Protein AF-0000000084592791 (afdb_homodimer)

Foldseek 3Di:
DDPPDDDDDDDDDDPPDDDDDDDDDDDDDDDDDDDDDPADQDQPFDFDPPFDDPPDDDPDDDDDDDCPVPPPDPVPVVPPVPDDDPDDDDDPPPPPPDPPPPPPDPPPPPPPDQPDDDDDPQADEQFEGLVVLVLCVVLVQALLLLLVLSLCCQVPVPDHPVLVDSVCNNVRHDQQVPNVVCSLVSRQVVDPVRVLVSVVSVLLDFPPFWDCRVLSSVLQVCLLVLVLQLDQQNSGLQKAWEKEWDWDQDPVGIDTHIHTDNITGFFHFSVCSRQPNSFKYKYFYDLVCCVPCVVVVLVSQLRHWYDRSFWTWHWFFFAARMTMTGTALDTDSDDDDSSRNSVVGHHPLVVCCQQFNCVQAQFAALLQSLVLVVNRVARFHWQDFDDLVQEAEDEFQFAVPDDPVGGDPQRGAFQFEWAKEQLSQVSRCVSLVAPDRFQKFWWDAQQFTFMYGYALPRHDNPDDIHIYHYPNGRSGDDDPDSVPHDSSRRTITTQETWAKDFQDWDFVLVVQLLVQLFQDLVVLLVLLLVVLVVLLVLLDQDPFVCSLVLNLQSLCVSVVLLLLLVPQVDHPSSCRHRVVDPPVCVVVPPPPPSSSQSHAALPQQRQGRDLSVNLNLCSQLPHGCLALSNLVSSLVVSLVVLVCCLAGVTGGANQKMKTAEGEDSVQPAEAQEKWAFAPAWGADPVPGTGRTDFAWKKKAFPPNQASQLIDIGTYDDDPSCVVSPVHSYMYWHSYHRGHPLLSNLHGHRRGTMMMMGDPCSRRVRGDHDDSPLSDDDPCLLVVWWDFDPHGSNSLVVSCVVVVHDSSSSSSSSSNSNNHDDLLLVLVQLLQLCCQAENNPDPVNSSSSVVNSCSVCCSNGSIHTDSVNVVVSCVQRVADHDPLHPPPVPRRVDPDHGHHRDHHPDPDHRSSVVSSVSSVVSSVVSSVVSVVSSVVSVVVDDDDCLLLVLQVVLVVVCVVPVVSVVVLVVLLVLLVVLVVQLVQQLVQHDCLHLCNSVVDPDPDDDDPVRSLSSLSVSLVCSSVVQDAPDDPDHPLSSLSNSLSSNCVVCCVPPVDNCNSCSNNVPSSSNSSSVVVDDPGDDDDGPPVSVDDDDPVVSVVSVVSRVVPVVVVVD/DDDDDDDDDDDDDDDDDDDDDDDDDDDDDDDDDDDPPDADQDQPFFFDPPFDDPPDDDDDDDDDDDDDPPPPDDVVVVPDDDDDDPPDDDDPPPPDPPPPPPPPPPPPPPPPDQPDDDDDPQADEQFEGLVVLVLCVVLVQALLLLLVLSLCCQVPVPDHPVLVDSVCNNVRHDQQVPNVVCSLVSRQVVDPVRVLVSVVSVLLDFPPFWDCRVLSSVLQVCLLVLVLQLDQQNSGLQKAWEKEWDWDQDPVGIDTHIHTDNITGFFHFSVCSRQPNSFKYKYFYDLVCCVPCVVVVLVSQLRHWYARSFWTWHWFFFAARMTMTGTALDTDSDDDDSSRNSVVGHHPLVVCCQQFNCVQAQFAALLQSLVLVVNRVAGFHWQDFDDLVQEAEDEFQFAPPDDPVGGDPQRGQFQFEWAKEQLSQVSRCVSLVAPDRFQKFWWDAQQFTFMYGYALPRHDNPDDIHIYHYPNGRSGDDDPDSVPHDSSRRTITTQETWAKDFQDWDFVLVVQLLVQLFQPLVVLLVLLLVVLVVLLVLLDQDPFVCSLVLNLQSLCVSVVLLLLLVPQVHHPSSCRHRVVDDPVCVVVPPPPPSSSQSHAALPQQRQGRDLSVNLNLCSQLPHGCLALSNLVSSLVVSLVVLVCCLAGVTGGANQKMKTAEGEDSVLPDEAQEKWAFAPAWGADPVPGTGRTDFAWKKKAFPPNQASQLIDIGTYDDDPSCVVSPVHSYMYWHSYHRGHPLLSNLHGHRRGTMMMMGDPCSRRVRGDHDDSPLSDDDPCLLVVWWDFDPHGSNSSVVNCVVVVHDSSSSSSSSSNSNNHDDLLLVLVQLLQLCCQAENNPDPVSSSSSVVNSCSVCCSNGSIHTDSVNVVVSCVQRVADHDPLHPPPVPRRVDPDHGHHRDHHPDPDHRSSVVSSVSSVVSSVVSSVVSVVSSVVSVVVDDDDCLLQVLQVVLVVVCVVPVVSVVVLVVLLVLLVVLVVQLVQCLVQHDCLHLCNSVVDPDPDDDDPVRSLSSLSVSLVCSSVVQDAPDDPDHPLSSLSNSLSSNCVVCCVPSVDNCNSCSNNVPSSSNSSSVVVDDPGDDDDGPPVSVDDDDPVVSVVSVVSRVVPVVVVVD

Structure (mmCIF, N/CA/C/O backbone):
data_AF-0000000084592791-model_v1
#
loop_
_entity.id
_entity.type
_entity.pdbx_description
1 polymer 'RNA-dependent RNA polymerase'
#
loop_
_atom_site.group_PDB
_atom_site.id
_atom_site.type_symbol
_atom_site.label_atom_id
_atom_site.label_alt_id
_atom_site.label_comp_id
_atom_site.label_asym_id
_atom_site.label_entity_id
_atom_site.label_seq_id
_atom_site.pdbx_PDB_ins_code
_atom_site.Cartn_x
_atom_site.Cartn_y
_atom_site.Cartn_z
_atom_site.occupancy
_atom_site.B_iso_or_equiv
_atom_site.auth_seq_id
_atom_site.auth_comp_id
_atom_site.auth_asym_id
_atom_site.auth_atom_id
_atom_site.pdbx_PDB_model_num
ATOM 1 N N . MET A 1 1 ? -4.812 -27.562 28.453 1 16.58 1 MET A N 1
ATOM 2 C CA . MET A 1 1 ? -5.852 -28.359 29.094 1 16.58 1 MET A CA 1
ATOM 3 C C . MET A 1 1 ? -7.207 -28.109 28.438 1 16.58 1 MET A C 1
ATOM 5 O O . MET A 1 1 ? -7.621 -26.969 28.281 1 16.58 1 MET A O 1
ATOM 9 N N . LEU A 1 2 ? -8.242 -29.438 27.75 1 17.14 2 LEU A N 1
ATOM 10 C CA . LEU A 1 2 ? -8.539 -30.203 26.547 1 17.14 2 LEU A CA 1
ATOM 11 C C . LEU A 1 2 ? -10.039 -30.234 26.266 1 17.14 2 LEU A C 1
ATOM 13 O O . LEU A 1 2 ? -10.844 -30.203 27.203 1 17.14 2 LEU A O 1
ATOM 17 N N . LEU A 1 3 ? -10.711 -30.094 25.359 1 15.15 3 LEU A N 1
ATOM 18 C CA . LEU A 1 3 ? -11.75 -31.016 24.922 1 15.15 3 LEU A CA 1
ATOM 19 C C . LEU A 1 3 ? -11.297 -32.469 25.078 1 15.15 3 LEU A C 1
ATOM 21 O O . LEU A 1 3 ? -10.781 -33.062 24.141 1 15.15 3 LEU A O 1
ATOM 25 N N . ARG A 1 4 ? -11.008 -32.969 26.141 1 14.85 4 ARG A N 1
ATOM 26 C CA . ARG A 1 4 ? -11.469 -34.344 26.391 1 14.85 4 ARG A CA 1
ATOM 27 C C . ARG A 1 4 ? -12.969 -34.375 26.641 1 14.85 4 ARG A C 1
ATOM 29 O O . ARG A 1 4 ? -13.68 -35.188 26.078 1 14.85 4 ARG A O 1
ATOM 36 N N . THR A 1 5 ? -13.508 -33.969 27.781 1 16.53 5 THR A N 1
ATOM 37 C CA . THR A 1 5 ? -14.305 -34.594 28.828 1 16.53 5 THR A CA 1
ATOM 38 C C . THR A 1 5 ? -15.773 -34.688 28.422 1 16.53 5 THR A C 1
ATOM 40 O O . THR A 1 5 ? -16.391 -33.688 28.078 1 16.53 5 THR A O 1
ATOM 43 N N . LEU A 1 6 ? -16.469 -36.281 28.312 1 15.11 6 LEU A N 1
ATOM 44 C CA . LEU A 1 6 ? -16.484 -37.719 28.25 1 15.11 6 LEU A CA 1
ATOM 45 C C . LEU A 1 6 ? -17.656 -38.281 29.078 1 15.11 6 LEU A C 1
ATOM 47 O O . LEU A 1 6 ? -18.156 -39.375 28.797 1 15.11 6 LEU A O 1
ATOM 51 N N . LYS A 1 7 ? -18 -38.719 30.125 1 15.41 7 LYS A N 1
ATOM 52 C CA . LYS A 1 7 ? -18.953 -39.812 30.125 1 15.41 7 LYS A CA 1
ATOM 53 C C . LYS A 1 7 ? -20.391 -39.312 30 1 15.41 7 LYS A C 1
ATOM 55 O O . LYS A 1 7 ? -21.156 -39.844 29.188 1 15.41 7 LYS A O 1
ATOM 60 N N . ILE A 1 8 ? -21.234 -38.969 30.969 1 14.84 8 ILE A N 1
ATOM 61 C CA . ILE A 1 8 ? -22.344 -39.656 31.641 1 14.84 8 ILE A CA 1
ATOM 62 C C . ILE A 1 8 ? -23.672 -39.25 31 1 14.84 8 ILE A C 1
ATOM 64 O O . ILE A 1 8 ? -24.562 -40.094 30.828 1 14.84 8 ILE A O 1
ATOM 68 N N . MET A 1 9 ? -24.141 -38.156 30.828 1 15.58 9 MET A N 1
ATOM 69 C CA . MET A 1 9 ? -25.438 -38.031 31.469 1 15.58 9 MET A CA 1
ATOM 70 C C . MET A 1 9 ? -26.547 -38.531 30.562 1 15.58 9 MET A C 1
ATOM 72 O O . MET A 1 9 ? -26.422 -38.469 29.328 1 15.58 9 MET A O 1
ATOM 76 N N . TYR A 1 10 ? -27.859 -38.469 30.625 1 15.41 10 TYR A N 1
ATOM 77 C CA . TYR A 1 10 ? -29.062 -39.25 30.938 1 15.41 10 TYR A CA 1
ATOM 78 C C . TYR A 1 10 ? -29.641 -39.875 29.672 1 15.41 10 TYR A C 1
ATOM 80 O O . TYR A 1 10 ? -29.344 -39.438 28.562 1 15.41 10 TYR A O 1
ATOM 88 N N . GLU A 1 11 ? -30.875 -40.688 29.688 1 15.07 11 GLU A N 1
ATOM 89 C CA . GLU A 1 11 ? -31.703 -41.906 29.766 1 15.07 11 GLU A CA 1
ATOM 90 C C . GLU A 1 11 ? -32.656 -41.969 28.594 1 15.07 11 GLU A C 1
ATOM 92 O O . GLU A 1 11 ? -32.781 -43.031 27.953 1 15.07 11 GLU A O 1
ATOM 97 N N . THR A 1 12 ? -33.75 -41.219 28.516 1 15.49 12 THR A N 1
ATOM 98 C CA . THR A 1 12 ? -35.094 -41.844 28.469 1 15.49 12 THR A CA 1
ATOM 99 C C . THR A 1 12 ? -35.406 -42.312 27.062 1 15.49 12 THR A C 1
ATOM 101 O O . THR A 1 12 ? -34.969 -41.719 26.078 1 15.49 12 THR A O 1
ATOM 104 N N . PHE A 1 13 ? -36.312 -43.656 26.75 1 14.67 13 PHE A N 1
ATOM 105 C CA . PHE A 1 13 ? -36.625 -44.938 26.125 1 14.67 13 PHE A CA 1
ATOM 106 C C . PHE A 1 13 ? -37.688 -44.75 25.031 1 14.67 13 PHE A C 1
ATOM 108 O O . PHE A 1 13 ? -38.062 -45.719 24.375 1 14.67 13 PHE A O 1
ATOM 115 N N . ASP A 1 14 ? -38.125 -43.688 24.406 1 14.53 14 ASP A N 1
ATOM 116 C CA . ASP A 1 14 ? -39.5 -43.938 24 1 14.53 14 ASP A CA 1
ATOM 117 C C . ASP A 1 14 ? -39.594 -45.094 23.031 1 14.53 14 ASP A C 1
ATOM 119 O O . ASP A 1 14 ? -38.75 -45.281 22.156 1 14.53 14 ASP A O 1
ATOM 123 N N . GLN A 1 15 ? -40.594 -46.188 23.281 1 13.95 15 GLN A N 1
ATOM 124 C CA . GLN A 1 15 ? -41.219 -47.438 22.875 1 13.95 15 GLN A CA 1
ATOM 125 C C . GLN A 1 15 ? -41.969 -47.281 21.562 1 13.95 15 GLN A C 1
ATOM 127 O O . GLN A 1 15 ? -42.625 -48.219 21.109 1 13.95 15 GLN A O 1
ATOM 132 N N . ARG A 1 16 ? -42.25 -46.125 21.078 1 14.93 16 ARG A N 1
ATOM 133 C CA . ARG A 1 16 ? -43.469 -46.125 20.297 1 14.93 16 ARG A CA 1
ATOM 134 C C . ARG A 1 16 ? -43.438 -47.219 19.234 1 14.93 16 ARG A C 1
ATOM 136 O O . ARG A 1 16 ? -42.5 -47.281 18.438 1 14.93 16 ARG A O 1
ATOM 143 N N . THR A 1 17 ? -44.5 -48.25 19.172 1 13.9 17 THR A N 1
ATOM 144 C CA . THR A 1 17 ? -45.031 -49.625 18.984 1 13.9 17 THR A CA 1
ATOM 145 C C . THR A 1 17 ? -45.094 -49.969 17.5 1 13.9 17 THR A C 1
ATOM 147 O O . THR A 1 17 ? -44.906 -49.094 16.641 1 13.9 17 THR A O 1
ATOM 150 N N . GLN A 1 18 ? -46.406 -50.469 16.938 1 13.49 18 GLN A N 1
ATOM 151 C CA . GLN A 1 18 ? -46.906 -51.781 16.578 1 13.49 18 GLN A CA 1
ATOM 152 C C . GLN A 1 18 ? -47.062 -51.938 15.062 1 13.49 18 GLN A C 1
ATOM 154 O O . GLN A 1 18 ? -46.906 -53 14.5 1 13.49 18 GLN A O 1
ATOM 159 N N . ALA A 1 19 ? -47.906 -51.031 14.383 1 13.91 19 ALA A N 1
ATOM 160 C CA . ALA A 1 19 ? -49.031 -51.656 13.75 1 13.91 19 ALA A CA 1
ATOM 161 C C . ALA A 1 19 ? -48.594 -52.562 12.602 1 13.91 19 ALA A C 1
ATOM 163 O O . ALA A 1 19 ? -47.469 -52.469 12.117 1 13.91 19 ALA A O 1
ATOM 164 N N . TYR A 1 20 ? -49.5 -52.562 11.359 1 14.28 20 TYR A N 1
ATOM 165 C CA . TYR A 1 20 ? -50.375 -53.562 10.766 1 14.28 20 TYR A CA 1
ATOM 166 C C . TYR A 1 20 ? -49.594 -54.406 9.742 1 14.28 20 TYR A C 1
ATOM 168 O O . TYR A 1 20 ? -48.562 -53.969 9.234 1 14.28 20 TYR A O 1
ATOM 176 N N . ARG A 1 21 ? -50.375 -55.375 9 1 14.91 21 ARG A N 1
ATOM 177 C CA . ARG A 1 21 ? -50.469 -56.812 8.695 1 14.91 21 ARG A CA 1
ATOM 178 C C . ARG A 1 21 ? -49.75 -57.125 7.387 1 14.91 21 ARG A C 1
ATOM 180 O O . ARG A 1 21 ? -49.438 -56.219 6.609 1 14.91 21 ARG A O 1
ATOM 187 N N . ARG A 1 22 ? -50.312 -58.188 6.625 1 14.8 22 ARG A N 1
ATOM 188 C CA . ARG A 1 22 ? -50 -59.562 6.199 1 14.8 22 ARG A CA 1
ATOM 189 C C . ARG A 1 22 ? -49.719 -59.625 4.707 1 14.8 22 ARG A C 1
ATOM 191 O O . ARG A 1 22 ? -49.031 -60.531 4.234 1 14.8 22 ARG A O 1
ATOM 198 N N . ARG A 1 23 ? -50.438 -58.844 3.834 1 14.51 23 ARG A N 1
ATOM 199 C CA . ARG A 1 23 ? -51.125 -59.75 2.902 1 14.51 23 ARG A CA 1
ATOM 200 C C . ARG A 1 23 ? -50.125 -60.531 2.051 1 14.51 23 ARG A C 1
ATOM 202 O O . ARG A 1 23 ? -48.969 -60.094 1.894 1 14.51 23 ARG A O 1
ATOM 209 N N . SER A 1 24 ? -50.656 -61.188 0.896 1 14.28 24 SER A N 1
ATOM 210 C CA . SER A 1 24 ? -50.719 -62.562 0.384 1 14.28 24 SER A CA 1
ATOM 211 C C . SER A 1 24 ? -49.5 -62.875 -0.509 1 14.28 24 SER A C 1
ATOM 213 O O . SER A 1 24 ? -48.781 -61.938 -0.919 1 14.28 24 SER A O 1
ATOM 215 N N . PRO A 1 25 ? -49.812 -63.562 -1.728 1 15.12 25 PRO A N 1
ATOM 216 C CA . PRO A 1 25 ? -49.469 -64.938 -2.072 1 15.12 25 PRO A CA 1
ATOM 217 C C . PRO A 1 25 ? -48.188 -65.062 -2.879 1 15.12 25 PRO A C 1
ATOM 219 O O . PRO A 1 25 ? -47.625 -64.062 -3.293 1 15.12 25 PRO A O 1
ATOM 222 N N . SER A 1 26 ? -48.25 -65.875 -4.027 1 14.74 26 SER A N 1
ATOM 223 C CA . SER A 1 26 ? -47.688 -67.125 -4.379 1 14.74 26 SER A CA 1
ATOM 224 C C . SER A 1 26 ? -46.594 -67 -5.445 1 14.74 26 SER A C 1
ATOM 226 O O . SER A 1 26 ? -45.562 -67.625 -5.371 1 14.74 26 SER A O 1
ATOM 228 N N . PRO A 1 27 ? -46.812 -66.438 -6.758 1 16.41 27 PRO A N 1
ATOM 229 C CA . PRO A 1 27 ? -46.688 -67.5 -7.77 1 16.41 27 PRO A CA 1
ATOM 230 C C . PRO A 1 27 ? -45.25 -67.875 -8.078 1 16.41 27 PRO A C 1
ATOM 232 O O . PRO A 1 27 ? -44.344 -67.125 -7.805 1 16.41 27 PRO A O 1
ATOM 235 N N . VAL A 1 28 ? -45.031 -69 -8.945 1 16.69 28 VAL A N 1
ATOM 236 C CA . VAL A 1 28 ? -44.156 -70.125 -9.188 1 16.69 28 VAL A CA 1
ATOM 237 C C . VAL A 1 28 ? -42.938 -69.75 -9.969 1 16.69 28 VAL A C 1
ATOM 239 O O . VAL A 1 28 ? -42.875 -68.625 -10.523 1 16.69 28 VAL A O 1
ATOM 242 N N . PRO A 1 29 ? -42.469 -70.562 -10.984 1 16.42 29 PRO A N 1
ATOM 243 C CA . PRO A 1 29 ? -41.25 -71.375 -11.156 1 16.42 29 PRO A CA 1
ATOM 244 C C . PRO A 1 29 ? -40.312 -70.812 -12.195 1 16.42 29 PRO A C 1
ATOM 246 O O . PRO A 1 29 ? -39.094 -71.062 -12.125 1 16.42 29 PRO A O 1
ATOM 249 N N . ASP A 1 30 ? -40.594 -70 -13.336 1 16.16 30 ASP A N 1
ATOM 250 C CA . ASP A 1 30 ? -40.344 -70.625 -14.617 1 16.16 30 ASP A CA 1
ATOM 251 C C . ASP A 1 30 ? -38.844 -70.688 -14.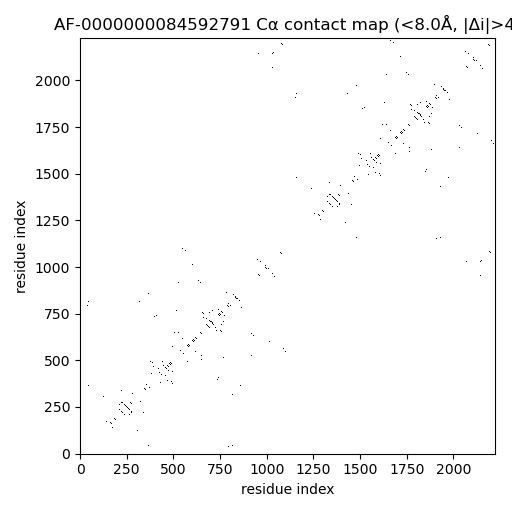938 1 16.16 30 ASP A C 1
ATOM 253 O O . ASP A 1 30 ? -38.094 -69.75 -14.516 1 16.16 30 ASP A O 1
ATOM 257 N N . THR A 1 31 ? -38.125 -71.562 -15.859 1 16.64 31 THR A N 1
ATOM 258 C CA . THR A 1 31 ? -37.031 -72.5 -16.125 1 16.64 31 THR A CA 1
ATOM 259 C C . THR A 1 31 ? -35.906 -71.812 -16.844 1 16.64 31 THR A C 1
ATOM 261 O O . THR A 1 31 ? -34.719 -72.062 -16.531 1 16.64 31 THR A O 1
ATOM 264 N N . ASN A 1 32 ? -35.906 -71.25 -18.219 1 16.39 32 ASN A N 1
ATOM 265 C CA . ASN A 1 32 ? -35.219 -71.938 -19.312 1 16.39 32 ASN A CA 1
ATOM 266 C C . ASN A 1 32 ? -33.75 -71.438 -19.422 1 16.39 32 ASN A C 1
ATOM 268 O O . ASN A 1 32 ? -33.375 -70.438 -18.875 1 16.39 32 ASN A O 1
ATOM 272 N N . SER A 1 33 ? -33 -71.188 -20.891 1 17.86 33 SER A N 1
ATOM 273 C CA . SER A 1 33 ? -31.969 -71.812 -21.703 1 17.86 33 SER A CA 1
ATOM 274 C C . SER A 1 33 ? -30.672 -71 -21.656 1 17.86 33 SER A C 1
ATOM 276 O O . SER A 1 33 ? -30.672 -69.812 -21.391 1 17.86 33 SER A O 1
ATOM 278 N N . ASP A 1 34 ? -29.266 -71.5 -22.109 1 16.81 34 ASP A N 1
ATOM 279 C CA . ASP A 1 34 ? -27.828 -71.688 -21.984 1 16.81 34 ASP A CA 1
ATOM 280 C C . ASP A 1 34 ? -27.062 -70.562 -22.688 1 16.81 34 ASP A C 1
ATOM 282 O O . ASP A 1 34 ? -25.906 -70.312 -22.328 1 16.81 34 ASP A O 1
ATOM 286 N N . LYS A 1 35 ? -27.109 -69.875 -23.953 1 19.8 35 LYS A N 1
ATOM 287 C CA . LYS A 1 35 ? -25.953 -70.125 -24.797 1 19.8 35 LYS A CA 1
ATOM 288 C C . LYS A 1 35 ? -24.891 -69.062 -24.594 1 19.8 35 LYS A C 1
ATOM 290 O O . LYS A 1 35 ? -23.859 -69.062 -25.25 1 19.8 35 LYS A O 1
ATOM 295 N N . ASP A 1 36 ? -25.078 -67.938 -23.734 1 17.84 36 ASP A N 1
ATOM 296 C CA . ASP A 1 36 ? -24.688 -66.688 -24.344 1 17.84 36 ASP A CA 1
ATOM 297 C C . ASP A 1 36 ? -23.203 -66.375 -24.094 1 17.84 36 ASP A C 1
ATOM 299 O O . ASP A 1 36 ? -22.734 -66.438 -22.953 1 17.84 36 ASP A O 1
ATOM 303 N N . GLU A 1 37 ? -22.281 -66.312 -25.125 1 21.3 37 GLU A N 1
ATOM 304 C CA . GLU A 1 37 ? -20.828 -66.125 -25.266 1 21.3 37 GLU A CA 1
ATOM 305 C C . GLU A 1 37 ? -20.359 -64.812 -24.734 1 21.3 37 GLU A C 1
ATOM 307 O O . GLU A 1 37 ? -20.766 -63.75 -25.25 1 21.3 37 GLU A O 1
ATOM 312 N N . LEU A 1 38 ? -19.969 -64.75 -23.5 1 22.34 38 LEU A N 1
ATOM 313 C CA . LEU A 1 38 ? -19.641 -63.469 -22.859 1 22.34 38 LEU A CA 1
ATOM 314 C C . LEU A 1 38 ? -18.234 -63 -23.234 1 22.34 38 LEU A C 1
ATOM 316 O O . LEU A 1 38 ? -17.812 -61.906 -22.891 1 22.34 38 LEU A O 1
ATOM 320 N N . PRO A 1 39 ? -17.359 -63.75 -24.156 1 24.14 39 PRO A N 1
ATOM 321 C CA . PRO A 1 39 ? -16.031 -63.531 -23.578 1 24.14 39 PRO A CA 1
ATOM 322 C C . PRO A 1 39 ? -15.5 -62.125 -23.812 1 24.14 39 PRO A C 1
ATOM 324 O O . PRO A 1 39 ? -14.539 -61.719 -23.156 1 24.14 39 PRO A O 1
ATOM 327 N N . GLN A 1 40 ? -15.945 -61.219 -24.562 1 28.41 40 GLN A N 1
ATOM 328 C CA . GLN A 1 40 ? -14.898 -60.406 -25.188 1 28.41 40 GLN A CA 1
ATOM 329 C C . GLN A 1 40 ? -14.312 -59.406 -24.203 1 28.41 40 GLN A C 1
ATOM 331 O O . GLN A 1 40 ? -15.031 -58.562 -23.656 1 28.41 40 GLN A O 1
ATOM 336 N N . LEU A 1 41 ? -13.211 -59.719 -23.547 1 30.41 41 LEU A N 1
ATOM 337 C CA . LEU A 1 41 ? -12.508 -58.906 -22.562 1 30.41 41 LEU A CA 1
ATOM 338 C C . LEU A 1 41 ? -11.766 -57.75 -23.234 1 30.41 41 LEU A C 1
ATOM 340 O O . LEU A 1 41 ? -10.656 -57.938 -23.75 1 30.41 41 LEU A O 1
ATOM 344 N N . SER A 1 42 ? -12.188 -56.844 -24.094 1 34 42 SER A N 1
ATOM 345 C CA . SER A 1 42 ? -11.32 -55.906 -24.797 1 34 42 SER A CA 1
ATOM 346 C C . SER A 1 42 ? -10.977 -54.719 -23.906 1 34 42 SER A C 1
ATOM 348 O O . SER A 1 42 ? -11.867 -54.125 -23.297 1 34 42 SER A O 1
ATOM 350 N N . ILE A 1 43 ? -9.82 -54.625 -23.172 1 35.47 43 ILE A N 1
ATOM 351 C CA . ILE A 1 43 ? -9.664 -53.438 -22.328 1 35.47 43 ILE A CA 1
ATOM 352 C C . ILE A 1 43 ? -8.875 -52.375 -23.078 1 35.47 43 ILE A C 1
ATOM 354 O O . ILE A 1 43 ? -8.758 -51.25 -22.625 1 35.47 43 ILE A O 1
ATOM 358 N N . ASN A 1 44 ? -8.781 -51.875 -24.328 1 38.31 44 ASN A N 1
ATOM 359 C CA . ASN A 1 44 ? -7.867 -50.781 -24.609 1 38.31 44 ASN A CA 1
ATOM 360 C C . ASN A 1 44 ? -8.484 -49.438 -24.25 1 38.31 44 ASN A C 1
ATOM 362 O O . ASN A 1 44 ? -7.816 -48.406 -24.328 1 38.31 44 ASN A O 1
ATOM 366 N N . MET A 1 45 ? -8.695 -48.969 -23.25 1 37.66 45 MET A N 1
ATOM 367 C CA . MET A 1 45 ? -9.531 -47.75 -23.203 1 37.66 45 MET A CA 1
ATOM 368 C C . MET A 1 45 ? -8.742 -46.562 -22.688 1 37.66 45 MET A C 1
ATOM 370 O O . MET A 1 45 ? -9.195 -45.406 -22.812 1 37.66 45 MET A O 1
ATOM 374 N N . PRO A 1 46 ? -7.824 -45.875 -22.5 1 36.31 46 PRO A N 1
ATOM 375 C CA . PRO A 1 46 ? -8.023 -44.406 -22.438 1 36.31 46 PRO A CA 1
ATOM 376 C C . PRO A 1 46 ? -7.57 -43.688 -23.703 1 36.31 46 PRO A C 1
ATOM 378 O O . PRO A 1 46 ? -6.539 -44.062 -24.281 1 36.31 46 PRO A O 1
ATOM 381 N N . GLY A 1 47 ? -8.273 -42.719 -24.766 1 36.28 47 GLY A N 1
ATOM 382 C CA . GLY A 1 47 ? -8.398 -42.031 -26.047 1 36.28 47 GLY A CA 1
ATOM 383 C C . GLY A 1 47 ? -7.633 -42.719 -27.172 1 36.28 47 GLY A C 1
ATOM 384 O O . GLY A 1 47 ? -6.402 -42.688 -27.188 1 36.28 47 GLY A O 1
ATOM 385 N N . GLN A 1 48 ? -8.031 -43.5 -28.078 1 37.12 48 GLN A N 1
ATOM 386 C CA . GLN A 1 48 ? -7.566 -44.469 -29.078 1 37.12 48 GLN A CA 1
ATOM 387 C C . GLN A 1 48 ? -6.84 -43.75 -30.219 1 37.12 48 GLN A C 1
ATOM 389 O O . GLN A 1 48 ? -7.438 -42.938 -30.938 1 37.12 48 GLN A O 1
ATOM 394 N N . TYR A 1 49 ? -5.691 -43.594 -30.328 1 35.62 49 TYR A N 1
ATOM 395 C CA . TYR A 1 49 ? -4.914 -42.875 -31.328 1 35.62 49 TYR A CA 1
ATOM 396 C C . TYR A 1 49 ? -4.512 -43.812 -32.469 1 35.62 49 TYR A C 1
ATOM 398 O O . TYR A 1 49 ? -3.602 -44.625 -32.312 1 35.62 49 TYR A O 1
ATOM 406 N N . PRO A 1 50 ? -5.523 -44.562 -33.406 1 30.55 50 PRO A N 1
ATOM 407 C CA . PRO A 1 50 ? -4.883 -45.312 -34.5 1 30.55 50 PRO A CA 1
ATOM 408 C C . PRO A 1 50 ? -4.367 -44.406 -35.625 1 30.55 50 PRO A C 1
ATOM 410 O O . PRO A 1 50 ? -3.871 -44.906 -36.625 1 30.55 50 PRO A O 1
ATOM 413 N N . MET A 1 51 ? -4.008 -43.344 -35.812 1 26.58 51 MET A N 1
ATOM 414 C CA . MET A 1 51 ? -4.059 -42.812 -37.156 1 26.58 51 MET A CA 1
ATOM 415 C C . MET A 1 51 ? -3.273 -43.688 -38.125 1 26.58 51 MET A C 1
ATOM 417 O O . MET A 1 51 ? -2.199 -44.188 -37.812 1 26.58 51 MET A O 1
ATOM 421 N N . THR A 1 52 ? -3.844 -44.125 -39.438 1 25.06 52 THR A N 1
ATOM 422 C CA . THR A 1 52 ? -3.516 -44.781 -40.688 1 25.06 52 THR A CA 1
ATOM 423 C C . THR A 1 52 ? -2.201 -44.25 -41.25 1 25.06 52 THR A C 1
ATOM 425 O O . THR A 1 52 ? -1.721 -43.219 -40.812 1 25.06 52 THR A O 1
ATOM 428 N N . SER A 1 53 ? -2.033 -44.594 -42.781 1 24.2 53 SER A N 1
ATOM 429 C CA . SER A 1 53 ? -1.108 -44.688 -43.906 1 24.2 53 SER A CA 1
ATOM 430 C C . SER A 1 53 ? -0.856 -43.312 -44.531 1 24.2 53 SER A C 1
ATOM 432 O O . SER A 1 53 ? -1.783 -42.688 -45.031 1 24.2 53 SER A O 1
ATOM 434 N N . TYR A 1 54 ? -0.04 -42.5 -44.344 1 23.56 54 TYR A N 1
ATOM 435 C CA . TYR A 1 54 ? 0.407 -41.312 -45.062 1 23.56 54 TYR A CA 1
ATOM 436 C C . TYR A 1 54 ? 0.991 -41.688 -46.406 1 23.56 54 TYR A C 1
ATOM 438 O O . TYR A 1 54 ? 2.072 -42.281 -46.5 1 23.56 54 TYR A O 1
ATOM 446 N N . GLU A 1 55 ? 0.055 -42.094 -47.5 1 23.02 55 GLU A N 1
ATOM 447 C CA . GLU A 1 55 ? 0.625 -42.219 -48.844 1 23.02 55 GLU A CA 1
ATOM 448 C C . GLU A 1 55 ? 1.117 -40.844 -49.344 1 23.02 55 GLU A C 1
ATOM 450 O O . GLU A 1 55 ? 0.315 -39.969 -49.625 1 23.02 55 GLU A O 1
ATOM 455 N N . PRO A 1 56 ? 2.041 -40.188 -49.031 1 20.73 56 PRO A N 1
ATOM 456 C CA . PRO A 1 56 ? 2.42 -38.969 -49.75 1 20.73 56 PRO A CA 1
ATOM 457 C C . PRO A 1 56 ? 2.713 -39.219 -51.219 1 20.73 56 PRO A C 1
ATOM 459 O O . PRO A 1 56 ? 3.264 -40.25 -51.594 1 20.73 56 PRO A O 1
ATOM 462 N N . GLU A 1 57 ? 1.804 -38.844 -52.125 1 21.44 57 GLU A N 1
ATOM 463 C CA . GLU A 1 57 ? 2.094 -38.719 -53.562 1 21.44 57 GLU A CA 1
ATOM 464 C C . GLU A 1 57 ? 3.479 -38.125 -53.781 1 21.44 57 GLU A C 1
ATOM 466 O O . GLU A 1 57 ? 4.062 -37.531 -52.875 1 21.44 57 GLU A O 1
ATOM 471 N N . PRO A 1 58 ? 3.541 -37.562 -55.188 1 21.31 58 PRO A N 1
ATOM 472 C CA . PRO A 1 58 ? 4.652 -37.281 -56.125 1 21.31 58 PRO A CA 1
ATOM 473 C C . PRO A 1 58 ? 5.484 -36.094 -55.688 1 21.31 58 PRO A C 1
ATOM 475 O O . PRO A 1 58 ? 4.93 -35.062 -55.281 1 21.31 58 PRO A O 1
ATOM 478 N N . MET A 1 59 ? 6.602 -36.219 -55.312 1 19.59 59 MET A N 1
ATOM 479 C CA . MET A 1 59 ? 7.621 -35.219 -54.938 1 19.59 59 MET A CA 1
ATOM 480 C C . MET A 1 59 ? 8.031 -34.406 -56.188 1 19.59 59 MET A C 1
ATOM 482 O O . MET A 1 59 ? 9.031 -34.719 -56.812 1 19.59 59 MET A O 1
ATOM 486 N N . TYR A 1 60 ? 6.926 -33.969 -57 1 17.2 60 TYR A N 1
ATOM 487 C CA . TYR A 1 60 ? 7.688 -33.312 -58.062 1 17.2 60 TYR A CA 1
ATOM 488 C C . TYR A 1 60 ? 8.727 -32.375 -57.5 1 17.2 60 TYR A C 1
ATOM 490 O O . TYR A 1 60 ? 8.719 -32.062 -56.312 1 17.2 60 TYR A O 1
ATOM 498 N N . ALA A 1 61 ? 8.906 -31 -58.219 1 18.67 61 ALA A N 1
ATOM 499 C CA . ALA A 1 61 ? 9.914 -30.172 -58.875 1 18.67 61 ALA A CA 1
ATOM 500 C C . ALA A 1 61 ? 10.602 -29.234 -57.906 1 18.67 61 ALA A C 1
ATOM 502 O O . ALA A 1 61 ? 10.078 -28.969 -56.812 1 18.67 61 ALA A O 1
ATOM 503 N N . GLY A 1 62 ? 11.695 -28.281 -58.406 1 16.55 62 GLY A N 1
ATOM 504 C CA . GLY A 1 62 ? 12.977 -27.672 -58.062 1 16.55 62 GLY A CA 1
ATOM 505 C C . GLY A 1 62 ? 12.836 -26.422 -57.219 1 16.55 62 GLY A C 1
ATOM 506 O O . GLY A 1 62 ? 13.727 -26.078 -56.438 1 16.55 62 GLY A O 1
ATOM 507 N N . GLU A 1 63 ? 11.766 -25.516 -57.25 1 17.78 63 GLU A N 1
ATOM 508 C CA . GLU A 1 63 ? 12.312 -24.172 -57.438 1 17.78 63 GLU A CA 1
ATOM 509 C C . GLU A 1 63 ? 12.766 -23.594 -56.094 1 17.78 63 GLU A C 1
ATOM 511 O O . GLU A 1 63 ? 12.062 -23.703 -55.094 1 17.78 63 GLU A O 1
ATOM 516 N N . ALA A 1 64 ? 14.086 -23.125 -55.781 1 17.47 64 ALA A N 1
ATOM 517 C CA . ALA A 1 64 ? 15.07 -22.625 -54.812 1 17.47 64 ALA A CA 1
ATOM 518 C C . ALA A 1 64 ? 14.648 -21.266 -54.281 1 17.47 64 ALA A C 1
ATOM 520 O O . ALA A 1 64 ? 15.273 -20.75 -53.344 1 17.47 64 ALA A O 1
ATOM 521 N N . GLU A 1 65 ? 13.562 -20.516 -54.469 1 16.3 65 GLU A N 1
ATOM 522 C CA . GLU A 1 65 ? 13.992 -19.125 -54.5 1 16.3 65 GLU A CA 1
ATOM 523 C C . GLU A 1 65 ? 14.391 -18.641 -53.094 1 16.3 65 GLU A C 1
ATOM 525 O O . GLU A 1 65 ? 14.25 -19.391 -52.125 1 16.3 65 GLU A O 1
ATOM 530 N N . TYR A 1 66 ? 13.758 -17.406 -52.594 1 17.34 66 TYR A N 1
ATOM 531 C CA . TYR A 1 66 ? 14.133 -16.047 -52.25 1 17.34 66 TYR A CA 1
ATOM 532 C C . TYR A 1 66 ? 14.164 -15.867 -50.75 1 17.34 66 TYR A C 1
ATOM 534 O O . TYR A 1 66 ? 13.289 -16.359 -50.031 1 17.34 66 TYR A O 1
ATOM 542 N N . SER A 1 67 ? 15.352 -15.531 -50.062 1 17.02 67 SER A N 1
ATOM 543 C CA . SER A 1 67 ? 16.078 -15.273 -48.812 1 17.02 67 SER A CA 1
ATOM 544 C C . SER A 1 67 ? 15.469 -14.109 -48.062 1 17.02 67 SER A C 1
ATOM 546 O O . SER A 1 67 ? 16.047 -13.625 -47.094 1 17.02 67 SER A O 1
ATOM 548 N N . ASP A 1 68 ? 14.203 -13.773 -48.094 1 17.78 68 ASP A N 1
ATOM 549 C CA . ASP A 1 68 ? 14.055 -12.391 -47.656 1 17.78 68 ASP A CA 1
ATOM 550 C C . ASP A 1 68 ? 14.312 -12.258 -46.156 1 17.78 68 ASP A C 1
ATOM 552 O O . ASP A 1 68 ? 13.438 -12.562 -45.344 1 17.78 68 ASP A O 1
ATOM 556 N N . GLY A 1 69 ? 15.57 -12.641 -45.656 1 18.56 69 GLY A N 1
ATOM 557 C CA . GLY A 1 69 ? 16.078 -12.539 -44.281 1 18.56 69 GLY A CA 1
ATOM 558 C C . GLY A 1 69 ? 16.016 -11.133 -43.719 1 18.56 69 GLY A C 1
ATOM 559 O O . GLY A 1 69 ? 16.703 -10.234 -44.219 1 18.56 69 GLY A O 1
ATOM 560 N N . MET A 1 70 ? 14.844 -10.469 -43.625 1 19.58 70 MET A N 1
ATOM 561 C CA . MET A 1 70 ? 14.945 -9.086 -43.156 1 19.58 70 MET A CA 1
ATOM 562 C C . MET A 1 70 ? 15.852 -8.992 -41.938 1 19.58 70 MET A C 1
ATOM 564 O O . MET A 1 70 ? 15.555 -9.586 -40.906 1 19.58 70 MET A O 1
ATOM 568 N N . GLU A 1 71 ? 17.203 -8.859 -42.156 1 20.72 71 GLU A N 1
ATOM 569 C CA . GLU A 1 71 ? 18.375 -8.492 -41.375 1 20.72 71 GLU A CA 1
ATOM 570 C C . GLU A 1 71 ? 18.141 -7.188 -40.594 1 20.72 71 GLU A C 1
ATOM 572 O O . GLU A 1 71 ? 18.094 -6.109 -41.219 1 20.72 71 GLU A O 1
ATOM 577 N N . THR A 1 72 ? 16.984 -6.957 -39.969 1 19.38 72 THR A N 1
ATOM 578 C CA . THR A 1 72 ? 17.062 -5.594 -39.438 1 19.38 72 THR A CA 1
ATOM 579 C C . THR A 1 72 ? 18.391 -5.355 -38.75 1 19.38 72 THR A C 1
ATOM 581 O O . THR A 1 72 ? 18.969 -6.281 -38.156 1 19.38 72 THR A O 1
ATOM 584 N N . ASP A 1 73 ? 19.141 -4.219 -39 1 19.25 73 ASP A N 1
ATOM 585 C CA . ASP A 1 73 ? 20.469 -3.619 -39.031 1 19.25 73 ASP A CA 1
ATOM 586 C C . ASP A 1 73 ? 21 -3.355 -37.625 1 19.25 73 ASP A C 1
ATOM 588 O O . ASP A 1 73 ? 22.203 -3.195 -37.438 1 19.25 73 ASP A O 1
ATOM 592 N N . THR A 1 74 ? 20.156 -3.068 -36.688 1 20.42 74 THR A N 1
ATOM 593 C CA . THR A 1 74 ? 20.953 -2.191 -35.844 1 20.42 74 THR A CA 1
ATOM 594 C C . THR A 1 74 ? 22.141 -2.943 -35.25 1 20.42 74 THR A C 1
ATOM 596 O O . THR A 1 74 ? 23.078 -2.33 -34.719 1 20.42 74 THR A O 1
ATOM 599 N N . ASP A 1 75 ? 21.938 -4.223 -35.031 1 19.28 75 ASP A N 1
ATOM 600 C CA . ASP A 1 75 ? 23.109 -4.879 -34.469 1 19.28 75 ASP A CA 1
ATOM 601 C C . ASP A 1 75 ? 24.312 -4.781 -35.375 1 19.28 75 ASP A C 1
ATOM 603 O O . ASP A 1 75 ? 25.359 -5.379 -35.125 1 19.28 75 ASP A O 1
ATOM 607 N N . ARG A 1 76 ? 23.953 -4.254 -36.562 1 22.12 76 ARG A N 1
ATOM 608 C CA . ARG A 1 76 ? 24.953 -4.375 -37.625 1 22.12 76 ARG A CA 1
ATOM 609 C C . ARG A 1 76 ? 26.141 -3.445 -37.344 1 22.12 76 ARG A C 1
ATOM 611 O O . ARG A 1 76 ? 27.047 -3.32 -38.188 1 22.12 76 ARG A O 1
ATOM 618 N N . LEU A 1 77 ? 25.828 -2.443 -36.562 1 20.02 77 LEU A N 1
ATOM 619 C CA . LEU A 1 77 ? 26.844 -1.409 -36.688 1 20.02 77 LEU A CA 1
ATOM 620 C C . LEU A 1 77 ? 28.234 -1.974 -36.406 1 20.02 77 LEU A C 1
ATOM 622 O O . LEU A 1 77 ? 29.234 -1.432 -36.875 1 20.02 77 LEU A O 1
ATOM 626 N N . THR A 1 78 ? 28.234 -2.924 -35.5 1 19.34 78 THR A N 1
ATOM 627 C CA . THR A 1 78 ? 29.609 -3.307 -35.188 1 19.34 78 THR A CA 1
ATOM 628 C C . THR A 1 78 ? 30.297 -3.938 -36.375 1 19.34 78 THR A C 1
ATOM 630 O O . THR A 1 78 ? 31.438 -4.398 -36.281 1 19.34 78 THR A O 1
ATOM 633 N N . GLU A 1 79 ? 29.438 -4.078 -37.469 1 20.05 79 GLU A N 1
ATOM 634 C CA . GLU A 1 79 ? 30.062 -4.941 -38.469 1 20.05 79 GLU A CA 1
ATOM 635 C C . GLU A 1 79 ? 31.328 -4.32 -39.031 1 20.05 79 GLU A C 1
ATOM 637 O O . GLU A 1 79 ? 32.25 -5.031 -39.438 1 20.05 79 GLU A O 1
ATOM 642 N N . GLN A 1 80 ? 31.172 -2.984 -39.281 1 19.23 80 GLN A N 1
ATOM 643 C CA . GLN A 1 80 ? 32.031 -2.582 -40.375 1 19.23 80 GLN A CA 1
ATOM 644 C C . GLN A 1 80 ? 33.5 -2.725 -40 1 19.23 80 GLN A C 1
ATOM 646 O O . GLN A 1 80 ? 34.406 -2.594 -40.844 1 19.23 80 GLN A O 1
ATOM 651 N N . LEU A 1 81 ? 33.844 -2.539 -38.781 1 18.34 81 LEU A N 1
ATOM 652 C CA . LEU A 1 81 ? 35.25 -2.18 -38.719 1 18.34 81 LEU A CA 1
ATOM 653 C C . LEU A 1 81 ? 36.125 -3.336 -39.188 1 18.34 81 LEU A C 1
ATOM 655 O O . LEU A 1 81 ? 37.25 -3.469 -38.75 1 18.34 81 LEU A O 1
ATOM 659 N N . GLY A 1 82 ? 35.594 -4.18 -40.031 1 18.44 82 GLY A N 1
ATOM 660 C CA . GLY A 1 82 ? 36.281 -5.434 -40.281 1 18.44 82 GLY A CA 1
ATOM 661 C C . GLY A 1 82 ? 37.625 -5.246 -40.938 1 18.44 82 GLY A C 1
ATOM 662 O O . GLY A 1 82 ? 38.281 -6.219 -41.312 1 18.44 82 GLY A O 1
ATOM 663 N N . GLY A 1 83 ? 37.938 -4.098 -41.562 1 17.34 83 GLY A N 1
ATOM 664 C CA . GLY A 1 83 ? 38.781 -4.434 -42.719 1 17.34 83 GLY A CA 1
ATOM 665 C C . GLY A 1 83 ? 40.094 -5.043 -42.312 1 17.34 83 GLY A C 1
ATOM 666 O O . GLY A 1 83 ? 40.719 -5.762 -43.125 1 17.34 83 GLY A O 1
ATOM 667 N N . THR A 1 84 ? 40.812 -4.5 -41.344 1 17.8 84 THR A N 1
ATOM 668 C CA . THR A 1 84 ? 42.219 -4.395 -41.688 1 17.8 84 THR A CA 1
ATOM 669 C C . THR A 1 84 ? 42.875 -5.777 -41.75 1 17.8 84 THR A C 1
ATOM 671 O O . THR A 1 84 ? 42.5 -6.668 -40.969 1 17.8 84 THR A O 1
ATOM 674 N N . GLN A 1 85 ? 43.719 -6.094 -42.812 1 17.08 85 GLN A N 1
ATOM 675 C CA . GLN A 1 85 ? 44.438 -7.207 -43.406 1 17.08 85 GLN A CA 1
ATOM 676 C C . GLN A 1 85 ? 45.531 -7.723 -42.469 1 17.08 85 GLN A C 1
ATOM 678 O O . GLN A 1 85 ? 46.719 -7.434 -42.656 1 17.08 85 GLN A O 1
ATOM 683 N N . LEU A 1 86 ? 45.406 -7.773 -41.125 1 17.22 86 LEU A N 1
ATOM 684 C CA . LEU A 1 86 ? 46.719 -8.078 -40.625 1 17.22 86 LEU A CA 1
ATOM 685 C C . LEU A 1 86 ? 47.281 -9.367 -41.25 1 17.22 86 LEU A C 1
ATOM 687 O O . LEU A 1 86 ? 46.5 -10.305 -41.469 1 17.22 86 LEU A O 1
ATOM 691 N N . GLY A 1 87 ? 48.531 -9.336 -41.719 1 16.94 87 GLY A N 1
ATOM 692 C CA . GLY A 1 87 ? 49.5 -10.117 -42.469 1 16.94 87 GLY A CA 1
ATOM 693 C C . GLY A 1 87 ? 49.781 -11.477 -41.844 1 16.94 87 GLY A C 1
ATOM 694 O O . GLY A 1 87 ? 49.531 -11.688 -40.656 1 16.94 87 GLY A O 1
ATOM 695 N N . SER A 1 88 ? 49.781 -12.578 -42.656 1 17.25 88 SER A N 1
ATOM 696 C CA . SER A 1 88 ? 49.781 -14.039 -42.75 1 17.25 88 SER A CA 1
ATOM 697 C C . SER A 1 88 ? 51.031 -14.617 -42.094 1 17.25 88 SER A C 1
ATOM 699 O O . SER A 1 88 ? 51.219 -15.836 -42.062 1 17.25 88 SER A O 1
ATOM 701 N N . ASP A 1 89 ? 51.969 -13.945 -41.438 1 16.92 89 ASP A N 1
ATOM 702 C CA . ASP A 1 89 ? 53.281 -14.57 -41.688 1 16.92 89 ASP A CA 1
ATOM 703 C C . ASP A 1 89 ? 53.312 -15.992 -41.125 1 16.92 89 ASP A C 1
ATOM 705 O O . ASP A 1 89 ? 52.531 -16.344 -40.25 1 16.92 89 ASP A O 1
ATOM 709 N N . GLU A 1 90 ? 54.344 -16.906 -41.625 1 16.84 90 GLU A N 1
ATOM 710 C CA . GLU A 1 90 ? 54.781 -18.266 -41.969 1 16.84 90 GLU A CA 1
ATOM 711 C C . GLU A 1 90 ? 55.156 -19.047 -40.719 1 16.84 90 GLU A C 1
ATOM 713 O O . GLU A 1 90 ? 55.062 -20.281 -40.688 1 16.84 90 GLU A O 1
ATOM 718 N N . TYR A 1 91 ? 55.5 -18.5 -39.531 1 17.88 91 TYR A N 1
ATOM 719 C CA . TYR A 1 91 ? 56.688 -19.203 -39.031 1 17.88 91 TYR A CA 1
ATOM 720 C C . TYR A 1 91 ? 56.344 -20.609 -38.562 1 17.88 91 TYR A C 1
ATOM 722 O O . TYR A 1 91 ? 55.281 -20.828 -38 1 17.88 91 TYR A O 1
ATOM 730 N N . GLU A 1 92 ? 56.969 -21.734 -39.062 1 16.92 92 GLU A N 1
ATOM 731 C CA . GLU A 1 92 ? 57.094 -23.188 -39.188 1 16.92 92 GLU A CA 1
ATOM 732 C C . GLU A 1 92 ? 57.344 -23.828 -37.812 1 16.92 92 GLU A C 1
ATOM 734 O O . GLU A 1 92 ? 57.312 -25.062 -37.688 1 16.92 92 GLU A O 1
ATOM 739 N N . ASP A 1 93 ? 57.344 -23.125 -36.625 1 17.81 93 ASP A N 1
ATOM 740 C CA . ASP A 1 93 ? 58.281 -23.797 -35.75 1 17.81 93 ASP A CA 1
ATOM 741 C C . ASP A 1 93 ? 57.781 -25.203 -35.406 1 17.81 93 ASP A C 1
ATOM 743 O O . ASP A 1 93 ? 56.594 -25.406 -35.156 1 17.81 93 ASP A O 1
ATOM 747 N N . HIS A 1 94 ? 58.562 -26.281 -35.656 1 18.02 94 HIS A N 1
ATOM 748 C CA . HIS A 1 94 ? 58.688 -27.734 -35.688 1 18.02 94 HIS A CA 1
ATOM 749 C C . HIS A 1 94 ? 58.531 -28.328 -34.281 1 18.02 94 HIS A C 1
ATOM 751 O O . HIS A 1 94 ? 58.75 -29.531 -34.094 1 18.02 94 HIS A O 1
ATOM 757 N N . MET A 1 95 ? 57.938 -27.641 -33.25 1 17.78 95 MET A N 1
ATOM 758 C CA . MET A 1 95 ? 58.406 -28.312 -32.031 1 17.78 95 MET A CA 1
ATOM 759 C C . MET A 1 95 ? 57.906 -29.75 -31.953 1 17.78 95 MET A C 1
ATOM 761 O O . MET A 1 95 ? 56.719 -30 -32.156 1 17.78 95 MET A O 1
ATOM 765 N N . GLU A 1 96 ? 58.781 -30.766 -32.062 1 17.84 96 GLU A N 1
ATOM 766 C CA . GLU A 1 96 ? 58.844 -32.219 -32.062 1 17.84 96 GLU A CA 1
ATOM 767 C C . GLU A 1 96 ? 58.25 -32.812 -30.781 1 17.84 96 GLU A C 1
ATOM 769 O O . GLU A 1 96 ? 58.844 -32.719 -29.703 1 17.84 96 GLU A O 1
ATOM 774 N N . TYR A 1 97 ? 57.031 -32.438 -30.375 1 17.39 97 TYR A N 1
ATOM 775 C CA . TYR A 1 97 ? 56.656 -32.969 -29.062 1 17.39 97 TYR A CA 1
ATOM 776 C C . TYR A 1 97 ? 56.781 -34.5 -29.062 1 17.39 97 TYR A C 1
ATOM 778 O O . TYR A 1 97 ? 56.312 -35.156 -30 1 17.39 97 TYR A O 1
ATOM 786 N N . VAL A 1 98 ? 57.75 -35.094 -28.328 1 19.02 98 VAL A N 1
ATOM 787 C CA . VAL A 1 98 ? 58.188 -36.469 -28.078 1 19.02 98 VAL A CA 1
ATOM 788 C C . VAL A 1 98 ? 57.031 -37.281 -27.484 1 19.02 98 VAL A C 1
ATOM 790 O O . VAL A 1 98 ? 56.281 -36.781 -26.641 1 19.02 98 VAL A O 1
ATOM 793 N N . GLU A 1 99 ? 56.625 -38.344 -28.125 1 18.89 99 GLU A N 1
ATOM 794 C CA . GLU A 1 99 ? 55.656 -39.438 -28.016 1 18.89 99 GLU A CA 1
ATOM 795 C C . GLU A 1 99 ? 55.781 -40.156 -26.688 1 18.89 99 GLU A C 1
ATOM 797 O O . GLU A 1 99 ? 56.688 -41 -26.516 1 18.89 99 GLU A O 1
ATOM 802 N N . ILE A 1 100 ? 55.969 -39.469 -25.469 1 19.45 100 ILE A N 1
ATOM 803 C CA . ILE A 1 100 ? 56.344 -40.375 -24.375 1 19.45 100 ILE A CA 1
ATOM 804 C C . ILE A 1 100 ? 55.25 -41.438 -24.188 1 19.45 100 ILE A C 1
ATOM 806 O O . ILE A 1 100 ? 54.062 -41.094 -24.016 1 19.45 100 ILE A O 1
ATOM 810 N N . GLN A 1 101 ? 55.438 -42.688 -24.594 1 18.77 101 GLN A N 1
ATOM 811 C CA . GLN A 1 101 ? 54.812 -44 -24.562 1 18.77 101 GLN A CA 1
ATOM 812 C C . GLN A 1 101 ? 54.5 -44.438 -23.141 1 18.77 101 GLN A C 1
ATOM 814 O O . GLN A 1 101 ? 55.281 -45.188 -22.531 1 18.77 101 GLN A O 1
ATOM 819 N N . GLU A 1 102 ? 54.219 -43.531 -22.141 1 19.08 102 GLU A N 1
ATOM 820 C CA . GLU A 1 102 ? 54.281 -44.188 -20.844 1 19.08 102 GLU A CA 1
ATOM 821 C C . GLU A 1 102 ? 53.281 -45.344 -20.75 1 19.08 102 GLU A C 1
ATOM 823 O O . GLU A 1 102 ? 52.094 -45.188 -21.078 1 19.08 102 GLU A O 1
ATOM 828 N N . ALA A 1 103 ? 53.688 -46.688 -20.656 1 20.25 103 ALA A N 1
ATOM 829 C CA . ALA A 1 103 ? 53.25 -48.062 -20.469 1 20.25 103 ALA A CA 1
ATOM 830 C C . ALA A 1 103 ? 52.531 -48.219 -19.141 1 20.25 103 ALA A C 1
ATOM 832 O O . ALA A 1 103 ? 52.375 -49.344 -18.641 1 20.25 103 ALA A O 1
ATOM 833 N N . THR A 1 104 ? 52.094 -47.156 -18.469 1 21.3 104 THR A N 1
ATOM 834 C CA . THR A 1 104 ? 51.781 -47.562 -17.094 1 21.3 104 THR A CA 1
ATOM 835 C C . THR A 1 104 ? 50.75 -48.688 -17.047 1 21.3 104 THR A C 1
ATOM 837 O O . THR A 1 104 ? 49.812 -48.688 -17.828 1 21.3 104 THR A O 1
ATOM 840 N N . GLU A 1 105 ? 51.156 -49.875 -16.562 1 20.56 105 GLU A N 1
ATOM 841 C CA . GLU A 1 105 ? 50.531 -51.156 -16.219 1 20.56 105 GLU A CA 1
ATOM 842 C C . GLU A 1 105 ? 49.312 -50.938 -15.328 1 20.56 105 GLU A C 1
ATOM 844 O O . GLU A 1 105 ? 49.406 -50.281 -14.281 1 20.56 105 GLU A O 1
ATOM 849 N N . ASP A 1 106 ? 48.219 -50.844 -15.859 1 21.17 106 ASP A N 1
ATOM 850 C CA . ASP A 1 106 ? 46.844 -50.688 -15.367 1 21.17 106 ASP A CA 1
ATOM 851 C C . ASP A 1 106 ? 46.5 -51.75 -14.312 1 21.17 106 ASP A C 1
ATOM 853 O O . ASP A 1 106 ? 46.344 -52.906 -14.633 1 21.17 106 ASP A O 1
ATOM 857 N N . GLN A 1 107 ? 47.344 -51.844 -13.195 1 23.83 107 GLN A N 1
ATOM 858 C CA . GLN A 1 107 ? 47 -52.875 -12.188 1 23.83 107 GLN A CA 1
ATOM 859 C C . GLN A 1 107 ? 45.531 -52.75 -11.789 1 23.83 107 GLN A C 1
ATOM 861 O O . GLN A 1 107 ? 45.031 -51.688 -11.469 1 23.83 107 GLN A O 1
ATOM 866 N N . GLY A 1 108 ? 44.719 -53.625 -12.312 1 22.58 108 GLY A N 1
ATOM 867 C CA . GLY A 1 108 ? 43.312 -53.969 -12.219 1 22.58 108 GLY A CA 1
ATOM 868 C C . GLY A 1 108 ? 42.812 -54.094 -10.789 1 22.58 108 GLY A C 1
ATOM 869 O O . GLY A 1 108 ? 43.281 -54.969 -10.039 1 22.58 108 GLY A O 1
ATOM 870 N N . PHE A 1 109 ? 42.875 -53.031 -9.977 1 25.66 109 PHE A N 1
ATOM 871 C CA . PHE A 1 109 ? 42.312 -53.125 -8.633 1 25.66 109 PHE A CA 1
ATOM 872 C C . PHE A 1 109 ? 41 -53.875 -8.648 1 25.66 109 PHE A C 1
ATOM 874 O O . PHE A 1 109 ? 40 -53.438 -9.234 1 25.66 109 PHE A O 1
ATOM 881 N N . GLY A 1 110 ? 41.062 -55.25 -8.602 1 25.86 110 GLY A N 1
ATOM 882 C CA . GLY A 1 110 ? 40.031 -56.281 -8.508 1 25.86 110 GLY A CA 1
ATOM 883 C C . GLY A 1 110 ? 39.062 -56.062 -7.363 1 25.86 110 GLY A C 1
ATOM 884 O O . GLY A 1 110 ? 39.344 -56.469 -6.234 1 25.86 110 GLY A O 1
ATOM 885 N N . GLY A 1 111 ? 38.625 -54.875 -7.113 1 28.25 111 GLY A N 1
ATOM 886 C CA . GLY A 1 111 ? 37.656 -54.75 -6.055 1 28.25 111 GLY A CA 1
ATOM 887 C C . GLY A 1 111 ? 36.594 -55.844 -6.062 1 28.25 111 GLY A C 1
ATOM 888 O O . GLY A 1 111 ? 36.312 -56.438 -7.113 1 28.25 111 GLY A O 1
ATOM 889 N N . ALA A 1 112 ? 36.594 -56.656 -4.953 1 31.61 112 ALA A N 1
ATOM 890 C CA . ALA A 1 112 ? 35.625 -57.75 -4.73 1 31.61 112 ALA A CA 1
ATOM 891 C C . ALA A 1 112 ? 34.25 -57.375 -5.242 1 31.61 112 ALA A C 1
ATOM 893 O O . ALA A 1 112 ? 33.75 -56.281 -4.949 1 31.61 112 ALA A O 1
ATOM 894 N N . ARG A 1 113 ? 33.875 -57.875 -6.281 1 35.44 113 ARG A N 1
ATOM 895 C CA . ARG A 1 113 ? 32.594 -57.875 -6.977 1 35.44 113 ARG A CA 1
ATOM 896 C C . ARG A 1 113 ? 31.453 -58 -5.988 1 35.44 113 ARG A C 1
ATOM 898 O O . ARG A 1 113 ? 31.469 -58.812 -5.078 1 35.44 113 ARG A O 1
ATOM 905 N N . ASP A 1 114 ? 30.75 -56.938 -5.715 1 40.16 114 ASP A N 1
ATOM 906 C CA . ASP A 1 114 ? 29.469 -56.906 -5.008 1 40.16 114 ASP A CA 1
ATOM 907 C C . ASP A 1 114 ? 28.688 -58.188 -5.289 1 40.16 114 ASP A C 1
ATOM 909 O O . ASP A 1 114 ? 28.812 -58.781 -6.371 1 40.16 114 ASP A O 1
ATOM 913 N N . SER A 1 115 ? 28.484 -59.094 -4.379 1 44.12 115 SER A N 1
ATOM 914 C CA . SER A 1 115 ? 27.688 -60.312 -4.57 1 44.12 115 SER A CA 1
ATOM 915 C C . SER A 1 115 ? 26.578 -60.094 -5.594 1 44.12 115 SER A C 1
ATOM 917 O O . SER A 1 115 ? 25.859 -59.094 -5.52 1 44.12 115 SER A O 1
ATOM 919 N N . ALA A 1 116 ? 26.672 -60.625 -6.785 1 57.25 116 ALA A N 1
ATOM 920 C CA . ALA A 1 116 ? 25.828 -60.594 -7.98 1 57.25 116 ALA A CA 1
ATOM 921 C C . ALA A 1 116 ? 24.359 -60.812 -7.621 1 57.25 116 ALA A C 1
ATOM 923 O O . ALA A 1 116 ? 24.016 -61.812 -6.98 1 57.25 116 ALA A O 1
ATOM 924 N N . TYR A 1 117 ? 23.703 -59.781 -7.156 1 78.75 117 TYR A N 1
ATOM 925 C CA . TYR A 1 117 ? 22.281 -60 -6.988 1 78.75 117 TYR A CA 1
ATOM 926 C C . TYR A 1 117 ? 21.562 -59.969 -8.328 1 78.75 117 TYR A C 1
ATOM 928 O O . TYR A 1 117 ? 22.078 -59.438 -9.312 1 78.75 117 TYR A O 1
ATOM 936 N N . THR A 1 118 ? 20.641 -60.875 -8.43 1 84 118 THR A N 1
ATOM 937 C CA . THR A 1 118 ? 19.844 -60.938 -9.648 1 84 118 THR A CA 1
ATOM 938 C C . THR A 1 118 ? 18.594 -60.062 -9.523 1 84 118 THR A C 1
ATOM 940 O O . THR A 1 118 ? 17.859 -60.156 -8.547 1 84 118 THR A O 1
ATOM 943 N N . ILE A 1 119 ? 18.453 -59.094 -10.328 1 88.88 119 ILE A N 1
ATOM 944 C CA . ILE A 1 119 ? 17.281 -58.219 -10.367 1 88.88 119 ILE A CA 1
ATOM 945 C C . ILE A 1 119 ? 16.125 -58.969 -11.023 1 88.88 119 ILE A C 1
ATOM 947 O O . ILE A 1 119 ? 16.25 -59.5 -12.133 1 88.88 119 ILE A O 1
ATOM 951 N N . PRO A 1 120 ? 15.141 -59.062 -10.312 1 90 120 PRO A N 1
ATOM 952 C CA . PRO A 1 120 ? 13.969 -59.688 -10.938 1 90 120 PRO A CA 1
ATOM 953 C C . PRO A 1 120 ? 13.531 -58.969 -12.219 1 90 120 PRO A C 1
ATOM 955 O O . PRO A 1 120 ? 13.828 -57.781 -12.406 1 90 120 PRO A O 1
ATOM 958 N N . PRO A 1 121 ? 12.914 -59.688 -13.086 1 89.06 121 PRO A N 1
ATOM 959 C CA . PRO A 1 121 ? 12.516 -59.094 -14.367 1 89.06 121 PRO A CA 1
ATOM 960 C C . PRO A 1 121 ? 11.508 -57.969 -14.219 1 89.06 121 PRO A C 1
ATOM 962 O O . PRO A 1 121 ? 11.398 -57.094 -15.102 1 89.06 121 PRO A O 1
ATOM 965 N N . ASP A 1 122 ? 10.781 -57.906 -13.195 1 92.38 122 ASP A N 1
ATOM 966 C CA . ASP A 1 122 ? 9.758 -56.875 -13.008 1 92.38 122 ASP A CA 1
ATOM 967 C C . ASP A 1 122 ? 10.32 -55.688 -12.273 1 92.38 122 ASP A C 1
ATOM 969 O O . ASP A 1 122 ? 9.57 -54.812 -11.797 1 92.38 122 ASP A O 1
ATOM 973 N N . VAL A 1 123 ? 11.586 -55.656 -12.133 1 94.62 123 VAL A N 1
ATOM 974 C CA . VAL A 1 123 ? 12.234 -54.531 -11.445 1 94.62 123 VAL A CA 1
ATOM 975 C C . VAL A 1 123 ? 13.312 -53.938 -12.352 1 94.62 123 VAL A C 1
ATOM 977 O O . VAL A 1 123 ? 14 -54.656 -13.07 1 94.62 123 VAL A O 1
ATOM 980 N N . HIS A 1 124 ? 13.352 -52.625 -12.414 1 95.25 124 HIS A N 1
ATOM 981 C CA . HIS A 1 124 ? 14.406 -51.906 -13.133 1 95.25 124 HIS A CA 1
ATOM 982 C C . HIS A 1 124 ? 15.289 -51.125 -12.172 1 95.25 124 HIS A C 1
ATOM 984 O O . HIS A 1 124 ? 14.805 -50.312 -11.406 1 95.25 124 HIS A O 1
ATOM 990 N N . GLU A 1 125 ? 16.531 -51.375 -12.258 1 94.62 125 GLU A N 1
ATOM 991 C CA . GLU A 1 125 ? 17.484 -50.719 -11.367 1 94.62 125 GLU A CA 1
ATOM 992 C C . GLU A 1 125 ? 17.828 -49.312 -11.867 1 94.62 125 GLU A C 1
ATOM 994 O O . GLU A 1 125 ? 18.328 -49.156 -12.984 1 94.62 125 GLU A O 1
ATOM 999 N N . VAL A 1 126 ? 17.531 -48.312 -11.07 1 95.56 126 VAL A N 1
ATOM 1000 C CA . VAL A 1 126 ? 17.922 -46.938 -11.383 1 95.56 126 VAL A CA 1
ATOM 1001 C C . VAL A 1 126 ? 19.219 -46.594 -10.664 1 95.56 126 VAL A C 1
ATOM 1003 O O . VAL A 1 126 ? 20.188 -46.156 -11.297 1 95.56 126 VAL A O 1
ATOM 1006 N N . ALA A 1 127 ? 19.266 -46.812 -9.359 1 95.06 127 ALA A N 1
ATOM 1007 C CA . ALA A 1 127 ? 20.438 -46.594 -8.516 1 95.06 127 ALA A CA 1
ATOM 1008 C C . ALA A 1 127 ? 20.375 -47.469 -7.262 1 95.06 127 ALA A C 1
ATOM 1010 O O . ALA A 1 127 ? 19.562 -47.219 -6.371 1 95.06 127 ALA A O 1
ATOM 1011 N N . PHE A 1 128 ? 21.25 -48.438 -7.219 1 94.06 128 PHE A N 1
ATOM 1012 C CA . PHE A 1 128 ? 21.172 -49.375 -6.09 1 94.06 128 PHE A CA 1
ATOM 1013 C C . PHE A 1 128 ? 22.516 -50.062 -5.875 1 94.06 128 PHE A C 1
ATOM 1015 O O . PHE A 1 128 ? 23.203 -50.406 -6.836 1 94.06 128 PHE A O 1
ATOM 1022 N N . SER A 1 129 ? 22.969 -50.094 -4.699 1 93.69 129 SER A N 1
ATOM 1023 C CA . SER A 1 129 ? 24.109 -50.875 -4.211 1 93.69 129 SER A CA 1
ATOM 1024 C C . SER A 1 129 ? 23.781 -51.562 -2.887 1 93.69 129 SER A C 1
ATOM 1026 O O . SER A 1 129 ? 23.5 -50.875 -1.889 1 93.69 129 SER A O 1
ATOM 1028 N N . PRO A 1 130 ? 23.766 -52.844 -2.922 1 91.31 130 PRO A N 1
ATOM 1029 C CA . PRO A 1 130 ? 23.406 -53.562 -1.693 1 91.31 130 PRO A CA 1
ATOM 1030 C C . PRO A 1 130 ? 24.297 -53.188 -0.514 1 91.31 130 PRO A C 1
ATOM 1032 O O . PRO A 1 130 ? 23.812 -53.062 0.611 1 91.31 130 PRO A O 1
ATOM 1035 N N . LYS A 1 131 ? 25.578 -53.062 -0.764 1 91.88 131 LYS A N 1
ATOM 1036 C CA . LYS A 1 131 ? 26.516 -52.75 0.303 1 91.88 131 LYS A CA 1
ATOM 1037 C C . LYS A 1 131 ? 26.234 -51.344 0.868 1 91.88 131 LYS A C 1
ATOM 1039 O O . LYS A 1 131 ? 26.25 -51.156 2.086 1 91.88 131 LYS A O 1
ATOM 1044 N N . HIS A 1 132 ? 26.031 -50.469 0.019 1 94.19 132 HIS A N 1
ATOM 1045 C CA . HIS A 1 132 ? 25.781 -49.125 0.453 1 94.19 132 HIS A CA 1
ATOM 1046 C C . HIS A 1 132 ? 24.422 -48.969 1.139 1 94.19 132 HIS A C 1
ATOM 1048 O O . HIS A 1 132 ? 24.297 -48.25 2.133 1 94.19 132 HIS A O 1
ATOM 1054 N N . THR A 1 133 ? 23.406 -49.625 0.565 1 93.25 133 THR A N 1
ATOM 1055 C CA . THR A 1 133 ? 22.078 -49.594 1.172 1 93.25 133 THR A CA 1
ATOM 1056 C C . THR A 1 133 ? 22.141 -50.125 2.605 1 93.25 133 THR A C 1
ATOM 1058 O O . THR A 1 133 ? 21.5 -49.531 3.5 1 93.25 133 THR A O 1
ATOM 1061 N N . ARG A 1 134 ? 22.859 -51.156 2.793 1 91.75 134 ARG A N 1
ATOM 1062 C CA . ARG A 1 134 ? 23.031 -51.719 4.133 1 91.75 134 ARG A CA 1
ATOM 1063 C C . ARG A 1 134 ? 23.75 -50.719 5.043 1 91.75 134 ARG A C 1
ATOM 1065 O O . ARG A 1 134 ? 23.359 -50.531 6.195 1 91.75 134 ARG A O 1
ATOM 1072 N N . ALA A 1 135 ? 24.781 -50.156 4.504 1 93.62 135 ALA A N 1
ATOM 1073 C CA . ALA A 1 135 ? 25.562 -49.188 5.281 1 93.62 135 ALA A CA 1
ATOM 1074 C C . ALA A 1 135 ? 24.703 -48 5.648 1 93.62 135 ALA A C 1
ATOM 1076 O O . ALA A 1 135 ? 24.828 -47.438 6.75 1 93.62 135 ALA A O 1
ATOM 1077 N N . PHE A 1 136 ? 23.922 -47.562 4.723 1 94.44 136 PHE A N 1
ATOM 1078 C CA . PHE A 1 136 ? 23.031 -46.438 4.969 1 94.44 136 PHE A CA 1
ATOM 1079 C C . PHE A 1 136 ? 22.062 -46.719 6.094 1 94.44 136 PHE A C 1
ATOM 1081 O O . PHE A 1 136 ? 21.844 -45.906 6.984 1 94.44 136 PHE A O 1
ATOM 1088 N N . ASP A 1 137 ? 21.469 -47.875 6.062 1 91.94 137 ASP A N 1
ATOM 1089 C CA . ASP A 1 137 ? 20.484 -48.281 7.055 1 91.94 1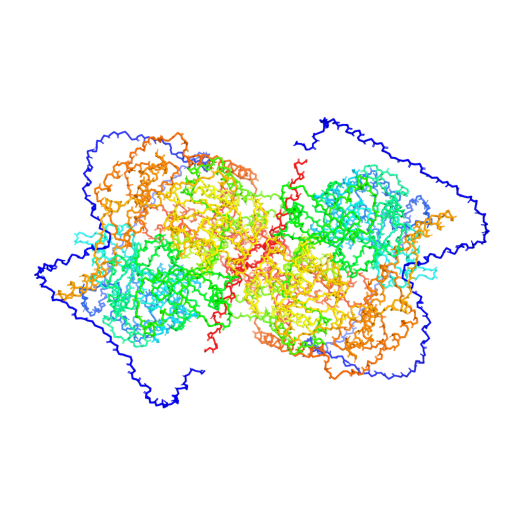37 ASP A CA 1
ATOM 1090 C C . ASP A 1 137 ? 21.125 -48.469 8.43 1 91.94 137 ASP A C 1
ATOM 1092 O O . ASP A 1 137 ? 20.547 -48.062 9.445 1 91.94 137 ASP A O 1
ATOM 1096 N N . GLU A 1 138 ? 22.281 -49.031 8.406 1 90.56 138 GLU A N 1
ATOM 1097 C CA . GLU A 1 138 ? 22.969 -49.312 9.656 1 90.56 138 GLU A CA 1
ATOM 1098 C C . GLU A 1 138 ? 23.406 -48 10.352 1 90.56 138 GLU A C 1
ATOM 1100 O O . GLU A 1 138 ? 23.375 -47.938 11.578 1 90.56 138 GLU A O 1
ATOM 1105 N N . ASN A 1 139 ? 23.781 -47.094 9.555 1 92.25 139 ASN A N 1
ATOM 1106 C CA . ASN A 1 139 ? 24.281 -45.844 10.117 1 92.25 139 ASN A CA 1
ATOM 1107 C C . ASN A 1 139 ? 23.172 -44.812 10.266 1 92.25 139 ASN A C 1
ATOM 1109 O O . ASN A 1 139 ? 23.359 -43.75 10.906 1 92.25 139 ASN A O 1
ATOM 1113 N N . GLY A 1 140 ? 22.078 -45.031 9.719 1 89.62 140 GLY A N 1
ATOM 1114 C CA . GLY A 1 140 ? 20.953 -44.125 9.828 1 89.62 140 GLY A CA 1
ATOM 1115 C C . GLY A 1 140 ? 21.094 -42.906 8.938 1 89.62 140 GLY A C 1
ATOM 1116 O O . GLY A 1 140 ? 20.844 -41.781 9.383 1 89.62 140 GLY A O 1
ATOM 1117 N N . VAL A 1 141 ? 21.547 -43 7.719 1 93.31 141 VAL A N 1
ATOM 1118 C CA . VAL A 1 141 ? 21.641 -41.906 6.758 1 93.31 141 VAL A CA 1
ATOM 1119 C C . VAL A 1 141 ? 20.25 -41.531 6.273 1 93.31 141 VAL A C 1
ATOM 1121 O O . VAL A 1 141 ? 19.438 -42.375 5.934 1 93.31 141 VAL A O 1
ATOM 1124 N N . SER A 1 142 ? 19.984 -40.25 6.336 1 93 142 SER A N 1
ATOM 1125 C CA . SER A 1 142 ? 18.672 -39.781 5.953 1 93 142 SER A CA 1
ATOM 1126 C C . SER A 1 142 ? 18.375 -40.062 4.48 1 93 142 SER A C 1
ATOM 1128 O O . SER A 1 142 ? 19.297 -40.188 3.674 1 93 142 SER A O 1
ATOM 1130 N N . TRP A 1 143 ? 17.141 -40.156 4.098 1 93.38 143 TRP A N 1
ATOM 1131 C CA . TRP A 1 143 ? 16.719 -40.406 2.723 1 93.38 143 TRP A CA 1
ATOM 1132 C C . TRP A 1 143 ? 17.219 -39.312 1.791 1 93.38 143 TRP A C 1
ATOM 1134 O O . TRP A 1 143 ? 17.641 -39.594 0.662 1 93.38 143 TRP A O 1
ATOM 1144 N N . ALA A 1 144 ? 17.172 -38.125 2.256 1 93.38 144 ALA A N 1
ATOM 1145 C CA . ALA A 1 144 ? 17.594 -37 1.437 1 93.38 144 ALA A CA 1
ATOM 1146 C C . ALA A 1 144 ? 19.047 -37.156 0.995 1 93.38 144 ALA A C 1
ATOM 1148 O O . ALA A 1 144 ? 19.375 -36.906 -0.166 1 93.38 144 ALA A O 1
ATOM 1149 N N . ILE A 1 145 ? 19.875 -37.562 1.905 1 94.25 145 ILE A N 1
ATOM 1150 C CA . ILE A 1 145 ? 21.281 -37.719 1.604 1 94.25 145 ILE A CA 1
ATOM 1151 C C . ILE A 1 145 ? 21.484 -38.938 0.702 1 94.25 145 ILE A C 1
ATOM 1153 O O . ILE A 1 145 ? 22.312 -38.938 -0.213 1 94.25 145 ILE A O 1
ATOM 1157 N N . GLN A 1 146 ? 20.766 -40 0.981 1 95.25 146 GLN A N 1
ATOM 1158 C CA . GLN A 1 146 ? 20.812 -41.188 0.111 1 95.25 146 GLN A CA 1
ATOM 1159 C C . GLN A 1 146 ? 20.422 -40.812 -1.321 1 95.25 146 GLN A C 1
ATOM 1161 O O . GLN A 1 146 ? 21.078 -41.25 -2.271 1 95.25 146 GLN A O 1
ATOM 1166 N N . TRP A 1 147 ? 19.344 -40.062 -1.411 1 95.69 147 TRP A N 1
ATOM 1167 C CA . TRP A 1 147 ? 18.891 -39.594 -2.717 1 95.69 147 TRP A CA 1
ATOM 1168 C C . TRP A 1 147 ? 19.969 -38.781 -3.428 1 95.69 147 TRP A C 1
ATOM 1170 O O . TRP A 1 147 ? 20.203 -38.969 -4.625 1 95.69 147 TRP A O 1
ATOM 1180 N N . GLU A 1 148 ? 20.656 -37.938 -2.715 1 93.94 148 GLU A N 1
ATOM 1181 C CA . GLU A 1 148 ? 21.703 -37.094 -3.311 1 93.94 148 GLU A CA 1
ATOM 1182 C C . GLU A 1 148 ? 22.891 -37.938 -3.781 1 93.94 148 GLU A C 1
ATOM 1184 O O . GLU A 1 148 ? 23.469 -37.688 -4.832 1 93.94 148 GLU A O 1
ATOM 1189 N N . VAL A 1 149 ? 23.219 -38.938 -3.002 1 94.62 149 VAL A N 1
ATOM 1190 C CA . VAL A 1 149 ? 24.297 -39.812 -3.418 1 94.62 149 VAL A CA 1
ATOM 1191 C C . VAL A 1 149 ? 23.891 -40.562 -4.695 1 94.62 149 VAL A C 1
ATOM 1193 O O . VAL A 1 149 ? 24.688 -40.656 -5.629 1 94.62 149 VAL A O 1
ATOM 1196 N N . ALA A 1 150 ? 22.688 -41.062 -4.66 1 95.88 150 ALA A N 1
ATOM 1197 C CA . ALA A 1 150 ? 22.172 -41.719 -5.852 1 95.88 150 ALA A CA 1
ATOM 1198 C C . ALA A 1 150 ? 22.141 -40.781 -7.047 1 95.88 150 ALA A C 1
ATOM 1200 O O . ALA A 1 150 ? 22.359 -41.188 -8.188 1 95.88 150 ALA A O 1
ATOM 1201 N N . ARG A 1 151 ? 21.781 -39.562 -6.773 1 94.75 151 ARG A N 1
ATOM 1202 C CA . ARG A 1 151 ? 21.766 -38.562 -7.836 1 94.75 151 ARG A CA 1
ATOM 1203 C C . ARG A 1 151 ? 23.156 -38.375 -8.445 1 94.75 151 ARG A C 1
ATOM 1205 O O . ARG A 1 151 ? 23.297 -38.281 -9.664 1 94.75 151 ARG A O 1
ATOM 1212 N N . TYR A 1 152 ? 24.203 -38.375 -7.602 1 93.19 152 TYR A N 1
ATOM 1213 C CA . TYR A 1 152 ? 25.578 -38.281 -8.109 1 93.19 152 TYR A CA 1
ATOM 1214 C C . TYR A 1 152 ? 25.906 -39.469 -9.008 1 93.19 152 TYR A C 1
ATOM 1216 O O . TYR A 1 152 ? 26.516 -39.312 -10.062 1 93.19 152 TYR A O 1
ATOM 1224 N N . VAL A 1 153 ? 25.453 -40.625 -8.648 1 94.25 153 VAL A N 1
ATOM 1225 C CA . VAL A 1 153 ? 25.75 -41.875 -9.359 1 94.25 153 VAL A CA 1
ATOM 1226 C C . VAL A 1 153 ? 25.062 -41.875 -10.727 1 94.25 153 VAL A C 1
ATOM 1228 O O . VAL A 1 153 ? 25.641 -42.344 -11.711 1 94.25 153 VAL A O 1
ATOM 1231 N N . THR A 1 154 ? 23.906 -41.344 -10.758 1 93.44 154 THR A N 1
ATOM 1232 C CA . THR A 1 154 ? 23.125 -41.406 -11.992 1 93.44 154 THR A CA 1
ATOM 1233 C C . THR A 1 154 ? 23.406 -40.188 -12.875 1 93.44 154 THR A C 1
ATOM 1235 O O . THR A 1 154 ? 23.281 -40.281 -14.102 1 93.44 154 THR A O 1
ATOM 1238 N N . SER A 1 155 ? 23.75 -39.062 -12.32 1 88.44 155 SER A N 1
ATOM 1239 C CA . SER A 1 155 ? 23.875 -37.844 -13.086 1 88.44 155 SER A CA 1
ATOM 1240 C C . SER A 1 155 ? 25.297 -37.594 -13.562 1 88.44 155 SER A C 1
ATOM 1242 O O . SER A 1 155 ? 25.531 -36.938 -14.578 1 88.44 155 SER A O 1
ATOM 1244 N N . TYR A 1 156 ? 26.266 -38.125 -12.734 1 88.06 156 TYR A N 1
ATOM 1245 C CA . TYR A 1 156 ? 27.656 -37.906 -13.078 1 88.06 156 TYR A CA 1
ATOM 1246 C C . TYR A 1 156 ? 28.281 -39.156 -13.672 1 88.06 156 TYR A C 1
ATOM 1248 O O . TYR A 1 156 ? 28.469 -40.156 -12.969 1 88.06 156 TYR A O 1
ATOM 1256 N N . PRO A 1 157 ? 28.641 -39.188 -14.961 1 83.56 157 PRO A N 1
ATOM 1257 C CA . PRO A 1 157 ? 29.109 -40.375 -15.656 1 83.56 157 PRO A CA 1
ATOM 1258 C C . PRO A 1 157 ? 30.359 -40.969 -15 1 83.56 157 PRO A C 1
ATOM 1260 O O . PRO A 1 157 ? 30.531 -42.188 -15 1 83.56 157 PRO A O 1
ATOM 1263 N N . ASN A 1 158 ? 31.234 -40.125 -14.367 1 85.12 158 ASN A N 1
ATOM 1264 C CA . ASN A 1 158 ? 32.5 -40.656 -13.828 1 85.12 158 ASN A CA 1
ATOM 1265 C C . ASN A 1 158 ? 32.375 -40.969 -12.336 1 85.12 158 ASN A C 1
ATOM 1267 O O . ASN A 1 158 ? 33.344 -41.344 -11.695 1 85.12 158 ASN A O 1
ATOM 1271 N N . PHE A 1 159 ? 31.203 -40.812 -11.844 1 91.69 159 PHE A N 1
ATOM 1272 C CA . PHE A 1 159 ? 30.984 -41.062 -10.43 1 91.69 159 PHE A CA 1
ATOM 1273 C C . PHE A 1 159 ? 30.188 -42.344 -10.227 1 91.69 159 PHE A C 1
ATOM 1275 O O . PHE A 1 159 ? 29.094 -42.5 -10.766 1 91.69 159 PHE A O 1
ATOM 1282 N N . SER A 1 160 ? 30.75 -43.344 -9.531 1 91.19 160 SER A N 1
ATOM 1283 C CA . SER A 1 160 ? 30.078 -44.594 -9.242 1 91.19 160 SER A CA 1
ATOM 1284 C C . SER A 1 160 ? 29.969 -44.844 -7.738 1 91.19 160 SER A C 1
ATOM 1286 O O . SER A 1 160 ? 30.484 -44.062 -6.945 1 91.19 160 SER A O 1
ATOM 1288 N N . TRP A 1 161 ? 29.281 -45.844 -7.34 1 93.06 161 TRP A N 1
ATOM 1289 C CA . TRP A 1 161 ? 29.062 -46.156 -5.934 1 93.06 161 TRP A CA 1
ATOM 1290 C C . TRP A 1 161 ? 30.391 -46.375 -5.211 1 93.06 161 TRP A C 1
ATOM 1292 O O . TRP A 1 161 ? 30.5 -46.125 -4.012 1 93.06 161 TRP A O 1
ATOM 1302 N N . GLU A 1 162 ? 31.328 -46.75 -5.953 1 88.31 162 GLU A N 1
ATOM 1303 C CA . GLU A 1 162 ? 32.625 -47.031 -5.383 1 88.31 162 GLU A CA 1
ATOM 1304 C C . GLU A 1 162 ? 33.312 -45.75 -4.906 1 88.31 162 GLU A C 1
ATOM 1306 O O . GLU A 1 162 ? 34.188 -45.781 -4.047 1 88.31 162 GLU A O 1
ATOM 1311 N N . HIS A 1 163 ? 32.844 -44.719 -5.457 1 90.94 163 HIS A N 1
ATOM 1312 C CA . HIS A 1 163 ? 33.438 -43.438 -5.082 1 90.94 163 HIS A CA 1
ATOM 1313 C C . HIS A 1 163 ? 32.812 -42.938 -3.787 1 90.94 163 HIS A C 1
ATOM 1315 O O . HIS A 1 163 ? 33.125 -41.812 -3.367 1 90.94 163 HIS A O 1
ATOM 1321 N N . THR A 1 164 ? 31.969 -43.656 -3.188 1 91.38 164 THR A N 1
ATOM 1322 C CA . THR A 1 164 ? 31.453 -43.438 -1.836 1 91.38 164 THR A CA 1
ATOM 1323 C C . THR A 1 164 ? 31.938 -44.531 -0.901 1 91.38 164 THR A C 1
ATOM 1325 O O . THR A 1 164 ? 31.188 -45.469 -0.601 1 91.38 164 THR A O 1
ATOM 1328 N N . PRO A 1 165 ? 33.125 -44.344 -0.452 1 89.19 165 PRO A N 1
ATOM 1329 C CA . PRO A 1 165 ? 33.656 -45.406 0.404 1 89.19 165 PRO A CA 1
ATOM 1330 C C . PRO A 1 165 ? 32.781 -45.656 1.645 1 89.19 165 PRO A C 1
ATOM 1332 O O . PRO A 1 165 ? 32.25 -44.688 2.219 1 89.19 165 PRO A O 1
ATOM 1335 N N . LEU A 1 166 ? 32.719 -46.875 2.037 1 90.88 166 LEU A N 1
ATOM 1336 C CA . LEU A 1 166 ? 31.844 -47.281 3.141 1 90.88 166 LEU A CA 1
ATOM 1337 C C . LEU A 1 166 ? 32.312 -46.625 4.445 1 90.88 166 LEU A C 1
ATOM 1339 O O . LEU A 1 166 ? 31.484 -46.375 5.328 1 90.88 166 LEU A O 1
ATOM 1343 N N . HIS A 1 167 ? 33.562 -46.344 4.574 1 87.12 167 HIS A N 1
ATOM 1344 C CA . HIS A 1 167 ? 34.062 -45.75 5.812 1 87.12 167 HIS A CA 1
ATOM 1345 C C . HIS A 1 167 ? 33.656 -44.312 5.953 1 87.12 167 HIS A C 1
ATOM 1347 O O . HIS A 1 167 ? 33.656 -43.75 7.051 1 87.12 167 HIS A O 1
ATOM 1353 N N . VAL A 1 168 ? 33.219 -43.656 4.859 1 91.88 168 VAL A N 1
ATOM 1354 C CA . VAL A 1 168 ? 32.781 -42.25 4.871 1 91.88 168 VAL A CA 1
ATOM 1355 C C . VAL A 1 168 ? 31.312 -42.156 5.215 1 91.88 168 VAL A C 1
ATOM 1357 O O . VAL A 1 168 ? 30.828 -41.094 5.609 1 91.88 168 VAL A O 1
ATOM 1360 N N . VAL A 1 169 ? 30.562 -43.219 5.203 1 92.75 169 VAL A N 1
ATOM 1361 C CA . VAL A 1 169 ? 29.109 -43.25 5.336 1 92.75 169 VAL A CA 1
ATOM 1362 C C . VAL A 1 169 ? 28.719 -42.719 6.711 1 92.75 169 VAL A C 1
ATOM 1364 O O . VAL A 1 169 ? 27.734 -41.969 6.828 1 92.75 169 VAL A O 1
ATOM 1367 N N . PRO A 1 170 ? 29.453 -43.031 7.742 1 90.81 170 PRO A N 1
ATOM 1368 C CA . PRO A 1 170 ? 29.062 -42.5 9.055 1 90.81 170 PRO A CA 1
ATOM 1369 C C . PRO A 1 170 ? 29.141 -40.969 9.109 1 90.81 170 PRO A C 1
ATOM 1371 O O . PRO A 1 170 ? 28.422 -40.344 9.898 1 90.81 170 PRO A O 1
ATOM 1374 N N . GLN A 1 171 ? 29.875 -40.375 8.242 1 90.12 171 GLN A N 1
ATOM 1375 C CA . GLN A 1 171 ? 29.984 -38.938 8.203 1 90.12 171 GLN A CA 1
ATOM 1376 C C . GLN A 1 171 ? 28.75 -38.312 7.586 1 90.12 171 GLN A C 1
ATOM 1378 O O . GLN A 1 171 ? 28.5 -37.094 7.762 1 90.12 171 GLN A O 1
ATOM 1383 N N . LEU A 1 172 ? 28.031 -39.062 6.91 1 92.5 172 LEU A N 1
ATOM 1384 C CA . LEU A 1 172 ? 26.844 -38.562 6.223 1 92.5 172 LEU A CA 1
ATOM 1385 C C . LEU A 1 172 ? 25.609 -38.688 7.105 1 92.5 172 LEU A C 1
ATOM 1387 O O . LEU A 1 172 ? 24.516 -38.25 6.723 1 92.5 172 LEU A O 1
ATOM 1391 N N . CYS A 1 173 ? 25.828 -39.188 8.242 1 90.62 173 CYS A N 1
ATOM 1392 C CA . CYS A 1 173 ? 24.703 -39.438 9.148 1 90.62 173 CYS A CA 1
ATOM 1393 C C . CYS A 1 173 ? 24.312 -38.156 9.867 1 90.62 173 CYS A C 1
ATOM 1395 O O . CYS A 1 173 ? 25.172 -37.344 10.242 1 90.62 173 CYS A O 1
ATOM 1397 N N . GLY A 1 174 ? 22.953 -37.938 10 1 86.69 174 GLY A N 1
ATOM 1398 C CA . GLY A 1 174 ? 22.422 -36.75 10.641 1 86.69 174 GLY A CA 1
ATOM 1399 C C . GLY A 1 174 ? 21.281 -36.094 9.859 1 86.69 174 GLY A C 1
ATOM 1400 O O . GLY A 1 174 ? 20.875 -36.625 8.82 1 86.69 174 GLY A O 1
ATOM 1401 N N . PRO A 1 175 ? 20.812 -34.938 10.391 1 89.56 175 PRO A N 1
ATOM 1402 C CA . PRO A 1 175 ? 19.734 -34.219 9.688 1 89.56 175 PRO A CA 1
ATOM 1403 C C . PRO A 1 175 ? 20.188 -33.688 8.328 1 89.56 175 PRO A C 1
ATOM 1405 O O . PRO A 1 175 ? 21.328 -33.219 8.18 1 89.56 175 PRO A O 1
ATOM 1408 N N . SER A 1 176 ? 19.312 -33.844 7.344 1 90.31 176 SER A N 1
ATOM 1409 C CA . SER A 1 176 ? 19.625 -33.438 5.977 1 90.31 176 SER A CA 1
ATOM 1410 C C . SER A 1 176 ? 19.906 -31.938 5.898 1 90.31 176 SER A C 1
ATOM 1412 O O . SER A 1 176 ? 20.688 -31.5 5.055 1 90.31 176 SER A O 1
ATOM 1414 N N . ALA A 1 177 ? 19.266 -31.141 6.766 1 86.31 177 ALA A N 1
ATOM 1415 C CA . ALA A 1 177 ? 19.453 -29.688 6.762 1 86.31 177 ALA A CA 1
ATOM 1416 C C . ALA A 1 177 ? 20.938 -29.344 6.957 1 86.31 177 ALA A C 1
ATOM 1418 O O . ALA A 1 177 ? 21.422 -28.375 6.383 1 86.31 177 ALA A O 1
ATOM 1419 N N . ASP A 1 178 ? 21.656 -30.172 7.672 1 83.06 178 ASP A N 1
ATOM 1420 C CA . ASP A 1 178 ? 23.062 -29.906 7.984 1 83.06 178 ASP A CA 1
ATOM 1421 C C . ASP A 1 178 ? 23.984 -30.625 7 1 83.06 178 ASP A C 1
ATOM 1423 O O . ASP A 1 178 ? 24.984 -30.062 6.559 1 83.06 178 ASP A O 1
ATOM 1427 N N . LYS A 1 179 ? 23.609 -31.812 6.652 1 88.06 179 LYS A N 1
ATOM 1428 C CA . LYS A 1 179 ? 24.531 -32.688 5.93 1 88.06 179 LYS A CA 1
ATOM 1429 C C . LYS A 1 179 ? 24.453 -32.438 4.426 1 88.06 179 LYS A C 1
ATOM 1431 O O . LYS A 1 179 ? 25.406 -32.75 3.697 1 88.06 179 LYS A O 1
ATOM 1436 N N . ALA A 1 180 ? 23.328 -31.922 3.967 1 86.62 180 ALA A N 1
ATOM 1437 C CA . ALA A 1 180 ? 23.156 -31.734 2.527 1 86.62 180 ALA A CA 1
ATOM 1438 C C . ALA A 1 180 ? 24.188 -30.75 1.976 1 86.62 180 ALA A C 1
ATOM 1440 O O . ALA A 1 180 ? 24.719 -30.953 0.881 1 86.62 180 ALA A O 1
ATOM 1441 N N . ALA A 1 181 ? 24.469 -29.75 2.746 1 78.75 181 ALA A N 1
ATOM 1442 C CA . ALA A 1 181 ? 25.406 -28.734 2.299 1 78.75 181 ALA A CA 1
ATOM 1443 C C . ALA A 1 181 ? 26.844 -29.25 2.285 1 78.75 181 ALA A C 1
ATOM 1445 O O . ALA A 1 181 ? 27.672 -28.797 1.501 1 78.75 181 ALA A O 1
ATOM 1446 N N . THR A 1 182 ? 27.156 -30.281 3.104 1 86.06 182 THR A N 1
ATOM 1447 C CA . THR A 1 182 ? 28.531 -30.766 3.252 1 86.06 182 THR A CA 1
ATOM 1448 C C . THR A 1 182 ? 28.766 -31.984 2.367 1 86.06 182 THR A C 1
ATOM 1450 O O . THR A 1 182 ? 29.906 -32.438 2.244 1 86.06 182 THR A O 1
ATOM 1453 N N . LEU A 1 183 ? 27.781 -32.531 1.746 1 90.62 183 LEU A N 1
ATOM 1454 C CA . LEU A 1 183 ? 27.891 -33.75 0.978 1 90.62 183 LEU A CA 1
ATOM 1455 C C . LEU A 1 183 ? 28.906 -33.594 -0.147 1 90.62 183 LEU A C 1
ATOM 1457 O O . LEU A 1 183 ? 29.766 -34.469 -0.345 1 90.62 183 LEU A O 1
ATOM 1461 N N . ALA A 1 184 ? 28.812 -32.5 -0.857 1 88.75 184 ALA A N 1
ATOM 1462 C CA . ALA A 1 184 ? 29.734 -32.281 -1.968 1 88.75 184 ALA A CA 1
ATOM 1463 C C . ALA A 1 184 ? 31.172 -32.156 -1.473 1 88.75 184 ALA A C 1
ATOM 1465 O O . ALA A 1 184 ? 32.094 -32.594 -2.146 1 88.75 184 ALA A O 1
ATOM 1466 N N . ASP A 1 185 ? 31.328 -31.594 -0.287 1 87.69 185 ASP A N 1
ATOM 1467 C CA . ASP A 1 185 ? 32.656 -31.438 0.302 1 87.69 185 ASP A CA 1
ATOM 1468 C C . ASP A 1 185 ? 33.25 -32.781 0.679 1 87.69 185 ASP A C 1
ATOM 1470 O O . ASP A 1 185 ? 34.438 -33.031 0.532 1 87.69 185 ASP A O 1
ATOM 1474 N N . VAL A 1 186 ? 32.406 -33.656 1.125 1 89.88 186 VAL A N 1
ATOM 1475 C CA . VAL A 1 186 ? 32.875 -34.938 1.633 1 89.88 186 VAL A CA 1
ATOM 1476 C C . VAL A 1 186 ? 33.188 -35.875 0.465 1 89.88 186 VAL A C 1
ATOM 1478 O O . VAL A 1 186 ? 34.188 -36.594 0.484 1 89.88 186 VAL A O 1
ATOM 1481 N N . LEU A 1 187 ? 32.406 -35.875 -0.635 1 91.88 187 LEU A N 1
ATOM 1482 C CA . LEU A 1 187 ? 32.531 -36.906 -1.662 1 91.88 187 LEU A CA 1
ATOM 1483 C C . LEU A 1 187 ? 33.281 -36.375 -2.881 1 91.88 187 LEU A C 1
ATOM 1485 O O . LEU A 1 187 ? 33.875 -37.156 -3.623 1 91.88 187 LEU A O 1
ATOM 1489 N N . LEU A 1 188 ? 33.219 -35.062 -3.148 1 89.31 188 LEU A N 1
ATOM 1490 C CA . LEU A 1 188 ? 33.719 -34.594 -4.438 1 89.31 188 LEU A CA 1
ATOM 1491 C C . LEU A 1 188 ? 34.969 -33.75 -4.258 1 89.31 188 LEU A C 1
ATOM 1493 O O . LEU A 1 188 ? 35.875 -33.781 -5.102 1 89.31 188 LEU A O 1
ATOM 1497 N N . LYS A 1 189 ? 35.094 -32.906 -3.256 1 81.94 189 LYS A N 1
ATOM 1498 C CA . LYS A 1 189 ? 36.125 -31.906 -3.092 1 81.94 189 LYS A CA 1
ATOM 1499 C C . LYS A 1 189 ? 37.5 -32.531 -3.127 1 81.94 189 LYS A C 1
ATOM 1501 O O . LYS A 1 189 ? 38.438 -31.969 -3.713 1 81.94 189 LYS A O 1
ATOM 1506 N N . GLY A 1 190 ? 37.844 -33.719 -2.572 1 76.44 190 GLY A N 1
ATOM 1507 C CA . GLY A 1 190 ? 39.188 -34.281 -2.4 1 76.44 190 GLY A CA 1
ATOM 1508 C C . GLY A 1 190 ? 39.688 -35 -3.639 1 76.44 190 GLY A C 1
ATOM 1509 O O . GLY A 1 190 ? 40.875 -35.281 -3.74 1 76.44 190 GLY A O 1
ATOM 1510 N N . GLU A 1 191 ? 38.844 -35.156 -4.703 1 81.38 191 GLU A N 1
ATOM 1511 C CA . GLU A 1 191 ? 39.219 -35.906 -5.887 1 81.38 191 GLU A CA 1
ATOM 1512 C C . GLU A 1 191 ? 39.281 -35 -7.117 1 81.38 191 GLU A C 1
ATOM 1514 O O . GLU A 1 191 ? 38.281 -34.406 -7.508 1 81.38 191 GLU A O 1
ATOM 1519 N N . PRO A 1 192 ? 40.469 -34.844 -7.645 1 77.75 192 PRO A N 1
ATOM 1520 C CA . PRO A 1 192 ? 40.656 -33.969 -8.812 1 77.75 192 PRO A CA 1
ATOM 1521 C C . PRO A 1 192 ? 39.688 -34.312 -9.953 1 77.75 192 PRO A C 1
ATOM 1523 O O . PRO A 1 192 ? 39.312 -33.438 -10.727 1 77.75 192 PRO A O 1
ATOM 1526 N N . LEU A 1 193 ? 39.25 -35.594 -10.023 1 81.25 193 LEU A N 1
ATOM 1527 C CA . LEU A 1 193 ? 38.375 -36.031 -11.102 1 81.25 193 LEU A CA 1
ATOM 1528 C C . LEU A 1 193 ? 37 -35.438 -10.961 1 81.25 193 LEU A C 1
ATOM 1530 O O . LEU A 1 193 ? 36.25 -35.344 -11.945 1 81.25 193 LEU A O 1
ATOM 1534 N N . PHE A 1 194 ? 36.75 -35.062 -9.758 1 88.12 194 PHE A N 1
ATOM 1535 C CA . PHE A 1 194 ? 35.375 -34.656 -9.492 1 88.12 194 PHE A CA 1
ATOM 1536 C C . PHE A 1 194 ? 35.312 -33.156 -9.227 1 88.12 194 PHE A C 1
ATOM 1538 O O . PHE A 1 194 ? 34.312 -32.656 -8.68 1 88.12 194 PHE A O 1
ATOM 1545 N N . LEU A 1 195 ? 36.312 -32.469 -9.555 1 80.62 195 LEU A N 1
ATOM 1546 C CA . LEU A 1 195 ? 36.375 -31.031 -9.289 1 80.62 195 LEU A CA 1
ATOM 1547 C C . LEU A 1 195 ? 35.25 -30.312 -10.047 1 80.62 195 LEU A C 1
ATOM 1549 O O . LEU A 1 195 ? 34.656 -29.359 -9.516 1 80.62 195 LEU A O 1
ATOM 1553 N N . ASP A 1 196 ? 35.031 -30.797 -11.227 1 73.75 196 ASP A N 1
ATOM 1554 C CA . ASP A 1 196 ? 33.969 -30.172 -12.016 1 73.75 196 ASP A CA 1
ATOM 1555 C C . ASP A 1 196 ? 32.594 -30.453 -11.391 1 73.75 196 ASP A C 1
ATOM 1557 O O . ASP A 1 196 ? 31.719 -29.578 -11.422 1 73.75 196 ASP A O 1
ATOM 1561 N N . TYR A 1 197 ? 32.5 -31.656 -10.914 1 84.75 197 TYR A N 1
ATOM 1562 C CA . TYR A 1 197 ? 31.25 -32 -10.242 1 84.75 197 TYR A CA 1
ATOM 1563 C C . TYR A 1 197 ? 31.047 -31.156 -8.992 1 84.75 197 TYR A C 1
ATOM 1565 O O . TYR A 1 197 ? 29.938 -30.719 -8.703 1 84.75 197 TYR A O 1
ATOM 1573 N N . TYR A 1 198 ? 32.094 -30.906 -8.289 1 83.75 198 TYR A N 1
ATOM 1574 C CA . TYR A 1 198 ? 32.031 -30.125 -7.059 1 83.75 198 TYR A CA 1
ATOM 1575 C C . TYR A 1 198 ? 31.609 -28.688 -7.34 1 83.75 198 TYR A C 1
ATOM 1577 O O . TYR A 1 198 ? 30.766 -28.141 -6.625 1 83.75 198 TYR A O 1
ATOM 1585 N N . LYS A 1 199 ? 32.125 -28.203 -8.359 1 66.19 199 LYS A N 1
ATOM 1586 C CA . LYS A 1 199 ? 31.781 -26.844 -8.75 1 66.19 199 LYS A CA 1
ATOM 1587 C C . LYS A 1 199 ? 30.297 -26.75 -9.141 1 66.19 199 LYS A C 1
ATOM 1589 O O . LYS A 1 199 ? 29.641 -25.766 -8.82 1 66.19 199 LYS A O 1
ATOM 1594 N N . ARG A 1 200 ? 29.875 -27.734 -9.711 1 71.5 200 ARG A N 1
ATOM 1595 C CA . ARG A 1 200 ? 28.469 -27.781 -10.148 1 71.5 200 ARG A CA 1
ATOM 1596 C C . ARG A 1 200 ? 27.531 -27.844 -8.953 1 71.5 200 ARG A C 1
ATOM 1598 O O . ARG A 1 200 ? 26.516 -27.156 -8.922 1 71.5 200 ARG A O 1
ATOM 1605 N N . GLU A 1 201 ? 27.891 -28.625 -8.055 1 80.38 201 GLU A N 1
ATOM 1606 C CA . GLU A 1 201 ? 27.047 -28.812 -6.879 1 80.38 201 GLU A CA 1
ATOM 1607 C C . GLU A 1 201 ? 27 -27.547 -6.016 1 80.38 201 GLU A C 1
ATOM 1609 O O . GLU A 1 201 ? 25.984 -27.25 -5.395 1 80.38 201 GLU A O 1
ATOM 1614 N N . ARG A 1 202 ? 27.984 -26.844 -6.023 1 68.88 202 ARG A N 1
ATOM 1615 C CA . ARG A 1 202 ? 28.016 -25.594 -5.262 1 68.88 202 ARG A CA 1
ATOM 1616 C C . ARG A 1 202 ? 27.172 -24.516 -5.926 1 68.88 202 ARG A C 1
ATOM 1618 O O . ARG A 1 202 ? 26.594 -23.672 -5.242 1 68.88 202 ARG A O 1
ATOM 1625 N N . ALA A 1 203 ? 27.172 -24.75 -7.156 1 59.31 203 ALA A N 1
ATOM 1626 C CA . ALA A 1 203 ? 26.391 -23.781 -7.918 1 59.31 203 ALA A CA 1
ATOM 1627 C C . ALA A 1 203 ? 24.891 -24.078 -7.816 1 59.31 203 ALA A C 1
ATOM 1629 O O . ALA A 1 203 ? 24.062 -23.188 -7.98 1 59.31 203 ALA A O 1
ATOM 1630 N N . MET A 1 204 ? 24.578 -25.297 -7.605 1 64.62 204 MET A N 1
ATOM 1631 C CA . MET A 1 204 ? 23.188 -25.75 -7.598 1 64.62 204 MET A CA 1
ATOM 1632 C C . MET A 1 204 ? 22.578 -25.578 -6.215 1 64.62 204 MET A C 1
ATOM 1634 O O . MET A 1 204 ? 21.422 -25.938 -5.996 1 64.62 204 MET A O 1
ATOM 1638 N N . ARG A 1 205 ? 23.266 -24.891 -5.367 1 65.81 205 ARG A N 1
ATOM 1639 C CA . ARG A 1 205 ? 22.719 -24.703 -4.027 1 65.81 205 ARG A CA 1
ATOM 1640 C C . ARG A 1 205 ? 21.453 -23.859 -4.059 1 65.81 205 ARG A C 1
ATOM 1642 O O . ARG A 1 205 ? 21.438 -22.781 -4.664 1 65.81 205 ARG A O 1
ATOM 1649 N N . GLN A 1 206 ? 20.391 -24.469 -3.545 1 65.38 206 GLN A N 1
ATOM 1650 C CA . GLN A 1 206 ? 19.078 -23.844 -3.555 1 65.38 206 GLN A CA 1
ATOM 1651 C C . GLN A 1 206 ? 18.969 -22.766 -2.477 1 65.38 206 GLN A C 1
ATOM 1653 O O . GLN A 1 206 ? 19.578 -22.891 -1.41 1 65.38 206 GLN A O 1
ATOM 1658 N N . PRO A 1 207 ? 18.219 -21.672 -2.85 1 58.09 207 PRO A N 1
ATOM 1659 C CA . PRO A 1 207 ? 17.953 -20.688 -1.805 1 58.09 207 PRO A CA 1
ATOM 1660 C C . PRO A 1 207 ? 17.172 -21.266 -0.63 1 58.09 207 PRO A C 1
ATOM 1662 O O . PRO A 1 207 ? 16.594 -22.359 -0.742 1 58.09 207 PRO A O 1
ATOM 1665 N N . THR A 1 208 ? 17.297 -20.578 0.434 1 59.41 208 THR A N 1
ATOM 1666 C CA . THR A 1 208 ? 16.703 -21.062 1.677 1 59.41 208 THR A CA 1
ATOM 1667 C C . THR A 1 208 ? 15.211 -21.328 1.489 1 59.41 208 THR A C 1
ATOM 1669 O O . THR A 1 208 ? 14.672 -22.297 2.041 1 59.41 208 THR A O 1
ATOM 1672 N N . LEU A 1 209 ? 14.602 -20.641 0.663 1 59.09 209 LEU A N 1
ATOM 1673 C CA . LEU A 1 209 ? 13.156 -20.766 0.494 1 59.09 209 LEU A CA 1
ATOM 1674 C C . LEU A 1 209 ? 12.805 -22.031 -0.279 1 59.09 209 LEU A C 1
ATOM 1676 O O . LEU A 1 209 ? 11.758 -22.641 -0.036 1 59.09 209 LEU A O 1
ATOM 1680 N N . THR A 1 210 ? 13.648 -22.469 -1.134 1 65.75 210 THR A N 1
ATOM 1681 C CA . THR A 1 210 ? 13.367 -23.641 -1.961 1 65.75 210 THR A CA 1
ATOM 1682 C C . THR A 1 210 ? 14.188 -24.844 -1.499 1 65.75 210 THR A C 1
ATOM 1684 O O . THR A 1 210 ? 14.156 -25.891 -2.131 1 65.75 210 THR A O 1
ATOM 1687 N N . SER A 1 211 ? 14.805 -24.625 -0.385 1 76.62 211 SER A N 1
ATOM 1688 C CA . SER A 1 211 ? 15.609 -25.719 0.144 1 76.62 211 SER A CA 1
ATOM 1689 C C . SER A 1 211 ? 14.719 -26.828 0.701 1 76.62 211 SER A C 1
ATOM 1691 O O . SER A 1 211 ? 13.891 -26.594 1.584 1 76.62 211 SER A O 1
ATOM 1693 N N . PRO A 1 212 ? 14.828 -28.016 0.141 1 87.75 212 PRO A N 1
ATOM 1694 C CA . PRO A 1 212 ? 13.953 -29.125 0.548 1 87.75 212 PRO A CA 1
ATOM 1695 C C . PRO A 1 212 ? 14.422 -29.812 1.826 1 87.75 212 PRO A C 1
ATOM 1697 O O . PRO A 1 212 ? 13.68 -30.594 2.416 1 87.75 212 PRO A O 1
ATOM 1700 N N . TRP A 1 213 ? 15.609 -29.469 2.365 1 88.94 213 TRP A N 1
ATOM 1701 C CA . TRP A 1 213 ? 16.297 -30.312 3.334 1 88.94 213 TRP A CA 1
ATOM 1702 C C . TRP A 1 213 ? 15.594 -30.281 4.684 1 88.94 213 TRP A C 1
ATOM 1704 O O . TRP A 1 213 ? 15.273 -31.328 5.254 1 88.94 213 TRP A O 1
ATOM 1714 N N . GLU A 1 214 ? 15.273 -29.094 5.109 1 85.56 214 GLU A N 1
ATOM 1715 C CA . GLU A 1 214 ? 14.586 -29 6.395 1 85.56 214 GLU A CA 1
ATOM 1716 C C . GLU A 1 214 ? 13.188 -29.609 6.328 1 85.56 214 GLU A C 1
ATOM 1718 O O . GLU A 1 214 ? 12.719 -30.219 7.297 1 85.56 214 GLU A O 1
ATOM 1723 N N . GLU A 1 215 ? 12.57 -29.391 5.223 1 86.56 215 GLU A N 1
ATOM 1724 C CA . GLU A 1 215 ? 11.227 -29.938 5.039 1 86.56 215 GLU A CA 1
ATOM 1725 C C . GLU A 1 215 ? 11.242 -31.469 5.027 1 86.56 215 GLU A C 1
ATOM 1727 O O . GLU A 1 215 ? 10.359 -32.094 5.605 1 86.56 215 GLU A O 1
ATOM 1732 N N . LEU A 1 216 ? 12.195 -32.062 4.398 1 91.25 216 LEU A N 1
ATOM 1733 C CA . LEU A 1 216 ? 12.305 -33.531 4.348 1 91.25 216 LEU A CA 1
ATOM 1734 C C . LEU A 1 216 ? 12.555 -34.094 5.734 1 91.25 216 LEU A C 1
ATOM 1736 O O . LEU A 1 216 ? 12.039 -35.156 6.074 1 91.25 216 LEU A O 1
ATOM 1740 N N . ASP A 1 217 ? 13.328 -33.406 6.492 1 89.62 217 ASP A N 1
ATOM 1741 C CA . ASP A 1 217 ? 13.578 -33.812 7.863 1 89.62 217 ASP A CA 1
ATOM 1742 C C . ASP A 1 217 ? 12.289 -33.812 8.688 1 89.62 217 ASP A C 1
ATOM 1744 O O . ASP A 1 217 ? 12.023 -34.719 9.453 1 89.62 217 ASP A O 1
ATOM 1748 N N . SER A 1 218 ? 11.555 -32.781 8.461 1 86.69 218 SER A N 1
ATOM 1749 C CA . SER A 1 218 ? 10.297 -32.656 9.195 1 86.69 218 SER A CA 1
ATOM 1750 C C . SER A 1 218 ? 9.305 -33.719 8.781 1 86.69 218 SER A C 1
ATOM 1752 O O . SER A 1 218 ? 8.602 -34.281 9.625 1 86.69 218 SER A O 1
ATOM 1754 N N . GLU A 1 219 ? 9.258 -34.031 7.512 1 90.19 219 GLU A N 1
ATOM 1755 C CA . GLU A 1 219 ? 8.297 -35.031 7 1 90.19 219 GLU A CA 1
ATOM 1756 C C . GLU A 1 219 ? 8.648 -36.438 7.465 1 90.19 219 GLU A C 1
ATOM 1758 O O . GLU A 1 219 ? 7.785 -37.312 7.512 1 90.19 219 GLU A O 1
ATOM 1763 N N . GLU A 1 220 ? 9.93 -36.625 7.785 1 88.25 220 GLU A N 1
ATOM 1764 C CA . GLU A 1 220 ? 10.336 -37.969 8.25 1 88.25 220 GLU A CA 1
ATOM 1765 C C . GLU A 1 220 ? 9.656 -38.312 9.57 1 88.25 220 GLU A C 1
ATOM 1767 O O . GLU A 1 220 ? 9.344 -39.469 9.812 1 88.25 220 GLU A O 1
ATOM 1772 N N . THR A 1 221 ? 9.414 -37.281 10.305 1 82.44 221 THR A N 1
ATOM 1773 C CA . THR A 1 221 ? 8.734 -37.531 11.57 1 82.44 221 THR A CA 1
ATOM 1774 C C . THR A 1 221 ? 7.285 -37.938 11.336 1 82.44 221 THR A C 1
ATOM 1776 O O . THR A 1 221 ? 6.773 -38.844 11.992 1 82.44 221 THR A O 1
ATOM 1779 N N . TYR A 1 222 ? 6.68 -37.375 10.422 1 83.5 222 TYR A N 1
ATOM 1780 C CA . TYR A 1 222 ? 5.293 -37.688 10.102 1 83.5 222 TYR A CA 1
ATOM 1781 C C . TYR A 1 222 ? 5.168 -39.062 9.484 1 83.5 222 TYR A C 1
ATOM 1783 O O . TYR A 1 222 ? 4.203 -39.781 9.758 1 83.5 222 TYR A O 1
ATOM 1791 N N . ILE A 1 223 ? 6.117 -39.438 8.672 1 87.25 223 ILE A N 1
ATOM 1792 C CA . ILE A 1 223 ? 6.113 -40.75 8.008 1 87.25 223 ILE A CA 1
ATOM 1793 C C . ILE A 1 223 ? 6.293 -41.844 9.047 1 87.25 223 ILE A C 1
ATOM 1795 O O . ILE A 1 223 ? 5.637 -42.875 8.977 1 87.25 223 ILE A O 1
ATOM 1799 N N . ARG A 1 224 ? 7.074 -41.531 10.031 1 85.25 224 ARG A N 1
ATOM 1800 C CA . ARG A 1 224 ? 7.355 -42.5 11.086 1 85.25 224 ARG A CA 1
ATOM 1801 C C . ARG A 1 224 ? 6.137 -42.719 11.977 1 85.25 224 ARG A C 1
ATOM 1803 O O . ARG A 1 224 ? 5.801 -43.875 12.312 1 85.25 224 ARG A O 1
ATOM 1810 N N . ASP A 1 225 ? 5.453 -41.625 12.281 1 81.94 225 ASP A N 1
ATOM 1811 C CA . ASP A 1 225 ? 4.328 -41.656 13.219 1 81.94 225 ASP A CA 1
ATOM 1812 C C . ASP A 1 225 ? 3.035 -42.031 12.492 1 81.94 225 ASP A C 1
ATOM 1814 O O . ASP A 1 225 ? 2.006 -42.281 13.133 1 81.94 225 ASP A O 1
ATOM 1818 N N . ASN A 1 226 ? 3.092 -42.25 11.219 1 77.88 226 ASN A N 1
ATOM 1819 C CA . ASN A 1 226 ? 1.941 -42.562 10.375 1 77.88 226 ASN A CA 1
ATOM 1820 C C . ASN A 1 226 ? 0.831 -41.531 10.531 1 77.88 226 ASN A C 1
ATOM 1822 O O . ASN A 1 226 ? -0.347 -41.875 10.609 1 77.88 226 ASN A O 1
ATOM 1826 N N . ASN A 1 227 ? 1.292 -40.281 10.828 1 68.62 227 ASN A N 1
ATOM 1827 C CA . ASN A 1 227 ? 0.361 -39.156 10.852 1 68.62 227 ASN A CA 1
ATOM 1828 C C . ASN A 1 227 ? 0.227 -38.5 9.469 1 68.62 227 ASN A C 1
ATOM 1830 O O . ASN A 1 227 ? 0.879 -37.5 9.188 1 68.62 227 ASN A O 1
ATOM 1834 N N . ARG A 1 228 ? -0.462 -39.125 8.586 1 64.56 228 ARG A N 1
ATOM 1835 C CA . ARG A 1 228 ? -0.584 -38.875 7.152 1 64.56 228 ARG A CA 1
ATOM 1836 C C . ARG A 1 228 ? -0.945 -37.438 6.875 1 64.56 228 ARG A C 1
ATOM 1838 O O . ARG A 1 228 ? -1.905 -37.156 6.152 1 64.56 228 ARG A O 1
ATOM 1845 N N . GLY A 1 229 ? -0.158 -36.375 7.398 1 64.12 229 GLY A N 1
ATOM 1846 C CA . GLY A 1 229 ? -0.28 -34.969 7 1 64.12 229 GLY A CA 1
ATOM 1847 C C . GLY A 1 229 ? -1.515 -34.312 7.566 1 64.12 229 GLY A C 1
ATOM 1848 O O . GLY A 1 229 ? -2.135 -33.469 6.898 1 64.12 229 GLY A O 1
ATOM 1849 N N . VAL A 1 230 ? -1.878 -34.656 8.609 1 70.88 230 VAL A N 1
ATOM 1850 C CA . VAL A 1 230 ? -3.139 -34.156 9.148 1 70.88 230 VAL A CA 1
ATOM 1851 C C . VAL A 1 230 ? -2.896 -32.844 9.883 1 70.88 230 VAL A C 1
ATOM 1853 O O . VAL A 1 230 ? -3.844 -32.156 10.25 1 70.88 230 VAL A O 1
ATOM 1856 N N . SER A 1 231 ? -1.718 -32.438 9.812 1 74.19 231 SER A N 1
ATOM 1857 C CA . SER A 1 231 ? -1.468 -31.172 10.484 1 74.19 231 SER A CA 1
ATOM 1858 C C . SER A 1 231 ? -1.777 -30 9.57 1 74.19 231 SER A C 1
ATOM 1860 O O . SER A 1 231 ? -1.346 -29.969 8.414 1 74.19 231 SER A O 1
ATOM 1862 N N . ILE A 1 232 ? -2.576 -29.156 10.031 1 73 232 ILE A N 1
ATOM 1863 C CA . ILE A 1 232 ? -2.936 -27.953 9.281 1 73 232 ILE A CA 1
ATOM 1864 C C . ILE A 1 232 ? -1.775 -26.969 9.312 1 73 232 ILE A C 1
ATOM 1866 O O . ILE A 1 232 ? -1.552 -26.234 8.344 1 73 232 ILE A O 1
ATOM 1870 N N . GLU A 1 233 ? -1.066 -26.953 10.32 1 70.88 233 GLU A N 1
ATOM 1871 C CA . GLU A 1 233 ? 0.003 -25.969 10.492 1 70.88 233 GLU A CA 1
ATOM 1872 C C . GLU A 1 233 ? 1.244 -26.359 9.695 1 70.88 233 GLU A C 1
ATOM 1874 O O . GLU A 1 233 ? 1.898 -25.516 9.094 1 70.88 233 GLU A O 1
ATOM 1879 N N . ASN A 1 234 ? 1.539 -27.688 9.758 1 77.12 234 ASN A N 1
ATOM 1880 C CA . ASN A 1 234 ? 2.654 -28.234 8.984 1 77.12 234 ASN A CA 1
ATOM 1881 C C . ASN A 1 234 ? 2.217 -29.406 8.109 1 77.12 234 ASN A C 1
ATOM 1883 O O . ASN A 1 234 ? 2.527 -30.562 8.414 1 77.12 234 ASN A O 1
ATOM 1887 N N . PRO A 1 235 ? 1.558 -29.125 7.094 1 80.5 235 PRO A N 1
ATOM 1888 C CA . PRO A 1 235 ? 0.941 -30.188 6.301 1 80.5 235 PRO A CA 1
ATOM 1889 C C . PRO A 1 235 ? 1.97 -31.078 5.609 1 80.5 235 PRO A C 1
ATOM 1891 O O . PRO A 1 235 ? 1.661 -32.219 5.246 1 80.5 235 PRO A O 1
ATOM 1894 N N . GLY A 1 236 ? 3.178 -30.641 5.41 1 83.75 236 GLY A N 1
ATOM 1895 C CA . GLY A 1 236 ? 4.168 -31.453 4.715 1 83.75 236 GLY A CA 1
ATOM 1896 C C . GLY A 1 236 ? 3.869 -31.625 3.238 1 83.75 236 GLY A C 1
ATOM 1897 O O . GLY A 1 236 ? 3.043 -30.906 2.68 1 83.75 236 GLY A O 1
ATOM 1898 N N . GLY A 1 237 ? 4.57 -32.594 2.537 1 88.38 237 GLY A N 1
ATOM 1899 C CA . GLY A 1 237 ? 4.383 -32.875 1.126 1 88.38 237 GLY A CA 1
ATOM 1900 C C . GLY A 1 237 ? 4.828 -31.75 0.218 1 88.38 237 GLY A C 1
ATOM 1901 O O . GLY A 1 237 ? 4.27 -31.547 -0.862 1 88.38 237 GLY A O 1
ATOM 1902 N N . LYS A 1 238 ? 5.77 -31.047 0.655 1 87.56 238 LYS A N 1
ATOM 1903 C CA . LYS A 1 238 ? 6.133 -29.828 -0.073 1 87.56 238 LYS A CA 1
ATOM 1904 C C . LYS A 1 238 ? 7.391 -30.047 -0.908 1 87.56 238 LYS A C 1
ATOM 1906 O O . LYS A 1 238 ? 7.922 -29.109 -1.495 1 87.56 238 LYS A O 1
ATOM 1911 N N . VAL A 1 239 ? 7.895 -31.297 -0.969 1 90.56 239 VAL A N 1
ATOM 1912 C CA . VAL A 1 239 ? 9.141 -31.531 -1.688 1 90.56 239 VAL A CA 1
ATOM 1913 C C . VAL A 1 239 ? 8.875 -32.375 -2.936 1 90.56 239 VAL A C 1
ATOM 1915 O O . VAL A 1 239 ? 8.195 -33.406 -2.865 1 90.56 239 VAL A O 1
ATOM 1918 N N . GLN A 1 240 ? 9.289 -31.891 -3.994 1 89.38 240 GLN A N 1
ATOM 1919 C CA . GLN A 1 240 ? 9.18 -32.625 -5.254 1 89.38 240 GLN A CA 1
ATOM 1920 C C . GLN A 1 240 ? 10.469 -33.375 -5.578 1 89.38 240 GLN A C 1
ATOM 1922 O O . GLN A 1 240 ? 11.547 -32.781 -5.594 1 89.38 240 GLN A O 1
ATOM 1927 N N . GLN A 1 241 ? 10.359 -34.656 -5.707 1 93.12 241 GLN A N 1
ATOM 1928 C CA . GLN A 1 241 ? 11.445 -35.5 -6.16 1 93.12 241 GLN A CA 1
ATOM 1929 C C . GLN A 1 241 ? 11.258 -35.906 -7.617 1 93.12 241 GLN A C 1
ATOM 1931 O O . GLN A 1 241 ? 10.25 -36.531 -7.973 1 93.12 241 GLN A O 1
ATOM 1936 N N . ARG A 1 242 ? 12.242 -35.625 -8.398 1 91.56 242 ARG A N 1
ATOM 1937 C CA . ARG A 1 242 ? 12.055 -35.812 -9.828 1 91.56 242 ARG A CA 1
ATOM 1938 C C . ARG A 1 242 ? 13.117 -36.75 -10.406 1 91.56 242 ARG A C 1
ATOM 1940 O O . ARG A 1 242 ? 14.25 -36.781 -9.914 1 91.56 242 ARG A O 1
ATOM 1947 N N . LEU A 1 243 ? 12.68 -37.594 -11.391 1 94.06 243 LEU A N 1
ATOM 1948 C CA . LEU A 1 243 ? 13.516 -38.406 -12.273 1 94.06 243 LEU A CA 1
ATOM 1949 C C . LEU A 1 243 ? 13.359 -37.969 -13.727 1 94.06 243 LEU A C 1
ATOM 1951 O O . LEU A 1 243 ? 12.266 -37.594 -14.148 1 94.06 243 LEU A O 1
ATOM 1955 N N . HIS A 1 244 ? 14.469 -38 -14.336 1 92.19 244 HIS A N 1
ATOM 1956 C CA . HIS A 1 244 ? 14.422 -37.75 -15.766 1 92.19 244 HIS A CA 1
ATOM 1957 C C . HIS A 1 244 ? 14.656 -39 -16.578 1 92.19 244 HIS A C 1
ATOM 1959 O O . HIS A 1 244 ? 15.625 -39.75 -16.328 1 92.19 244 HIS A O 1
ATOM 1965 N N . LEU A 1 245 ? 13.742 -39.344 -17.469 1 93.94 245 LEU A N 1
ATOM 1966 C CA . LEU A 1 245 ? 13.844 -40.531 -18.328 1 93.94 245 LEU A CA 1
ATOM 1967 C C . LEU A 1 245 ? 14.289 -40.125 -19.734 1 93.94 245 LEU A C 1
ATOM 1969 O O . LEU A 1 245 ? 13.664 -39.312 -20.375 1 93.94 245 LEU A O 1
ATOM 1973 N N . ASP A 1 246 ? 15.398 -40.688 -20.125 1 90.31 246 ASP A N 1
ATOM 1974 C CA . ASP A 1 246 ? 15.867 -40.562 -21.5 1 90.31 246 ASP A CA 1
ATOM 1975 C C . ASP A 1 246 ? 15.789 -41.906 -22.219 1 90.31 246 ASP A C 1
ATOM 1977 O O . ASP A 1 246 ? 16.094 -42.938 -21.641 1 90.31 246 ASP A O 1
ATOM 1981 N N . ILE A 1 247 ? 15.273 -41.906 -23.422 1 91.38 247 ILE A N 1
ATOM 1982 C CA . ILE A 1 247 ? 15.109 -43.125 -24.203 1 91.38 247 ILE A CA 1
ATOM 1983 C C . ILE A 1 247 ? 16.016 -43.094 -25.438 1 91.38 247 ILE A C 1
ATOM 1985 O O . ILE A 1 247 ? 15.969 -42.125 -26.203 1 91.38 247 ILE A O 1
ATOM 1989 N N . SER A 1 248 ? 16.922 -44.031 -25.531 1 86.62 248 SER A N 1
ATOM 1990 C CA . SER A 1 248 ? 17.797 -44.125 -26.688 1 86.62 248 SER A CA 1
ATOM 1991 C C . SER A 1 248 ? 17.531 -45.406 -27.469 1 86.62 248 SER A C 1
ATOM 1993 O O . SER A 1 248 ? 17.219 -46.438 -26.875 1 86.62 248 SER A O 1
ATOM 1995 N N . GLU A 1 249 ? 17.453 -45.312 -28.859 1 83.88 249 GLU A N 1
ATOM 1996 C CA . GLU A 1 249 ? 17.266 -46.469 -29.734 1 83.88 249 GLU A CA 1
ATOM 1997 C C . GLU A 1 249 ? 18.594 -47.156 -30.031 1 83.88 249 GLU A C 1
ATOM 1999 O O . GLU A 1 249 ? 19.531 -46.531 -30.547 1 83.88 249 GLU A O 1
ATOM 2004 N N . THR A 1 250 ? 18.953 -48.188 -29.391 1 74.75 250 THR A N 1
ATOM 2005 C CA . THR A 1 250 ? 20.141 -49 -29.688 1 74.75 250 THR A CA 1
ATOM 2006 C C . THR A 1 250 ? 19.781 -50.188 -30.578 1 74.75 250 THR A C 1
ATOM 2008 O O . THR A 1 250 ? 18.625 -50.531 -30.703 1 74.75 250 THR A O 1
ATOM 2011 N N . GLY A 1 251 ? 20.641 -50.781 -31.688 1 64.25 251 GLY A N 1
ATOM 2012 C CA . GLY A 1 251 ? 20.453 -51.875 -32.625 1 64.25 251 GLY A CA 1
ATOM 2013 C C . GLY A 1 251 ? 19.578 -52.969 -32.094 1 64.25 251 GLY A C 1
ATOM 2014 O O . GLY A 1 251 ? 18.891 -53.656 -32.875 1 64.25 251 GLY A O 1
ATOM 2015 N N . GLY A 1 252 ? 19.516 -53.312 -30.844 1 67.69 252 GLY A N 1
ATOM 2016 C CA . GLY A 1 252 ? 18.797 -54.469 -30.312 1 67.69 252 GLY A CA 1
ATOM 2017 C C . GLY A 1 252 ? 17.516 -54.094 -29.594 1 67.69 252 GLY A C 1
ATOM 2018 O O . GLY A 1 252 ? 16.797 -54.938 -29.109 1 67.69 252 GLY A O 1
ATOM 2019 N N . GLY A 1 253 ? 16.984 -52.688 -29.453 1 80.94 253 GLY A N 1
ATOM 2020 C CA . GLY A 1 253 ? 15.75 -52.312 -28.797 1 80.94 253 GLY A CA 1
ATOM 2021 C C . GLY A 1 253 ? 15.82 -50.938 -28.141 1 80.94 253 GLY A C 1
ATOM 2022 O O . GLY A 1 253 ? 16.688 -50.125 -28.469 1 80.94 253 GLY A O 1
ATOM 2023 N N . LEU A 1 254 ? 14.781 -50.469 -27.328 1 89 254 LEU A N 1
ATOM 2024 C CA . LEU A 1 254 ? 14.719 -49.188 -26.625 1 89 254 LEU A CA 1
ATOM 2025 C C . LEU A 1 254 ? 15.422 -49.281 -25.281 1 89 254 LEU A C 1
ATOM 2027 O O . LEU A 1 254 ? 15.266 -50.25 -24.547 1 89 254 LEU A O 1
ATOM 2031 N N . ASP A 1 255 ? 16.422 -48.406 -25.078 1 89.69 255 ASP A N 1
ATOM 2032 C CA . ASP A 1 255 ? 17.109 -48.312 -23.797 1 89.69 255 ASP A CA 1
ATOM 2033 C C . ASP A 1 255 ? 16.531 -47.188 -22.938 1 89.69 255 ASP A C 1
ATOM 2035 O O . ASP A 1 255 ? 16.469 -46.031 -23.406 1 89.69 255 ASP A O 1
ATOM 2039 N N . PHE A 1 256 ? 16 -47.594 -21.703 1 93.5 256 PHE A N 1
ATOM 2040 C CA . PHE A 1 256 ? 15.438 -46.625 -20.781 1 93.5 256 PHE A CA 1
ATOM 2041 C C . PHE A 1 256 ? 16.469 -46.188 -19.734 1 93.5 256 PHE A C 1
ATOM 2043 O O . PHE A 1 256 ? 16.875 -47 -18.891 1 93.5 256 PHE A O 1
ATOM 2050 N N . LYS A 1 257 ? 16.922 -44.938 -19.781 1 91.69 257 LYS A N 1
ATOM 2051 C CA . LYS A 1 257 ? 17.906 -44.406 -18.828 1 91.69 257 LYS A CA 1
ATOM 2052 C C . LYS A 1 257 ? 17.25 -43.375 -17.906 1 91.69 257 LYS A C 1
ATOM 2054 O O . LYS A 1 257 ? 16.656 -42.406 -18.359 1 91.69 257 LYS A O 1
ATOM 2059 N N . PHE A 1 258 ? 17.406 -43.656 -16.609 1 95.44 258 PHE A N 1
ATOM 2060 C CA . PHE A 1 258 ? 16.828 -42.75 -15.609 1 95.44 258 PHE A CA 1
ATOM 2061 C C . PHE A 1 258 ? 17.922 -41.969 -14.898 1 95.44 258 PHE A C 1
ATOM 2063 O O . PHE A 1 258 ? 18.969 -42.5 -14.555 1 95.44 258 PHE A O 1
ATOM 2070 N N . THR A 1 259 ? 17.703 -40.625 -14.719 1 93.88 259 THR A N 1
ATOM 2071 C CA . THR A 1 259 ? 18.594 -39.781 -13.953 1 93.88 259 THR A CA 1
ATOM 2072 C C . THR A 1 259 ? 17.844 -39.062 -12.852 1 93.88 259 THR A C 1
ATOM 2074 O O . THR A 1 259 ? 16.75 -38.5 -13.086 1 93.88 259 THR A O 1
ATOM 2077 N N . LEU A 1 260 ? 18.391 -39.094 -11.664 1 94.5 260 LEU A N 1
ATOM 2078 C CA . LEU A 1 260 ? 17.781 -38.406 -10.539 1 94.5 260 LEU A CA 1
ATOM 2079 C C . LEU A 1 260 ? 18.094 -36.906 -10.578 1 94.5 260 LEU A C 1
ATOM 2081 O O . LEU A 1 260 ? 19.172 -36.531 -11.039 1 94.5 260 LEU A O 1
ATOM 2085 N N . GLU A 1 261 ? 17.125 -36.125 -10.109 1 89.88 261 GLU A N 1
ATOM 2086 C CA . GLU A 1 261 ? 17.328 -34.688 -9.977 1 89.88 261 GLU A CA 1
ATOM 2087 C C . GLU A 1 261 ? 17.312 -34.25 -8.508 1 89.88 261 GLU A C 1
ATOM 2089 O O . GLU A 1 261 ? 16.875 -35 -7.641 1 89.88 261 GLU A O 1
ATOM 2094 N N . GLN A 1 262 ? 17.922 -33.062 -8.289 1 87.31 262 GLN A N 1
ATOM 2095 C CA . GLN A 1 262 ? 17.906 -32.562 -6.922 1 87.31 262 GLN A CA 1
ATOM 2096 C C . GLN A 1 262 ? 16.469 -32.25 -6.48 1 87.31 262 GLN A C 1
ATOM 2098 O O . GLN A 1 262 ? 15.719 -31.609 -7.223 1 87.31 262 GLN A O 1
ATOM 2103 N N . PRO A 1 263 ? 16.109 -32.75 -5.352 1 89.31 263 PRO A N 1
ATOM 2104 C CA . PRO A 1 263 ? 14.766 -32.438 -4.867 1 89.31 263 PRO A CA 1
ATOM 2105 C C . PRO A 1 263 ? 14.57 -30.938 -4.633 1 89.31 263 PRO A C 1
ATOM 2107 O O . PRO A 1 263 ? 15.531 -30.234 -4.328 1 89.31 263 PRO A O 1
ATOM 2110 N N . THR A 1 264 ? 13.367 -30.469 -4.793 1 82.94 264 THR A N 1
ATOM 2111 C CA . THR A 1 264 ? 13.055 -29.047 -4.625 1 82.94 264 THR A CA 1
ATOM 2112 C C . THR A 1 264 ? 11.766 -28.875 -3.824 1 82.94 264 THR A C 1
ATOM 2114 O O . THR A 1 264 ? 10.82 -29.656 -3.975 1 82.94 264 THR A O 1
ATOM 2117 N N . LYS A 1 265 ? 11.867 -27.891 -2.93 1 81.69 265 LYS A N 1
ATOM 2118 C CA . LYS A 1 265 ? 10.641 -27.547 -2.225 1 81.69 265 LYS A CA 1
ATOM 2119 C C . LYS A 1 265 ? 9.648 -26.859 -3.156 1 81.69 265 LYS A C 1
ATOM 2121 O O . LYS A 1 265 ? 10.016 -25.953 -3.904 1 81.69 265 LYS A O 1
ATOM 2126 N N . SER A 1 266 ? 8.516 -27.375 -3.316 1 74.75 266 SER A N 1
ATOM 2127 C CA . SER A 1 266 ? 7.535 -26.875 -4.273 1 74.75 266 SER A CA 1
ATOM 2128 C C . SER A 1 266 ? 6.121 -26.938 -3.705 1 74.75 266 SER A C 1
ATOM 2130 O O . SER A 1 266 ? 5.93 -26.828 -2.492 1 74.75 266 SER A O 1
ATOM 2132 N N . LYS A 1 267 ? 5.148 -27.297 -4.633 1 76.31 267 LYS A N 1
ATOM 2133 C CA . LYS A 1 267 ? 3.719 -27.312 -4.332 1 76.31 267 LYS A CA 1
ATOM 2134 C C . LYS A 1 267 ? 3.344 -28.562 -3.535 1 76.31 267 LYS A C 1
ATOM 2136 O O . LYS A 1 267 ? 3.988 -29.594 -3.664 1 76.31 267 LYS A O 1
ATOM 2141 N N . SER A 1 268 ? 2.438 -28.312 -2.621 1 85.94 268 SER A N 1
ATOM 2142 C CA . SER A 1 268 ? 1.895 -29.438 -1.859 1 85.94 268 SER A CA 1
ATOM 2143 C C . SER A 1 268 ? 0.521 -29.844 -2.381 1 85.94 268 SER A C 1
ATOM 2145 O O . SER A 1 268 ? -0.234 -29 -2.877 1 85.94 268 SER A O 1
ATOM 2147 N N . CYS A 1 269 ? 0.273 -31.109 -2.41 1 91.38 269 CYS A N 1
ATOM 2148 C CA . CYS A 1 269 ? -1.023 -31.656 -2.791 1 91.38 269 CYS A CA 1
ATOM 2149 C C . CYS A 1 269 ? -1.454 -32.75 -1.825 1 91.38 269 CYS A C 1
ATOM 2151 O O . CYS A 1 269 ? -0.665 -33.188 -0.99 1 91.38 269 CYS A O 1
ATOM 2153 N N . ARG A 1 270 ? -2.633 -33.156 -1.951 1 92.81 270 ARG A N 1
ATOM 2154 C CA . ARG A 1 270 ? -3.182 -34.125 -1.018 1 92.81 270 ARG A CA 1
ATOM 2155 C C . ARG A 1 270 ? -2.379 -35.438 -1.046 1 92.81 270 ARG A C 1
ATOM 2157 O O . ARG A 1 270 ? -2.105 -36 0.001 1 92.81 270 ARG A O 1
ATOM 2164 N N . PHE A 1 271 ? -1.992 -35.906 -2.186 1 94.81 271 PHE A N 1
ATOM 2165 C CA . PHE A 1 271 ? -1.258 -37.188 -2.314 1 94.81 271 PHE A CA 1
ATOM 2166 C C . PHE A 1 271 ? 0.116 -37.062 -1.664 1 94.81 271 PHE A C 1
ATOM 2168 O O . PHE A 1 271 ? 0.552 -37.969 -0.964 1 94.81 271 PHE A O 1
ATOM 2175 N N . SER A 1 272 ? 0.767 -35.938 -1.883 1 92.94 272 SER A N 1
ATOM 2176 C CA . SER A 1 272 ? 2.09 -35.781 -1.29 1 92.94 272 SER A CA 1
ATOM 2177 C C . SER A 1 272 ? 2.004 -35.656 0.228 1 92.94 272 SER A C 1
ATOM 2179 O O . SER A 1 272 ? 2.91 -36.094 0.941 1 92.94 272 SER A O 1
ATOM 2181 N N . ARG A 1 273 ? 0.954 -35.125 0.692 1 92.25 273 ARG A N 1
ATOM 2182 C CA . ARG A 1 273 ? 0.776 -35 2.137 1 92.25 273 ARG A CA 1
ATOM 2183 C C . ARG A 1 273 ? 0.428 -36.375 2.754 1 92.25 273 ARG A C 1
ATOM 2185 O O . ARG A 1 273 ? 0.849 -36.656 3.871 1 92.25 273 ARG A O 1
ATOM 2192 N N . PHE A 1 274 ? -0.387 -37.125 2.01 1 92.69 274 PHE A N 1
ATOM 2193 C CA . PHE A 1 274 ? -0.81 -38.438 2.504 1 92.69 274 PHE A CA 1
ATOM 2194 C C . PHE A 1 274 ? 0.361 -39.406 2.523 1 92.69 274 PHE A C 1
ATOM 2196 O O . PHE A 1 274 ? 0.58 -40.094 3.52 1 92.69 274 PHE A O 1
ATOM 2203 N N . LEU A 1 275 ? 1.12 -39.406 1.451 1 92.38 275 LEU A N 1
ATOM 2204 C CA . LEU A 1 275 ? 2.201 -40.375 1.312 1 92.38 275 LEU A CA 1
ATOM 2205 C C . LEU A 1 275 ? 3.486 -39.875 1.944 1 92.38 275 LEU A C 1
ATOM 2207 O O . LEU A 1 275 ? 4.309 -40.656 2.43 1 92.38 275 LEU A O 1
ATOM 2211 N N . GLY A 1 276 ? 3.65 -38.562 1.954 1 91.31 276 GLY A N 1
ATOM 2212 C CA . GLY A 1 276 ? 4.941 -37.969 2.217 1 91.31 276 GLY A CA 1
ATOM 2213 C C . GLY A 1 276 ? 5.762 -37.75 0.962 1 91.31 276 GLY A C 1
ATOM 2214 O O . GLY A 1 276 ? 5.738 -38.562 0.044 1 91.31 276 GLY A O 1
ATOM 2215 N N . SER A 1 277 ? 6.5 -36.75 0.961 1 92.56 277 SER A N 1
ATOM 2216 C CA . SER A 1 277 ? 7.258 -36.406 -0.236 1 92.56 277 SER A CA 1
ATOM 2217 C C . SER A 1 277 ? 8.234 -37.5 -0.613 1 92.56 277 SER A C 1
ATOM 2219 O O . SER A 1 277 ? 8.469 -37.75 -1.797 1 92.56 277 SER A O 1
ATOM 2221 N N . ARG A 1 278 ? 8.805 -38.188 0.345 1 93.44 278 ARG A N 1
ATOM 2222 C CA . ARG A 1 278 ? 9.773 -39.25 0.1 1 93.44 278 ARG A CA 1
ATOM 2223 C C . ARG A 1 278 ? 9.172 -40.375 -0.741 1 93.44 278 ARG A C 1
ATOM 2225 O O . ARG A 1 278 ? 9.867 -41 -1.549 1 93.44 278 ARG A O 1
ATOM 2232 N N . ARG A 1 279 ? 7.949 -40.531 -0.617 1 95.31 279 ARG A N 1
ATOM 2233 C CA . ARG A 1 279 ? 7.324 -41.719 -1.207 1 95.31 279 ARG A CA 1
ATOM 2234 C C . ARG A 1 279 ? 6.695 -41.375 -2.557 1 95.31 279 ARG A C 1
ATOM 2236 O O . ARG A 1 279 ? 6.094 -42.25 -3.199 1 95.31 279 ARG A O 1
ATOM 2243 N N . LEU A 1 280 ? 6.707 -40.219 -2.961 1 95.19 280 LEU A N 1
ATOM 2244 C CA . LEU A 1 280 ? 6.168 -39.781 -4.25 1 95.19 280 LEU A CA 1
ATOM 2245 C C . LEU A 1 280 ? 7.273 -39.25 -5.145 1 95.19 280 LEU A C 1
ATOM 2247 O O . LEU A 1 280 ? 7.961 -38.281 -4.777 1 95.19 280 LEU A O 1
ATOM 2251 N N . VAL A 1 281 ? 7.434 -39.844 -6.273 1 96.25 281 VAL A N 1
ATOM 2252 C CA . VAL A 1 281 ? 8.469 -39.438 -7.223 1 96.25 281 VAL A CA 1
ATOM 2253 C C . VAL A 1 281 ? 7.84 -39.156 -8.586 1 96.25 281 VAL A C 1
ATOM 2255 O O . VAL A 1 281 ? 6.918 -39.875 -9.008 1 96.25 281 VAL A O 1
ATOM 2258 N N . GLU A 1 282 ? 8.289 -38.188 -9.211 1 94.56 282 GLU A N 1
ATOM 2259 C CA . GLU A 1 282 ? 7.797 -37.812 -10.539 1 94.56 282 GLU A CA 1
ATOM 2260 C C . GLU A 1 282 ? 8.852 -38.094 -11.609 1 94.56 282 GLU A C 1
ATOM 2262 O O . GLU A 1 282 ? 10 -37.656 -11.484 1 94.56 282 GLU A O 1
ATOM 2267 N N . CYS A 1 283 ? 8.5 -38.844 -12.578 1 95.56 283 CYS A N 1
ATOM 2268 C CA . CYS A 1 283 ? 9.391 -39.125 -13.703 1 95.56 283 CYS A CA 1
ATOM 2269 C C . CYS A 1 283 ? 9.016 -38.281 -14.906 1 95.56 283 CYS A C 1
ATOM 2271 O O . CYS A 1 283 ? 7.91 -38.375 -15.438 1 95.56 283 CYS A O 1
ATOM 2273 N N . HIS A 1 284 ? 9.93 -37.5 -15.297 1 91.75 284 HIS A N 1
ATOM 2274 C CA . HIS A 1 284 ? 9.68 -36.594 -16.406 1 91.75 284 HIS A CA 1
ATOM 2275 C C . HIS A 1 284 ? 10.391 -37.062 -17.672 1 91.75 284 HIS A C 1
ATOM 2277 O O . HIS A 1 284 ? 11.461 -37.656 -17.609 1 91.75 284 HIS A O 1
ATOM 2283 N N . PHE A 1 285 ? 9.836 -36.875 -18.797 1 89.75 285 PHE A N 1
ATOM 2284 C CA . PHE A 1 285 ? 10.453 -37.156 -20.094 1 89.75 285 PHE A CA 1
ATOM 2285 C C . PHE A 1 285 ? 9.977 -36.156 -21.141 1 89.75 285 PHE A C 1
ATOM 2287 O O . PHE A 1 285 ? 8.977 -35.469 -20.938 1 89.75 285 PHE A O 1
ATOM 2294 N N . SER A 1 286 ? 10.68 -35.969 -22.203 1 82.94 286 SER A N 1
ATOM 2295 C CA . SER A 1 286 ? 10.375 -35 -23.219 1 82.94 286 SER A CA 1
ATOM 2296 C C . SER A 1 286 ? 9.062 -35.312 -23.938 1 82.94 286 SER A C 1
ATOM 2298 O O . SER A 1 286 ? 8.68 -36.469 -24.047 1 82.94 286 SER A O 1
ATOM 2300 N N . MET A 1 287 ? 8.484 -34.344 -24.375 1 80.56 287 MET A N 1
ATOM 2301 C CA . MET A 1 287 ? 7.234 -34.5 -25.109 1 80.56 287 MET A CA 1
ATOM 2302 C C . MET A 1 287 ? 7.461 -35.281 -26.406 1 80.56 287 MET A C 1
ATOM 2304 O O . MET A 1 287 ? 6.586 -36.031 -26.844 1 80.56 287 MET A O 1
ATOM 2308 N N . LYS A 1 288 ? 8.625 -35.188 -26.922 1 78.31 288 LYS A N 1
ATOM 2309 C CA . LYS A 1 288 ? 8.984 -35.938 -28.094 1 78.31 288 LYS A CA 1
ATOM 2310 C C . LYS A 1 288 ? 8.945 -37.438 -27.797 1 78.31 288 LYS A C 1
ATOM 2312 O O . LYS A 1 288 ? 8.367 -38.219 -28.562 1 78.31 288 LYS A O 1
ATOM 2317 N N . ASN A 1 289 ? 9.516 -37.75 -26.703 1 85.19 289 ASN A N 1
ATOM 2318 C CA . ASN A 1 289 ? 9.523 -39.156 -26.312 1 85.19 289 ASN A CA 1
ATOM 2319 C C . ASN A 1 289 ? 8.125 -39.656 -25.938 1 85.19 289 ASN A C 1
ATOM 2321 O O . ASN A 1 289 ? 7.762 -40.781 -26.234 1 85.19 289 ASN A O 1
ATOM 2325 N N . ALA A 1 290 ? 7.398 -38.781 -25.297 1 86.19 290 ALA A N 1
ATOM 2326 C CA . ALA A 1 290 ? 6.047 -39.125 -24.891 1 86.19 290 ALA A CA 1
ATOM 2327 C C . ALA A 1 290 ? 5.18 -39.469 -26.094 1 86.19 290 ALA A C 1
ATOM 2329 O O . ALA A 1 290 ? 4.34 -40.375 -26.031 1 86.19 290 ALA A O 1
ATOM 2330 N N . LYS A 1 291 ? 5.391 -38.812 -27.156 1 80.38 291 LYS A N 1
ATOM 2331 C CA . LYS A 1 291 ? 4.602 -39.031 -28.375 1 80.38 291 LYS A CA 1
ATOM 2332 C C . LYS A 1 291 ? 5.125 -40.219 -29.172 1 80.38 291 LYS A C 1
ATOM 2334 O O . LYS A 1 291 ? 4.348 -41.094 -29.594 1 80.38 291 LYS A O 1
ATOM 2339 N N . LYS A 1 292 ? 6.402 -40.281 -29.312 1 83.38 292 LYS A N 1
ATOM 2340 C CA . LYS A 1 292 ? 7.031 -41.281 -30.172 1 83.38 292 LYS A CA 1
ATOM 2341 C C . LYS A 1 292 ? 6.996 -42.688 -29.516 1 83.38 292 LYS A C 1
ATOM 2343 O O . LYS A 1 292 ? 6.789 -43.688 -30.188 1 83.38 292 LYS A O 1
ATOM 2348 N N . HIS A 1 293 ? 7.234 -42.75 -28.25 1 89.88 293 HIS A N 1
ATOM 2349 C CA . HIS A 1 293 ? 7.387 -44 -27.562 1 89.88 293 HIS A CA 1
ATOM 2350 C C . HIS A 1 293 ? 6.297 -44.188 -26.5 1 89.88 293 HIS A C 1
ATOM 2352 O O . HIS A 1 293 ? 6.555 -44.75 -25.422 1 89.88 293 HIS A O 1
ATOM 2358 N N . LYS A 1 294 ? 5.121 -43.719 -26.734 1 89.12 294 LYS A N 1
ATOM 2359 C CA . LYS A 1 294 ? 4.047 -43.781 -25.734 1 89.12 294 LYS A CA 1
ATOM 2360 C C . LYS A 1 294 ? 3.791 -45.219 -25.281 1 89.12 294 LYS A C 1
ATOM 2362 O O . LYS A 1 294 ? 3.811 -45.5 -24.078 1 89.12 294 LYS A O 1
ATOM 2367 N N . ALA A 1 295 ? 3.594 -46.125 -26.234 1 89.31 295 ALA A N 1
ATOM 2368 C CA . ALA A 1 295 ? 3.262 -47.5 -25.922 1 89.31 295 ALA A CA 1
ATOM 2369 C C . ALA A 1 295 ? 4.395 -48.188 -25.156 1 89.31 295 ALA A C 1
ATOM 2371 O O . ALA A 1 295 ? 4.148 -48.938 -24.219 1 89.31 295 ALA A O 1
ATOM 2372 N N . ALA A 1 296 ? 5.578 -47.844 -25.547 1 92.56 296 ALA A N 1
ATOM 2373 C CA . ALA A 1 296 ? 6.734 -48.438 -24.891 1 92.56 296 ALA A CA 1
ATOM 2374 C C . ALA A 1 296 ? 6.879 -47.938 -23.469 1 92.56 296 ALA A C 1
ATOM 2376 O O . ALA A 1 296 ? 7.242 -48.688 -22.562 1 92.56 296 ALA A O 1
ATOM 2377 N N . ILE A 1 297 ? 6.699 -46.688 -23.297 1 94.31 297 ILE A N 1
ATOM 2378 C CA . ILE A 1 297 ? 6.809 -46.094 -21.969 1 94.31 297 ILE A CA 1
ATOM 2379 C C . ILE A 1 297 ? 5.75 -46.719 -21.047 1 94.31 297 ILE A C 1
ATOM 2381 O O . ILE A 1 297 ? 6.047 -47.062 -19.906 1 94.31 297 ILE A O 1
ATOM 2385 N N . ILE A 1 298 ? 4.484 -46.812 -21.547 1 94.31 298 ILE A N 1
ATOM 2386 C CA . ILE A 1 298 ? 3.393 -47.344 -20.75 1 94.31 298 ILE A CA 1
ATOM 2387 C C . ILE A 1 298 ? 3.684 -48.812 -20.406 1 94.31 298 ILE A C 1
ATOM 2389 O O . ILE A 1 298 ? 3.537 -49.219 -19.266 1 94.31 298 ILE A O 1
ATOM 2393 N N . ASP A 1 299 ? 4.109 -49.531 -21.406 1 93.94 299 ASP A N 1
ATOM 2394 C CA . ASP A 1 299 ? 4.426 -50.938 -21.203 1 93.94 299 ASP A CA 1
ATOM 2395 C C . ASP A 1 299 ? 5.539 -51.094 -20.172 1 93.94 299 ASP A C 1
ATOM 2397 O O . ASP A 1 299 ? 5.48 -52 -19.328 1 93.94 299 ASP A O 1
ATOM 2401 N N . PHE A 1 300 ? 6.484 -50.312 -20.25 1 94.69 300 PHE A N 1
ATOM 2402 C CA . PHE A 1 300 ? 7.598 -50.344 -19.312 1 94.69 300 PHE A CA 1
ATOM 2403 C C . PHE A 1 300 ? 7.102 -50.156 -17.875 1 94.69 300 PHE A C 1
ATOM 2405 O O . PHE A 1 300 ? 7.426 -50.938 -16.984 1 94.69 300 PHE A O 1
ATOM 2412 N N . PHE A 1 301 ? 6.328 -49.156 -17.656 1 95.81 301 PHE A N 1
ATOM 2413 C CA . PHE A 1 301 ? 5.93 -48.781 -16.312 1 95.81 301 PHE A CA 1
ATOM 2414 C C . PHE A 1 301 ? 4.859 -49.719 -15.781 1 95.81 301 PHE A C 1
ATOM 2416 O O . PHE A 1 301 ? 4.656 -49.812 -14.57 1 95.81 301 PHE A O 1
ATOM 2423 N N . VAL A 1 302 ? 4.105 -50.375 -16.625 1 94.56 302 VAL A N 1
ATOM 2424 C CA . VAL A 1 302 ? 3.137 -51.375 -16.188 1 94.56 302 VAL A CA 1
ATOM 2425 C C . VAL A 1 302 ? 3.865 -52.625 -15.711 1 94.56 302 VAL A C 1
ATOM 2427 O O . VAL A 1 302 ? 3.463 -53.25 -14.727 1 94.56 302 VAL A O 1
ATOM 2430 N N . LYS A 1 303 ? 4.973 -52.906 -16.328 1 93.25 303 LYS A N 1
ATOM 2431 C CA . LYS A 1 303 ? 5.645 -54.188 -16.094 1 93.25 303 LYS A CA 1
ATOM 2432 C C . LYS A 1 303 ? 6.766 -54.031 -15.078 1 93.25 303 LYS A C 1
ATOM 2434 O O . LYS A 1 303 ? 7.164 -55 -14.438 1 93.25 303 LYS A O 1
ATOM 2439 N N . LYS A 1 304 ? 7.254 -52.844 -15.031 1 94.62 304 LYS A N 1
ATOM 2440 C CA . LYS A 1 304 ? 8.461 -52.719 -14.219 1 94.62 304 LYS A CA 1
ATOM 2441 C C . LYS A 1 304 ? 8.258 -51.719 -13.086 1 94.62 304 LYS A C 1
ATOM 2443 O O . LYS A 1 304 ? 7.566 -50.719 -13.258 1 94.62 304 LYS A O 1
ATOM 2448 N N . ARG A 1 305 ? 8.898 -52 -11.992 1 95.81 305 ARG A N 1
ATOM 2449 C CA . ARG A 1 305 ? 9.047 -51.094 -10.859 1 95.81 305 ARG A CA 1
ATOM 2450 C C . ARG A 1 305 ? 10.461 -50.531 -10.805 1 95.81 305 ARG A C 1
ATOM 2452 O O . ARG A 1 305 ? 11.422 -51.219 -11.18 1 95.81 305 ARG A O 1
ATOM 2459 N N . LEU A 1 306 ? 10.586 -49.344 -10.336 1 96.75 306 LEU A N 1
ATOM 2460 C CA . LEU A 1 306 ? 11.906 -48.719 -10.258 1 96.75 306 LEU A CA 1
ATOM 2461 C C . LEU A 1 306 ? 12.547 -48.969 -8.898 1 96.75 306 LEU A C 1
ATOM 2463 O O . LEU A 1 306 ? 11.883 -48.875 -7.863 1 96.75 306 LEU A O 1
ATOM 2467 N N . LEU A 1 307 ? 13.773 -49.375 -8.945 1 96.56 307 LEU A N 1
ATOM 2468 C CA . LEU A 1 307 ? 14.539 -49.625 -7.727 1 96.56 307 LEU A CA 1
ATOM 2469 C C . LEU A 1 307 ? 15.492 -48.469 -7.441 1 96.56 307 LEU A C 1
ATOM 2471 O O . LEU A 1 307 ? 16.406 -48.188 -8.227 1 96.56 307 LEU A O 1
ATOM 2475 N N . ILE A 1 308 ? 15.273 -47.781 -6.344 1 96 308 ILE A N 1
ATOM 2476 C CA . ILE A 1 308 ? 16.125 -46.688 -5.91 1 96 308 ILE A CA 1
ATOM 2477 C C . ILE A 1 308 ? 16.531 -46.875 -4.449 1 96 308 ILE A C 1
ATOM 2479 O O . ILE A 1 308 ? 15.672 -46.844 -3.557 1 96 308 ILE A O 1
ATOM 2483 N N . ASN A 1 309 ? 17.781 -47.094 -4.188 1 94.56 309 ASN A N 1
ATOM 2484 C CA . ASN A 1 309 ? 18.328 -47.25 -2.848 1 94.56 309 ASN A CA 1
ATOM 2485 C C . ASN A 1 309 ? 17.594 -48.344 -2.059 1 94.56 309 ASN A C 1
ATOM 2487 O O . ASN A 1 309 ? 17.219 -48.125 -0.905 1 94.56 309 ASN A O 1
ATOM 2491 N N . GLY A 1 310 ? 17.25 -49.375 -2.686 1 93.19 310 GLY A N 1
ATOM 2492 C CA . GLY A 1 310 ? 16.641 -50.5 -2.031 1 93.19 310 GLY A CA 1
ATOM 2493 C C . GLY A 1 310 ? 15.141 -50.406 -1.908 1 93.19 310 GLY A C 1
ATOM 2494 O O . GLY A 1 310 ? 14.492 -51.312 -1.368 1 93.19 310 GLY A O 1
ATOM 2495 N N . ARG A 1 311 ? 14.586 -49.375 -2.309 1 95.12 311 ARG A N 1
ATOM 2496 C CA . ARG A 1 311 ? 13.141 -49.156 -2.264 1 95.12 311 ARG A CA 1
ATOM 2497 C C . ARG A 1 311 ? 12.523 -49.25 -3.656 1 95.12 311 ARG A C 1
ATOM 2499 O O . ARG A 1 311 ? 13.164 -48.906 -4.648 1 95.12 311 ARG A O 1
ATOM 2506 N N . LEU A 1 312 ? 11.297 -49.75 -3.721 1 96.38 312 LEU A N 1
ATOM 2507 C CA . LEU A 1 312 ? 10.633 -49.969 -5.004 1 96.38 312 LEU A CA 1
ATOM 2508 C C . LEU A 1 312 ? 9.531 -48.938 -5.223 1 96.38 312 LEU A C 1
ATOM 2510 O O . LEU A 1 312 ? 8.734 -48.656 -4.324 1 96.38 312 LEU A O 1
ATOM 2514 N N . PHE A 1 313 ? 9.516 -48.344 -6.383 1 97.44 313 PHE A N 1
ATOM 2515 C CA . PHE A 1 313 ? 8.531 -47.312 -6.766 1 97.44 313 PHE A CA 1
ATOM 2516 C C . PHE A 1 313 ? 7.695 -47.812 -7.945 1 97.44 313 PHE A C 1
ATOM 2518 O O . PHE A 1 313 ? 8.234 -48.25 -8.961 1 97.44 313 PHE A O 1
ATOM 2525 N N . GLN A 1 314 ? 6.41 -47.75 -7.82 1 96.75 314 GLN A N 1
ATOM 2526 C CA . GLN A 1 314 ? 5.473 -48.156 -8.852 1 96.75 314 GLN A CA 1
ATOM 2527 C C . GLN A 1 314 ? 4.75 -46.969 -9.469 1 96.75 314 GLN A C 1
ATOM 2529 O O . GLN A 1 314 ? 4.328 -46.062 -8.758 1 96.75 314 GLN A O 1
ATOM 2534 N N . ALA A 1 315 ? 4.602 -47.031 -10.805 1 96.44 315 ALA A N 1
ATOM 2535 C CA . ALA A 1 315 ? 3.939 -45.938 -11.523 1 96.44 315 ALA A CA 1
ATOM 2536 C C . ALA A 1 315 ? 2.424 -46.031 -11.367 1 96.44 315 ALA A C 1
ATOM 2538 O O . ALA A 1 315 ? 1.857 -47.125 -11.312 1 96.44 315 ALA A O 1
ATOM 2539 N N . PHE A 1 316 ? 1.643 -44.906 -11.352 1 92.62 316 PHE A N 1
ATOM 2540 C CA . PHE A 1 316 ? 0.193 -45.031 -11.266 1 92.62 316 PHE A CA 1
ATOM 2541 C C . PHE A 1 316 ? -0.494 -43.875 -11.961 1 92.62 316 PHE A C 1
ATOM 2543 O O . PHE A 1 316 ? -1.695 -43.906 -12.234 1 92.62 316 PHE A O 1
ATOM 2550 N N . TYR A 1 317 ? 0.119 -42.781 -12.266 1 94.06 317 TYR A N 1
ATOM 2551 C CA . TYR A 1 317 ? -0.561 -41.656 -12.906 1 94.06 317 TYR A CA 1
ATOM 2552 C C . TYR A 1 317 ? 0.384 -40.906 -13.836 1 94.06 317 TYR A C 1
ATOM 2554 O O . TYR A 1 317 ? 1.47 -40.469 -13.422 1 94.06 317 TYR A O 1
ATOM 2562 N N . GLY A 1 318 ? -0.123 -40.812 -15.062 1 91.94 318 GLY A N 1
ATOM 2563 C CA . GLY A 1 318 ? 0.655 -40.062 -16.047 1 91.94 318 GLY A CA 1
ATOM 2564 C C . GLY A 1 318 ? -0.084 -38.875 -16.609 1 91.94 318 GLY A C 1
ATOM 2565 O O . GLY A 1 318 ? -1.299 -38.906 -16.812 1 91.94 318 GLY A O 1
ATOM 2566 N N . HIS A 1 319 ? 0.682 -37.812 -16.719 1 87.5 319 HIS A N 1
ATOM 2567 C CA . HIS A 1 319 ? 0.093 -36.625 -17.297 1 87.5 319 HIS A CA 1
ATOM 2568 C C . HIS A 1 319 ? 1.146 -35.781 -18 1 87.5 319 HIS A C 1
ATOM 2570 O O . HIS A 1 319 ? 2.121 -35.344 -17.391 1 87.5 319 HIS A O 1
ATOM 2576 N N . GLN A 1 320 ? 0.934 -35.5 -19.203 1 80.31 320 GLN A N 1
ATOM 2577 C CA . GLN A 1 320 ? 1.684 -34.562 -20.031 1 80.31 320 GLN A CA 1
ATOM 2578 C C . GLN A 1 320 ? 3.186 -34.719 -19.797 1 80.31 320 GLN A C 1
ATOM 2580 O O . GLN A 1 320 ? 3.844 -33.75 -19.391 1 80.31 320 GLN A O 1
ATOM 2585 N N . GLY A 1 321 ? 3.725 -35.844 -20.125 1 83.94 321 GLY A N 1
ATOM 2586 C CA . GLY A 1 321 ? 5.164 -36.062 -20.109 1 83.94 321 GLY A CA 1
ATOM 2587 C C . GLY A 1 321 ? 5.711 -36.375 -18.734 1 83.94 321 GLY A C 1
ATOM 2588 O O . GLY A 1 321 ? 6.91 -36.25 -18.5 1 83.94 321 GLY A O 1
ATOM 2589 N N . LYS A 1 322 ? 4.855 -36.719 -17.875 1 91.62 322 LYS A N 1
ATOM 2590 C CA . LYS A 1 322 ? 5.297 -37.094 -16.547 1 91.62 322 LYS A CA 1
ATOM 2591 C C . LYS A 1 322 ? 4.523 -38.312 -16.031 1 91.62 322 LYS A C 1
ATOM 2593 O O . LYS A 1 322 ? 3.357 -38.5 -16.391 1 91.62 322 LYS A O 1
ATOM 2598 N N . VAL A 1 323 ? 5.191 -39.094 -15.328 1 95.19 323 VAL A N 1
ATOM 2599 C CA . VAL A 1 323 ? 4.586 -40.219 -14.664 1 95.19 323 VAL A CA 1
ATOM 2600 C C . VAL A 1 323 ? 4.871 -40.156 -13.164 1 95.19 323 VAL A C 1
ATOM 2602 O O . VAL A 1 323 ? 6.012 -39.969 -12.75 1 95.19 323 VAL A O 1
ATOM 2605 N N . ASN A 1 324 ? 3.861 -40.25 -12.398 1 96.5 324 ASN A N 1
ATOM 2606 C CA . ASN A 1 324 ? 4.023 -40.281 -10.945 1 96.5 324 ASN A CA 1
ATOM 2607 C C . ASN A 1 324 ? 4.223 -41.719 -10.43 1 96.5 324 ASN A C 1
ATOM 2609 O O . ASN A 1 324 ? 3.572 -42.625 -10.906 1 96.5 324 ASN A O 1
ATOM 2613 N N . LEU A 1 325 ? 5.176 -41.812 -9.523 1 97.56 325 LEU A N 1
ATOM 2614 C CA . LEU A 1 325 ? 5.48 -43.125 -8.914 1 97.56 325 LEU A CA 1
ATOM 2615 C C . LEU A 1 325 ? 5.332 -43.031 -7.395 1 97.56 325 LEU A C 1
ATOM 2617 O O . LEU A 1 325 ? 5.613 -42 -6.789 1 97.56 325 LEU A O 1
ATOM 2621 N N . MET A 1 326 ? 4.879 -44.125 -6.805 1 96.81 326 MET A N 1
ATOM 2622 C CA . MET A 1 326 ? 4.773 -44.188 -5.348 1 96.81 326 MET A CA 1
ATOM 2623 C C . MET A 1 326 ? 5.582 -45.344 -4.797 1 96.81 326 MET A C 1
ATOM 2625 O O . MET A 1 326 ? 5.707 -46.375 -5.449 1 96.81 326 MET A O 1
ATOM 2629 N N . GLU A 1 327 ? 6.156 -45.156 -3.633 1 96.56 327 GLU A N 1
ATOM 2630 C CA . GLU A 1 327 ? 6.84 -46.25 -2.941 1 96.56 327 GLU A CA 1
ATOM 2631 C C . GLU A 1 327 ? 5.852 -47.312 -2.48 1 96.56 327 GLU A C 1
ATOM 2633 O O . GLU A 1 327 ? 4.812 -47 -1.895 1 96.56 327 GLU A O 1
ATOM 2638 N N . ILE A 1 328 ? 6.105 -48.531 -2.76 1 95.44 328 ILE A N 1
ATOM 2639 C CA . ILE A 1 328 ? 5.203 -49.594 -2.365 1 95.44 328 ILE A CA 1
ATOM 2640 C C . ILE A 1 328 ? 5.797 -50.375 -1.185 1 95.44 328 ILE A C 1
ATOM 2642 O O . ILE A 1 328 ? 6.938 -50.125 -0.788 1 95.44 328 ILE A O 1
ATOM 2646 N N . ASN A 1 329 ? 5.008 -51.25 -0.602 1 93.38 329 ASN A N 1
ATOM 2647 C CA . ASN A 1 329 ? 5.406 -51.969 0.617 1 93.38 329 ASN A CA 1
ATOM 2648 C C . ASN A 1 329 ? 6.191 -53.219 0.306 1 93.38 329 ASN A C 1
ATOM 2650 O O . ASN A 1 329 ? 5.891 -54.281 0.84 1 93.38 329 ASN A O 1
ATOM 2654 N N . GLN A 1 330 ? 7.141 -53.094 -0.592 1 91.38 330 GLN A N 1
ATOM 2655 C CA . GLN A 1 330 ? 8.078 -54.156 -0.957 1 91.38 330 GLN A CA 1
ATOM 2656 C C . GLN A 1 330 ? 9.516 -53.656 -0.9 1 91.38 330 GLN A C 1
ATOM 2658 O O . GLN A 1 330 ? 9.773 -52.438 -1.047 1 91.38 330 GLN A O 1
ATOM 2663 N N . ASP A 1 331 ? 10.391 -54.531 -0.563 1 87.5 331 ASP A N 1
ATOM 2664 C CA . ASP A 1 331 ? 11.805 -54.188 -0.471 1 87.5 331 ASP A CA 1
ATOM 2665 C C . ASP A 1 331 ? 12.648 -55.094 -1.36 1 87.5 331 ASP A C 1
ATOM 2667 O O . ASP A 1 331 ? 12.195 -56.156 -1.773 1 87.5 331 ASP A O 1
ATOM 2671 N N . PHE A 1 332 ? 13.75 -54.594 -1.741 1 91 332 PHE A N 1
ATOM 2672 C CA . PHE A 1 332 ? 14.75 -55.375 -2.479 1 91 332 PHE A CA 1
ATOM 2673 C C . PHE A 1 332 ? 16.094 -55.312 -1.771 1 91 332 PHE A C 1
ATOM 2675 O O . PHE A 1 332 ? 16.766 -54.281 -1.777 1 91 332 PHE A O 1
ATOM 2682 N N . HIS A 1 333 ? 16.578 -56.406 -1.188 1 87.94 333 HIS A N 1
ATOM 2683 C CA . HIS A 1 333 ? 17.828 -56.531 -0.463 1 87.94 333 HIS A CA 1
ATOM 2684 C C . HIS A 1 333 ? 17.891 -55.562 0.708 1 87.94 333 HIS A C 1
ATOM 2686 O O . HIS A 1 333 ? 18.922 -54.906 0.933 1 87.94 333 HIS A O 1
ATOM 2692 N N . ARG A 1 334 ? 16.766 -55.25 1.278 1 89.31 334 ARG A N 1
ATOM 2693 C CA . ARG A 1 334 ? 16.625 -54.344 2.422 1 89.31 334 ARG A CA 1
ATOM 2694 C C . ARG A 1 334 ? 15.555 -54.812 3.385 1 89.31 334 ARG A C 1
ATOM 2696 O O . ARG A 1 334 ? 14.57 -55.438 2.967 1 89.31 334 ARG A O 1
ATOM 2703 N N . SER A 1 335 ? 15.844 -54.688 4.617 1 87.69 335 SER A N 1
ATOM 2704 C CA . SER A 1 335 ? 14.844 -55.031 5.629 1 87.69 335 SER A CA 1
ATOM 2705 C C . SER A 1 335 ? 14.109 -53.781 6.105 1 87.69 335 SER A C 1
ATOM 2707 O O . SER A 1 335 ? 14.719 -52.719 6.27 1 87.69 335 SER A O 1
ATOM 2709 N N . PRO A 1 336 ? 12.867 -53.938 6.164 1 91.06 336 PRO A N 1
ATOM 2710 C CA . PRO A 1 336 ? 12.102 -52.781 6.633 1 91.06 336 PRO A CA 1
ATOM 2711 C C . PRO A 1 336 ? 12.531 -52.312 8.016 1 91.06 336 PRO A C 1
ATOM 2713 O O . PRO A 1 336 ? 12.844 -53.125 8.883 1 91.06 336 PRO A O 1
ATOM 2716 N N . LEU A 1 337 ? 12.648 -51.031 8.156 1 91.19 337 LEU A N 1
ATOM 2717 C CA . LEU A 1 337 ? 12.992 -50.406 9.43 1 91.19 337 LEU A CA 1
ATOM 2718 C C . LEU A 1 337 ? 11.812 -49.594 9.969 1 91.19 337 LEU A C 1
ATOM 2720 O O . LEU A 1 337 ? 11.367 -48.625 9.344 1 91.19 337 LEU A O 1
ATOM 2724 N N . SER A 1 338 ? 11.414 -49.906 11.117 1 87.06 338 SER A N 1
ATOM 2725 C CA . SER A 1 338 ? 10.273 -49.25 11.734 1 87.06 338 SER A CA 1
ATOM 2726 C C . SER A 1 338 ? 10.602 -47.781 12.039 1 87.06 338 SER A C 1
ATOM 2728 O O . SER A 1 338 ? 9.719 -46.906 11.992 1 87.06 338 SER A O 1
ATOM 2730 N N . GLU A 1 339 ? 11.867 -47.531 12.312 1 86.19 339 GLU A N 1
ATOM 2731 C CA . GLU A 1 339 ? 12.305 -46.188 12.656 1 86.19 339 GLU A CA 1
ATOM 2732 C C . GLU A 1 339 ? 12.164 -45.25 11.461 1 86.19 339 GLU A C 1
ATOM 2734 O O . GLU A 1 339 ? 12.117 -44.031 11.633 1 86.19 339 GLU A O 1
ATOM 2739 N N . LEU A 1 340 ? 12.062 -45.844 10.32 1 89.25 340 LEU A N 1
ATOM 2740 C CA . LEU A 1 340 ? 11.938 -45.031 9.117 1 89.25 340 LEU A CA 1
ATOM 2741 C C . LEU A 1 340 ? 10.508 -45.062 8.586 1 89.25 340 LEU A C 1
ATOM 2743 O O . LEU A 1 340 ? 10.234 -44.531 7.496 1 89.25 340 LEU A O 1
ATOM 2747 N N . GLY A 1 341 ? 9.602 -45.688 9.305 1 90 341 GLY A N 1
ATOM 2748 C CA . GLY A 1 341 ? 8.211 -45.75 8.891 1 90 341 GLY A CA 1
ATOM 2749 C C . GLY A 1 341 ? 7.965 -46.75 7.777 1 90 341 GLY A C 1
ATOM 2750 O O . GLY A 1 341 ? 6.965 -46.656 7.059 1 90 341 GLY A O 1
ATOM 2751 N N . ASP A 1 342 ? 8.82 -47.688 7.52 1 91.25 342 ASP A N 1
ATOM 2752 C CA . ASP A 1 342 ? 8.695 -48.656 6.434 1 91.25 342 ASP A CA 1
ATOM 2753 C C . ASP A 1 342 ? 7.469 -49.562 6.633 1 91.25 342 ASP A C 1
ATOM 2755 O O . ASP A 1 342 ? 6.922 -50.094 5.664 1 91.25 342 ASP A O 1
ATOM 2759 N N . ASP A 1 343 ? 6.996 -49.656 7.84 1 89.62 343 ASP A N 1
ATOM 2760 C CA . ASP A 1 343 ? 5.824 -50.469 8.133 1 89.62 343 ASP A CA 1
ATOM 2761 C C . ASP A 1 343 ? 4.535 -49.75 7.754 1 89.62 343 ASP A C 1
ATOM 2763 O O . ASP A 1 343 ? 3.473 -50.344 7.664 1 89.62 343 ASP A O 1
ATOM 2767 N N . ASN A 1 344 ? 4.684 -48.5 7.551 1 90.56 344 ASN A N 1
ATOM 2768 C CA . ASN A 1 344 ? 3.514 -47.688 7.223 1 90.56 344 ASN A CA 1
ATOM 2769 C C . ASN A 1 344 ? 3.332 -47.531 5.715 1 90.56 344 ASN A C 1
ATOM 2771 O O . ASN A 1 344 ? 2.441 -46.844 5.258 1 90.56 344 ASN A O 1
ATOM 2775 N N . ARG A 1 345 ? 4.125 -48.25 4.961 1 92.56 345 ARG A N 1
ATOM 2776 C CA . ARG A 1 345 ? 3.973 -48.25 3.512 1 92.56 345 ARG A CA 1
ATOM 2777 C C . ARG A 1 345 ? 2.707 -49 3.096 1 92.56 345 ARG A C 1
ATOM 2779 O O . ARG A 1 345 ? 2.209 -49.844 3.834 1 92.56 345 ARG A O 1
ATOM 2786 N N . ILE A 1 346 ? 2.186 -48.625 1.918 1 92.75 346 ILE A N 1
ATOM 2787 C CA . ILE A 1 346 ? 0.971 -49.25 1.424 1 92.75 346 ILE A CA 1
ATOM 2788 C C . ILE A 1 346 ? 1.182 -49.719 -0.016 1 92.75 346 ILE A C 1
ATOM 2790 O O . ILE A 1 346 ? 2.072 -49.219 -0.71 1 92.75 346 ILE A O 1
ATOM 2794 N N . SER A 1 347 ? 0.376 -50.688 -0.426 1 94.12 347 SER A N 1
ATOM 2795 C CA . SER A 1 347 ? 0.408 -51.125 -1.812 1 94.12 347 SER A CA 1
ATOM 2796 C C . SER A 1 347 ? -0.326 -50.156 -2.73 1 94.12 347 SER A C 1
ATOM 2798 O O . SER A 1 347 ? -1.084 -49.312 -2.264 1 94.12 347 SER A O 1
ATOM 2800 N N . LEU A 1 348 ? -0.052 -50.25 -3.973 1 94.75 348 LEU A N 1
ATOM 2801 C CA . LEU A 1 348 ? -0.76 -49.406 -4.934 1 94.75 348 LEU A CA 1
ATOM 2802 C C . LEU A 1 348 ? -2.262 -49.656 -4.883 1 94.75 348 LEU A C 1
ATOM 2804 O O . LEU A 1 348 ? -3.062 -48.719 -4.992 1 94.75 348 LEU A O 1
ATOM 2808 N N . THR A 1 349 ? -2.668 -50.906 -4.73 1 92.88 349 THR A N 1
ATOM 2809 C CA . THR A 1 349 ? -4.078 -51.25 -4.66 1 92.88 349 THR A CA 1
ATOM 2810 C C . THR A 1 349 ? -4.746 -50.594 -3.457 1 92.88 349 THR A C 1
ATOM 2812 O O . THR A 1 349 ? -5.883 -50.125 -3.553 1 92.88 349 THR A O 1
ATOM 2815 N N . ASP A 1 350 ? -3.975 -50.594 -2.391 1 93.69 350 ASP A N 1
ATOM 2816 C CA . ASP A 1 350 ? -4.512 -49.938 -1.196 1 93.69 350 ASP A CA 1
ATOM 2817 C C . ASP A 1 350 ? -4.637 -48.438 -1.392 1 93.69 350 ASP A C 1
ATOM 2819 O O . ASP A 1 350 ? -5.566 -47.812 -0.875 1 93.69 350 ASP A O 1
ATOM 2823 N N . PHE A 1 351 ? -3.66 -47.906 -1.975 1 94.94 351 PHE A N 1
ATOM 2824 C CA . PHE A 1 351 ? -3.705 -46.469 -2.273 1 94.94 351 PHE A CA 1
ATOM 2825 C C . PHE A 1 351 ? -4.914 -46.125 -3.139 1 94.94 351 PHE A C 1
ATOM 2827 O O . PHE A 1 351 ? -5.605 -45.156 -2.889 1 94.94 351 PHE A O 1
ATOM 2834 N N . ILE A 1 352 ? -5.141 -46.938 -4.184 1 94.81 352 ILE A N 1
ATOM 2835 C CA . ILE A 1 352 ? -6.273 -46.781 -5.082 1 94.81 352 ILE A CA 1
ATOM 2836 C C . ILE A 1 352 ? -7.578 -46.906 -4.301 1 94.81 352 ILE A C 1
ATOM 2838 O O . ILE A 1 352 ? -8.508 -46.125 -4.48 1 94.81 352 ILE A O 1
ATOM 2842 N N . ALA A 1 353 ? -7.633 -47.844 -3.422 1 93.31 353 ALA A N 1
ATOM 2843 C CA . ALA A 1 353 ? -8.82 -48.062 -2.604 1 93.31 353 ALA A CA 1
ATOM 2844 C C . ALA A 1 353 ? -9.062 -46.875 -1.673 1 93.31 353 ALA A C 1
ATOM 2846 O O . ALA A 1 353 ? -10.211 -46.5 -1.4 1 93.31 353 ALA A O 1
ATOM 2847 N N . TRP A 1 354 ? -8.008 -46.344 -1.229 1 93.88 354 TRP A N 1
ATOM 2848 C CA . TRP A 1 354 ? -8.086 -45.188 -0.334 1 93.88 354 TRP A CA 1
ATOM 2849 C C . TRP A 1 354 ? -8.656 -43.969 -1.057 1 93.88 354 TRP A C 1
ATOM 2851 O O . TRP A 1 354 ? -9.508 -43.281 -0.513 1 93.88 354 TRP A O 1
ATOM 2861 N N . HIS A 1 355 ? -8.211 -43.688 -2.215 1 94.75 355 HIS A N 1
ATOM 2862 C CA . HIS A 1 355 ? -8.586 -42.5 -2.941 1 94.75 355 HIS A CA 1
ATOM 2863 C C . HIS A 1 355 ? -9.875 -42.688 -3.721 1 94.75 355 HIS A C 1
ATOM 2865 O O . HIS A 1 355 ? -10.797 -41.875 -3.633 1 94.75 355 HIS A O 1
ATOM 2871 N N . ASN A 1 356 ? -9.898 -43.719 -4.531 1 94.62 356 ASN A N 1
ATOM 2872 C CA . ASN A 1 356 ? -11 -44 -5.449 1 94.62 356 ASN A CA 1
ATOM 2873 C C . ASN A 1 356 ? -11.305 -45.5 -5.504 1 94.62 356 ASN A C 1
ATOM 2875 O O . ASN A 1 356 ? -11.016 -46.156 -6.5 1 94.62 356 ASN A O 1
ATOM 2879 N N . ASN A 1 357 ? -12.055 -45.969 -4.57 1 93.31 357 ASN A N 1
ATOM 2880 C CA . ASN A 1 357 ? -12.344 -47.375 -4.387 1 93.31 357 ASN A CA 1
ATOM 2881 C C . ASN A 1 357 ? -13.102 -47.938 -5.578 1 93.31 357 ASN A C 1
ATOM 2883 O O . ASN A 1 357 ? -14.133 -47.406 -5.98 1 93.31 357 ASN A O 1
ATOM 2887 N N . LEU A 1 358 ? -12.672 -49.062 -6.102 1 91.31 358 LEU A N 1
ATOM 2888 C CA . LEU A 1 358 ? -13.211 -49.656 -7.312 1 91.31 358 LEU A CA 1
ATOM 2889 C C . LEU A 1 358 ? -14.625 -50.188 -7.07 1 91.31 358 LEU A C 1
ATOM 2891 O O . LEU A 1 358 ? -15.461 -50.156 -7.977 1 91.31 358 LEU A O 1
ATOM 2895 N N . HIS A 1 359 ? -14.883 -50.594 -5.867 1 88.94 359 HIS A N 1
ATOM 2896 C CA . HIS A 1 359 ? -16.188 -51.156 -5.555 1 88.94 359 HIS A CA 1
ATOM 2897 C C . HIS A 1 359 ? -17.25 -50.062 -5.375 1 88.94 359 HIS A C 1
ATOM 2899 O O . HIS A 1 359 ? -18.375 -50.219 -5.859 1 88.94 359 HIS A O 1
ATOM 2905 N N . LEU A 1 360 ? -16.844 -49.062 -4.738 1 92.31 360 LEU A N 1
ATOM 2906 C CA . LEU A 1 360 ? -17.781 -48 -4.434 1 92.31 360 LEU A CA 1
ATOM 2907 C C . LEU A 1 360 ? -18.031 -47.125 -5.656 1 92.31 360 LEU A C 1
ATOM 2909 O O . LEU A 1 360 ? -19.047 -46.438 -5.742 1 92.31 360 LEU A O 1
ATOM 2913 N N . ASN A 1 361 ? -17.141 -47.094 -6.609 1 93.69 361 ASN A N 1
ATOM 2914 C CA . ASN A 1 361 ? -17.234 -46.25 -7.793 1 93.69 361 ASN A CA 1
ATOM 2915 C C . ASN A 1 361 ? -17.297 -47.062 -9.07 1 93.69 361 ASN A C 1
ATOM 2917 O O . ASN A 1 361 ? -16.797 -46.656 -10.117 1 93.69 361 ASN A O 1
ATOM 2921 N N . SER A 1 362 ? -17.859 -48.156 -9.094 1 89.5 362 SER A N 1
ATOM 2922 C CA . SER A 1 362 ? -17.859 -49.125 -10.18 1 89.5 362 SER A CA 1
ATOM 2923 C C . SER A 1 362 ? -18.703 -48.656 -11.352 1 89.5 362 SER A C 1
ATOM 2925 O O . SER A 1 362 ? -18.516 -49.094 -12.484 1 89.5 362 SER A O 1
ATOM 2927 N N . ASN A 1 363 ? -19.578 -47.75 -11.07 1 86.38 363 ASN A N 1
ATOM 2928 C CA . ASN A 1 363 ? -20.484 -47.281 -12.109 1 86.38 363 ASN A CA 1
ATOM 2929 C C . ASN A 1 363 ? -19.828 -46.219 -12.992 1 86.38 363 ASN A C 1
ATOM 2931 O O . ASN A 1 363 ? -20.375 -45.812 -14.016 1 86.38 363 ASN A O 1
ATOM 2935 N N . GLN A 1 364 ? -18.688 -45.812 -12.695 1 87.44 364 GLN A N 1
ATOM 2936 C CA . GLN A 1 364 ? -17.984 -44.812 -13.484 1 87.44 364 GLN A CA 1
ATOM 2937 C C . GLN A 1 364 ? -17.328 -45.406 -14.719 1 87.44 364 GLN A C 1
ATOM 2939 O O . GLN A 1 364 ? -16.922 -46.562 -14.695 1 87.44 364 GLN A O 1
ATOM 2944 N N . THR A 1 365 ? -17.281 -44.594 -15.688 1 87.81 365 THR A N 1
ATOM 2945 C CA . THR A 1 365 ? -16.469 -45 -16.828 1 87.81 365 THR A CA 1
ATOM 2946 C C . THR A 1 365 ? -14.984 -44.938 -16.453 1 87.81 365 THR A C 1
ATOM 2948 O O . THR A 1 365 ? -14.586 -44.219 -15.547 1 87.81 365 THR A O 1
ATOM 2951 N N . ILE A 1 366 ? -14.234 -45.719 -17.109 1 86.94 366 ILE A N 1
ATOM 2952 C CA . ILE A 1 366 ? -12.805 -45.75 -16.828 1 86.94 366 ILE A CA 1
ATOM 2953 C C . ILE A 1 366 ? -12.188 -44.375 -17 1 86.94 366 ILE A C 1
ATOM 2955 O O . ILE A 1 366 ? -11.297 -44 -16.234 1 86.94 366 ILE A O 1
ATOM 2959 N N . ASN A 1 367 ? -12.625 -43.656 -18.031 1 87.25 367 ASN A N 1
ATOM 2960 C CA . ASN A 1 367 ? -12.102 -42.312 -18.266 1 87.25 367 ASN A CA 1
ATOM 2961 C C . ASN A 1 367 ? -12.414 -41.375 -17.109 1 87.25 367 ASN A C 1
ATOM 2963 O O . ASN A 1 367 ? -11.562 -40.625 -16.672 1 87.25 367 ASN A O 1
ATOM 2967 N N . LYS A 1 368 ? -13.547 -41.438 -16.641 1 89.06 368 LYS A N 1
ATOM 2968 C CA . LYS A 1 368 ? -13.93 -40.656 -15.484 1 89.06 368 LYS A CA 1
ATOM 2969 C C . LYS A 1 368 ? -13.18 -41.062 -14.234 1 89.06 368 LYS A C 1
ATOM 2971 O O . LYS A 1 368 ? -12.758 -40.25 -13.43 1 89.06 368 LYS A O 1
ATOM 2976 N N . TRP A 1 369 ? -13.117 -42.344 -14.117 1 91.31 369 TRP A N 1
ATOM 2977 C CA . TRP A 1 369 ? -12.406 -42.906 -12.969 1 91.31 369 TRP A CA 1
ATOM 2978 C C . TRP A 1 369 ? -10.961 -42.406 -12.945 1 91.31 369 TRP A C 1
ATOM 2980 O O . TRP A 1 369 ? -10.453 -42 -11.898 1 91.31 369 TRP A O 1
ATOM 2990 N N . VAL A 1 370 ? -10.289 -42.438 -14.016 1 89.88 370 VAL A N 1
ATOM 2991 C CA . VAL A 1 370 ? -8.898 -42 -14.133 1 89.88 370 VAL A CA 1
ATOM 2992 C C . VAL A 1 370 ? -8.789 -40.5 -13.859 1 89.88 370 VAL A C 1
ATOM 2994 O O . VAL A 1 370 ? -7.852 -40.062 -13.188 1 89.88 370 VAL A O 1
ATOM 2997 N N . SER A 1 371 ? -9.695 -39.75 -14.367 1 89.69 371 SER A N 1
ATOM 2998 C CA . SER A 1 371 ? -9.664 -38.312 -14.211 1 89.69 371 SER A CA 1
ATOM 2999 C C . SER A 1 371 ? -9.758 -37.906 -12.742 1 89.69 371 SER A C 1
ATOM 3001 O O . SER A 1 371 ? -9.312 -36.812 -12.352 1 89.69 371 SER A O 1
ATOM 3003 N N . ARG A 1 372 ? -10.281 -38.75 -11.938 1 93.88 372 ARG A N 1
ATOM 3004 C CA . ARG A 1 372 ? -10.477 -38.469 -10.523 1 93.88 372 ARG A CA 1
ATOM 3005 C C . ARG A 1 372 ? -9.148 -38.469 -9.773 1 93.88 372 ARG A C 1
ATOM 3007 O O . ARG A 1 372 ? -9.039 -37.906 -8.68 1 93.88 372 ARG A O 1
ATOM 3014 N N . PHE A 1 373 ? -8.148 -39 -10.312 1 93.19 373 PHE A N 1
ATOM 3015 C CA . PHE A 1 373 ? -6.84 -39 -9.672 1 93.19 373 PHE A CA 1
ATOM 3016 C C . PHE A 1 373 ? -6.176 -37.656 -9.805 1 93.19 373 PHE A C 1
ATOM 3018 O O . PHE A 1 373 ? -5.34 -37.281 -8.984 1 93.19 373 PHE A O 1
ATOM 3025 N N . ALA A 1 374 ? -6.543 -36.938 -10.797 1 90.94 374 ALA A N 1
ATOM 3026 C CA . ALA A 1 374 ? -6.023 -35.594 -10.961 1 90.94 374 ALA A CA 1
ATOM 3027 C C . ALA A 1 374 ? -6.41 -34.719 -9.773 1 90.94 374 ALA A C 1
ATOM 3029 O O . ALA A 1 374 ? -5.68 -33.781 -9.422 1 90.94 374 ALA A O 1
ATOM 3030 N N . LEU A 1 375 ? -7.453 -35.031 -9.125 1 92.5 375 LEU A N 1
ATOM 3031 C CA . LEU A 1 375 ? -7.945 -34.25 -7.996 1 92.5 375 LEU A CA 1
ATOM 3032 C C . LEU A 1 375 ? -6.973 -34.312 -6.824 1 92.5 375 LEU A C 1
ATOM 3034 O O . LEU A 1 375 ? -6.844 -33.375 -6.062 1 92.5 375 LEU A O 1
ATOM 3038 N N . GLY A 1 376 ? -6.332 -35.375 -6.734 1 93.44 376 GLY A N 1
ATOM 3039 C CA . GLY A 1 376 ? -5.367 -35.531 -5.656 1 93.44 376 GLY A CA 1
ATOM 3040 C C . GLY A 1 376 ? -4.066 -34.812 -5.902 1 93.44 376 GLY A C 1
ATOM 3041 O O . GLY A 1 376 ? -3.322 -34.531 -4.961 1 93.44 376 GLY A O 1
ATOM 3042 N N . PHE A 1 377 ? -3.828 -34.438 -7.109 1 91.81 377 PHE A N 1
ATOM 3043 C CA . PHE A 1 377 ? -2.58 -33.781 -7.477 1 91.81 377 PHE A CA 1
ATOM 3044 C C . PHE A 1 377 ? -2.771 -32.281 -7.57 1 91.81 377 PHE A C 1
ATOM 3046 O O . PHE A 1 377 ? -1.827 -31.547 -7.875 1 91.81 377 PHE A O 1
ATOM 3053 N N . SER A 1 378 ? -3.939 -31.797 -7.285 1 88.94 378 SER A N 1
ATOM 3054 C CA . SER A 1 378 ? -4.176 -30.359 -7.309 1 88.94 378 SER A CA 1
ATOM 3055 C C . SER A 1 378 ? -3.34 -29.641 -6.25 1 88.94 378 SER A C 1
ATOM 3057 O O . SER A 1 378 ? -3.26 -30.094 -5.105 1 88.94 378 SER A O 1
ATOM 3059 N N . THR A 1 379 ? -2.674 -28.578 -6.656 1 86.12 379 THR A N 1
ATOM 3060 C CA . THR A 1 379 ? -1.948 -27.766 -5.688 1 86.12 379 THR A CA 1
ATOM 3061 C C . THR A 1 379 ? -2.912 -27.109 -4.707 1 86.12 379 THR A C 1
ATOM 3063 O O . THR A 1 379 ? -3.828 -26.391 -5.113 1 86.12 379 THR A O 1
ATOM 3066 N N . SER A 1 380 ? -2.775 -27.422 -3.445 1 88.44 380 SER A N 1
ATOM 3067 C CA . SER A 1 380 ? -3.727 -26.938 -2.451 1 88.44 380 SER A CA 1
ATOM 3068 C C . SER A 1 380 ? -3.051 -26.703 -1.104 1 88.44 380 SER A C 1
ATOM 3070 O O . SER A 1 380 ? -1.915 -27.141 -0.893 1 88.44 380 SER A O 1
ATOM 3072 N N . GLN A 1 381 ? -3.686 -26 -0.216 1 86.62 381 GLN A N 1
ATOM 3073 C CA . GLN A 1 381 ? -3.293 -25.797 1.175 1 86.62 381 GLN A CA 1
ATOM 3074 C C . GLN A 1 381 ? -4.402 -26.234 2.127 1 86.62 381 GLN A C 1
ATOM 3076 O O . GLN A 1 381 ? -5.574 -25.922 1.912 1 86.62 381 GLN A O 1
ATOM 3081 N N . PRO A 1 382 ? -3.961 -27.016 3.107 1 89.69 382 PRO A N 1
ATOM 3082 C CA . PRO A 1 382 ? -4.988 -27.391 4.086 1 89.69 382 PRO A CA 1
ATOM 3083 C C . PRO A 1 382 ? -5.57 -26.188 4.816 1 89.69 382 PRO A C 1
ATOM 3085 O O . PRO A 1 382 ? -4.824 -25.375 5.367 1 89.69 382 PRO A O 1
ATOM 3088 N N . GLY A 1 383 ? -6.863 -26.047 4.84 1 89.38 383 GLY A N 1
ATOM 3089 C CA . GLY A 1 383 ? -7.52 -24.906 5.457 1 89.38 383 GLY A CA 1
ATOM 3090 C C . GLY A 1 383 ? -8.102 -25.219 6.824 1 89.38 383 GLY A C 1
ATOM 3091 O O . GLY A 1 383 ? -7.836 -24.516 7.797 1 89.38 383 GLY A O 1
ATOM 3092 N N . ILE A 1 384 ? -8.969 -26.266 6.922 1 93.25 384 ILE A N 1
ATOM 3093 C CA . ILE A 1 384 ? -9.695 -26.609 8.141 1 93.25 384 ILE A CA 1
ATOM 3094 C C . ILE A 1 384 ? -10.039 -28.094 8.141 1 93.25 384 ILE A C 1
ATOM 3096 O O . ILE A 1 384 ? -10.188 -28.703 7.074 1 93.25 384 ILE A O 1
ATOM 3100 N N . ILE A 1 385 ? -10.047 -28.672 9.336 1 94 385 ILE A N 1
ATOM 3101 C CA . ILE A 1 385 ? -10.508 -30.047 9.523 1 94 385 ILE A CA 1
ATOM 3102 C C . ILE A 1 385 ? -11.93 -30.047 10.062 1 94 385 ILE A C 1
ATOM 3104 O O . ILE A 1 385 ? -12.211 -29.438 11.094 1 94 385 ILE A O 1
ATOM 3108 N N . PHE A 1 386 ? -12.812 -30.688 9.375 1 96.19 386 PHE A N 1
ATOM 3109 C CA . PHE A 1 386 ? -14.211 -30.734 9.797 1 96.19 386 PHE A CA 1
ATOM 3110 C C . PHE A 1 386 ? -14.484 -32 10.594 1 96.19 386 PHE A C 1
ATOM 3112 O O . PHE A 1 386 ? -13.914 -33.062 10.32 1 96.19 386 PHE A O 1
ATOM 3119 N N . ARG A 1 387 ? -15.43 -31.922 11.547 1 94.19 387 ARG A N 1
ATOM 3120 C CA . ARG A 1 387 ? -15.992 -33.125 12.18 1 94.19 387 ARG A CA 1
ATOM 3121 C C . ARG A 1 387 ? -16.984 -33.812 11.258 1 94.19 387 ARG A C 1
ATOM 3123 O O . ARG A 1 387 ? -17.703 -33.156 10.492 1 94.19 387 ARG A O 1
ATOM 3130 N N . PRO A 1 388 ? -16.984 -35.062 11.234 1 95.38 388 PRO A N 1
ATOM 3131 C CA . PRO A 1 388 ? -17.891 -35.812 10.359 1 95.38 388 PRO A CA 1
ATOM 3132 C C . PRO A 1 388 ? -19.344 -35.344 10.461 1 95.38 388 PRO A C 1
ATOM 3134 O O . PRO A 1 388 ? -20.047 -35.281 9.453 1 95.38 388 PRO A O 1
ATOM 3137 N N . GLU A 1 389 ? -19.75 -34.844 11.641 1 94.81 389 GLU A N 1
ATOM 3138 C CA . GLU A 1 389 ? -21.125 -34.438 11.859 1 94.81 389 GLU A CA 1
ATOM 3139 C C . GLU A 1 389 ? -21.391 -33.094 11.188 1 94.81 389 GLU A C 1
ATOM 3141 O O . GLU A 1 389 ? -22.547 -32.75 10.914 1 94.81 389 GLU A O 1
ATOM 3146 N N . ASN A 1 390 ? -20.359 -32.344 11.016 1 96.94 390 ASN A N 1
ATOM 3147 C CA . ASN A 1 390 ? -20.484 -31.016 10.461 1 96.94 390 ASN A CA 1
ATOM 3148 C C . ASN A 1 390 ? -20.375 -31.016 8.938 1 96.94 390 ASN A C 1
ATOM 3150 O O . ASN A 1 390 ? -20.281 -29.953 8.312 1 96.94 390 ASN A O 1
ATOM 3154 N N . ILE A 1 391 ? -20.297 -32.219 8.328 1 97.56 391 ILE A N 1
ATOM 3155 C CA . ILE A 1 391 ? -20.328 -32.375 6.879 1 97.56 391 ILE A CA 1
ATOM 3156 C C . ILE A 1 391 ? -21.734 -32.75 6.43 1 97.56 391 ILE A C 1
ATOM 3158 O O . ILE A 1 391 ? -22.203 -33.844 6.766 1 97.56 391 ILE A O 1
ATOM 3162 N N . HIS A 1 392 ? -22.359 -31.828 5.715 1 97.38 392 HIS A N 1
ATOM 3163 C CA . HIS A 1 392 ? -23.75 -32.031 5.297 1 97.38 392 HIS A CA 1
ATOM 3164 C C . HIS A 1 392 ? -23.844 -32.219 3.787 1 97.38 392 HIS A C 1
ATOM 3166 O O . HIS A 1 392 ? -23.078 -31.609 3.035 1 97.38 392 HIS A O 1
ATOM 3172 N N . PHE A 1 393 ? -24.734 -33.094 3.322 1 96.5 393 PHE A N 1
ATOM 3173 C CA . PHE A 1 393 ? -25.016 -33.312 1.904 1 96.5 393 PHE A CA 1
ATOM 3174 C C . PHE A 1 393 ? -26.375 -32.75 1.534 1 96.5 393 PHE A C 1
ATOM 3176 O O . PHE A 1 393 ? -27.359 -32.969 2.232 1 96.5 393 PHE A O 1
ATOM 3183 N N . ILE A 1 394 ? -26.359 -31.891 0.486 1 96.06 394 ILE A N 1
ATOM 3184 C CA . ILE A 1 394 ? -27.625 -31.281 0.039 1 96.06 394 ILE A CA 1
ATOM 3185 C C . ILE A 1 394 ? -27.797 -31.5 -1.461 1 96.06 394 ILE A C 1
ATOM 3187 O O . ILE A 1 394 ? -26.828 -31.781 -2.17 1 96.06 394 ILE A O 1
ATOM 3191 N N . ASP A 1 395 ? -28.984 -31.406 -1.969 1 94.94 395 ASP A N 1
ATOM 3192 C CA . ASP A 1 395 ? -29.266 -31.578 -3.391 1 94.94 395 ASP A CA 1
ATOM 3193 C C . ASP A 1 395 ? -29 -30.297 -4.168 1 94.94 395 ASP A C 1
ATOM 3195 O O . ASP A 1 395 ? -29 -29.203 -3.588 1 94.94 395 ASP A O 1
ATOM 3199 N N . ASP A 1 396 ? -28.891 -30.422 -5.43 1 96.69 396 ASP A N 1
ATOM 3200 C CA . ASP A 1 396 ? -28.766 -29.25 -6.305 1 96.69 396 ASP A CA 1
ATOM 3201 C C . ASP A 1 396 ? -30.125 -28.625 -6.57 1 96.69 396 ASP A C 1
ATOM 3203 O O . ASP A 1 396 ? -31.156 -29.219 -6.277 1 96.69 396 ASP A O 1
ATOM 3207 N N . ILE A 1 397 ? -30.078 -27.344 -6.973 1 95.88 397 ILE A N 1
ATOM 3208 C CA . ILE A 1 397 ? -31.266 -26.688 -7.5 1 95.88 397 ILE A CA 1
ATOM 3209 C C . ILE A 1 397 ? -31.359 -26.906 -9.008 1 95.88 397 ILE A C 1
ATOM 3211 O O . ILE A 1 397 ? -30.359 -26.75 -9.727 1 95.88 397 ILE A O 1
ATOM 3215 N N . TYR A 1 398 ? -32.531 -27.344 -9.453 1 95.75 398 TYR A N 1
ATOM 3216 C CA . TYR A 1 398 ? -32.688 -27.688 -10.867 1 95.75 398 TYR A CA 1
ATOM 3217 C C . TYR A 1 398 ? -33.625 -26.672 -11.555 1 95.75 398 TYR A C 1
ATOM 3219 O O . TYR A 1 398 ? -34.344 -25.938 -10.891 1 95.75 398 TYR A O 1
ATOM 3227 N N . ALA A 1 399 ? -33.469 -26.656 -12.859 1 94.38 399 ALA A N 1
ATOM 3228 C CA . ALA A 1 399 ? -34.281 -25.75 -13.664 1 94.38 399 ALA A CA 1
ATOM 3229 C C . ALA A 1 399 ? -35.781 -26 -13.43 1 94.38 399 ALA A C 1
ATOM 3231 O O . ALA A 1 399 ? -36.156 -27.047 -12.93 1 94.38 399 ALA A O 1
ATOM 3232 N N . THR A 1 400 ? -36.562 -24.953 -13.859 1 90.56 400 THR A N 1
ATOM 3233 C CA . THR A 1 400 ? -38.031 -25.031 -13.648 1 90.56 400 THR A CA 1
ATOM 3234 C C . THR A 1 400 ? -38.594 -26.281 -14.312 1 90.56 400 THR A C 1
ATOM 3236 O O . THR A 1 400 ? -38.375 -26.516 -15.508 1 90.56 400 THR A O 1
ATOM 3239 N N . GLY A 1 401 ? -39.219 -27.094 -13.562 1 87.12 401 GLY A N 1
ATOM 3240 C CA . GLY A 1 401 ? -39.906 -28.266 -14.094 1 87.12 401 GLY A CA 1
ATOM 3241 C C . GLY A 1 401 ? -39.031 -29.484 -14.172 1 87.12 401 GLY A C 1
ATOM 3242 O O . GLY A 1 401 ? -39.469 -30.547 -14.609 1 87.12 401 GLY A O 1
ATOM 3243 N N . LYS A 1 402 ? -37.781 -29.344 -13.781 1 90.69 402 LYS A N 1
ATOM 3244 C CA . LYS A 1 402 ? -36.844 -30.469 -13.859 1 90.69 402 LYS A CA 1
ATOM 3245 C C . LYS A 1 402 ? -36.531 -31.016 -12.477 1 90.69 402 LYS A C 1
ATOM 3247 O O . LYS A 1 402 ? -36.656 -30.297 -11.477 1 90.69 402 LYS A O 1
ATOM 3252 N N . THR A 1 403 ? -36.188 -32.375 -12.492 1 88.06 403 THR A N 1
ATOM 3253 C CA . THR A 1 403 ? -35.781 -33.031 -11.258 1 88.06 403 THR A CA 1
ATOM 3254 C C . THR A 1 403 ? -34.375 -33.594 -11.383 1 88.06 403 THR A C 1
ATOM 3256 O O . THR A 1 403 ? -33.781 -33.562 -12.461 1 88.06 403 THR A O 1
ATOM 3259 N N . LYS A 1 404 ? -33.875 -34.125 -10.289 1 86.94 404 LYS A N 1
ATOM 3260 C CA . LYS A 1 404 ? -32.531 -34.688 -10.234 1 86.94 404 LYS A CA 1
ATOM 3261 C C . LYS A 1 404 ? -32.375 -35.812 -11.266 1 86.94 404 LYS A C 1
ATOM 3263 O O . LYS A 1 404 ? -31.328 -35.906 -11.906 1 86.94 404 LYS A O 1
ATOM 3268 N N . ALA A 1 405 ? -33.344 -36.531 -11.492 1 86.25 405 ALA A N 1
ATOM 3269 C CA . ALA A 1 405 ? -33.281 -37.688 -12.375 1 86.25 405 ALA A CA 1
ATOM 3270 C C . ALA A 1 405 ? -33.375 -37.281 -13.844 1 86.25 405 ALA A C 1
ATOM 3272 O O . ALA A 1 405 ? -32.812 -37.938 -14.719 1 86.25 405 ALA A O 1
ATOM 3273 N N . SER A 1 406 ? -33.938 -36.125 -14.078 1 87 406 SER A N 1
ATOM 3274 C CA . SER A 1 406 ? -34.25 -35.781 -15.469 1 87 406 SER A CA 1
ATOM 3275 C C . SER A 1 406 ? -33.375 -34.594 -15.93 1 87 406 SER A C 1
ATOM 3277 O O . SER A 1 406 ? -33.281 -34.344 -17.125 1 87 406 SER A O 1
ATOM 3279 N N . ALA A 1 407 ? -32.719 -34 -15.109 1 89.19 407 ALA A N 1
ATOM 3280 C CA . ALA A 1 407 ? -32.031 -32.75 -15.445 1 89.19 407 ALA A CA 1
ATOM 3281 C C . ALA A 1 407 ? -30.734 -33.031 -16.188 1 89.19 407 ALA A C 1
ATOM 3283 O O . ALA A 1 407 ? -29.984 -33.906 -15.805 1 89.19 407 ALA A O 1
ATOM 3284 N N . ALA A 1 408 ? -30.578 -32.312 -17.297 1 88.69 408 ALA A N 1
ATOM 3285 C CA . ALA A 1 408 ? -29.281 -32.312 -17.969 1 88.69 408 ALA A CA 1
ATOM 3286 C C . ALA A 1 408 ? -28.297 -31.422 -17.219 1 88.69 408 ALA A C 1
ATOM 3288 O O . ALA A 1 408 ? -28.656 -30.703 -16.297 1 88.69 408 ALA A O 1
ATOM 3289 N N . SER A 1 409 ? -27.078 -31.562 -17.609 1 87.5 409 SER A N 1
ATOM 3290 C CA . SER A 1 409 ? -26.031 -30.828 -16.906 1 87.5 409 SER A CA 1
ATOM 3291 C C . SER A 1 409 ? -26.312 -29.328 -16.906 1 87.5 409 SER A C 1
ATOM 3293 O O . SER A 1 409 ? -26.094 -28.656 -15.906 1 87.5 409 SER A O 1
ATOM 3295 N N . HIS A 1 410 ? -26.844 -28.797 -18.062 1 91.5 410 HIS A N 1
ATOM 3296 C CA . HIS A 1 410 ? -27.062 -27.359 -18.188 1 91.5 410 HIS A CA 1
ATOM 3297 C C . HIS A 1 410 ? -28.312 -26.938 -17.422 1 91.5 410 HIS A C 1
ATOM 3299 O O . HIS A 1 410 ? -28.562 -25.734 -17.25 1 91.5 410 HIS A O 1
ATOM 3305 N N . GLU A 1 411 ? -29.078 -27.969 -16.906 1 93.88 411 GLU A N 1
ATOM 3306 C CA . GLU A 1 411 ? -30.328 -27.688 -16.188 1 93.88 411 GLU A CA 1
ATOM 3307 C C . GLU A 1 411 ? -30.109 -27.75 -14.672 1 93.88 411 GLU A C 1
ATOM 3309 O O . GLU A 1 411 ? -31.062 -27.594 -13.898 1 93.88 411 GLU A O 1
ATOM 3314 N N . ILE A 1 412 ? -28.891 -27.984 -14.289 1 96.12 412 ILE A N 1
ATOM 3315 C CA . ILE A 1 412 ? -28.531 -27.891 -12.883 1 96.12 412 ILE A CA 1
ATOM 3316 C C . ILE A 1 412 ? -28.078 -26.469 -12.562 1 96.12 412 ILE A C 1
ATOM 3318 O O . ILE A 1 412 ? -26.953 -26.078 -12.867 1 96.12 412 ILE A O 1
ATOM 3322 N N . MET A 1 413 ? -28.766 -25.766 -11.805 1 96.31 413 MET A N 1
ATOM 3323 C CA . MET A 1 413 ? -28.594 -24.328 -11.617 1 96.31 413 MET A CA 1
ATOM 3324 C C . MET A 1 413 ? -27.484 -24.031 -10.617 1 96.31 413 MET A C 1
ATOM 3326 O O . MET A 1 413 ? -26.984 -22.906 -10.555 1 96.31 413 MET A O 1
ATOM 3330 N N . THR A 1 414 ? -27.078 -25.031 -9.812 1 96.62 414 THR A N 1
ATOM 3331 C CA . THR A 1 414 ? -26.078 -24.812 -8.773 1 96.62 414 THR A CA 1
ATOM 3332 C C . THR A 1 414 ? -24.906 -25.766 -8.945 1 96.62 414 THR A C 1
ATOM 3334 O O . THR A 1 414 ? -24.234 -26.109 -7.969 1 96.62 414 THR A O 1
ATOM 3337 N N . ASP A 1 415 ? -24.641 -26.172 -10.086 1 94.56 415 ASP A N 1
ATOM 3338 C CA . ASP A 1 415 ? -23.641 -27.188 -10.383 1 94.56 415 ASP A CA 1
ATOM 3339 C C . ASP A 1 415 ? -22.25 -26.734 -9.898 1 94.56 415 ASP A C 1
ATOM 3341 O O . ASP A 1 415 ? -21.672 -25.797 -10.445 1 94.56 415 ASP A O 1
ATOM 3345 N N . GLY A 1 416 ? -21.797 -27.453 -8.859 1 96 416 GLY A N 1
ATOM 3346 C CA . GLY A 1 416 ? -20.422 -27.25 -8.445 1 96 416 GLY A CA 1
ATOM 3347 C C . GLY A 1 416 ? -20.281 -26.25 -7.305 1 96 416 GLY A C 1
ATOM 3348 O O . GLY A 1 416 ? -19.156 -25.875 -6.93 1 96 416 GLY A O 1
ATOM 3349 N N . CYS A 1 417 ? -21.344 -25.781 -6.723 1 97.69 417 CYS A N 1
ATOM 3350 C CA . CYS A 1 417 ? -21.219 -24.766 -5.688 1 97.69 417 CYS A CA 1
ATOM 3351 C C . CYS A 1 417 ? -22 -25.172 -4.438 1 97.69 417 CYS A C 1
ATOM 3353 O O . CYS A 1 417 ? -23.203 -25.359 -4.488 1 97.69 417 CYS A O 1
ATOM 3355 N N . GLY A 1 418 ? -21.266 -25.359 -3.354 1 97.88 418 GLY A N 1
ATOM 3356 C CA . GLY A 1 418 ? -21.844 -25.641 -2.055 1 97.88 418 GLY A CA 1
ATOM 3357 C C . GLY A 1 418 ? -21.703 -24.5 -1.069 1 97.88 418 GLY A C 1
ATOM 3358 O O . GLY A 1 418 ? -21.688 -23.328 -1.463 1 97.88 418 GLY A O 1
ATOM 3359 N N . PHE A 1 419 ? -21.766 -24.859 0.301 1 97.94 419 PHE A N 1
ATOM 3360 C CA . PHE A 1 419 ? -21.766 -23.781 1.283 1 97.94 419 PHE A CA 1
ATOM 3361 C C . PHE A 1 419 ? -20.766 -24.062 2.396 1 97.94 419 PHE A C 1
ATOM 3363 O O . PHE A 1 419 ? -20.438 -25.219 2.662 1 97.94 419 PHE A O 1
ATOM 3370 N N . LEU A 1 420 ? -20.203 -23.062 2.93 1 97.38 420 LEU A N 1
ATOM 3371 C CA . LEU A 1 420 ? -19.516 -23 4.219 1 97.38 420 LEU A CA 1
ATOM 3372 C C . LEU A 1 420 ? -20.172 -21.984 5.145 1 97.38 420 LEU A C 1
ATOM 3374 O O . LEU A 1 420 ? -20.719 -20.984 4.684 1 97.38 420 LEU A O 1
ATOM 3378 N N . ASN A 1 421 ? -20.188 -22.281 6.391 1 95.06 421 ASN A N 1
ATOM 3379 C CA . ASN A 1 421 ? -20.703 -21.25 7.289 1 95.06 421 ASN A CA 1
ATOM 3380 C C . ASN A 1 421 ? -19.641 -20.188 7.59 1 95.06 421 ASN A C 1
ATOM 3382 O O . ASN A 1 421 ? -18.5 -20.312 7.145 1 95.06 421 ASN A O 1
ATOM 3386 N N . TYR A 1 422 ? -20.047 -19.188 8.195 1 88.25 422 TYR A N 1
ATOM 3387 C CA . TYR A 1 422 ? -19.188 -18.047 8.461 1 88.25 422 TYR A CA 1
ATOM 3388 C C . TYR A 1 422 ? -17.984 -18.453 9.305 1 88.25 422 TYR A C 1
ATOM 3390 O O . TYR A 1 422 ? -16.859 -18.031 9.039 1 88.25 422 TYR A O 1
ATOM 3398 N N . ALA A 1 423 ? -18.172 -19.266 10.289 1 89.69 423 ALA A N 1
ATOM 3399 C CA . ALA A 1 423 ? -17.094 -19.719 11.18 1 89.69 423 ALA A CA 1
ATOM 3400 C C . ALA A 1 423 ? -15.984 -20.391 10.398 1 89.69 423 ALA A C 1
ATOM 3402 O O . ALA A 1 423 ? -14.805 -20.172 10.656 1 89.69 423 ALA A O 1
ATOM 3403 N N . ALA A 1 424 ? -16.375 -21.219 9.469 1 95.38 424 ALA A N 1
ATOM 3404 C CA . ALA A 1 424 ? -15.398 -21.938 8.656 1 95.38 424 ALA A CA 1
ATOM 3405 C C . ALA A 1 424 ? -14.594 -20.984 7.789 1 95.38 424 ALA A C 1
ATOM 3407 O O . ALA A 1 424 ? -13.367 -21.094 7.711 1 95.38 424 ALA A O 1
ATOM 3408 N N . LEU A 1 425 ? -15.266 -20.094 7.094 1 92 425 LEU A N 1
ATOM 3409 C CA . LEU A 1 425 ? -14.602 -19.156 6.199 1 92 425 LEU A CA 1
ATOM 3410 C C . LEU A 1 425 ? -13.664 -18.234 6.98 1 92 425 LEU A C 1
ATOM 3412 O O . LEU A 1 425 ? -12.617 -17.828 6.469 1 92 425 LEU A O 1
ATOM 3416 N N . LYS A 1 426 ? -14.031 -17.938 8.172 1 85.31 426 LYS A N 1
ATOM 3417 C CA . LYS A 1 426 ? -13.188 -17.094 9.008 1 85.31 426 LYS A CA 1
ATOM 3418 C C . LYS A 1 426 ? -11.891 -17.812 9.383 1 85.31 426 LYS A C 1
ATOM 3420 O O . LYS A 1 426 ? -10.82 -17.203 9.391 1 85.31 426 LYS A O 1
ATOM 3425 N N . VAL A 1 427 ? -12.047 -19.047 9.727 1 88.31 427 VAL A N 1
ATOM 3426 C CA . VAL A 1 427 ? -10.875 -19.859 10.055 1 88.31 427 VAL A CA 1
ATOM 3427 C C . VAL A 1 427 ? -9.945 -19.938 8.844 1 88.31 427 VAL A C 1
ATOM 3429 O O . VAL A 1 427 ? -8.727 -19.828 8.984 1 88.31 427 VAL A O 1
ATOM 3432 N N . ILE A 1 428 ? -10.516 -20.125 7.707 1 90.25 428 ILE A N 1
ATOM 3433 C CA . ILE A 1 428 ? -9.742 -20.234 6.48 1 90.25 428 ILE A CA 1
ATOM 3434 C C . ILE A 1 428 ? -9.031 -18.906 6.195 1 90.25 428 ILE A C 1
ATOM 3436 O O . ILE A 1 428 ? -7.863 -18.906 5.801 1 90.25 428 ILE A O 1
ATOM 3440 N N . GLN A 1 429 ? -9.734 -17.797 6.336 1 82.69 429 GLN A N 1
ATOM 3441 C CA . GLN A 1 429 ? -9.141 -16.469 6.121 1 82.69 429 GLN A CA 1
ATOM 3442 C C . GLN A 1 429 ? -7.906 -16.281 6.996 1 82.69 429 GLN A C 1
ATOM 3444 O O . GLN A 1 429 ? -6.887 -15.766 6.535 1 82.69 429 GLN A O 1
ATOM 3449 N N . GLU A 1 430 ? -8.07 -16.625 8.219 1 74.06 430 GLU A N 1
ATOM 3450 C CA . GLU A 1 430 ? -6.98 -16.469 9.172 1 74.06 430 GLU A CA 1
ATOM 3451 C C . GLU A 1 430 ? -5.801 -17.375 8.82 1 74.06 430 GLU A C 1
ATOM 3453 O O . GLU A 1 430 ? -4.648 -16.953 8.859 1 74.06 430 GLU A O 1
ATOM 3458 N N . LYS A 1 431 ? -6.176 -18.625 8.453 1 77.06 431 LYS A N 1
ATOM 3459 C CA . LYS A 1 431 ? -5.137 -19.609 8.133 1 77.06 431 LYS A CA 1
ATOM 3460 C C . LYS A 1 431 ? -4.395 -19.219 6.863 1 77.06 431 LYS A C 1
ATOM 3462 O O . LYS A 1 431 ? -3.195 -19.469 6.734 1 77.06 431 LYS A O 1
ATOM 3467 N N . MET A 1 432 ? -5.133 -18.703 5.883 1 78.75 432 MET A N 1
ATOM 3468 C CA . MET A 1 432 ? -4.531 -18.312 4.609 1 78.75 432 MET A CA 1
ATOM 3469 C C . MET A 1 432 ? -3.947 -16.906 4.691 1 78.75 432 MET A C 1
ATOM 3471 O O . MET A 1 432 ? -3.256 -16.469 3.771 1 78.75 432 MET A O 1
ATOM 3475 N N . ALA A 1 433 ? -4.176 -16.109 5.754 1 69.94 433 ALA A N 1
ATOM 3476 C CA . ALA A 1 433 ? -3.705 -14.742 5.965 1 69.94 433 ALA A CA 1
ATOM 3477 C C . ALA A 1 433 ? -4.203 -13.82 4.855 1 69.94 433 ALA A C 1
ATOM 3479 O O . ALA A 1 433 ? -3.422 -13.062 4.273 1 69.94 433 ALA A O 1
ATOM 3480 N N . TRP A 1 434 ? -5.473 -14.047 4.52 1 73 434 TRP A N 1
ATOM 3481 C CA . TRP A 1 434 ? -6.086 -13.172 3.531 1 73 434 TRP A CA 1
ATOM 3482 C C . TRP A 1 434 ? -6.43 -11.82 4.141 1 73 434 TRP A C 1
ATOM 3484 O O . TRP A 1 434 ? -6.891 -11.742 5.281 1 73 434 TRP A O 1
ATOM 3494 N N . GLU A 1 435 ? -6.109 -10.711 3.373 1 60.19 435 GLU A N 1
ATOM 3495 C CA . GLU A 1 435 ? -6.375 -9.352 3.855 1 60.19 435 GLU A CA 1
ATOM 3496 C C . GLU A 1 435 ? -7.871 -9.094 3.969 1 60.19 435 GLU A C 1
ATOM 3498 O O . GLU A 1 435 ? -8.32 -8.375 4.871 1 60.19 435 GLU A O 1
ATOM 3503 N N . SER A 1 436 ? -8.594 -9.656 3.023 1 67.31 436 SER A N 1
ATOM 3504 C CA . SER A 1 436 ? -10.039 -9.438 2.984 1 67.31 436 SER A CA 1
ATOM 3505 C C . SER A 1 436 ? -10.797 -10.75 3.143 1 67.31 436 SER A C 1
ATOM 3507 O O . SER A 1 436 ? -10.273 -11.82 2.828 1 67.31 436 SER A O 1
ATOM 3509 N N . PHE A 1 437 ? -11.969 -10.672 3.746 1 78.25 437 PHE A N 1
ATOM 3510 C CA . PHE A 1 437 ? -12.852 -11.82 3.885 1 78.25 437 PHE A CA 1
ATOM 3511 C C . PHE A 1 437 ? -13.336 -12.305 2.521 1 78.25 437 PHE A C 1
ATOM 3513 O O . PHE A 1 437 ? -13.836 -11.508 1.72 1 78.25 437 PHE A O 1
ATOM 3520 N N . CYS A 1 438 ? -13.086 -13.586 2.264 1 85.25 438 CYS A N 1
ATOM 3521 C CA . CYS A 1 438 ? -13.555 -14.188 1.021 1 85.25 438 CYS A CA 1
ATOM 3522 C C . CYS A 1 438 ? -14.914 -14.844 1.211 1 85.25 438 CYS A C 1
ATOM 3524 O O . CYS A 1 438 ? -15.07 -15.727 2.053 1 85.25 438 CYS A O 1
ATOM 3526 N N . THR A 1 439 ? -15.852 -14.398 0.438 1 87.94 439 THR A N 1
ATOM 3527 C CA . THR A 1 439 ? -17.203 -14.93 0.528 1 87.94 439 THR A CA 1
ATOM 3528 C C . THR A 1 439 ? -17.281 -16.328 -0.075 1 87.94 439 THR A C 1
ATOM 3530 O O . THR A 1 439 ? -18.234 -17.062 0.171 1 87.94 439 THR A O 1
ATOM 3533 N N . CYS A 1 440 ? -16.328 -16.688 -0.846 1 92.56 440 CYS A N 1
ATOM 3534 C CA . CYS A 1 440 ? -16.312 -17.969 -1.54 1 92.56 440 CYS A CA 1
ATOM 3535 C C . CYS A 1 440 ? -14.883 -18.484 -1.671 1 92.56 440 CYS A C 1
ATOM 3537 O O . CYS A 1 440 ? -13.945 -17.703 -1.806 1 92.56 440 CYS A O 1
ATOM 3539 N N . VAL A 1 441 ? -14.773 -19.891 -1.569 1 94 441 VAL A N 1
ATOM 3540 C CA . VAL A 1 441 ? -13.461 -20.5 -1.73 1 94 441 VAL A CA 1
ATOM 3541 C C . VAL A 1 441 ? -13.562 -21.719 -2.646 1 94 441 VAL A C 1
ATOM 3543 O O . VAL A 1 441 ? -14.555 -22.453 -2.598 1 94 441 VAL A O 1
ATOM 3546 N N . GLN A 1 442 ? -12.633 -21.859 -3.533 1 94.25 442 GLN A N 1
ATOM 3547 C CA . GLN A 1 442 ? -12.492 -23.109 -4.281 1 94.25 442 GLN A CA 1
ATOM 3548 C C . GLN A 1 442 ? -11.688 -24.125 -3.494 1 94.25 442 GLN A C 1
ATOM 3550 O O . GLN A 1 442 ? -10.586 -23.844 -3.02 1 94.25 442 GLN A O 1
ATOM 3555 N N . ALA A 1 443 ? -12.25 -25.266 -3.33 1 95.75 443 ALA A N 1
ATOM 3556 C CA . ALA A 1 443 ? -11.578 -26.234 -2.471 1 95.75 443 ALA A CA 1
ATOM 3557 C C . ALA A 1 443 ? -11.969 -27.656 -2.84 1 95.75 443 ALA A C 1
ATOM 3559 O O . ALA A 1 443 ? -12.766 -27.875 -3.762 1 95.75 443 ALA A O 1
ATOM 3560 N N . ARG A 1 444 ? -11.273 -28.562 -2.244 1 96.44 444 ARG A N 1
ATOM 3561 C CA . ARG A 1 444 ? -11.539 -30 -2.328 1 96.44 444 ARG A CA 1
ATOM 3562 C C . ARG A 1 444 ? -11.688 -30.609 -0.938 1 96.44 444 ARG A C 1
ATOM 3564 O O . ARG A 1 444 ? -11 -30.203 0.003 1 96.44 444 ARG A O 1
ATOM 3571 N N . ILE A 1 445 ? -12.594 -31.516 -0.829 1 96.88 445 ILE A N 1
ATOM 3572 C CA . ILE A 1 445 ? -12.789 -32.219 0.436 1 96.88 445 ILE A CA 1
ATOM 3573 C C . ILE A 1 445 ? -13.312 -33.625 0.169 1 96.88 445 ILE A C 1
ATOM 3575 O O . ILE A 1 445 ? -14.242 -33.812 -0.624 1 96.88 445 ILE A O 1
ATOM 3579 N N . GLY A 1 446 ? -12.703 -34.594 0.826 1 95.44 446 GLY A N 1
ATOM 3580 C CA . GLY A 1 446 ? -13.078 -35.969 0.525 1 95.44 446 GLY A CA 1
ATOM 3581 C C . GLY A 1 446 ? -12.992 -36.312 -0.953 1 95.44 446 GLY A C 1
ATOM 3582 O O . GLY A 1 446 ? -11.938 -36.156 -1.571 1 95.44 446 GLY A O 1
ATOM 3583 N N . GLY A 1 447 ? -14.039 -36.656 -1.514 1 95.69 447 GLY A N 1
ATOM 3584 C CA . GLY A 1 447 ? -14.125 -36.906 -2.941 1 95.69 447 GLY A CA 1
ATOM 3585 C C . GLY A 1 447 ? -14.859 -35.844 -3.709 1 95.69 447 GLY A C 1
ATOM 3586 O O . GLY A 1 447 ? -15.273 -36.062 -4.848 1 95.69 447 GLY A O 1
ATOM 3587 N N . SER A 1 448 ? -15.008 -34.688 -3.086 1 96.88 448 SER A N 1
ATOM 3588 C CA . SER A 1 448 ? -15.789 -33.625 -3.68 1 96.88 448 SER A CA 1
ATOM 3589 C C . SER A 1 448 ? -14.906 -32.469 -4.098 1 96.88 448 SER A C 1
ATOM 3591 O O . SER A 1 448 ? -13.797 -32.281 -3.576 1 96.88 448 SER A O 1
ATOM 3593 N N . LYS A 1 449 ? -15.375 -31.688 -5.102 1 96.62 449 LYS A N 1
ATOM 3594 C CA . LYS A 1 449 ? -14.672 -30.5 -5.57 1 96.62 449 LYS A CA 1
ATOM 3595 C C . LYS A 1 449 ? -15.641 -29.375 -5.902 1 96.62 449 LYS A C 1
ATOM 3597 O O . LYS A 1 449 ? -16.828 -29.625 -6.125 1 96.62 449 LYS A O 1
ATOM 3602 N N . GLY A 1 450 ? -15.141 -28.172 -5.832 1 96.75 450 GLY A N 1
ATOM 3603 C CA . GLY A 1 450 ? -15.93 -27.047 -6.312 1 96.75 450 GLY A CA 1
ATOM 3604 C C . GLY A 1 450 ? -15.734 -25.797 -5.492 1 96.75 450 GLY A C 1
ATOM 3605 O O . GLY A 1 450 ? -14.648 -25.547 -4.961 1 96.75 450 GLY A O 1
ATOM 3606 N N . LEU A 1 451 ? -16.797 -24.938 -5.574 1 97.31 451 LEU A N 1
ATOM 3607 C CA . LEU A 1 451 ? -16.812 -23.703 -4.812 1 97.31 451 LEU A CA 1
ATOM 3608 C C . LEU A 1 451 ? -17.672 -23.828 -3.566 1 97.31 451 LEU A C 1
ATOM 3610 O O . LEU A 1 451 ? -18.719 -24.5 -3.596 1 97.31 451 LEU A O 1
ATOM 3614 N N . PHE A 1 452 ? -17.234 -23.234 -2.566 1 97.75 452 PHE A N 1
ATOM 3615 C CA . PHE A 1 452 ? -18 -23.172 -1.33 1 97.75 452 PHE A CA 1
ATOM 3616 C C . PHE A 1 452 ? -18.234 -21.719 -0.907 1 97.75 452 PHE A C 1
ATOM 3618 O O . PHE A 1 452 ? -17.297 -21.031 -0.522 1 97.75 452 PHE A O 1
ATOM 3625 N N . MET A 1 453 ? -19.469 -21.344 -1.032 1 96.5 453 MET A N 1
ATOM 3626 C CA . MET A 1 453 ? -19.828 -19.953 -0.748 1 96.5 453 MET A CA 1
ATOM 3627 C C . MET A 1 453 ? -20.391 -19.828 0.657 1 96.5 453 MET A C 1
ATOM 3629 O O . MET A 1 453 ? -20.812 -20.812 1.267 1 96.5 453 MET A O 1
ATOM 3633 N N . LEU A 1 454 ? -20.422 -18.594 1.216 1 94.25 454 LEU A N 1
ATOM 3634 C CA . LEU A 1 454 ? -20.969 -18.312 2.537 1 94.25 454 LEU A CA 1
ATOM 3635 C C . LEU A 1 454 ? -22.453 -18.688 2.604 1 94.25 454 LEU A C 1
ATOM 3637 O O . LEU A 1 454 ? -23.234 -18.25 1.766 1 94.25 454 LEU A O 1
ATOM 3641 N N . HIS A 1 455 ? -22.781 -19.469 3.572 1 95.19 455 HIS A N 1
ATOM 3642 C CA . HIS A 1 455 ? -24.156 -19.891 3.77 1 95.19 455 HIS A CA 1
ATOM 3643 C C . HIS A 1 455 ? -25.062 -18.703 4.07 1 95.19 455 HIS A C 1
ATOM 3645 O O . HIS A 1 455 ? -24.672 -17.781 4.805 1 95.19 455 HIS A O 1
ATOM 3651 N N . PRO A 1 456 ? -26.234 -18.656 3.494 1 91.25 456 PRO A N 1
ATOM 3652 C CA . PRO A 1 456 ? -27.109 -17.5 3.688 1 91.25 456 PRO A CA 1
ATOM 3653 C C . PRO A 1 456 ? -27.625 -17.391 5.121 1 91.25 456 PRO A C 1
ATOM 3655 O O . PRO A 1 456 ? -27.875 -16.281 5.605 1 91.25 456 PRO A O 1
ATOM 3658 N N . GLU A 1 457 ? -27.734 -18.469 5.848 1 89.06 457 GLU A N 1
ATOM 3659 C CA . GLU A 1 457 ? -28.375 -18.438 7.156 1 89.06 457 GLU A CA 1
ATOM 3660 C C . GLU A 1 457 ? -27.359 -18.625 8.273 1 89.06 457 GLU A C 1
ATOM 3662 O O . GLU A 1 457 ? -27.5 -18.062 9.359 1 89.06 457 GLU A O 1
ATOM 3667 N N . HIS A 1 458 ? -26.375 -19.469 8.07 1 90.06 458 HIS A N 1
ATOM 3668 C CA . HIS A 1 458 ? -25.406 -19.812 9.109 1 90.06 458 HIS A CA 1
ATOM 3669 C C . HIS A 1 458 ? -24.25 -18.812 9.133 1 90.06 458 HIS A C 1
ATOM 3671 O O . HIS A 1 458 ? -23.125 -19.125 8.727 1 90.06 458 HIS A O 1
ATOM 3677 N N . ARG A 1 459 ? -24.484 -17.719 9.797 1 84 459 ARG A N 1
ATOM 3678 C CA . ARG A 1 459 ? -23.547 -16.625 9.719 1 84 459 ARG A CA 1
ATOM 3679 C C . ARG A 1 459 ? -23.031 -16.234 11.102 1 84 459 ARG A C 1
ATOM 3681 O O . ARG A 1 459 ? -22.281 -15.258 11.242 1 84 459 ARG A O 1
ATOM 3688 N N . ASP A 1 460 ? -23.359 -17.016 12.102 1 77.12 460 ASP A N 1
ATOM 3689 C CA . ASP A 1 460 ? -22.875 -16.766 13.461 1 77.12 460 ASP A CA 1
ATOM 3690 C C . ASP A 1 460 ? -21.438 -17.234 13.625 1 77.12 460 ASP A C 1
ATOM 3692 O O . ASP A 1 460 ? -21.125 -18.406 13.43 1 77.12 460 ASP A O 1
ATOM 3696 N N . PRO A 1 461 ? -20.547 -16.344 13.945 1 76 461 PRO A N 1
ATOM 3697 C CA . PRO A 1 461 ? -19.141 -16.703 14.109 1 76 461 PRO A CA 1
ATOM 3698 C C . PRO A 1 461 ? -18.922 -17.719 15.234 1 76 461 PRO A C 1
ATOM 3700 O O . PRO A 1 461 ? -17.875 -18.391 15.273 1 76 461 PRO A O 1
ATOM 3703 N N . SER A 1 462 ? -19.906 -17.812 16.188 1 78.88 462 SER A N 1
ATOM 3704 C CA . SER A 1 462 ? -19.75 -18.688 17.344 1 78.88 462 SER A CA 1
ATOM 3705 C C . SER A 1 462 ? -20.109 -20.125 16.984 1 78.88 462 SER A C 1
ATOM 3707 O O . SER A 1 462 ? -19.812 -21.047 17.75 1 78.88 462 SER A O 1
ATOM 3709 N N . GLU A 1 463 ? -20.609 -20.312 15.773 1 88.81 463 GLU A N 1
ATOM 3710 C CA . GLU A 1 463 ? -20.922 -21.672 15.336 1 88.81 463 GLU A CA 1
ATOM 3711 C C . GLU A 1 463 ? -19.656 -22.469 15.07 1 88.81 463 GLU A C 1
ATOM 3713 O O . GLU A 1 463 ? -18.562 -21.906 14.93 1 88.81 463 GLU A O 1
ATOM 3718 N N . GLU A 1 464 ? -19.875 -23.766 15.086 1 94.38 464 GLU A N 1
ATOM 3719 C CA . GLU A 1 464 ? -18.781 -24.625 14.641 1 94.38 464 GLU A CA 1
ATOM 3720 C C . GLU A 1 464 ? -18.641 -24.594 13.117 1 94.38 464 GLU A C 1
ATOM 3722 O O . GLU A 1 464 ? -19.641 -24.453 12.406 1 94.38 464 GLU A O 1
ATOM 3727 N N . PRO A 1 465 ? -17.469 -24.766 12.672 1 96 465 PRO A N 1
ATOM 3728 C CA . PRO A 1 465 ? -17.297 -24.812 11.219 1 96 465 PRO A CA 1
ATOM 3729 C C . PRO A 1 465 ? -18.094 -25.953 10.57 1 96 465 PRO A C 1
ATOM 3731 O O . PRO A 1 465 ? -18.047 -27.094 11.023 1 96 465 PRO A O 1
ATOM 3734 N N . GLN A 1 466 ? -18.875 -25.625 9.633 1 97.81 466 GLN A N 1
ATOM 3735 C CA . GLN A 1 466 ? -19.703 -26.578 8.922 1 97.81 466 GLN A CA 1
ATOM 3736 C C . GLN A 1 466 ? -19.562 -26.406 7.41 1 97.81 466 GLN A C 1
ATOM 3738 O O . GLN A 1 466 ? -19.25 -25.312 6.926 1 97.81 466 GLN A O 1
ATOM 3743 N N . ILE A 1 467 ? -19.828 -27.516 6.707 1 98.06 467 ILE A N 1
ATOM 3744 C CA . ILE A 1 467 ? -19.75 -27.5 5.25 1 98.06 467 ILE A CA 1
ATOM 3745 C C . ILE A 1 467 ? -20.938 -28.234 4.652 1 98.06 467 ILE A C 1
ATOM 3747 O O . ILE A 1 467 ? -21.406 -29.234 5.223 1 98.06 467 ILE A O 1
ATOM 3751 N N . TRP A 1 468 ? -21.578 -27.734 3.621 1 98.25 468 TRP A N 1
ATOM 3752 C CA . TRP A 1 468 ? -22.656 -28.359 2.871 1 98.25 468 TRP A CA 1
ATOM 3753 C C . TRP A 1 468 ? -22.219 -28.703 1.452 1 98.25 468 TRP A C 1
ATOM 3755 O O . TRP A 1 468 ? -21.844 -27.812 0.681 1 98.25 468 TRP A O 1
ATOM 3765 N N . LEU A 1 469 ? -22.25 -29.969 1.035 1 97.94 469 LEU A N 1
ATOM 3766 C CA . LEU A 1 469 ? -21.859 -30.453 -0.279 1 97.94 469 LEU A CA 1
ATOM 3767 C C . LEU A 1 469 ? -23.078 -30.781 -1.131 1 97.94 469 LEU A C 1
ATOM 3769 O O . LEU A 1 469 ? -23.953 -31.531 -0.697 1 97.94 469 LEU A O 1
ATOM 3773 N N . ARG A 1 470 ? -23.078 -30.219 -2.295 1 97.06 470 ARG A N 1
ATOM 3774 C CA . ARG A 1 470 ? -24.141 -30.547 -3.236 1 97.06 470 ARG A CA 1
ATOM 3775 C C . ARG A 1 470 ? -23.844 -31.859 -3.957 1 97.06 470 ARG A C 1
ATOM 3777 O O . ARG A 1 470 ? -22.688 -32.281 -4.055 1 97.06 470 ARG A O 1
ATOM 3784 N N . SER A 1 471 ? -24.875 -32.438 -4.504 1 94.69 471 SER A N 1
ATOM 3785 C CA . SER A 1 471 ? -24.734 -33.719 -5.188 1 94.69 471 SER A CA 1
ATOM 3786 C C . SER A 1 471 ? -23.797 -33.625 -6.383 1 94.69 471 SER A C 1
ATOM 3788 O O . SER A 1 471 ? -23.031 -34.531 -6.664 1 94.69 471 SER A O 1
ATOM 3790 N N . SER A 1 472 ? -23.828 -32.531 -7.074 1 94.81 472 SER A N 1
ATOM 3791 C CA . SER A 1 472 ? -23.016 -32.344 -8.273 1 94.81 472 SER A CA 1
ATOM 3792 C C . SER A 1 472 ? -21.547 -32.188 -7.91 1 94.81 472 SER A C 1
ATOM 3794 O O . SER A 1 472 ? -20.672 -32.344 -8.773 1 94.81 472 SER A O 1
ATOM 3796 N N . GLN A 1 473 ? -21.203 -31.938 -6.668 1 96.5 473 GLN A N 1
ATOM 3797 C CA . GLN A 1 473 ? -19.828 -31.719 -6.242 1 96.5 473 GLN A CA 1
ATOM 3798 C C . GLN A 1 473 ? -19.141 -33.031 -5.898 1 96.5 473 GLN A C 1
ATOM 3800 O O . GLN A 1 473 ? -17.906 -33.125 -5.859 1 96.5 473 GLN A O 1
ATOM 3805 N N . VAL A 1 474 ? -19.891 -34.094 -5.637 1 96.06 474 VAL A N 1
ATOM 3806 C CA . VAL A 1 474 ? -19.328 -35.375 -5.219 1 96.06 474 VAL A CA 1
ATOM 3807 C C . VAL A 1 474 ? -18.875 -36.156 -6.445 1 96.06 474 VAL A C 1
ATOM 3809 O O . VAL A 1 474 ? -19.703 -36.625 -7.238 1 96.06 474 VAL A O 1
ATOM 3812 N N . LYS A 1 475 ? -17.688 -36.344 -6.598 1 94.56 475 LYS A N 1
ATOM 3813 C CA . LYS A 1 475 ? -17.125 -37 -7.77 1 94.56 475 LYS A CA 1
ATOM 3814 C C . LYS A 1 475 ? -16.672 -38.406 -7.426 1 94.56 475 LYS A C 1
ATOM 3816 O O . LYS A 1 475 ? -16.688 -39.312 -8.273 1 94.56 475 LYS A O 1
ATOM 3821 N N . ILE A 1 476 ? -16.094 -38.562 -6.215 1 96.25 476 ILE A N 1
ATOM 3822 C CA . ILE A 1 476 ? -15.641 -39.844 -5.723 1 96.25 476 ILE A CA 1
ATOM 3823 C C . ILE A 1 476 ? -16.516 -40.281 -4.543 1 96.25 476 ILE A C 1
ATOM 3825 O O . ILE A 1 476 ? -16.625 -39.562 -3.551 1 96.25 476 ILE A O 1
ATOM 3829 N N . GLN A 1 477 ? -17.062 -41.438 -4.73 1 94.69 477 GLN A N 1
ATOM 3830 C CA . GLN A 1 477 ? -17.859 -41.969 -3.635 1 94.69 477 GLN A CA 1
ATOM 3831 C C . GLN A 1 477 ? -16.984 -42.656 -2.586 1 94.69 477 GLN A C 1
ATOM 3833 O O . GLN A 1 477 ? -16.25 -43.594 -2.893 1 94.69 477 GLN A O 1
ATOM 3838 N N . LEU A 1 478 ? -17 -42.062 -1.438 1 95.19 478 LEU A N 1
ATOM 3839 C CA . LEU A 1 478 ? -16.312 -42.656 -0.299 1 95.19 478 LEU A CA 1
ATOM 3840 C C . LEU A 1 478 ? -17.281 -43.5 0.54 1 95.19 478 LEU A C 1
ATOM 3842 O O . LEU A 1 478 ? -18.469 -43.625 0.185 1 95.19 478 LEU A O 1
ATOM 3846 N N . ASN A 1 479 ? -16.766 -44.062 1.609 1 93.31 479 ASN A N 1
ATOM 3847 C CA . ASN A 1 479 ? -17.625 -44.875 2.48 1 93.31 479 ASN A CA 1
ATOM 3848 C C . ASN A 1 479 ? -18.859 -44.094 2.922 1 93.31 479 ASN A C 1
ATOM 3850 O O . ASN A 1 479 ? -18.766 -42.938 3.305 1 93.31 479 ASN A O 1
ATOM 3854 N N . PRO A 1 480 ? -20 -44.688 2.754 1 91.5 480 PRO A N 1
ATOM 3855 C CA . PRO A 1 480 ? -21.234 -44 3.137 1 91.5 480 PRO A CA 1
ATOM 3856 C C . PRO A 1 480 ? -21.219 -43.531 4.598 1 91.5 480 PRO A C 1
ATOM 3858 O O . PRO A 1 480 ? -21.891 -42.562 4.949 1 91.5 480 PRO A O 1
ATOM 3861 N N . GLU A 1 481 ? -20.453 -44.25 5.391 1 93.12 481 GLU A N 1
ATOM 3862 C CA . GLU A 1 481 ? -20.266 -43.844 6.777 1 93.12 481 GLU A CA 1
ATOM 3863 C C . GLU A 1 481 ? -19.094 -42.875 6.914 1 93.12 481 GLU A C 1
ATOM 3865 O O . GLU A 1 481 ? -17.938 -43.312 6.953 1 93.12 481 GLU A O 1
ATOM 3870 N N . LYS A 1 482 ? -19.375 -41.719 7.152 1 93.12 482 LYS A N 1
ATOM 3871 C CA . LYS A 1 482 ? -18.375 -40.656 7.172 1 93.12 482 LYS A CA 1
ATOM 3872 C C . LYS A 1 482 ? -17.312 -40.938 8.227 1 93.12 482 LYS A C 1
ATOM 3874 O O . LYS A 1 482 ? -16.156 -40.531 8.07 1 93.12 482 LYS A O 1
ATOM 3879 N N . GLU A 1 483 ? -17.688 -41.562 9.32 1 92.12 483 GLU A N 1
ATOM 3880 C CA . GLU A 1 483 ? -16.766 -41.781 10.43 1 92.12 483 GLU A CA 1
ATOM 3881 C C . GLU A 1 483 ? -15.633 -42.719 10.016 1 92.12 483 GLU A C 1
ATOM 3883 O O . GLU A 1 483 ? -14.586 -42.781 10.664 1 92.12 483 GLU A O 1
ATOM 3888 N N . LYS A 1 484 ? -15.867 -43.375 8.93 1 92.56 484 LYS A N 1
ATOM 3889 C CA . LYS A 1 484 ? -14.875 -44.375 8.492 1 92.56 484 LYS A CA 1
ATOM 3890 C C . LYS A 1 484 ? -13.906 -43.75 7.477 1 92.56 484 LYS A C 1
ATOM 3892 O O . LYS A 1 484 ? -13.008 -44.438 6.984 1 92.56 484 LYS A O 1
ATOM 3897 N N . TRP A 1 485 ? -14.078 -42.531 7.184 1 93.44 485 TRP A N 1
ATOM 3898 C CA . TRP A 1 485 ? -13.156 -41.875 6.262 1 93.44 485 TRP A CA 1
ATOM 3899 C C . TRP A 1 485 ? -11.766 -41.781 6.863 1 93.44 485 TRP A C 1
ATOM 3901 O O . TRP A 1 485 ? -11.602 -41.812 8.086 1 93.44 485 TRP A O 1
ATOM 3911 N N . SER A 1 486 ? -10.773 -41.656 5.953 1 91.31 486 SER A N 1
ATOM 3912 C CA . SER A 1 486 ? -9.43 -41.312 6.41 1 91.31 486 SER A CA 1
ATOM 3913 C C . SER A 1 486 ? -9.367 -39.906 6.961 1 91.31 486 SER A C 1
ATOM 3915 O O . SER A 1 486 ? -10.086 -39.031 6.492 1 91.31 486 SER A O 1
ATOM 3917 N N . PRO A 1 487 ? -8.594 -39.594 7.949 1 89.44 487 PRO A N 1
ATOM 3918 C CA . PRO A 1 487 ? -8.492 -38.281 8.547 1 89.44 487 PRO A CA 1
ATOM 3919 C C . PRO A 1 487 ? -8.211 -37.188 7.516 1 89.44 487 PRO A C 1
ATOM 3921 O O . PRO A 1 487 ? -8.672 -36.062 7.676 1 89.44 487 PRO A O 1
ATOM 3924 N N . ILE A 1 488 ? -7.504 -37.469 6.488 1 92.19 488 ILE A N 1
ATOM 3925 C CA . ILE A 1 488 ? -7.137 -36.5 5.48 1 92.19 488 ILE A CA 1
ATOM 3926 C C . ILE A 1 488 ? -8.375 -36.094 4.684 1 92.19 488 ILE A C 1
ATOM 3928 O O . ILE A 1 488 ? -8.43 -35 4.129 1 92.19 488 ILE A O 1
ATOM 3932 N N . HIS A 1 489 ? -9.367 -37.031 4.676 1 94.44 489 HIS A N 1
ATOM 3933 C CA . HIS A 1 489 ? -10.57 -36.781 3.895 1 94.44 489 HIS A CA 1
ATOM 3934 C C . HIS A 1 489 ? -11.438 -35.688 4.547 1 94.44 489 HIS A C 1
ATOM 3936 O O . HIS A 1 489 ? -12.312 -35.125 3.9 1 94.44 489 HIS A O 1
ATOM 3942 N N . TYR A 1 490 ? -11.141 -35.406 5.863 1 95.25 490 TYR A N 1
ATOM 3943 C CA . TYR A 1 490 ? -11.914 -34.375 6.586 1 95.25 490 TYR A CA 1
ATOM 3944 C C . TYR A 1 490 ? -11.312 -33 6.402 1 95.25 490 TYR A C 1
ATOM 3946 O O . TYR A 1 490 ? -11.898 -32 6.832 1 95.25 490 TYR A O 1
ATOM 3954 N N . ILE A 1 491 ? -10.172 -32.938 5.754 1 94.75 491 ILE A N 1
ATOM 3955 C CA . ILE A 1 491 ? -9.469 -31.688 5.594 1 94.75 491 ILE A CA 1
ATOM 3956 C C . ILE A 1 491 ? -9.969 -30.969 4.344 1 94.75 491 ILE A C 1
ATOM 3958 O O . ILE A 1 491 ? -10.094 -31.578 3.277 1 94.75 491 ILE A O 1
ATOM 3962 N N . LEU A 1 492 ? -10.352 -29.719 4.449 1 96.19 492 LEU A N 1
ATOM 3963 C CA . LEU A 1 492 ? -10.648 -28.875 3.297 1 96.19 492 LEU A CA 1
ATOM 3964 C C . LEU A 1 492 ? -9.375 -28.344 2.652 1 96.19 492 LEU A C 1
ATOM 3966 O O . LEU A 1 492 ? -8.664 -27.531 3.242 1 96.19 492 LEU A O 1
ATOM 3970 N N . ASP A 1 493 ? -9.086 -28.797 1.468 1 93.62 493 ASP A N 1
ATOM 3971 C CA . ASP A 1 493 ? -7.93 -28.344 0.706 1 93.62 493 ASP A CA 1
ATOM 3972 C C . ASP A 1 493 ? -8.273 -27.109 -0.123 1 93.62 493 ASP A C 1
ATOM 3974 O O . ASP A 1 493 ? -8.922 -27.219 -1.167 1 93.62 493 ASP A O 1
ATOM 3978 N N . VAL A 1 494 ? -7.789 -26 0.292 1 92.38 494 VAL A N 1
ATOM 3979 C CA . VAL A 1 494 ? -8.148 -24.719 -0.327 1 92.38 494 VAL A CA 1
ATOM 3980 C C . VAL A 1 494 ? -7.262 -24.469 -1.545 1 92.38 494 VAL A C 1
ATOM 3982 O O . VAL A 1 494 ? -6.035 -24.578 -1.457 1 92.38 494 VAL A O 1
ATOM 3985 N N . LEU A 1 495 ? -7.887 -24.203 -2.654 1 89.88 495 LEU A N 1
ATOM 3986 C CA . LEU A 1 495 ? -7.16 -23.906 -3.881 1 89.88 495 LEU A CA 1
ATOM 3987 C C . LEU A 1 495 ? -7.051 -22.391 -4.086 1 89.88 495 LEU A C 1
ATOM 3989 O O . LEU A 1 495 ? -5.973 -21.875 -4.402 1 89.88 495 LEU A O 1
ATOM 3993 N N . SER A 1 496 ? -8.141 -21.641 -3.93 1 87.5 496 SER A N 1
ATOM 3994 C CA . SER A 1 496 ? -8.156 -20.203 -4.16 1 87.5 496 SER A CA 1
ATOM 3995 C C . SER A 1 496 ? -9.328 -19.547 -3.447 1 87.5 496 SER A C 1
ATOM 3997 O O . SER A 1 496 ? -10.305 -20.203 -3.105 1 87.5 496 SER A O 1
ATOM 3999 N N . GLY A 1 497 ? -9.156 -18.25 -3.225 1 87.88 497 GLY A N 1
ATOM 4000 C CA . GLY A 1 497 ? -10.234 -17.453 -2.678 1 87.88 497 GLY A CA 1
ATOM 4001 C C . GLY A 1 497 ? -10.945 -16.609 -3.723 1 87.88 497 GLY A C 1
ATOM 4002 O O . GLY A 1 497 ? -10.688 -16.766 -4.922 1 87.88 497 GLY A O 1
ATOM 4003 N N . SER A 1 498 ? -11.938 -15.859 -3.256 1 87.25 498 SER A N 1
ATOM 4004 C CA . SER A 1 498 ? -12.711 -15.008 -4.152 1 87.25 498 SER A CA 1
ATOM 4005 C C . SER A 1 498 ? -12.039 -13.664 -4.363 1 87.25 498 SER A C 1
ATOM 4007 O O . SER A 1 498 ? -12.461 -12.656 -3.793 1 87.25 498 SER A O 1
ATOM 4009 N N . PHE A 1 499 ? -11.062 -13.539 -5.277 1 82.38 499 PHE A N 1
ATOM 4010 C CA . PHE A 1 499 ? -10.375 -12.297 -5.605 1 82.38 499 PHE A CA 1
ATOM 4011 C C . PHE A 1 499 ? -10.836 -11.766 -6.957 1 82.38 499 PHE A C 1
ATOM 4013 O O . PHE A 1 499 ? -11.211 -12.539 -7.84 1 82.38 499 PHE A O 1
ATOM 4020 N N . ILE A 1 500 ? -10.945 -10.484 -7.035 1 86.19 500 ILE A N 1
ATOM 4021 C CA . ILE A 1 500 ? -11.398 -9.891 -8.289 1 86.19 500 ILE A CA 1
ATOM 4022 C C . ILE A 1 500 ? -10.242 -9.172 -8.969 1 86.19 500 ILE A C 1
ATOM 4024 O O . ILE A 1 500 ? -9.281 -8.766 -8.32 1 86.19 500 ILE A O 1
ATOM 4028 N N . GLN A 1 501 ? -10.312 -9.094 -10.258 1 81.25 501 GLN A N 1
ATOM 4029 C CA . GLN A 1 501 ? -9.398 -8.305 -11.086 1 81.25 501 GLN A CA 1
ATOM 4030 C C . GLN A 1 501 ? -10.148 -7.234 -11.867 1 81.25 501 GLN A C 1
ATOM 4032 O O . GLN A 1 501 ? -10.938 -7.547 -12.758 1 81.25 501 GLN A O 1
ATOM 4037 N N . GLU A 1 502 ? -9.789 -6.043 -11.461 1 82.94 502 GLU A N 1
ATOM 4038 C CA . GLU A 1 502 ? -10.414 -4.945 -12.188 1 82.94 502 GLU A CA 1
ATOM 4039 C C . GLU A 1 502 ? -9.695 -4.672 -13.508 1 82.94 502 GLU A C 1
ATOM 4041 O O . GLU A 1 502 ? -8.5 -4.941 -13.633 1 82.94 502 GLU A O 1
ATOM 4046 N N . SER A 1 503 ? -10.406 -4.074 -14.477 1 79.69 503 SER A N 1
ATOM 4047 C CA . SER A 1 503 ? -9.844 -3.779 -15.797 1 79.69 503 SER A CA 1
ATOM 4048 C C . SER A 1 503 ? -9.258 -5.031 -16.438 1 79.69 503 SER A C 1
ATOM 4050 O O . SER A 1 503 ? -8.055 -5.082 -16.719 1 79.69 503 SER A O 1
ATOM 4052 N N . SER A 1 504 ? -10.117 -5.902 -16.719 1 79.19 504 SER A N 1
ATOM 4053 C CA . SER A 1 504 ? -9.719 -7.219 -17.219 1 79.19 504 SER A CA 1
ATOM 4054 C C . SER A 1 504 ? -9.312 -7.152 -18.688 1 79.19 504 SER A C 1
ATOM 4056 O O . SER A 1 504 ? -9.891 -6.387 -19.453 1 79.19 504 SER A O 1
ATOM 4058 N N . SER A 1 505 ? -8.312 -7.867 -19.016 1 81.81 505 SER A N 1
ATOM 4059 C CA . SER A 1 505 ? -7.926 -8.055 -20.406 1 81.81 505 SER A CA 1
ATOM 4060 C C . SER A 1 505 ? -8.758 -9.141 -21.078 1 81.81 505 SER A C 1
ATOM 4062 O O . SER A 1 505 ? -9.102 -10.141 -20.438 1 81.81 505 SER A O 1
ATOM 4064 N N . ILE A 1 506 ? -9.148 -8.891 -22.25 1 86.56 506 ILE A N 1
ATOM 4065 C CA . ILE A 1 506 ? -9.969 -9.875 -22.953 1 86.56 506 ILE A CA 1
ATOM 4066 C C . ILE A 1 506 ? -9.125 -10.617 -23.984 1 86.56 506 ILE A C 1
ATOM 4068 O O . ILE A 1 506 ? -8.141 -10.078 -24.5 1 86.56 506 ILE A O 1
ATOM 4072 N N . THR A 1 507 ? -9.469 -11.852 -24.266 1 86.31 507 THR A N 1
ATOM 4073 C CA . THR A 1 507 ? -8.766 -12.711 -25.219 1 86.31 507 THR A CA 1
ATOM 4074 C C . THR A 1 507 ? -9.234 -12.438 -26.641 1 86.31 507 THR A C 1
ATOM 4076 O O . THR A 1 507 ? -10.242 -11.766 -26.859 1 86.31 507 THR A O 1
ATOM 4079 N N . TYR A 1 508 ? -8.539 -12.914 -27.672 1 89.19 508 TYR A N 1
ATOM 4080 C CA . TYR A 1 508 ? -8.914 -12.695 -29.062 1 89.19 508 TYR A CA 1
ATOM 4081 C C . TYR A 1 508 ? -10.25 -13.352 -29.375 1 89.19 508 TYR A C 1
ATOM 4083 O O . TYR A 1 508 ? -11.008 -12.852 -30.219 1 89.19 508 TYR A O 1
ATOM 4091 N N . GLU A 1 509 ? -10.555 -14.469 -28.625 1 91.88 509 GLU A N 1
ATOM 4092 C CA . GLU A 1 509 ? -11.844 -15.125 -28.828 1 91.88 509 GLU A CA 1
ATOM 4093 C C . GLU A 1 509 ? -13 -14.203 -28.438 1 91.88 509 GLU A C 1
ATOM 4095 O O . GLU A 1 509 ? -14 -14.125 -29.156 1 91.88 509 GLU A O 1
ATOM 4100 N N . MET A 1 510 ? -12.82 -13.578 -27.391 1 93.12 510 MET A N 1
ATOM 4101 C CA . MET A 1 510 ? -13.859 -12.664 -26.922 1 93.12 510 MET A CA 1
ATOM 4102 C C . MET A 1 510 ? -13.969 -11.453 -27.844 1 93.12 510 MET A C 1
ATOM 4104 O O . MET A 1 510 ? -15.062 -10.93 -28.062 1 93.12 510 MET A O 1
ATOM 4108 N N . ILE A 1 511 ? -12.828 -11 -28.359 1 93.56 511 ILE A N 1
ATOM 4109 C CA . ILE A 1 511 ? -12.82 -9.883 -29.312 1 93.56 511 ILE A CA 1
ATOM 4110 C C . ILE A 1 511 ? -13.664 -10.242 -30.531 1 93.56 511 ILE A C 1
ATOM 4112 O O . ILE A 1 511 ? -14.492 -9.445 -30.984 1 93.56 511 ILE A O 1
ATOM 4116 N N . MET A 1 512 ? -13.477 -11.43 -31.047 1 94.44 512 MET A N 1
ATOM 4117 C CA . MET A 1 512 ? -14.25 -11.906 -32.188 1 94.44 512 MET A CA 1
ATOM 4118 C C . MET A 1 512 ? -15.734 -11.961 -31.859 1 94.44 512 MET A C 1
ATOM 4120 O O . MET A 1 512 ? -16.578 -11.547 -32.656 1 94.44 512 MET A O 1
ATOM 4124 N N . SER A 1 513 ? -15.953 -12.484 -30.672 1 95.5 513 SER A N 1
ATOM 4125 C CA . SER A 1 513 ? -17.344 -12.602 -30.234 1 95.5 513 SER A CA 1
ATOM 4126 C C . SER A 1 513 ? -18.016 -11.234 -30.141 1 95.5 513 SER A C 1
ATOM 4128 O O . SER A 1 513 ? -19.156 -11.062 -30.578 1 95.5 513 SER A O 1
ATOM 4130 N N . LEU A 1 514 ? -17.359 -10.25 -29.625 1 96.12 514 LEU A N 1
ATOM 4131 C CA . LEU A 1 514 ? -17.922 -8.906 -29.469 1 96.12 514 LEU A CA 1
ATOM 4132 C C . LEU A 1 514 ? -18.172 -8.258 -30.828 1 96.12 514 LEU A C 1
ATOM 4134 O O . LEU A 1 514 ? -19.234 -7.691 -31.062 1 96.12 514 LEU A O 1
ATOM 4138 N N . SER A 1 515 ? -17.203 -8.359 -31.719 1 95.31 515 SER A N 1
ATOM 4139 C CA . SER A 1 515 ? -17.312 -7.758 -33.031 1 95.31 515 SER A CA 1
ATOM 4140 C C . SER A 1 515 ? -18.469 -8.383 -33.844 1 95.31 515 SER A C 1
ATOM 4142 O O . SER A 1 515 ? -19.25 -7.672 -34.469 1 95.31 515 SER A O 1
ATOM 4144 N N . GLU A 1 516 ? -18.531 -9.68 -33.812 1 95.31 516 GLU A N 1
ATOM 4145 C CA . GLU A 1 516 ? -19.547 -10.375 -34.594 1 95.31 516 GLU A CA 1
ATOM 4146 C C . GLU A 1 516 ? -20.938 -10.219 -34 1 95.31 516 GLU A C 1
ATOM 4148 O O . GLU A 1 516 ? -21.938 -10.422 -34.688 1 95.31 516 GLU A O 1
ATOM 4153 N N . ASN A 1 517 ? -21 -9.938 -32.719 1 96.56 517 ASN A N 1
ATOM 4154 C CA . ASN A 1 517 ? -22.266 -9.609 -32.062 1 96.56 517 ASN A CA 1
ATOM 4155 C C . ASN A 1 517 ? -22.547 -8.109 -32.125 1 96.56 517 ASN A C 1
ATOM 4157 O O . ASN A 1 517 ? -23.094 -7.543 -31.188 1 96.56 517 ASN A O 1
ATOM 4161 N N . LYS A 1 518 ? -21.953 -7.414 -33 1 95.06 518 LYS A N 1
ATOM 4162 C CA . LYS A 1 518 ? -22.359 -6.098 -33.469 1 95.06 518 LYS A CA 1
ATOM 4163 C C . LYS A 1 518 ? -21.625 -4.984 -32.75 1 95.06 518 LYS A C 1
ATOM 4165 O O . LYS A 1 518 ? -21.906 -3.803 -32.938 1 95.06 518 LYS A O 1
ATOM 4170 N N . VAL A 1 519 ? -20.703 -5.211 -31.875 1 96.31 519 VAL A N 1
ATOM 4171 C CA . VAL A 1 519 ? -19.859 -4.16 -31.297 1 96.31 519 VAL A CA 1
ATOM 4172 C C . VAL A 1 519 ? -18.984 -3.559 -32.406 1 96.31 519 VAL A C 1
ATOM 4174 O O . VAL A 1 519 ? -18.281 -4.285 -33.094 1 96.31 519 VAL A O 1
ATOM 4177 N N . PRO A 1 520 ? -19 -2.281 -32.531 1 95.25 520 PRO A N 1
ATOM 4178 C CA . PRO A 1 520 ? -18.203 -1.67 -33.594 1 95.25 520 PRO A CA 1
ATOM 4179 C C . PRO A 1 520 ? -16.703 -1.896 -33.406 1 95.25 520 PRO A C 1
ATOM 4181 O O . PRO A 1 520 ? -16.188 -1.794 -32.312 1 95.25 520 PRO A O 1
ATOM 4184 N N . ASP A 1 521 ? -16.016 -2.217 -34.5 1 94.19 521 ASP A N 1
ATOM 4185 C CA . ASP A 1 521 ? -14.57 -2.441 -34.5 1 94.19 521 ASP A CA 1
ATOM 4186 C C . ASP A 1 521 ? -13.828 -1.206 -34 1 94.19 521 ASP A C 1
ATOM 4188 O O . ASP A 1 521 ? -12.766 -1.322 -33.375 1 94.19 521 ASP A O 1
ATOM 4192 N N . ARG A 1 522 ? -14.359 -0.053 -34.25 1 93.12 522 ARG A N 1
ATOM 4193 C CA . ARG A 1 522 ? -13.734 1.202 -33.844 1 93.12 522 ARG A CA 1
ATOM 4194 C C . ARG A 1 522 ? -13.641 1.312 -32.344 1 93.12 522 ARG A C 1
ATOM 4196 O O . ARG A 1 522 ? -12.695 1.905 -31.812 1 93.12 522 ARG A O 1
ATOM 4203 N N . ALA A 1 523 ? -14.656 0.799 -31.688 1 93.5 523 ALA A N 1
ATOM 4204 C CA . ALA A 1 523 ? -14.656 0.844 -30.219 1 93.5 523 ALA A CA 1
ATOM 4205 C C . ALA A 1 523 ? -13.523 -0.01 -29.656 1 93.5 523 ALA A C 1
ATOM 4207 O O . ALA A 1 523 ? -12.844 0.399 -28.703 1 93.5 523 ALA A O 1
ATOM 4208 N N . LEU A 1 524 ? -13.352 -1.17 -30.219 1 93.12 524 LEU A N 1
ATOM 4209 C CA . LEU A 1 524 ? -12.297 -2.072 -29.766 1 93.12 524 LEU A CA 1
ATOM 4210 C C . LEU A 1 524 ? -10.922 -1.537 -30.156 1 93.12 524 LEU A C 1
ATOM 4212 O O . LEU A 1 524 ? -9.969 -1.66 -29.375 1 93.12 524 LEU A O 1
ATOM 4216 N N . ALA A 1 525 ? -10.867 -0.921 -31.328 1 92.88 525 ALA A N 1
ATOM 4217 C CA . ALA A 1 525 ? -9.617 -0.307 -31.766 1 92.88 525 ALA A CA 1
ATOM 4218 C C . ALA A 1 525 ? -9.211 0.842 -30.859 1 92.88 525 ALA A C 1
ATOM 4220 O O . ALA A 1 525 ? -8.031 1.023 -30.562 1 92.88 525 ALA A O 1
ATOM 4221 N N . LYS A 1 526 ? -10.156 1.587 -30.469 1 93.06 526 LYS A N 1
ATOM 4222 C CA . LYS A 1 526 ? -9.883 2.701 -29.562 1 93.06 526 LYS A CA 1
ATOM 4223 C C . LYS A 1 526 ? -9.352 2.203 -28.219 1 93.06 526 LYS A C 1
ATOM 4225 O O . LYS A 1 526 ? -8.406 2.775 -27.672 1 93.06 526 LYS A O 1
ATOM 4230 N N . LEU A 1 527 ? -9.977 1.223 -27.688 1 89.81 527 LEU A N 1
ATOM 4231 C CA . LEU A 1 527 ? -9.539 0.65 -26.422 1 89.81 527 LEU A CA 1
ATOM 4232 C C . LEU A 1 527 ? -8.109 0.127 -26.531 1 89.81 527 LEU A C 1
ATOM 4234 O O . LEU A 1 527 ? -7.324 0.26 -25.594 1 89.81 527 LEU A O 1
ATOM 4238 N N . LEU A 1 528 ? -7.797 -0.502 -27.656 1 90.12 528 LEU A N 1
ATOM 4239 C CA . LEU A 1 528 ? -6.445 -1 -27.891 1 90.12 528 LEU A CA 1
ATOM 4240 C C . LEU A 1 528 ? -5.445 0.151 -27.953 1 90.12 528 LEU A C 1
ATOM 4242 O O . LEU A 1 528 ? -4.363 0.072 -27.359 1 90.12 528 LEU A O 1
ATOM 4246 N N . ARG A 1 529 ? -5.77 1.225 -28.688 1 90.5 529 ARG A N 1
ATOM 4247 C CA . ARG A 1 529 ? -4.918 2.404 -28.781 1 90.5 529 ARG A CA 1
ATOM 4248 C C . ARG A 1 529 ? -4.648 3.002 -27.406 1 90.5 529 ARG A C 1
ATOM 4250 O O . ARG A 1 529 ? -3.52 3.381 -27.094 1 90.5 529 ARG A O 1
ATOM 4257 N N . ASP A 1 530 ? -5.68 3.113 -26.625 1 87.44 530 ASP A N 1
ATOM 4258 C CA . ASP A 1 530 ? -5.551 3.674 -25.297 1 87.44 530 ASP A CA 1
ATOM 4259 C C . ASP A 1 530 ? -4.633 2.816 -24.422 1 87.44 530 ASP A C 1
ATOM 4261 O O . ASP A 1 530 ? -3.857 3.344 -23.625 1 87.44 530 ASP A O 1
ATOM 4265 N N . THR A 1 531 ? -4.773 1.524 -24.516 1 85.81 531 THR A N 1
ATOM 4266 C CA . THR A 1 531 ? -3.953 0.604 -23.734 1 85.81 531 THR A CA 1
ATOM 4267 C C . THR A 1 531 ? -2.48 0.742 -24.109 1 85.81 531 THR A C 1
ATOM 4269 O O . THR A 1 531 ? -1.614 0.796 -23.234 1 85.81 531 THR A O 1
ATOM 4272 N N . ILE A 1 532 ? -2.193 0.826 -25.438 1 88.44 532 ILE A N 1
ATOM 4273 C CA . ILE A 1 532 ? -0.828 0.928 -25.938 1 88.44 532 ILE A CA 1
ATOM 4274 C C . ILE A 1 532 ? -0.221 2.264 -25.516 1 88.44 532 ILE A C 1
ATOM 4276 O O . ILE A 1 532 ? 0.947 2.324 -25.125 1 88.44 532 ILE A O 1
ATOM 4280 N N . GLU A 1 533 ? -0.971 3.277 -25.578 1 88.56 533 GLU A N 1
ATOM 4281 C CA . GLU A 1 533 ? -0.504 4.602 -25.188 1 88.56 533 GLU A CA 1
ATOM 4282 C C . GLU A 1 533 ? -0.134 4.637 -23.703 1 88.56 533 GLU A C 1
ATOM 4284 O O . GLU A 1 533 ? 0.904 5.188 -23.328 1 88.56 533 GLU A O 1
ATOM 4289 N N . ARG A 1 534 ? -0.961 4.129 -22.906 1 83.81 534 ARG A N 1
ATOM 4290 C CA . ARG A 1 534 ? -0.699 4.09 -21.484 1 83.81 534 ARG A CA 1
ATOM 4291 C C . ARG A 1 534 ? 0.588 3.328 -21.172 1 83.81 534 ARG A C 1
ATOM 4293 O O . ARG A 1 534 ? 1.397 3.764 -20.359 1 83.81 534 ARG A O 1
ATOM 4300 N N . ASP A 1 535 ? 0.802 2.193 -21.812 1 84.75 535 ASP A N 1
ATOM 4301 C CA . ASP A 1 535 ? 1.995 1.38 -21.594 1 84.75 535 ASP A CA 1
ATOM 4302 C C . ASP A 1 535 ? 3.248 2.105 -22.078 1 84.75 535 ASP A C 1
ATOM 4304 O O . ASP A 1 535 ? 4.301 2.033 -21.438 1 84.75 535 ASP A O 1
ATOM 4308 N N . ALA A 1 536 ? 3.127 2.779 -23.219 1 87.75 536 ALA A N 1
ATOM 4309 C CA . ALA A 1 536 ? 4.262 3.502 -23.781 1 87.75 536 ALA A CA 1
ATOM 4310 C C . ALA A 1 536 ? 4.672 4.668 -22.891 1 87.75 536 ALA A C 1
ATOM 4312 O O . ALA A 1 536 ? 5.863 4.898 -22.672 1 87.75 536 ALA A O 1
ATOM 4313 N N . GLN A 1 537 ? 3.744 5.359 -22.328 1 85.12 537 GLN A N 1
ATOM 4314 C CA . GLN A 1 537 ? 4 6.523 -21.484 1 85.12 537 GLN A CA 1
ATOM 4315 C C . GLN A 1 537 ? 4.645 6.121 -20.156 1 85.12 537 GLN A C 1
ATOM 4317 O O . GLN A 1 537 ? 5.395 6.898 -19.562 1 85.12 537 GLN A O 1
ATOM 4322 N N . SER A 1 538 ? 4.34 5 -19.75 1 85.69 538 SER A N 1
ATOM 4323 C CA . SER A 1 538 ? 4.875 4.527 -18.484 1 85.69 538 SER A CA 1
ATOM 4324 C C . SER A 1 538 ? 6.383 4.305 -18.562 1 85.69 538 SER A C 1
ATOM 4326 O O . SER A 1 538 ? 7.066 4.273 -17.531 1 85.69 538 SER A O 1
ATOM 4328 N N . MET A 1 539 ? 7.016 4.215 -19.797 1 88.69 539 MET A N 1
ATOM 4329 C CA . MET A 1 539 ? 8.438 3.924 -19.984 1 88.69 539 MET A CA 1
ATOM 4330 C C . MET A 1 539 ? 9.203 5.18 -20.359 1 88.69 539 MET A C 1
ATOM 4332 O O . MET A 1 539 ? 10.43 5.145 -20.516 1 88.69 539 MET A O 1
ATOM 4336 N N . GLU A 1 540 ? 8.57 6.238 -20.5 1 87.62 540 GLU A N 1
ATOM 4337 C CA . GLU A 1 540 ? 9.211 7.461 -20.969 1 87.62 540 GLU A CA 1
ATOM 4338 C C . GLU A 1 540 ? 9.828 8.242 -19.812 1 87.62 540 GLU A C 1
ATOM 4340 O O . GLU A 1 540 ? 9.148 8.555 -18.828 1 87.62 540 GLU A O 1
ATOM 4345 N N . PRO A 1 541 ? 11.156 8.531 -19.953 1 88.38 541 PRO A N 1
ATOM 4346 C CA . PRO A 1 541 ? 11.789 9.359 -18.922 1 88.38 541 PRO A CA 1
ATOM 4347 C C . PRO A 1 541 ? 11.234 10.789 -18.891 1 88.38 541 PRO A C 1
ATOM 4349 O O . PRO A 1 541 ? 10.898 11.344 -19.938 1 88.38 541 PRO A O 1
ATOM 4352 N N . SER A 1 542 ? 11.039 11.367 -17.703 1 82 542 SER A N 1
ATOM 4353 C CA . SER A 1 542 ? 10.57 12.734 -17.516 1 82 542 SER A CA 1
ATOM 4354 C C . SER A 1 542 ? 11.648 13.609 -16.891 1 82 542 SER A C 1
ATOM 4356 O O . SER A 1 542 ? 12.406 13.156 -16.031 1 82 542 SER A O 1
ATOM 4358 N N . SER A 1 543 ? 11.844 14.742 -17.391 1 75.38 543 SER A N 1
ATOM 4359 C CA . SER A 1 543 ? 12.797 15.703 -16.844 1 75.38 543 SER A CA 1
ATOM 4360 C C . SER A 1 543 ? 12.219 16.438 -15.648 1 75.38 543 SER A C 1
ATOM 4362 O O . SER A 1 543 ? 12.906 17.234 -15.008 1 75.38 543 SER A O 1
ATOM 4364 N N . LYS A 1 544 ? 11.07 16.047 -15.219 1 71.81 544 LYS A N 1
ATOM 4365 C CA . LYS A 1 544 ? 10.398 16.688 -14.094 1 71.81 544 LYS A CA 1
ATOM 4366 C C . LYS A 1 544 ? 11.039 16.281 -12.773 1 71.81 544 LYS A C 1
ATOM 4368 O O . LYS A 1 544 ? 11.789 15.312 -12.711 1 71.81 544 LYS A O 1
ATOM 4373 N N . PRO A 1 545 ? 10.734 17.219 -11.758 1 72.19 545 PRO A N 1
ATOM 4374 C CA . PRO A 1 545 ? 11.227 16.812 -10.438 1 72.19 545 PRO A CA 1
ATOM 4375 C C . PRO A 1 545 ? 10.703 15.445 -10.008 1 72.19 545 PRO A C 1
ATOM 4377 O O . PRO A 1 545 ? 9.547 15.117 -10.266 1 72.19 545 PRO A O 1
ATOM 4380 N N . HIS A 1 546 ? 11.422 14.633 -9.57 1 80 546 HIS A N 1
ATOM 4381 C CA . HIS A 1 546 ? 11.117 13.289 -9.086 1 80 546 HIS A CA 1
ATOM 4382 C C . HIS A 1 546 ? 10.828 12.336 -10.242 1 80 546 HIS A C 1
ATOM 4384 O O . HIS A 1 546 ? 10.211 11.289 -10.047 1 80 546 HIS A O 1
ATOM 4390 N N . GLY A 1 547 ? 11.211 12.797 -11.461 1 86.25 547 GLY A N 1
ATOM 4391 C CA . GLY A 1 547 ? 10.992 11.977 -12.648 1 86.25 547 GLY A CA 1
ATOM 4392 C C . GLY A 1 547 ? 11.547 10.57 -12.516 1 86.25 547 GLY A C 1
ATOM 4393 O O . GLY A 1 547 ? 10.906 9.609 -12.938 1 86.25 547 GLY A O 1
ATOM 4394 N N . SER A 1 548 ? 12.734 10.477 -11.898 1 91 548 SER A N 1
ATOM 4395 C CA . SER A 1 548 ? 13.359 9.164 -11.734 1 91 548 SER A CA 1
ATOM 4396 C C . SER A 1 548 ? 12.531 8.266 -10.82 1 91 548 SER A C 1
ATOM 4398 O O . SER A 1 548 ? 12.43 7.062 -11.055 1 91 548 SER A O 1
ATOM 4400 N N . LYS A 1 549 ? 11.945 8.852 -9.836 1 91.06 549 LYS A N 1
ATOM 4401 C CA . LYS A 1 549 ? 11.125 8.078 -8.906 1 91.06 549 LYS A CA 1
ATOM 4402 C C . LYS A 1 549 ? 9.82 7.637 -9.555 1 91.06 549 LYS A C 1
ATOM 4404 O O . LYS A 1 549 ? 9.352 6.52 -9.32 1 91.06 549 LYS A O 1
ATOM 4409 N N . VAL A 1 550 ? 9.266 8.539 -10.406 1 90.81 550 VAL A N 1
ATOM 4410 C CA . VAL A 1 550 ? 8.039 8.203 -11.117 1 90.81 550 VAL A CA 1
ATOM 4411 C C . VAL A 1 550 ? 8.305 7.082 -12.117 1 90.81 550 VAL A C 1
ATOM 4413 O O . VAL A 1 550 ? 7.508 6.152 -12.25 1 90.81 550 VAL A O 1
ATOM 4416 N N . LEU A 1 551 ? 9.43 7.215 -12.812 1 93.56 551 LEU A N 1
ATOM 4417 C CA . LEU A 1 551 ? 9.812 6.172 -13.758 1 93.56 551 LEU A CA 1
ATOM 4418 C C . LEU A 1 551 ? 10.039 4.844 -13.039 1 93.56 551 LEU A C 1
ATOM 4420 O O . LEU A 1 551 ? 9.641 3.787 -13.539 1 93.56 551 LEU A O 1
ATOM 4424 N N . TYR A 1 552 ? 10.695 4.918 -11.867 1 94.31 552 TYR A N 1
ATOM 4425 C CA . TYR A 1 552 ? 10.906 3.732 -11.039 1 94.31 552 TYR A CA 1
ATOM 4426 C C . TYR A 1 552 ? 9.578 3.043 -10.727 1 94.31 552 TYR A C 1
ATOM 4428 O O . TYR A 1 552 ? 9.445 1.831 -10.906 1 94.31 552 TYR A O 1
ATOM 4436 N N . ASP A 1 553 ? 8.609 3.789 -10.25 1 92.38 553 ASP A N 1
ATOM 4437 C CA . ASP A 1 553 ? 7.309 3.256 -9.852 1 92.38 553 ASP A CA 1
ATOM 4438 C C . ASP A 1 553 ? 6.57 2.664 -11.055 1 92.38 553 ASP A C 1
ATOM 4440 O O . ASP A 1 553 ? 5.898 1.639 -10.93 1 92.38 553 ASP A O 1
ATOM 4444 N N . SER A 1 554 ? 6.699 3.291 -12.211 1 91.31 554 SER A N 1
ATOM 4445 C CA . SER A 1 554 ? 6.039 2.834 -13.43 1 91.31 554 SER A CA 1
ATOM 4446 C C . SER A 1 554 ? 6.617 1.506 -13.906 1 91.31 554 SER A C 1
ATOM 4448 O O . SER A 1 554 ? 5.871 0.586 -14.25 1 91.31 554 SER A O 1
ATOM 4450 N N . VAL A 1 555 ? 7.906 1.405 -13.953 1 92.88 555 VAL A N 1
ATOM 4451 C CA . VAL A 1 555 ? 8.562 0.174 -14.383 1 92.88 555 VAL A CA 1
ATOM 4452 C C . VAL A 1 555 ? 8.25 -0.949 -13.391 1 92.88 555 VAL A C 1
ATOM 4454 O O . VAL A 1 555 ? 7.984 -2.082 -13.797 1 92.88 555 VAL A O 1
ATOM 4457 N N . TYR A 1 556 ? 8.25 -0.625 -12.086 1 92 556 TYR A N 1
ATOM 4458 C CA . TYR A 1 556 ? 7.957 -1.585 -11.031 1 92 556 TYR A CA 1
ATOM 4459 C C . TYR A 1 556 ? 6.57 -2.191 -11.219 1 92 556 TYR A C 1
ATOM 4461 O O . TYR A 1 556 ? 6.398 -3.406 -11.102 1 92 556 TYR A O 1
ATOM 4469 N N . ALA A 1 557 ? 5.629 -1.352 -11.531 1 86.06 557 ALA A N 1
ATOM 4470 C CA . ALA A 1 557 ? 4.238 -1.776 -11.641 1 86.06 557 ALA A CA 1
ATOM 4471 C C . ALA A 1 557 ? 3.984 -2.479 -12.977 1 86.06 557 ALA A C 1
ATOM 4473 O O . ALA A 1 557 ? 3.369 -3.545 -13.016 1 86.06 557 ALA A O 1
ATOM 4474 N N . THR A 1 558 ? 4.492 -1.928 -14.125 1 85.5 558 THR A N 1
ATOM 4475 C CA . THR A 1 558 ? 4.184 -2.396 -15.477 1 85.5 558 THR A CA 1
ATOM 4476 C C . THR A 1 558 ? 4.828 -3.756 -15.734 1 85.5 558 THR A C 1
ATOM 4478 O O . THR A 1 558 ? 4.242 -4.605 -16.406 1 85.5 558 THR A O 1
ATOM 4481 N N . HIS A 1 559 ? 5.98 -3.957 -15.156 1 85.31 559 HIS A N 1
ATOM 4482 C CA . HIS A 1 559 ? 6.68 -5.211 -15.414 1 85.31 559 HIS A CA 1
ATOM 4483 C C . HIS A 1 559 ? 6.547 -6.168 -14.234 1 85.31 559 HIS A C 1
ATOM 4485 O O . HIS A 1 559 ? 7.324 -7.117 -14.109 1 85.31 559 HIS A O 1
ATOM 4491 N N . ARG A 1 560 ? 5.637 -5.93 -13.273 1 81.06 560 ARG A N 1
ATOM 4492 C CA . ARG A 1 560 ? 5.211 -6.82 -12.195 1 81.06 560 ARG A CA 1
ATOM 4493 C C . ARG A 1 560 ? 6.406 -7.289 -11.375 1 81.06 560 ARG A C 1
ATOM 4495 O O . ARG A 1 560 ? 6.594 -8.492 -11.172 1 81.06 560 ARG A O 1
ATOM 4502 N N . VAL A 1 561 ? 7.23 -6.371 -10.953 1 86.81 561 VAL A N 1
ATOM 4503 C CA . VAL A 1 561 ? 8.438 -6.668 -10.195 1 86.81 561 VAL A CA 1
ATOM 4504 C C . VAL A 1 561 ? 8.062 -7.301 -8.852 1 86.81 561 VAL A C 1
ATOM 4506 O O . VAL A 1 561 ? 8.734 -8.227 -8.383 1 86.81 561 VAL A O 1
ATOM 4509 N N . LEU A 1 562 ? 6.961 -6.855 -8.211 1 82.88 562 LEU A N 1
ATOM 4510 C CA . LEU A 1 562 ? 6.523 -7.406 -6.934 1 82.88 562 LEU A CA 1
ATOM 4511 C C . LEU A 1 562 ? 6.25 -8.898 -7.051 1 82.88 562 LEU A C 1
ATOM 4513 O O . LEU A 1 562 ? 6.66 -9.68 -6.188 1 82.88 562 LEU A O 1
ATOM 4517 N N . GLN A 1 563 ? 5.547 -9.328 -8.094 1 73.81 563 GLN A N 1
ATOM 4518 C CA . GLN A 1 563 ? 5.188 -10.727 -8.289 1 73.81 563 GLN A CA 1
ATOM 4519 C C . GLN A 1 563 ? 6.43 -11.594 -8.469 1 73.81 563 GLN A C 1
ATOM 4521 O O . GLN A 1 563 ? 6.5 -12.703 -7.926 1 73.81 563 GLN A O 1
ATOM 4526 N N . SER A 1 564 ? 7.328 -11 -9.203 1 75.62 564 SER A N 1
ATOM 4527 C CA . SER A 1 564 ? 8.578 -11.719 -9.414 1 75.62 564 SER A CA 1
ATOM 4528 C C . SER A 1 564 ? 9.344 -11.898 -8.109 1 75.62 564 SER A C 1
ATOM 4530 O O . SER A 1 564 ? 9.891 -12.977 -7.844 1 75.62 564 SER A O 1
ATOM 4532 N N . ARG A 1 565 ? 9.352 -10.883 -7.277 1 78.19 565 ARG A N 1
ATOM 4533 C CA . ARG A 1 565 ? 10.062 -10.922 -6.004 1 78.19 565 ARG A CA 1
ATOM 4534 C C . ARG A 1 565 ? 9.367 -11.852 -5.02 1 78.19 565 ARG A C 1
ATOM 4536 O O . ARG A 1 565 ? 10.023 -12.578 -4.266 1 78.19 565 ARG A O 1
ATOM 4543 N N . LEU A 1 566 ? 8.07 -11.852 -5.012 1 72.38 566 LEU A N 1
ATOM 4544 C CA . LEU A 1 566 ? 7.305 -12.711 -4.109 1 72.38 566 LEU A CA 1
ATOM 4545 C C . LEU A 1 566 ? 7.484 -14.18 -4.469 1 72.38 566 LEU A C 1
ATOM 4547 O O . LEU A 1 566 ? 7.473 -15.047 -3.59 1 72.38 566 LEU A O 1
ATOM 4551 N N . ARG A 1 567 ? 7.672 -14.484 -5.777 1 65.5 567 ARG A N 1
ATOM 4552 C CA . ARG A 1 567 ? 7.898 -15.852 -6.23 1 65.5 567 ARG A CA 1
ATOM 4553 C C . ARG A 1 567 ? 9.188 -16.422 -5.648 1 65.5 567 ARG A C 1
ATOM 4555 O O . ARG A 1 567 ? 9.32 -17.625 -5.461 1 65.5 567 ARG A O 1
ATOM 4562 N N . GLN A 1 568 ? 10.023 -15.391 -5.289 1 63.28 568 GLN A N 1
ATOM 4563 C CA . GLN A 1 568 ? 11.312 -15.805 -4.738 1 63.28 568 GLN A CA 1
ATOM 4564 C C . GLN A 1 568 ? 11.227 -16.016 -3.229 1 63.28 568 GLN A C 1
ATOM 4566 O O . GLN A 1 568 ? 12.07 -16.688 -2.639 1 63.28 568 GLN A O 1
ATOM 4571 N N . ILE A 1 569 ? 10.07 -15.477 -2.66 1 64 569 ILE A N 1
ATOM 4572 C CA . ILE A 1 569 ? 9.977 -15.484 -1.205 1 64 569 ILE A CA 1
ATOM 4573 C C . ILE A 1 569 ? 8.984 -16.562 -0.76 1 64 569 ILE A C 1
ATOM 4575 O O . ILE A 1 569 ? 9.203 -17.219 0.256 1 64 569 ILE A O 1
ATOM 4579 N N . ILE A 1 570 ? 7.77 -16.781 -1.51 1 62.03 570 ILE A N 1
ATOM 4580 C CA . ILE A 1 570 ? 6.699 -17.656 -1.047 1 62.03 570 ILE A CA 1
ATOM 4581 C C . ILE A 1 570 ? 6.605 -18.875 -1.959 1 62.03 570 ILE A C 1
ATOM 4583 O O . ILE A 1 570 ? 6.953 -18.797 -3.141 1 62.03 570 ILE A O 1
ATOM 4587 N N . SER A 1 571 ? 6.141 -19.984 -1.336 1 59.66 571 SER A N 1
ATOM 4588 C CA . SER A 1 571 ? 5.914 -21.219 -2.082 1 59.66 571 SER A CA 1
ATOM 4589 C C . SER A 1 571 ? 4.781 -21.047 -3.088 1 59.66 571 SER A C 1
ATOM 4591 O O . SER A 1 571 ? 3.92 -20.188 -2.93 1 59.66 571 SER A O 1
ATOM 4593 N N . LEU A 1 572 ? 4.844 -21.688 -4.168 1 54.16 572 LEU A N 1
ATOM 4594 C CA . LEU A 1 572 ? 3.881 -21.594 -5.258 1 54.16 572 LEU A CA 1
ATOM 4595 C C . LEU A 1 572 ? 2.459 -21.812 -4.754 1 54.16 572 LEU A C 1
ATOM 4597 O O . LEU A 1 572 ? 1.519 -21.172 -5.23 1 54.16 572 LEU A O 1
ATOM 4601 N N . ASP A 1 573 ? 2.332 -22.766 -3.844 1 55.31 573 ASP A N 1
ATOM 4602 C CA . ASP A 1 573 ? 1.001 -23.016 -3.303 1 55.31 573 ASP A CA 1
ATOM 4603 C C . ASP A 1 573 ? 0.45 -21.781 -2.594 1 55.31 573 ASP A C 1
ATOM 4605 O O . ASP A 1 573 ? -0.739 -21.484 -2.703 1 55.31 573 ASP A O 1
ATOM 4609 N N . ALA A 1 574 ? 1.312 -21.062 -1.959 1 60.62 574 ALA A N 1
ATOM 4610 C CA . ALA A 1 574 ? 0.905 -19.844 -1.258 1 60.62 574 ALA A CA 1
ATOM 4611 C C . ALA A 1 574 ? 0.556 -18.734 -2.244 1 60.62 574 ALA A C 1
ATOM 4613 O O . ALA A 1 574 ? -0.336 -17.922 -1.984 1 60.62 574 ALA A O 1
ATOM 4614 N N . HIS A 1 575 ? 1.158 -18.828 -3.432 1 62.28 575 HIS A N 1
ATOM 4615 C CA . HIS A 1 575 ? 0.885 -17.828 -4.465 1 62.28 575 HIS A CA 1
ATOM 4616 C C . HIS A 1 575 ? -0.551 -17.938 -4.969 1 62.28 575 HIS A C 1
ATOM 4618 O O . HIS A 1 575 ? -1.224 -16.922 -5.164 1 62.28 575 HIS A O 1
ATOM 4624 N N . ARG A 1 576 ? -0.893 -19.172 -5.129 1 59.09 576 ARG A N 1
ATOM 4625 C CA . ARG A 1 576 ? -2.248 -19.406 -5.617 1 59.09 576 ARG A CA 1
ATOM 4626 C C . ARG A 1 576 ? -3.283 -19.031 -4.566 1 59.09 576 ARG A C 1
ATOM 4628 O O . ARG A 1 576 ? -4.273 -18.359 -4.879 1 59.09 576 ARG A O 1
ATOM 4635 N N . ALA A 1 577 ? -2.898 -19.375 -3.398 1 59.75 577 ALA A N 1
ATOM 4636 C CA . ALA A 1 577 ? -3.832 -19.125 -2.305 1 59.75 577 ALA A CA 1
ATOM 4637 C C . ALA A 1 577 ? -4.008 -17.625 -2.068 1 59.75 577 ALA A C 1
ATOM 4639 O O . ALA A 1 577 ? -5.086 -17.172 -1.67 1 59.75 577 ALA A O 1
ATOM 4640 N N . GLN A 1 578 ? -2.912 -16.922 -2.381 1 59.62 578 GLN A N 1
ATOM 4641 C CA . GLN A 1 578 ? -2.936 -15.484 -2.096 1 59.62 578 GLN A CA 1
ATOM 4642 C C . GLN A 1 578 ? -3.271 -14.68 -3.348 1 59.62 578 GLN A C 1
ATOM 4644 O O . GLN A 1 578 ? -3.264 -13.445 -3.32 1 59.62 578 GLN A O 1
ATOM 4649 N N . ALA A 1 579 ? -3.742 -15.383 -4.348 1 54.78 579 ALA A N 1
ATOM 4650 C CA . ALA A 1 579 ? -4.121 -14.773 -5.617 1 54.78 579 ALA A CA 1
ATOM 4651 C C . ALA A 1 579 ? -3.004 -13.883 -6.152 1 54.78 579 ALA A C 1
ATOM 4653 O O . ALA A 1 579 ? -3.264 -12.781 -6.652 1 54.78 579 ALA A O 1
ATOM 4654 N N . LEU A 1 580 ? -1.844 -14.219 -5.703 1 55.78 580 LEU A N 1
ATOM 4655 C CA . LEU A 1 580 ? -0.729 -13.406 -6.188 1 55.78 580 LEU A CA 1
ATOM 4656 C C . LEU A 1 580 ? -0.413 -13.734 -7.645 1 55.78 580 LEU A C 1
ATOM 4658 O O . LEU A 1 580 ? 0.199 -12.922 -8.344 1 55.78 580 LEU A O 1
ATOM 4662 N N . ILE A 1 581 ? -0.713 -14.961 -8.195 1 47.28 581 ILE A N 1
ATOM 4663 C CA . ILE A 1 581 ? -0.485 -15.375 -9.57 1 47.28 581 ILE A CA 1
ATOM 4664 C C . ILE A 1 581 ? -1.824 -15.562 -10.281 1 47.28 581 ILE A C 1
ATOM 4666 O O . ILE A 1 581 ? -2.764 -16.125 -9.711 1 47.28 581 ILE A O 1
ATOM 4670 N N . GLU A 1 582 ? -2.025 -14.672 -11.289 1 45.75 582 GLU A N 1
ATOM 4671 C CA . GLU A 1 582 ? -3.197 -14.969 -12.102 1 45.75 582 GLU A CA 1
ATOM 4672 C C . GLU A 1 582 ? -3.188 -16.406 -12.594 1 45.75 582 GLU A C 1
ATOM 4674 O O . GLU A 1 582 ? -2.125 -16.969 -12.875 1 45.75 582 GLU A O 1
ATOM 4679 N N . LEU A 1 583 ? -4.184 -17.203 -12.352 1 41.94 583 LEU A N 1
ATOM 4680 C CA . LEU A 1 583 ? -4.391 -18.594 -12.742 1 41.94 583 LEU A CA 1
ATOM 4681 C C . LEU A 1 583 ? -3.793 -18.859 -14.117 1 41.94 583 LEU A C 1
ATOM 4683 O O . LEU A 1 583 ? -3.281 -19.953 -14.375 1 41.94 583 LEU A O 1
ATOM 4687 N N . GLU A 1 584 ? -3.969 -17.953 -14.969 1 40.47 584 GLU A N 1
ATOM 4688 C CA . GLU A 1 584 ? -3.611 -18.234 -16.359 1 40.47 584 GLU A CA 1
ATOM 4689 C C . GLU A 1 584 ? -2.104 -18.406 -16.516 1 40.47 584 GLU A C 1
ATOM 4691 O O . GLU A 1 584 ? -1.644 -19.062 -17.453 1 40.47 584 GLU A O 1
ATOM 4696 N N . ASP A 1 585 ? -1.375 -17.844 -15.602 1 39.25 585 ASP A N 1
ATOM 4697 C CA . ASP A 1 585 ? 0.076 -17.844 -15.766 1 39.25 585 ASP A CA 1
ATOM 4698 C C . ASP A 1 585 ? 0.695 -19.109 -15.195 1 39.25 585 ASP A C 1
ATOM 4700 O O . ASP A 1 585 ? 1.913 -19.297 -15.25 1 39.25 585 ASP A O 1
ATOM 4704 N N . GLU A 1 586 ? -0.048 -19.906 -14.602 1 38.12 586 GLU A N 1
ATOM 4705 C CA . GLU A 1 586 ? 0.464 -21.109 -13.945 1 38.12 586 GLU A CA 1
ATOM 4706 C C . GLU A 1 586 ? 1.168 -22.016 -14.945 1 38.12 586 GLU A C 1
ATOM 4708 O O . GLU A 1 586 ? 2.158 -22.672 -14.609 1 38.12 586 GLU A O 1
ATOM 4713 N N . ASP A 1 587 ? 0.515 -22.281 -16.125 1 37.88 587 ASP A N 1
ATOM 4714 C CA . ASP A 1 587 ? 1.073 -23.266 -17.047 1 37.88 587 ASP A CA 1
ATOM 4715 C C . ASP A 1 587 ? 2.467 -22.859 -17.5 1 37.88 587 ASP A C 1
ATOM 4717 O O . ASP A 1 587 ? 3.303 -23.703 -17.812 1 37.88 587 ASP A O 1
ATOM 4721 N N . GLU A 1 588 ? 2.602 -21.656 -17.719 1 36.41 588 GLU A N 1
ATOM 4722 C CA . GLU A 1 588 ? 3.902 -21.25 -18.25 1 36.41 588 GLU A CA 1
ATOM 4723 C C . GLU A 1 588 ? 5.012 -21.5 -17.234 1 36.41 588 GLU A C 1
ATOM 4725 O O . GLU A 1 588 ? 6.176 -21.672 -17.609 1 36.41 588 GLU A O 1
ATOM 4730 N N . TYR A 1 589 ? 4.684 -21.625 -16.047 1 36.41 589 TYR A N 1
ATOM 4731 C CA . TYR A 1 589 ? 5.711 -21.609 -15.016 1 36.41 589 TYR A CA 1
ATOM 4732 C C . TYR A 1 589 ? 6.121 -23.031 -14.633 1 36.41 589 TYR A C 1
ATOM 4734 O O . TYR A 1 589 ? 6.82 -23.234 -13.641 1 36.41 589 TYR A O 1
ATOM 4742 N N . GLU A 1 590 ? 5.453 -24.016 -15.125 1 36.5 590 GLU A N 1
ATOM 4743 C CA . GLU A 1 590 ? 5.879 -25.359 -14.75 1 36.5 590 GLU A CA 1
ATOM 4744 C C . GLU A 1 590 ? 7.359 -25.578 -15.062 1 36.5 590 GLU A C 1
ATOM 4746 O O . GLU A 1 590 ? 7.938 -26.594 -14.68 1 36.5 590 GLU A O 1
ATOM 4751 N N . GLY A 1 591 ? 7.844 -24.984 -16.141 1 35.84 591 GLY A N 1
ATOM 4752 C CA . GLY A 1 591 ? 9.258 -25.312 -16.266 1 35.84 591 GLY A CA 1
ATOM 4753 C C . GLY A 1 591 ? 10.086 -24.844 -15.078 1 35.84 591 GLY A C 1
ATOM 4754 O O . GLY A 1 591 ? 9.734 -23.859 -14.414 1 35.84 591 GLY A O 1
ATOM 4755 N N . LEU A 1 592 ? 10.57 -25.844 -14.344 1 33.94 592 LEU A N 1
ATOM 4756 C CA . LEU A 1 592 ? 11.609 -25.531 -13.375 1 33.94 592 LEU A CA 1
ATOM 4757 C C . LEU A 1 592 ? 12.352 -24.25 -13.773 1 33.94 592 LEU A C 1
ATOM 4759 O O . LEU A 1 592 ? 12.992 -24.203 -14.82 1 33.94 592 LEU A O 1
ATOM 4763 N N . THR A 1 593 ? 11.734 -23.203 -13.805 1 37.06 593 THR A N 1
ATOM 4764 C CA . THR A 1 593 ? 12.68 -22.094 -13.938 1 37.06 593 THR A CA 1
ATOM 4765 C C . THR A 1 593 ? 14.047 -22.484 -13.383 1 37.06 593 THR A C 1
ATOM 4767 O O . THR A 1 593 ? 14.141 -23.062 -12.297 1 37.06 593 THR A O 1
ATOM 4770 N N . SER A 1 594 ? 14.961 -22.953 -14.164 1 36.75 594 SER A N 1
ATOM 4771 C CA . SER A 1 594 ? 16.297 -23.172 -13.609 1 36.75 594 SER A CA 1
ATOM 4772 C C . SER A 1 594 ? 16.5 -22.359 -12.336 1 36.75 594 SER A C 1
ATOM 4774 O O . SER A 1 594 ? 16.312 -21.141 -12.328 1 36.75 594 SER A O 1
ATOM 4776 N N . ALA A 1 595 ? 16.172 -22.859 -11.266 1 36.66 595 ALA A N 1
ATOM 4777 C CA . ALA A 1 595 ? 16.281 -22.391 -9.883 1 36.66 595 ALA A CA 1
ATOM 4778 C C . ALA A 1 595 ? 17.281 -21.234 -9.789 1 36.66 595 ALA A C 1
ATOM 4780 O O . ALA A 1 595 ? 17.188 -20.391 -8.898 1 36.66 595 ALA A O 1
ATOM 4781 N N . LYS A 1 596 ? 18.484 -21.531 -10.414 1 36.56 596 LYS A N 1
ATOM 4782 C CA . LYS A 1 596 ? 19.594 -20.625 -10.18 1 36.56 596 LYS A CA 1
ATOM 4783 C C . LYS A 1 596 ? 19.234 -19.203 -10.602 1 36.56 596 LYS A C 1
ATOM 4785 O O . LYS A 1 596 ? 19.594 -18.234 -9.914 1 36.56 596 LYS A O 1
ATOM 4790 N N . TRP A 1 597 ? 18.734 -19.031 -11.914 1 40.38 597 TRP A N 1
ATOM 4791 C CA . TRP A 1 597 ? 18.75 -17.766 -12.656 1 40.38 597 TRP A CA 1
ATOM 4792 C C . TRP A 1 597 ? 17.594 -16.875 -12.227 1 40.38 597 TRP A C 1
ATOM 4794 O O . TRP A 1 597 ? 17.703 -15.648 -12.258 1 40.38 597 TRP A O 1
ATOM 4804 N N . GLU A 1 598 ? 16.469 -17.438 -12.102 1 48.78 598 GLU A N 1
ATOM 4805 C CA . GLU A 1 598 ? 15.344 -16.609 -11.703 1 48.78 598 GLU A CA 1
ATOM 4806 C C . GLU A 1 598 ? 15.43 -16.234 -10.219 1 48.78 598 GLU A C 1
ATOM 4808 O O . GLU A 1 598 ? 14.539 -15.555 -9.695 1 48.78 598 GLU A O 1
ATOM 4813 N N . ALA A 1 599 ? 16.672 -16.703 -9.891 1 56.09 599 ALA A N 1
ATOM 4814 C CA . ALA A 1 599 ? 17 -16.516 -8.477 1 56.09 599 ALA A CA 1
ATOM 4815 C C . ALA A 1 599 ? 17.766 -15.203 -8.266 1 56.09 599 ALA A C 1
ATOM 4817 O O . ALA A 1 599 ? 18.719 -14.914 -8.977 1 56.09 599 ALA A O 1
ATOM 4818 N N . GLY A 1 600 ? 17.516 -14.328 -7.672 1 70.44 600 GLY A N 1
ATOM 4819 C CA . GLY A 1 600 ? 18 -13.156 -6.969 1 70.44 600 GLY A CA 1
ATOM 4820 C C . GLY A 1 600 ? 19.188 -12.508 -7.645 1 70.44 600 GLY A C 1
ATOM 4821 O O . GLY A 1 600 ? 19.609 -12.938 -8.727 1 70.44 600 GLY A O 1
ATOM 4822 N N . PRO A 1 601 ? 19.812 -11.562 -7.418 1 83.69 601 PRO A N 1
ATOM 4823 C CA .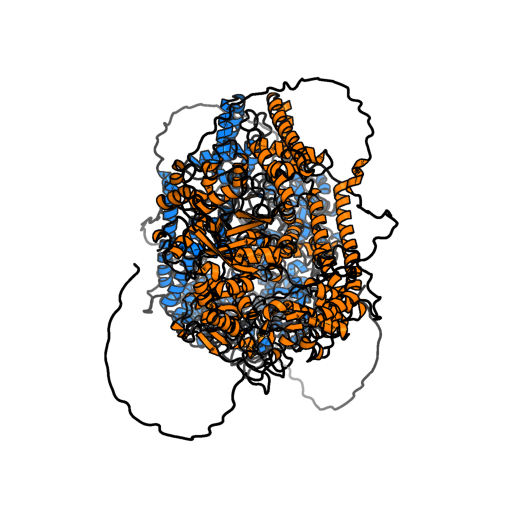 PRO A 1 601 ? 20.984 -10.875 -7.957 1 83.69 601 PRO A CA 1
ATOM 4824 C C . PRO A 1 601 ? 22.25 -11.719 -7.891 1 83.69 601 PRO A C 1
ATOM 4826 O O . PRO A 1 601 ? 22.344 -12.648 -7.082 1 83.69 601 PRO A O 1
ATOM 4829 N N . ASP A 1 602 ? 23.172 -11.523 -8.922 1 87.5 602 ASP A N 1
ATOM 4830 C CA . ASP A 1 602 ? 24.484 -12.156 -8.859 1 87.5 602 ASP A CA 1
ATOM 4831 C C . ASP A 1 602 ? 25.141 -11.938 -7.496 1 87.5 602 ASP A C 1
ATOM 4833 O O . ASP A 1 602 ? 25.328 -10.797 -7.07 1 87.5 602 ASP A O 1
ATOM 4837 N N . PRO A 1 603 ? 25.422 -12.945 -6.785 1 83.94 603 PRO A N 1
ATOM 4838 C CA . PRO A 1 603 ? 25.953 -12.797 -5.426 1 83.94 603 PRO A CA 1
ATOM 4839 C C . PRO A 1 603 ? 27.344 -12.148 -5.402 1 83.94 603 PRO A C 1
ATOM 4841 O O . PRO A 1 603 ? 27.797 -11.672 -4.355 1 83.94 603 PRO A O 1
ATOM 4844 N N . PHE A 1 604 ? 28.016 -12.055 -6.574 1 88.69 604 PHE A N 1
ATOM 4845 C CA . PHE A 1 604 ? 29.375 -11.547 -6.598 1 88.69 604 PHE A CA 1
ATOM 4846 C C . PHE A 1 604 ? 29.406 -10.109 -7.109 1 88.69 604 PHE A C 1
ATOM 4848 O O . PHE A 1 604 ? 29.922 -9.219 -6.438 1 88.69 604 PHE A O 1
ATOM 4855 N N . SER A 1 605 ? 28.75 -9.859 -8.273 1 92.88 605 SER A N 1
ATOM 4856 C CA . SER A 1 605 ? 28.766 -8.516 -8.828 1 92.88 605 SER A CA 1
ATOM 4857 C C . SER A 1 605 ? 27.609 -7.68 -8.281 1 92.88 605 SER A C 1
ATOM 4859 O O . SER A 1 605 ? 27.672 -6.449 -8.281 1 92.88 605 SER A O 1
ATOM 4861 N N . GLY A 1 606 ? 26.484 -8.422 -7.898 1 92 606 GLY A N 1
ATOM 4862 C CA . GLY A 1 606 ? 25.297 -7.727 -7.418 1 92 606 GLY A CA 1
ATOM 4863 C C . GLY A 1 606 ? 24.312 -7.371 -8.523 1 92 606 GLY A C 1
ATOM 4864 O O . GLY A 1 606 ? 23.281 -6.762 -8.273 1 92 606 GLY A O 1
ATOM 4865 N N . GLN A 1 607 ? 24.578 -7.73 -9.734 1 92.81 607 GLN A N 1
ATOM 4866 C CA . GLN A 1 607 ? 23.703 -7.359 -10.852 1 92.81 607 GLN A CA 1
ATOM 4867 C C . GLN A 1 607 ? 22.359 -8.078 -10.773 1 92.81 607 GLN A C 1
ATOM 4869 O O . GLN A 1 607 ? 22.312 -9.305 -10.633 1 92.81 607 GLN A O 1
ATOM 4874 N N . PRO A 1 608 ? 21.328 -7.359 -10.867 1 90 608 PRO A N 1
ATOM 4875 C CA . PRO A 1 608 ? 20.031 -8.016 -10.891 1 90 608 PRO A CA 1
ATOM 4876 C C . PRO A 1 608 ? 19.844 -8.93 -12.102 1 90 608 PRO A C 1
ATOM 4878 O O . PRO A 1 608 ? 20.422 -8.672 -13.164 1 90 608 PRO A O 1
ATOM 4881 N N . ALA A 1 609 ? 19.047 -9.883 -11.992 1 81.69 609 ALA A N 1
ATOM 4882 C CA . ALA A 1 609 ? 18.859 -10.898 -13.031 1 81.69 609 ALA A CA 1
ATOM 4883 C C . ALA A 1 609 ? 17.984 -10.367 -14.164 1 81.69 609 ALA A C 1
ATOM 4885 O O . ALA A 1 609 ? 18.219 -10.688 -15.336 1 81.69 609 ALA A O 1
ATOM 4886 N N . SER A 1 610 ? 17.016 -9.516 -13.844 1 87.12 610 SER A N 1
ATOM 4887 C CA . SER A 1 610 ? 16.062 -9.062 -14.852 1 87.12 610 SER A CA 1
ATOM 4888 C C . SER A 1 610 ? 16.375 -7.629 -15.289 1 87.12 610 SER A C 1
ATOM 4890 O O . SER A 1 610 ? 16.938 -6.848 -14.516 1 87.12 610 SER A O 1
ATOM 4892 N N . SER A 1 611 ? 16 -7.289 -16.547 1 90.62 611 SER A N 1
ATOM 4893 C CA . SER A 1 611 ? 16.25 -5.969 -17.109 1 90.62 611 SER A CA 1
ATOM 4894 C C . SER A 1 611 ? 15.492 -4.887 -16.344 1 90.62 611 SER A C 1
ATOM 4896 O O . SER A 1 611 ? 16 -3.779 -16.156 1 90.62 611 SER A O 1
ATOM 4898 N N . GLN A 1 612 ? 14.305 -5.223 -15.953 1 92.69 612 GLN A N 1
ATOM 4899 C CA . GLN A 1 612 ? 13.516 -4.23 -15.227 1 92.69 612 GLN A CA 1
ATOM 4900 C C . GLN A 1 612 ? 14.156 -3.881 -13.891 1 92.69 612 GLN A C 1
ATOM 4902 O O . GLN A 1 612 ? 14.203 -2.711 -13.5 1 92.69 612 GLN A O 1
ATOM 4907 N N . GLU A 1 613 ? 14.703 -4.859 -13.203 1 92.31 613 GLU A N 1
ATOM 4908 C CA . GLU A 1 613 ? 15.344 -4.605 -11.922 1 92.31 613 GLU A CA 1
ATOM 4909 C C . GLU A 1 613 ? 16.672 -3.869 -12.102 1 92.31 613 GLU A C 1
ATOM 4911 O O . GLU A 1 613 ? 17.109 -3.148 -11.211 1 92.31 613 GLU A O 1
ATOM 4916 N N . GLN A 1 614 ? 17.328 -4.117 -13.227 1 94.94 614 GLN A N 1
ATOM 4917 C CA . GLN A 1 614 ? 18.531 -3.352 -13.516 1 94.94 614 GLN A CA 1
ATOM 4918 C C . GLN A 1 614 ? 18.219 -1.864 -13.664 1 94.94 614 GLN A C 1
ATOM 4920 O O . GLN A 1 614 ? 18.938 -1.02 -13.125 1 94.94 614 GLN A O 1
ATOM 4925 N N . VAL A 1 615 ? 17.141 -1.588 -14.375 1 96.06 615 VAL A N 1
ATOM 4926 C CA . VAL A 1 615 ? 16.734 -0.195 -14.531 1 96.06 615 VAL A CA 1
ATOM 4927 C C . VAL A 1 615 ? 16.438 0.417 -13.164 1 96.06 615 VAL A C 1
ATOM 4929 O O . VAL A 1 615 ? 16.875 1.534 -12.867 1 96.06 615 VAL A O 1
ATOM 4932 N N . LEU A 1 616 ? 15.734 -0.313 -12.297 1 95.69 616 LEU A N 1
ATOM 4933 C CA . LEU A 1 616 ? 15.438 0.173 -10.953 1 95.69 616 LEU A CA 1
ATOM 4934 C C . LEU A 1 616 ? 16.719 0.435 -10.18 1 95.69 616 LEU A C 1
ATOM 4936 O O . LEU A 1 616 ? 16.844 1.46 -9.508 1 95.69 616 LEU A O 1
ATOM 4940 N N . GLY A 1 617 ? 17.656 -0.543 -10.32 1 95.81 617 GLY A N 1
ATOM 4941 C CA . GLY A 1 617 ? 18.922 -0.42 -9.617 1 95.81 617 GLY A CA 1
ATOM 4942 C C . GLY A 1 617 ? 19.719 0.809 -10.023 1 95.81 617 GLY A C 1
ATOM 4943 O O . GLY A 1 617 ? 20.297 1.485 -9.18 1 95.81 617 GLY A O 1
ATOM 4944 N N . TRP A 1 618 ? 19.703 1.108 -11.297 1 96.81 618 TRP A N 1
ATOM 4945 C CA . TRP A 1 618 ? 20.422 2.279 -11.797 1 96.81 618 TRP A CA 1
ATOM 4946 C C . TRP A 1 618 ? 19.781 3.566 -11.281 1 96.81 618 TRP A C 1
ATOM 4948 O O . TRP A 1 618 ? 20.469 4.469 -10.812 1 96.81 618 TRP A O 1
ATOM 4958 N N . LEU A 1 619 ? 18.484 3.615 -11.359 1 95.38 619 LEU A N 1
ATOM 4959 C CA . LEU A 1 619 ? 17.781 4.828 -10.953 1 95.38 619 LEU A CA 1
ATOM 4960 C C . LEU A 1 619 ? 18 5.113 -9.477 1 95.38 619 LEU A C 1
ATOM 4962 O O . LEU A 1 619 ? 18.25 6.258 -9.086 1 95.38 619 LEU A O 1
ATOM 4966 N N . GLN A 1 620 ? 17.953 4.125 -8.688 1 94.69 620 GLN A N 1
ATOM 4967 C CA . GLN A 1 620 ? 18.109 4.312 -7.25 1 94.69 620 GLN A CA 1
ATOM 4968 C C . GLN A 1 620 ? 19.531 4.711 -6.887 1 94.69 620 GLN A C 1
ATOM 4970 O O . GLN A 1 620 ? 19.75 5.398 -5.887 1 94.69 620 GLN A O 1
ATOM 4975 N N . ALA A 1 621 ? 20.5 4.203 -7.672 1 95.75 621 ALA A N 1
ATOM 4976 C CA . ALA A 1 621 ? 21.906 4.504 -7.418 1 95.75 621 ALA A CA 1
ATOM 4977 C C . ALA A 1 621 ? 22.25 5.926 -7.844 1 95.75 621 ALA A C 1
ATOM 4979 O O . ALA A 1 621 ? 23.312 6.441 -7.512 1 95.75 621 ALA A O 1
ATOM 4980 N N . GLY A 1 622 ? 21.359 6.586 -8.625 1 93.31 622 GLY A N 1
ATOM 4981 C CA . GLY A 1 622 ? 21.578 7.98 -8.977 1 93.31 622 GLY A CA 1
ATOM 4982 C C . GLY A 1 622 ? 21.891 8.18 -10.453 1 93.31 622 GLY A C 1
ATOM 4983 O O . GLY A 1 622 ? 22.172 9.305 -10.883 1 93.31 622 GLY A O 1
ATOM 4984 N N . PHE A 1 623 ? 21.797 7.098 -11.258 1 94.94 623 PHE A N 1
ATOM 4985 C CA . PHE A 1 623 ? 21.984 7.246 -12.695 1 94.94 623 PHE A CA 1
ATOM 4986 C C . PHE A 1 623 ? 20.781 7.945 -13.328 1 94.94 623 PHE A C 1
ATOM 4988 O O . PHE A 1 623 ? 19.656 7.848 -12.82 1 94.94 623 PHE A O 1
ATOM 4995 N N . SER A 1 624 ? 21 8.602 -14.398 1 91.94 624 SER A N 1
ATOM 4996 C CA . SER A 1 624 ? 19.938 9.289 -15.125 1 91.94 624 SER A CA 1
ATOM 4997 C C . SER A 1 624 ? 19.172 8.336 -16.047 1 91.94 624 SER A C 1
ATOM 4999 O O . SER A 1 624 ? 19.781 7.441 -16.641 1 91.94 624 SER A O 1
ATOM 5001 N N . PRO A 1 625 ? 17.891 8.555 -16.172 1 92.06 625 PRO A N 1
ATOM 5002 C CA . PRO A 1 625 ? 17.125 7.746 -17.125 1 92.06 625 PRO A CA 1
ATOM 5003 C C . PRO A 1 625 ? 17.641 7.887 -18.562 1 92.06 625 PRO A C 1
ATOM 5005 O O . PRO A 1 625 ? 17.359 7.031 -19.406 1 92.06 625 PRO A O 1
ATOM 5008 N N . THR A 1 626 ? 18.453 8.969 -18.781 1 90.5 626 THR A N 1
ATOM 5009 C CA . THR A 1 626 ? 18.906 9.227 -20.156 1 90.5 626 THR A CA 1
ATOM 5010 C C . THR A 1 626 ? 20.312 8.672 -20.359 1 90.5 626 THR A C 1
ATOM 5012 O O . THR A 1 626 ? 20.891 8.82 -21.438 1 90.5 626 THR A O 1
ATOM 5015 N N . ASP A 1 627 ? 20.875 8.086 -19.25 1 92.06 627 ASP A N 1
ATOM 5016 C CA . ASP A 1 627 ? 22.156 7.414 -19.453 1 92.06 627 ASP A CA 1
ATOM 5017 C C . ASP A 1 627 ? 22.031 6.285 -20.469 1 92.06 627 ASP A C 1
ATOM 5019 O O . ASP A 1 627 ? 21 5.602 -20.516 1 92.06 627 ASP A O 1
ATOM 5023 N N . ARG A 1 628 ? 22.984 6.078 -21.203 1 90.56 628 ARG A N 1
ATOM 5024 C CA . ARG A 1 628 ? 22.969 5.188 -22.359 1 90.56 628 ARG A CA 1
ATOM 5025 C C . ARG A 1 628 ? 22.469 3.797 -21.969 1 90.56 628 ARG A C 1
ATOM 5027 O O . ARG A 1 628 ? 21.578 3.242 -22.609 1 90.56 628 ARG A O 1
ATOM 5034 N N . PHE A 1 629 ? 23.109 3.215 -20.953 1 92.62 629 PHE A N 1
ATOM 5035 C CA . PHE A 1 629 ? 22.75 1.849 -20.578 1 92.62 629 PHE A CA 1
ATOM 5036 C C . PHE A 1 629 ? 21.328 1.782 -20.031 1 92.62 629 PHE A C 1
ATOM 5038 O O . PHE A 1 629 ? 20.641 0.775 -20.188 1 92.62 629 PHE A O 1
ATOM 5045 N N . VAL A 1 630 ? 20.844 2.84 -19.328 1 94.25 630 VAL A N 1
ATOM 5046 C CA . VAL A 1 630 ? 19.469 2.875 -18.828 1 94.25 630 VAL A CA 1
ATOM 5047 C C . VAL A 1 630 ? 18.484 2.98 -19.984 1 94.25 630 VAL A C 1
ATOM 5049 O O . VAL A 1 630 ? 17.5 2.242 -20.047 1 94.25 630 VAL A O 1
ATOM 5052 N N . MET A 1 631 ? 18.844 3.838 -20.953 1 91.88 631 MET A N 1
ATOM 5053 C CA . MET A 1 631 ? 17.984 4.066 -22.125 1 91.88 631 MET A CA 1
ATOM 5054 C C . MET A 1 631 ? 17.875 2.809 -22.969 1 91.88 631 MET A C 1
ATOM 5056 O O . MET A 1 631 ? 16.812 2.512 -23.516 1 91.88 631 MET A O 1
ATOM 5060 N N . GLU A 1 632 ? 18.938 2.119 -23.094 1 91.81 632 GLU A N 1
ATOM 5061 C CA . GLU A 1 632 ? 18.938 0.885 -23.875 1 91.81 632 GLU A CA 1
ATOM 5062 C C . GLU A 1 632 ? 17.969 -0.136 -23.281 1 91.81 632 GLU A C 1
ATOM 5064 O O . GLU A 1 632 ? 17.219 -0.79 -24.016 1 91.81 632 GLU A O 1
ATOM 5069 N N . LYS A 1 633 ? 18.062 -0.293 -21.984 1 92.81 633 LYS A N 1
ATOM 5070 C CA . LYS A 1 633 ? 17.188 -1.265 -21.328 1 92.81 633 LYS A CA 1
ATOM 5071 C C . LYS A 1 633 ? 15.742 -0.797 -21.359 1 92.81 633 LYS A C 1
ATOM 5073 O O . LYS A 1 633 ? 14.82 -1.613 -21.438 1 92.81 633 LYS A O 1
ATOM 5078 N N . LEU A 1 634 ? 15.5 0.554 -21.266 1 93.5 634 LEU A N 1
ATOM 5079 C CA . LEU A 1 634 ? 14.148 1.095 -21.328 1 93.5 634 LEU A CA 1
ATOM 5080 C C . LEU A 1 634 ? 13.523 0.83 -22.688 1 93.5 634 LEU A C 1
ATOM 5082 O O . LEU A 1 634 ? 12.352 0.48 -22.781 1 93.5 634 LEU A O 1
ATOM 5086 N N . VAL A 1 635 ? 14.305 1.007 -23.766 1 91.88 635 VAL A N 1
ATOM 5087 C CA . VAL A 1 635 ? 13.836 0.74 -25.109 1 91.88 635 VAL A CA 1
ATOM 5088 C C . VAL A 1 635 ? 13.508 -0.743 -25.266 1 91.88 635 VAL A C 1
ATOM 5090 O O . VAL A 1 635 ? 12.492 -1.101 -25.875 1 91.88 635 VAL A O 1
ATOM 5093 N N . TYR A 1 636 ? 14.328 -1.546 -24.672 1 90.56 636 TYR A N 1
ATOM 5094 C CA . TYR A 1 636 ? 14.094 -2.984 -24.703 1 90.56 636 TYR A CA 1
ATOM 5095 C C . TYR A 1 636 ? 12.805 -3.35 -23.984 1 90.56 636 TYR A C 1
ATOM 5097 O O . TYR A 1 636 ? 12 -4.137 -24.5 1 90.56 636 TYR A O 1
ATOM 5105 N N . LEU A 1 637 ? 12.586 -2.838 -22.766 1 91.12 637 LEU A N 1
ATOM 5106 C CA . LEU A 1 637 ? 11.406 -3.123 -21.969 1 91.12 637 LEU A CA 1
ATOM 5107 C C . LEU A 1 637 ? 10.141 -2.631 -22.672 1 91.12 637 LEU A C 1
ATOM 5109 O O . LEU A 1 637 ? 9.094 -3.281 -22.609 1 91.12 637 LEU A O 1
ATOM 5113 N N . GLN A 1 638 ? 10.234 -1.502 -23.281 1 90.62 638 GLN A N 1
ATOM 5114 C CA . GLN A 1 638 ? 9.086 -0.989 -24.031 1 90.62 638 GLN A CA 1
ATOM 5115 C C . GLN A 1 638 ? 8.766 -1.883 -25.219 1 90.62 638 GLN A C 1
ATOM 5117 O O . GLN A 1 638 ? 7.594 -2.141 -25.516 1 90.62 638 GLN A O 1
ATOM 5122 N N . LYS A 1 639 ? 9.805 -2.314 -25.953 1 87.19 639 LYS A N 1
ATOM 5123 C CA . LYS A 1 639 ? 9.609 -3.209 -27.094 1 87.19 639 LYS A CA 1
ATOM 5124 C C . LYS A 1 639 ? 8.922 -4.504 -26.672 1 87.19 639 LYS A C 1
ATOM 5126 O O . LYS A 1 639 ? 8.062 -5.016 -27.375 1 87.19 639 LYS A O 1
ATOM 5131 N N . LYS A 1 640 ? 9.344 -4.992 -25.578 1 84.75 640 LYS A N 1
ATOM 5132 C CA . LYS A 1 640 ? 8.727 -6.207 -25.047 1 84.75 640 LYS A CA 1
ATOM 5133 C C . LYS A 1 640 ? 7.238 -5.996 -24.781 1 84.75 640 LYS A C 1
ATOM 5135 O O . LYS A 1 640 ? 6.41 -6.844 -25.125 1 84.75 640 LYS A O 1
ATOM 5140 N N . LEU A 1 641 ? 6.852 -4.906 -24.188 1 83.81 641 LEU A N 1
ATOM 5141 C CA . LEU A 1 641 ? 5.465 -4.578 -23.891 1 83.81 641 LEU A CA 1
ATOM 5142 C C . LEU A 1 641 ? 4.656 -4.41 -25.172 1 83.81 641 LEU A C 1
ATOM 5144 O O . LEU A 1 641 ? 3.52 -4.883 -25.25 1 83.81 641 LEU A O 1
ATOM 5148 N N . MET A 1 642 ? 5.285 -3.785 -26.172 1 84.94 642 MET A N 1
ATOM 5149 C CA . MET A 1 642 ? 4.613 -3.504 -27.438 1 84.94 642 MET A CA 1
ATOM 5150 C C . MET A 1 642 ? 4.398 -4.785 -28.234 1 84.94 642 MET A C 1
ATOM 5152 O O . MET A 1 642 ? 3.348 -4.965 -28.844 1 84.94 642 MET A O 1
ATOM 5156 N N . THR A 1 643 ? 5.348 -5.633 -28.141 1 80.56 643 THR A N 1
ATOM 5157 C CA . THR A 1 643 ? 5.23 -6.91 -28.828 1 80.56 643 THR A CA 1
ATOM 5158 C C . THR A 1 643 ? 4.109 -7.754 -28.234 1 80.56 643 THR A C 1
ATOM 5160 O O . THR A 1 643 ? 3.357 -8.398 -28.969 1 80.56 643 THR A O 1
ATOM 5163 N N . GLU A 1 644 ? 4.027 -7.691 -26.969 1 75 644 GLU A N 1
ATOM 5164 C CA . GLU A 1 644 ? 2.955 -8.422 -26.297 1 75 644 GLU A CA 1
ATOM 5165 C C . GLU A 1 644 ? 1.59 -7.836 -26.641 1 75 644 GLU A C 1
ATOM 5167 O O . GLU A 1 644 ? 0.606 -8.57 -26.766 1 75 644 GLU A O 1
ATOM 5172 N N . ALA A 1 645 ? 1.525 -6.582 -26.781 1 74.5 645 ALA A N 1
ATOM 5173 C CA . ALA A 1 645 ? 0.281 -5.906 -27.141 1 74.5 645 ALA A CA 1
ATOM 5174 C C . ALA A 1 645 ? -0.164 -6.285 -28.547 1 74.5 645 ALA A C 1
ATOM 5176 O O . ALA A 1 645 ? -1.361 -6.426 -28.812 1 74.5 645 ALA A O 1
ATOM 5177 N N . VAL A 1 646 ? 0.8 -6.465 -29.469 1 76.75 646 VAL A N 1
ATOM 5178 C CA . VAL A 1 646 ? 0.498 -6.785 -30.859 1 76.75 646 VAL A CA 1
ATOM 5179 C C . VAL A 1 646 ? 0.141 -8.266 -30.984 1 76.75 646 VAL A C 1
ATOM 5181 O O . VAL A 1 646 ? -0.833 -8.617 -31.656 1 76.75 646 VAL A O 1
ATOM 5184 N N . ASN A 1 647 ? 0.896 -9.062 -30.266 1 76.19 647 ASN A N 1
ATOM 5185 C CA . ASN A 1 647 ? 0.739 -10.508 -30.438 1 76.19 647 ASN A CA 1
ATOM 5186 C C . ASN A 1 647 ? -0.477 -11.039 -29.688 1 76.19 647 ASN A C 1
ATOM 5188 O O . ASN A 1 647 ? -1.137 -11.969 -30.141 1 76.19 647 ASN A O 1
ATOM 5192 N N . ARG A 1 648 ? -0.817 -10.477 -28.625 1 75.88 648 ARG A N 1
ATOM 5193 C CA . ARG A 1 648 ? -1.871 -11.039 -27.781 1 75.88 648 ARG A CA 1
ATOM 5194 C C . ARG A 1 648 ? -3.096 -10.133 -27.766 1 75.88 648 ARG A C 1
ATOM 5196 O O . ARG A 1 648 ? -4.148 -10.508 -27.25 1 75.88 648 ARG A O 1
ATOM 5203 N N . TYR A 1 649 ? -3.051 -9.062 -28.609 1 79.38 649 TYR A N 1
ATOM 5204 C CA . TYR A 1 649 ? -4.145 -8.094 -28.625 1 79.38 649 TYR A CA 1
ATOM 5205 C C . TYR A 1 649 ? -4.645 -7.789 -27.219 1 79.38 649 TYR A C 1
ATOM 5207 O O . TYR A 1 649 ? -5.848 -7.82 -26.969 1 79.38 649 TYR A O 1
ATOM 5215 N N . ARG A 1 650 ? -3.783 -7.691 -26.375 1 75.62 650 ARG A N 1
ATOM 5216 C CA . ARG A 1 650 ? -4.203 -7.473 -24.984 1 75.62 650 ARG A CA 1
ATOM 5217 C C . ARG A 1 650 ? -4.949 -6.148 -24.844 1 75.62 650 ARG A C 1
ATOM 5219 O O . ARG A 1 650 ? -4.34 -5.078 -24.891 1 75.62 650 ARG A O 1
ATOM 5226 N N . ILE A 1 651 ? -6.258 -6.18 -24.828 1 83.31 651 ILE A N 1
ATOM 5227 C CA . ILE A 1 651 ? -7.109 -5.016 -24.594 1 83.31 651 ILE A CA 1
ATOM 5228 C C . ILE A 1 651 ? -7.598 -4.996 -23.156 1 83.31 651 ILE A C 1
ATOM 5230 O O . ILE A 1 651 ? -8.258 -5.934 -22.703 1 83.31 651 ILE A O 1
ATOM 5234 N N . ALA A 1 652 ? -7.234 -4.039 -22.438 1 84.38 652 ALA A N 1
ATOM 5235 C CA . ALA A 1 652 ? -7.785 -3.85 -21.094 1 84.38 652 ALA A CA 1
ATOM 5236 C C . ALA A 1 652 ? -9.039 -2.988 -21.125 1 84.38 652 ALA A C 1
ATOM 5238 O O . ALA A 1 652 ? -9.031 -1.893 -21.703 1 84.38 652 ALA A O 1
ATOM 5239 N N . ILE A 1 653 ? -10.125 -3.562 -20.719 1 89.69 653 ILE A N 1
ATOM 5240 C CA . ILE A 1 653 ? -11.359 -2.797 -20.609 1 89.69 653 ILE A CA 1
ATOM 5241 C C . ILE A 1 653 ? -11.477 -2.209 -19.203 1 89.69 653 ILE A C 1
ATOM 5243 O O . ILE A 1 653 ? -11.734 -2.936 -18.234 1 89.69 653 ILE A O 1
ATOM 5247 N N . PRO A 1 654 ? -11.289 -0.934 -19.047 1 85.06 654 PRO A N 1
ATOM 5248 C CA . PRO A 1 654 ? -11.289 -0.325 -17.719 1 85.06 654 PRO A CA 1
ATOM 5249 C C . PRO A 1 654 ? -12.578 -0.605 -16.938 1 85.06 654 PRO A C 1
ATOM 5251 O O . PRO A 1 654 ? -12.531 -0.892 -15.742 1 85.06 654 PRO A O 1
ATOM 5254 N N . GLU A 1 655 ? -13.75 -0.597 -17.625 1 91.19 655 GLU A N 1
ATOM 5255 C CA . GLU A 1 655 ? -15.023 -0.832 -16.969 1 91.19 655 GLU A CA 1
ATOM 5256 C C . GLU A 1 655 ? -15.43 -2.299 -17.062 1 91.19 655 GLU A C 1
ATOM 5258 O O . GLU A 1 655 ? -16.469 -2.625 -17.641 1 91.19 655 GLU A O 1
ATOM 5263 N N . SER A 1 656 ? -14.664 -3.121 -16.453 1 92.88 656 SER A N 1
ATOM 5264 C CA . SER A 1 656 ? -14.891 -4.562 -16.422 1 92.88 656 SER A CA 1
ATOM 5265 C C . SER A 1 656 ? -14.281 -5.191 -15.172 1 92.88 656 SER A C 1
ATOM 5267 O O . SER A 1 656 ? -13.477 -4.559 -14.484 1 92.88 656 SER A O 1
ATOM 5269 N N . VAL A 1 657 ? -14.75 -6.367 -14.82 1 92.62 657 VAL A N 1
ATOM 5270 C CA . VAL A 1 657 ? -14.203 -7.109 -13.688 1 92.62 657 VAL A CA 1
ATOM 5271 C C . VAL A 1 657 ? -14.188 -8.602 -14.008 1 92.62 657 VAL A C 1
ATOM 5273 O O . VAL A 1 657 ? -15.039 -9.094 -14.758 1 92.62 657 VAL A O 1
ATOM 5276 N N . ARG A 1 658 ? -13.203 -9.25 -13.617 1 93 658 ARG A N 1
ATOM 5277 C CA . ARG A 1 658 ? -13.164 -10.711 -13.633 1 93 658 ARG A CA 1
ATOM 5278 C C . ARG A 1 658 ? -13.32 -11.273 -12.227 1 93 658 ARG A C 1
ATOM 5280 O O . ARG A 1 658 ? -12.602 -10.875 -11.305 1 93 658 ARG A O 1
ATOM 5287 N N . ALA A 1 659 ? -14.242 -12.109 -12.039 1 93.5 659 ALA A N 1
ATOM 5288 C CA . ALA A 1 659 ? -14.539 -12.656 -10.719 1 93.5 659 ALA A CA 1
ATOM 5289 C C . ALA A 1 659 ? -15.109 -14.07 -10.836 1 93.5 659 ALA A C 1
ATOM 5291 O O . ALA A 1 659 ? -15.523 -14.492 -11.914 1 93.5 659 ALA A O 1
ATOM 5292 N N . LEU A 1 660 ? -15.117 -14.797 -9.766 1 94.94 660 LEU A N 1
ATOM 5293 C CA . LEU A 1 660 ? -15.766 -16.109 -9.695 1 94.94 660 LEU A CA 1
ATOM 5294 C C . LEU A 1 660 ? -17.281 -15.969 -9.891 1 94.94 660 LEU A C 1
ATOM 5296 O O . LEU A 1 660 ? -17.891 -15.016 -9.414 1 94.94 660 LEU A O 1
ATOM 5300 N N . ILE A 1 661 ? -17.828 -16.891 -10.617 1 97.19 661 ILE A N 1
ATOM 5301 C CA . ILE A 1 661 ? -19.281 -16.906 -10.789 1 97.19 661 ILE A CA 1
ATOM 5302 C C . ILE A 1 661 ? -19.906 -17.891 -9.797 1 97.19 661 ILE A C 1
ATOM 5304 O O . ILE A 1 661 ? -19.391 -18.984 -9.602 1 97.19 661 ILE A O 1
ATOM 5308 N N . VAL A 1 662 ? -20.969 -17.469 -9.148 1 97.62 662 VAL A N 1
ATOM 5309 C CA . VAL A 1 662 ? -21.656 -18.297 -8.164 1 97.62 662 VAL A CA 1
ATOM 5310 C C . VAL A 1 662 ? -23.172 -18.188 -8.375 1 97.62 662 VAL A C 1
ATOM 5312 O O . VAL A 1 662 ? -23.656 -17.219 -8.945 1 97.62 662 VAL A O 1
ATOM 5315 N N . PRO A 1 663 ? -23.938 -19.25 -7.996 1 97.75 663 PRO A N 1
ATOM 5316 C CA . PRO A 1 663 ? -25.391 -19.188 -8.094 1 97.75 663 PRO A CA 1
ATOM 5317 C C . PRO A 1 663 ? -26.016 -18.375 -6.965 1 97.75 663 PRO A C 1
ATOM 5319 O O . PRO A 1 663 ? -25.469 -18.312 -5.859 1 97.75 663 PRO A O 1
ATOM 5322 N N . ASP A 1 664 ? -27.141 -17.766 -7.254 1 97.31 664 ASP A N 1
ATOM 5323 C CA . ASP A 1 664 ? -27.891 -17 -6.266 1 97.31 664 ASP A CA 1
ATOM 5324 C C . ASP A 1 664 ? -28.266 -17.859 -5.066 1 97.31 664 ASP A C 1
ATOM 5326 O O . ASP A 1 664 ? -29.109 -18.75 -5.184 1 97.31 664 ASP A O 1
ATOM 5330 N N . PRO A 1 665 ? -27.672 -17.578 -3.918 1 95.94 665 PRO A N 1
ATOM 5331 C CA . PRO A 1 665 ? -27.953 -18.406 -2.742 1 95.94 665 PRO A CA 1
ATOM 5332 C C . PRO A 1 665 ? -29.344 -18.141 -2.152 1 95.94 665 PRO A C 1
ATOM 5334 O O . PRO A 1 665 ? -29.844 -18.938 -1.354 1 95.94 665 PRO A O 1
ATOM 5337 N N . LEU A 1 666 ? -29.953 -17.031 -2.539 1 95 666 LEU A N 1
ATOM 5338 C CA . LEU A 1 666 ? -31.203 -16.594 -1.915 1 95 666 LEU A CA 1
ATOM 5339 C C . LEU A 1 666 ? -32.375 -16.766 -2.871 1 95 666 LEU A C 1
ATOM 5341 O O . LEU A 1 666 ? -33.531 -16.734 -2.449 1 95 666 LEU A O 1
ATOM 5345 N N . GLY A 1 667 ? -32.094 -16.938 -4.141 1 94.25 667 GLY A N 1
ATOM 5346 C CA . GLY A 1 667 ? -33.156 -17.062 -5.133 1 94.25 667 GLY A CA 1
ATOM 5347 C C . GLY A 1 667 ? -33.906 -15.766 -5.383 1 94.25 667 GLY A C 1
ATOM 5348 O O . GLY A 1 667 ? -35.125 -15.781 -5.625 1 94.25 667 GLY A O 1
ATOM 5349 N N . VAL A 1 668 ? -33.188 -14.625 -5.281 1 95.06 668 VAL A N 1
ATOM 5350 C CA . VAL A 1 668 ? -33.844 -13.328 -5.383 1 95.06 668 VAL A CA 1
ATOM 5351 C C . VAL A 1 668 ? -33.688 -12.773 -6.797 1 95.06 668 VAL A C 1
ATOM 5353 O O . VAL A 1 668 ? -34.406 -11.875 -7.203 1 95.06 668 VAL A O 1
ATOM 5356 N N . LEU A 1 669 ? -32.781 -13.281 -7.594 1 96.38 669 LEU A N 1
ATOM 5357 C CA . LEU A 1 669 ? -32.5 -12.781 -8.938 1 96.38 669 LEU A CA 1
ATOM 5358 C C . LEU A 1 669 ? -33.406 -13.469 -9.953 1 96.38 669 LEU A C 1
ATOM 5360 O O . LEU A 1 669 ? -33.625 -14.688 -9.883 1 96.38 669 LEU A O 1
ATOM 5364 N N . GLU A 1 670 ? -33.969 -12.688 -10.805 1 95.5 670 GLU A N 1
ATOM 5365 C CA . GLU A 1 670 ? -34.781 -13.234 -11.898 1 95.5 670 GLU A CA 1
ATOM 5366 C C . GLU A 1 670 ? -33.906 -13.727 -13.039 1 95.5 670 GLU A C 1
ATOM 5368 O O . GLU A 1 670 ? -32.688 -13.438 -13.078 1 95.5 670 GLU A O 1
ATOM 5373 N N . GLU A 1 671 ? -34.531 -14.555 -13.906 1 94.69 671 GLU A N 1
ATOM 5374 C CA . GLU A 1 671 ? -33.781 -15.016 -15.078 1 94.69 671 GLU A CA 1
ATOM 5375 C C . GLU A 1 671 ? -33.25 -13.852 -15.883 1 94.69 671 GLU A C 1
ATOM 5377 O O . GLU A 1 671 ? -33.969 -12.883 -16.156 1 94.69 671 GLU A O 1
ATOM 5382 N N . GLY A 1 672 ? -31.984 -13.898 -16.188 1 94.44 672 GLY A N 1
ATOM 5383 C CA . GLY A 1 672 ? -31.359 -12.844 -16.969 1 94.44 672 GLY A CA 1
ATOM 5384 C C . GLY A 1 672 ? -30.734 -11.75 -16.109 1 94.44 672 GLY A C 1
ATOM 5385 O O . GLY A 1 672 ? -30.109 -10.836 -16.641 1 94.44 672 GLY A O 1
ATOM 5386 N N . GLN A 1 673 ? -30.891 -11.938 -14.812 1 96.62 673 GLN A N 1
ATOM 5387 C CA . GLN A 1 673 ? -30.312 -10.938 -13.914 1 96.62 673 GLN A CA 1
ATOM 5388 C C . GLN A 1 673 ? -29.047 -11.461 -13.25 1 96.62 673 GLN A C 1
ATOM 5390 O O . GLN A 1 673 ? -28.891 -12.672 -13.047 1 96.62 673 GLN A O 1
ATOM 5395 N N . VAL A 1 674 ? -28.156 -10.555 -12.992 1 97.81 674 VAL A N 1
ATOM 5396 C CA . VAL A 1 674 ? -26.938 -10.867 -12.25 1 97.81 674 VAL A CA 1
ATOM 5397 C C . VAL A 1 674 ? -26.703 -9.82 -11.164 1 97.81 674 VAL A C 1
ATOM 5399 O O . VAL A 1 674 ? -27.297 -8.742 -11.203 1 97.81 674 VAL A O 1
ATOM 5402 N N . PHE A 1 675 ? -25.953 -10.195 -10.156 1 95.5 675 PHE A N 1
ATOM 5403 C CA . PHE A 1 675 ? -25.578 -9.281 -9.094 1 95.5 675 PHE A CA 1
ATOM 5404 C C . PHE A 1 675 ? -24.062 -9.258 -8.906 1 95.5 675 PHE A C 1
ATOM 5406 O O . PHE A 1 675 ? -23.422 -10.305 -8.898 1 95.5 675 PHE A O 1
ATOM 5413 N N . PHE A 1 676 ? -23.516 -8.023 -8.812 1 94.25 676 PHE A N 1
ATOM 5414 C CA . PHE A 1 676 ? -22.109 -7.855 -8.484 1 94.25 676 PHE A CA 1
ATOM 5415 C C . PHE A 1 676 ? -21.906 -6.609 -7.625 1 94.25 676 PHE A C 1
ATOM 5417 O O . PHE A 1 676 ? -22.297 -5.512 -8.016 1 94.25 676 PHE A O 1
ATOM 5424 N N . ALA A 1 677 ? -21.328 -6.902 -6.543 1 87.75 677 ALA A N 1
ATOM 5425 C CA . ALA A 1 677 ? -20.906 -5.812 -5.668 1 87.75 677 ALA A CA 1
ATOM 5426 C C . ALA A 1 677 ? -19.453 -5.984 -5.238 1 87.75 677 ALA A C 1
ATOM 5428 O O . ALA A 1 677 ? -19.016 -7.102 -4.961 1 87.75 677 ALA A O 1
ATOM 5429 N N . SER A 1 678 ? -18.719 -4.906 -5.391 1 84.31 678 SER A N 1
ATOM 5430 C CA . SER A 1 678 ? -17.312 -4.938 -5 1 84.31 678 SER A CA 1
ATOM 5431 C C . SER A 1 678 ? -17.125 -4.477 -3.557 1 84.31 678 SER A C 1
ATOM 5433 O O . SER A 1 678 ? -17.812 -3.553 -3.104 1 84.31 678 SER A O 1
ATOM 5435 N N . SER A 1 679 ? -16.203 -5.172 -2.896 1 74.88 679 SER A N 1
ATOM 5436 C CA . SER A 1 679 ? -15.875 -4.766 -1.533 1 74.88 679 SER A CA 1
ATOM 5437 C C . SER A 1 679 ? -15.211 -3.396 -1.512 1 74.88 679 SER A C 1
ATOM 5439 O O . SER A 1 679 ? -15.305 -2.668 -0.521 1 74.88 679 SER A O 1
ATOM 5441 N N . GLN A 1 680 ? -14.578 -3.018 -2.605 1 68.5 680 GLN A N 1
ATOM 5442 C CA . GLN A 1 680 ? -13.969 -1.701 -2.787 1 68.5 680 GLN A CA 1
ATOM 5443 C C . GLN A 1 680 ? -14.719 -0.895 -3.846 1 68.5 680 GLN A C 1
ATOM 5445 O O . GLN A 1 680 ? -15.242 -1.458 -4.812 1 68.5 680 GLN A O 1
ATOM 5450 N N . PRO A 1 681 ? -14.789 0.354 -3.625 1 67.56 681 PRO A N 1
ATOM 5451 C CA . PRO A 1 681 ? -15.5 1.166 -4.617 1 67.56 681 PRO A CA 1
ATOM 5452 C C . PRO A 1 681 ? -14.859 1.088 -6.004 1 67.56 681 PRO A C 1
ATOM 5454 O O . PRO A 1 681 ? -13.633 1.057 -6.125 1 67.56 681 PRO A O 1
ATOM 5457 N N . ILE A 1 682 ? -15.688 0.93 -7.027 1 73.69 682 ILE A N 1
ATOM 5458 C CA . ILE A 1 682 ? -15.258 0.864 -8.422 1 73.69 682 ILE A CA 1
ATOM 5459 C C . ILE A 1 682 ? -15.703 2.125 -9.156 1 73.69 682 ILE A C 1
ATOM 5461 O O . ILE A 1 682 ? -16.812 2.617 -8.938 1 73.69 682 ILE A O 1
ATOM 5465 N N . GLN A 1 683 ? -14.789 2.775 -9.883 1 65.31 683 GLN A N 1
ATOM 5466 C CA . GLN A 1 683 ? -15.125 3.938 -10.695 1 65.31 683 GLN A CA 1
ATOM 5467 C C . GLN A 1 683 ? -15.844 3.525 -11.977 1 65.31 683 GLN A C 1
ATOM 5469 O O . GLN A 1 683 ? -15.375 2.65 -12.711 1 65.31 683 GLN A O 1
ATOM 5474 N N . THR A 1 684 ? -17.062 3.982 -12.211 1 74.12 684 THR A N 1
ATOM 5475 C CA . THR A 1 684 ? -17.812 3.746 -13.438 1 74.12 684 THR A CA 1
ATOM 5476 C C . THR A 1 684 ? -18.109 5.062 -14.156 1 74.12 684 THR A C 1
ATOM 5478 O O . THR A 1 684 ? -18.188 6.113 -13.523 1 74.12 684 THR A O 1
ATOM 5481 N N . ASN A 1 685 ? -18.031 5.059 -15.453 1 65.19 685 ASN A N 1
ATOM 5482 C CA . ASN A 1 685 ? -18.438 6.227 -16.234 1 65.19 685 ASN A CA 1
ATOM 5483 C C . ASN A 1 685 ? -19.906 6.539 -16.062 1 65.19 685 ASN A C 1
ATOM 5485 O O . ASN A 1 685 ? -20.328 7.695 -16.172 1 65.19 685 ASN A O 1
ATOM 5489 N N . ARG A 1 686 ? -20.703 5.496 -15.797 1 60.16 686 ARG A N 1
ATOM 5490 C CA . ARG A 1 686 ? -22.156 5.613 -15.68 1 60.16 686 ARG A CA 1
ATOM 5491 C C . ARG A 1 686 ? -22.547 6.246 -14.352 1 60.16 686 ARG A C 1
ATOM 5493 O O . ARG A 1 686 ? -23.438 7.102 -14.297 1 60.16 686 ARG A O 1
ATOM 5500 N N . SER A 1 687 ? -22 5.734 -13.273 1 60.12 687 SER A N 1
ATOM 5501 C CA . SER A 1 687 ? -22.5 6.09 -11.953 1 60.12 687 SER A CA 1
ATOM 5502 C C . SER A 1 687 ? -21.391 6.641 -11.062 1 60.12 687 SER A C 1
ATOM 5504 O O . SER A 1 687 ? -21.625 6.969 -9.898 1 60.12 687 SER A O 1
ATOM 5506 N N . GLY A 1 688 ? -20.25 6.867 -11.656 1 62.06 688 GLY A N 1
ATOM 5507 C CA . GLY A 1 688 ? -19.156 7.301 -10.797 1 62.06 688 GLY A CA 1
ATOM 5508 C C . GLY A 1 688 ? -18.625 6.195 -9.906 1 62.06 688 GLY A C 1
ATOM 5509 O O . GLY A 1 688 ? -18.531 5.043 -10.328 1 62.06 688 GLY A O 1
ATOM 5510 N N . LEU A 1 689 ? -18.203 6.562 -8.688 1 59.44 689 LEU A N 1
ATOM 5511 C CA . LEU A 1 689 ? -17.703 5.578 -7.734 1 59.44 689 LEU A CA 1
ATOM 5512 C C . LEU A 1 689 ? -18.844 4.82 -7.082 1 59.44 689 LEU A C 1
ATOM 5514 O O . LEU A 1 689 ? -19.766 5.43 -6.52 1 59.44 689 LEU A O 1
ATOM 5518 N N . THR A 1 690 ? -18.922 3.541 -7.352 1 70.62 690 THR A N 1
ATOM 5519 C CA . THR A 1 690 ? -20 2.707 -6.824 1 70.62 690 THR A CA 1
ATOM 5520 C C . THR A 1 690 ? -19.453 1.365 -6.344 1 70.62 690 THR A C 1
ATOM 5522 O O . THR A 1 690 ? -18.344 0.975 -6.707 1 70.62 690 THR A O 1
ATOM 5525 N N . HIS A 1 691 ? -20.266 0.728 -5.461 1 73.81 691 HIS A N 1
ATOM 5526 C CA . HIS A 1 691 ? -19.922 -0.624 -5.031 1 73.81 691 HIS A CA 1
ATOM 5527 C C . HIS A 1 691 ? -20.703 -1.666 -5.82 1 73.81 691 HIS A C 1
ATOM 5529 O O . HIS A 1 691 ? -20.328 -2.84 -5.855 1 73.81 691 HIS A O 1
ATOM 5535 N N . CYS A 1 692 ? -21.844 -1.208 -6.336 1 82.94 692 CYS A N 1
ATOM 5536 C CA . CYS A 1 692 ? -22.719 -2.143 -7.031 1 82.94 692 CYS A CA 1
ATOM 5537 C C . CYS A 1 692 ? -22.922 -1.721 -8.484 1 82.94 692 CYS A C 1
ATOM 5539 O O . CYS A 1 692 ? -23.266 -0.568 -8.758 1 82.94 692 CYS A O 1
ATOM 5541 N N . ILE A 1 693 ? -22.688 -2.598 -9.375 1 88.81 693 ILE A N 1
ATOM 5542 C CA . ILE A 1 693 ? -22.891 -2.328 -10.797 1 88.81 693 ILE A CA 1
ATOM 5543 C C . ILE A 1 693 ? -24.344 -2.551 -11.164 1 88.81 693 ILE A C 1
ATOM 5545 O O . ILE A 1 693 ? -24.953 -3.537 -10.742 1 88.81 693 ILE A O 1
ATOM 5549 N N . THR A 1 694 ? -24.969 -1.653 -11.859 1 88.81 694 THR A N 1
ATOM 5550 C CA . THR A 1 694 ? -26.359 -1.783 -12.289 1 88.81 694 THR A CA 1
ATOM 5551 C C . THR A 1 694 ? -26.484 -1.52 -13.789 1 88.81 694 THR A C 1
ATOM 5553 O O . THR A 1 694 ? -25.609 -0.888 -14.391 1 88.81 694 THR A O 1
ATOM 5556 N N . GLY A 1 695 ? -27.547 -2.1 -14.406 1 91 695 GLY A N 1
ATOM 5557 C CA . GLY A 1 695 ? -27.797 -1.879 -15.82 1 91 695 GLY A CA 1
ATOM 5558 C C . GLY A 1 695 ? -27.328 -3.021 -16.703 1 91 695 GLY A C 1
ATOM 5559 O O . GLY A 1 695 ? -27.031 -4.109 -16.203 1 91 695 GLY A O 1
ATOM 5560 N N . PRO A 1 696 ? -27.344 -2.809 -17.969 1 94.81 696 PRO A N 1
ATOM 5561 C CA . PRO A 1 696 ? -26.906 -3.857 -18.891 1 94.81 696 PRO A CA 1
ATOM 5562 C C . PRO A 1 696 ? -25.406 -4.152 -18.766 1 94.81 696 PRO A C 1
ATOM 5564 O O . PRO A 1 696 ? -24.594 -3.225 -18.703 1 94.81 696 PRO A O 1
ATOM 5567 N N . VAL A 1 697 ? -25.125 -5.367 -18.688 1 96.88 697 VAL A N 1
ATOM 5568 C CA . VAL A 1 697 ? -23.734 -5.797 -18.625 1 96.88 697 VAL A CA 1
ATOM 5569 C C . VAL A 1 697 ? -23.516 -7.016 -19.516 1 96.88 697 VAL A C 1
ATOM 5571 O O . VAL A 1 697 ? -24.484 -7.703 -19.875 1 96.88 697 VAL A O 1
ATOM 5574 N N . LEU A 1 698 ? -22.359 -7.234 -19.969 1 97.75 698 LEU A N 1
ATOM 5575 C CA . LEU A 1 698 ? -21.969 -8.453 -20.672 1 97.75 698 LEU A CA 1
ATOM 5576 C C . LEU A 1 698 ? -21.219 -9.406 -19.75 1 97.75 698 LEU A C 1
ATOM 5578 O O . LEU A 1 698 ? -20.406 -8.969 -18.938 1 97.75 698 LEU A O 1
ATOM 5582 N N . VAL A 1 699 ? -21.531 -10.641 -19.797 1 97.38 699 VAL A N 1
ATOM 5583 C CA . VAL A 1 699 ? -20.797 -11.664 -19.062 1 97.38 699 VAL A CA 1
ATOM 5584 C C . VAL A 1 699 ? -20.25 -12.703 -20.031 1 97.38 699 VAL A C 1
ATOM 5586 O O . VAL A 1 699 ? -20.938 -13.094 -20.984 1 97.38 699 VAL A O 1
ATOM 5589 N N . SER A 1 700 ? -19.016 -13.07 -19.828 1 96.06 700 SER A N 1
ATOM 5590 C CA . SER A 1 700 ? -18.359 -14.055 -20.688 1 96.06 700 SER A CA 1
ATOM 5591 C C . SER A 1 700 ? -17.312 -14.852 -19.938 1 96.06 700 SER A C 1
ATOM 5593 O O . SER A 1 700 ? -16.766 -14.375 -18.938 1 96.06 700 SER A O 1
ATOM 5595 N N . ARG A 1 701 ? -17.125 -16.031 -20.359 1 94 701 ARG A N 1
ATOM 5596 C CA . ARG A 1 701 ? -16.125 -16.922 -19.781 1 94 701 ARG A CA 1
ATOM 5597 C C . ARG A 1 701 ? -15.102 -17.359 -20.828 1 94 701 ARG A C 1
ATOM 5599 O O . ARG A 1 701 ? -15.43 -17.469 -22.016 1 94 701 ARG A O 1
ATOM 5606 N N . ASN A 1 702 ? -13.875 -17.578 -20.438 1 87.88 702 ASN A N 1
ATOM 5607 C CA . ASN A 1 702 ? -12.859 -18.109 -21.328 1 87.88 702 ASN A CA 1
ATOM 5608 C C . ASN A 1 702 ? -12.82 -19.641 -21.281 1 87.88 702 ASN A C 1
ATOM 5610 O O . ASN A 1 702 ? -12.93 -20.234 -20.203 1 87.88 702 ASN A O 1
ATOM 5614 N N . PRO A 1 703 ? -12.695 -20.266 -22.281 1 88.31 703 PRO A N 1
ATOM 5615 C CA . PRO A 1 703 ? -12.562 -19.766 -23.656 1 88.31 703 PRO A CA 1
ATOM 5616 C C . PRO A 1 703 ? -13.898 -19.359 -24.281 1 88.31 703 PRO A C 1
ATOM 5618 O O . PRO A 1 703 ? -14.922 -20 -24.016 1 88.31 703 PRO A O 1
ATOM 5621 N N . CYS A 1 704 ? -13.938 -18.391 -24.984 1 93.44 704 CYS A N 1
ATOM 5622 C CA . CYS A 1 704 ? -15.109 -17.891 -25.703 1 93.44 704 CYS A CA 1
ATOM 5623 C C . CYS A 1 704 ? -15.094 -18.375 -27.156 1 93.44 704 CYS A C 1
ATOM 5625 O O . CYS A 1 704 ? -14.461 -17.75 -28 1 93.44 704 CYS A O 1
ATOM 5627 N N . ILE A 1 705 ? -15.891 -19.406 -27.469 1 94.38 705 ILE A N 1
ATOM 5628 C CA . ILE A 1 705 ? -15.758 -20.109 -28.75 1 94.38 705 ILE A CA 1
ATOM 5629 C C . ILE A 1 705 ? -17 -19.875 -29.594 1 94.38 705 ILE A C 1
ATOM 5631 O O . ILE A 1 705 ? -16.906 -19.391 -30.734 1 94.38 705 ILE A O 1
ATOM 5635 N N . GLN A 1 706 ? -18.125 -20.094 -29.031 1 95.56 706 GLN A N 1
ATOM 5636 C CA . GLN A 1 706 ? -19.375 -19.938 -29.766 1 95.56 706 GLN A CA 1
ATOM 5637 C C . GLN A 1 706 ? -19.828 -18.469 -29.766 1 95.56 706 GLN A C 1
ATOM 5639 O O . GLN A 1 706 ? -19.469 -17.703 -28.875 1 95.56 706 GLN A O 1
ATOM 5644 N N . ILE A 1 707 ? -20.578 -18.094 -30.734 1 95.5 707 ILE A N 1
ATOM 5645 C CA . ILE A 1 707 ? -21.078 -16.719 -30.844 1 95.5 707 ILE A CA 1
ATOM 5646 C C . ILE A 1 707 ? -21.984 -16.406 -29.656 1 95.5 707 ILE A C 1
ATOM 5648 O O . ILE A 1 707 ? -22.141 -15.25 -29.266 1 95.5 707 ILE A O 1
ATOM 5652 N N . SER A 1 708 ? -22.5 -17.453 -29.062 1 95 708 SER A N 1
ATOM 5653 C CA . SER A 1 708 ? -23.438 -17.297 -27.953 1 95 708 SER A CA 1
ATOM 5654 C C . SER A 1 708 ? -22.703 -17.25 -26.609 1 95 708 SER A C 1
ATOM 5656 O O . SER A 1 708 ? -23.312 -17.047 -25.562 1 95 708 SER A O 1
ATOM 5658 N N . ASP A 1 709 ? -21.438 -17.375 -26.578 1 96 709 ASP A N 1
ATOM 5659 C CA . ASP A 1 709 ? -20.672 -17.547 -25.344 1 96 709 ASP A CA 1
ATOM 5660 C C . ASP A 1 709 ? -20.609 -16.234 -24.562 1 96 709 ASP A C 1
ATOM 5662 O O . ASP A 1 709 ? -20.188 -16.234 -23.406 1 96 709 ASP A O 1
ATOM 5666 N N . THR A 1 710 ? -20.953 -15.141 -25.172 1 96.69 710 THR A N 1
ATOM 5667 C CA . THR A 1 710 ? -21.109 -13.859 -24.484 1 96.69 710 THR A CA 1
ATOM 5668 C C . THR A 1 710 ? -22.578 -13.461 -24.422 1 96.69 710 THR A C 1
ATOM 5670 O O . THR A 1 710 ? -23.281 -13.5 -25.438 1 96.69 710 THR A O 1
ATOM 5673 N N . ARG A 1 711 ? -22.969 -13.078 -23.219 1 97.19 711 ARG A N 1
ATOM 5674 C CA . ARG A 1 711 ? -24.391 -12.773 -23.047 1 97.19 711 ARG A CA 1
ATOM 5675 C C . ARG A 1 711 ? -24.578 -11.391 -22.438 1 97.19 711 ARG A C 1
ATOM 5677 O O . ARG A 1 711 ? -23.844 -11 -21.531 1 97.19 711 ARG A O 1
ATOM 5684 N N . LYS A 1 712 ? -25.5 -10.719 -23.031 1 97.69 712 LYS A N 1
ATOM 5685 C CA . LYS A 1 712 ? -25.953 -9.461 -22.422 1 97.69 712 LYS A CA 1
ATOM 5686 C C . LYS A 1 712 ? -27.062 -9.711 -21.406 1 97.69 712 LYS A C 1
ATOM 5688 O O . LYS A 1 712 ? -28.094 -10.32 -21.734 1 97.69 712 LYS A O 1
ATOM 5693 N N . VAL A 1 713 ? -26.828 -9.328 -20.188 1 97.62 713 VAL A N 1
ATOM 5694 C CA . VAL A 1 713 ? -27.781 -9.5 -19.078 1 97.62 713 VAL A CA 1
ATOM 5695 C C . VAL A 1 713 ? -27.938 -8.18 -18.328 1 97.62 713 VAL A C 1
ATOM 5697 O O . VAL A 1 713 ? -27.359 -7.164 -18.719 1 97.62 713 VAL A O 1
ATOM 5700 N N . ILE A 1 714 ? -28.797 -8.234 -17.266 1 96.88 714 ILE A N 1
ATOM 5701 C CA . ILE A 1 714 ? -29.062 -7.016 -16.516 1 96.88 714 ILE A CA 1
ATOM 5702 C C . ILE A 1 714 ? -28.516 -7.156 -15.086 1 96.88 714 ILE A C 1
ATOM 5704 O O . ILE A 1 714 ? -28.922 -8.055 -14.352 1 96.88 714 ILE A O 1
ATOM 5708 N N . ALA A 1 715 ? -27.562 -6.34 -14.742 1 95.69 715 ALA A N 1
ATOM 5709 C CA . ALA A 1 715 ? -27.078 -6.277 -13.359 1 95.69 715 ALA A CA 1
ATOM 5710 C C . ALA A 1 715 ? -28.031 -5.457 -12.492 1 95.69 715 ALA A C 1
ATOM 5712 O O . ALA A 1 715 ? -28.469 -4.379 -12.891 1 95.69 715 ALA A O 1
ATOM 5713 N N . VAL A 1 716 ? -28.359 -5.98 -11.336 1 93.25 716 VAL A N 1
ATOM 5714 C CA . VAL A 1 716 ? -29.328 -5.32 -10.461 1 93.25 716 VAL A CA 1
ATOM 5715 C C . VAL A 1 716 ? -28.703 -5.082 -9.086 1 93.25 716 VAL A C 1
ATOM 5717 O O . VAL A 1 716 ? -27.734 -5.75 -8.719 1 93.25 716 VAL A O 1
ATOM 5720 N N . ASN A 1 717 ? -29.156 -4.07 -8.445 1 86.12 717 ASN A N 1
ATOM 5721 C CA . ASN A 1 717 ? -28.781 -3.828 -7.051 1 86.12 717 ASN A CA 1
ATOM 5722 C C . ASN A 1 717 ? -29.75 -4.504 -6.086 1 86.12 717 ASN A C 1
ATOM 5724 O O . ASN A 1 717 ? -30.875 -4.035 -5.898 1 86.12 717 ASN A O 1
ATOM 5728 N N . SER A 1 718 ? -29.359 -5.633 -5.547 1 87 718 SER A N 1
ATOM 5729 C CA . SER A 1 718 ? -30.188 -6.379 -4.602 1 87 718 SER A CA 1
ATOM 5730 C C . SER A 1 718 ? -29.766 -6.098 -3.16 1 87 718 SER A C 1
ATOM 5732 O O . SER A 1 718 ? -28.656 -6.445 -2.754 1 87 718 SER A O 1
ATOM 5734 N N . HIS A 1 719 ? -30.688 -5.594 -2.385 1 77.06 719 HIS A N 1
ATOM 5735 C CA . HIS A 1 719 ? -30.406 -5.297 -0.982 1 77.06 719 HIS A CA 1
ATOM 5736 C C . HIS A 1 719 ? -30.125 -6.57 -0.192 1 77.06 719 HIS A C 1
ATOM 5738 O O . HIS A 1 719 ? -29.281 -6.57 0.707 1 77.06 719 HIS A O 1
ATOM 5744 N N . GLU A 1 720 ? -30.828 -7.543 -0.522 1 82.88 720 GLU A N 1
ATOM 5745 C CA . GLU A 1 720 ? -30.688 -8.797 0.214 1 82.88 720 GLU A CA 1
ATOM 5746 C C . GLU A 1 720 ? -29.297 -9.383 0.051 1 82.88 720 GLU A C 1
ATOM 5748 O O . GLU A 1 720 ? -28.672 -9.805 1.028 1 82.88 720 GLU A O 1
ATOM 5753 N N . LEU A 1 721 ? -28.828 -9.383 -1.185 1 88.31 721 LEU A N 1
ATOM 5754 C CA . LEU A 1 721 ? -27.5 -9.922 -1.452 1 88.31 721 LEU A CA 1
ATOM 5755 C C . LEU A 1 721 ? -26.406 -9.008 -0.896 1 88.31 721 LEU A C 1
ATOM 5757 O O . LEU A 1 721 ? -25.406 -9.484 -0.348 1 88.31 721 LEU A O 1
ATOM 5761 N N . TRP A 1 722 ? -26.703 -7.777 -0.992 1 77.94 722 TRP A N 1
ATOM 5762 C CA . TRP A 1 722 ? -25.766 -6.781 -0.504 1 77.94 722 TRP A CA 1
ATOM 5763 C C . TRP A 1 722 ? -25.656 -6.828 1.017 1 77.94 722 TRP A C 1
ATOM 5765 O O . TRP A 1 722 ? -24.547 -6.773 1.57 1 77.94 722 TRP A O 1
ATOM 5775 N N . SER A 1 723 ? -26.781 -6.867 1.67 1 72.56 723 SER A N 1
ATOM 5776 C CA . SER A 1 723 ? -26.828 -6.832 3.129 1 72.56 723 SER A CA 1
ATOM 5777 C C . SER A 1 723 ? -26.172 -8.07 3.73 1 72.56 723 SER A C 1
ATOM 5779 O O . SER A 1 723 ? -25.734 -8.047 4.887 1 72.56 723 SER A O 1
ATOM 5781 N N . ARG A 1 724 ? -26.062 -9.07 2.904 1 77.81 724 ARG A N 1
ATOM 5782 C CA . ARG A 1 724 ? -25.453 -10.312 3.391 1 77.81 724 ARG A CA 1
ATOM 5783 C C . ARG A 1 724 ? -24 -10.414 2.955 1 77.81 724 ARG A C 1
ATOM 5785 O O . ARG A 1 724 ? -23.391 -11.484 3.061 1 77.81 724 ARG A O 1
ATOM 5792 N N . SER A 1 725 ? -23.375 -9.43 2.406 1 77.75 725 SER A N 1
ATOM 5793 C CA . SER A 1 725 ? -21.953 -9.242 2.143 1 77.75 725 SER A CA 1
ATOM 5794 C C . SER A 1 725 ? -21.469 -10.172 1.042 1 77.75 725 SER A C 1
ATOM 5796 O O . SER A 1 725 ? -20.375 -10.742 1.143 1 77.75 725 SER A O 1
ATOM 5798 N N . TYR A 1 726 ? -22.375 -10.5 0.135 1 88.88 726 TYR A N 1
ATOM 5799 C CA . TYR A 1 726 ? -21.906 -11.25 -1.023 1 88.88 726 TYR A CA 1
ATOM 5800 C C . TYR A 1 726 ? -21.156 -10.352 -1.994 1 88.88 726 TYR A C 1
ATOM 5802 O O . TYR A 1 726 ? -21.703 -9.953 -3.029 1 88.88 726 TYR A O 1
ATOM 5810 N N . PHE A 1 727 ? -19.859 -10.18 -1.633 1 84.5 727 PHE A N 1
ATOM 5811 C CA . PHE A 1 727 ? -19.031 -9.242 -2.385 1 84.5 727 PHE A CA 1
ATOM 5812 C C . PHE A 1 727 ? -18 -9.992 -3.223 1 84.5 727 PHE A C 1
ATOM 5814 O O . PHE A 1 727 ? -17.641 -11.125 -2.906 1 84.5 727 PHE A O 1
ATOM 5821 N N . ASP A 1 728 ? -17.531 -9.414 -4.312 1 89.5 728 ASP A N 1
ATOM 5822 C CA . ASP A 1 728 ? -16.391 -9.797 -5.121 1 89.5 728 ASP A CA 1
ATOM 5823 C C . ASP A 1 728 ? -16.641 -11.125 -5.832 1 89.5 728 ASP A C 1
ATOM 5825 O O . ASP A 1 728 ? -15.703 -11.906 -6.035 1 89.5 728 ASP A O 1
ATOM 5829 N N . VAL A 1 729 ? -17.859 -11.453 -6.043 1 94.75 729 VAL A N 1
ATOM 5830 C CA . VAL A 1 729 ? -18.297 -12.57 -6.867 1 94.75 729 VAL A CA 1
ATOM 5831 C C . VAL A 1 729 ? -19.438 -12.133 -7.785 1 94.75 729 VAL A C 1
ATOM 5833 O O . VAL A 1 729 ? -20.188 -11.211 -7.457 1 94.75 729 VAL A O 1
ATOM 5836 N N . ILE A 1 730 ? -19.547 -12.719 -8.914 1 96.88 730 ILE A N 1
ATOM 5837 C CA . ILE A 1 730 ? -20.688 -12.484 -9.797 1 96.88 730 ILE A CA 1
ATOM 5838 C C . ILE A 1 730 ? -21.781 -13.531 -9.523 1 96.88 730 ILE A C 1
ATOM 5840 O O . ILE A 1 730 ? -21.562 -14.727 -9.742 1 96.88 730 ILE A O 1
ATOM 5844 N N . ILE A 1 731 ? -22.922 -13.078 -9.117 1 97.88 731 ILE A N 1
ATOM 5845 C CA . ILE A 1 731 ? -24 -13.992 -8.734 1 97.88 731 ILE A CA 1
ATOM 5846 C C . ILE A 1 731 ? -25 -14.117 -9.883 1 97.88 731 ILE A C 1
ATOM 5848 O O . ILE A 1 731 ? -25.531 -13.117 -10.367 1 97.88 731 ILE A O 1
ATOM 5852 N N . PHE A 1 732 ? -25.219 -15.328 -10.344 1 97.94 732 PHE A N 1
ATOM 5853 C CA . PHE A 1 732 ? -26.172 -15.648 -11.414 1 97.94 732 PHE A CA 1
ATOM 5854 C C . PHE A 1 732 ? -27.484 -16.141 -10.836 1 97.94 732 PHE A C 1
ATOM 5856 O O . PHE A 1 732 ? -27.516 -16.75 -9.758 1 97.94 732 PHE A O 1
ATOM 5863 N N . SER A 1 733 ? -28.531 -15.93 -11.539 1 97.12 733 SER A N 1
ATOM 5864 C CA . SER A 1 733 ? -29.859 -16.359 -11.125 1 97.12 733 SER A CA 1
ATOM 5865 C C . SER A 1 733 ? -29.984 -17.875 -11.125 1 97.12 733 SER A C 1
ATOM 5867 O O . SER A 1 733 ? -29.328 -18.562 -11.922 1 97.12 733 SER A O 1
ATOM 5869 N N . THR A 1 734 ? -30.75 -18.422 -10.203 1 96.56 734 THR A N 1
ATOM 5870 C CA . THR A 1 734 ? -31.031 -19.844 -10.172 1 96.56 734 THR A CA 1
ATOM 5871 C C . THR A 1 734 ? -32.438 -20.125 -10.734 1 96.56 734 THR A C 1
ATOM 5873 O O . THR A 1 734 ? -32.969 -21.203 -10.531 1 96.56 734 THR A O 1
ATOM 5876 N N . GLU A 1 735 ? -32.938 -19.016 -11.375 1 94.44 735 GLU A N 1
ATOM 5877 C CA . GLU A 1 735 ? -34.25 -19.156 -11.992 1 94.44 735 GLU A CA 1
ATOM 5878 C C . GLU A 1 735 ? -34.125 -19.281 -13.508 1 94.44 735 GLU A C 1
ATOM 5880 O O . GLU A 1 735 ? -33.125 -18.859 -14.102 1 94.44 735 GLU A O 1
ATOM 5885 N N . GLY A 1 736 ? -35.156 -19.969 -14.109 1 92.38 736 GLY A N 1
ATOM 5886 C CA . GLY A 1 736 ? -35.188 -20.078 -15.555 1 92.38 736 GLY A CA 1
ATOM 5887 C C . GLY A 1 736 ? -35.062 -21.5 -16.062 1 92.38 736 GLY A C 1
ATOM 5888 O O . GLY A 1 736 ? -35.219 -22.453 -15.289 1 92.38 736 GLY A O 1
ATOM 5889 N N . SER A 1 737 ? -34.781 -21.625 -17.359 1 91.62 737 SER A N 1
ATOM 5890 C CA . SER A 1 737 ? -34.781 -22.922 -18.016 1 91.62 737 SER A CA 1
ATOM 5891 C C . SER A 1 737 ? -33.406 -23.547 -18.016 1 91.62 737 SER A C 1
ATOM 5893 O O . SER A 1 737 ? -33.25 -24.766 -18.203 1 91.62 737 SER A O 1
ATOM 5895 N N . ARG A 1 738 ? -32.375 -22.781 -17.797 1 93.81 738 ARG A N 1
ATOM 5896 C CA . ARG A 1 738 ? -31 -23.281 -17.719 1 93.81 738 ARG A CA 1
ATOM 5897 C C . ARG A 1 738 ? -30.109 -22.312 -16.969 1 93.81 738 ARG A C 1
ATOM 5899 O O . ARG A 1 738 ? -30.453 -21.141 -16.781 1 93.81 738 ARG A O 1
ATOM 5906 N N . SER A 1 739 ? -29.047 -22.797 -16.562 1 95 739 SER A N 1
ATOM 5907 C CA . SER A 1 739 ? -28.109 -21.922 -15.852 1 95 739 SER A CA 1
ATOM 5908 C C . SER A 1 739 ? -27.422 -20.953 -16.812 1 95 739 SER A C 1
ATOM 5910 O O . SER A 1 739 ? -27.094 -21.328 -17.938 1 95 739 SER A O 1
ATOM 5912 N N . LEU A 1 740 ? -27.25 -19.766 -16.453 1 95.94 740 LEU A N 1
ATOM 5913 C CA . LEU A 1 740 ? -26.562 -18.781 -17.266 1 95.94 740 LEU A CA 1
ATOM 5914 C C . LEU A 1 740 ? -25.125 -19.203 -17.516 1 95.94 740 LEU A C 1
ATOM 5916 O O . LEU A 1 740 ? -24.578 -18.938 -18.594 1 95.94 740 LEU A O 1
ATOM 5920 N N . ALA A 1 741 ? -24.453 -19.875 -16.547 1 95.62 741 ALA A N 1
ATOM 5921 C CA . ALA A 1 741 ? -23.078 -20.359 -16.688 1 95.62 741 ALA A CA 1
ATOM 5922 C C . ALA A 1 741 ? -22.953 -21.312 -17.875 1 95.62 741 ALA A C 1
ATOM 5924 O O . ALA A 1 741 ? -21.938 -21.297 -18.578 1 95.62 741 ALA A O 1
ATOM 5925 N N . SER A 1 742 ? -23.969 -22.109 -18.141 1 94.31 742 SER A N 1
ATOM 5926 C CA . SER A 1 742 ? -23.938 -23.078 -19.234 1 94.31 742 SER A CA 1
ATOM 5927 C C . SER A 1 742 ? -23.938 -22.406 -20.594 1 94.31 742 SER A C 1
ATOM 5929 O O . SER A 1 742 ? -23.484 -22.984 -21.578 1 94.31 742 SER A O 1
ATOM 5931 N N . LEU A 1 743 ? -24.469 -21.203 -20.594 1 94.69 743 LEU A N 1
ATOM 5932 C CA . LEU A 1 743 ? -24.5 -20.453 -21.859 1 94.69 743 LEU A CA 1
ATOM 5933 C C . LEU A 1 743 ? -23.141 -19.859 -22.172 1 94.69 743 LEU A C 1
ATOM 5935 O O . LEU A 1 743 ? -22.891 -19.422 -23.297 1 94.69 743 LEU A O 1
ATOM 5939 N N . LEU A 1 744 ? -22.344 -19.781 -21.156 1 95.25 744 LEU A N 1
ATOM 5940 C CA . LEU A 1 744 ? -21 -19.234 -21.312 1 95.25 744 LEU A CA 1
ATOM 5941 C C . LEU A 1 744 ? -19.984 -20.344 -21.578 1 95.25 744 LEU A C 1
ATOM 5943 O O . LEU A 1 744 ? -19.156 -20.656 -20.734 1 95.25 744 LEU A O 1
ATOM 5947 N N . SER A 1 745 ? -19.984 -20.844 -22.734 1 91.56 745 SER A N 1
ATOM 5948 C CA . SER A 1 745 ? -19.062 -21.891 -23.203 1 91.56 745 SER A CA 1
ATOM 5949 C C . SER A 1 745 ? -19.172 -23.141 -22.328 1 91.56 745 SER A C 1
ATOM 5951 O O . SER A 1 745 ? -18.156 -23.734 -21.969 1 91.56 745 SER A O 1
ATOM 5953 N N . GLY A 1 746 ? -20.359 -23.422 -21.812 1 89.69 746 GLY A N 1
ATOM 5954 C CA . GLY A 1 746 ? -20.594 -24.625 -21.047 1 89.69 746 GLY A CA 1
ATOM 5955 C C . GLY A 1 746 ? -20.047 -24.547 -19.625 1 89.69 746 GLY A C 1
ATOM 5956 O O . GLY A 1 746 ? -19.734 -25.578 -19.016 1 89.69 746 GLY A O 1
ATOM 5957 N N . GLY A 1 747 ? -19.938 -23.422 -19.094 1 91.69 747 GLY A N 1
ATOM 5958 C CA . GLY A 1 747 ? -19.375 -23.234 -17.781 1 91.69 747 GLY A CA 1
ATOM 5959 C C . GLY A 1 747 ? -20.266 -23.719 -16.656 1 91.69 747 GLY A C 1
ATOM 5960 O O . GLY A 1 747 ? -21.391 -24.156 -16.906 1 91.69 747 GLY A O 1
ATOM 5961 N N . ASP A 1 748 ? -19.703 -23.828 -15.469 1 93.56 748 ASP A N 1
ATOM 5962 C CA . ASP A 1 748 ? -20.406 -24.172 -14.234 1 93.56 748 ASP A CA 1
ATOM 5963 C C . ASP A 1 748 ? -19.859 -23.375 -13.055 1 93.56 748 ASP A C 1
ATOM 5965 O O . ASP A 1 748 ? -19.234 -22.328 -13.234 1 93.56 748 ASP A O 1
ATOM 5969 N N . TYR A 1 749 ? -20.266 -23.781 -11.852 1 96.06 749 TYR A N 1
ATOM 5970 C CA . TYR A 1 749 ? -19.891 -23 -10.672 1 96.06 749 TYR A CA 1
ATOM 5971 C C . TYR A 1 749 ? -18.828 -23.734 -9.859 1 96.06 749 TYR A C 1
ATOM 5973 O O . TYR A 1 749 ? -18.891 -23.75 -8.625 1 96.06 749 TYR A O 1
ATOM 5981 N N . ASP A 1 750 ? -17.891 -24.375 -10.484 1 93.56 750 ASP A N 1
ATOM 5982 C CA . ASP A 1 750 ? -16.875 -25.141 -9.766 1 93.56 750 ASP A CA 1
ATOM 5983 C C . ASP A 1 750 ? -15.547 -24.375 -9.711 1 93.56 750 ASP A C 1
ATOM 5985 O O . ASP A 1 750 ? -14.484 -24.969 -9.531 1 93.56 750 ASP A O 1
ATOM 5989 N N . GLY A 1 751 ? -15.562 -23.156 -10.008 1 92.69 751 GLY A N 1
ATOM 5990 C CA . GLY A 1 751 ? -14.359 -22.344 -9.953 1 92.69 751 GLY A CA 1
ATOM 5991 C C . GLY A 1 751 ? -14.148 -21.516 -11.195 1 92.69 751 GLY A C 1
ATOM 5992 O O . GLY A 1 751 ? -13.109 -20.859 -11.344 1 92.69 751 GLY A O 1
ATOM 5993 N N . ASP A 1 752 ? -15.07 -21.422 -12.016 1 93 752 ASP A N 1
ATOM 5994 C CA . ASP A 1 752 ? -14.977 -20.641 -13.234 1 93 752 ASP A CA 1
ATOM 5995 C C . ASP A 1 752 ? -15.031 -19.141 -12.93 1 93 752 ASP A C 1
ATOM 5997 O O . ASP A 1 752 ? -15.758 -18.703 -12.039 1 93 752 ASP A O 1
ATOM 6001 N N . THR A 1 753 ? -14.258 -18.438 -13.648 1 93.25 753 THR A N 1
ATOM 6002 C CA . THR A 1 753 ? -14.312 -16.984 -13.578 1 93.25 753 THR A CA 1
ATOM 6003 C C . THR A 1 753 ? -14.922 -16.406 -14.852 1 93.25 753 THR A C 1
ATOM 6005 O O . THR A 1 753 ? -14.812 -17 -15.922 1 93.25 753 THR A O 1
ATOM 6008 N N . ALA A 1 754 ? -15.625 -15.383 -14.703 1 95.44 754 ALA A N 1
ATOM 6009 C CA . ALA A 1 754 ? -16.203 -14.68 -15.852 1 95.44 754 ALA A CA 1
ATOM 6010 C C . ALA A 1 754 ? -15.773 -13.219 -15.867 1 95.44 754 ALA A C 1
ATOM 6012 O O . ALA A 1 754 ? -15.445 -12.641 -14.828 1 95.44 754 ALA A O 1
ATOM 6013 N N . VAL A 1 755 ? -15.773 -12.695 -17.078 1 95.12 755 VAL A N 1
ATOM 6014 C CA . VAL A 1 755 ? -15.547 -11.266 -17.266 1 95.12 755 VAL A CA 1
ATOM 6015 C C . VAL A 1 755 ? -16.891 -10.547 -17.375 1 95.12 755 VAL A C 1
ATOM 6017 O O . VAL A 1 755 ? -17.75 -10.953 -18.172 1 95.12 755 VAL A O 1
ATOM 6020 N N . MET A 1 756 ? -17.078 -9.602 -16.578 1 96.19 756 MET A N 1
ATOM 6021 C CA . MET A 1 756 ? -18.266 -8.75 -16.641 1 96.19 756 MET A CA 1
ATOM 6022 C C . MET A 1 756 ? -17.906 -7.352 -17.125 1 96.19 756 MET A C 1
ATOM 6024 O O . MET A 1 756 ? -17.062 -6.68 -16.547 1 96.19 756 MET A O 1
ATOM 6028 N N . ILE A 1 757 ? -18.547 -6.914 -18.219 1 95.56 757 ILE A N 1
ATOM 6029 C CA . ILE A 1 757 ? -18.25 -5.637 -18.859 1 95.56 757 ILE A CA 1
ATOM 6030 C C . ILE A 1 757 ? -19.469 -4.719 -18.766 1 95.56 757 ILE A C 1
ATOM 6032 O O . ILE A 1 757 ? -20.578 -5.117 -19.125 1 95.56 757 ILE A O 1
ATOM 6036 N N . TRP A 1 758 ? -19.312 -3.469 -18.312 1 94.31 758 TRP A N 1
ATOM 6037 C CA . TRP A 1 758 ? -20.422 -2.531 -18.266 1 94.31 758 TRP A CA 1
ATOM 6038 C C . TRP A 1 758 ? -20.094 -1.25 -19.031 1 94.31 758 TRP A C 1
ATOM 6040 O O . TRP A 1 758 ? -20.781 -0.243 -18.906 1 94.31 758 TRP A O 1
ATOM 6050 N N . ASP A 1 759 ? -19.016 -1.271 -19.859 1 92.06 759 ASP A N 1
ATOM 6051 C CA . ASP A 1 759 ? -18.688 -0.162 -20.75 1 92.06 759 ASP A CA 1
ATOM 6052 C C . ASP A 1 759 ? -19.781 0.07 -21.781 1 92.06 759 ASP A C 1
ATOM 6054 O O . ASP A 1 759 ? -20.031 -0.782 -22.641 1 92.06 759 ASP A O 1
ATOM 6058 N N . GLU A 1 760 ? -20.312 1.218 -21.797 1 90.25 760 GLU A N 1
ATOM 6059 C CA . GLU A 1 760 ? -21.469 1.518 -22.625 1 90.25 760 GLU A CA 1
ATOM 6060 C C . GLU A 1 760 ? -21.109 1.447 -24.109 1 90.25 760 GLU A C 1
ATOM 6062 O O . GLU A 1 760 ? -21.969 1.126 -24.953 1 90.25 760 GLU A O 1
ATOM 6067 N N . SER A 1 761 ? -19.891 1.727 -24.484 1 91.19 761 SER A N 1
ATOM 6068 C CA . SER A 1 761 ? -19.453 1.666 -25.875 1 91.19 761 SER A CA 1
ATOM 6069 C C . SER A 1 761 ? -19.5 0.237 -26.406 1 91.19 761 SER A C 1
ATOM 6071 O O . SER A 1 761 ? -19.562 0.021 -27.609 1 91.19 761 SER A O 1
ATOM 6073 N N . ILE A 1 762 ? -19.516 -0.759 -25.5 1 94.94 762 ILE A N 1
ATOM 6074 C CA . ILE A 1 762 ? -19.547 -2.17 -25.875 1 94.94 762 ILE A CA 1
ATOM 6075 C C . ILE A 1 762 ? -20.938 -2.738 -25.609 1 94.94 762 ILE A C 1
ATOM 6077 O O . ILE A 1 762 ? -21.516 -3.396 -26.484 1 94.94 762 ILE A O 1
ATOM 6081 N N . THR A 1 763 ? -21.547 -2.432 -24.484 1 94.94 763 THR A N 1
ATOM 6082 C CA . THR A 1 763 ? -22.781 -3.049 -24.031 1 94.94 763 THR A CA 1
ATOM 6083 C C . THR A 1 763 ? -23.969 -2.541 -24.859 1 94.94 763 THR A C 1
ATOM 6085 O O . THR A 1 763 ? -24.891 -3.299 -25.141 1 94.94 763 THR A O 1
ATOM 6088 N N . SER A 1 764 ? -23.969 -1.299 -25.219 1 94.06 764 SER A N 1
ATOM 6089 C CA . SER A 1 764 ? -25.109 -0.705 -25.891 1 94.06 764 SER A CA 1
ATOM 6090 C C . SER A 1 764 ? -25.297 -1.307 -27.281 1 94.06 764 SER A C 1
ATOM 6092 O O . SER A 1 764 ? -26.406 -1.721 -27.641 1 94.06 764 SER A O 1
ATOM 6094 N N . PRO A 1 765 ? -24.281 -1.415 -28.062 1 96.31 765 PRO A N 1
ATOM 6095 C CA . PRO A 1 765 ? -24.453 -1.956 -29.422 1 96.31 765 PRO A CA 1
ATOM 6096 C C . PRO A 1 765 ? -24.562 -3.48 -29.438 1 96.31 765 PRO A C 1
ATOM 6098 O O . PRO A 1 765 ? -25.094 -4.059 -30.375 1 96.31 765 PRO A O 1
ATOM 6101 N N . PHE A 1 766 ? -24.094 -4.164 -28.5 1 97.62 766 PHE A N 1
ATOM 6102 C CA . PHE A 1 766 ? -24.031 -5.621 -28.453 1 97.62 766 PHE A CA 1
ATOM 6103 C C . PHE A 1 766 ? -25.438 -6.223 -28.578 1 97.62 766 PHE A C 1
ATOM 6105 O O . PHE A 1 766 ? -26.375 -5.727 -27.953 1 97.62 766 PHE A O 1
ATOM 6112 N N . GLN A 1 767 ? -25.516 -7.285 -29.328 1 96.56 767 GLN A N 1
ATOM 6113 C CA . GLN A 1 767 ? -26.781 -8.008 -29.484 1 96.56 767 GLN A CA 1
ATOM 6114 C C . GLN A 1 767 ? -26.594 -9.5 -29.203 1 96.56 767 GLN A C 1
ATOM 6116 O O . GLN A 1 767 ? -25.719 -10.141 -29.797 1 96.56 767 GLN A O 1
ATOM 6121 N N . ASN A 1 768 ? -27.422 -10.039 -28.359 1 96.12 768 ASN A N 1
ATOM 6122 C CA . ASN A 1 768 ? -27.344 -11.461 -28.031 1 96.12 768 ASN A CA 1
ATOM 6123 C C . ASN A 1 768 ? -27.641 -12.336 -29.25 1 96.12 768 ASN A C 1
ATOM 6125 O O . ASN A 1 768 ? -28.625 -12.117 -29.953 1 96.12 768 ASN A O 1
ATOM 6129 N N . SER A 1 769 ? -26.781 -13.242 -29.516 1 94.56 769 SER A N 1
ATOM 6130 C CA . SER A 1 769 ? -27.062 -14.25 -30.531 1 94.56 769 SER A CA 1
ATOM 6131 C C . SER A 1 769 ? -28.062 -15.289 -30.016 1 94.56 769 SER A C 1
ATOM 6133 O O . SER A 1 769 ? -28.422 -15.289 -28.844 1 94.56 769 SER A O 1
ATOM 6135 N N . HIS A 1 770 ? -28.438 -16.156 -30.969 1 92.12 770 HIS A N 1
ATOM 6136 C CA . HIS A 1 770 ? -29.391 -17.188 -30.609 1 92.12 770 HIS A CA 1
ATOM 6137 C C . HIS A 1 770 ? -28.75 -18.203 -29.656 1 92.12 770 HIS A C 1
ATOM 6139 O O . HIS A 1 770 ? -27.594 -18.578 -29.844 1 92.12 770 HIS A O 1
ATOM 6145 N N . LYS A 1 771 ? -29.469 -18.734 -28.719 1 90.88 771 LYS A N 1
ATOM 6146 C CA . LYS A 1 771 ? -28.984 -19.625 -27.688 1 90.88 771 LYS A CA 1
ATOM 6147 C C . LYS A 1 771 ? -28.688 -21.016 -28.234 1 90.88 771 LYS A C 1
ATOM 6149 O O . LYS A 1 771 ? -28 -21.812 -27.594 1 90.88 771 LYS A O 1
ATOM 6154 N N . GLU A 1 772 ? -29.141 -21.25 -29.406 1 88.44 772 GLU A N 1
ATOM 6155 C CA . GLU A 1 772 ? -28.984 -22.562 -30 1 88.44 772 GLU A CA 1
ATOM 6156 C C . GLU A 1 772 ? -27.516 -22.891 -30.25 1 88.44 772 GLU A C 1
ATOM 6158 O O . GLU A 1 772 ? -27.125 -24.062 -30.312 1 88.44 772 GLU A O 1
ATOM 6163 N N . PHE A 1 773 ? -26.75 -21.891 -30.391 1 92.06 773 PHE A N 1
ATOM 6164 C CA . PHE A 1 773 ? -25.328 -22.078 -30.656 1 92.06 773 PHE A CA 1
ATOM 6165 C C . PHE A 1 773 ? -24.625 -22.641 -29.422 1 92.06 773 PHE A C 1
ATOM 6167 O O . PHE A 1 773 ? -23.516 -23.188 -29.531 1 92.06 773 PHE A O 1
ATOM 6174 N N . ALA A 1 774 ? -25.219 -22.562 -28.25 1 91 774 ALA A N 1
ATOM 6175 C CA . ALA A 1 774 ? -24.594 -23.016 -27 1 91 774 ALA A CA 1
ATOM 6176 C C . ALA A 1 774 ? -24.562 -24.531 -26.922 1 91 774 ALA A C 1
ATOM 6178 O O . ALA A 1 774 ? -23.672 -25.109 -26.281 1 91 774 ALA A O 1
ATOM 6179 N N . ASP A 1 775 ? -25.516 -25.172 -27.609 1 91.12 775 ASP A N 1
ATOM 6180 C CA . ASP A 1 775 ? -25.609 -26.625 -27.562 1 91.12 775 ASP A CA 1
ATOM 6181 C C . ASP A 1 775 ? -25.375 -27.25 -28.938 1 91.12 775 ASP A C 1
ATOM 6183 O O . ASP A 1 775 ? -25.859 -26.734 -29.938 1 91.12 775 ASP A O 1
ATOM 6187 N N . PRO A 1 776 ? -24.594 -28.297 -28.922 1 89.44 776 PRO A N 1
ATOM 6188 C CA . PRO A 1 776 ? -24.438 -29 -30.203 1 89.44 776 PRO A CA 1
ATOM 6189 C C . PRO A 1 776 ? -25.719 -29.688 -30.641 1 89.44 776 PRO A C 1
ATOM 6191 O O . PRO A 1 776 ? -26.641 -29.875 -29.844 1 89.44 776 PRO A O 1
ATOM 6194 N N . SER A 1 777 ? -25.734 -30.047 -31.875 1 87.25 777 SER A N 1
ATOM 6195 C CA . SER A 1 777 ? -26.891 -30.781 -32.375 1 87.25 777 SER A CA 1
ATOM 6196 C C . SER A 1 777 ? -27.047 -32.125 -31.672 1 87.25 777 SER A C 1
ATOM 6198 O O . SER A 1 777 ? -26.094 -32.656 -31.109 1 87.25 777 SER A O 1
ATOM 6200 N N . ILE A 1 778 ? -28.172 -32.688 -31.656 1 85.88 778 ILE A N 1
ATOM 6201 C CA . ILE A 1 778 ? -28.531 -33.906 -30.922 1 85.88 778 ILE A CA 1
ATOM 6202 C C . ILE A 1 778 ? -27.672 -35.062 -31.391 1 85.88 778 ILE A C 1
ATOM 6204 O O . ILE A 1 778 ? -27.266 -35.906 -30.594 1 85.88 778 ILE A O 1
ATOM 6208 N N . ASP A 1 779 ? -27.344 -35.062 -32.625 1 89.5 779 ASP A N 1
ATOM 6209 C CA . ASP A 1 779 ? -26.594 -36.188 -33.188 1 89.5 779 ASP A CA 1
ATOM 6210 C C . ASP A 1 779 ? -25.109 -35.875 -33.25 1 89.5 779 ASP A C 1
ATOM 6212 O O . ASP A 1 779 ? -24.328 -36.625 -33.875 1 89.5 779 ASP A O 1
ATOM 6216 N N . PHE A 1 780 ? -24.734 -34.844 -32.688 1 92.62 780 PHE A N 1
ATOM 6217 C CA . PHE A 1 780 ? -23.375 -34.344 -32.844 1 92.62 780 PHE A CA 1
ATOM 6218 C C . PHE A 1 780 ? -22.375 -35.375 -32.312 1 92.62 780 PHE A C 1
ATOM 6220 O O . PHE A 1 780 ? -21.422 -35.719 -33.031 1 92.62 780 PHE A O 1
ATOM 6227 N N . GLU A 1 781 ? -22.531 -35.875 -31.156 1 89.12 781 GLU A N 1
ATOM 6228 C CA . GLU A 1 781 ? -21.594 -36.812 -30.547 1 89.12 781 GLU A CA 1
ATOM 6229 C C . GLU A 1 781 ? -21.531 -38.125 -31.328 1 89.12 781 GLU A C 1
ATOM 6231 O O . GLU A 1 781 ? -20.453 -38.688 -31.547 1 89.12 781 GLU A O 1
ATOM 6236 N N . ARG A 1 782 ? -22.734 -38.562 -31.75 1 88.62 782 ARG A N 1
ATOM 6237 C CA . ARG A 1 782 ? -22.828 -39.844 -32.469 1 88.62 782 ARG A CA 1
ATOM 6238 C C . ARG A 1 782 ? -22.141 -39.75 -33.844 1 88.62 782 ARG A C 1
ATOM 6240 O O . ARG A 1 782 ? -21.484 -40.688 -34.281 1 88.62 782 ARG A O 1
ATOM 6247 N N . VAL A 1 783 ? -22.25 -38.625 -34.344 1 92.38 783 VAL A N 1
ATOM 6248 C CA . VAL A 1 783 ? -21.75 -38.438 -35.719 1 92.38 783 VAL A CA 1
ATOM 6249 C C . VAL A 1 783 ? -20.234 -38.219 -35.688 1 92.38 783 VAL A C 1
ATOM 6251 O O . VAL A 1 783 ? -19.516 -38.656 -36.562 1 92.38 783 VAL A O 1
ATOM 6254 N N . ASN A 1 784 ? -19.766 -37.594 -34.688 1 92.44 784 ASN A N 1
ATOM 6255 C CA . ASN A 1 784 ? -18.391 -37.094 -34.75 1 92.44 784 ASN A CA 1
ATOM 6256 C C . ASN A 1 784 ? -17.453 -37.906 -33.844 1 92.44 784 ASN A C 1
ATOM 6258 O O . ASN A 1 784 ? -16.234 -37.875 -34.031 1 92.44 784 ASN A O 1
ATOM 6262 N N . PHE A 1 785 ? -17.953 -38.594 -32.844 1 90.62 785 PHE A N 1
ATOM 6263 C CA . PHE A 1 785 ? -17.078 -39.188 -31.859 1 90.62 785 PHE A CA 1
ATOM 6264 C C . PHE A 1 785 ? -17.406 -40.656 -31.672 1 90.62 785 PHE A C 1
ATOM 6266 O O . PHE A 1 785 ? -18.531 -41.094 -31.938 1 90.62 785 PHE A O 1
ATOM 6273 N N . ASN A 1 786 ? -16.359 -41.375 -31.312 1 85.88 786 ASN A N 1
ATOM 6274 C CA . ASN A 1 786 ? -16.516 -42.719 -30.719 1 85.88 786 ASN A CA 1
ATOM 6275 C C . ASN A 1 786 ? -16.438 -42.656 -29.203 1 85.88 786 ASN A C 1
ATOM 6277 O O . ASN A 1 786 ? -15.586 -41.969 -28.641 1 85.88 786 ASN A O 1
ATOM 6281 N N . LYS A 1 787 ? -17.438 -43.031 -28.547 1 81.25 787 LYS A N 1
ATOM 6282 C CA . LYS A 1 787 ? -17.469 -43 -27.094 1 81.25 787 LYS A CA 1
ATOM 6283 C C . LYS A 1 787 ? -17.125 -44.344 -26.5 1 81.25 787 LYS A C 1
ATOM 6285 O O . LYS A 1 787 ? -17.688 -45.375 -26.906 1 81.25 787 LYS A O 1
ATOM 6290 N N . SER A 1 788 ? -16.047 -44.312 -25.703 1 75.69 788 SER A N 1
ATOM 6291 C CA . SER A 1 788 ? -15.734 -45.531 -24.969 1 75.69 788 SER A CA 1
ATOM 6292 C C . SER A 1 788 ? -16.781 -45.844 -23.906 1 75.69 788 SER A C 1
ATOM 6294 O O . SER A 1 788 ? -17.156 -44.938 -23.141 1 75.69 788 SER A O 1
ATOM 6296 N N . LYS A 1 789 ? -17.469 -47 -23.875 1 71.5 789 LYS A N 1
ATOM 6297 C CA . LYS A 1 789 ? -18.531 -47.375 -22.953 1 71.5 789 LYS A CA 1
ATOM 6298 C C . LYS A 1 789 ? -18.031 -48.375 -21.891 1 71.5 789 LYS A C 1
ATOM 6300 O O . LYS A 1 789 ? -18.828 -48.969 -21.188 1 71.5 789 LYS A O 1
ATOM 6305 N N . VAL A 1 790 ? -16.672 -48.281 -21.812 1 79.56 790 VAL A N 1
ATOM 6306 C CA . VAL A 1 790 ? -16.156 -49.281 -20.875 1 79.56 790 VAL A CA 1
ATOM 6307 C C . VAL A 1 790 ? -16.328 -48.75 -19.438 1 79.56 790 VAL A C 1
ATOM 6309 O O . VAL A 1 790 ? -15.875 -47.656 -19.125 1 79.56 790 VAL A O 1
ATOM 6312 N N . VAL A 1 791 ? -17.031 -49.469 -18.688 1 83.81 791 VAL A N 1
ATOM 6313 C CA . VAL A 1 791 ? -17.266 -49.094 -17.297 1 83.81 791 VAL A CA 1
ATOM 6314 C C . VAL A 1 791 ? -16.375 -49.938 -16.391 1 83.81 791 VAL A C 1
ATOM 6316 O O . VAL A 1 791 ? -15.984 -51.062 -16.75 1 83.81 791 VAL A O 1
ATOM 6319 N N . LEU A 1 792 ? -16.016 -49.469 -15.32 1 86.38 792 LEU A N 1
ATOM 6320 C CA . LEU A 1 792 ? -15.094 -50.094 -14.383 1 86.38 792 LEU A CA 1
ATOM 6321 C C . LEU A 1 792 ? -15.617 -51.469 -13.922 1 86.38 792 LEU A C 1
ATOM 6323 O O . LEU A 1 792 ? -14.836 -52.406 -13.719 1 86.38 792 LEU A O 1
ATOM 6327 N N . ARG A 1 793 ? -16.922 -51.562 -13.773 1 84.62 793 ARG A N 1
ATOM 6328 C CA . ARG A 1 793 ? -17.531 -52.812 -13.328 1 84.62 793 ARG A CA 1
ATOM 6329 C C . ARG A 1 793 ? -17.203 -53.938 -14.289 1 84.62 793 ARG A C 1
ATOM 6331 O O . ARG A 1 793 ? -16.953 -55.094 -13.859 1 84.62 793 ARG A O 1
ATOM 6338 N N . ASP A 1 794 ? -17.203 -53.625 -15.461 1 83 794 ASP A N 1
ATOM 6339 C CA . ASP A 1 794 ? -16.953 -54.625 -16.484 1 83 794 ASP A CA 1
ATOM 6340 C C . ASP A 1 794 ? -15.492 -55.094 -16.453 1 83 794 ASP A C 1
ATOM 6342 O O . ASP A 1 794 ? -15.203 -56.281 -16.594 1 83 794 ASP A O 1
ATOM 6346 N N . ILE A 1 795 ? -14.633 -54.156 -16.234 1 82.19 795 ILE A N 1
ATOM 6347 C CA . ILE A 1 795 ? -13.211 -54.469 -16.156 1 82.19 795 ILE A CA 1
ATOM 6348 C C . ILE A 1 795 ? -12.945 -55.312 -14.906 1 82.19 795 ILE A C 1
ATOM 6350 O O . ILE A 1 795 ? -12.18 -56.281 -14.953 1 82.19 795 ILE A O 1
ATOM 6354 N N . LYS A 1 796 ? -13.523 -54.906 -13.891 1 83.56 796 LYS A N 1
ATOM 6355 C CA . LYS A 1 796 ? -13.375 -55.656 -12.641 1 83.56 796 LYS A CA 1
ATOM 6356 C C . LYS A 1 796 ? -13.914 -57.062 -12.758 1 83.56 796 LYS A C 1
ATOM 6358 O O . LYS A 1 796 ? -13.281 -58.031 -12.312 1 83.56 796 LYS A O 1
ATOM 6363 N N . ALA A 1 797 ? -15.086 -57.188 -13.359 1 80.94 797 ALA A N 1
ATOM 6364 C CA . ALA A 1 797 ? -15.711 -58.5 -13.531 1 80.94 797 ALA A CA 1
ATOM 6365 C C . ALA A 1 797 ? -14.852 -59.406 -14.414 1 80.94 797 ALA A C 1
ATOM 6367 O O . ALA A 1 797 ? -14.719 -60.594 -14.133 1 80.94 797 ALA A O 1
ATOM 6368 N N . GLN A 1 798 ? -14.32 -58.781 -15.375 1 79.31 798 GLN A N 1
ATOM 6369 C CA . GLN A 1 798 ? -13.461 -59.562 -16.266 1 79.31 798 GLN A CA 1
ATOM 6370 C C . GLN A 1 798 ? -12.203 -60.031 -15.539 1 79.31 798 GLN A C 1
ATOM 6372 O O . GLN A 1 798 ? -11.758 -61.156 -15.758 1 79.31 798 GLN A O 1
ATOM 6377 N N . ALA A 1 799 ? -11.633 -59.188 -14.836 1 82 799 ALA A N 1
ATOM 6378 C CA . ALA A 1 799 ? -10.438 -59.562 -14.078 1 82 799 ALA A CA 1
ATOM 6379 C C . ALA A 1 799 ? -10.75 -60.656 -13.062 1 82 799 ALA A C 1
ATOM 6381 O O . ALA A 1 799 ? -9.945 -61.562 -12.859 1 82 799 ALA A O 1
ATOM 6382 N N . GLU A 1 800 ? -11.859 -60.562 -12.445 1 78.94 800 GLU A N 1
ATOM 6383 C CA . GLU A 1 800 ? -12.266 -61.562 -11.453 1 78.94 800 GLU A CA 1
ATOM 6384 C C . GLU A 1 800 ? -12.539 -62.906 -12.109 1 78.94 800 GLU A C 1
ATOM 6386 O O . GLU A 1 800 ? -12.156 -63.938 -11.57 1 78.94 800 GLU A O 1
ATOM 6391 N N . LEU A 1 801 ? -13.195 -62.844 -13.219 1 77.69 801 LEU A N 1
ATOM 6392 C CA . LEU A 1 801 ? -13.5 -64.062 -13.953 1 77.69 801 LEU A CA 1
ATOM 6393 C C . LEU A 1 801 ? -12.219 -64.75 -14.406 1 77.69 801 LEU A C 1
ATOM 6395 O O . LEU A 1 801 ? -12.125 -66 -14.375 1 77.69 801 LEU A O 1
ATOM 6399 N N . GLY A 1 802 ? -11.352 -64 -14.836 1 75.75 802 GLY A N 1
ATOM 6400 C CA . GLY A 1 802 ? -10.094 -64.562 -15.312 1 75.75 802 GLY A CA 1
ATOM 6401 C C . GLY A 1 802 ? -9.102 -64.812 -14.195 1 75.75 802 GLY A C 1
ATOM 6402 O O . GLY A 1 802 ? -8.031 -65.375 -14.43 1 75.75 802 GLY A O 1
ATOM 6403 N N . LYS A 1 803 ? -9.391 -64.562 -12.977 1 80.81 803 LYS A N 1
ATOM 6404 C CA . LYS A 1 803 ? -8.523 -64.688 -11.812 1 80.81 803 LYS A CA 1
ATOM 6405 C C . LYS A 1 803 ? -7.172 -64 -12.047 1 80.81 803 LYS A C 1
ATOM 6407 O O . LYS A 1 803 ? -6.121 -64.625 -11.812 1 80.81 803 LYS A O 1
ATOM 6412 N N . VAL A 1 804 ? -7.215 -62.875 -12.695 1 81 804 VAL A N 1
ATOM 6413 C CA . VAL A 1 804 ? -6.004 -62.125 -12.992 1 81 804 VAL A CA 1
ATOM 6414 C C . VAL A 1 804 ? -5.988 -60.844 -12.164 1 81 804 VAL A C 1
ATOM 6416 O O . VAL A 1 804 ? -7.039 -60.344 -11.75 1 81 804 VAL A O 1
ATOM 6419 N N . ASP A 1 805 ? -4.801 -60.438 -11.914 1 85.56 805 ASP A N 1
ATOM 6420 C CA . ASP A 1 805 ? -4.609 -59.156 -11.203 1 85.56 805 ASP A CA 1
ATOM 6421 C C . ASP A 1 805 ? -5.031 -57.969 -12.062 1 85.56 805 ASP A C 1
ATOM 6423 O O . ASP A 1 805 ? -4.594 -57.844 -13.203 1 85.56 805 ASP A O 1
ATOM 6427 N N . ILE A 1 806 ? -5.938 -57.125 -11.555 1 88.5 806 ILE A N 1
ATOM 6428 C CA . ILE A 1 806 ? -6.52 -56 -12.297 1 88.5 806 ILE A CA 1
ATOM 6429 C C . ILE A 1 806 ? -5.547 -54.812 -12.305 1 88.5 806 ILE A C 1
ATOM 6431 O O . ILE A 1 806 ? -5.672 -53.906 -13.125 1 88.5 806 ILE A O 1
ATOM 6435 N N . THR A 1 807 ? -4.57 -54.844 -11.492 1 88.5 807 THR A N 1
ATOM 6436 C CA . THR A 1 807 ? -3.73 -53.688 -11.219 1 88.5 807 THR A CA 1
ATOM 6437 C C . THR A 1 807 ? -3 -53.219 -12.477 1 88.5 807 THR A C 1
ATOM 6439 O O . THR A 1 807 ? -2.967 -52.031 -12.797 1 88.5 807 THR A O 1
ATOM 6442 N N . PRO A 1 808 ? -2.416 -54.094 -13.242 1 89.12 808 PRO A N 1
ATOM 6443 C CA . PRO A 1 808 ? -1.715 -53.656 -14.453 1 89.12 808 PRO A CA 1
ATOM 6444 C C . PRO A 1 808 ? -2.635 -52.969 -15.445 1 89.12 808 PRO A C 1
ATOM 6446 O O . PRO A 1 808 ? -2.211 -52.031 -16.125 1 89.12 808 PRO A O 1
ATOM 6449 N N . ARG A 1 809 ? -3.82 -53.375 -15.461 1 88.56 809 ARG A N 1
ATOM 6450 C CA . ARG A 1 809 ? -4.781 -52.781 -16.375 1 88.56 809 ARG A CA 1
ATOM 6451 C C . ARG A 1 809 ? -5.145 -51.375 -15.906 1 88.56 809 ARG A C 1
ATOM 6453 O O . ARG A 1 809 ? -5.332 -50.469 -16.719 1 88.56 809 ARG A O 1
ATOM 6460 N N . LEU A 1 810 ? -5.289 -51.312 -14.648 1 91.5 810 LEU A N 1
ATOM 6461 C CA . LEU A 1 810 ? -5.59 -50 -14.102 1 91.5 810 LEU A CA 1
ATOM 6462 C C . LEU A 1 810 ? -4.438 -49.031 -14.344 1 91.5 810 LEU A C 1
ATOM 6464 O O . LEU A 1 810 ? -4.66 -47.875 -14.703 1 91.5 810 LEU A O 1
ATOM 6468 N N . VAL A 1 811 ? -3.24 -49.438 -14.156 1 93.5 811 VAL A N 1
ATOM 6469 C CA . VAL A 1 811 ? -2.059 -48.594 -14.359 1 93.5 811 VAL A CA 1
ATOM 6470 C C . VAL A 1 811 ? -1.968 -48.188 -15.82 1 93.5 811 VAL A C 1
ATOM 6472 O O . VAL A 1 811 ? -1.639 -47.031 -16.125 1 93.5 811 VAL A O 1
ATOM 6475 N N . GLU A 1 812 ? -2.205 -49.062 -16.656 1 91.12 812 GLU A N 1
ATOM 6476 C CA . GLU A 1 812 ? -2.189 -48.75 -18.078 1 91.12 812 GLU A CA 1
ATOM 6477 C C . GLU A 1 812 ? -3.186 -47.656 -18.406 1 91.12 812 GLU A C 1
ATOM 6479 O O . GLU A 1 812 ? -2.861 -46.719 -19.141 1 91.12 812 GLU A O 1
ATOM 6484 N N . ALA A 1 813 ? -4.355 -47.812 -17.859 1 87.56 813 ALA A N 1
ATOM 6485 C CA . ALA A 1 813 ? -5.383 -46.781 -18.094 1 87.56 813 ALA A CA 1
ATOM 6486 C C . ALA A 1 813 ? -4.953 -45.438 -17.547 1 87.56 813 ALA A C 1
ATOM 6488 O O . ALA A 1 813 ? -5.176 -44.406 -18.172 1 87.56 813 ALA A O 1
ATOM 6489 N N . MET A 1 814 ? -4.371 -45.438 -16.438 1 92.62 814 MET A N 1
ATOM 6490 C CA . MET A 1 814 ? -3.998 -44.188 -15.758 1 92.62 814 MET A CA 1
ATOM 6491 C C . MET A 1 814 ? -2.814 -43.531 -16.453 1 92.62 814 MET A C 1
ATOM 6493 O O . MET A 1 814 ? -2.578 -42.344 -16.266 1 92.62 814 MET A O 1
ATOM 6497 N N . LEU A 1 815 ? -2.061 -44.188 -17.234 1 93.56 815 LEU A N 1
ATOM 6498 C CA . LEU A 1 815 ? -0.863 -43.656 -17.875 1 93.56 815 LEU A CA 1
ATOM 6499 C C . LEU A 1 815 ? -1.161 -43.188 -19.281 1 93.56 815 LEU A C 1
ATOM 6501 O O . LEU A 1 815 ? -0.306 -42.562 -19.938 1 93.56 815 LEU A O 1
ATOM 6505 N N . GLN A 1 816 ? -2.352 -43.281 -19.703 1 84.38 816 GLN A N 1
ATOM 6506 C CA . GLN A 1 816 ? -2.703 -43 -21.078 1 84.38 816 GLN A CA 1
ATOM 6507 C C . GLN A 1 816 ? -2.547 -41.531 -21.391 1 84.38 816 GLN A C 1
ATOM 6509 O O . GLN A 1 816 ? -2.316 -41.125 -22.547 1 84.38 816 GLN A O 1
ATOM 6514 N N . GLN A 1 817 ? -2.576 -40.75 -20.406 1 83.12 817 GLN A N 1
ATOM 6515 C CA . GLN A 1 817 ? -2.611 -39.312 -20.625 1 83.12 817 GLN A CA 1
ATOM 6516 C C . GLN A 1 817 ? -1.201 -38.719 -20.656 1 83.12 817 GLN A C 1
ATOM 6518 O O . GLN A 1 817 ? -1.029 -37.5 -20.625 1 83.12 817 GLN A O 1
ATOM 6523 N N . ILE A 1 818 ? -0.147 -39.469 -20.828 1 87.25 818 ILE A N 1
ATOM 6524 C CA . ILE A 1 818 ? 1.224 -38.969 -20.828 1 87.25 818 ILE A CA 1
ATOM 6525 C C . ILE A 1 818 ? 1.471 -38.156 -22.109 1 87.25 818 ILE A C 1
ATOM 6527 O O . ILE A 1 818 ? 2.348 -37.312 -22.156 1 87.25 818 ILE A O 1
ATOM 6531 N N . SER A 1 819 ? 0.841 -38.406 -23.203 1 78.81 819 SER A N 1
ATOM 6532 C CA . SER A 1 819 ? 0.96 -37.656 -24.469 1 78.81 819 SER A CA 1
ATOM 6533 C C . SER A 1 819 ? -0.241 -36.75 -24.688 1 78.81 819 SER A C 1
ATOM 6535 O O . SER A 1 819 ? -1.359 -37.094 -24.297 1 78.81 819 SER A O 1
ATOM 6537 N N . PRO A 1 820 ? 0.146 -35.438 -25.266 1 65 820 PRO A N 1
ATOM 6538 C CA . PRO A 1 820 ? -0.958 -34.5 -25.484 1 65 820 PRO A CA 1
ATOM 6539 C C . PRO A 1 820 ? -1.936 -34.969 -26.547 1 65 820 PRO A C 1
ATOM 6541 O O . PRO A 1 820 ? -1.558 -35.719 -27.438 1 65 820 PRO A O 1
ATOM 6544 N N . ASN A 1 821 ? -3.242 -34.656 -26.281 1 63.06 821 ASN A N 1
ATOM 6545 C CA . ASN A 1 821 ? -4.301 -34.969 -27.234 1 63.06 821 ASN A CA 1
ATOM 6546 C C . ASN A 1 821 ? -4.273 -34.031 -28.438 1 63.06 821 ASN A C 1
ATOM 6548 O O . ASN A 1 821 ? -3.443 -33.125 -28.516 1 63.06 821 ASN A O 1
ATOM 6552 N N . GLN A 1 822 ? -5.035 -34.312 -29.453 1 60.59 822 GLN A N 1
ATOM 6553 C CA . GLN A 1 822 ? -5.219 -33.594 -30.719 1 60.59 822 GLN A CA 1
ATOM 6554 C C . GLN A 1 822 ? -5.836 -32.219 -30.469 1 60.59 822 GLN A C 1
ATOM 6556 O O . GLN A 1 822 ? -6.441 -31.625 -31.375 1 60.59 822 GLN A O 1
ATOM 6561 N N . LEU A 1 823 ? -5.766 -31.625 -29.266 1 65.81 823 LEU A N 1
ATOM 6562 C CA . LEU A 1 823 ? -6.418 -30.375 -28.875 1 65.81 823 LEU A CA 1
ATOM 6563 C C . LEU A 1 823 ? -5.918 -29.203 -29.734 1 65.81 823 LEU A C 1
ATOM 6565 O O . LEU A 1 823 ? -6.715 -28.438 -30.25 1 65.81 823 LEU A O 1
ATOM 6569 N N . GLY A 1 824 ? -4.785 -29.125 -30.094 1 75.06 824 GLY A N 1
ATOM 6570 C CA . GLY A 1 824 ? -4.215 -28 -30.797 1 75.06 824 GLY A CA 1
ATOM 6571 C C . GLY A 1 824 ? -4.641 -27.922 -32.25 1 75.06 824 GLY A C 1
ATOM 6572 O O . GLY A 1 824 ? -4.91 -26.844 -32.781 1 75.06 824 GLY A O 1
ATOM 6573 N N . VAL A 1 825 ? -5.016 -29.031 -32.844 1 81.38 825 VAL A N 1
ATOM 6574 C CA . VAL A 1 825 ? -5.336 -29.078 -34.281 1 81.38 825 VAL A CA 1
ATOM 6575 C C . VAL A 1 825 ? -6.762 -28.562 -34.5 1 81.38 825 VAL A C 1
ATOM 6577 O O . VAL A 1 825 ? -7.012 -27.797 -35.438 1 81.38 825 VAL A O 1
ATOM 6580 N N . TYR A 1 826 ? -7.672 -28.969 -33.656 1 88.75 826 TYR A N 1
ATOM 6581 C CA . TYR A 1 826 ? -9.055 -28.547 -33.844 1 88.75 826 TYR A CA 1
ATOM 6582 C C . TYR A 1 826 ? -9.227 -27.062 -33.531 1 88.75 826 TYR A C 1
ATOM 6584 O O . TYR A 1 826 ? -10.141 -26.406 -34.031 1 88.75 826 TYR A O 1
ATOM 6592 N N . ASN A 1 827 ? -8.398 -26.578 -32.656 1 89.19 827 ASN A N 1
ATOM 6593 C CA . ASN A 1 827 ? -8.422 -25.141 -32.469 1 89.19 827 ASN A CA 1
ATOM 6594 C C . ASN A 1 827 ? -8.031 -24.375 -33.719 1 89.19 827 ASN A C 1
ATOM 6596 O O . ASN A 1 827 ? -8.617 -23.344 -34.031 1 89.19 827 ASN A O 1
ATOM 6600 N N . MET A 1 828 ? -7.098 -24.875 -34.438 1 88.81 828 MET A N 1
ATOM 6601 C CA . MET A 1 828 ? -6.664 -24.266 -35.688 1 88.81 828 MET A CA 1
ATOM 6602 C C . MET A 1 828 ? -7.762 -24.359 -36.75 1 88.81 828 MET A C 1
ATOM 6604 O O . MET A 1 828 ? -8.016 -23.391 -37.469 1 88.81 828 MET A O 1
ATOM 6608 N N . PHE A 1 829 ? -8.398 -25.578 -36.812 1 92.31 829 PHE A N 1
ATOM 6609 C CA . PHE A 1 829 ? -9.5 -25.75 -37.781 1 92.31 829 PHE A CA 1
ATOM 6610 C C . PHE A 1 829 ? -10.602 -24.734 -37.5 1 92.31 829 PHE A C 1
ATOM 6612 O O . PHE A 1 829 ? -11.133 -24.109 -38.438 1 92.31 829 PHE A O 1
ATOM 6619 N N . TYR A 1 830 ? -10.898 -24.609 -36.25 1 93.88 830 TYR A N 1
ATOM 6620 C CA . TYR A 1 830 ? -11.93 -23.672 -35.812 1 93.88 830 TYR A CA 1
ATOM 6621 C C . TYR A 1 830 ? -11.562 -22.25 -36.188 1 93.88 830 TYR A C 1
ATOM 6623 O O . TYR A 1 830 ? -12.383 -21.516 -36.781 1 93.88 830 TYR A O 1
ATOM 6631 N N . ARG A 1 831 ? -10.391 -21.812 -35.969 1 93.06 831 ARG A N 1
ATOM 6632 C CA . ARG A 1 831 ? -9.938 -20.453 -36.25 1 93.06 831 ARG A CA 1
ATOM 6633 C C . ARG A 1 831 ? -9.953 -20.156 -37.719 1 93.06 831 ARG A C 1
ATOM 6635 O O . ARG A 1 831 ? -10.367 -19.078 -38.156 1 93.06 831 ARG A O 1
ATOM 6642 N N . ASN A 1 832 ? -9.477 -21.109 -38.469 1 93.38 832 ASN A N 1
ATOM 6643 C CA . ASN A 1 832 ? -9.461 -20.953 -39.938 1 93.38 832 ASN A CA 1
ATOM 6644 C C . ASN A 1 832 ? -10.867 -20.812 -40.5 1 93.38 832 ASN A C 1
ATOM 6646 O O . ASN A 1 832 ? -11.109 -19.984 -41.375 1 93.38 832 ASN A O 1
ATOM 6650 N N . CYS A 1 833 ? -11.688 -21.641 -39.969 1 95.5 833 CYS A N 1
ATOM 6651 C CA . CYS A 1 833 ? -13.062 -21.578 -40.438 1 95.5 833 CYS A CA 1
ATOM 6652 C C . CYS A 1 833 ? -13.727 -20.266 -40 1 95.5 833 CYS A C 1
ATOM 6654 O O . CYS A 1 833 ? -14.484 -19.672 -40.781 1 95.5 833 CYS A O 1
ATOM 6656 N N . ALA A 1 834 ? -13.5 -19.844 -38.781 1 95.25 834 ALA A N 1
ATOM 6657 C CA . ALA A 1 834 ? -14.055 -18.594 -38.281 1 95.25 834 ALA A CA 1
ATOM 6658 C C . ALA A 1 834 ? -13.586 -17.406 -39.125 1 95.25 834 ALA A C 1
ATOM 6660 O O . ALA A 1 834 ? -14.336 -16.453 -39.312 1 95.25 834 ALA A O 1
ATOM 6661 N N . TYR A 1 835 ? -12.352 -17.422 -39.531 1 94.69 835 TYR A N 1
ATOM 6662 C CA . TYR A 1 835 ? -11.797 -16.375 -40.375 1 94.69 835 TYR A CA 1
ATOM 6663 C C . TYR A 1 835 ? -12.508 -16.328 -41.719 1 94.69 835 TYR A C 1
ATOM 6665 O O . TYR A 1 835 ? -12.836 -15.242 -42.188 1 94.69 835 TYR A O 1
ATOM 6673 N N . VAL A 1 836 ? -12.82 -17.484 -42.281 1 95.19 836 VAL A N 1
ATOM 6674 C CA . VAL A 1 836 ? -13.367 -17.578 -43.625 1 95.19 836 VAL A CA 1
ATOM 6675 C C . VAL A 1 836 ? -14.875 -17.328 -43.594 1 95.19 836 VAL A C 1
ATOM 6677 O O . VAL A 1 836 ? -15.398 -16.578 -44.438 1 95.19 836 VAL A O 1
ATOM 6680 N N . HIS A 1 837 ? -15.586 -17.953 -42.594 1 95.25 837 HIS A N 1
ATOM 6681 C CA . HIS A 1 837 ? -17.047 -18 -42.656 1 95.25 837 HIS A CA 1
ATOM 6682 C C . HIS A 1 837 ? -17.672 -17.172 -41.562 1 95.25 837 HIS A C 1
ATOM 6684 O O . HIS A 1 837 ? -18.859 -16.844 -41.625 1 95.25 837 HIS A O 1
ATOM 6690 N N . GLY A 1 838 ? -16.906 -16.797 -40.531 1 93.88 838 GLY A N 1
ATOM 6691 C CA . GLY A 1 838 ? -17.469 -16.094 -39.406 1 93.88 838 GLY A CA 1
ATOM 6692 C C . GLY A 1 838 ? -17.938 -17.031 -38.312 1 93.88 838 GLY A C 1
ATOM 6693 O O . GLY A 1 838 ? -17.938 -18.25 -38.469 1 93.88 838 GLY A O 1
ATOM 6694 N N . LEU A 1 839 ? -18.438 -16.516 -37.188 1 94.81 839 LEU A N 1
ATOM 6695 C CA . LEU A 1 839 ? -18.781 -17.297 -36 1 94.81 839 LEU A CA 1
ATOM 6696 C C . LEU A 1 839 ? -20.188 -17.875 -36.125 1 94.81 839 LEU A C 1
ATOM 6698 O O . LEU A 1 839 ? -20.516 -18.891 -35.5 1 94.81 839 LEU A O 1
ATOM 6702 N N . ASP A 1 840 ? -21.031 -17.234 -36.906 1 91.81 840 ASP A N 1
ATOM 6703 C CA . ASP A 1 840 ? -22.438 -17.641 -37 1 91.81 840 ASP A CA 1
ATOM 6704 C C . ASP A 1 840 ? -22.641 -18.719 -38.062 1 91.81 840 ASP A C 1
ATOM 6706 O O . ASP A 1 840 ? -23.766 -19.156 -38.312 1 91.81 840 ASP A O 1
ATOM 6710 N N . HIS A 1 841 ? -21.641 -19.125 -38.688 1 94.38 841 HIS A N 1
ATOM 6711 C CA . HIS A 1 841 ? -21.734 -20.172 -39.719 1 94.38 841 HIS A CA 1
ATOM 6712 C C . HIS A 1 841 ? -21.828 -21.547 -39.062 1 94.38 841 HIS A C 1
ATOM 6714 O O . HIS A 1 841 ? -21.141 -21.828 -38.094 1 94.38 841 HIS A O 1
ATOM 6720 N N . PRO A 1 842 ? -22.625 -22.422 -39.562 1 93.44 842 PRO A N 1
ATOM 6721 C CA . PRO A 1 842 ? -22.828 -23.75 -38.969 1 93.44 842 PRO A CA 1
ATOM 6722 C C . PRO A 1 842 ? -21.547 -24.562 -38.875 1 93.44 842 PRO A C 1
ATOM 6724 O O . PRO A 1 842 ? -21.344 -25.312 -37.906 1 93.44 842 PRO A O 1
ATOM 6727 N N . GLN A 1 843 ? -20.734 -24.438 -39.844 1 94.19 843 GLN A N 1
ATOM 6728 C CA . GLN A 1 843 ? -19.469 -25.188 -39.844 1 94.19 843 GLN A CA 1
ATOM 6729 C C . GLN A 1 843 ? -18.562 -24.703 -38.719 1 94.19 843 GLN A C 1
ATOM 6731 O O . GLN A 1 843 ? -17.859 -25.5 -38.094 1 94.19 843 GLN A O 1
ATOM 6736 N N . THR A 1 844 ? -18.516 -23.406 -38.594 1 95.94 844 THR A N 1
ATOM 6737 C CA . THR A 1 844 ? -17.719 -22.844 -37.531 1 95.94 844 THR A CA 1
ATOM 6738 C C . THR A 1 844 ? -18.234 -23.297 -36.156 1 95.94 844 THR A C 1
ATOM 6740 O O . THR A 1 844 ? -17.453 -23.656 -35.281 1 95.94 844 THR A O 1
ATOM 6743 N N . ALA A 1 845 ? -19.5 -23.219 -36.031 1 95.5 845 ALA A N 1
ATOM 6744 C CA . ALA A 1 845 ? -20.125 -23.672 -34.781 1 95.5 845 ALA A CA 1
ATOM 6745 C C . ALA A 1 845 ? -19.797 -25.141 -34.5 1 95.5 845 ALA A C 1
ATOM 6747 O O . ALA A 1 845 ? -19.5 -25.516 -33.375 1 95.5 845 ALA A O 1
ATOM 6748 N N . ARG A 1 846 ? -19.906 -25.938 -35.531 1 95.19 846 ARG A N 1
ATOM 6749 C CA . ARG A 1 846 ? -19.609 -27.359 -35.406 1 95.19 846 ARG A CA 1
ATOM 6750 C C . ARG A 1 846 ? -18.156 -27.562 -34.969 1 95.19 846 ARG A C 1
ATOM 6752 O O . ARG A 1 846 ? -17.891 -28.344 -34.031 1 95.19 846 ARG A O 1
ATOM 6759 N N . LEU A 1 847 ? -17.25 -26.922 -35.625 1 95.12 847 LEU A N 1
ATOM 6760 C CA . LEU A 1 847 ? -15.836 -27.047 -35.312 1 95.12 847 LEU A CA 1
ATOM 6761 C C . LEU A 1 847 ? -15.562 -26.531 -33.906 1 95.12 847 LEU A C 1
ATOM 6763 O O . LEU A 1 847 ? -14.68 -27.047 -33.188 1 95.12 847 LEU A O 1
ATOM 6767 N N . GLY A 1 848 ? -16.312 -25.484 -33.531 1 94.38 848 GLY A N 1
ATOM 6768 C CA . GLY A 1 848 ? -16.219 -25.016 -32.156 1 94.38 848 GLY A CA 1
ATOM 6769 C C . GLY A 1 848 ? -16.609 -26.047 -31.125 1 94.38 848 GLY A C 1
ATOM 6770 O O . GLY A 1 848 ? -15.922 -26.219 -30.109 1 94.38 848 GLY A O 1
ATOM 6771 N N . HIS A 1 849 ? -17.641 -26.719 -31.406 1 93.81 849 HIS A N 1
ATOM 6772 C CA . HIS A 1 849 ? -18.062 -27.812 -30.531 1 93.81 849 HIS A CA 1
ATOM 6773 C C . HIS A 1 849 ? -17.047 -28.953 -30.531 1 93.81 849 HIS A C 1
ATOM 6775 O O . HIS A 1 849 ? -16.812 -29.578 -29.484 1 93.81 849 HIS A O 1
ATOM 6781 N N . MET A 1 850 ? -16.5 -29.188 -31.672 1 92.44 850 MET A N 1
ATOM 6782 C CA . MET A 1 850 ? -15.469 -30.203 -31.766 1 92.44 850 MET A CA 1
ATOM 6783 C C . MET A 1 850 ? -14.289 -29.875 -30.859 1 92.44 850 MET A C 1
ATOM 6785 O O . MET A 1 850 ? -13.812 -30.719 -30.109 1 92.44 850 MET A O 1
ATOM 6789 N N . PHE A 1 851 ? -13.852 -28.688 -30.906 1 90.19 851 PHE A N 1
ATOM 6790 C CA . PHE A 1 851 ? -12.734 -28.203 -30.109 1 90.19 851 PHE A CA 1
ATOM 6791 C C . PHE A 1 851 ? -13.039 -28.344 -28.625 1 90.19 851 PHE A C 1
ATOM 6793 O O . PHE A 1 851 ? -12.211 -28.859 -27.859 1 90.19 851 PHE A O 1
ATOM 6800 N N . THR A 1 852 ? -14.219 -27.844 -28.219 1 88.81 852 THR A N 1
ATOM 6801 C CA . THR A 1 852 ? -14.57 -27.844 -26.812 1 88.81 852 THR A CA 1
ATOM 6802 C C . THR A 1 852 ? -14.703 -29.281 -26.297 1 88.81 852 THR A C 1
ATOM 6804 O O . THR A 1 852 ? -14.352 -29.562 -25.141 1 88.81 852 THR A O 1
ATOM 6807 N N . GLN A 1 853 ? -15.234 -30.156 -27.078 1 86.12 853 GLN A N 1
ATOM 6808 C CA . GLN A 1 853 ? -15.359 -31.562 -26.688 1 86.12 853 GLN A CA 1
ATOM 6809 C C . GLN A 1 853 ? -13.992 -32.219 -26.578 1 86.12 853 GLN A C 1
ATOM 6811 O O . GLN A 1 853 ? -13.789 -33.094 -25.734 1 86.12 853 GLN A O 1
ATOM 6816 N N . CYS A 1 854 ? -13.109 -31.828 -27.406 1 83.06 854 CYS A N 1
ATOM 6817 C CA . CYS A 1 854 ? -11.75 -32.375 -27.344 1 83.06 854 CYS A CA 1
ATOM 6818 C C . CYS A 1 854 ? -11.039 -31.922 -26.078 1 83.06 854 CYS A C 1
ATOM 6820 O O . CYS A 1 854 ? -10.203 -32.656 -25.547 1 83.06 854 CYS A O 1
ATOM 6822 N N . LEU A 1 855 ? -11.344 -30.781 -25.656 1 79.69 855 LEU A N 1
ATOM 6823 C CA . LEU A 1 855 ? -10.797 -30.281 -24.406 1 79.69 855 LEU A CA 1
ATOM 6824 C C . LEU A 1 855 ? -11.219 -31.156 -23.234 1 79.69 855 LEU A C 1
ATOM 6826 O O . LEU A 1 855 ? -10.445 -31.375 -22.297 1 79.69 855 LEU A O 1
ATOM 6830 N N . ASP A 1 856 ? -12.352 -31.719 -23.344 1 76.38 856 ASP A N 1
ATOM 6831 C CA . ASP A 1 856 ? -12.898 -32.531 -22.25 1 76.38 856 ASP A CA 1
ATOM 6832 C C . ASP A 1 856 ? -12.789 -34.031 -22.578 1 76.38 856 ASP A C 1
ATOM 6834 O O . ASP A 1 856 ? -13.398 -34.875 -21.906 1 76.38 856 ASP A O 1
ATOM 6838 N N . ALA A 1 857 ? -12.164 -34.344 -23.578 1 73.69 857 ALA A N 1
ATOM 6839 C CA . ALA A 1 857 ? -12.133 -35.719 -24.109 1 73.69 857 ALA A CA 1
ATOM 6840 C C . ALA A 1 857 ? -11.57 -36.688 -23.094 1 73.69 857 ALA A C 1
ATOM 6842 O O . ALA A 1 857 ? -12.031 -37.844 -23 1 73.69 857 ALA A O 1
ATOM 6843 N N . VAL A 1 858 ? -10.602 -36.188 -22.328 1 71.25 858 VAL A N 1
ATOM 6844 C CA . VAL A 1 858 ? -9.977 -37.062 -21.344 1 71.25 858 VAL A CA 1
ATOM 6845 C C . VAL A 1 858 ? -11.023 -37.531 -20.328 1 71.25 858 VAL A C 1
ATOM 6847 O O . VAL A 1 858 ? -11.047 -38.688 -19.953 1 71.25 858 VAL A O 1
ATOM 6850 N N . LYS A 1 859 ? -11.875 -36.781 -20.031 1 77.19 859 LYS A N 1
ATOM 6851 C CA . LYS A 1 859 ? -12.891 -37.094 -19.016 1 77.19 859 LYS A CA 1
ATOM 6852 C C . LYS A 1 859 ? -14.07 -37.844 -19.625 1 77.19 859 LYS A C 1
ATOM 6854 O O . LYS A 1 859 ? -14.617 -38.75 -19.016 1 77.19 859 LYS A O 1
ATOM 6859 N N . SER A 1 860 ? -14.422 -37.531 -20.797 1 78.5 860 SER A N 1
ATOM 6860 C CA . SER A 1 860 ? -15.641 -38.062 -21.391 1 78.5 860 SER A CA 1
ATOM 6861 C C . SER A 1 860 ? -15.359 -39.344 -22.172 1 78.5 860 SER A C 1
ATOM 6863 O O . SER A 1 860 ? -16.281 -40.094 -22.469 1 78.5 860 SER A O 1
ATOM 6865 N N . GLY A 1 861 ? -14.156 -39.562 -22.484 1 76.44 861 GLY A N 1
ATOM 6866 C CA . GLY A 1 861 ? -13.805 -40.75 -23.25 1 76.44 861 GLY A CA 1
ATOM 6867 C C . GLY A 1 861 ? -14.148 -40.625 -24.719 1 76.44 861 GLY A C 1
ATOM 6868 O O . GLY A 1 861 ? -14.289 -41.656 -25.406 1 76.44 861 GLY A O 1
ATOM 6869 N N . LEU A 1 862 ? -14.328 -39.406 -25.141 1 81.81 862 LEU A N 1
ATOM 6870 C CA . LEU A 1 862 ? -14.688 -39.188 -26.531 1 81.81 862 LEU A CA 1
ATOM 6871 C C . LEU A 1 862 ? -13.438 -39.125 -27.422 1 81.81 862 LEU A C 1
ATOM 6873 O O . LEU A 1 862 ? -12.43 -38.531 -27.031 1 81.81 862 LEU A O 1
ATOM 6877 N N . GLU A 1 863 ? -13.516 -39.875 -28.469 1 82.81 863 GLU A N 1
ATOM 6878 C CA . GLU A 1 863 ? -12.461 -39.812 -29.484 1 82.81 863 GLU A CA 1
ATOM 6879 C C . GLU A 1 863 ? -13.031 -39.438 -30.859 1 82.81 863 GLU A C 1
ATOM 6881 O O . GLU A 1 863 ? -14.031 -40.031 -31.297 1 82.81 863 GLU A O 1
ATOM 6886 N N . VAL A 1 864 ? -12.406 -38.625 -31.5 1 88.69 864 VAL A N 1
ATOM 6887 C CA . VAL A 1 864 ? -12.883 -38.188 -32.812 1 88.69 864 VAL A CA 1
ATOM 6888 C C . VAL A 1 864 ? -12.805 -39.344 -33.781 1 88.69 864 VAL A C 1
ATOM 6890 O O . VAL A 1 864 ? -11.797 -40.062 -33.844 1 88.69 864 VAL A O 1
ATOM 6893 N N . LYS A 1 865 ? -13.867 -39.562 -34.531 1 90 865 LYS A N 1
ATOM 6894 C CA . LYS A 1 865 ? -13.859 -40.594 -35.562 1 90 865 LYS A CA 1
ATOM 6895 C C . LYS A 1 865 ? -12.789 -40.312 -36.625 1 90 865 LYS A C 1
ATOM 6897 O O . LYS A 1 865 ? -12.625 -39.156 -37.062 1 90 865 LYS A O 1
ATOM 6902 N N . PRO A 1 866 ? -12.047 -41.312 -37 1 88.19 866 PRO A N 1
ATOM 6903 C CA . PRO A 1 866 ? -10.969 -41.094 -37.969 1 88.19 866 PRO A CA 1
ATOM 6904 C C . PRO A 1 866 ? -11.477 -40.5 -39.312 1 88.19 866 PRO A C 1
ATOM 6906 O O . PRO A 1 866 ? -10.781 -39.719 -39.938 1 88.19 866 PRO A O 1
ATOM 6909 N N . GLU A 1 867 ? -12.625 -40.969 -39.688 1 92.06 867 GLU A N 1
ATOM 6910 C CA . GLU A 1 867 ? -13.18 -40.438 -40.938 1 92.06 867 GLU A CA 1
ATOM 6911 C C . GLU A 1 867 ? -13.492 -38.969 -40.812 1 92.06 867 GLU A C 1
ATOM 6913 O O . GLU A 1 867 ? -13.266 -38.219 -41.781 1 92.06 867 GLU A O 1
ATOM 6918 N N . VAL A 1 868 ? -14.016 -38.625 -39.719 1 93.38 868 VAL A N 1
ATOM 6919 C CA . VAL A 1 868 ? -14.359 -37.219 -39.469 1 93.38 868 VAL A CA 1
ATOM 6920 C C . VAL A 1 868 ? -13.078 -36.375 -39.438 1 93.38 868 VAL A C 1
ATOM 6922 O O . VAL A 1 868 ? -13.023 -35.281 -40 1 93.38 868 VAL A O 1
ATOM 6925 N N . PHE A 1 869 ? -12.109 -36.812 -38.812 1 90.69 869 PHE A N 1
ATOM 6926 C CA . PHE A 1 869 ? -10.836 -36.125 -38.688 1 90.69 869 PHE A CA 1
ATOM 6927 C C . PHE A 1 869 ? -10.203 -35.906 -40.062 1 90.69 869 PHE A C 1
ATOM 6929 O O . PHE A 1 869 ? -9.664 -34.844 -40.344 1 90.69 869 PHE A O 1
ATOM 6936 N N . ARG A 1 870 ? -10.273 -37 -40.844 1 90.62 870 ARG A N 1
ATOM 6937 C CA . ARG A 1 870 ? -9.711 -36.906 -42.188 1 90.62 870 ARG A CA 1
ATOM 6938 C C . ARG A 1 870 ? -10.422 -35.844 -43.031 1 90.62 870 ARG A C 1
ATOM 6940 O O . ARG A 1 870 ? -9.781 -35.094 -43.75 1 90.62 870 ARG A O 1
ATOM 6947 N N . LEU A 1 871 ? -11.664 -35.875 -42.938 1 93.31 871 LEU A N 1
ATOM 6948 C CA . LEU A 1 871 ? -12.453 -34.906 -43.688 1 93.31 871 LEU A CA 1
ATOM 6949 C C . LEU A 1 871 ? -12.172 -33.469 -43.219 1 93.31 871 LEU A C 1
ATOM 6951 O O . LEU A 1 871 ? -12.008 -32.562 -44.031 1 93.31 871 LEU A O 1
ATOM 6955 N N . ASP A 1 872 ? -12.141 -33.25 -41.938 1 93.44 872 ASP A N 1
ATOM 6956 C CA . ASP A 1 872 ? -11.875 -31.922 -41.375 1 93.44 872 ASP A CA 1
ATOM 6957 C C . ASP A 1 872 ? -10.453 -31.469 -41.719 1 93.44 872 ASP A C 1
ATOM 6959 O O . ASP A 1 872 ? -10.227 -30.281 -41.969 1 93.44 872 ASP A O 1
ATOM 6963 N N . ARG A 1 873 ? -9.602 -32.344 -41.625 1 89.5 873 ARG A N 1
ATOM 6964 C CA . ARG A 1 873 ? -8.211 -32.031 -41.938 1 89.5 873 ARG A CA 1
ATOM 6965 C C . ARG A 1 873 ? -8.055 -31.625 -43.406 1 89.5 873 ARG A C 1
ATOM 6967 O O . ARG A 1 873 ? -7.328 -30.672 -43.719 1 89.5 873 ARG A O 1
ATOM 6974 N N . LYS A 1 874 ? -8.641 -32.344 -44.25 1 89.69 874 LYS A N 1
ATOM 6975 C CA . LYS A 1 874 ? -8.578 -32.031 -45.688 1 89.69 874 LYS A CA 1
ATOM 6976 C C . LYS A 1 874 ? -9.109 -30.641 -45.969 1 89.69 874 LYS A C 1
ATOM 6978 O O . LYS A 1 874 ? -8.57 -29.922 -46.812 1 89.69 874 LYS A O 1
ATOM 6983 N N . THR A 1 875 ? -10.016 -30.25 -45.25 1 91.75 875 THR A N 1
ATOM 6984 C CA . THR A 1 875 ? -10.688 -28.984 -45.531 1 91.75 875 THR A CA 1
ATOM 6985 C C . THR A 1 875 ? -9.977 -27.828 -44.812 1 91.75 875 THR A C 1
ATOM 6987 O O . THR A 1 875 ? -9.836 -26.734 -45.375 1 91.75 875 THR A O 1
ATOM 6990 N N . TRP A 1 876 ? -9.477 -28.047 -43.594 1 91.88 876 TRP A N 1
ATOM 6991 C CA . TRP A 1 876 ? -9.156 -26.859 -42.781 1 91.88 876 TRP A CA 1
ATOM 6992 C C . TRP A 1 876 ? -7.699 -26.875 -42.344 1 91.88 876 TRP A C 1
ATOM 6994 O O . TRP A 1 876 ? -7.215 -25.922 -41.75 1 91.88 876 TRP A O 1
ATOM 7004 N N . ASP A 1 877 ? -6.996 -27.969 -42.594 1 88.62 877 ASP A N 1
ATOM 7005 C CA . ASP A 1 877 ? -5.566 -27.984 -42.312 1 88.62 877 ASP A CA 1
ATOM 7006 C C . ASP A 1 877 ? -4.801 -27.094 -43.281 1 88.62 877 ASP A C 1
ATOM 7008 O O . ASP A 1 877 ? -4.109 -27.594 -44.156 1 88.62 877 ASP A O 1
ATOM 7012 N N . ARG A 1 878 ? -4.98 -25.844 -43.094 1 88.69 878 ARG A N 1
ATOM 7013 C CA . ARG A 1 878 ? -4.414 -24.797 -43.938 1 88.69 878 ARG A CA 1
ATOM 7014 C C . ARG A 1 878 ? -3.598 -23.797 -43.125 1 88.69 878 ARG A C 1
ATOM 7016 O O . ARG A 1 878 ? -3.635 -23.812 -41.906 1 88.69 878 ARG A O 1
ATOM 7023 N N . GLU A 1 879 ? -2.857 -23.016 -43.844 1 86.06 879 GLU A N 1
ATOM 7024 C CA . GLU A 1 879 ? -2.035 -22.016 -43.156 1 86.06 879 GLU A CA 1
ATOM 7025 C C . GLU A 1 879 ? -2.902 -20.969 -42.5 1 86.06 879 GLU A C 1
ATOM 7027 O O . GLU A 1 879 ? -3.744 -20.328 -43.125 1 86.06 879 GLU A O 1
ATOM 7032 N N . PRO A 1 880 ? -2.664 -20.812 -41.188 1 87.5 880 PRO A N 1
ATOM 7033 C CA . PRO A 1 880 ? -3.459 -19.812 -40.5 1 87.5 880 PRO A CA 1
ATOM 7034 C C . PRO A 1 880 ? -3.137 -18.391 -40.938 1 87.5 880 PRO A C 1
ATOM 7036 O O . PRO A 1 880 ? -2.01 -18.109 -41.344 1 87.5 880 PRO A O 1
ATOM 7039 N N . PRO A 1 881 ? -4.102 -17.5 -40.812 1 87.56 881 PRO A N 1
ATOM 7040 C CA . PRO A 1 881 ? -3.834 -16.094 -41.125 1 87.56 881 PRO A CA 1
ATOM 7041 C C . PRO A 1 881 ? -2.824 -15.461 -40.188 1 87.56 881 PRO A C 1
ATOM 7043 O O . PRO A 1 881 ? -2.605 -15.977 -39.062 1 87.56 881 PRO A O 1
ATOM 7046 N N . SER A 1 882 ? -2.234 -14.375 -40.531 1 82.88 882 SER A N 1
ATOM 7047 C CA . SER A 1 882 ? -1.152 -13.719 -39.781 1 82.88 882 SER A CA 1
ATOM 7048 C C . SER A 1 882 ? -1.645 -13.148 -38.469 1 82.88 882 SER A C 1
ATOM 7050 O O . SER A 1 882 ? -0.85 -12.906 -37.562 1 82.88 882 SER A O 1
ATOM 7052 N N . CYS A 1 883 ? -2.932 -12.93 -38.406 1 86.94 883 CYS A N 1
ATOM 7053 C CA . CYS A 1 883 ? -3.471 -12.32 -37.188 1 86.94 883 CYS A CA 1
ATOM 7054 C C . CYS A 1 883 ? -3.461 -13.32 -36.031 1 86.94 883 CYS A C 1
ATOM 7056 O O . CYS A 1 883 ? -3.594 -12.93 -34.875 1 86.94 883 CYS A O 1
ATOM 7058 N N . PHE A 1 884 ? -3.334 -14.531 -36.312 1 84.38 884 PHE A N 1
ATOM 7059 C CA . PHE A 1 884 ? -3.244 -15.539 -35.25 1 84.38 884 PHE A CA 1
ATOM 7060 C C . PHE A 1 884 ? -1.793 -15.922 -35 1 84.38 884 PHE A C 1
ATOM 7062 O O . PHE A 1 884 ? -0.955 -15.836 -35.906 1 84.38 884 PHE A O 1
ATOM 7069 N N . PRO A 1 885 ? -1.349 -16.016 -33.656 1 65.56 885 PRO A N 1
ATOM 7070 C CA . PRO A 1 885 ? 0.032 -16.406 -33.375 1 65.56 885 PRO A CA 1
ATOM 7071 C C . PRO A 1 885 ? 0.426 -17.719 -34.062 1 65.56 885 PRO A C 1
ATOM 7073 O O . PRO A 1 885 ? -0.415 -18.594 -34.219 1 65.56 885 PRO A O 1
ATOM 7076 N N . SER A 1 886 ? 1.484 -17.734 -34.906 1 56.53 886 SER A N 1
ATOM 7077 C CA . SER A 1 886 ? 1.966 -18.922 -35.625 1 56.53 886 SER A CA 1
ATOM 7078 C C . SER A 1 886 ? 2.539 -19.938 -34.625 1 56.53 886 SER A C 1
ATOM 7080 O O . SER A 1 886 ? 3.172 -20.906 -35.062 1 56.53 886 SER A O 1
ATOM 7082 N N . LYS A 1 887 ? 2.332 -19.891 -33.469 1 50.97 887 LYS A N 1
ATOM 7083 C CA . LYS A 1 887 ? 3.27 -20.781 -32.812 1 50.97 887 LYS A CA 1
ATOM 7084 C C . LYS A 1 887 ? 3.328 -22.141 -33.5 1 50.97 887 LYS A C 1
ATOM 7086 O O . LYS A 1 887 ? 2.295 -22.766 -33.75 1 50.97 887 LYS A O 1
ATOM 7091 N N . ALA A 1 888 ? 4.289 -22.391 -34.375 1 45.25 888 ALA A N 1
ATOM 7092 C CA . ALA A 1 888 ? 4.738 -23.688 -34.875 1 45.25 888 ALA A CA 1
ATOM 7093 C C . ALA A 1 888 ? 4.262 -24.828 -33.969 1 45.25 888 ALA A C 1
ATOM 7095 O O . ALA A 1 888 ? 4.152 -25.969 -34.438 1 45.25 888 ALA A O 1
ATOM 7096 N N . GLU A 1 889 ? 4.453 -24.625 -32.688 1 45.5 889 GLU A N 1
ATOM 7097 C CA . GLU A 1 889 ? 4.391 -25.703 -31.703 1 45.5 889 GLU A CA 1
ATOM 7098 C C . GLU A 1 889 ? 3.006 -26.344 -31.656 1 45.5 889 GLU A C 1
ATOM 7100 O O . GLU A 1 889 ? 2.826 -27.406 -31.078 1 45.5 889 GLU A O 1
ATOM 7105 N N . GLU A 1 890 ? 1.924 -25.594 -32.062 1 45.47 890 GLU A N 1
ATOM 7106 C CA . GLU A 1 890 ? 0.631 -26.219 -31.781 1 45.47 890 GLU A CA 1
ATOM 7107 C C . GLU A 1 890 ? 0.406 -27.453 -32.656 1 45.47 890 GLU A C 1
ATOM 7109 O O . GLU A 1 890 ? -0.205 -28.422 -32.219 1 45.47 890 GLU A O 1
ATOM 7114 N N . ASP A 1 891 ? 0.646 -27.453 -34.062 1 47.5 891 ASP A N 1
ATOM 7115 C CA . ASP A 1 891 ? 0.145 -28.578 -34.844 1 47.5 891 ASP A CA 1
ATOM 7116 C C . ASP A 1 891 ? 1.265 -29.562 -35.188 1 47.5 891 ASP A C 1
ATOM 7118 O O . ASP A 1 891 ? 1.063 -30.5 -35.969 1 47.5 891 ASP A O 1
ATOM 7122 N N . ASN A 1 892 ? 2.344 -29.625 -34.469 1 48.41 892 ASN A N 1
ATOM 7123 C CA . ASN A 1 892 ? 3.35 -30.641 -34.75 1 48.41 892 ASN A CA 1
ATOM 7124 C C . ASN A 1 892 ? 3.549 -30.828 -36.25 1 48.41 892 ASN A C 1
ATOM 7126 O O . ASN A 1 892 ? 4 -31.891 -36.688 1 48.41 892 ASN A O 1
ATOM 7130 N N . SER A 1 893 ? 2.906 -30 -37.188 1 53.78 893 SER A N 1
ATOM 7131 C CA . SER A 1 893 ? 2.996 -30.359 -38.594 1 53.78 893 SER A CA 1
ATOM 7132 C C . SER A 1 893 ? 4.184 -29.672 -39.25 1 53.78 893 SER A C 1
ATOM 7134 O O . SER A 1 893 ? 4.41 -28.469 -39.062 1 53.78 893 SER A O 1
ATOM 7136 N N . ARG A 1 894 ? 5.312 -30.234 -39.562 1 50.47 894 ARG A N 1
ATOM 7137 C CA . ARG A 1 894 ? 6.57 -29.797 -40.156 1 50.47 894 ARG A CA 1
ATOM 7138 C C . ARG A 1 894 ? 6.375 -29.391 -41.625 1 50.47 894 ARG A C 1
ATOM 7140 O O . ARG A 1 894 ? 7.277 -28.828 -42.25 1 50.47 894 ARG A O 1
ATOM 7147 N N . GLY A 1 895 ? 5.156 -29.641 -42.344 1 56.91 895 GLY A N 1
ATOM 7148 C CA . GLY A 1 895 ? 5.188 -29.453 -43.781 1 56.91 895 GLY A CA 1
ATOM 7149 C C . GLY A 1 895 ? 4.457 -28.203 -44.219 1 56.91 895 GLY A C 1
ATOM 7150 O O . GLY A 1 895 ? 3.844 -27.516 -43.406 1 56.91 895 GLY A O 1
ATOM 7151 N N . ARG A 1 896 ? 4.789 -27.625 -45.531 1 64.31 896 ARG A N 1
ATOM 7152 C CA . ARG A 1 896 ? 4.141 -26.484 -46.188 1 64.31 896 ARG A CA 1
ATOM 7153 C C . ARG A 1 896 ? 2.631 -26.688 -46.25 1 64.31 896 ARG A C 1
ATOM 7155 O O . ARG A 1 896 ? 2.166 -27.719 -46.75 1 64.31 896 ARG A O 1
ATOM 7162 N N . LYS A 1 897 ? 1.774 -25.891 -45.656 1 77.56 897 LYS A N 1
ATOM 7163 C CA . LYS A 1 897 ? 0.317 -25.984 -45.656 1 77.56 897 LYS A CA 1
ATOM 7164 C C . LYS A 1 897 ? -0.277 -25.141 -46.781 1 77.56 897 LYS A C 1
ATOM 7166 O O . LYS A 1 897 ? 0.327 -24.156 -47.219 1 77.56 897 LYS A O 1
ATOM 7171 N N . LEU A 1 898 ? -1.405 -25.594 -47.438 1 82.94 898 LEU A N 1
ATOM 7172 C CA . LEU A 1 898 ? -2.133 -24.859 -48.469 1 82.94 898 LEU A CA 1
ATOM 7173 C C . LEU A 1 898 ? -2.689 -23.562 -47.906 1 82.94 898 LEU A C 1
ATOM 7175 O O . LEU A 1 898 ? -2.902 -23.438 -46.688 1 82.94 898 LEU A O 1
ATOM 7179 N N . SER A 1 899 ? -2.871 -22.609 -48.781 1 86.5 899 SER A N 1
ATOM 7180 C CA . SER A 1 899 ? -3.41 -21.312 -48.375 1 86.5 899 SER A CA 1
ATOM 7181 C C . SER A 1 899 ? -4.895 -21.406 -48.031 1 86.5 899 SER A C 1
ATOM 7183 O O . SER A 1 899 ? -5.613 -22.234 -48.594 1 86.5 899 SER A O 1
ATOM 7185 N N . LEU A 1 900 ? -5.367 -20.656 -47.188 1 90 900 LEU A N 1
ATOM 7186 C CA . LEU A 1 900 ? -6.766 -20.609 -46.75 1 90 900 LEU A CA 1
ATOM 7187 C C . LEU A 1 900 ? -7.629 -19.953 -47.844 1 90 900 LEU A C 1
ATOM 7189 O O . LEU A 1 900 ? -7.195 -19.016 -48.5 1 90 900 LEU A O 1
ATOM 7193 N N . PRO A 1 901 ? -8.836 -20.422 -48.094 1 89.25 901 PRO A N 1
ATOM 7194 C CA . PRO A 1 901 ? -9.75 -19.734 -49.031 1 89.25 901 PRO A CA 1
ATOM 7195 C C . PRO A 1 901 ? -10.062 -18.312 -48.594 1 89.25 901 PRO A C 1
ATOM 7197 O O . PRO A 1 901 ? -9.93 -17.969 -47.406 1 89.25 901 PRO A O 1
ATOM 7200 N N . PRO A 1 902 ? -10.43 -17.469 -49.531 1 89.69 902 PRO A N 1
ATOM 7201 C CA . PRO A 1 902 ? -10.75 -16.094 -49.188 1 89.69 902 PRO A CA 1
ATOM 7202 C C . PRO A 1 902 ? -11.984 -15.984 -48.281 1 89.69 902 PRO A C 1
ATOM 7204 O O . PRO A 1 902 ? -12.875 -16.828 -48.344 1 89.69 902 PRO A O 1
ATOM 7207 N N . ARG A 1 903 ? -11.984 -15.07 -47.469 1 92.12 903 ARG A N 1
ATOM 7208 C CA . ARG A 1 903 ? -13.086 -14.805 -46.531 1 92.12 903 ARG A CA 1
ATOM 7209 C C . ARG A 1 903 ? -14.391 -14.602 -47.281 1 92.12 903 ARG A C 1
ATOM 7211 O O . ARG A 1 903 ? -14.43 -13.898 -48.312 1 92.12 903 ARG A O 1
ATOM 7218 N N . LYS A 1 904 ? -15.422 -15.125 -46.844 1 92.06 904 LYS A N 1
ATOM 7219 C CA . LYS A 1 904 ? -16.703 -15.117 -47.531 1 92.06 904 LYS A CA 1
ATOM 7220 C C . LYS A 1 904 ? -17.625 -14.023 -46.969 1 92.06 904 LYS A C 1
ATOM 7222 O O . LYS A 1 904 ? -18.672 -13.742 -47.531 1 92.06 904 LYS A O 1
ATOM 7227 N N . ILE A 1 905 ? -17.188 -13.383 -45.938 1 89.56 905 ILE A N 1
ATOM 7228 C CA . ILE A 1 905 ? -17.938 -12.297 -45.344 1 89.56 905 ILE A CA 1
ATOM 7229 C C . ILE A 1 905 ? -17.359 -10.953 -45.75 1 89.56 905 ILE A C 1
ATOM 7231 O O . ILE A 1 905 ? -16.141 -10.805 -45.875 1 89.56 905 ILE A O 1
ATOM 7235 N N . SER A 1 906 ? -18.156 -9.984 -46 1 84.38 906 SER A N 1
ATOM 7236 C CA . SER A 1 906 ? -17.75 -8.688 -46.531 1 84.38 906 SER A CA 1
ATOM 7237 C C . SER A 1 906 ? -17.016 -7.863 -45.469 1 84.38 906 SER A C 1
ATOM 7239 O O . SER A 1 906 ? -16.125 -7.07 -45.812 1 84.38 906 SER A O 1
ATOM 7241 N N . GLU A 1 907 ? -17.391 -8.078 -44.25 1 88.12 907 GLU A N 1
ATOM 7242 C CA . GLU A 1 907 ? -16.766 -7.297 -43.188 1 88.12 907 GLU A CA 1
ATOM 7243 C C . GLU A 1 907 ? -15.328 -7.762 -42.938 1 88.12 907 GLU A C 1
ATOM 7245 O O . GLU A 1 907 ? -15.039 -8.953 -43.031 1 88.12 907 GLU A O 1
ATOM 7250 N N . ARG A 1 908 ? -14.477 -6.871 -42.719 1 89.44 908 ARG A N 1
ATOM 7251 C CA . ARG A 1 908 ? -13.094 -7.203 -42.375 1 89.44 908 ARG A CA 1
ATOM 7252 C C . ARG A 1 908 ? -13.016 -7.965 -41.062 1 89.44 908 ARG A C 1
ATOM 7254 O O . ARG A 1 908 ? -13.805 -7.711 -40.156 1 89.44 908 ARG A O 1
ATOM 7261 N N . PHE A 1 909 ? -12.125 -8.812 -41.031 1 93.75 909 PHE A N 1
ATOM 7262 C CA . PHE A 1 909 ? -11.922 -9.57 -39.812 1 93.75 909 PHE A CA 1
ATOM 7263 C C . PHE A 1 909 ? -11.352 -8.68 -38.719 1 93.75 909 PHE A C 1
ATOM 7265 O O . PHE A 1 909 ? -10.352 -7.988 -38.938 1 93.75 909 PHE A O 1
ATOM 7272 N N . ILE A 1 910 ? -11.875 -8.656 -37.562 1 94 910 ILE A N 1
ATOM 7273 C CA . ILE A 1 910 ? -11.578 -7.707 -36.5 1 94 910 ILE A CA 1
ATOM 7274 C C . ILE A 1 910 ? -10.109 -7.824 -36.094 1 94 910 ILE A C 1
ATOM 7276 O O . ILE A 1 910 ? -9.461 -6.82 -35.812 1 94 910 ILE A O 1
ATOM 7280 N N . LEU A 1 911 ? -9.547 -9.031 -36 1 92.69 911 LEU A N 1
ATOM 7281 C CA . LEU A 1 911 ? -8.172 -9.203 -35.562 1 92.69 911 LEU A CA 1
ATOM 7282 C C . LEU A 1 911 ? -7.191 -8.617 -36.562 1 92.69 911 LEU A C 1
ATOM 7284 O O . LEU A 1 911 ? -6.105 -8.164 -36.219 1 92.69 911 LEU A O 1
ATOM 7288 N N . ASP A 1 912 ? -7.566 -8.625 -37.875 1 92 912 ASP A N 1
ATOM 7289 C CA . ASP A 1 912 ? -6.758 -7.961 -38.875 1 92 912 ASP A CA 1
ATOM 7290 C C . ASP A 1 912 ? -6.738 -6.449 -38.656 1 92 912 ASP A C 1
ATOM 7292 O O . ASP A 1 912 ? -5.699 -5.805 -38.812 1 92 912 ASP A O 1
ATOM 7296 N N . VAL A 1 913 ? -7.906 -5.984 -38.344 1 92.25 913 VAL A N 1
ATOM 7297 C CA . VAL A 1 913 ? -8.039 -4.555 -38.094 1 92.25 913 VAL A CA 1
ATOM 7298 C C . VAL A 1 913 ? -7.184 -4.164 -36.875 1 92.25 913 VAL A C 1
ATOM 7300 O O . VAL A 1 913 ? -6.453 -3.17 -36.938 1 92.25 913 VAL A O 1
ATOM 7303 N N . LEU A 1 914 ? -7.316 -4.941 -35.875 1 91.75 914 LEU A N 1
ATOM 7304 C CA . LEU A 1 914 ? -6.605 -4.629 -34.625 1 91.75 914 LEU A CA 1
ATOM 7305 C C . LEU A 1 914 ? -5.102 -4.801 -34.812 1 91.75 914 LEU A C 1
ATOM 7307 O O . LEU A 1 914 ? -4.309 -4.07 -34.219 1 91.75 914 LEU A O 1
ATOM 7311 N N . GLN A 1 915 ? -4.73 -5.781 -35.562 1 89.94 915 GLN A N 1
ATOM 7312 C CA . GLN A 1 915 ? -3.311 -5.988 -35.812 1 89.94 915 GLN A CA 1
ATOM 7313 C C . GLN A 1 915 ? -2.693 -4.773 -36.5 1 89.94 915 GLN A C 1
ATOM 7315 O O . GLN A 1 915 ? -1.574 -4.371 -36.188 1 89.94 915 GLN A O 1
ATOM 7320 N N . VAL A 1 916 ? -3.369 -4.211 -37.469 1 89.62 916 VAL A N 1
ATOM 7321 C CA . VAL A 1 916 ? -2.902 -3.023 -38.156 1 89.62 916 VAL A CA 1
ATOM 7322 C C . VAL A 1 916 ? -2.791 -1.851 -37.188 1 89.62 916 VAL A C 1
ATOM 7324 O O . VAL A 1 916 ? -1.795 -1.124 -37.188 1 89.62 916 VAL A O 1
ATOM 7327 N N . VAL A 1 917 ? -3.801 -1.687 -36.406 1 90 917 VAL A N 1
ATOM 7328 C CA . VAL A 1 917 ? -3.818 -0.601 -35.438 1 90 917 VAL A CA 1
ATOM 7329 C C . VAL A 1 917 ? -2.674 -0.78 -34.438 1 90 917 VAL A C 1
ATOM 7331 O O . VAL A 1 917 ? -1.969 0.179 -34.125 1 90 917 VAL A O 1
ATOM 7334 N N . ALA A 1 918 ? -2.541 -2.004 -33.906 1 89.44 918 ALA A N 1
ATOM 7335 C CA . ALA A 1 918 ? -1.494 -2.289 -32.906 1 89.44 918 ALA A CA 1
ATOM 7336 C C . ALA A 1 918 ? -0.109 -2.031 -33.5 1 89.44 918 ALA A C 1
ATOM 7338 O O . ALA A 1 918 ? 0.754 -1.451 -32.844 1 89.44 918 ALA A O 1
ATOM 7339 N N . THR A 1 919 ? 0.114 -2.48 -34.75 1 88.38 919 THR A N 1
ATOM 7340 C CA . THR A 1 919 ? 1.405 -2.314 -35.406 1 88.38 919 THR A CA 1
ATOM 7341 C C . THR A 1 919 ? 1.709 -0.838 -35.656 1 88.38 919 THR A C 1
ATOM 7343 O O . THR A 1 919 ? 2.828 -0.382 -35.406 1 88.38 919 THR A O 1
ATOM 7346 N N . GLN A 1 920 ? 0.773 -0.126 -36.062 1 89.88 920 GLN A N 1
ATOM 7347 C CA . GLN A 1 920 ? 0.952 1.298 -36.312 1 89.88 920 GLN A CA 1
ATOM 7348 C C . GLN A 1 920 ? 1.261 2.059 -35.031 1 89.88 920 GLN A C 1
ATOM 7350 O O . GLN A 1 920 ? 2.186 2.873 -34.969 1 89.88 920 GLN A O 1
ATOM 7355 N N . GLU A 1 921 ? 0.49 1.811 -34.031 1 88.5 921 GLU A N 1
ATOM 7356 C CA . GLU A 1 921 ? 0.669 2.508 -32.75 1 88.5 921 GLU A CA 1
ATOM 7357 C C . GLU A 1 921 ? 1.993 2.127 -32.094 1 88.5 921 GLU A C 1
ATOM 7359 O O . GLU A 1 921 ? 2.68 2.98 -31.547 1 88.5 921 GLU A O 1
ATOM 7364 N N . THR A 1 922 ? 2.299 0.853 -32.125 1 87.56 922 THR A N 1
ATOM 7365 C CA . THR A 1 922 ? 3.535 0.385 -31.5 1 87.56 922 THR A CA 1
ATOM 7366 C C . THR A 1 922 ? 4.75 0.956 -32.2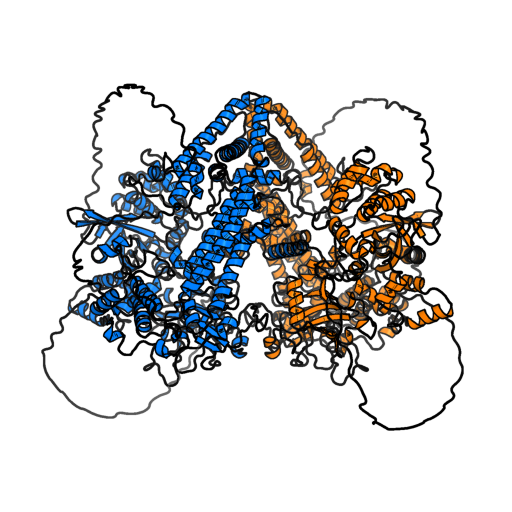19 1 87.56 922 THR A C 1
ATOM 7368 O O . THR A 1 922 ? 5.746 1.317 -31.594 1 87.56 922 THR A O 1
ATOM 7371 N N . ASP A 1 923 ? 4.688 0.995 -33.531 1 88.06 923 ASP A N 1
ATOM 7372 C CA . ASP A 1 923 ? 5.793 1.548 -34.312 1 88.06 923 ASP A CA 1
ATOM 7373 C C . ASP A 1 923 ? 5.992 3.031 -34 1 88.06 923 ASP A C 1
ATOM 7375 O O . ASP A 1 923 ? 7.125 3.512 -33.938 1 88.06 923 ASP A O 1
ATOM 7379 N N . ARG A 1 924 ? 4.977 3.662 -33.812 1 88.81 924 ARG A N 1
ATOM 7380 C CA . ARG A 1 924 ? 5.035 5.086 -33.469 1 88.81 924 ARG A CA 1
ATOM 7381 C C . ARG A 1 924 ? 5.754 5.312 -32.156 1 88.81 924 ARG A C 1
ATOM 7383 O O . ARG A 1 924 ? 6.66 6.145 -32.062 1 88.81 924 ARG A O 1
ATOM 7390 N N . TYR A 1 925 ? 5.383 4.621 -31.188 1 87.5 925 TYR A N 1
ATOM 7391 C CA . TYR A 1 925 ? 5.949 4.824 -29.859 1 87.5 925 TYR A CA 1
ATOM 7392 C C . TYR A 1 925 ? 7.363 4.258 -29.766 1 87.5 925 TYR A C 1
ATOM 7394 O O . TYR A 1 925 ? 8.211 4.801 -29.062 1 87.5 925 TYR A O 1
ATOM 7402 N N . LYS A 1 926 ? 7.605 3.09 -30.469 1 84.75 926 LYS A N 1
ATOM 7403 C CA . LYS A 1 926 ? 8.961 2.559 -30.547 1 84.75 926 LYS A CA 1
ATOM 7404 C C . LYS A 1 926 ? 9.922 3.568 -31.172 1 84.75 926 LYS A C 1
ATOM 7406 O O . LYS A 1 926 ? 11.039 3.752 -30.688 1 84.75 926 LYS A O 1
ATOM 7411 N N . LEU A 1 927 ? 9.461 4.234 -32.156 1 84.62 927 LEU A N 1
ATOM 7412 C CA . LEU A 1 927 ? 10.273 5.23 -32.844 1 84.62 927 LEU A CA 1
ATOM 7413 C C . LEU A 1 927 ? 10.562 6.418 -31.938 1 84.62 927 LEU A C 1
ATOM 7415 O O . LEU A 1 927 ? 11.68 6.93 -31.922 1 84.62 927 LEU A O 1
ATOM 7419 N N . LYS A 1 928 ? 9.633 6.82 -31.234 1 87.25 928 LYS A N 1
ATOM 7420 C CA . LYS A 1 928 ? 9.797 7.965 -30.328 1 87.25 928 LYS A CA 1
ATOM 7421 C C . LYS A 1 928 ? 10.875 7.699 -29.281 1 87.25 928 LYS A C 1
ATOM 7423 O O . LYS A 1 928 ? 11.766 8.531 -29.078 1 87.25 928 LYS A O 1
ATOM 7428 N N . LEU A 1 929 ? 10.836 6.609 -28.656 1 87.62 929 LEU A N 1
ATOM 7429 C CA . LEU A 1 929 ? 11.805 6.301 -27.594 1 87.62 929 LEU A CA 1
ATOM 7430 C C . LEU A 1 929 ? 13.172 5.996 -28.188 1 87.62 929 LEU A C 1
ATOM 7432 O O . LEU A 1 929 ? 14.203 6.336 -27.609 1 87.62 929 LEU A O 1
ATOM 7436 N N . SER A 1 930 ? 13.148 5.34 -29.344 1 87.31 930 SER A N 1
ATOM 7437 C CA . SER A 1 930 ? 14.406 5.055 -30.016 1 87.31 930 SER A CA 1
ATOM 7438 C C . SER A 1 930 ? 15.102 6.336 -30.469 1 87.31 930 SER A C 1
ATOM 7440 O O . SER A 1 930 ? 16.328 6.438 -30.422 1 87.31 930 SER A O 1
ATOM 7442 N N . GLU A 1 931 ? 14.32 7.219 -30.844 1 88.75 931 GLU A N 1
ATOM 7443 C CA . GLU A 1 931 ? 14.883 8.516 -31.219 1 88.75 931 GLU A CA 1
ATOM 7444 C C . GLU A 1 931 ? 15.477 9.227 -30 1 88.75 931 GLU A C 1
ATOM 7446 O O . GLU A 1 931 ? 16.531 9.859 -30.109 1 88.75 931 GLU A O 1
ATOM 7451 N N . MET A 1 932 ? 14.828 9.141 -29 1 87.94 932 MET A N 1
ATOM 7452 C CA . MET A 1 932 ? 15.359 9.711 -27.766 1 87.94 932 MET A CA 1
ATOM 7453 C C . MET A 1 932 ? 16.672 9.047 -27.375 1 87.94 932 MET A C 1
ATOM 7455 O O . MET A 1 932 ? 17.609 9.719 -26.953 1 87.94 932 MET A O 1
ATOM 7459 N N . ARG A 1 933 ? 16.688 7.727 -27.484 1 87.94 933 ARG A N 1
ATOM 7460 C CA . ARG A 1 933 ? 17.891 6.969 -27.203 1 87.94 933 ARG A CA 1
ATOM 7461 C C . ARG A 1 933 ? 19.047 7.422 -28.094 1 87.94 933 ARG A C 1
ATOM 7463 O O . ARG A 1 933 ? 20.172 7.621 -27.609 1 87.94 933 ARG A O 1
ATOM 7470 N N . GLU A 1 934 ? 18.734 7.586 -29.359 1 89.31 934 GLU A N 1
ATOM 7471 C CA . GLU A 1 934 ? 19.766 7.988 -30.297 1 89.31 934 GLU A CA 1
ATOM 7472 C C . GLU A 1 934 ? 20.281 9.398 -30 1 89.31 934 GLU A C 1
ATOM 7474 O O . GLU A 1 934 ? 21.469 9.672 -30.125 1 89.31 934 GLU A O 1
ATOM 7479 N N . ARG A 1 935 ? 19.438 10.195 -29.562 1 87.12 935 ARG A N 1
ATOM 7480 C CA . ARG A 1 935 ? 19.828 11.547 -29.188 1 87.12 935 ARG A CA 1
ATOM 7481 C C . ARG A 1 935 ? 20.734 11.523 -27.953 1 87.12 935 ARG A C 1
ATOM 7483 O O . ARG A 1 935 ? 21.75 12.227 -27.906 1 87.12 935 ARG A O 1
ATOM 7490 N N . CYS A 1 936 ? 20.391 10.703 -27.016 1 85.31 936 CYS A N 1
ATOM 7491 C CA . CYS A 1 936 ? 21.172 10.578 -25.797 1 85.31 936 CYS A CA 1
ATOM 7492 C C . CYS A 1 936 ? 22.531 9.93 -26.062 1 85.31 936 CYS A C 1
ATOM 7494 O O . CYS A 1 936 ? 23.531 10.305 -25.469 1 85.31 936 CYS A O 1
ATOM 7496 N N . ASN A 1 937 ? 22.531 8.93 -26.984 1 84.19 937 ASN A N 1
ATOM 7497 C CA . ASN A 1 937 ? 23.766 8.234 -27.328 1 84.19 937 ASN A CA 1
ATOM 7498 C C . ASN A 1 937 ? 24.734 9.148 -28.078 1 84.19 937 ASN A C 1
ATOM 7500 O O . ASN A 1 937 ? 25.953 9.031 -27.906 1 84.19 937 ASN A O 1
ATOM 7504 N N . SER A 1 938 ? 24.156 10.016 -28.938 1 84.25 938 SER A N 1
ATOM 7505 C CA . SER A 1 938 ? 24.984 10.93 -29.703 1 84.25 938 SER A CA 1
ATOM 7506 C C . SER A 1 938 ? 25.641 11.969 -28.797 1 84.25 938 SER A C 1
ATOM 7508 O O . SER A 1 938 ? 26.766 12.422 -29.078 1 84.25 938 SER A O 1
ATOM 7510 N N . SER A 1 939 ? 25.031 12.273 -27.719 1 81.75 939 SER A N 1
ATOM 7511 C CA . SER A 1 939 ? 25.547 13.281 -26.797 1 81.75 939 SER A CA 1
ATOM 7512 C C . SER A 1 939 ? 26.25 12.641 -25.609 1 81.75 939 SER A C 1
ATOM 7514 O O . SER A 1 939 ? 26.406 13.266 -24.562 1 81.75 939 SER A O 1
ATOM 7516 N N . TYR A 1 940 ? 26.75 11.398 -25.812 1 84.69 940 TYR A N 1
ATOM 7517 C CA . TYR A 1 940 ? 27.312 10.664 -24.688 1 84.69 940 TYR A CA 1
ATOM 7518 C C . TYR A 1 940 ? 28.656 11.25 -24.266 1 84.69 940 TYR A C 1
ATOM 7520 O O . TYR A 1 940 ? 29.484 11.594 -25.125 1 84.69 940 TYR A O 1
ATOM 7528 N N . ASN A 1 941 ? 28.734 11.461 -22.953 1 85.81 941 ASN A N 1
ATOM 7529 C CA . ASN A 1 941 ? 30 11.797 -22.312 1 85.81 941 ASN A CA 1
ATOM 7530 C C . ASN A 1 941 ? 30.328 10.82 -21.188 1 85.81 941 ASN A C 1
ATOM 7532 O O . ASN A 1 941 ? 29.422 10.281 -20.547 1 85.81 941 ASN A O 1
ATOM 7536 N N . ILE A 1 942 ? 31.656 10.523 -21.109 1 91.31 942 ILE A N 1
ATOM 7537 C CA . ILE A 1 942 ? 32.094 9.617 -20.062 1 91.31 942 ILE A CA 1
ATOM 7538 C C . ILE A 1 942 ? 31.641 10.133 -18.703 1 91.31 942 ILE A C 1
ATOM 7540 O O . ILE A 1 942 ? 31.656 11.336 -18.453 1 91.31 942 ILE A O 1
ATOM 7544 N N . ASP A 1 943 ? 31.078 9.289 -17.938 1 93.31 943 ASP A N 1
ATOM 7545 C CA . ASP A 1 943 ? 30.641 9.648 -16.594 1 93.31 943 ASP A CA 1
ATOM 7546 C C . ASP A 1 943 ? 31.844 9.922 -15.68 1 93.31 943 ASP A C 1
ATOM 7548 O O . ASP A 1 943 ? 32.562 8.992 -15.289 1 93.31 943 ASP A O 1
ATOM 7552 N N . GLN A 1 944 ? 32.031 11.055 -15.281 1 93.5 944 GLN A N 1
ATOM 7553 C CA . GLN A 1 944 ? 33.188 11.469 -14.516 1 93.5 944 GLN A CA 1
ATOM 7554 C C . GLN A 1 944 ? 33.188 10.883 -13.109 1 93.5 944 GLN A C 1
ATOM 7556 O O . GLN A 1 944 ? 34.219 10.68 -12.5 1 93.5 944 GLN A O 1
ATOM 7561 N N . ASP A 1 945 ? 32.062 10.594 -12.656 1 94.44 945 ASP A N 1
ATOM 7562 C CA . ASP A 1 945 ? 31.969 10 -11.328 1 94.44 945 ASP A CA 1
ATOM 7563 C C . ASP A 1 945 ? 32.5 8.578 -11.32 1 94.44 945 ASP A C 1
ATOM 7565 O O . ASP A 1 945 ? 33.219 8.18 -10.391 1 94.44 945 ASP A O 1
ATOM 7569 N N . LEU A 1 946 ? 32.25 7.844 -12.336 1 96 946 LEU A N 1
ATOM 7570 C CA . LEU A 1 946 ? 32.625 6.43 -12.383 1 96 946 LEU A CA 1
ATOM 7571 C C . LEU A 1 946 ? 34.125 6.262 -12.617 1 96 946 LEU A C 1
ATOM 7573 O O . LEU A 1 946 ? 34.719 5.258 -12.195 1 96 946 LEU A O 1
ATOM 7577 N N . ILE A 1 947 ? 34.75 7.242 -13.266 1 95.94 947 ILE A N 1
ATOM 7578 C CA . ILE A 1 947 ? 36.156 7.09 -13.602 1 95.94 947 ILE A CA 1
ATOM 7579 C C . ILE A 1 947 ? 37.031 7.715 -12.508 1 95.94 947 ILE A C 1
ATOM 7581 O O . ILE A 1 947 ? 38.219 7.516 -12.477 1 95.94 947 ILE A O 1
ATOM 7585 N N . ARG A 1 948 ? 36.438 8.328 -11.57 1 94.44 948 ARG A N 1
ATOM 7586 C CA . ARG A 1 948 ? 37.156 9.086 -10.547 1 94.44 948 ARG A CA 1
ATOM 7587 C C . ARG A 1 948 ? 38.125 8.195 -9.773 1 94.44 948 ARG A C 1
ATOM 7589 O O . ARG A 1 948 ? 39.281 8.555 -9.57 1 94.44 948 ARG A O 1
ATOM 7596 N N . PRO A 1 949 ? 37.719 6.977 -9.305 1 95.31 949 PRO A N 1
ATOM 7597 C CA . PRO A 1 949 ? 38.656 6.133 -8.57 1 95.31 949 PRO A CA 1
ATOM 7598 C C . PRO A 1 949 ? 39.906 5.77 -9.398 1 95.31 949 PRO A C 1
ATOM 7600 O O . PRO A 1 949 ? 41 5.668 -8.852 1 95.31 949 PRO A O 1
ATOM 7603 N N . LEU A 1 950 ? 39.719 5.598 -10.688 1 96.25 950 LEU A N 1
ATOM 7604 C CA . LEU A 1 950 ? 40.844 5.281 -11.57 1 96.25 950 LEU A CA 1
ATOM 7605 C C . LEU A 1 950 ? 41.75 6.488 -11.758 1 96.25 950 LEU A C 1
ATOM 7607 O O . LEU A 1 950 ? 42.969 6.359 -11.719 1 96.25 950 LEU A O 1
ATOM 7611 N N . ASN A 1 951 ? 41.156 7.652 -11.945 1 95.25 951 ASN A N 1
ATOM 7612 C CA . ASN A 1 951 ? 41.938 8.883 -12.07 1 95.25 951 ASN A CA 1
ATOM 7613 C C . ASN A 1 951 ? 42.781 9.148 -10.82 1 95.25 951 ASN A C 1
ATOM 7615 O O . ASN A 1 951 ? 43.938 9.578 -10.922 1 95.25 951 ASN A O 1
ATOM 7619 N N . GLU A 1 952 ? 42.219 8.867 -9.734 1 94.12 952 GLU A N 1
ATOM 7620 C CA . GLU A 1 952 ? 42.938 9.055 -8.477 1 94.12 952 GLU A CA 1
ATOM 7621 C C . GLU A 1 952 ? 44.094 8.07 -8.352 1 94.12 952 GLU A C 1
ATOM 7623 O O . GLU A 1 952 ? 45.156 8.43 -7.879 1 94.12 952 GLU A O 1
ATOM 7628 N N . ALA A 1 953 ? 43.844 6.867 -8.664 1 95.5 953 ALA A N 1
ATOM 7629 C CA . ALA A 1 953 ? 44.906 5.855 -8.617 1 95.5 953 ALA A CA 1
ATOM 7630 C C . ALA A 1 953 ? 46.062 6.223 -9.555 1 95.5 953 ALA A C 1
ATOM 7632 O O . ALA A 1 953 ? 47.219 6.062 -9.195 1 95.5 953 ALA A O 1
ATOM 7633 N N . GLU A 1 954 ? 45.688 6.707 -10.734 1 95.38 954 GLU A N 1
ATOM 7634 C CA . GLU A 1 954 ? 46.719 7.105 -11.703 1 95.38 954 GLU A CA 1
ATOM 7635 C C . GLU A 1 954 ? 47.469 8.336 -11.227 1 95.38 954 GLU A C 1
ATOM 7637 O O . GLU A 1 954 ? 48.688 8.453 -11.453 1 95.38 954 GLU A O 1
ATOM 7642 N N . ALA A 1 955 ? 46.781 9.227 -10.602 1 94.5 955 ALA A N 1
ATOM 7643 C CA . ALA A 1 955 ? 47.469 10.398 -10.031 1 94.5 955 ALA A CA 1
ATOM 7644 C C . ALA A 1 955 ? 48.438 9.992 -8.938 1 94.5 955 ALA A C 1
ATOM 7646 O O . ALA A 1 955 ? 49.5 10.602 -8.797 1 94.5 955 ALA A O 1
ATOM 7647 N N . ARG A 1 956 ? 48.156 8.961 -8.219 1 93.25 956 ARG A N 1
ATOM 7648 C CA . ARG A 1 956 ? 49 8.5 -7.133 1 93.25 956 ARG A CA 1
ATOM 7649 C C . ARG A 1 956 ? 50.219 7.762 -7.68 1 93.25 956 ARG A C 1
ATOM 7651 O O . ARG A 1 956 ? 51.281 7.777 -7.066 1 93.25 956 ARG A O 1
ATOM 7658 N N . VAL A 1 957 ? 50.094 7.117 -8.812 1 94.44 957 VAL A N 1
ATOM 7659 C CA . VAL A 1 957 ? 51.25 6.5 -9.477 1 94.44 957 VAL A CA 1
ATOM 7660 C C . VAL A 1 957 ? 52.281 7.562 -9.82 1 94.44 957 VAL A C 1
ATOM 7662 O O . VAL A 1 957 ? 53.469 7.32 -9.719 1 94.44 957 VAL A O 1
ATOM 7665 N N . HIS A 1 958 ? 51.781 8.711 -10.203 1 93.19 958 HIS A N 1
ATOM 7666 C CA . HIS A 1 958 ? 52.656 9.805 -10.555 1 93.19 958 HIS A CA 1
ATOM 7667 C C . HIS A 1 958 ? 53.375 10.352 -9.32 1 93.19 958 HIS A C 1
ATOM 7669 O O . HIS A 1 958 ? 54.531 10.789 -9.406 1 93.19 958 HIS A O 1
ATOM 7675 N N . LYS A 1 959 ? 52.75 10.242 -8.188 1 92.12 959 LYS A N 1
ATOM 7676 C CA . LYS A 1 959 ? 53.312 10.742 -6.945 1 92.12 959 LYS A CA 1
ATOM 7677 C C . LYS A 1 959 ? 54.25 9.711 -6.312 1 92.12 959 LYS A C 1
ATOM 7679 O O . LYS A 1 959 ? 55.219 10.062 -5.645 1 92.12 959 LYS A O 1
ATOM 7684 N N . HIS A 1 960 ? 53.875 8.477 -6.484 1 93.56 960 HIS A N 1
ATOM 7685 C CA . HIS A 1 960 ? 54.625 7.371 -5.898 1 93.56 960 HIS A CA 1
ATOM 7686 C C . HIS A 1 960 ? 54.656 6.172 -6.84 1 93.56 960 HIS A C 1
ATOM 7688 O O . HIS A 1 960 ? 53.75 5.32 -6.805 1 93.56 960 HIS A O 1
ATOM 7694 N N . PRO A 1 961 ? 55.688 5.93 -7.551 1 91.88 961 PRO A N 1
ATOM 7695 C CA . PRO A 1 961 ? 55.781 4.973 -8.656 1 91.88 961 PRO A CA 1
ATOM 7696 C C . PRO A 1 961 ? 55.562 3.529 -8.203 1 91.88 961 PRO A C 1
ATOM 7698 O O . PRO A 1 961 ? 55.312 2.65 -9.031 1 91.88 961 PRO A O 1
ATOM 7701 N N . GLN A 1 962 ? 55.625 3.236 -6.934 1 91.56 962 GLN A N 1
ATOM 7702 C CA . GLN A 1 962 ? 55.469 1.865 -6.465 1 91.56 962 GLN A CA 1
ATOM 7703 C C . GLN A 1 962 ? 54.031 1.375 -6.715 1 91.56 962 GLN A C 1
ATOM 7705 O O . GLN A 1 962 ? 53.781 0.169 -6.727 1 91.56 962 GLN A O 1
ATOM 7710 N N . PHE A 1 963 ? 53.125 2.33 -6.949 1 94.5 963 PHE A N 1
ATOM 7711 C CA . PHE A 1 963 ? 51.75 1.992 -7.238 1 94.5 963 PHE A CA 1
ATOM 7712 C C . PHE A 1 963 ? 51.625 1.396 -8.633 1 94.5 963 PHE A C 1
ATOM 7714 O O . PHE A 1 963 ? 50.625 0.731 -8.938 1 94.5 963 PHE A O 1
ATOM 7721 N N . GLN A 1 964 ? 52.562 1.627 -9.5 1 95.38 964 GLN A N 1
ATOM 7722 C CA . GLN A 1 964 ? 52.469 1.328 -10.93 1 95.38 964 GLN A CA 1
ATOM 7723 C C . GLN A 1 964 ? 52.312 -0.172 -11.164 1 95.38 964 GLN A C 1
ATOM 7725 O O . GLN A 1 964 ? 51.469 -0.604 -11.945 1 95.38 964 GLN A O 1
ATOM 7730 N N . GLU A 1 965 ? 53.125 -0.914 -10.492 1 95 965 GLU A N 1
ATOM 7731 C CA . GLU A 1 965 ? 53.094 -2.359 -10.695 1 95 965 GLU A CA 1
ATOM 7732 C C . GLU A 1 965 ? 51.75 -2.951 -10.281 1 95 965 GLU A C 1
ATOM 7734 O O . GLU A 1 965 ? 51.188 -3.785 -10.992 1 95 965 GLU A O 1
ATOM 7739 N N . GLU A 1 966 ? 51.312 -2.58 -9.109 1 96.12 966 GLU A N 1
ATOM 7740 C CA . GLU A 1 966 ? 50.062 -3.111 -8.609 1 96.12 966 GLU A CA 1
ATOM 7741 C C . GLU A 1 966 ? 48.875 -2.627 -9.453 1 96.12 966 GLU A C 1
ATOM 7743 O O . GLU A 1 966 ? 47.938 -3.379 -9.695 1 96.12 966 GLU A O 1
ATOM 7748 N N . LEU A 1 967 ? 48.906 -1.362 -9.898 1 97.31 967 LEU A N 1
ATOM 7749 C CA . LEU A 1 967 ? 47.844 -0.852 -10.773 1 97.31 967 LEU A CA 1
ATOM 7750 C C . LEU A 1 967 ? 47.812 -1.609 -12.094 1 97.31 967 LEU A C 1
ATOM 7752 O O . LEU A 1 967 ? 46.75 -1.884 -12.641 1 97.31 967 LEU A O 1
ATOM 7756 N N . ALA A 1 968 ? 49 -1.927 -12.586 1 96.75 968 ALA A N 1
ATOM 7757 C CA . ALA A 1 968 ? 49.125 -2.695 -13.828 1 96.75 968 ALA A CA 1
ATOM 7758 C C . ALA A 1 968 ? 48.531 -4.094 -13.656 1 96.75 968 ALA A C 1
ATOM 7760 O O . ALA A 1 968 ? 47.906 -4.633 -14.586 1 96.75 968 ALA A O 1
ATOM 7761 N N . SER A 1 969 ? 48.688 -4.621 -12.469 1 96.62 969 SER A N 1
ATOM 7762 C CA . SER A 1 969 ? 48.125 -5.938 -12.18 1 96.62 969 SER A CA 1
ATOM 7763 C C . SER A 1 969 ? 46.625 -5.895 -12.164 1 96.62 969 SER A C 1
ATOM 7765 O O . SER A 1 969 ? 45.969 -6.824 -12.633 1 96.62 969 SER A O 1
ATOM 7767 N N . ILE A 1 970 ? 46.062 -4.852 -11.562 1 97.62 970 ILE A N 1
ATOM 7768 C CA . ILE A 1 970 ? 44.625 -4.676 -11.508 1 97.62 970 ILE A CA 1
ATOM 7769 C C . ILE A 1 970 ? 44.062 -4.52 -12.922 1 97.62 970 ILE A C 1
ATOM 7771 O O . ILE A 1 970 ? 43.062 -5.145 -13.281 1 97.62 970 ILE A O 1
ATOM 7775 N N . LYS A 1 971 ? 44.75 -3.686 -13.75 1 97.56 971 LYS A N 1
ATOM 7776 C CA . LYS A 1 971 ? 44.312 -3.451 -15.125 1 97.56 971 LYS A CA 1
ATOM 7777 C C . LYS A 1 971 ? 44.406 -4.73 -15.953 1 97.56 971 LYS A C 1
ATOM 7779 O O . LYS A 1 971 ? 43.531 -5.004 -16.781 1 97.56 971 LYS A O 1
ATOM 7784 N N . ALA A 1 972 ? 45.438 -5.492 -15.727 1 97.44 972 ALA A N 1
ATOM 7785 C CA . ALA A 1 972 ? 45.625 -6.75 -16.453 1 97.44 972 ALA A CA 1
ATOM 7786 C C . ALA A 1 972 ? 44.531 -7.742 -16.125 1 97.44 972 ALA A C 1
ATOM 7788 O O . ALA A 1 972 ? 44.062 -8.477 -17 1 97.44 972 ALA A O 1
ATOM 7789 N N . HIS A 1 973 ? 44.188 -7.793 -14.859 1 97.56 973 HIS A N 1
ATOM 7790 C CA . HIS A 1 973 ? 43.094 -8.656 -14.43 1 97.56 973 HIS A CA 1
ATOM 7791 C C . HIS A 1 973 ? 41.812 -8.289 -15.148 1 97.56 973 HIS A C 1
ATOM 7793 O O . HIS A 1 973 ? 41.094 -9.172 -15.656 1 97.56 973 HIS A O 1
ATOM 7799 N N . VAL A 1 974 ? 41.438 -6.984 -15.188 1 97.94 974 VAL A N 1
ATOM 7800 C CA . VAL A 1 974 ? 40.219 -6.508 -15.812 1 97.94 974 VAL A CA 1
ATOM 7801 C C . VAL A 1 974 ? 40.219 -6.84 -17.297 1 97.94 974 VAL A C 1
ATOM 7803 O O . VAL A 1 974 ? 39.219 -7.316 -17.844 1 97.94 974 VAL A O 1
ATOM 7806 N N . LYS A 1 975 ? 41.375 -6.66 -17.938 1 96.56 975 LYS A N 1
ATOM 7807 C CA . LYS A 1 975 ? 41.469 -6.914 -19.375 1 96.56 975 LYS A CA 1
ATOM 7808 C C . LYS A 1 975 ? 41.312 -8.398 -19.672 1 96.56 975 LYS A C 1
ATOM 7810 O O . LYS A 1 975 ? 40.656 -8.773 -20.656 1 96.56 975 LYS A O 1
ATOM 7815 N N . THR A 1 976 ? 41.906 -9.203 -18.844 1 96.62 976 THR A N 1
ATOM 7816 C CA . THR A 1 976 ? 41.812 -10.648 -19.031 1 96.62 976 THR A CA 1
ATOM 7817 C C . THR A 1 976 ? 40.375 -11.117 -18.953 1 96.62 976 THR A C 1
ATOM 7819 O O . THR A 1 976 ? 39.938 -11.898 -19.797 1 96.62 976 THR A O 1
ATOM 7822 N N . PHE A 1 977 ? 39.75 -10.688 -17.984 1 96.69 977 PHE A N 1
ATOM 7823 C CA . PHE A 1 977 ? 38.406 -11.188 -17.781 1 96.69 977 PHE A CA 1
ATOM 7824 C C . PHE A 1 977 ? 37.406 -10.531 -18.75 1 96.69 977 PHE A C 1
ATOM 7826 O O . PHE A 1 977 ? 36.344 -11.062 -19 1 96.69 977 PHE A O 1
ATOM 7833 N N . ARG A 1 978 ? 37.719 -9.289 -19.188 1 96.19 978 ARG A N 1
ATOM 7834 C CA . ARG A 1 978 ? 36.906 -8.727 -20.266 1 96.19 978 ARG A CA 1
ATOM 7835 C C . ARG A 1 978 ? 36.969 -9.602 -21.5 1 96.19 978 ARG A C 1
ATOM 7837 O O . ARG A 1 978 ? 35.969 -9.805 -22.172 1 96.19 978 ARG A O 1
ATOM 7844 N N . ASP A 1 979 ? 38.156 -10.102 -21.828 1 94.19 979 ASP A N 1
ATOM 7845 C CA . ASP A 1 979 ? 38.312 -11.008 -22.953 1 94.19 979 ASP A CA 1
ATOM 7846 C C . ASP A 1 979 ? 37.531 -12.305 -22.734 1 94.19 979 ASP A C 1
ATOM 7848 O O . ASP A 1 979 ? 36.875 -12.805 -23.656 1 94.19 979 ASP A O 1
ATOM 7852 N N . HIS A 1 980 ? 37.625 -12.789 -21.531 1 94.25 980 HIS A N 1
ATOM 7853 C CA . HIS A 1 980 ? 36.875 -13.984 -21.203 1 94.25 980 HIS A CA 1
ATOM 7854 C C . HIS A 1 980 ? 35.375 -13.758 -21.391 1 94.25 980 HIS A C 1
ATOM 7856 O O . HIS A 1 980 ? 34.656 -14.648 -21.828 1 94.25 980 HIS A O 1
ATOM 7862 N N . PHE A 1 981 ? 34.969 -12.562 -21 1 94.19 981 PHE A N 1
ATOM 7863 C CA . PHE A 1 981 ? 33.562 -12.203 -21.094 1 94.19 981 PHE A CA 1
ATOM 7864 C C . PHE A 1 981 ? 33.125 -12.18 -22.562 1 94.19 981 PHE A C 1
ATOM 7866 O O . PHE A 1 981 ? 32.062 -12.703 -22.891 1 94.19 981 PHE A O 1
ATOM 7873 N N . ILE A 1 982 ? 33.875 -11.578 -23.375 1 91.44 982 ILE A N 1
ATOM 7874 C CA . ILE A 1 982 ? 33.562 -11.477 -24.797 1 91.44 982 ILE A CA 1
ATOM 7875 C C . ILE A 1 982 ? 33.531 -12.875 -25.422 1 91.44 982 ILE A C 1
ATOM 7877 O O . ILE A 1 982 ? 32.688 -13.195 -26.234 1 91.44 982 ILE A O 1
ATOM 7881 N N . GLN A 1 983 ? 34.438 -13.672 -25.031 1 91.31 983 GLN A N 1
ATOM 7882 C CA . GLN A 1 983 ? 34.5 -15.047 -25.516 1 91.31 983 GLN A CA 1
ATOM 7883 C C . GLN A 1 983 ? 33.281 -15.836 -25.094 1 91.31 983 GLN A C 1
ATOM 7885 O O . GLN A 1 983 ? 32.688 -16.562 -25.891 1 91.31 983 GLN A O 1
ATOM 7890 N N . ALA A 1 984 ? 32.969 -15.711 -23.859 1 88.88 984 ALA A N 1
ATOM 7891 C CA . ALA A 1 984 ? 31.828 -16.422 -23.328 1 88.88 984 ALA A CA 1
ATOM 7892 C C . ALA A 1 984 ? 30.547 -16.031 -24.078 1 88.88 984 ALA A C 1
ATOM 7894 O O . ALA A 1 984 ? 29.703 -16.891 -24.344 1 88.88 984 ALA A O 1
ATOM 7895 N N . ARG A 1 985 ? 30.406 -14.773 -24.328 1 86.81 985 ARG A N 1
ATOM 7896 C CA . ARG A 1 985 ? 29.219 -14.273 -25.031 1 86.81 985 ARG A CA 1
ATOM 7897 C C . ARG A 1 985 ? 29.141 -14.844 -26.438 1 86.81 985 ARG A C 1
ATOM 7899 O O . ARG A 1 985 ? 28.047 -14.992 -26.984 1 86.81 985 ARG A O 1
ATOM 7906 N N . ASN A 1 986 ? 30.281 -15.109 -26.984 1 84.25 986 ASN A N 1
ATOM 7907 C CA . ASN A 1 986 ? 30.344 -15.688 -28.328 1 84.25 986 ASN A CA 1
ATOM 7908 C C . ASN A 1 986 ? 30.438 -17.203 -28.266 1 84.25 986 ASN A C 1
ATOM 7910 O O . ASN A 1 986 ? 30.812 -17.844 -29.266 1 84.25 986 ASN A O 1
ATOM 7914 N N . ASN A 1 987 ? 30.172 -17.75 -27.125 1 82.62 987 ASN A N 1
ATOM 7915 C CA . ASN A 1 987 ? 30.172 -19.188 -26.875 1 82.62 987 ASN A CA 1
ATOM 7916 C C . ASN A 1 987 ? 31.547 -19.797 -27.156 1 82.62 987 ASN A C 1
ATOM 7918 O O . ASN A 1 987 ? 31.641 -20.859 -27.781 1 82.62 987 ASN A O 1
ATOM 7922 N N . MET A 1 988 ? 32.562 -19.016 -26.812 1 83.94 988 MET A N 1
ATOM 7923 C CA . MET A 1 988 ? 33.938 -19.453 -26.938 1 83.94 988 MET A CA 1
ATOM 7924 C C . MET A 1 988 ? 34.688 -19.344 -25.594 1 83.94 988 MET A C 1
ATOM 7926 O O . MET A 1 988 ? 34.219 -18.625 -24.688 1 83.94 988 MET A O 1
ATOM 7930 N N . GLY A 1 989 ? 35.719 -20.125 -25.438 1 84.81 989 GLY A N 1
ATOM 7931 C CA . GLY A 1 989 ? 36.562 -20 -24.25 1 84.81 989 GLY A CA 1
ATOM 7932 C C . GLY A 1 989 ? 36.156 -20.922 -23.125 1 84.81 989 GLY A C 1
ATOM 7933 O O . GLY A 1 989 ? 35.25 -21.734 -23.281 1 84.81 989 GLY A O 1
ATOM 7934 N N . PRO A 1 990 ? 36.781 -20.75 -22 1 84.12 990 PRO A N 1
ATOM 7935 C CA . PRO A 1 990 ? 36.594 -21.688 -20.875 1 84.12 990 PRO A CA 1
ATOM 7936 C C . PRO A 1 990 ? 35.25 -21.484 -20.172 1 84.12 990 PRO A C 1
ATOM 7938 O O . PRO A 1 990 ? 34.75 -22.391 -19.5 1 84.12 990 PRO A O 1
ATOM 7941 N N . TYR A 1 991 ? 34.656 -20.344 -20.375 1 87.5 991 TYR A N 1
ATOM 7942 C CA . TYR A 1 991 ? 33.438 -20.062 -19.641 1 87.5 991 TYR A CA 1
ATOM 7943 C C . TYR A 1 991 ? 32.219 -20.266 -20.516 1 87.5 991 TYR A C 1
ATOM 7945 O O . TYR A 1 991 ? 31.078 -19.969 -20.109 1 87.5 991 TYR A O 1
ATOM 7953 N N . SER A 1 992 ? 32.375 -20.75 -21.672 1 81.44 992 SER A N 1
ATOM 7954 C CA . SER A 1 992 ? 31.281 -20.969 -22.609 1 81.44 992 SER A CA 1
ATOM 7955 C C . SER A 1 992 ? 30.406 -22.125 -22.156 1 81.44 992 SER A C 1
ATOM 7957 O O . SER A 1 992 ? 30.828 -22.969 -21.359 1 81.44 992 SER A O 1
ATOM 7959 N N . THR A 1 993 ? 29.141 -22.047 -22.609 1 75.12 993 THR A N 1
ATOM 7960 C CA . THR A 1 993 ? 28.203 -23.141 -22.312 1 75.12 993 THR A CA 1
ATOM 7961 C C . THR A 1 993 ? 28.766 -24.469 -22.781 1 75.12 993 THR A C 1
ATOM 7963 O O . THR A 1 993 ? 28.625 -25.484 -22.094 1 75.12 993 THR A O 1
ATOM 7966 N N . GLN A 1 994 ? 29.438 -24.453 -23.969 1 70.75 994 GLN A N 1
ATOM 7967 C CA . GLN A 1 994 ? 30 -25.672 -24.547 1 70.75 994 GLN A CA 1
ATOM 7968 C C . GLN A 1 994 ? 31.109 -26.234 -23.656 1 70.75 994 GLN A C 1
ATOM 7970 O O . GLN A 1 994 ? 31.172 -27.453 -23.438 1 70.75 994 GLN A O 1
ATOM 7975 N N . ALA A 1 995 ? 31.922 -25.281 -23.219 1 72.75 995 ALA A N 1
ATOM 7976 C CA . ALA A 1 995 ? 33.062 -25.719 -22.375 1 72.75 995 ALA A CA 1
ATOM 7977 C C . ALA A 1 995 ? 32.562 -26.203 -21.016 1 72.75 995 ALA A C 1
ATOM 7979 O O . ALA A 1 995 ? 33.125 -27.141 -20.453 1 72.75 995 ALA A O 1
ATOM 7980 N N . ARG A 1 996 ? 31.578 -25.516 -20.5 1 67.44 996 ARG A N 1
ATOM 7981 C CA . ARG A 1 996 ? 31.094 -25.828 -19.156 1 67.44 996 ARG A CA 1
ATOM 7982 C C . ARG A 1 996 ? 30.281 -27.109 -19.156 1 67.44 996 ARG A C 1
ATOM 7984 O O . ARG A 1 996 ? 30.375 -27.906 -18.219 1 67.44 996 ARG A O 1
ATOM 7991 N N . TYR A 1 997 ? 29.406 -27.328 -20.25 1 57.12 997 TYR A N 1
ATOM 7992 C CA . TYR A 1 997 ? 28.531 -28.5 -20.281 1 57.12 997 TYR A CA 1
ATOM 7993 C C . TYR A 1 997 ? 29.062 -29.562 -21.219 1 57.12 997 TYR A C 1
ATOM 7995 O O . TYR A 1 997 ? 28.516 -30.656 -21.312 1 57.12 997 TYR A O 1
ATOM 8003 N N . GLY A 1 998 ? 30.297 -29.438 -21.719 1 53.91 998 GLY A N 1
ATOM 8004 C CA . GLY A 1 998 ? 30.953 -30.406 -22.594 1 53.91 998 GLY A CA 1
ATOM 8005 C C . GLY A 1 998 ? 30.125 -30.734 -23.828 1 53.91 998 GLY A C 1
ATOM 8006 O O . GLY A 1 998 ? 30.125 -31.891 -24.281 1 53.91 998 GLY A O 1
ATOM 8007 N N . ARG A 1 999 ? 29.172 -29.875 -24.234 1 54.78 999 ARG A N 1
ATOM 8008 C CA . ARG A 1 999 ? 28.266 -30.203 -25.344 1 54.78 999 ARG A CA 1
ATOM 8009 C C . ARG A 1 999 ? 28.984 -30.047 -26.688 1 54.78 999 ARG A C 1
ATOM 8011 O O . ARG A 1 999 ? 29.781 -29.125 -26.875 1 54.78 999 ARG A O 1
ATOM 8018 N N . ARG A 1 1000 ? 29.062 -31.125 -27.469 1 49.94 1000 ARG A N 1
ATOM 8019 C CA . ARG A 1 1000 ? 29.656 -31.188 -28.797 1 49.94 1000 ARG A CA 1
ATOM 8020 C C . ARG A 1 1000 ? 28.875 -30.328 -29.781 1 49.94 1000 ARG A C 1
ATOM 8022 O O . ARG A 1 1000 ? 29.422 -29.922 -30.828 1 49.94 1000 ARG A O 1
ATOM 8029 N N . THR A 1 1001 ? 27.484 -30.25 -29.703 1 51.88 1001 THR A N 1
ATOM 8030 C CA . THR A 1 1001 ? 26.766 -29.641 -30.812 1 51.88 1001 THR A CA 1
ATOM 8031 C C . THR A 1 1001 ? 26.609 -28.141 -30.625 1 51.88 1001 THR A C 1
ATOM 8033 O O . THR A 1 1001 ? 26.391 -27.672 -29.5 1 51.88 1001 THR A O 1
ATOM 8036 N N . LYS A 1 1002 ? 27.094 -27.453 -31.656 1 54.62 1002 LYS A N 1
ATOM 8037 C CA . LYS A 1 1002 ? 27.109 -26 -31.797 1 54.62 1002 LYS A CA 1
ATOM 8038 C C . LYS A 1 1002 ? 25.703 -25.422 -31.688 1 54.62 1002 LYS A C 1
ATOM 8040 O O . LYS A 1 1002 ? 25.281 -24.609 -32.5 1 54.62 1002 LYS A O 1
ATOM 8045 N N . LYS A 1 1003 ? 24.75 -25.891 -30.781 1 61.25 1003 LYS A N 1
ATOM 8046 C CA . LYS A 1 1003 ? 23.438 -25.266 -30.688 1 61.25 1003 LYS A CA 1
ATOM 8047 C C . LYS A 1 1003 ? 23.516 -23.938 -29.938 1 61.25 1003 LYS A C 1
ATOM 8049 O O . LYS A 1 1003 ? 24.375 -23.75 -29.094 1 61.25 1003 LYS A O 1
ATOM 8054 N N . LYS A 1 1004 ? 22.812 -22.891 -30.453 1 68.56 1004 LYS A N 1
ATOM 8055 C CA . LYS A 1 1004 ? 22.672 -21.594 -29.797 1 68.56 1004 LYS A CA 1
ATOM 8056 C C . LYS A 1 1004 ? 22.25 -21.75 -28.344 1 68.56 1004 LYS A C 1
ATOM 8058 O O . LYS A 1 1004 ? 21.281 -22.469 -28.047 1 68.56 1004 LYS A O 1
ATOM 8063 N N . PRO A 1 1005 ? 23.109 -21.219 -27.422 1 74.69 1005 PRO A N 1
ATOM 8064 C CA . PRO A 1 1005 ? 22.766 -21.359 -26 1 74.69 1005 PRO A CA 1
ATOM 8065 C C . PRO A 1 1005 ? 21.438 -20.688 -25.656 1 74.69 1005 PRO A C 1
ATOM 8067 O O . PRO A 1 1005 ? 21.062 -19.688 -26.281 1 74.69 1005 PRO A O 1
ATOM 8070 N N . SER A 1 1006 ? 20.75 -21.312 -24.797 1 70.25 1006 SER A N 1
ATOM 8071 C CA . SER A 1 1006 ? 19.531 -20.688 -24.266 1 70.25 1006 SER A CA 1
ATOM 8072 C C . SER A 1 1006 ? 19.859 -19.453 -23.453 1 70.25 1006 SER A C 1
ATOM 8074 O O . SER A 1 1006 ? 21.016 -19.234 -23.094 1 70.25 1006 SER A O 1
ATOM 8076 N N . ILE A 1 1007 ? 18.938 -18.594 -23.156 1 72.06 1007 ILE A N 1
ATOM 8077 C CA . ILE A 1 1007 ? 19.094 -17.375 -22.375 1 72.06 1007 ILE A CA 1
ATOM 8078 C C . ILE A 1 1007 ? 19.625 -17.719 -20.984 1 72.06 1007 ILE A C 1
ATOM 8080 O O . ILE A 1 1007 ? 20.469 -17.016 -20.438 1 72.06 1007 ILE A O 1
ATOM 8084 N N . SER A 1 1008 ? 19.172 -18.797 -20.484 1 69.69 1008 SER A N 1
ATOM 8085 C CA . SER A 1 1008 ? 19.594 -19.219 -19.156 1 69.69 1008 SER A CA 1
ATOM 8086 C C . SER A 1 1008 ? 21.062 -19.656 -19.156 1 69.69 1008 SER A C 1
ATOM 8088 O O . SER A 1 1008 ? 21.812 -19.344 -18.219 1 69.69 1008 SER A O 1
ATOM 8090 N N . GLU A 1 1009 ? 21.438 -20.344 -20.266 1 73.06 1009 GLU A N 1
ATOM 8091 C CA . GLU A 1 1009 ? 22.812 -20.797 -20.391 1 73.06 1009 GLU A CA 1
ATOM 8092 C C . GLU A 1 1009 ? 23.766 -19.625 -20.578 1 73.06 1009 GLU A C 1
ATOM 8094 O O . GLU A 1 1009 ? 24.875 -19.625 -20.031 1 73.06 1009 GLU A O 1
ATOM 8099 N N . ASP A 1 1010 ? 23.266 -18.719 -21.297 1 78 1010 ASP A N 1
ATOM 8100 C CA . ASP A 1 1010 ? 24.047 -17.5 -21.516 1 78 1010 ASP A CA 1
ATOM 8101 C C . ASP A 1 1010 ? 24.266 -16.75 -20.203 1 78 1010 ASP A C 1
ATOM 8103 O O . ASP A 1 1010 ? 25.359 -16.266 -19.922 1 78 1010 ASP A O 1
ATOM 8107 N N . GLN A 1 1011 ? 23.297 -16.672 -19.422 1 78.94 1011 GLN A N 1
ATOM 8108 C CA . GLN A 1 1011 ? 23.391 -15.977 -18.125 1 78.94 1011 GLN A CA 1
ATOM 8109 C C . GLN A 1 1011 ? 24.312 -16.719 -17.172 1 78.94 1011 GLN A C 1
ATOM 8111 O O . GLN A 1 1011 ? 25.031 -16.109 -16.391 1 78.94 1011 GLN A O 1
ATOM 8116 N N . GLU A 1 1012 ? 24.297 -17.969 -17.344 1 76.12 1012 GLU A N 1
ATOM 8117 C CA . GLU A 1 1012 ? 25.188 -18.781 -16.5 1 76.12 1012 GLU A CA 1
ATOM 8118 C C . GLU A 1 1012 ? 26.641 -18.562 -16.859 1 76.12 1012 GLU A C 1
ATOM 8120 O O . GLU A 1 1012 ? 27.516 -18.562 -15.992 1 76.12 1012 GLU A O 1
ATOM 8125 N N . SER A 1 1013 ? 26.797 -18.484 -18.156 1 83.06 1013 SER A N 1
ATOM 8126 C CA . SER A 1 1013 ? 28.156 -18.219 -18.625 1 83.06 1013 SER A CA 1
ATOM 8127 C C . SER A 1 1013 ? 28.672 -16.875 -18.109 1 83.06 1013 SER A C 1
ATOM 8129 O O . SER A 1 1013 ? 29.812 -16.781 -17.641 1 83.06 1013 SER A O 1
ATOM 8131 N N . ILE A 1 1014 ? 27.875 -15.906 -18.109 1 87.88 1014 ILE A N 1
ATOM 8132 C CA . ILE A 1 1014 ? 28.234 -14.57 -17.641 1 87.88 1014 ILE A CA 1
ATOM 8133 C C . ILE A 1 1014 ? 28.469 -14.586 -16.141 1 87.88 1014 ILE A C 1
ATOM 8135 O O . ILE A 1 1014 ? 29.406 -13.953 -15.641 1 87.88 1014 ILE A O 1
ATOM 8139 N N . ARG A 1 1015 ? 27.75 -15.305 -15.406 1 86.38 1015 ARG A N 1
ATOM 8140 C CA . ARG A 1 1015 ? 27.875 -15.383 -13.953 1 86.38 1015 ARG A CA 1
ATOM 8141 C C . ARG A 1 1015 ? 29.141 -16.141 -13.562 1 86.38 1015 ARG A C 1
ATOM 8143 O O . ARG A 1 1015 ? 29.766 -15.828 -12.547 1 86.38 1015 ARG A O 1
ATOM 8150 N N . ALA A 1 1016 ? 29.469 -17.062 -14.438 1 85.31 1016 ALA A N 1
ATOM 8151 C CA . ALA A 1 1016 ? 30.703 -17.797 -14.188 1 85.31 1016 ALA A CA 1
ATOM 8152 C C . ALA A 1 1016 ? 31.906 -16.875 -14.328 1 85.31 1016 ALA A C 1
ATOM 8154 O O . ALA A 1 1016 ? 32.844 -16.953 -13.539 1 85.31 1016 ALA A O 1
ATOM 8155 N N . VAL A 1 1017 ? 31.828 -16.047 -15.312 1 92.56 1017 VAL A N 1
ATOM 8156 C CA . VAL A 1 1017 ? 32.875 -15.07 -15.492 1 92.56 1017 VAL A CA 1
ATOM 8157 C C . VAL A 1 1017 ? 32.906 -14.125 -14.297 1 92.56 1017 VAL A C 1
ATOM 8159 O O . VAL A 1 1017 ? 34 -13.805 -13.781 1 92.56 1017 VAL A O 1
ATOM 8162 N N . SER A 1 1018 ? 31.766 -13.672 -13.883 1 93.25 1018 SER A N 1
ATOM 8163 C CA . SER A 1 1018 ? 31.641 -12.766 -12.75 1 93.25 1018 SER A CA 1
ATOM 8164 C C . SER A 1 1018 ? 32.188 -13.391 -11.477 1 93.25 1018 SER A C 1
ATOM 8166 O O . SER A 1 1018 ? 32.875 -12.727 -10.703 1 93.25 1018 SER A O 1
ATOM 8168 N N . GLU A 1 1019 ? 31.938 -14.602 -11.258 1 89.31 1019 GLU A N 1
ATOM 8169 C CA . GLU A 1 1019 ? 32.406 -15.305 -10.078 1 89.31 1019 GLU A CA 1
ATOM 8170 C C . GLU A 1 1019 ? 33.938 -15.391 -10.062 1 89.31 1019 GLU A C 1
ATOM 8172 O O . GLU A 1 1019 ? 34.562 -15.039 -9.07 1 89.31 1019 GLU A O 1
ATOM 8177 N N . ASP A 1 1020 ? 34.469 -15.812 -11.172 1 92.19 1020 ASP A N 1
ATOM 8178 C CA . ASP A 1 1020 ? 35.938 -15.953 -11.25 1 92.19 1020 ASP A CA 1
ATOM 8179 C C . ASP A 1 1020 ? 36.625 -14.586 -11.211 1 92.19 1020 ASP A C 1
ATOM 8181 O O . ASP A 1 1020 ? 37.719 -14.453 -10.672 1 92.19 1020 ASP A O 1
ATOM 8185 N N . TYR A 1 1021 ? 36 -13.656 -11.891 1 96.06 1021 TYR A N 1
ATOM 8186 C CA . TYR A 1 1021 ? 36.531 -12.289 -11.82 1 96.06 1021 TYR A CA 1
ATOM 8187 C C . TYR A 1 1021 ? 36.688 -11.844 -10.375 1 96.06 1021 TYR A C 1
ATOM 8189 O O . TYR A 1 1021 ? 37.719 -11.258 -10.016 1 96.06 1021 TYR A O 1
ATOM 8197 N N . SER A 1 1022 ? 35.719 -12.094 -9.555 1 93.44 1022 SER A N 1
ATOM 8198 C CA . SER A 1 1022 ? 35.719 -11.656 -8.164 1 93.44 1022 SER A CA 1
ATOM 8199 C C . SER A 1 1022 ? 36.656 -12.5 -7.32 1 93.44 1022 SER A C 1
ATOM 8201 O O . SER A 1 1022 ? 37.375 -11.969 -6.473 1 93.44 1022 SER A O 1
ATOM 8203 N N . ARG A 1 1023 ? 36.719 -13.773 -7.578 1 90.31 1023 ARG A N 1
ATOM 8204 C CA . ARG A 1 1023 ? 37.531 -14.688 -6.777 1 90.31 1023 ARG A CA 1
ATOM 8205 C C . ARG A 1 1023 ? 39 -14.5 -7.066 1 90.31 1023 ARG A C 1
ATOM 8207 O O . ARG A 1 1023 ? 39.844 -14.664 -6.176 1 90.31 1023 ARG A O 1
ATOM 8214 N N . LYS A 1 1024 ? 39.312 -14.188 -8.32 1 93.69 1024 LYS A N 1
ATOM 8215 C CA . LYS A 1 1024 ? 40.719 -14.086 -8.727 1 93.69 1024 LYS A CA 1
ATOM 8216 C C . LYS A 1 1024 ? 41.188 -12.641 -8.695 1 93.69 1024 LYS A C 1
ATOM 8218 O O . LYS A 1 1024 ? 42.25 -12.328 -9.211 1 93.69 1024 LYS A O 1
ATOM 8223 N N . MET A 1 1025 ? 40.406 -11.812 -8.18 1 95.25 1025 MET A N 1
ATOM 8224 C CA . MET A 1 1025 ? 40.812 -10.422 -8.023 1 95.25 1025 MET A CA 1
ATOM 8225 C C . MET A 1 1025 ? 42.062 -10.312 -7.18 1 95.25 1025 MET A C 1
ATOM 8227 O O . MET A 1 1025 ? 42.219 -11.008 -6.172 1 95.25 1025 MET A O 1
ATOM 8231 N N . PRO A 1 1026 ? 43 -9.516 -7.688 1 94.25 1026 PRO A N 1
ATOM 8232 C CA . PRO A 1 1026 ? 44.188 -9.328 -6.863 1 94.25 1026 PRO A CA 1
ATOM 8233 C C . PRO A 1 1026 ? 43.844 -8.906 -5.434 1 94.25 1026 PRO A C 1
ATOM 8235 O O . PRO A 1 1026 ? 43.094 -7.969 -5.227 1 94.25 1026 PRO A O 1
ATOM 8238 N N . SER A 1 1027 ? 44.375 -9.625 -4.484 1 91.44 1027 SER A N 1
ATOM 8239 C CA . SER A 1 1027 ? 44.094 -9.336 -3.082 1 91.44 1027 SER A CA 1
ATOM 8240 C C . SER A 1 1027 ? 45.375 -9.305 -2.258 1 91.44 1027 SER A C 1
ATOM 8242 O O . SER A 1 1027 ? 46.438 -9.758 -2.717 1 91.44 1027 SER A O 1
ATOM 8244 N N . ASN A 1 1028 ? 45.312 -8.688 -1.112 1 88.5 1028 ASN A N 1
ATOM 8245 C CA . ASN A 1 1028 ? 46.406 -8.602 -0.153 1 88.5 1028 ASN A CA 1
ATOM 8246 C C . ASN A 1 1028 ? 47.625 -7.918 -0.758 1 88.5 1028 ASN A C 1
ATOM 8248 O O . ASN A 1 1028 ? 48.75 -8.398 -0.604 1 88.5 1028 ASN A O 1
ATOM 8252 N N . LEU A 1 1029 ? 47.312 -6.906 -1.492 1 92.75 1029 LEU A N 1
ATOM 8253 C CA . LEU A 1 1029 ? 48.375 -6.082 -2.051 1 92.75 1029 LEU A CA 1
ATOM 8254 C C . LEU A 1 1029 ? 48.938 -5.145 -0.993 1 92.75 1029 LEU A C 1
ATOM 8256 O O . LEU A 1 1029 ? 48.375 -5 0.09 1 92.75 1029 LEU A O 1
ATOM 8260 N N . VAL A 1 1030 ? 50.062 -4.551 -1.329 1 92.38 1030 VAL A N 1
ATOM 8261 C CA . VAL A 1 1030 ? 50.75 -3.709 -0.348 1 92.38 1030 VAL A CA 1
ATOM 8262 C C . VAL A 1 1030 ? 50.25 -2.268 -0.482 1 92.38 1030 VAL A C 1
ATOM 8264 O O . VAL A 1 1030 ? 49.938 -1.617 0.517 1 92.38 1030 VAL A O 1
ATOM 8267 N N . MET A 1 1031 ? 50.156 -1.816 -1.753 1 93.94 1031 MET A N 1
ATOM 8268 C CA . MET A 1 1031 ? 49.875 -0.4 -1.968 1 93.94 1031 MET A CA 1
ATOM 8269 C C . MET A 1 1031 ? 48.344 -0.141 -1.963 1 93.94 1031 MET A C 1
ATOM 8271 O O . MET A 1 1031 ? 47.906 0.883 -1.449 1 93.94 1031 MET A O 1
ATOM 8275 N N . PHE A 1 1032 ? 47.625 -1.014 -2.596 1 94.81 1032 PHE A N 1
ATOM 8276 C CA . PHE A 1 1032 ? 46.156 -0.841 -2.674 1 94.81 1032 PHE A CA 1
ATOM 8277 C C . PHE A 1 1032 ? 45.469 -1.753 -1.681 1 94.81 1032 PHE A C 1
ATOM 8279 O O . PHE A 1 1032 ? 45.844 -2.912 -1.511 1 94.81 1032 PHE A O 1
ATOM 8286 N N . SER A 1 1033 ? 44.438 -1.226 -0.98 1 93.06 1033 SER A N 1
ATOM 8287 C CA . SER A 1 1033 ? 43.594 -2.07 -0.153 1 93.06 1033 SER A CA 1
ATOM 8288 C C . SER A 1 1033 ? 42.656 -2.902 -1.01 1 93.06 1033 SER A C 1
ATOM 8290 O O . SER A 1 1033 ? 42.438 -2.59 -2.182 1 93.06 1033 SER A O 1
ATOM 8292 N N . ASP A 1 1034 ? 42.031 -3.91 -0.443 1 91.5 1034 ASP A N 1
ATOM 8293 C CA . ASP A 1 1034 ? 41.094 -4.758 -1.173 1 91.5 1034 ASP A CA 1
ATOM 8294 C C . ASP A 1 1034 ? 39.875 -3.959 -1.648 1 91.5 1034 ASP A C 1
ATOM 8296 O O . ASP A 1 1034 ? 39.375 -4.195 -2.744 1 91.5 1034 ASP A O 1
ATOM 8300 N N . TYR A 1 1035 ? 39.5 -3.037 -0.835 1 90.5 1035 TYR A N 1
ATOM 8301 C CA . TYR A 1 1035 ? 38.344 -2.195 -1.191 1 90.5 1035 TYR A CA 1
ATOM 8302 C C . TYR A 1 1035 ? 38.688 -1.302 -2.381 1 90.5 1035 TYR A C 1
ATOM 8304 O O . TYR A 1 1035 ? 37.875 -1.145 -3.295 1 90.5 1035 TYR A O 1
ATOM 8312 N N . GLU A 1 1036 ? 39.812 -0.81 -2.324 1 93.94 1036 GLU A N 1
ATOM 8313 C CA . GLU A 1 1036 ? 40.219 0.082 -3.396 1 93.94 1036 GLU A CA 1
ATOM 8314 C C . GLU A 1 1036 ? 40.438 -0.68 -4.707 1 93.94 1036 GLU A C 1
ATOM 8316 O O . GLU A 1 1036 ? 40.156 -0.15 -5.785 1 93.94 1036 GLU A O 1
ATOM 8321 N N . VAL A 1 1037 ? 40.938 -1.875 -4.547 1 95.69 1037 VAL A N 1
ATOM 8322 C CA . VAL A 1 1037 ? 41.156 -2.697 -5.738 1 95.69 1037 VAL A CA 1
ATOM 8323 C C . VAL A 1 1037 ? 39.812 -2.898 -6.457 1 95.69 1037 VAL A C 1
ATOM 8325 O O . VAL A 1 1037 ? 39.75 -2.748 -7.68 1 95.69 1037 VAL A O 1
ATOM 8328 N N . SER A 1 1038 ? 38.812 -3.23 -5.691 1 94.69 1038 SER A N 1
ATOM 8329 C CA . SER A 1 1038 ? 37.469 -3.465 -6.27 1 94.69 1038 SER A CA 1
ATOM 8330 C C . SER A 1 1038 ? 36.938 -2.209 -6.945 1 94.69 1038 SER A C 1
ATOM 8332 O O . SER A 1 1038 ? 36.344 -2.285 -8.023 1 94.69 1038 SER A O 1
ATOM 8334 N N . MET A 1 1039 ? 37.188 -1.049 -6.398 1 95.56 1039 MET A N 1
ATOM 8335 C CA . MET A 1 1039 ? 36.656 0.213 -6.93 1 95.56 1039 MET A CA 1
ATOM 8336 C C . MET A 1 1039 ? 37.406 0.615 -8.195 1 95.56 1039 MET A C 1
ATOM 8338 O O . MET A 1 1039 ? 36.812 1.029 -9.18 1 95.56 1039 MET A O 1
ATOM 8342 N N . VAL A 1 1040 ? 38.719 0.499 -8.102 1 97.25 1040 VAL A N 1
ATOM 8343 C CA . VAL A 1 1040 ? 39.562 0.87 -9.234 1 97.25 1040 VAL A CA 1
ATOM 8344 C C . VAL A 1 1040 ? 39.312 -0.084 -10.406 1 97.25 1040 VAL A C 1
ATOM 8346 O O . VAL A 1 1040 ? 39.219 0.342 -11.555 1 97.25 1040 VAL A O 1
ATOM 8349 N N . ALA A 1 1041 ? 39.188 -1.359 -10.07 1 98.19 1041 ALA A N 1
ATOM 8350 C CA . ALA A 1 1041 ? 38.875 -2.344 -11.102 1 98.19 1041 ALA A CA 1
ATOM 8351 C C . ALA A 1 1041 ? 37.531 -2.037 -11.766 1 98.19 1041 ALA A C 1
ATOM 8353 O O . ALA A 1 1041 ? 37.406 -2.168 -12.984 1 98.19 1041 ALA A O 1
ATOM 8354 N N . ALA A 1 1042 ? 36.531 -1.685 -10.977 1 97.94 1042 ALA A N 1
ATOM 8355 C CA . ALA A 1 1042 ? 35.188 -1.347 -11.5 1 97.94 1042 ALA A CA 1
ATOM 8356 C C . ALA A 1 1042 ? 35.281 -0.131 -12.422 1 97.94 1042 ALA A C 1
ATOM 8358 O O . ALA A 1 1042 ? 34.656 -0.121 -13.5 1 97.94 1042 ALA A O 1
ATOM 8359 N N . ALA A 1 1043 ? 36 0.897 -11.969 1 97.75 1043 ALA A N 1
ATOM 8360 C CA . ALA A 1 1043 ? 36.156 2.117 -12.758 1 97.75 1043 ALA A CA 1
ATOM 8361 C C . ALA A 1 1043 ? 36.875 1.831 -14.078 1 97.75 1043 ALA A C 1
ATOM 8363 O O . ALA A 1 1043 ? 36.5 2.377 -15.117 1 97.75 1043 ALA A O 1
ATOM 8364 N N . TYR A 1 1044 ? 37.906 0.995 -13.992 1 97.94 1044 TYR A N 1
ATOM 8365 C CA . TYR A 1 1044 ? 38.625 0.654 -15.203 1 97.94 1044 TYR A CA 1
ATOM 8366 C C . TYR A 1 1044 ? 37.781 -0.179 -16.156 1 97.94 1044 TYR A C 1
ATOM 8368 O O . TYR A 1 1044 ? 37.875 -0.02 -17.375 1 97.94 1044 TYR A O 1
ATOM 8376 N N . ALA A 1 1045 ? 37 -1.114 -15.562 1 97.81 1045 ALA A N 1
ATOM 8377 C CA . ALA A 1 1045 ? 36.094 -1.894 -16.391 1 97.81 1045 ALA A CA 1
ATOM 8378 C C . ALA A 1 1045 ? 35.125 -0.984 -17.141 1 97.81 1045 ALA A C 1
ATOM 8380 O O . ALA A 1 1045 ? 34.844 -1.212 -18.328 1 97.81 1045 ALA A O 1
ATOM 8381 N N . TYR A 1 1046 ? 34.625 0.039 -16.5 1 96.94 1046 TYR A N 1
ATOM 8382 C CA . TYR A 1 1046 ? 33.719 1.016 -17.125 1 96.94 1046 TYR A CA 1
ATOM 8383 C C . TYR A 1 1046 ? 34.438 1.769 -18.234 1 96.94 1046 TYR A C 1
ATOM 8385 O O . TYR A 1 1046 ? 33.875 1.965 -19.312 1 96.94 1046 TYR A O 1
ATOM 8393 N N . GLN A 1 1047 ? 35.656 2.191 -17.953 1 95.75 1047 GLN A N 1
ATOM 8394 C CA . GLN A 1 1047 ? 36.438 2.916 -18.953 1 95.75 1047 GLN A CA 1
ATOM 8395 C C . GLN A 1 1047 ? 36.656 2.059 -20.203 1 95.75 1047 GLN A C 1
ATOM 8397 O O . GLN A 1 1047 ? 36.594 2.555 -21.328 1 95.75 1047 GLN A O 1
ATOM 8402 N N . GLU A 1 1048 ? 36.969 0.829 -20 1 95.06 1048 GLU A N 1
ATOM 8403 C CA . GLU A 1 1048 ? 37.219 -0.087 -21.109 1 95.06 1048 GLU A CA 1
ATOM 8404 C C . GLU A 1 1048 ? 35.969 -0.225 -21.969 1 95.06 1048 GLU A C 1
ATOM 8406 O O . GLU A 1 1048 ? 36.062 -0.238 -23.203 1 95.06 1048 GLU A O 1
ATOM 8411 N N . ASP A 1 1049 ? 34.844 -0.393 -21.312 1 93.69 1049 ASP A N 1
ATOM 8412 C CA . ASP A 1 1049 ? 33.594 -0.506 -22.062 1 93.69 1049 ASP A CA 1
ATOM 8413 C C . ASP A 1 1049 ? 33.25 0.802 -22.766 1 93.69 1049 ASP A C 1
ATOM 8415 O O . ASP A 1 1049 ? 32.719 0.791 -23.875 1 93.69 1049 ASP A O 1
ATOM 8419 N N . ALA A 1 1050 ? 33.531 1.919 -22.078 1 91.88 1050 ALA A N 1
ATOM 8420 C CA . ALA A 1 1050 ? 33.25 3.232 -22.656 1 91.88 1050 ALA A CA 1
ATOM 8421 C C . ALA A 1 1050 ? 34.094 3.484 -23.891 1 91.88 1050 ALA A C 1
ATOM 8423 O O . ALA A 1 1050 ? 33.656 4.109 -24.844 1 91.88 1050 ALA A O 1
ATOM 8424 N N . SER A 1 1051 ? 35.312 3.049 -23.859 1 88 1051 SER A N 1
ATOM 8425 C CA . SER A 1 1051 ? 36.25 3.307 -24.922 1 88 1051 SER A CA 1
ATOM 8426 C C . SER A 1 1051 ? 36.031 2.354 -26.094 1 88 1051 SER A C 1
ATOM 8428 O O . SER A 1 1051 ? 36.312 2.709 -27.25 1 88 1051 SER A O 1
ATOM 8430 N N . ARG A 1 1052 ? 35.594 1.178 -25.844 1 81.81 1052 ARG A N 1
ATOM 8431 C CA . ARG A 1 1052 ? 35.5 0.148 -26.875 1 81.81 1052 ARG A CA 1
ATOM 8432 C C . ARG A 1 1052 ? 34.062 -0.042 -27.328 1 81.81 1052 ARG A C 1
ATOM 8434 O O . ARG A 1 1052 ? 33.5 -1.133 -27.188 1 81.81 1052 ARG A O 1
ATOM 8441 N N . GLY A 1 1053 ? 33.312 0.849 -27.875 1 74.19 1053 GLY A N 1
ATOM 8442 C CA . GLY A 1 1053 ? 32.031 0.665 -28.5 1 74.19 1053 GLY A CA 1
ATOM 8443 C C . GLY A 1 1053 ? 30.859 1.142 -27.641 1 74.19 1053 GLY A C 1
ATOM 8444 O O . GLY A 1 1053 ? 29.703 1.115 -28.078 1 74.19 1053 GLY A O 1
ATOM 8445 N N . ARG A 1 1054 ? 31.141 1.58 -26.438 1 77.19 1054 ARG A N 1
ATOM 8446 C CA . ARG A 1 1054 ? 30.141 2.158 -25.547 1 77.19 1054 ARG A CA 1
ATOM 8447 C C . ARG A 1 1054 ? 29.031 1.156 -25.25 1 77.19 1054 ARG A C 1
ATOM 8449 O O . ARG A 1 1054 ? 27.844 1.501 -25.297 1 77.19 1054 ARG A O 1
ATOM 8456 N N . ILE A 1 1055 ? 29.453 -0.204 -25.188 1 83.94 1055 ILE A N 1
ATOM 8457 C CA . ILE A 1 1055 ? 28.578 -1.269 -24.719 1 83.94 1055 ILE A CA 1
ATOM 8458 C C . ILE A 1 1055 ? 28.938 -1.646 -23.281 1 83.94 1055 ILE A C 1
ATOM 8460 O O . ILE A 1 1055 ? 30 -2.234 -23.031 1 83.94 1055 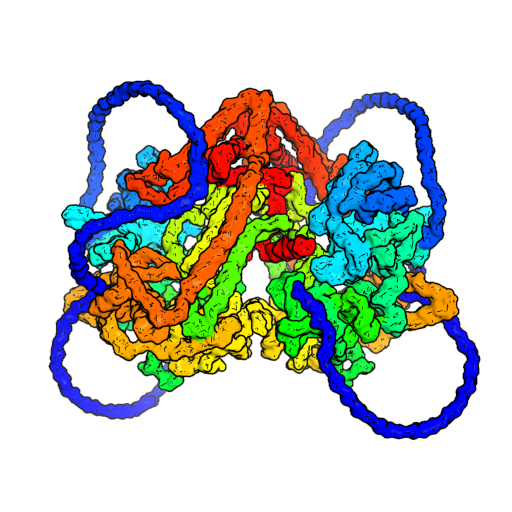ILE A O 1
ATOM 8464 N N . PHE A 1 1056 ? 28.188 -1.402 -22.359 1 89.12 1056 PHE A N 1
ATOM 8465 C CA . PHE A 1 1056 ? 28.531 -1.45 -20.953 1 89.12 1056 PHE A CA 1
ATOM 8466 C C . PHE A 1 1056 ? 28.078 -2.766 -20.328 1 89.12 1056 PHE A C 1
ATOM 8468 O O . PHE A 1 1056 ? 27.719 -2.807 -19.141 1 89.12 1056 PHE A O 1
ATOM 8475 N N . ASN A 1 1057 ? 28.094 -3.838 -20.984 1 91.25 1057 ASN A N 1
ATOM 8476 C CA . ASN A 1 1057 ? 27.609 -5.125 -20.5 1 91.25 1057 ASN A CA 1
ATOM 8477 C C . ASN A 1 1057 ? 28.641 -5.793 -19.578 1 91.25 1057 ASN A C 1
ATOM 8479 O O . ASN A 1 1057 ? 28.281 -6.418 -18.594 1 91.25 1057 ASN A O 1
ATOM 8483 N N . PHE A 1 1058 ? 29.984 -5.621 -19.969 1 94.75 1058 PHE A N 1
ATOM 8484 C CA . PHE A 1 1058 ? 31.016 -6.289 -19.188 1 94.75 1058 PHE A CA 1
ATOM 8485 C C . PHE A 1 1058 ? 31.141 -5.652 -17.812 1 94.75 1058 PHE A C 1
ATOM 8487 O O . PHE A 1 1058 ? 31.109 -6.352 -16.797 1 94.75 1058 PHE A O 1
ATOM 8494 N N . CYS A 1 1059 ? 31.281 -4.328 -17.688 1 96.94 1059 CYS A N 1
ATOM 8495 C CA . CYS A 1 1059 ? 31.531 -3.648 -16.422 1 96.94 1059 CYS A CA 1
ATOM 8496 C C . CYS A 1 1059 ? 30.422 -3.91 -15.43 1 96.94 1059 CYS A C 1
ATOM 8498 O O . CYS A 1 1059 ? 30.672 -4.184 -14.258 1 96.94 1059 CYS A O 1
ATOM 8500 N N . PHE A 1 1060 ? 29.156 -3.865 -15.914 1 96.44 1060 PHE A N 1
ATOM 8501 C CA . PHE A 1 1060 ? 28.047 -4.07 -14.992 1 96.44 1060 PHE A CA 1
ATOM 8502 C C . PHE A 1 1060 ? 27.875 -5.551 -14.664 1 96.44 1060 PHE A C 1
ATOM 8504 O O . PHE A 1 1060 ? 27.438 -5.906 -13.578 1 96.44 1060 PHE A O 1
ATOM 8511 N N . ALA A 1 1061 ? 28.281 -6.457 -15.539 1 94.94 1061 ALA A N 1
ATOM 8512 C CA . ALA A 1 1061 ? 28.188 -7.891 -15.281 1 94.94 1061 ALA A CA 1
ATOM 8513 C C . ALA A 1 1061 ? 29.109 -8.305 -14.148 1 94.94 1061 ALA A C 1
ATOM 8515 O O . ALA A 1 1061 ? 28.797 -9.211 -13.367 1 94.94 1061 ALA A O 1
ATOM 8516 N N . VAL A 1 1062 ? 30.234 -7.609 -14.039 1 96.06 1062 VAL A N 1
ATOM 8517 C CA . VAL A 1 1062 ? 31.234 -8.094 -13.102 1 96.06 1062 VAL A CA 1
ATOM 8518 C C . VAL A 1 1062 ? 31.328 -7.141 -11.914 1 96.06 1062 VAL A C 1
ATOM 8520 O O . VAL A 1 1062 ? 31.828 -7.512 -10.844 1 96.06 1062 VAL A O 1
ATOM 8523 N N . SER A 1 1063 ? 30.844 -5.91 -12.016 1 97.19 1063 SER A N 1
ATOM 8524 C CA . SER A 1 1063 ? 31.062 -4.93 -10.961 1 97.19 1063 SER A CA 1
ATOM 8525 C C . SER A 1 1063 ? 29.828 -4.051 -10.758 1 97.19 1063 SER A C 1
ATOM 8527 O O . SER A 1 1063 ? 29.953 -2.838 -10.57 1 97.19 1063 SER A O 1
ATOM 8529 N N . TRP A 1 1064 ? 28.672 -4.57 -10.781 1 96.81 1064 TRP A N 1
ATOM 8530 C CA . TRP A 1 1064 ? 27.422 -3.822 -10.68 1 96.81 1064 TRP A CA 1
ATOM 8531 C C . TRP A 1 1064 ? 27.344 -3.064 -9.359 1 96.81 1064 TRP A C 1
ATOM 8533 O O . TRP A 1 1064 ? 27.156 -1.846 -9.344 1 96.81 1064 TRP A O 1
ATOM 8543 N N . ALA A 1 1065 ? 27.516 -3.719 -8.227 1 96.44 1065 ALA A N 1
ATOM 8544 C CA . ALA A 1 1065 ? 27.359 -3.127 -6.902 1 96.44 1065 ALA A CA 1
ATOM 8545 C C . ALA A 1 1065 ? 28.375 -2.008 -6.676 1 96.44 1065 ALA A C 1
ATOM 8547 O O . ALA A 1 1065 ? 28.031 -0.966 -6.105 1 96.44 1065 ALA A O 1
ATOM 8548 N N . GLU A 1 1066 ? 29.609 -2.23 -7.152 1 96.56 1066 GLU A N 1
ATOM 8549 C CA . GLU A 1 1066 ? 30.672 -1.246 -6.961 1 96.56 1066 GLU A CA 1
ATOM 8550 C C . GLU A 1 1066 ? 30.406 0.013 -7.781 1 96.56 1066 GLU A C 1
ATOM 8552 O O . GLU A 1 1066 ? 30.625 1.129 -7.305 1 96.56 1066 GLU A O 1
ATOM 8557 N N . LEU A 1 1067 ? 30 -0.181 -9 1 97.44 1067 LEU A N 1
ATOM 8558 C CA . LEU A 1 1067 ? 29.719 0.962 -9.867 1 97.44 1067 LEU A CA 1
ATOM 8559 C C . LEU A 1 1067 ? 28.562 1.786 -9.32 1 97.44 1067 LEU A C 1
ATOM 8561 O O . LEU A 1 1067 ? 28.594 3.018 -9.344 1 97.44 1067 LEU A O 1
ATOM 8565 N N . CYS A 1 1068 ? 27.516 1.101 -8.867 1 96.69 1068 CYS A N 1
ATOM 8566 C CA . CYS A 1 1068 ? 26.391 1.796 -8.281 1 96.69 1068 CYS A CA 1
ATOM 8567 C C . CYS A 1 1068 ? 26.797 2.539 -7.016 1 96.69 1068 CYS A C 1
ATOM 8569 O O . CYS A 1 1068 ? 26.328 3.648 -6.758 1 96.69 1068 CYS A O 1
ATOM 8571 N N . ALA A 1 1069 ? 27.672 1.929 -6.266 1 95.81 1069 ALA A N 1
ATOM 8572 C CA . ALA A 1 1069 ? 28.156 2.564 -5.043 1 95.81 1069 ALA A CA 1
ATOM 8573 C C . ALA A 1 1069 ? 28.938 3.832 -5.363 1 95.81 1069 ALA A C 1
ATOM 8575 O O . ALA A 1 1069 ? 28.781 4.852 -4.684 1 95.81 1069 ALA A O 1
ATOM 8576 N N . ILE A 1 1070 ? 29.797 3.754 -6.387 1 95.88 1070 ILE A N 1
ATOM 8577 C CA . ILE A 1 1070 ? 30.594 4.906 -6.789 1 95.88 1070 ILE A CA 1
ATOM 8578 C C . ILE A 1 1070 ? 29.672 6.055 -7.203 1 95.88 1070 ILE A C 1
ATOM 8580 O O . ILE A 1 1070 ? 29.891 7.199 -6.797 1 95.88 1070 ILE A O 1
ATOM 8584 N N . LYS A 1 1071 ? 28.641 5.711 -7.957 1 95.81 1071 LYS A N 1
ATOM 8585 C CA . LYS A 1 1071 ? 27.719 6.73 -8.453 1 95.81 1071 LYS A CA 1
ATOM 8586 C C . LYS A 1 1071 ? 26.922 7.348 -7.305 1 95.81 1071 LYS A C 1
ATOM 8588 O O . LYS A 1 1071 ? 26.766 8.57 -7.238 1 95.81 1071 LYS A O 1
ATOM 8593 N N . ALA A 1 1072 ? 26.422 6.559 -6.426 1 94.81 1072 ALA A N 1
ATOM 8594 C CA . ALA A 1 1072 ? 25.609 7.035 -5.309 1 94.81 1072 ALA A CA 1
ATOM 8595 C C . ALA A 1 1072 ? 26.438 7.918 -4.375 1 94.81 1072 ALA A C 1
ATOM 8597 O O . ALA A 1 1072 ? 25.938 8.93 -3.877 1 94.81 1072 ALA A O 1
ATOM 8598 N N . ARG A 1 1073 ? 27.672 7.582 -4.141 1 91.88 1073 ARG A N 1
ATOM 8599 C CA . ARG A 1 1073 ? 28.562 8.328 -3.25 1 91.88 1073 ARG A CA 1
ATOM 8600 C C . ARG A 1 1073 ? 28.859 9.711 -3.814 1 91.88 1073 ARG A C 1
ATOM 8602 O O . ARG A 1 1073 ? 29.062 10.664 -3.059 1 91.88 1073 ARG A O 1
ATOM 8609 N N . ALA A 1 1074 ? 28.859 9.75 -5.062 1 90.06 1074 ALA A N 1
ATOM 8610 C CA . ALA A 1 1074 ? 29.203 11.008 -5.727 1 90.06 1074 ALA A CA 1
ATOM 8611 C C . ALA A 1 1074 ? 28.094 12.039 -5.531 1 90.06 1074 ALA A C 1
ATOM 8613 O O . ALA A 1 1074 ? 28.328 13.242 -5.629 1 90.06 1074 ALA A O 1
ATOM 8614 N N . SER A 1 1075 ? 26.891 11.562 -5.281 1 82.19 1075 SER A N 1
ATOM 8615 C CA . SER A 1 1075 ? 25.75 12.477 -5.129 1 82.19 1075 SER A CA 1
ATOM 8616 C C . SER A 1 1075 ? 25.766 13.141 -3.76 1 82.19 1075 SER A C 1
ATOM 8618 O O . SER A 1 1075 ? 25.078 14.141 -3.549 1 82.19 1075 SER A O 1
ATOM 8620 N N . GLY A 1 1076 ? 26.562 12.633 -2.797 1 78.56 1076 GLY A N 1
ATOM 8621 C CA . GLY A 1 1076 ? 26.625 13.266 -1.491 1 78.56 1076 GLY A CA 1
ATOM 8622 C C . GLY A 1 1076 ? 26.906 12.289 -0.365 1 78.56 1076 GLY A C 1
ATOM 8623 O O . GLY A 1 1076 ? 27 11.078 -0.595 1 78.56 1076 GLY A O 1
ATOM 8624 N N . GLY A 1 1077 ? 27.094 12.898 0.704 1 77.69 1077 GLY A N 1
ATOM 8625 C CA . GLY A 1 1077 ? 27.5 12.109 1.856 1 77.69 1077 GLY A CA 1
ATOM 8626 C C . GLY A 1 1077 ? 26.359 11.344 2.492 1 77.69 1077 GLY A C 1
ATOM 8627 O O . GLY A 1 1077 ? 26.578 10.484 3.352 1 77.69 1077 GLY A O 1
ATOM 8628 N N . ALA A 1 1078 ? 25.125 11.539 2.018 1 85.44 1078 ALA A N 1
ATOM 8629 C CA . ALA A 1 1078 ? 24 10.898 2.672 1 85.44 1078 ALA A CA 1
ATOM 8630 C C . ALA A 1 1078 ? 23.5 9.695 1.87 1 85.44 1078 ALA A C 1
ATOM 8632 O O . ALA A 1 1078 ? 22.297 9.445 1.788 1 85.44 1078 ALA A O 1
ATOM 8633 N N . PHE A 1 1079 ? 24.453 8.922 1.265 1 92.38 1079 PHE A N 1
ATOM 8634 C CA . PHE A 1 1079 ? 24.078 7.703 0.556 1 92.38 1079 PHE A CA 1
ATOM 8635 C C . PHE A 1 1079 ? 23.703 6.602 1.536 1 92.38 1079 PHE A C 1
ATOM 8637 O O . PHE A 1 1079 ? 24.062 6.656 2.713 1 92.38 1079 PHE A O 1
ATOM 8644 N N . VAL A 1 1080 ? 22.891 5.703 1.157 1 94.25 1080 VAL A N 1
ATOM 8645 C CA . VAL A 1 1080 ? 22.406 4.621 2.014 1 94.25 1080 VAL A CA 1
ATOM 8646 C C . VAL A 1 1080 ? 22.766 3.273 1.385 1 94.25 1080 VAL A C 1
ATOM 8648 O O . VAL A 1 1080 ? 22.656 3.104 0.168 1 94.25 1080 VAL A O 1
ATOM 8651 N N . THR A 1 1081 ? 23.328 2.424 2.16 1 95.5 1081 THR A N 1
ATOM 8652 C CA . THR A 1 1081 ? 23.688 1.098 1.677 1 95.5 1081 THR A CA 1
ATOM 8653 C C . THR A 1 1081 ? 22.844 0.021 2.361 1 95.5 1081 THR A C 1
ATOM 8655 O O . THR A 1 1081 ? 22.641 0.07 3.574 1 95.5 1081 THR A O 1
ATOM 8658 N N . LEU A 1 1082 ? 22.328 -0.893 1.59 1 94.94 1082 LEU A N 1
ATOM 8659 C CA . LEU A 1 1082 ? 21.484 -1.972 2.094 1 94.94 1082 LEU A CA 1
ATOM 8660 C C . LEU A 1 1082 ? 22.141 -3.33 1.845 1 94.94 1082 LEU A C 1
ATOM 8662 O O . LEU A 1 1082 ? 22.891 -3.496 0.88 1 94.94 1082 LEU A O 1
ATOM 8666 N N . THR A 1 1083 ? 21.844 -4.227 2.754 1 91.75 1083 THR A N 1
ATOM 8667 C CA . THR A 1 1083 ? 22.266 -5.605 2.551 1 91.75 1083 THR A CA 1
ATOM 8668 C C . THR A 1 1083 ? 21.375 -6.312 1.538 1 91.75 1083 THR A C 1
ATOM 8670 O O . THR A 1 1083 ? 20.266 -5.84 1.241 1 91.75 1083 THR A O 1
ATOM 8673 N N . SER A 1 1084 ? 21.922 -7.379 1.089 1 83.12 1084 SER A N 1
ATOM 8674 C CA . SER A 1 1084 ? 21.141 -8.172 0.152 1 83.12 1084 SER A CA 1
ATOM 8675 C C . SER A 1 1084 ? 19.875 -8.703 0.811 1 83.12 1084 SER A C 1
ATOM 8677 O O . SER A 1 1084 ? 19.891 -9.07 1.988 1 83.12 1084 SER A O 1
ATOM 8679 N N . GLY A 1 1085 ? 18.766 -8.68 0.145 1 79.06 1085 GLY A N 1
ATOM 8680 C CA . GLY A 1 1085 ? 17.5 -9.211 0.661 1 79.06 1085 GLY A CA 1
ATOM 8681 C C . GLY A 1 1085 ? 16.547 -8.125 1.113 1 79.06 1085 GLY A C 1
ATOM 8682 O O . GLY A 1 1085 ? 15.328 -8.336 1.134 1 79.06 1085 GLY A O 1
ATOM 8683 N N . PHE A 1 1086 ? 17.141 -7.023 1.59 1 87.44 1086 PHE A N 1
ATOM 8684 C CA . PHE A 1 1086 ? 16.266 -5.977 2.107 1 87.44 1086 PHE A CA 1
ATOM 8685 C C . PHE A 1 1086 ? 15.633 -5.191 0.968 1 87.44 1086 PHE A C 1
ATOM 8687 O O . PHE A 1 1086 ? 14.438 -4.898 1.002 1 87.44 1086 PHE A O 1
ATOM 8694 N N . ILE A 1 1087 ? 16.422 -4.836 -0.07 1 87.69 1087 ILE A N 1
ATOM 8695 C CA . ILE A 1 1087 ? 15.914 -3.996 -1.152 1 87.69 1087 ILE A CA 1
ATOM 8696 C C . ILE A 1 1087 ? 14.781 -4.715 -1.88 1 87.69 1087 ILE A C 1
ATOM 8698 O O . ILE A 1 1087 ? 13.852 -4.078 -2.371 1 87.69 1087 ILE A O 1
ATOM 8702 N N . GLU A 1 1088 ? 14.859 -6.031 -1.899 1 85.5 1088 GLU A N 1
ATOM 8703 C CA . GLU A 1 1088 ? 13.852 -6.82 -2.592 1 85.5 1088 GLU A CA 1
ATOM 8704 C C . GLU A 1 1088 ? 12.5 -6.734 -1.881 1 85.5 1088 GLU A C 1
ATOM 8706 O O . GLU A 1 1088 ? 11.461 -7.043 -2.471 1 85.5 1088 GLU A O 1
ATOM 8711 N N . SER A 1 1089 ? 12.5 -6.266 -0.642 1 88.75 1089 SER A N 1
ATOM 8712 C CA . SER A 1 1089 ? 11.266 -6.172 0.123 1 88.75 1089 SER A CA 1
ATOM 8713 C C . SER A 1 1089 ? 10.688 -4.762 0.06 1 88.75 1089 SER A C 1
ATOM 8715 O O . SER A 1 1089 ? 9.555 -4.531 0.495 1 88.75 1089 SER A O 1
ATOM 8717 N N . LEU A 1 1090 ? 11.492 -3.852 -0.533 1 90.88 1090 LEU A N 1
ATOM 8718 C CA . LEU A 1 1090 ? 11.109 -2.445 -0.479 1 90.88 1090 LEU A CA 1
ATOM 8719 C C . LEU A 1 1090 ? 10.484 -2.002 -1.799 1 90.88 1090 LEU A C 1
ATOM 8721 O O . LEU A 1 1090 ? 10.805 -2.551 -2.855 1 90.88 1090 LEU A O 1
ATOM 8725 N N . ALA A 1 1091 ? 9.508 -1.108 -1.783 1 90.75 1091 ALA A N 1
ATOM 8726 C CA . ALA A 1 1091 ? 8.898 -0.422 -2.918 1 90.75 1091 ALA A CA 1
ATOM 8727 C C . ALA A 1 1091 ? 8.477 0.994 -2.539 1 90.75 1091 ALA A C 1
ATOM 8729 O O . ALA A 1 1091 ? 8.391 1.327 -1.355 1 90.75 1091 ALA A O 1
ATOM 8730 N N . ILE A 1 1092 ? 8.344 1.843 -3.539 1 90.56 1092 ILE A N 1
ATOM 8731 C CA . ILE A 1 1092 ? 7.852 3.186 -3.25 1 90.56 1092 ILE A CA 1
ATOM 8732 C C . ILE A 1 1092 ? 6.438 3.104 -2.682 1 90.56 1092 ILE A C 1
ATOM 8734 O O . ILE A 1 1092 ? 5.582 2.398 -3.225 1 90.56 1092 ILE A O 1
ATOM 8738 N N . HIS A 1 1093 ? 6.297 3.709 -1.548 1 85 1093 HIS A N 1
ATOM 8739 C CA . HIS A 1 1093 ? 4.98 3.707 -0.919 1 85 1093 HIS A CA 1
ATOM 8740 C C . HIS A 1 1093 ? 3.93 4.316 -1.842 1 85 1093 HIS A C 1
ATOM 8742 O O . HIS A 1 1093 ? 4.199 5.305 -2.529 1 85 1093 HIS A O 1
ATOM 8748 N N . ARG A 1 1094 ? 2.758 3.789 -1.891 1 79.06 1094 ARG A N 1
ATOM 8749 C CA . ARG A 1 1094 ? 1.695 4.18 -2.812 1 79.06 1094 ARG A CA 1
ATOM 8750 C C . ARG A 1 1094 ? 1.351 5.656 -2.656 1 79.06 1094 ARG A C 1
ATOM 8752 O O . ARG A 1 1094 ? 1.158 6.359 -3.648 1 79.06 1094 ARG A O 1
ATOM 8759 N N . LYS A 1 1095 ? 1.226 6.172 -1.437 1 73.88 1095 LYS A N 1
ATOM 8760 C CA . LYS A 1 1095 ? 0.893 7.57 -1.177 1 73.88 1095 LYS A CA 1
ATOM 8761 C C . LYS A 1 1095 ? 1.984 8.5 -1.696 1 73.88 1095 LYS A C 1
ATOM 8763 O O . LYS A 1 1095 ? 1.692 9.578 -2.219 1 73.88 1095 LYS A O 1
ATOM 8768 N N . VAL A 1 1096 ? 3.271 8.062 -1.54 1 80.44 1096 VAL A N 1
ATOM 8769 C CA . VAL A 1 1096 ? 4.402 8.859 -2.01 1 80.44 1096 VAL A CA 1
ATOM 8770 C C . VAL A 1 1096 ? 4.414 8.883 -3.535 1 80.44 1096 VAL A C 1
ATOM 8772 O O . VAL A 1 1096 ? 4.688 9.922 -4.141 1 80.44 1096 VAL A O 1
ATOM 8775 N N . ALA A 1 1097 ? 4.129 7.703 -4.152 1 83.06 1097 ALA A N 1
ATOM 8776 C CA . ALA A 1 1097 ? 4.078 7.621 -5.609 1 83.06 1097 ALA A CA 1
ATOM 8777 C C . ALA A 1 1097 ? 3.037 8.578 -6.18 1 83.06 1097 ALA A C 1
ATOM 8779 O O . ALA A 1 1097 ? 3.277 9.234 -7.191 1 83.06 1097 ALA A O 1
ATOM 8780 N N . LYS A 1 1098 ? 1.927 8.656 -5.578 1 74.25 1098 LYS A N 1
ATOM 8781 C CA . LYS A 1 1098 ? 0.856 9.547 -6.023 1 74.25 1098 LYS A CA 1
ATOM 8782 C C . LYS A 1 1098 ? 1.267 11.008 -5.895 1 74.25 1098 LYS A C 1
ATOM 8784 O O . LYS A 1 1098 ? 0.953 11.828 -6.762 1 74.25 1098 LYS A O 1
ATOM 8789 N N . VAL A 1 1099 ? 1.902 11.312 -4.801 1 71.25 1099 VAL A N 1
ATOM 8790 C CA . VAL A 1 1099 ? 2.371 12.672 -4.566 1 71.25 1099 VAL A CA 1
ATOM 8791 C C . VAL A 1 1099 ? 3.359 13.078 -5.66 1 71.25 1099 VAL A C 1
ATOM 8793 O O . VAL A 1 1099 ? 3.285 14.188 -6.195 1 71.25 1099 VAL A O 1
ATOM 8796 N N . PHE A 1 1100 ? 4.262 12.188 -6.02 1 78.12 1100 PHE A N 1
ATOM 8797 C CA . PHE A 1 1100 ? 5.262 12.477 -7.039 1 78.12 1100 PHE A CA 1
ATOM 8798 C C . PHE A 1 1100 ? 4.602 12.68 -8.398 1 78.12 1100 PHE A C 1
ATOM 8800 O O . PHE A 1 1100 ? 5.02 13.547 -9.172 1 78.12 1100 PHE A O 1
ATOM 8807 N N . ARG A 1 1101 ? 3.609 11.906 -8.672 1 75.69 1101 ARG A N 1
ATOM 8808 C CA . ARG A 1 1101 ? 2.92 12.016 -9.953 1 75.69 1101 ARG A CA 1
ATOM 8809 C C . ARG A 1 1101 ? 2.139 13.32 -10.055 1 75.69 1101 ARG A C 1
ATOM 8811 O O . ARG A 1 1101 ? 2.066 13.93 -11.117 1 75.69 1101 ARG A O 1
ATOM 8818 N N . ASN A 1 1102 ? 1.583 13.703 -8.914 1 64 1102 ASN A N 1
ATOM 8819 C CA . ASN A 1 1102 ? 0.81 14.938 -8.898 1 64 1102 ASN A CA 1
ATOM 8820 C C . ASN A 1 1102 ? 1.714 16.172 -8.969 1 64 1102 ASN A C 1
ATOM 8822 O O . ASN A 1 1102 ? 1.334 17.188 -9.547 1 64 1102 ASN A O 1
ATOM 8826 N N . MET A 1 1103 ? 2.773 16.078 -8.32 1 61.59 1103 MET A N 1
ATOM 8827 C CA . MET A 1 1103 ? 3.725 17.188 -8.375 1 61.59 1103 MET A CA 1
ATOM 8828 C C . MET A 1 1103 ? 4.27 17.359 -9.789 1 61.59 1103 MET A C 1
ATOM 8830 O O . MET A 1 1103 ? 4.582 18.484 -10.195 1 61.59 1103 MET A O 1
ATOM 8834 N N . GLY A 1 1104 ? 4.391 16.25 -10.5 1 54.09 1104 GLY A N 1
ATOM 8835 C CA . GLY A 1 1104 ? 4.867 16.297 -11.875 1 54.09 1104 GLY A CA 1
ATOM 8836 C C . GLY A 1 1104 ? 3.848 16.875 -12.836 1 54.09 1104 GLY A C 1
ATOM 8837 O O . GLY A 1 1104 ? 4.211 17.516 -13.828 1 54.09 1104 GLY A O 1
ATOM 8838 N N . ASN A 1 1105 ? 2.604 16.594 -12.625 1 47.66 1105 ASN A N 1
ATOM 8839 C CA . ASN A 1 1105 ? 1.557 17.109 -13.5 1 47.66 1105 ASN A CA 1
ATOM 8840 C C . ASN A 1 1105 ? 1.369 18.609 -13.32 1 47.66 1105 ASN A C 1
ATOM 8842 O O . ASN A 1 1105 ? 0.953 19.297 -14.258 1 47.66 1105 ASN A O 1
ATOM 8846 N N . GLU A 1 1106 ? 1.586 19.156 -12.227 1 44.16 1106 GLU A N 1
ATOM 8847 C CA . GLU A 1 1106 ? 1.45 20.578 -11.992 1 44.16 1106 GLU A CA 1
ATOM 8848 C C . GLU A 1 1106 ? 2.447 21.375 -12.836 1 44.16 1106 GLU A C 1
ATOM 8850 O O . GLU A 1 1106 ? 2.133 22.469 -13.32 1 44.16 1106 GLU A O 1
ATOM 8855 N N . GLU A 1 1107 ? 3.619 20.875 -13.141 1 40.12 1107 GLU A N 1
ATOM 8856 C CA . GLU A 1 1107 ? 4.609 21.656 -13.875 1 40.12 1107 GLU A CA 1
ATOM 8857 C C . GLU A 1 1107 ? 4.41 21.531 -15.383 1 40.12 1107 GLU A C 1
ATOM 8859 O O . GLU A 1 1107 ? 4.809 22.422 -16.141 1 40.12 1107 GLU A O 1
ATOM 8864 N N . SER A 1 1108 ? 3.912 20.5 -15.906 1 38.84 1108 SER A N 1
ATOM 8865 C CA . SER A 1 1108 ? 3.826 20.359 -17.359 1 38.84 1108 SER A CA 1
ATOM 8866 C C . SER A 1 1108 ? 2.807 21.328 -17.953 1 38.84 1108 SER A C 1
ATOM 8868 O O . SER A 1 1108 ? 2.904 21.688 -19.125 1 38.84 1108 SER A O 1
ATOM 8870 N N . GLU A 1 1109 ? 1.781 21.656 -17.391 1 34.34 1109 GLU A N 1
ATOM 8871 C CA . GLU A 1 1109 ? 0.859 22.562 -18.078 1 34.34 1109 GLU A CA 1
ATOM 8872 C C . GLU A 1 1109 ? 1.479 23.938 -18.266 1 34.34 1109 GLU A C 1
ATOM 8874 O O . GLU A 1 1109 ? 1.012 24.719 -19.109 1 34.34 1109 GLU A O 1
ATOM 8879 N N . ASP A 1 1110 ? 2.432 24.328 -17.703 1 30.12 1110 ASP A N 1
ATOM 8880 C CA . ASP A 1 1110 ? 2.998 25.656 -17.969 1 30.12 1110 ASP A CA 1
ATOM 8881 C C . ASP A 1 1110 ? 3.82 25.656 -19.25 1 30.12 1110 ASP A C 1
ATOM 8883 O O . ASP A 1 1110 ? 4.074 26.719 -19.828 1 30.12 1110 ASP A O 1
ATOM 8887 N N . GLU A 1 1111 ? 4.488 24.578 -19.641 1 30.2 1111 GLU A N 1
ATOM 8888 C CA . GLU A 1 1111 ? 5.254 24.75 -20.875 1 30.2 1111 GLU A CA 1
ATOM 8889 C C . GLU A 1 1111 ? 4.34 24.844 -22.094 1 30.2 1111 GLU A C 1
ATOM 8891 O O . GLU A 1 1111 ? 4.781 25.219 -23.172 1 30.2 1111 GLU A O 1
ATOM 8896 N N . GLU A 1 1112 ? 3.242 24.297 -22.094 1 26.67 1112 GLU A N 1
ATOM 8897 C CA . GLU A 1 1112 ? 2.492 24.562 -23.312 1 26.67 1112 GLU A CA 1
ATOM 8898 C C . GLU A 1 1112 ? 1.907 25.984 -23.297 1 26.67 1112 GLU A C 1
ATOM 8900 O O . GLU A 1 1112 ? 1.27 26.406 -24.25 1 26.67 1112 GLU A O 1
ATOM 8905 N N . VAL A 1 1113 ? 1.996 26.766 -22.25 1 24.66 1113 VAL A N 1
ATOM 8906 C CA . VAL A 1 1113 ? 1.694 28.156 -22.547 1 24.66 1113 VAL A CA 1
ATOM 8907 C C . VAL A 1 1113 ? 2.986 28.922 -22.859 1 24.66 1113 VAL A C 1
ATOM 8909 O O . VAL A 1 1113 ? 3.988 28.75 -22.156 1 24.66 1113 VAL A O 1
ATOM 8912 N N . MET B 1 1 ? -2.213 31.094 -28.375 1 15.62 1 MET B N 1
ATOM 8913 C CA . MET B 1 1 ? -3.111 32.156 -28.812 1 15.62 1 MET B CA 1
ATOM 8914 C C . MET B 1 1 ? -4.32 32.25 -27.891 1 15.62 1 MET B C 1
ATOM 8916 O O . MET B 1 1 ? -5.008 31.266 -27.641 1 15.62 1 MET B O 1
ATOM 8920 N N . LEU B 1 2 ? -4.637 33.531 -26.984 1 17.41 2 LEU B N 1
ATOM 8921 C CA . LEU B 1 2 ? -5.223 34.375 -25.938 1 17.41 2 LEU B CA 1
ATOM 8922 C C . LEU B 1 2 ? -6.711 34.594 -26.188 1 17.41 2 LEU B C 1
ATOM 8924 O O . LEU B 1 2 ? -7.527 34.406 -25.281 1 17.41 2 LEU B O 1
ATOM 8928 N N . LEU B 1 3 ? -7.109 35.656 -26.984 1 15.73 3 LEU B N 1
ATOM 8929 C CA . LEU B 1 3 ? -7.801 36.938 -26.922 1 15.73 3 LEU B CA 1
ATOM 8930 C C . LEU B 1 3 ? -9.289 36.781 -27.203 1 15.73 3 LEU B C 1
ATOM 8932 O O . LEU B 1 3 ? -10.133 37.25 -26.438 1 15.73 3 LEU B O 1
ATOM 8936 N N . ARG B 1 4 ? -9.961 37.125 -28.391 1 15.29 4 ARG B N 1
ATOM 8937 C CA . ARG B 1 4 ? -10.828 38.188 -28.906 1 15.29 4 ARG B CA 1
ATOM 8938 C C . ARG B 1 4 ? -12.273 37.688 -29 1 15.29 4 ARG B C 1
ATOM 8940 O O . ARG B 1 4 ? -13.203 38.469 -28.734 1 15.29 4 ARG B O 1
ATOM 8947 N N . THR B 1 5 ? -12.875 36.969 -29.844 1 15.91 5 THR B N 1
ATOM 8948 C CA . THR B 1 5 ? -14 37.375 -30.688 1 15.91 5 THR B CA 1
ATOM 8949 C C . THR B 1 5 ? -15.297 37.406 -29.875 1 15.91 5 THR B C 1
ATOM 8951 O O . THR B 1 5 ? -15.688 36.375 -29.297 1 15.91 5 THR B O 1
ATOM 8954 N N . LEU B 1 6 ? -16.234 38.75 -29.484 1 15.58 6 LEU B N 1
ATOM 8955 C CA . LEU B 1 6 ? -17 39.844 -28.938 1 15.58 6 LEU B CA 1
ATOM 8956 C C . LEU B 1 6 ? -18.5 39.656 -29.188 1 15.58 6 LEU B C 1
ATOM 8958 O O . LEU B 1 6 ? -19.312 39.875 -28.297 1 15.58 6 LEU B O 1
ATOM 8962 N N . LYS B 1 7 ? -19.062 39.688 -30.422 1 14.94 7 LYS B N 1
ATOM 8963 C CA . LYS B 1 7 ? -20.016 40.688 -30.953 1 14.94 7 LYS B CA 1
ATOM 8964 C C . LYS B 1 7 ? -21.438 40.344 -30.531 1 14.94 7 LYS B C 1
ATOM 8966 O O . LYS B 1 7 ? -22.156 41.219 -30.031 1 14.94 7 LYS B O 1
ATOM 8971 N N . ILE B 1 8 ? -22.594 40.188 -31.484 1 15.17 8 ILE B N 1
ATOM 8972 C CA . ILE B 1 8 ? -23.625 41.031 -32.094 1 15.17 8 ILE B CA 1
ATOM 8973 C C . ILE B 1 8 ? -24.984 40.719 -31.484 1 15.17 8 ILE B C 1
ATOM 8975 O O . ILE B 1 8 ? -25.75 41.625 -31.156 1 15.17 8 ILE B O 1
ATOM 8979 N N . MET B 1 9 ? -25.781 39.688 -31.859 1 15.98 9 MET B N 1
ATOM 8980 C CA . MET B 1 9 ? -27.047 39.938 -32.531 1 15.98 9 MET B CA 1
ATOM 8981 C C . MET B 1 9 ? -28.109 40.375 -31.531 1 15.98 9 MET B C 1
ATOM 8983 O O . MET B 1 9 ? -28.25 39.812 -30.453 1 15.98 9 MET B O 1
ATOM 8987 N N . TYR B 1 10 ? -29.047 41.531 -31.781 1 15.34 10 TYR B N 1
ATOM 8988 C CA . TYR B 1 10 ? -29.812 42.75 -31.484 1 15.34 10 TYR B CA 1
ATOM 8989 C C . TYR B 1 10 ? -31.109 42.438 -30.766 1 15.34 10 TYR B C 1
ATOM 8991 O O . TYR B 1 10 ? -31.375 42.938 -29.688 1 15.34 10 TYR B O 1
ATOM 8999 N N . GLU B 1 11 ? -32.469 42.562 -31.484 1 14.81 11 GLU B N 1
ATOM 9000 C CA . GLU B 1 11 ? -33.5 43.562 -31.391 1 14.81 11 GLU B CA 1
ATOM 9001 C C . GLU B 1 11 ? -34.656 43.125 -30.484 1 14.81 11 GLU B C 1
ATOM 9003 O O . GLU B 1 11 ? -35.219 43.906 -29.734 1 14.81 11 GLU B O 1
ATOM 9008 N N . THR B 1 12 ? -35.531 42.125 -30.859 1 15.29 12 THR B N 1
ATOM 9009 C CA . THR B 1 12 ? -36.938 42.406 -31.047 1 15.29 12 THR B CA 1
ATOM 9010 C C . THR B 1 12 ? -37.625 42.719 -29.719 1 15.29 12 THR B C 1
ATOM 9012 O O . THR B 1 12 ? -37.156 42.281 -28.656 1 15.29 12 THR B O 1
ATOM 9015 N N . PHE B 1 13 ? -39.094 43.344 -29.641 1 15.26 13 PHE B N 1
ATOM 9016 C CA . PHE B 1 13 ? -40.125 44.344 -29.359 1 15.26 13 PHE B CA 1
ATOM 9017 C C . PHE B 1 13 ? -40.812 44.062 -28.047 1 15.26 13 PHE B C 1
ATOM 9019 O O . PHE B 1 13 ? -40.688 42.969 -27.484 1 15.26 13 PHE B O 1
ATOM 9026 N N . ASP B 1 14 ? -42.281 44.25 -28.031 1 14.53 14 ASP B N 1
ATOM 9027 C CA . ASP B 1 14 ? -43.25 45.188 -27.469 1 14.53 14 ASP B CA 1
ATOM 9028 C C . ASP B 1 14 ? -43.781 44.688 -26.125 1 14.53 14 ASP B C 1
ATOM 9030 O O . ASP B 1 14 ? -43.688 45.375 -25.109 1 14.53 14 ASP B O 1
ATOM 9034 N N . GLN B 1 15 ? -45.25 44.531 -26.062 1 13.95 15 GLN B N 1
ATOM 9035 C CA . GLN B 1 15 ? -46.344 45.219 -25.344 1 13.95 15 GLN B CA 1
ATOM 9036 C C . GLN B 1 15 ? -46.812 44.406 -24.141 1 13.95 15 GLN B C 1
ATOM 9038 O O . GLN B 1 15 ? -47.719 44.812 -23.438 1 13.95 15 GLN B O 1
ATOM 9043 N N . ARG B 1 16 ? -46.469 43.188 -23.984 1 14.75 16 ARG B N 1
ATOM 9044 C CA . ARG B 1 16 ? -47.594 42.562 -23.281 1 14.75 16 ARG B CA 1
ATOM 9045 C C . ARG B 1 16 ? -47.906 43.281 -21.984 1 14.75 16 ARG B C 1
ATOM 9047 O O . ARG B 1 16 ? -46.969 43.625 -21.219 1 14.75 16 ARG B O 1
ATOM 9054 N N . THR B 1 17 ? -49.281 43.594 -21.609 1 14.37 17 THR B N 1
ATOM 9055 C CA . THR B 1 17 ? -50.312 44.438 -21.047 1 14.37 17 THR B CA 1
ATOM 9056 C C . THR B 1 17 ? -50.156 44.562 -19.531 1 14.37 17 THR B C 1
ATOM 9058 O O . THR B 1 17 ? -49.375 43.812 -18.922 1 14.37 17 THR B O 1
ATOM 9061 N N . GLN B 1 18 ? -51.312 44.688 -18.781 1 13.85 18 GLN B N 1
ATOM 9062 C CA . GLN B 1 18 ? -52.188 45.531 -17.953 1 13.85 18 GLN B CA 1
ATOM 9063 C C . GLN B 1 18 ? -52.094 45.125 -16.484 1 13.85 18 GLN B C 1
ATOM 9065 O O . GLN B 1 18 ? -52.094 45.969 -15.602 1 13.85 18 GLN B O 1
ATOM 9070 N N . ALA B 1 19 ? -52.438 43.875 -16.078 1 14.15 19 ALA B N 1
ATOM 9071 C CA . ALA B 1 19 ? -53.656 43.844 -15.266 1 14.15 19 ALA B CA 1
ATOM 9072 C C . ALA B 1 19 ? -53.344 44.25 -13.82 1 14.15 19 ALA B C 1
ATOM 9074 O O . ALA B 1 19 ? -54.094 45.031 -13.219 1 14.15 19 ALA B O 1
ATOM 9075 N N . TYR B 1 20 ? -52.719 43.469 -12.906 1 14.18 20 TYR B N 1
ATOM 9076 C CA . TYR B 1 20 ? -53.531 43.156 -11.727 1 14.18 20 TYR B CA 1
ATOM 9077 C C . TYR B 1 20 ? -53.5 44.344 -10.75 1 14.18 20 TYR B C 1
ATOM 9079 O O . TYR B 1 20 ? -52.469 45 -10.594 1 14.18 20 TYR B O 1
ATOM 9087 N N . ARG B 1 21 ? -54.688 44.688 -10.125 1 15.02 21 ARG B N 1
ATOM 9088 C CA . ARG B 1 21 ? -55.469 45.688 -9.383 1 15.02 21 ARG B CA 1
ATOM 9089 C C . ARG B 1 21 ? -54.938 45.844 -7.965 1 15.02 21 ARG B C 1
ATOM 9091 O O . ARG B 1 21 ? -54.719 46.969 -7.516 1 15.02 21 ARG B O 1
ATOM 9098 N N . ARG B 1 22 ? -55.344 45.094 -6.988 1 14.7 22 ARG B N 1
ATOM 9099 C CA . ARG B 1 22 ? -56.312 45.656 -6.055 1 14.7 22 ARG B CA 1
ATOM 9100 C C . ARG B 1 22 ? -55.625 46.406 -4.93 1 14.7 22 ARG B C 1
ATOM 9102 O O . ARG B 1 22 ? -55.938 47.562 -4.672 1 14.7 22 ARG B O 1
ATOM 9109 N N . ARG B 1 23 ? -55.688 45.812 -3.709 1 14.65 23 ARG B N 1
ATOM 9110 C CA . ARG B 1 23 ? -56.594 46.281 -2.656 1 14.65 23 ARG B CA 1
ATOM 9111 C C . ARG B 1 23 ? -55.875 47.219 -1.694 1 14.65 23 ARG B C 1
ATOM 9113 O O . ARG B 1 23 ? -54.656 47.281 -1.689 1 14.65 23 ARG B O 1
ATOM 9120 N N . SER B 1 24 ? -55.969 47 -0.342 1 14.6 24 SER B N 1
ATOM 9121 C CA . SER B 1 24 ? -56.781 47.781 0.592 1 14.6 24 SER B CA 1
ATOM 9122 C C . SER B 1 24 ? -55.906 48.75 1.37 1 14.6 24 SER B C 1
ATOM 9124 O O . SER B 1 24 ? -54.688 48.656 1.36 1 14.6 24 SER B O 1
ATOM 9126 N N . PRO B 1 25 ? -56.156 48.875 2.791 1 15.38 25 PRO B N 1
ATOM 9127 C CA . PRO B 1 25 ? -56.625 50 3.605 1 15.38 25 PRO B CA 1
ATOM 9128 C C . PRO B 1 25 ? -55.5 50.75 4.285 1 15.38 25 PRO B C 1
ATOM 9130 O O . PRO B 1 25 ? -54.375 50.25 4.379 1 15.38 25 PRO B O 1
ATOM 9133 N N . SER B 1 26 ? -55.812 51.781 5.09 1 14.99 26 SER B N 1
ATOM 9134 C CA . SER B 1 26 ? -55.562 53.125 5.523 1 14.99 26 SER B CA 1
ATOM 9135 C C . SER B 1 26 ? -54.75 53.156 6.82 1 14.99 26 SER B C 1
ATOM 9137 O O . SER B 1 26 ? -54.125 54.156 7.152 1 14.99 26 SER B O 1
ATOM 9139 N N . PRO B 1 27 ? -54.656 52.281 7.824 1 16.28 27 PRO B N 1
ATOM 9140 C CA . PRO B 1 27 ? -55.062 53.031 9.016 1 16.28 27 PRO B CA 1
ATOM 9141 C C . PRO B 1 27 ? -53.969 54 9.469 1 16.28 27 PRO B C 1
ATOM 9143 O O . PRO B 1 27 ? -52.812 53.906 9.016 1 16.28 27 PRO B O 1
ATOM 9146 N N . VAL B 1 28 ? -53.812 54.219 11.008 1 18.14 28 VAL B N 1
ATOM 9147 C CA . VAL B 1 28 ? -54.031 55.281 11.984 1 18.14 28 VAL B CA 1
ATOM 9148 C C . VAL B 1 28 ? -52.688 55.844 12.461 1 18.14 28 VAL B C 1
ATOM 9150 O O . VAL B 1 28 ? -51.656 55.125 12.406 1 18.14 28 VAL B O 1
ATOM 9153 N N . PRO B 1 29 ? -52.562 56.969 13.203 1 16.48 29 PRO B N 1
ATOM 9154 C CA . PRO B 1 29 ? -51.719 58.156 13.391 1 16.48 29 PRO B CA 1
ATOM 9155 C C . PRO B 1 29 ? -50.656 57.938 14.469 1 16.48 29 PRO B C 1
ATOM 9157 O O . PRO B 1 29 ? -49.625 58.625 14.469 1 16.48 29 PRO B O 1
ATOM 9160 N N . ASP B 1 30 ? -50.562 57.031 15.414 1 17.08 30 ASP B N 1
ATOM 9161 C CA . ASP B 1 30 ? -50.469 57.656 16.719 1 17.08 30 ASP B CA 1
ATOM 9162 C C . ASP B 1 30 ? -49.062 58.219 16.969 1 17.08 30 ASP B C 1
ATOM 9164 O O . ASP B 1 30 ? -48.094 57.781 16.359 1 17.08 30 ASP B O 1
ATOM 9168 N N . THR B 1 31 ? -48.656 59.062 18.156 1 16.67 31 THR B N 1
ATOM 9169 C CA . THR B 1 31 ? -48.094 60.312 18.672 1 16.67 31 THR B CA 1
ATOM 9170 C C . THR B 1 31 ? -46.719 60.062 19.266 1 16.67 31 THR B C 1
ATOM 9172 O O . THR B 1 31 ? -45.938 61 19.516 1 16.67 31 THR B O 1
ATOM 9175 N N . ASN B 1 32 ? -46.219 58.906 19.766 1 16.92 32 ASN B N 1
ATOM 9176 C CA . ASN B 1 32 ? -45.531 59.062 21.047 1 16.92 32 ASN B CA 1
ATOM 9177 C C . ASN B 1 32 ? -44.125 59.656 20.859 1 16.92 32 ASN B C 1
ATOM 9179 O O . ASN B 1 32 ? -43.406 59.312 19.906 1 16.92 32 ASN B O 1
ATOM 9183 N N . SER B 1 33 ? -43.562 60.594 21.719 1 17.06 33 SER B N 1
ATOM 9184 C CA . SER B 1 33 ? -42.656 61.719 21.797 1 17.06 33 SER B CA 1
ATOM 9185 C C . SER B 1 33 ? -41.188 61.281 21.828 1 17.06 33 SER B C 1
ATOM 9187 O O . SER B 1 33 ? -40.906 60.094 21.719 1 17.06 33 SER B O 1
ATOM 9189 N N . ASP B 1 34 ? -40.281 61.656 22.922 1 17.33 34 ASP B N 1
ATOM 9190 C CA . ASP B 1 34 ? -39.188 62.594 23.016 1 17.33 34 ASP B CA 1
ATOM 9191 C C . ASP B 1 34 ? -37.844 61.875 23.109 1 17.33 34 ASP B C 1
ATOM 9193 O O . ASP B 1 34 ? -36.844 62.312 22.531 1 17.33 34 ASP B O 1
ATOM 9197 N N . LYS B 1 35 ? -37.375 60.844 24.047 1 22.36 35 LYS B N 1
ATOM 9198 C CA . LYS B 1 35 ? -36.25 61.188 24.906 1 22.36 35 LYS B CA 1
ATOM 9199 C C . LYS B 1 35 ? -34.938 60.844 24.219 1 22.36 35 LYS B C 1
ATOM 9201 O O . LYS B 1 35 ? -34.75 59.719 23.719 1 22.36 35 LYS B O 1
ATOM 9206 N N . ASP B 1 36 ? -34.125 61.781 23.922 1 19.48 36 ASP B N 1
ATOM 9207 C CA . ASP B 1 36 ? -32.906 61.969 23.141 1 19.48 36 ASP B CA 1
ATOM 9208 C C . ASP B 1 36 ? -31.719 61.25 23.75 1 19.48 36 ASP B C 1
ATOM 9210 O O . ASP B 1 36 ? -30.578 61.406 23.312 1 19.48 36 ASP B O 1
ATOM 9214 N N . GLU B 1 37 ? -31.672 60.312 24.625 1 21.97 37 GLU B N 1
ATOM 9215 C CA . GLU B 1 37 ? -30.406 60.281 25.328 1 21.97 37 GLU B CA 1
ATOM 9216 C C . GLU B 1 37 ? -29.281 59.75 24.453 1 21.97 37 GLU B C 1
ATOM 9218 O O . GLU B 1 37 ? -29.312 58.562 24.047 1 21.97 37 GLU B O 1
ATOM 9223 N N . LEU B 1 38 ? -28.609 60.438 23.578 1 21.92 38 LEU B N 1
ATOM 9224 C CA . LEU B 1 38 ? -27.797 59.844 22.516 1 21.92 38 LEU B CA 1
ATOM 9225 C C . LEU B 1 38 ? -26.484 59.312 23.062 1 21.92 38 LEU B C 1
ATOM 9227 O O . LEU B 1 38 ? -25.953 58.344 22.562 1 21.92 38 LEU B O 1
ATOM 9231 N N . PRO B 1 39 ? -25.734 59.906 24.188 1 23.77 39 PRO B N 1
ATOM 9232 C CA . PRO B 1 39 ? -24.344 60.094 23.766 1 23.77 39 PRO B CA 1
ATOM 9233 C C . PRO B 1 39 ? -23.531 58.781 23.812 1 23.77 39 PRO B C 1
ATOM 9235 O O . PRO B 1 39 ? -22.672 58.562 22.953 1 23.77 39 PRO B O 1
ATOM 9238 N N . GLN B 1 40 ? -23.484 57.906 24.719 1 29.16 40 GLN B N 1
ATOM 9239 C CA . GLN B 1 40 ? -22.219 57.375 25.219 1 29.16 40 GLN B CA 1
ATOM 9240 C C . GLN B 1 40 ? -21.656 56.344 24.266 1 29.16 40 GLN B C 1
ATOM 9242 O O . GLN B 1 40 ? -22.328 55.375 23.906 1 29.16 40 GLN B O 1
ATOM 9247 N N . LEU B 1 41 ? -20.5 56.719 23.594 1 31.5 41 LEU B N 1
ATOM 9248 C CA . LEU B 1 41 ? -19.719 55.969 22.609 1 31.5 41 LEU B CA 1
ATOM 9249 C C . LEU B 1 41 ? -18.859 54.906 23.297 1 31.5 41 LEU B C 1
ATOM 9251 O O . LEU B 1 41 ? -17.688 55.156 23.594 1 31.5 41 LEU B O 1
ATOM 9255 N N . SER B 1 42 ? -18.984 54 24.203 1 35.16 42 SER B N 1
ATOM 9256 C CA . SER B 1 42 ? -17.969 53.188 24.859 1 35.16 42 SER B CA 1
ATOM 9257 C C . SER B 1 42 ? -17.562 52 24 1 35.16 42 SER B C 1
ATOM 9259 O O . SER B 1 42 ? -18.406 51.281 23.469 1 35.16 42 SER B O 1
ATOM 9261 N N . ILE B 1 43 ? -16.344 52.031 23.297 1 35.69 43 ILE B N 1
ATOM 9262 C CA . ILE B 1 43 ? -16.047 50.875 22.453 1 35.69 43 ILE B CA 1
ATOM 9263 C C . ILE B 1 43 ? -15.156 49.875 23.203 1 35.69 43 ILE B C 1
ATOM 9265 O O . ILE B 1 43 ? -14.938 48.781 22.734 1 35.69 43 ILE B O 1
ATOM 9269 N N . ASN B 1 44 ? -14.867 49.375 24.438 1 39.81 44 ASN B N 1
ATOM 9270 C CA . ASN B 1 44 ? -13.812 48.406 24.688 1 39.81 44 ASN B CA 1
ATOM 9271 C C . ASN B 1 44 ? -14.266 46.969 24.359 1 39.81 44 ASN B C 1
ATOM 9273 O O . ASN B 1 44 ? -15.133 46.406 25.031 1 39.81 44 ASN B O 1
ATOM 9277 N N . MET B 1 45 ? -14.375 46.469 23.312 1 38.72 45 MET B N 1
ATOM 9278 C CA . MET B 1 45 ? -15.07 45.188 23.297 1 38.72 45 MET B CA 1
ATOM 9279 C C . MET B 1 45 ? -14.141 44.062 22.828 1 38.72 45 MET B C 1
ATOM 9281 O O . MET B 1 45 ? -14.445 42.906 23.016 1 38.72 45 MET B O 1
ATOM 9285 N N . PRO B 1 46 ? -13.062 43.438 22.562 1 37.44 46 PRO B N 1
ATOM 9286 C CA . PRO B 1 46 ? -13.062 41.969 22.531 1 37.44 46 PRO B CA 1
ATOM 9287 C C . PRO B 1 46 ? -12.422 41.344 23.766 1 37.44 46 PRO B C 1
ATOM 9289 O O . PRO B 1 46 ? -11.398 41.844 24.25 1 37.44 46 PRO B O 1
ATOM 9292 N N . GLY B 1 47 ? -12.734 40.406 24.938 1 37.16 47 GLY B N 1
ATOM 9293 C CA . GLY B 1 47 ? -12.781 39.719 26.219 1 37.16 47 GLY B CA 1
ATOM 9294 C C . GLY B 1 47 ? -12.312 40.594 27.375 1 37.16 47 GLY B C 1
ATOM 9295 O O . GLY B 1 47 ? -11.148 41 27.406 1 37.16 47 GLY B O 1
ATOM 9296 N N . GLN B 1 48 ? -12.828 41.281 28.266 1 37.59 48 GLN B N 1
ATOM 9297 C CA . GLN B 1 48 ? -12.445 42.312 29.234 1 37.59 48 GLN B CA 1
ATOM 9298 C C . GLN B 1 48 ? -11.516 41.75 30.297 1 37.59 48 GLN B C 1
ATOM 9300 O O . GLN B 1 48 ? -11.914 40.844 31.047 1 37.59 48 GLN B O 1
ATOM 9305 N N . TYR B 1 49 ? -10.336 41.812 30.344 1 36.94 49 TYR B N 1
ATOM 9306 C CA . TYR B 1 49 ? -9.406 41.156 31.266 1 36.94 49 TYR B CA 1
ATOM 9307 C C . TYR B 1 49 ? -9.078 42.094 32.438 1 36.94 49 TYR B C 1
ATOM 9309 O O . TYR B 1 49 ? -8.18 41.812 33.219 1 36.94 49 TYR B O 1
ATOM 9317 N N . PRO B 1 50 ? -10.039 42.781 33.406 1 31.16 50 PRO B N 1
ATOM 9318 C CA . PRO B 1 50 ? -9.414 43.531 34.5 1 31.16 50 PRO B CA 1
ATOM 9319 C C . PRO B 1 50 ? -8.914 42.656 35.656 1 31.16 50 PRO B C 1
ATOM 9321 O O . PRO B 1 50 ? -9.695 42.281 36.531 1 31.16 50 PRO B O 1
ATOM 9324 N N . MET B 1 51 ? -8.391 41.625 35.844 1 28.06 51 MET B N 1
ATOM 9325 C CA . MET B 1 51 ? -8.398 41.062 37.219 1 28.06 51 MET B CA 1
ATOM 9326 C C . MET B 1 51 ? -7.629 42 38.156 1 28.06 51 MET B C 1
ATOM 9328 O O . MET B 1 51 ? -6.52 42.438 37.844 1 28.06 51 MET B O 1
ATOM 9332 N N . THR B 1 52 ? -8.125 42.531 39.344 1 25.8 52 THR B N 1
ATOM 9333 C CA . THR B 1 52 ? -7.734 43.312 40.531 1 25.8 52 THR B CA 1
ATOM 9334 C C . THR B 1 52 ? -6.43 42.781 41.125 1 25.8 52 THR B C 1
ATOM 9336 O O . THR B 1 52 ? -5.969 41.688 40.75 1 25.8 52 THR B O 1
ATOM 9339 N N . SER B 1 53 ? -6.336 42.844 42.781 1 25.64 53 SER B N 1
ATOM 9340 C CA . SER B 1 53 ? -5.477 43.156 43.938 1 25.64 53 SER B CA 1
ATOM 9341 C C . SER B 1 53 ? -4.836 41.875 44.469 1 25.64 53 SER B C 1
ATOM 9343 O O . SER B 1 53 ? -5.527 41 45 1 25.64 53 SER B O 1
ATOM 9345 N N . TYR B 1 54 ? -3.904 41.156 44.219 1 24.78 54 TYR B N 1
ATOM 9346 C CA . TYR B 1 54 ? -3.334 40.031 44.938 1 24.78 54 TYR B CA 1
ATOM 9347 C C . TYR B 1 54 ? -2.693 40.5 46.25 1 24.78 54 TYR B C 1
ATOM 9349 O O . TYR B 1 54 ? -1.631 41.125 46.219 1 24.78 54 TYR B O 1
ATOM 9357 N N . GLU B 1 55 ? -3.523 40.812 47.375 1 24.31 55 GLU B N 1
ATOM 9358 C CA . GLU B 1 55 ? -2.818 41.125 48.625 1 24.31 55 GLU B CA 1
ATOM 9359 C C . GLU B 1 55 ? -2.115 39.906 49.188 1 24.31 55 GLU B C 1
ATOM 9361 O O . GLU B 1 55 ? -2.758 39.031 49.781 1 24.31 55 GLU B O 1
ATOM 9366 N N . PRO B 1 56 ? -1.443 38.969 48.625 1 22.25 56 PRO B N 1
ATOM 9367 C CA . PRO B 1 56 ? -0.983 37.906 49.531 1 22.25 56 PRO B CA 1
ATOM 9368 C C . PRO B 1 56 ? -0.198 38.469 50.719 1 22.25 56 PRO B C 1
ATOM 9370 O O . PRO B 1 56 ? 0.483 39.5 50.594 1 22.25 56 PRO B O 1
ATOM 9373 N N . GLU B 1 57 ? -0.662 38.219 51.938 1 22.55 57 GLU B N 1
ATOM 9374 C CA . GLU B 1 57 ? -0.162 38.375 53.281 1 22.55 57 GLU B CA 1
ATOM 9375 C C . GLU B 1 57 ? 1.28 37.875 53.406 1 22.55 57 GLU B C 1
ATOM 9377 O O . GLU B 1 57 ? 1.748 37.094 52.562 1 22.55 57 GLU B O 1
ATOM 9382 N N . PRO B 1 58 ? 1.66 37.781 54.781 1 21.97 58 PRO B N 1
ATOM 9383 C CA . PRO B 1 58 ? 2.959 37.719 55.438 1 21.97 58 PRO B CA 1
ATOM 9384 C C . PRO B 1 58 ? 3.68 36.406 55.25 1 21.97 58 PRO B C 1
ATOM 9386 O O . PRO B 1 58 ? 3.041 35.344 55.219 1 21.97 58 PRO B O 1
ATOM 9389 N N . MET B 1 59 ? 4.871 36.375 54.844 1 20.05 59 MET B N 1
ATOM 9390 C CA . MET B 1 59 ? 5.984 35.531 54.438 1 20.05 59 MET B CA 1
ATOM 9391 C C . MET B 1 59 ? 6.574 34.812 55.656 1 20.05 59 MET B C 1
ATOM 9393 O O . MET B 1 59 ? 7.625 35.219 56.156 1 20.05 59 MET B O 1
ATOM 9397 N N . TYR B 1 60 ? 5.637 34.25 56.656 1 17.98 60 TYR B N 1
ATOM 9398 C CA . TYR B 1 60 ? 6.547 33.812 57.719 1 17.98 60 TYR B CA 1
ATOM 9399 C C . TYR B 1 60 ? 7.605 32.875 57.156 1 17.98 60 TYR B C 1
ATOM 9401 O O . TYR B 1 60 ? 7.461 32.344 56.062 1 17.98 60 TYR B O 1
ATOM 9409 N N . ALA B 1 61 ? 8.172 31.75 58.094 1 18.08 61 ALA B N 1
ATOM 9410 C CA . ALA B 1 61 ? 9.453 31.281 58.625 1 18.08 61 ALA B CA 1
ATOM 9411 C C . ALA B 1 61 ? 9.977 30.125 57.781 1 18.08 61 ALA B C 1
ATOM 9413 O O . ALA B 1 61 ? 11.109 30.156 57.281 1 18.08 61 ALA B O 1
ATOM 9414 N N . GLY B 1 62 ? 9.695 28.688 58.188 1 16.83 62 GLY B N 1
ATOM 9415 C CA . GLY B 1 62 ? 10.766 27.75 58.469 1 16.83 62 GLY B CA 1
ATOM 9416 C C . GLY B 1 62 ? 11.281 27.016 57.25 1 16.83 62 GLY B C 1
ATOM 9417 O O . GLY B 1 62 ? 11.031 27.438 56.125 1 16.83 62 GLY B O 1
ATOM 9418 N N . GLU B 1 63 ? 11.141 25.484 57.188 1 18.03 63 GLU B N 1
ATOM 9419 C CA . GLU B 1 63 ? 12.141 24.422 57.156 1 18.03 63 GLU B CA 1
ATOM 9420 C C . GLU B 1 63 ? 12.352 23.906 55.75 1 18.03 63 GLU B C 1
ATOM 9422 O O . GLU B 1 63 ? 11.391 23.719 55 1 18.03 63 GLU B O 1
ATOM 9427 N N . ALA B 1 64 ? 13.57 23.875 55.062 1 17.73 64 ALA B N 1
ATOM 9428 C CA . ALA B 1 64 ? 14.289 23.562 53.844 1 17.73 64 ALA B CA 1
ATOM 9429 C C . ALA B 1 64 ? 14.203 22.078 53.5 1 17.73 64 ALA B C 1
ATOM 9431 O O . ALA B 1 64 ? 14.836 21.609 52.562 1 17.73 64 ALA B O 1
ATOM 9432 N N . GLU B 1 65 ? 13.305 21.109 53.969 1 16.84 65 GLU B N 1
ATOM 9433 C CA . GLU B 1 65 ? 13.938 19.797 53.969 1 16.84 65 GLU B CA 1
ATOM 9434 C C . GLU B 1 65 ? 14.234 19.328 52.562 1 16.84 65 GLU B C 1
ATOM 9436 O O . GLU B 1 65 ? 13.617 19.797 51.594 1 16.84 65 GLU B O 1
ATOM 9441 N N . TYR B 1 66 ? 14.992 18.016 52.406 1 16.52 66 TYR B N 1
ATOM 9442 C CA . TYR B 1 66 ? 16.094 17.297 51.75 1 16.52 66 TYR B CA 1
ATOM 9443 C C . TYR B 1 66 ? 15.641 16.641 50.469 1 16.52 66 TYR B C 1
ATOM 9445 O O . TYR B 1 66 ? 16.266 16.812 49.406 1 16.52 66 TYR B O 1
ATOM 9453 N N . SER B 1 67 ? 14.883 15.461 50.375 1 16.27 67 SER B N 1
ATOM 9454 C CA . SER B 1 67 ? 15.57 14.25 49.938 1 16.27 67 SER B CA 1
ATOM 9455 C C . SER B 1 67 ? 15.43 14.047 48.438 1 16.27 67 SER B C 1
ATOM 9457 O O . SER B 1 67 ? 16.422 13.828 47.75 1 16.27 67 SER B O 1
ATOM 9459 N N . ASP B 1 68 ? 14.219 13.523 47.844 1 17.83 68 ASP B N 1
ATOM 9460 C CA . ASP B 1 68 ? 14.336 12.203 47.219 1 17.83 68 ASP B CA 1
ATOM 9461 C C . ASP B 1 68 ? 14.625 12.336 45.719 1 17.83 68 ASP B C 1
ATOM 9463 O O . ASP B 1 68 ? 13.742 12.695 44.938 1 17.83 68 ASP B O 1
ATOM 9467 N N . GLY B 1 69 ? 15.781 12.906 45.281 1 18.2 69 GLY B N 1
ATOM 9468 C CA . GLY B 1 69 ? 16.281 13.125 43.938 1 18.2 69 GLY B CA 1
ATOM 9469 C C . GLY B 1 69 ? 16.406 11.836 43.125 1 18.2 69 GLY B C 1
ATOM 9470 O O . GLY B 1 69 ? 17.078 11.805 42.094 1 18.2 69 GLY B O 1
ATOM 9471 N N . MET B 1 70 ? 15.57 10.75 43.344 1 19 70 MET B N 1
ATOM 9472 C CA . MET B 1 70 ? 16.156 9.57 42.719 1 19 70 MET B CA 1
ATOM 9473 C C . MET B 1 70 ? 16.375 9.805 41.219 1 19 70 MET B C 1
ATOM 9475 O O . MET B 1 70 ? 15.406 9.961 40.469 1 19 70 MET B O 1
ATOM 9479 N N . GLU B 1 71 ? 17.375 10.617 40.906 1 19.52 71 GLU B N 1
ATOM 9480 C CA . GLU B 1 71 ? 18.234 10.586 39.719 1 19.52 71 GLU B CA 1
ATOM 9481 C C . GLU B 1 71 ? 18.672 9.156 39.406 1 19.52 71 GLU B C 1
ATOM 9483 O O . GLU B 1 71 ? 19.5 8.578 40.125 1 19.52 71 GLU B O 1
ATOM 9488 N N . THR B 1 72 ? 17.719 8.219 39.281 1 18.45 72 THR B N 1
ATOM 9489 C CA . THR B 1 72 ? 18.297 6.902 39.062 1 18.45 72 THR B CA 1
ATOM 9490 C C . THR B 1 72 ? 19.391 6.965 38 1 18.45 72 THR B C 1
ATOM 9492 O O . THR B 1 72 ? 19.328 7.789 37.094 1 18.45 72 THR B O 1
ATOM 9495 N N . ASP B 1 73 ? 20.531 6.203 38.188 1 18.19 73 ASP B N 1
ATOM 9496 C CA . ASP B 1 73 ? 21.953 5.832 38.25 1 18.19 73 ASP B CA 1
ATOM 9497 C C . ASP B 1 73 ? 22.406 5.133 37 1 18.19 73 ASP B C 1
ATOM 9499 O O . ASP B 1 73 ? 23.578 4.805 36.844 1 18.19 73 ASP B O 1
ATOM 9503 N N . THR B 1 74 ? 21.688 4.629 36 1 19.17 74 THR B N 1
ATOM 9504 C CA . THR B 1 74 ? 22.531 3.523 35.594 1 19.17 74 THR B CA 1
ATOM 9505 C C . THR B 1 74 ? 23.906 4.027 35.156 1 19.17 74 THR B C 1
ATOM 9507 O O . THR B 1 74 ? 24.938 3.398 35.469 1 19.17 74 THR B O 1
ATOM 9510 N N . ASP B 1 75 ? 24.062 4.926 34.188 1 18.75 75 ASP B N 1
ATOM 9511 C CA . ASP B 1 75 ? 25.453 5.043 33.75 1 18.75 75 ASP B CA 1
ATOM 9512 C C . ASP B 1 75 ? 26.312 5.664 34.875 1 18.75 75 ASP B C 1
ATOM 9514 O O . ASP B 1 75 ? 27.453 6.066 34.625 1 18.75 75 ASP B O 1
ATOM 9518 N N . ARG B 1 76 ? 25.734 5.871 36.062 1 21.22 76 ARG B N 1
ATOM 9519 C CA . ARG B 1 76 ? 26.75 6.289 37.031 1 21.22 76 ARG B CA 1
ATOM 9520 C C . ARG B 1 76 ? 27.797 5.203 37.25 1 21.22 76 ARG B C 1
ATOM 9522 O O . ARG B 1 76 ? 28.656 5.32 38.125 1 21.22 76 ARG B O 1
ATOM 9529 N N . LEU B 1 77 ? 27.453 3.994 36.906 1 19.11 77 LEU B N 1
ATOM 9530 C CA . LEU B 1 77 ? 28.344 2.973 37.438 1 19.11 77 LEU B CA 1
ATOM 9531 C C . LEU B 1 77 ? 29.766 3.186 36.969 1 19.11 77 LEU B C 1
ATOM 9533 O O . LEU B 1 77 ? 30.719 2.725 37.594 1 19.11 77 LEU B O 1
ATOM 9537 N N . THR B 1 78 ? 29.984 3.684 35.781 1 18.22 78 THR B N 1
ATOM 9538 C CA . THR B 1 78 ? 31.406 3.588 35.469 1 18.22 78 THR B CA 1
ATOM 9539 C C . THR B 1 78 ? 32.219 4.523 36.344 1 18.22 78 THR B C 1
ATOM 9541 O O . THR B 1 78 ? 33.438 4.691 36.156 1 18.22 78 THR B O 1
ATOM 9544 N N . GLU B 1 79 ? 31.547 5.234 37.281 1 18.53 79 GLU B N 1
ATOM 9545 C CA . GLU B 1 79 ? 32.406 6.191 37.969 1 18.53 79 GLU B CA 1
ATOM 9546 C C . GLU B 1 79 ? 33.531 5.488 38.719 1 18.53 79 GLU B C 1
ATOM 9548 O O . GLU B 1 79 ? 34.562 6.102 39.031 1 18.53 79 GLU B O 1
ATOM 9553 N N . GLN B 1 80 ? 33.25 4.324 39.375 1 17.95 80 GLN B N 1
ATOM 9554 C CA . GLN B 1 80 ? 34.062 4.242 40.594 1 17.95 80 GLN B CA 1
ATOM 9555 C C . GLN B 1 80 ? 35.531 4.043 40.281 1 17.95 80 GLN B C 1
ATOM 9557 O O . GLN B 1 80 ? 36.375 4.145 41.156 1 17.95 80 GLN B O 1
ATOM 9562 N N . LEU B 1 81 ? 35.938 3.266 39.281 1 16.89 81 LEU B N 1
ATOM 9563 C CA . LEU B 1 81 ? 37.156 2.588 39.656 1 16.89 81 LEU B CA 1
ATOM 9564 C C . LEU B 1 81 ? 38.281 3.598 39.969 1 16.89 81 LEU B C 1
ATOM 9566 O O . LEU B 1 81 ? 38.906 3.514 41 1 16.89 81 LEU B O 1
ATOM 9570 N N . GLY B 1 82 ? 39.219 3.84 39.031 1 17.5 82 GLY B N 1
ATOM 9571 C CA . GLY B 1 82 ? 40.656 3.932 39.25 1 17.5 82 GLY B CA 1
ATOM 9572 C C . GLY B 1 82 ? 41.094 5.238 39.875 1 17.5 82 GLY B C 1
ATOM 9573 O O . GLY B 1 82 ? 40.406 6.266 39.719 1 17.5 82 GLY B O 1
ATOM 9574 N N . GLY B 1 83 ? 41.75 5.273 41.125 1 17.2 83 GLY B N 1
ATOM 9575 C CA . GLY B 1 83 ? 42.375 6.145 42.125 1 17.2 83 GLY B CA 1
ATOM 9576 C C . GLY B 1 83 ? 43.344 7.137 41.531 1 17.2 83 GLY B C 1
ATOM 9577 O O . GLY B 1 83 ? 43.562 8.219 42.094 1 17.2 83 GLY B O 1
ATOM 9578 N N . THR B 1 84 ? 44.219 6.773 40.531 1 17.38 84 THR B N 1
ATOM 9579 C CA . THR B 1 84 ? 45.625 7.141 40.812 1 17.38 84 THR B CA 1
ATOM 9580 C C . THR B 1 84 ? 45.812 8.648 40.656 1 17.38 84 THR B C 1
ATOM 9582 O O . THR B 1 84 ? 45.125 9.305 39.875 1 17.38 84 THR B O 1
ATOM 9585 N N . GLN B 1 85 ? 46.594 9.312 41.594 1 17.09 85 GLN B N 1
ATOM 9586 C CA . GLN B 1 85 ? 47.031 10.609 42.094 1 17.09 85 GLN B CA 1
ATOM 9587 C C . GLN B 1 85 ? 47.844 11.367 41.031 1 17.09 85 GLN B C 1
ATOM 9589 O O . GLN B 1 85 ? 48.156 12.547 41.219 1 17.09 85 GLN B O 1
ATOM 9594 N N . LEU B 1 86 ? 47.75 11.219 39.719 1 16.69 86 LEU B N 1
ATOM 9595 C CA . LEU B 1 86 ? 49 11.695 39.156 1 16.69 86 LEU B CA 1
ATOM 9596 C C . LEU B 1 86 ? 49.188 13.18 39.438 1 16.69 86 LEU B C 1
ATOM 9598 O O . LEU B 1 86 ? 48.25 13.961 39.281 1 16.69 86 LEU B O 1
ATOM 9602 N N . GLY B 1 87 ? 50.25 13.68 40.156 1 16.28 87 GLY B N 1
ATOM 9603 C CA . GLY B 1 87 ? 50.906 14.844 40.75 1 16.28 87 GLY B CA 1
ATOM 9604 C C . GLY B 1 87 ? 51.281 15.906 39.719 1 16.28 87 GLY B C 1
ATOM 9605 O O . GLY B 1 87 ? 51.844 16.938 40.094 1 16.28 87 GLY B O 1
ATOM 9606 N N . SER B 1 88 ? 50.875 15.836 38.469 1 16.34 88 SER B N 1
ATOM 9607 C CA . SER B 1 88 ? 51.875 16.531 37.656 1 16.34 88 SER B CA 1
ATOM 9608 C C . SER B 1 88 ? 51.969 18 38.062 1 16.34 88 SER B C 1
ATOM 9610 O O . SER B 1 88 ? 51 18.578 38.562 1 16.34 88 SER B O 1
ATOM 9612 N N . ASP B 1 89 ? 53.188 18.672 37.844 1 16.89 89 ASP B N 1
ATOM 9613 C CA . ASP B 1 89 ? 54.219 19.688 38.156 1 16.89 89 ASP B CA 1
ATOM 9614 C C . ASP B 1 89 ? 53.781 21.062 37.688 1 16.89 89 ASP B C 1
ATOM 9616 O O . ASP B 1 89 ? 52.906 21.188 36.812 1 16.89 89 ASP B O 1
ATOM 9620 N N . GLU B 1 90 ? 54.5 22.141 38.094 1 16.91 90 GLU B N 1
ATOM 9621 C CA . GLU B 1 90 ? 54.562 23.531 38.531 1 16.91 90 GLU B CA 1
ATOM 9622 C C . GLU B 1 90 ? 54.594 24.484 37.344 1 16.91 90 GLU B C 1
ATOM 9624 O O . GLU B 1 90 ? 54.25 25.656 37.469 1 16.91 90 GLU B O 1
ATOM 9629 N N . TYR B 1 91 ? 54.875 24.109 36.031 1 17.66 91 TYR B N 1
ATOM 9630 C CA . TYR B 1 91 ? 55.781 25.094 35.438 1 17.66 91 TYR B CA 1
ATOM 9631 C C . TYR B 1 91 ? 55.031 26.422 35.219 1 17.66 91 TYR B C 1
ATOM 9633 O O . TYR B 1 91 ? 53.875 26.438 34.844 1 17.66 91 TYR B O 1
ATOM 9641 N N . GLU B 1 92 ? 55.562 27.578 35.719 1 16.88 92 GLU B N 1
ATOM 9642 C CA . GLU B 1 92 ? 55.375 29 36.031 1 16.88 92 GLU B CA 1
ATOM 9643 C C . GLU B 1 92 ? 55.25 29.844 34.781 1 16.88 92 GLU B C 1
ATOM 9645 O O . GLU B 1 92 ? 54.969 31.031 34.844 1 16.88 92 GLU B O 1
ATOM 9650 N N . ASP B 1 93 ? 55.125 29.281 33.5 1 17.84 93 ASP B N 1
ATOM 9651 C CA . ASP B 1 93 ? 55.75 30.203 32.562 1 17.84 93 ASP B CA 1
ATOM 9652 C C . ASP B 1 93 ? 54.969 31.516 32.469 1 17.84 93 ASP B C 1
ATOM 9654 O O . ASP B 1 93 ? 53.75 31.516 32.469 1 17.84 93 ASP B O 1
ATOM 9658 N N . HIS B 1 94 ? 55.531 32.688 32.781 1 18.14 94 HIS B N 1
ATOM 9659 C CA . HIS B 1 94 ? 55.375 34.094 33 1 18.14 94 HIS B CA 1
ATOM 9660 C C . HIS B 1 94 ? 54.938 34.812 31.734 1 18.14 94 HIS B C 1
ATOM 9662 O O . HIS B 1 94 ? 54.875 36.062 31.703 1 18.14 94 HIS B O 1
ATOM 9668 N N . MET B 1 95 ? 54.438 34.156 30.625 1 18.2 95 MET B N 1
ATOM 9669 C CA . MET B 1 95 ? 54.688 35 29.469 1 18.2 95 MET B CA 1
ATOM 9670 C C . MET B 1 95 ? 53.875 36.281 29.578 1 18.2 95 MET B C 1
ATOM 9672 O O . MET B 1 95 ? 52.656 36.25 29.875 1 18.2 95 MET B O 1
ATOM 9676 N N . GLU B 1 96 ? 54.5 37.469 29.719 1 18.17 96 GLU B N 1
ATOM 9677 C CA . GLU B 1 96 ? 54.25 38.906 29.859 1 18.17 96 GLU B CA 1
ATOM 9678 C C . GLU B 1 96 ? 53.438 39.438 28.688 1 18.17 96 GLU B C 1
ATOM 9680 O O . GLU B 1 96 ? 53.875 39.344 27.531 1 18.17 96 GLU B O 1
ATOM 9685 N N . TYR B 1 97 ? 52.156 39.25 28.688 1 18.06 97 TYR B N 1
ATOM 9686 C CA . TYR B 1 97 ? 51.25 39.75 27.656 1 18.06 97 TYR B CA 1
ATOM 9687 C C . TYR B 1 97 ? 51.406 41.25 27.469 1 18.06 97 TYR B C 1
ATOM 9689 O O . TYR B 1 97 ? 51.281 42.031 28.406 1 18.06 97 TYR B O 1
ATOM 9697 N N . VAL B 1 98 ? 52.469 41.719 26.672 1 18.94 98 VAL B N 1
ATOM 9698 C CA . VAL B 1 98 ? 52.75 43.125 26.422 1 18.94 98 VAL B CA 1
ATOM 9699 C C . VAL B 1 98 ? 51.5 43.812 25.875 1 18.94 98 VAL B C 1
ATOM 9701 O O . VAL B 1 98 ? 50.812 43.25 25.016 1 18.94 98 VAL B O 1
ATOM 9704 N N . GLU B 1 99 ? 51.031 44.812 26.562 1 19.62 99 GLU B N 1
ATOM 9705 C CA . GLU B 1 99 ? 49.938 45.781 26.5 1 19.62 99 GLU B CA 1
ATOM 9706 C C . GLU B 1 99 ? 49.969 46.562 25.188 1 19.62 99 GLU B C 1
ATOM 9708 O O . GLU B 1 99 ? 50.75 47.5 25.047 1 19.62 99 GLU B O 1
ATOM 9713 N N . ILE B 1 100 ? 50.25 45.906 23.984 1 19.53 100 ILE B N 1
ATOM 9714 C CA . ILE B 1 100 ? 50.5 46.875 22.922 1 19.53 100 ILE B CA 1
ATOM 9715 C C . ILE B 1 100 ? 49.281 47.781 22.75 1 19.53 100 ILE B C 1
ATOM 9717 O O . ILE B 1 100 ? 48.156 47.312 22.594 1 19.53 100 ILE B O 1
ATOM 9721 N N . GLN B 1 101 ? 49.312 49.062 23.172 1 19.53 101 GLN B N 1
ATOM 9722 C CA . GLN B 1 101 ? 48.531 50.281 23.172 1 19.53 101 GLN B CA 1
ATOM 9723 C C . GLN B 1 101 ? 48.156 50.719 21.75 1 19.53 101 GLN B C 1
ATOM 9725 O O . GLN B 1 101 ? 48.781 51.625 21.219 1 19.53 101 GLN B O 1
ATOM 9730 N N . GLU B 1 102 ? 48.062 49.812 20.75 1 19.69 102 GLU B N 1
ATOM 9731 C CA . GLU B 1 102 ? 48.094 50.5 19.453 1 19.69 102 GLU B CA 1
ATOM 9732 C C . GLU B 1 102 ? 46.938 51.469 19.344 1 19.69 102 GLU B C 1
ATOM 9734 O O . GLU B 1 102 ? 45.781 51.156 19.656 1 19.69 102 GLU B O 1
ATOM 9739 N N . ALA B 1 103 ? 47.188 52.844 19.281 1 21.45 103 ALA B N 1
ATOM 9740 C CA . ALA B 1 103 ? 46.594 54.156 19.047 1 21.45 103 ALA B CA 1
ATOM 9741 C C . ALA B 1 103 ? 45.875 54.219 17.703 1 21.45 103 ALA B C 1
ATOM 9743 O O . ALA B 1 103 ? 46.469 54.562 16.688 1 21.45 103 ALA B O 1
ATOM 9744 N N . THR B 1 104 ? 45.406 53.094 17.188 1 21.27 104 THR B N 1
ATOM 9745 C CA . THR B 1 104 ? 44.969 53.281 15.812 1 21.27 104 THR B CA 1
ATOM 9746 C C . THR B 1 104 ? 43.938 54.375 15.711 1 21.27 104 THR B C 1
ATOM 9748 O O . THR B 1 104 ? 43 54.438 16.5 1 21.27 104 THR B O 1
ATOM 9751 N N . GLU B 1 105 ? 44.375 55.562 15.203 1 20.86 105 GLU B N 1
ATOM 9752 C CA . GLU B 1 105 ? 43.656 56.781 14.828 1 20.86 105 GLU B CA 1
ATOM 9753 C C . GLU B 1 105 ? 42.469 56.438 13.953 1 20.86 105 GLU B C 1
ATOM 9755 O O . GLU B 1 105 ? 42.594 55.75 12.938 1 20.86 105 GLU B O 1
ATOM 9760 N N . ASP B 1 106 ? 41.375 56.25 14.523 1 21.56 106 ASP B N 1
ATOM 9761 C CA . ASP B 1 106 ? 40 55.938 14.086 1 21.56 106 ASP B CA 1
ATOM 9762 C C . ASP B 1 106 ? 39.531 56.906 12.992 1 21.56 106 ASP B C 1
ATOM 9764 O O . ASP B 1 106 ? 39.281 58.062 13.258 1 21.56 106 ASP B O 1
ATOM 9768 N N . GLN B 1 107 ? 40.344 57.031 11.867 1 23.77 107 GLN B N 1
ATOM 9769 C CA . GLN B 1 107 ? 39.906 57.938 10.812 1 23.77 107 GLN B CA 1
ATOM 9770 C C . GLN B 1 107 ? 38.438 57.656 10.445 1 23.77 107 GLN B C 1
ATOM 9772 O O . GLN B 1 107 ? 38.094 56.531 10.156 1 23.77 107 GLN B O 1
ATOM 9777 N N . GLY B 1 108 ? 37.562 58.438 10.977 1 22.69 108 GLY B N 1
ATOM 9778 C CA . GLY B 1 108 ? 36.125 58.594 10.922 1 22.69 108 GLY B CA 1
ATOM 9779 C C . GLY B 1 108 ? 35.562 58.625 9.5 1 22.69 108 GLY B C 1
ATOM 9780 O O . GLY B 1 108 ? 35.938 59.531 8.719 1 22.69 108 GLY B O 1
ATOM 9781 N N . PHE B 1 109 ? 35.719 57.562 8.727 1 25.8 109 PHE B N 1
ATOM 9782 C CA . PHE B 1 109 ? 35.094 57.531 7.406 1 25.8 109 PHE B CA 1
ATOM 9783 C C . PHE B 1 109 ? 33.719 58.188 7.438 1 25.8 109 PHE B C 1
ATOM 9785 O O . PHE B 1 109 ? 32.812 57.688 8.094 1 25.8 109 PHE B O 1
ATOM 9792 N N . GLY B 1 110 ? 33.688 59.531 7.309 1 26.03 110 GLY B N 1
ATOM 9793 C CA . GLY B 1 110 ? 32.562 60.469 7.223 1 26.03 110 GLY B CA 1
ATOM 9794 C C . GLY B 1 110 ? 31.547 60.094 6.172 1 26.03 110 GLY B C 1
ATOM 9795 O O . GLY B 1 110 ? 31.688 60.469 5.004 1 26.03 110 GLY B O 1
ATOM 9796 N N . GLY B 1 111 ? 31.203 58.875 6.043 1 27.88 111 GLY B N 1
ATOM 9797 C CA . GLY B 1 111 ? 30.156 58.562 5.082 1 27.88 111 GLY B CA 1
ATOM 9798 C C . GLY B 1 111 ? 29.031 59.562 5.082 1 27.88 111 GLY B C 1
ATOM 9799 O O . GLY B 1 111 ? 28.734 60.188 6.117 1 27.88 111 GLY B O 1
ATOM 9800 N N . ALA B 1 112 ? 28.906 60.312 3.969 1 31.45 112 ALA B N 1
ATOM 9801 C CA . ALA B 1 112 ? 27.828 61.281 3.738 1 31.45 112 ALA B CA 1
ATOM 9802 C C . ALA B 1 112 ? 26.5 60.781 4.297 1 31.45 112 ALA B C 1
ATOM 9804 O O . ALA B 1 112 ? 26.109 59.625 4.047 1 31.45 112 ALA B O 1
ATOM 9805 N N . ARG B 1 113 ? 26.109 61.281 5.312 1 35.22 113 ARG B N 1
ATOM 9806 C CA . ARG B 1 113 ? 24.875 61.156 6.066 1 35.22 113 ARG B CA 1
ATOM 9807 C C . ARG B 1 113 ? 23.672 61.062 5.133 1 35.22 113 ARG B C 1
ATOM 9809 O O . ARG B 1 113 ? 23.531 61.875 4.207 1 35.22 113 ARG B O 1
ATOM 9816 N N . ASP B 1 114 ? 23.094 59.906 4.922 1 40.12 114 ASP B N 1
ATOM 9817 C CA . ASP B 1 114 ? 21.797 59.719 4.289 1 40.12 114 ASP B CA 1
ATOM 9818 C C . ASP B 1 114 ? 20.875 60.906 4.57 1 40.12 114 ASP B C 1
ATOM 9820 O O . ASP B 1 114 ? 20.953 61.531 5.633 1 40.12 114 ASP B O 1
ATOM 9824 N N . SER B 1 115 ? 20.547 61.75 3.648 1 44.38 115 SER B N 1
ATOM 9825 C CA . SER B 1 115 ? 19.625 62.875 3.846 1 44.38 115 SER B CA 1
ATOM 9826 C C . SER B 1 115 ? 18.562 62.531 4.895 1 44.38 115 SER B C 1
ATOM 9828 O O . SER B 1 115 ? 17.953 61.469 4.848 1 44.38 115 SER B O 1
ATOM 9830 N N . ALA B 1 116 ? 18.594 63.094 6.059 1 57.72 116 ALA B N 1
ATOM 9831 C CA . ALA B 1 116 ? 17.797 63 7.281 1 57.72 116 ALA B CA 1
ATOM 9832 C C . ALA B 1 116 ? 16.312 63 6.965 1 57.72 116 ALA B C 1
ATOM 9834 O O . ALA B 1 116 ? 15.82 63.938 6.309 1 57.72 116 ALA B O 1
ATOM 9835 N N . TYR B 1 117 ? 15.758 61.875 6.543 1 78.94 117 TYR B N 1
ATOM 9836 C CA . TYR B 1 117 ? 14.305 61.875 6.422 1 78.94 117 TYR B CA 1
ATOM 9837 C C . TYR B 1 117 ? 13.641 61.781 7.789 1 78.94 117 TYR B C 1
ATOM 9839 O O . TYR B 1 117 ? 14.266 61.312 8.75 1 78.94 117 TYR B O 1
ATOM 9847 N N . THR B 1 118 ? 12.594 62.5 7.898 1 84.38 118 THR B N 1
ATOM 9848 C CA . THR B 1 118 ? 11.828 62.469 9.141 1 84.38 118 THR B CA 1
ATOM 9849 C C . THR B 1 118 ? 10.711 61.406 9.055 1 84.38 118 THR B C 1
ATOM 9851 O O . THR B 1 118 ? 9.945 61.406 8.094 1 84.38 118 THR B O 1
ATOM 9854 N N . ILE B 1 119 ? 10.719 60.469 9.859 1 89.12 119 ILE B N 1
ATOM 9855 C CA . ILE B 1 119 ? 9.68 59.469 9.938 1 89.12 119 ILE B CA 1
ATOM 9856 C C . ILE B 1 119 ? 8.445 60.031 10.633 1 89.12 119 ILE B C 1
ATOM 9858 O O . ILE B 1 119 ? 8.539 60.562 11.734 1 89.12 119 ILE B O 1
ATOM 9862 N N . PRO B 1 120 ? 7.441 59.969 9.953 1 90.31 120 PRO B N 1
ATOM 9863 C CA . PRO B 1 120 ? 6.215 60.438 10.617 1 90.31 120 PRO B CA 1
ATOM 9864 C C . PRO B 1 120 ? 5.926 59.688 11.906 1 90.31 120 PRO B C 1
ATOM 9866 O O . PRO B 1 120 ? 6.375 58.531 12.078 1 90.31 120 PRO B O 1
ATOM 9869 N N . PRO B 1 121 ? 5.242 60.281 12.797 1 89.12 121 PRO B N 1
ATOM 9870 C CA . PRO B 1 121 ? 4.973 59.656 14.086 1 89.12 121 PRO B CA 1
ATOM 9871 C C . PRO B 1 121 ? 4.125 58.375 13.961 1 89.12 121 PRO B C 1
ATOM 9873 O O . PRO B 1 121 ? 4.16 57.531 14.836 1 89.12 121 PRO B O 1
ATOM 9876 N N . ASP B 1 122 ? 3.375 58.25 12.945 1 92.5 122 ASP B N 1
ATOM 9877 C CA . ASP B 1 122 ? 2.49 57.094 12.789 1 92.5 122 ASP B CA 1
ATOM 9878 C C . ASP B 1 122 ? 3.189 55.969 12.023 1 92.5 122 ASP B C 1
ATOM 9880 O O . ASP B 1 122 ? 2.541 55.031 11.57 1 92.5 122 ASP B O 1
ATOM 9884 N N . VAL B 1 123 ? 4.449 56.125 11.859 1 94.75 123 VAL B N 1
ATOM 9885 C CA . VAL B 1 123 ? 5.223 55.094 11.141 1 94.75 123 VAL B CA 1
ATOM 9886 C C . VAL B 1 123 ? 6.395 54.656 12.008 1 94.75 123 VAL B C 1
ATOM 9888 O O . VAL B 1 123 ? 7.012 55.469 12.703 1 94.75 123 VAL B O 1
ATOM 9891 N N . HIS B 1 124 ? 6.613 53.375 12.055 1 95.31 124 HIS B N 1
ATOM 9892 C CA . HIS B 1 124 ? 7.773 52.812 12.734 1 95.31 124 HIS B CA 1
ATOM 9893 C C . HIS B 1 124 ? 8.727 52.156 11.742 1 95.31 124 HIS B C 1
ATOM 9895 O O . HIS B 1 124 ? 8.328 51.25 10.992 1 95.31 124 HIS B O 1
ATOM 9901 N N . GLU B 1 125 ? 9.922 52.531 11.789 1 94.69 125 GLU B N 1
ATOM 9902 C CA . GLU B 1 125 ? 10.922 52.031 10.859 1 94.69 125 GLU B CA 1
ATOM 9903 C C . GLU B 1 125 ? 11.469 50.688 11.336 1 94.69 125 GLU B C 1
ATOM 9905 O O . GLU B 1 125 ? 12.008 50.562 12.438 1 94.69 125 GLU B O 1
ATOM 9910 N N . VAL B 1 126 ? 11.281 49.656 10.531 1 95.62 126 VAL B N 1
ATOM 9911 C CA . VAL B 1 126 ? 11.852 48.344 10.82 1 95.62 126 VAL B CA 1
ATOM 9912 C C . VAL B 1 126 ? 13.164 48.188 10.055 1 95.62 126 VAL B C 1
ATOM 9914 O O . VAL B 1 126 ? 14.203 47.875 10.648 1 95.62 126 VAL B O 1
ATOM 9917 N N . ALA B 1 127 ? 13.141 48.406 8.75 1 95.12 127 ALA B N 1
ATOM 9918 C CA . ALA B 1 127 ? 14.297 48.344 7.859 1 95.12 127 ALA B CA 1
ATOM 9919 C C . ALA B 1 127 ? 14.078 49.188 6.617 1 95.12 127 ALA B C 1
ATOM 9921 O O . ALA B 1 127 ? 13.258 48.844 5.762 1 95.12 127 ALA B O 1
ATOM 9922 N N . PHE B 1 128 ? 14.812 50.281 6.551 1 94.25 128 PHE B N 1
ATOM 9923 C CA . PHE B 1 128 ? 14.578 51.188 5.434 1 94.25 128 PHE B CA 1
ATOM 9924 C C . PHE B 1 128 ? 15.805 52.062 5.176 1 94.25 128 PHE B C 1
ATOM 9926 O O . PHE B 1 128 ? 16.484 52.5 6.117 1 94.25 128 PHE B O 1
ATOM 9933 N N . SER B 1 129 ? 16.203 52.156 3.971 1 93.88 129 SER B N 1
ATOM 9934 C CA . SER B 1 129 ? 17.203 53.094 3.451 1 93.88 129 SER B CA 1
ATOM 9935 C C . SER B 1 129 ? 16.734 53.719 2.146 1 93.88 129 SER B C 1
ATOM 9937 O O . SER B 1 129 ? 16.5 53.031 1.157 1 93.88 129 SER B O 1
ATOM 9939 N N . PRO B 1 130 ? 16.547 55.031 2.213 1 91.44 130 PRO B N 1
ATOM 9940 C CA . PRO B 1 130 ? 16.062 55.688 1.001 1 91.44 130 PRO B CA 1
ATOM 9941 C C . PRO B 1 130 ? 16.953 55.438 -0.211 1 91.44 130 PRO B C 1
ATOM 9943 O O . PRO B 1 130 ? 16.453 55.25 -1.322 1 91.44 130 PRO B O 1
ATOM 9946 N N . LYS B 1 131 ? 18.25 55.469 -0.009 1 91.94 131 LYS B N 1
ATOM 9947 C CA . LYS B 1 131 ? 19.188 55.281 -1.107 1 91.94 131 LYS B CA 1
ATOM 9948 C C . LYS B 1 131 ? 19.062 53.875 -1.673 1 91.94 131 LYS B C 1
ATOM 9950 O O . LYS B 1 131 ? 19.062 53.656 -2.893 1 91.94 131 LYS B O 1
ATOM 9955 N N . HIS B 1 132 ? 19.016 52.969 -0.823 1 94.31 132 HIS B N 1
ATOM 9956 C CA . HIS B 1 132 ? 18.938 51.594 -1.26 1 94.31 132 HIS B CA 1
ATOM 9957 C C . HIS B 1 132 ? 17.594 51.281 -1.897 1 94.31 132 HIS B C 1
ATOM 9959 O O . HIS B 1 132 ? 17.516 50.562 -2.893 1 94.31 132 HIS B O 1
ATOM 9965 N N . THR B 1 133 ? 16.516 51.781 -1.294 1 93.31 133 THR B N 1
ATOM 9966 C CA . THR B 1 133 ? 15.188 51.562 -1.854 1 93.31 133 THR B CA 1
ATOM 9967 C C . THR B 1 133 ? 15.117 52.094 -3.285 1 93.31 133 THR B C 1
ATOM 9969 O O . THR B 1 133 ? 14.531 51.469 -4.16 1 93.31 133 THR B O 1
ATOM 9972 N N . ARG B 1 134 ? 15.68 53.219 -3.477 1 91.88 134 ARG B N 1
ATOM 9973 C CA . ARG B 1 134 ? 15.727 53.812 -4.816 1 91.88 134 ARG B CA 1
ATOM 9974 C C . ARG B 1 134 ? 16.547 52.938 -5.758 1 91.88 134 ARG B C 1
ATOM 9976 O O . ARG B 1 134 ? 16.141 52.688 -6.902 1 91.88 134 ARG B O 1
ATOM 9983 N N . ALA B 1 135 ? 17.656 52.5 -5.266 1 93.69 135 ALA B N 1
ATOM 9984 C CA . ALA B 1 135 ? 18.531 51.656 -6.074 1 93.69 135 ALA B CA 1
ATOM 9985 C C . ALA B 1 135 ? 17.828 50.344 -6.422 1 93.69 135 ALA B C 1
ATOM 9987 O O . ALA B 1 135 ? 17.984 49.812 -7.527 1 93.69 135 ALA B O 1
ATOM 9988 N N . PHE B 1 136 ? 17.141 49.812 -5.488 1 94.5 136 PHE B N 1
ATOM 9989 C CA . PHE B 1 136 ? 16.422 48.562 -5.715 1 94.5 136 PHE B CA 1
ATOM 9990 C C . PHE B 1 136 ? 15.359 48.75 -6.801 1 94.5 136 PHE B C 1
ATOM 9992 O O . PHE B 1 136 ? 15.234 47.906 -7.691 1 94.5 136 PHE B O 1
ATOM 9999 N N . ASP B 1 137 ? 14.641 49.812 -6.734 1 92 137 ASP B N 1
ATOM 10000 C CA . ASP B 1 137 ? 13.57 50.062 -7.691 1 92 137 ASP B CA 1
ATOM 10001 C C . ASP B 1 137 ? 14.141 50.344 -9.086 1 92 137 ASP B C 1
ATOM 10003 O O . ASP B 1 137 ? 13.586 49.875 -10.086 1 92 137 ASP B O 1
ATOM 10007 N N . GLU B 1 138 ? 15.203 51.062 -9.094 1 90.69 138 GLU B N 1
ATOM 10008 C CA . GLU B 1 138 ? 15.805 51.438 -10.367 1 90.69 138 GLU B CA 1
ATOM 10009 C C . GLU B 1 138 ? 16.391 50.219 -11.086 1 90.69 138 GLU B C 1
ATOM 10011 O O . GLU B 1 138 ? 16.344 50.125 -12.312 1 90.69 138 GLU B O 1
ATOM 10016 N N . ASN B 1 139 ? 16.922 49.344 -10.305 1 92.31 139 ASN B N 1
ATOM 10017 C CA . ASN B 1 139 ? 17.562 48.156 -10.898 1 92.31 139 ASN B CA 1
ATOM 10018 C C . ASN B 1 139 ? 16.594 47 -11.016 1 92.31 139 ASN B C 1
ATOM 10020 O O . ASN B 1 139 ? 16.891 46 -11.68 1 92.31 139 ASN B O 1
ATOM 10024 N N . GLY B 1 140 ? 15.484 47.062 -10.438 1 89.75 140 GLY B N 1
ATOM 10025 C CA . GLY B 1 140 ? 14.492 46.031 -10.516 1 89.75 140 GLY B CA 1
ATOM 10026 C C . GLY B 1 140 ? 14.82 44.812 -9.641 1 89.75 140 GLY B C 1
ATOM 10027 O O . GLY B 1 140 ? 14.703 43.688 -10.086 1 89.75 140 GLY B O 1
ATOM 10028 N N . VAL B 1 141 ? 15.297 45 -8.438 1 93.38 141 VAL B N 1
ATOM 10029 C CA . VAL B 1 141 ? 15.578 43.938 -7.492 1 93.38 141 VAL B CA 1
ATOM 10030 C C . VAL B 1 141 ? 14.266 43.344 -6.965 1 93.38 141 VAL B C 1
ATOM 10032 O O . VAL B 1 141 ? 13.359 44.094 -6.594 1 93.38 141 VAL B O 1
ATOM 10035 N N . SER B 1 142 ? 14.164 42.062 -7.027 1 93.12 142 SER B N 1
ATOM 10036 C CA . SER B 1 142 ? 12.938 41.406 -6.602 1 93.12 142 SER B CA 1
ATOM 10037 C C . SER B 1 142 ? 12.664 41.625 -5.121 1 93.12 142 SER B C 1
ATOM 10039 O O . SER B 1 142 ? 13.594 41.875 -4.344 1 93.12 142 SER B O 1
ATOM 10041 N N . TRP B 1 143 ? 11.43 41.594 -4.691 1 93.5 143 TRP B N 1
ATOM 10042 C CA . TRP B 1 143 ? 11.031 41.75 -3.299 1 93.5 143 TRP B CA 1
ATOM 10043 C C . TRP B 1 143 ? 11.719 40.75 -2.395 1 93.5 143 TRP B C 1
ATOM 10045 O O . TRP B 1 143 ? 12.125 41.062 -1.277 1 93.5 143 TRP B O 1
ATOM 10055 N N . ALA B 1 144 ? 11.797 39.531 -2.867 1 93.5 144 ALA B N 1
ATOM 10056 C CA . ALA B 1 144 ? 12.406 38.469 -2.072 1 93.5 144 ALA B CA 1
ATOM 10057 C C . ALA B 1 144 ? 13.836 38.812 -1.682 1 93.5 144 ALA B C 1
ATOM 10059 O O . ALA B 1 144 ? 14.242 38.625 -0.537 1 93.5 144 ALA B O 1
ATOM 10060 N N . ILE B 1 145 ? 14.562 39.344 -2.621 1 94.31 145 ILE B N 1
ATOM 10061 C CA . ILE B 1 145 ? 15.961 39.719 -2.369 1 94.31 145 ILE B CA 1
ATOM 10062 C C . ILE B 1 145 ? 16.016 40.938 -1.465 1 94.31 145 ILE B C 1
ATOM 10064 O O . ILE B 1 145 ? 16.875 41.031 -0.585 1 94.31 145 ILE B O 1
ATOM 10068 N N . GLN B 1 146 ? 15.164 41.906 -1.709 1 95.38 146 GLN B N 1
ATOM 10069 C CA . GLN B 1 146 ? 15.078 43.062 -0.833 1 95.38 146 GLN B CA 1
ATOM 10070 C C . GLN B 1 146 ? 14.805 42.656 0.61 1 95.38 146 GLN B C 1
ATOM 10072 O O . GLN B 1 146 ? 15.422 43.156 1.541 1 95.38 146 GLN B O 1
ATOM 10077 N N . TRP B 1 147 ? 13.836 41.75 0.739 1 95.81 147 TRP B N 1
ATOM 10078 C CA . TRP B 1 147 ? 13.492 41.219 2.057 1 95.81 147 TRP B CA 1
ATOM 10079 C C . TRP B 1 147 ? 14.703 40.562 2.721 1 95.81 147 TRP B C 1
ATOM 10081 O O . TRP B 1 147 ? 14.938 40.75 3.914 1 95.81 147 TRP B O 1
ATOM 10091 N N . GLU B 1 148 ? 15.469 39.812 1.973 1 94.06 148 GLU B N 1
ATOM 10092 C CA . GLU B 1 148 ? 16.641 39.125 2.525 1 94.06 148 GLU B CA 1
ATOM 10093 C C . GLU B 1 148 ? 17.703 40.125 2.959 1 94.06 148 GLU B C 1
ATOM 10095 O O . GLU B 1 148 ? 18.375 39.906 3.979 1 94.06 148 GLU B O 1
ATOM 10100 N N . VAL B 1 149 ? 17.891 41.125 2.184 1 94.75 149 VAL B N 1
ATOM 10101 C CA . VAL B 1 149 ? 18.844 42.156 2.57 1 94.75 149 VAL B CA 1
ATOM 10102 C C . VAL B 1 149 ? 18.391 42.844 3.865 1 94.75 149 VAL B C 1
ATOM 10104 O O . VAL B 1 149 ? 19.203 43.062 4.773 1 94.75 149 VAL B O 1
ATOM 10107 N N . ALA B 1 150 ? 17.125 43.188 3.881 1 95.94 150 ALA B N 1
ATOM 10108 C CA . ALA B 1 150 ? 16.562 43.781 5.094 1 95.94 150 ALA B CA 1
ATOM 10109 C C . ALA B 1 150 ? 16.703 42.812 6.277 1 95.94 150 ALA B C 1
ATOM 10111 O O . ALA B 1 150 ? 16.891 43.25 7.414 1 95.94 150 ALA B O 1
ATOM 10112 N N . ARG B 1 151 ? 16.5 41.562 6.012 1 94.88 151 ARG B N 1
ATOM 10113 C CA . ARG B 1 151 ? 16.672 40.562 7.062 1 94.88 151 ARG B CA 1
ATOM 10114 C C . ARG B 1 151 ? 18.094 40.562 7.621 1 94.88 151 ARG B C 1
ATOM 10116 O O . ARG B 1 151 ? 18.281 40.469 8.836 1 94.88 151 ARG B O 1
ATOM 10123 N N . TYR B 1 152 ? 19.094 40.719 6.742 1 93.19 152 TYR B N 1
ATOM 10124 C CA . TYR B 1 152 ? 20.469 40.812 7.195 1 93.19 152 TYR B CA 1
ATOM 10125 C C . TYR B 1 152 ? 20.672 42.031 8.094 1 93.19 152 TYR B C 1
ATOM 10127 O O . TYR B 1 152 ? 21.344 41.938 9.125 1 93.19 152 TYR B O 1
ATOM 10135 N N . VAL B 1 153 ? 20.062 43.125 7.754 1 94.38 153 VAL B N 1
ATOM 10136 C CA . VAL B 1 153 ? 20.219 44.375 8.461 1 94.38 153 VAL B CA 1
ATOM 10137 C C . VAL B 1 153 ? 19.594 44.281 9.852 1 94.38 153 VAL B C 1
ATOM 10139 O O . VAL B 1 153 ? 20.125 44.844 10.82 1 94.38 153 VAL B O 1
ATOM 10142 N N . THR B 1 154 ? 18.516 43.594 9.93 1 93.5 154 THR B N 1
ATOM 10143 C CA . THR B 1 154 ? 17.781 43.562 11.188 1 93.5 154 THR B CA 1
ATOM 10144 C C . THR B 1 154 ? 18.25 42.406 12.062 1 93.5 154 THR B C 1
ATOM 10146 O O . THR B 1 154 ? 18.172 42.469 13.289 1 93.5 154 THR B O 1
ATOM 10149 N N . SER B 1 155 ? 18.719 41.344 11.484 1 88.44 155 SER B N 1
ATOM 10150 C CA . SER B 1 155 ? 19.031 40.125 12.227 1 88.44 155 SER B CA 1
ATOM 10151 C C . SER B 1 155 ? 20.5 40.094 12.656 1 88.44 155 SER B C 1
ATOM 10153 O O . SER B 1 155 ? 20.844 39.469 13.664 1 88.44 155 SER B O 1
ATOM 10155 N N . TYR B 1 156 ? 21.344 40.719 11.797 1 87.94 156 TYR B N 1
ATOM 10156 C CA . TYR B 1 156 ? 22.781 40.688 12.094 1 87.94 156 TYR B CA 1
ATOM 10157 C C . TYR B 1 156 ? 23.234 42.031 12.672 1 87.94 156 TYR B C 1
ATOM 10159 O O . TYR B 1 156 ? 23.25 43.031 11.977 1 87.94 156 TYR B O 1
ATOM 10167 N N . PRO B 1 157 ? 23.641 42.094 13.953 1 83.5 157 PRO B N 1
ATOM 10168 C CA . PRO B 1 157 ? 23.969 43.344 14.633 1 83.5 157 PRO B CA 1
ATOM 10169 C C . PRO B 1 157 ? 25.109 44.094 13.938 1 83.5 157 PRO B C 1
ATOM 10171 O O . PRO B 1 157 ? 25.109 45.312 13.938 1 83.5 157 PRO B O 1
ATOM 10174 N N . ASN B 1 158 ? 26.062 43.375 13.273 1 84.81 158 ASN B N 1
ATOM 10175 C CA . ASN B 1 158 ? 27.203 44.062 12.688 1 84.81 158 ASN B CA 1
ATOM 10176 C C . ASN B 1 158 ? 27 44.344 11.203 1 84.81 158 ASN B C 1
ATOM 10178 O O . ASN B 1 158 ? 27.875 44.875 10.539 1 84.81 158 ASN B O 1
ATOM 10182 N N . PHE B 1 159 ? 25.844 44.031 10.75 1 91.62 159 PHE B N 1
ATOM 10183 C CA . PHE B 1 159 ? 25.547 44.281 9.344 1 91.62 159 PHE B CA 1
ATOM 10184 C C . PHE B 1 159 ? 24.578 45.438 9.18 1 91.62 159 PHE B C 1
ATOM 10186 O O . PHE B 1 159 ? 23.5 45.469 9.766 1 91.62 159 PHE B O 1
ATOM 10193 N N . SER B 1 160 ? 24.984 46.5 8.477 1 91.25 160 SER B N 1
ATOM 10194 C CA . SER B 1 160 ? 24.141 47.656 8.219 1 91.25 160 SER B CA 1
ATOM 10195 C C . SER B 1 160 ? 23.938 47.875 6.727 1 91.25 160 SER B C 1
ATOM 10197 O O . SER B 1 160 ? 24.531 47.188 5.906 1 91.25 160 SER B O 1
ATOM 10199 N N . TRP B 1 161 ? 23.109 48.781 6.363 1 93.12 161 TRP B N 1
ATOM 10200 C CA . TRP B 1 161 ? 22.797 49.094 4.969 1 93.12 161 TRP B CA 1
ATOM 10201 C C . TRP B 1 161 ? 24.047 49.469 4.203 1 93.12 161 TRP B C 1
ATOM 10203 O O . TRP B 1 161 ? 24.156 49.219 2.998 1 93.12 161 TRP B O 1
ATOM 10213 N N . GLU B 1 162 ? 24.969 49.969 4.902 1 88.38 162 GLU B N 1
ATOM 10214 C CA . GLU B 1 162 ? 26.203 50.406 4.281 1 88.38 162 GLU B CA 1
ATOM 10215 C C . GLU B 1 162 ? 27.031 49.25 3.771 1 88.38 162 GLU B C 1
ATOM 10217 O O . GLU B 1 162 ? 27.875 49.406 2.881 1 88.38 162 GLU B O 1
ATOM 10222 N N . HIS B 1 163 ? 26.719 48.156 4.344 1 90.94 163 HIS B N 1
ATOM 10223 C CA . HIS B 1 163 ? 27.453 46.969 3.934 1 90.94 163 HIS B CA 1
ATOM 10224 C C . HIS B 1 163 ? 26.875 46.375 2.66 1 90.94 163 HIS B C 1
ATOM 10226 O O . HIS B 1 163 ? 27.297 45.312 2.221 1 90.94 163 HIS B O 1
ATOM 10232 N N . THR B 1 164 ? 25.906 47 2.098 1 91.5 164 THR B N 1
ATOM 10233 C CA . THR B 1 164 ? 25.391 46.719 0.763 1 91.5 164 THR B CA 1
ATOM 10234 C C . THR B 1 164 ? 25.672 47.875 -0.178 1 91.5 164 THR B C 1
ATOM 10236 O O . THR B 1 164 ? 24.797 48.719 -0.435 1 91.5 164 THR B O 1
ATOM 10239 N N . PRO B 1 165 ? 26.875 47.844 -0.667 1 89.25 165 PRO B N 1
ATOM 10240 C CA . PRO B 1 165 ? 27.219 48.969 -1.531 1 89.25 165 PRO B CA 1
ATOM 10241 C C . PRO B 1 165 ? 26.297 49.094 -2.74 1 89.25 165 PRO B C 1
ATOM 10243 O O . PRO B 1 165 ? 25.875 48.062 -3.311 1 89.25 165 PRO B O 1
ATOM 10246 N N . LEU B 1 166 ? 26.047 50.312 -3.113 1 90.88 166 LEU B N 1
ATOM 10247 C CA . LEU B 1 166 ? 25.094 50.594 -4.184 1 90.88 166 LEU B CA 1
ATOM 10248 C C . LEU B 1 166 ? 25.578 50.031 -5.508 1 90.88 166 LEU B C 1
ATOM 10250 O O . LEU B 1 166 ? 24.766 49.656 -6.367 1 90.88 166 LEU B O 1
ATOM 10254 N N . HIS B 1 167 ? 26.859 49.906 -5.684 1 87.06 167 HIS B N 1
ATOM 10255 C CA . HIS B 1 167 ? 27.391 49.375 -6.945 1 87.06 167 HIS B CA 1
ATOM 10256 C C . HIS B 1 167 ? 27.156 47.875 -7.082 1 87.06 167 HIS B C 1
ATOM 10258 O O . HIS B 1 167 ? 27.219 47.344 -8.188 1 87.06 167 HIS B O 1
ATOM 10264 N N . VAL B 1 168 ? 26.875 47.188 -5.984 1 91.94 168 VAL B N 1
ATOM 10265 C CA . VAL B 1 168 ? 26.641 45.75 -5.996 1 91.94 168 VAL B CA 1
ATOM 10266 C C . VAL B 1 168 ? 25.172 45.469 -6.289 1 91.94 168 VAL B C 1
ATOM 10268 O O . VAL B 1 168 ? 24.812 44.344 -6.676 1 91.94 168 VAL B O 1
ATOM 10271 N N . VAL B 1 169 ? 24.297 46.406 -6.234 1 92.81 169 VAL B N 1
ATOM 10272 C CA . VAL B 1 169 ? 22.859 46.25 -6.316 1 92.81 169 VAL B CA 1
ATOM 10273 C C . VAL B 1 169 ? 22.469 45.656 -7.68 1 92.81 169 VAL B C 1
ATOM 10275 O O . VAL B 1 169 ? 21.609 44.781 -7.77 1 92.81 169 VAL B O 1
ATOM 10278 N N . PRO B 1 170 ? 23.125 46.094 -8.727 1 90.81 170 PRO B N 1
ATOM 10279 C CA . PRO B 1 170 ? 22.766 45.5 -10.031 1 90.81 170 PRO B CA 1
ATOM 10280 C C . PRO B 1 170 ? 23.047 44 -10.102 1 90.81 170 PRO B C 1
ATOM 10282 O O . PRO B 1 170 ? 22.375 43.281 -10.867 1 90.81 170 PRO B O 1
ATOM 10285 N N . GLN B 1 171 ? 23.875 43.531 -9.273 1 90.12 171 GLN B N 1
ATOM 10286 C CA . GLN B 1 171 ? 24.172 42.094 -9.25 1 90.12 171 GLN B CA 1
ATOM 10287 C C . GLN B 1 171 ? 23.047 41.312 -8.602 1 90.12 171 GLN B C 1
ATOM 10289 O O . GLN B 1 171 ? 22.953 40.094 -8.781 1 90.12 171 GLN B O 1
ATOM 10294 N N . LEU B 1 172 ? 22.281 41.969 -7.902 1 92.62 172 LEU B N 1
ATOM 10295 C CA . LEU B 1 172 ? 21.188 41.312 -7.176 1 92.62 172 LEU B CA 1
ATOM 10296 C C . LEU B 1 172 ? 19.922 41.25 -8.016 1 92.62 172 LEU B C 1
ATOM 10298 O O . LEU B 1 172 ? 18.922 40.688 -7.605 1 92.62 172 LEU B O 1
ATOM 10302 N N . CYS B 1 173 ? 20.031 41.781 -9.148 1 90.69 173 CYS B N 1
ATOM 10303 C CA . CYS B 1 173 ? 18.859 41.875 -10.016 1 90.69 173 CYS B CA 1
ATOM 10304 C C . CYS B 1 173 ? 18.609 40.562 -10.727 1 90.69 173 CYS B C 1
ATOM 10306 O O . CYS B 1 173 ? 19.547 39.875 -11.141 1 90.69 173 CYS B O 1
ATOM 10308 N N . GLY B 1 174 ? 17.281 40.156 -10.805 1 86.94 174 GLY B N 1
ATOM 10309 C CA . GLY B 1 174 ? 16.891 38.906 -11.438 1 86.94 174 GLY B CA 1
ATOM 10310 C C . GLY B 1 174 ? 15.891 38.125 -10.617 1 86.94 174 GLY B C 1
ATOM 10311 O O . GLY B 1 174 ? 15.445 38.594 -9.562 1 86.94 174 GLY B O 1
ATOM 10312 N N . PRO B 1 175 ? 15.555 36.906 -11.156 1 89.81 175 PRO B N 1
ATOM 10313 C CA . PRO B 1 175 ? 14.617 36.062 -10.414 1 89.81 175 PRO B CA 1
ATOM 10314 C C . PRO B 1 175 ? 15.18 35.594 -9.078 1 89.81 175 PRO B C 1
ATOM 10316 O O . PRO B 1 175 ? 16.375 35.281 -8.977 1 89.81 175 PRO B O 1
ATOM 10319 N N . SER B 1 176 ? 14.32 35.625 -8.055 1 90.38 176 SER B N 1
ATOM 10320 C CA . SER B 1 176 ? 14.734 35.25 -6.707 1 90.38 176 SER B CA 1
ATOM 10321 C C . SER B 1 176 ? 15.219 33.812 -6.652 1 90.38 176 SER B C 1
ATOM 10323 O O . SER B 1 176 ? 16.078 33.469 -5.836 1 90.38 176 SER B O 1
ATOM 10325 N N . ALA B 1 177 ? 14.648 32.938 -7.512 1 86.44 177 ALA B N 1
ATOM 10326 C CA . ALA B 1 177 ? 15.039 31.516 -7.527 1 86.44 177 ALA B CA 1
ATOM 10327 C C . ALA B 1 177 ? 16.531 31.359 -7.777 1 86.44 177 ALA B C 1
ATOM 10329 O O . ALA B 1 177 ? 17.172 30.453 -7.23 1 86.44 177 ALA B O 1
ATOM 10330 N N . ASP B 1 178 ? 17.109 32.281 -8.5 1 83.25 178 ASP B N 1
ATOM 10331 C CA . ASP B 1 178 ? 18.516 32.219 -8.867 1 83.25 178 ASP B CA 1
ATOM 10332 C C . ASP B 1 178 ? 19.375 33.031 -7.906 1 83.25 178 ASP B C 1
ATOM 10334 O O . ASP B 1 178 ? 20.469 32.625 -7.512 1 83.25 178 ASP B O 1
ATOM 10338 N N . LYS B 1 179 ? 18.875 34.156 -7.535 1 88.12 179 LYS B N 1
ATOM 10339 C CA . LYS B 1 179 ? 19.688 35.156 -6.844 1 88.12 179 LYS B CA 1
ATOM 10340 C C . LYS B 1 179 ? 19.703 34.906 -5.34 1 88.12 179 LYS B C 1
ATOM 10342 O O . LYS B 1 179 ? 20.625 35.312 -4.641 1 88.12 179 LYS B O 1
ATOM 10347 N N . ALA B 1 180 ? 18.688 34.25 -4.84 1 86.94 180 ALA B N 1
ATOM 10348 C CA . ALA B 1 180 ? 18.594 34.031 -3.396 1 86.94 180 ALA B CA 1
ATOM 10349 C C . ALA B 1 180 ? 19.766 33.188 -2.887 1 86.94 180 ALA B C 1
ATOM 10351 O O . ALA B 1 180 ? 20.297 33.469 -1.809 1 86.94 180 ALA B O 1
ATOM 10352 N N . ALA B 1 181 ? 20.156 32.25 -3.68 1 78.88 181 ALA B N 1
ATOM 10353 C CA . ALA B 1 181 ? 21.234 31.344 -3.271 1 78.88 181 ALA B CA 1
ATOM 10354 C C . ALA B 1 181 ? 22.578 32.062 -3.307 1 78.88 181 ALA B C 1
ATOM 10356 O O . ALA B 1 181 ? 23.484 31.719 -2.551 1 78.88 181 ALA B O 1
ATOM 10357 N N . THR B 1 182 ? 22.734 33.125 -4.129 1 86.12 182 THR B N 1
ATOM 10358 C CA . THR B 1 182 ? 24.016 33.781 -4.324 1 86.12 182 THR B CA 1
ATOM 10359 C C . THR B 1 182 ? 24.125 35.031 -3.438 1 86.12 182 THR B C 1
ATOM 10361 O O . THR B 1 182 ? 25.188 35.625 -3.346 1 86.12 182 THR B O 1
ATOM 10364 N N . LEU B 1 183 ? 23.078 35.406 -2.779 1 90.75 183 LEU B N 1
ATOM 10365 C CA . LEU B 1 183 ? 23.062 36.656 -2.004 1 90.75 183 LEU B CA 1
ATOM 10366 C C . LEU B 1 183 ? 24.125 36.625 -0.916 1 90.75 183 LEU B C 1
ATOM 10368 O O . LEU B 1 183 ? 24.859 37.594 -0.739 1 90.75 183 LEU B O 1
ATOM 10372 N N . ALA B 1 184 ? 24.203 35.531 -0.215 1 88.75 184 ALA B N 1
ATOM 10373 C CA . ALA B 1 184 ? 25.188 35.406 0.861 1 88.75 184 ALA B CA 1
ATOM 10374 C C . ALA B 1 184 ? 26.609 35.5 0.315 1 88.75 184 ALA B C 1
ATOM 10376 O O . ALA B 1 184 ? 27.5 36.031 0.963 1 88.75 184 ALA B O 1
ATOM 10377 N N . ASP B 1 185 ? 26.781 34.969 -0.875 1 87.75 185 ASP B N 1
ATOM 10378 C CA . ASP B 1 185 ? 28.094 35 -1.513 1 87.75 185 ASP B CA 1
ATOM 10379 C C . ASP B 1 185 ? 28.484 36.438 -1.899 1 87.75 185 ASP B C 1
ATOM 10381 O O . ASP B 1 185 ? 29.656 36.812 -1.799 1 87.75 185 ASP B O 1
ATOM 10385 N N . VAL B 1 186 ? 27.562 37.156 -2.303 1 89.75 186 VAL B N 1
ATOM 10386 C CA . VAL B 1 186 ? 27.812 38.5 -2.814 1 89.75 186 VAL B CA 1
ATOM 10387 C C . VAL B 1 186 ? 28.031 39.469 -1.651 1 89.75 186 VAL B C 1
ATOM 10389 O O . VAL B 1 186 ? 28.922 40.312 -1.703 1 89.75 186 VAL B O 1
ATOM 10392 N N . LEU B 1 187 ? 27.328 39.344 -0.534 1 91.88 187 LEU B N 1
ATOM 10393 C CA . LEU B 1 187 ? 27.328 40.375 0.498 1 91.88 187 LEU B CA 1
ATOM 10394 C C . LEU B 1 187 ? 28.188 39.969 1.683 1 91.88 187 LEU B C 1
ATOM 10396 O O . LEU B 1 187 ? 28.703 40.812 2.412 1 91.88 187 LEU B O 1
ATOM 10400 N N . LEU B 1 188 ? 28.312 38.656 1.937 1 89.25 188 LEU B N 1
ATOM 10401 C CA . LEU B 1 188 ? 28.906 38.25 3.201 1 89.25 188 LEU B CA 1
ATOM 10402 C C . LEU B 1 188 ? 30.266 37.594 2.971 1 89.25 188 LEU B C 1
ATOM 10404 O O . LEU B 1 188 ? 31.172 37.719 3.783 1 89.25 188 LEU B O 1
ATOM 10408 N N . LYS B 1 189 ? 30.438 36.781 1.953 1 81.75 189 LYS B N 1
ATOM 10409 C CA . LYS B 1 189 ? 31.609 35.906 1.741 1 81.75 189 LYS B CA 1
ATOM 10410 C C . LYS B 1 189 ? 32.906 36.719 1.733 1 81.75 189 LYS B C 1
ATOM 10412 O O . LYS B 1 189 ? 33.906 36.281 2.283 1 81.75 189 LYS B O 1
ATOM 10417 N N . GLY B 1 190 ? 33.062 37.938 1.19 1 76.44 190 GLY B N 1
ATOM 10418 C CA . GLY B 1 190 ? 34.281 38.688 0.978 1 76.44 190 GLY B CA 1
ATOM 10419 C C . GLY B 1 190 ? 34.75 39.438 2.205 1 76.44 190 GLY B C 1
ATOM 10420 O O . GLY B 1 190 ? 35.875 39.906 2.271 1 76.44 190 GLY B O 1
ATOM 10421 N N . GLU B 1 191 ? 33.906 39.5 3.281 1 81.19 191 GLU B N 1
ATOM 10422 C CA . GLU B 1 191 ? 34.219 40.281 4.457 1 81.19 191 GLU B CA 1
ATOM 10423 C C . GLU B 1 191 ? 34.469 39.406 5.68 1 81.19 191 GLU B C 1
ATOM 10425 O O . GLU B 1 191 ? 33.562 38.688 6.102 1 81.19 191 GLU B O 1
ATOM 10430 N N . PRO B 1 192 ? 35.656 39.406 6.16 1 77.38 192 PRO B N 1
ATOM 10431 C CA . PRO B 1 192 ? 36 38.562 7.309 1 77.38 192 PRO B CA 1
ATOM 10432 C C . PRO B 1 192 ? 35.031 38.781 8.492 1 77.38 192 PRO B C 1
ATOM 10434 O O . PRO B 1 192 ? 34.812 37.875 9.266 1 77.38 192 PRO B O 1
ATOM 10437 N N . LEU B 1 193 ? 34.469 39.969 8.586 1 80.81 193 LEU B N 1
ATOM 10438 C CA . LEU B 1 193 ? 33.562 40.281 9.703 1 80.81 193 LEU B CA 1
ATOM 10439 C C . LEU B 1 193 ? 32.281 39.5 9.609 1 80.81 193 LEU B C 1
ATOM 10441 O O . LEU B 1 193 ? 31.578 39.312 10.617 1 80.81 193 LEU B O 1
ATOM 10445 N N . PHE B 1 194 ? 32.031 39.125 8.406 1 88 194 PHE B N 1
ATOM 10446 C CA . PHE B 1 194 ? 30.734 38.531 8.195 1 88 194 PHE B CA 1
ATOM 10447 C C . PHE B 1 194 ? 30.859 37.031 7.918 1 88 194 PHE B C 1
ATOM 10449 O O . PHE B 1 194 ? 29.922 36.406 7.41 1 88 194 PHE B O 1
ATOM 10456 N N . LEU B 1 195 ? 31.953 36.5 8.203 1 80.25 195 LEU B N 1
ATOM 10457 C CA . LEU B 1 195 ? 32.188 35.062 7.93 1 80.25 195 LEU B CA 1
ATOM 10458 C C . LEU B 1 195 ? 31.203 34.219 8.711 1 80.25 195 LEU B C 1
ATOM 10460 O O . LEU B 1 195 ? 30.703 33.188 8.203 1 80.25 195 LEU B O 1
ATOM 10464 N N . ASP B 1 196 ? 30.969 34.656 9.914 1 73.38 196 ASP B N 1
ATOM 10465 C CA . ASP B 1 196 ? 30.031 33.906 10.734 1 73.38 196 ASP B CA 1
ATOM 10466 C C . ASP B 1 196 ? 28.609 34 10.164 1 73.38 196 ASP B C 1
ATOM 10468 O O . ASP B 1 196 ? 27.859 33.031 10.219 1 73.38 196 ASP B O 1
ATOM 10472 N N . TYR B 1 197 ? 28.328 35.156 9.703 1 84.69 197 TYR B N 1
ATOM 10473 C CA . TYR B 1 197 ? 27.016 35.344 9.078 1 84.69 197 TYR B CA 1
ATOM 10474 C C . TYR B 1 197 ? 26.891 34.5 7.828 1 84.69 197 TYR B C 1
ATOM 10476 O O . TYR B 1 197 ? 25.828 33.906 7.578 1 84.69 197 TYR B O 1
ATOM 10484 N N . TYR B 1 198 ? 27.922 34.375 7.094 1 83.56 198 TYR B N 1
ATOM 10485 C CA . TYR B 1 198 ? 27.938 33.594 5.859 1 83.56 198 TYR B CA 1
ATOM 10486 C C . TYR B 1 198 ? 27.703 32.125 6.145 1 83.56 198 TYR B C 1
ATOM 10488 O O . TYR B 1 198 ? 26.922 31.453 5.457 1 83.56 198 TYR B O 1
ATOM 10496 N N . LYS B 1 199 ? 28.328 31.703 7.137 1 65.75 199 LYS B N 1
ATOM 10497 C CA . LYS B 1 199 ? 28.172 30.312 7.531 1 65.75 199 LYS B CA 1
ATOM 10498 C C . LYS B 1 199 ? 26.75 30.016 7.969 1 65.75 199 LYS B C 1
ATOM 10500 O O . LYS B 1 199 ? 26.203 28.953 7.66 1 65.75 199 LYS B O 1
ATOM 10505 N N . ARG B 1 200 ? 26.203 30.922 8.586 1 71 200 ARG B N 1
ATOM 10506 C CA . ARG B 1 200 ? 24.828 30.781 9.07 1 71 200 ARG B CA 1
ATOM 10507 C C . ARG B 1 200 ? 23.844 30.719 7.906 1 71 200 ARG B C 1
ATOM 10509 O O . ARG B 1 200 ? 22.922 29.906 7.906 1 71 200 ARG B O 1
ATOM 10516 N N . GLU B 1 201 ? 24.062 31.547 7 1 80.38 201 GLU B N 1
ATOM 10517 C CA . GLU B 1 201 ? 23.156 31.625 5.859 1 80.38 201 GLU B CA 1
ATOM 10518 C C . GLU B 1 201 ? 23.25 30.375 4.992 1 80.38 201 GLU B C 1
ATOM 10520 O O . GLU B 1 201 ? 22.25 29.938 4.402 1 80.38 201 GLU B O 1
ATOM 10525 N N . ARG B 1 202 ? 24.297 29.812 4.953 1 68.5 202 ARG B N 1
ATOM 10526 C CA . ARG B 1 202 ? 24.484 28.578 4.184 1 68.5 202 ARG B CA 1
ATOM 10527 C C . ARG B 1 202 ? 23.812 27.406 4.871 1 68.5 202 ARG B C 1
ATOM 10529 O O . ARG B 1 202 ? 23.328 26.484 4.207 1 68.5 202 ARG B O 1
ATOM 10536 N N . ALA B 1 203 ? 23.828 27.609 6.094 1 58.69 203 ALA B N 1
ATOM 10537 C CA . ALA B 1 203 ? 23.203 26.547 6.879 1 58.69 203 ALA B CA 1
ATOM 10538 C C . ALA B 1 203 ? 21.688 26.641 6.84 1 58.69 203 ALA B C 1
ATOM 10540 O O . ALA B 1 203 ? 20.984 25.656 7.023 1 58.69 203 ALA B O 1
ATOM 10541 N N . MET B 1 204 ? 21.203 27.812 6.648 1 64.56 204 MET B N 1
ATOM 10542 C CA . MET B 1 204 ? 19.766 28.062 6.699 1 64.56 204 MET B CA 1
ATOM 10543 C C . MET B 1 204 ? 19.109 27.828 5.336 1 64.56 204 MET B C 1
ATOM 10545 O O . MET B 1 204 ? 17.922 28.031 5.168 1 64.56 204 MET B O 1
ATOM 10549 N N . ARG B 1 205 ? 19.859 27.234 4.465 1 66 205 ARG B N 1
ATOM 10550 C CA . ARG B 1 205 ? 19.297 27 3.141 1 66 205 ARG B CA 1
ATOM 10551 C C . ARG B 1 205 ? 18.156 25.984 3.209 1 66 205 ARG B C 1
ATOM 10553 O O . ARG B 1 205 ? 18.297 24.922 3.807 1 66 205 ARG B O 1
ATOM 10560 N N . GLN B 1 206 ? 17.016 26.453 2.734 1 66 206 GLN B N 1
ATOM 10561 C CA . GLN B 1 206 ? 15.797 25.641 2.783 1 66 206 GLN B CA 1
ATOM 10562 C C . GLN B 1 206 ? 15.797 24.578 1.699 1 66 206 GLN B C 1
ATOM 10564 O O . GLN B 1 206 ? 16.344 24.781 0.616 1 66 206 GLN B O 1
ATOM 10569 N N . PRO B 1 207 ? 15.227 23.391 2.09 1 58.62 207 PRO B N 1
ATOM 10570 C CA . PRO B 1 207 ? 15.047 22.375 1.048 1 58.62 207 PRO B CA 1
ATOM 10571 C C . PRO B 1 207 ? 14.148 22.859 -0.094 1 58.62 207 PRO B C 1
ATOM 10573 O O . PRO B 1 207 ? 13.445 23.844 0.048 1 58.62 207 PRO B O 1
ATOM 10576 N N . THR B 1 208 ? 14.328 22.188 -1.161 1 59.53 208 THR B N 1
ATOM 10577 C CA . THR B 1 208 ? 13.625 22.578 -2.377 1 59.53 208 THR B CA 1
ATOM 10578 C C . THR B 1 208 ? 12.117 22.641 -2.131 1 59.53 208 THR B C 1
ATOM 10580 O O . THR B 1 208 ? 11.438 23.531 -2.658 1 59.53 208 THR B O 1
ATOM 10583 N N . LEU B 1 209 ? 11.648 21.891 -1.288 1 59.34 209 LEU B N 1
ATOM 10584 C CA . LEU B 1 209 ? 10.211 21.812 -1.062 1 59.34 209 LEU B CA 1
ATOM 10585 C C . LEU B 1 209 ? 9.719 23.016 -0.273 1 59.34 209 LEU B C 1
ATOM 10587 O O . LEU B 1 209 ? 8.594 23.469 -0.473 1 59.34 209 LEU B O 1
ATOM 10591 N N . THR B 1 210 ? 10.523 23.578 0.556 1 66.12 210 THR B N 1
ATOM 10592 C CA . THR B 1 210 ? 10.117 24.688 1.396 1 66.12 210 THR B CA 1
ATOM 10593 C C . THR B 1 210 ? 10.758 25.984 0.911 1 66.12 210 THR B C 1
ATOM 10595 O O . THR B 1 210 ? 10.609 27.031 1.547 1 66.12 210 THR B O 1
ATOM 10598 N N . SER B 1 211 ? 11.367 25.859 -0.231 1 76.81 211 SER B N 1
ATOM 10599 C CA . SER B 1 211 ? 11.992 27.047 -0.781 1 76.81 211 SER B CA 1
ATOM 10600 C C . SER B 1 211 ? 10.953 28.031 -1.302 1 76.81 211 SER B C 1
ATOM 10602 O O . SER B 1 211 ? 10.133 27.688 -2.15 1 76.81 211 SER B O 1
ATOM 10604 N N . PRO B 1 212 ? 10.922 29.234 -0.737 1 87.94 212 PRO B N 1
ATOM 10605 C CA . PRO B 1 212 ? 9.891 30.203 -1.106 1 87.94 212 PRO B CA 1
ATOM 10606 C C . PRO B 1 212 ? 10.219 30.953 -2.395 1 87.94 212 PRO B C 1
ATOM 10608 O O . PRO B 1 212 ? 9.359 31.641 -2.955 1 87.94 212 PRO B O 1
ATOM 10611 N N . TRP B 1 213 ? 11.43 30.781 -2.984 1 89.12 213 TRP B N 1
ATOM 10612 C CA . TRP B 1 213 ? 11.961 31.719 -3.971 1 89.12 213 TRP B CA 1
ATOM 10613 C C . TRP B 1 213 ? 11.219 31.594 -5.297 1 89.12 213 TRP B C 1
ATOM 10615 O O . TRP B 1 213 ? 10.758 32.594 -5.852 1 89.12 213 TRP B O 1
ATOM 10625 N N . GLU B 1 214 ? 11.047 30.375 -5.715 1 85.75 214 GLU B N 1
ATOM 10626 C CA . GLU B 1 214 ? 10.344 30.188 -6.977 1 85.75 214 GLU B CA 1
ATOM 10627 C C . GLU B 1 214 ? 8.875 30.594 -6.855 1 85.75 214 GLU B C 1
ATOM 10629 O O . GLU B 1 214 ? 8.297 31.125 -7.801 1 85.75 214 GLU B O 1
ATOM 10634 N N . GLU B 1 215 ? 8.328 30.281 -5.734 1 86.62 215 GLU B N 1
ATOM 10635 C CA . GLU B 1 215 ? 6.934 30.641 -5.496 1 86.62 215 GLU B CA 1
ATOM 10636 C C . GLU B 1 215 ? 6.742 32.156 -5.477 1 86.62 215 GLU B C 1
ATOM 10638 O O . GLU B 1 215 ? 5.758 32.656 -6.016 1 86.62 215 GLU B O 1
ATOM 10643 N N . LEU B 1 216 ? 7.629 32.906 -4.875 1 91.44 216 LEU B N 1
ATOM 10644 C CA . LEU B 1 216 ? 7.535 34.344 -4.816 1 91.44 216 LEU B CA 1
ATOM 10645 C C . LEU B 1 216 ? 7.66 34.969 -6.207 1 91.44 216 LEU B C 1
ATOM 10647 O O . LEU B 1 216 ? 6.992 35.938 -6.52 1 91.44 216 LEU B O 1
ATOM 10651 N N . ASP B 1 217 ? 8.492 34.375 -7 1 89.75 217 ASP B N 1
ATOM 10652 C CA . ASP B 1 217 ? 8.633 34.844 -8.375 1 89.75 217 ASP B CA 1
ATOM 10653 C C . ASP B 1 217 ? 7.332 34.625 -9.156 1 89.75 217 ASP B C 1
ATOM 10655 O O . ASP B 1 217 ? 6.914 35.531 -9.906 1 89.75 217 ASP B O 1
ATOM 10659 N N . SER B 1 218 ? 6.754 33.5 -8.914 1 86.81 218 SER B N 1
ATOM 10660 C CA . SER B 1 218 ? 5.5 33.219 -9.602 1 86.81 218 SER B CA 1
ATOM 10661 C C . SER B 1 218 ? 4.383 34.156 -9.141 1 86.81 218 SER B C 1
ATOM 10663 O O . SER B 1 218 ? 3.578 34.625 -9.953 1 86.81 218 SER B O 1
ATOM 10665 N N . GLU B 1 219 ? 4.336 34.438 -7.867 1 90.25 219 GLU B N 1
ATOM 10666 C CA . GLU B 1 219 ? 3.277 35.281 -7.312 1 90.25 219 GLU B CA 1
ATOM 10667 C C . GLU B 1 219 ? 3.418 36.719 -7.777 1 90.25 219 GLU B C 1
ATOM 10669 O O . GLU B 1 219 ? 2.441 37.5 -7.785 1 90.25 219 GLU B O 1
ATOM 10674 N N . GLU B 1 220 ? 4.641 37.125 -8.141 1 88.31 220 GLU B N 1
ATOM 10675 C CA . GLU B 1 220 ? 4.852 38.5 -8.617 1 88.31 220 GLU B CA 1
ATOM 10676 C C . GLU B 1 220 ? 4.07 38.75 -9.898 1 88.31 220 GLU B C 1
ATOM 10678 O O . GLU B 1 220 ? 3.604 39.875 -10.125 1 88.31 220 GLU B O 1
ATOM 10683 N N . THR B 1 221 ? 3.949 37.688 -10.641 1 82.69 221 THR B N 1
ATOM 10684 C CA . THR B 1 221 ? 3.193 37.844 -11.883 1 82.69 221 THR B CA 1
ATOM 10685 C C . THR B 1 221 ? 1.711 38.062 -11.594 1 82.69 221 THR B C 1
ATOM 10687 O O . THR B 1 221 ? 1.06 38.875 -12.227 1 82.69 221 THR B O 1
ATOM 10690 N N . TYR B 1 222 ? 1.223 37.438 -10.664 1 83.5 222 TYR B N 1
ATOM 10691 C CA . TYR B 1 222 ? -0.182 37.531 -10.281 1 83.5 222 TYR B CA 1
ATOM 10692 C C . TYR B 1 222 ? -0.468 38.906 -9.656 1 83.5 222 TYR B C 1
ATOM 10694 O O . TYR B 1 222 ? -1.528 39.5 -9.891 1 83.5 222 TYR B O 1
ATOM 10702 N N . ILE B 1 223 ? 0.466 39.406 -8.867 1 87.38 223 ILE B N 1
ATOM 10703 C CA . ILE B 1 223 ? 0.315 40.688 -8.203 1 87.38 223 ILE B CA 1
ATOM 10704 C C . ILE B 1 223 ? 0.31 41.812 -9.242 1 87.38 223 ILE B C 1
ATOM 10706 O O . ILE B 1 223 ? -0.474 42.75 -9.133 1 87.38 223 ILE B O 1
ATOM 10710 N N . ARG B 1 224 ? 1.088 41.594 -10.258 1 85.38 224 ARG B N 1
ATOM 10711 C CA . ARG B 1 224 ? 1.199 42.594 -11.312 1 85.38 224 ARG B CA 1
ATOM 10712 C C . ARG B 1 224 ? -0.07 42.656 -12.156 1 85.38 224 ARG B C 1
ATOM 10714 O O . ARG B 1 224 ? -0.567 43.719 -12.477 1 85.38 224 ARG B O 1
ATOM 10721 N N . ASP B 1 225 ? -0.608 41.469 -12.445 1 81.94 225 ASP B N 1
ATOM 10722 C CA . ASP B 1 225 ? -1.761 41.375 -13.336 1 81.94 225 ASP B CA 1
ATOM 10723 C C . ASP B 1 225 ? -3.066 41.562 -12.57 1 81.94 225 ASP B C 1
ATOM 10725 O O . ASP B 1 225 ? -4.137 41.656 -13.172 1 81.94 225 ASP B O 1
ATOM 10729 N N . ASN B 1 226 ? -2.99 41.75 -11.305 1 78.12 226 ASN B N 1
ATOM 10730 C CA . ASN B 1 226 ? -4.141 41.906 -10.422 1 78.12 226 ASN B CA 1
ATOM 10731 C C . ASN B 1 226 ? -5.109 40.719 -10.5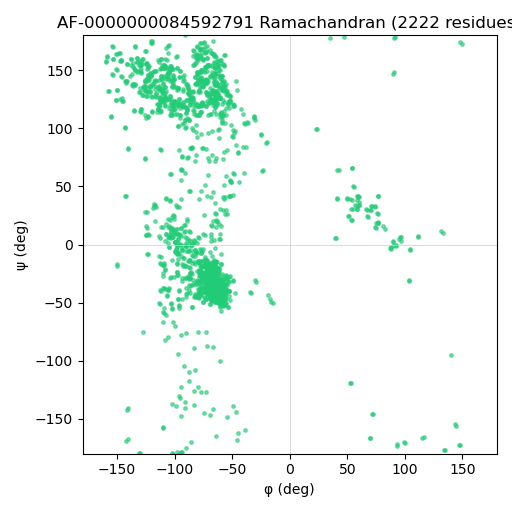47 1 78.12 226 ASN B C 1
ATOM 10733 O O . ASN B 1 226 ? -6.324 40.938 -10.578 1 78.12 226 ASN B O 1
ATOM 10737 N N . ASN B 1 227 ? -4.488 39.562 -10.852 1 68.75 227 ASN B N 1
ATOM 10738 C CA . ASN B 1 227 ? -5.262 38.312 -10.852 1 68.75 227 ASN B CA 1
ATOM 10739 C C . ASN B 1 227 ? -5.266 37.656 -9.477 1 68.75 227 ASN B C 1
ATOM 10741 O O . ASN B 1 227 ? -4.48 36.75 -9.227 1 68.75 227 ASN B O 1
ATOM 10745 N N . ARG B 1 228 ? -5.996 38.188 -8.586 1 64.75 228 ARG B N 1
ATOM 10746 C CA . ARG B 1 228 ? -6.039 37.906 -7.148 1 64.75 228 ARG B CA 1
ATOM 10747 C C . ARG B 1 228 ? -6.184 36.438 -6.871 1 64.75 228 ARG B C 1
ATOM 10749 O O . ARG B 1 228 ? -7.078 36 -6.129 1 64.75 228 ARG B O 1
ATOM 10756 N N . GLY B 1 229 ? -5.277 35.5 -7.426 1 64.19 229 GLY B N 1
ATOM 10757 C CA . GLY B 1 229 ? -5.195 34.094 -7.039 1 64.19 229 GLY B CA 1
ATOM 10758 C C . GLY B 1 229 ? -6.344 33.25 -7.566 1 64.19 229 GLY B C 1
ATOM 10759 O O . GLY B 1 229 ? -6.828 32.344 -6.883 1 64.19 229 GLY B O 1
ATOM 10760 N N . VAL B 1 230 ? -6.789 33.562 -8.586 1 71 230 VAL B N 1
ATOM 10761 C CA . VAL B 1 230 ? -7.988 32.906 -9.086 1 71 230 VAL B CA 1
ATOM 10762 C C . VAL B 1 230 ? -7.594 31.625 -9.844 1 71 230 VAL B C 1
ATOM 10764 O O . VAL B 1 230 ? -8.453 30.797 -10.172 1 71 230 VAL B O 1
ATOM 10767 N N . SER B 1 231 ? -6.371 31.391 -9.812 1 73.75 231 SER B N 1
ATOM 10768 C CA . SER B 1 231 ? -5.98 30.172 -10.508 1 73.75 231 SER B CA 1
ATOM 10769 C C . SER B 1 231 ? -6.094 28.953 -9.586 1 73.75 231 SER B C 1
ATOM 10771 O O . SER B 1 231 ? -5.621 28.984 -8.453 1 73.75 231 SER B O 1
ATOM 10773 N N . ILE B 1 232 ? -6.789 28.016 -10.031 1 72.88 232 ILE B N 1
ATOM 10774 C CA . ILE B 1 232 ? -6.953 26.781 -9.273 1 72.88 232 ILE B CA 1
ATOM 10775 C C . ILE B 1 232 ? -5.672 25.953 -9.352 1 72.88 232 ILE B C 1
ATOM 10777 O O . ILE B 1 232 ? -5.32 25.25 -8.398 1 72.88 232 ILE B O 1
ATOM 10781 N N . GLU B 1 233 ? -5.008 26.031 -10.391 1 70.69 233 GLU B N 1
ATOM 10782 C CA . GLU B 1 233 ? -3.822 25.219 -10.602 1 70.69 233 GLU B CA 1
ATOM 10783 C C . GLU B 1 233 ? -2.621 25.766 -9.836 1 70.69 233 GLU B C 1
ATOM 10785 O O . GLU B 1 233 ? -1.84 25.016 -9.258 1 70.69 233 GLU B O 1
ATOM 10790 N N . ASN B 1 234 ? -2.51 27.125 -9.898 1 77.19 234 ASN B N 1
ATOM 10791 C CA . ASN B 1 234 ? -1.455 27.812 -9.156 1 77.19 234 ASN B CA 1
ATOM 10792 C C . ASN B 1 234 ? -2.02 28.906 -8.258 1 77.19 234 ASN B C 1
ATOM 10794 O O . ASN B 1 234 ? -1.879 30.094 -8.562 1 77.19 234 ASN B O 1
ATOM 10798 N N . PRO B 1 235 ? -2.607 28.531 -7.234 1 80.25 235 PRO B N 1
ATOM 10799 C CA . PRO B 1 235 ? -3.336 29.5 -6.414 1 80.25 235 PRO B CA 1
ATOM 10800 C C . PRO B 1 235 ? -2.414 30.516 -5.75 1 80.25 235 PRO B C 1
ATOM 10802 O O . PRO B 1 235 ? -2.861 31.609 -5.367 1 80.25 235 PRO B O 1
ATOM 10805 N N . GLY B 1 236 ? -1.151 30.25 -5.586 1 83.94 236 GLY B N 1
ATOM 10806 C CA . GLY B 1 236 ? -0.253 31.188 -4.922 1 83.94 236 GLY B CA 1
ATOM 10807 C C . GLY B 1 236 ? -0.522 31.312 -3.434 1 83.94 236 GLY B C 1
ATOM 10808 O O . GLY B 1 236 ? -1.233 30.5 -2.854 1 83.94 236 GLY B O 1
ATOM 10809 N N . GLY B 1 237 ? 0.061 32.375 -2.756 1 88.5 237 GLY B N 1
ATOM 10810 C CA . GLY B 1 237 ? -0.115 32.625 -1.337 1 88.5 237 GLY B CA 1
ATOM 10811 C C . GLY B 1 237 ? 0.507 31.562 -0.451 1 88.5 237 GLY B C 1
ATOM 10812 O O . GLY B 1 237 ? 0.013 31.297 0.646 1 88.5 237 GLY B O 1
ATOM 10813 N N . LYS B 1 238 ? 1.528 31 -0.916 1 87.62 238 LYS B N 1
ATOM 10814 C CA . LYS B 1 238 ? 2.074 29.859 -0.209 1 87.62 238 LYS B CA 1
ATOM 10815 C C . LYS B 1 238 ? 3.318 30.234 0.588 1 87.62 238 LYS B C 1
ATOM 10817 O O . LYS B 1 238 ? 3.982 29.375 1.162 1 87.62 238 LYS B O 1
ATOM 10822 N N . VAL B 1 239 ? 3.66 31.547 0.63 1 90.62 239 VAL B N 1
ATOM 10823 C CA . VAL B 1 239 ? 4.891 31.938 1.308 1 90.62 239 VAL B CA 1
ATOM 10824 C C . VAL B 1 239 ? 4.555 32.719 2.568 1 90.62 239 VAL B C 1
ATOM 10826 O O . VAL B 1 239 ? 3.738 33.656 2.531 1 90.62 239 VAL B O 1
ATOM 10829 N N . GLN B 1 240 ? 5.07 32.312 3.613 1 89.44 240 GLN B N 1
ATOM 10830 C CA . GLN B 1 240 ? 4.906 33.031 4.883 1 89.44 240 GLN B CA 1
ATOM 10831 C C . GLN B 1 240 ? 6.094 33.938 5.168 1 89.44 240 GLN B C 1
ATOM 10833 O O . GLN B 1 240 ? 7.242 33.5 5.148 1 89.44 240 GLN B O 1
ATOM 10838 N N . GLN B 1 241 ? 5.824 35.188 5.305 1 93.12 241 GLN B N 1
ATOM 10839 C CA . GLN B 1 241 ? 6.809 36.188 5.727 1 93.12 241 GLN B CA 1
ATOM 10840 C C . GLN B 1 241 ? 6.617 36.562 7.195 1 93.12 241 GLN B C 1
ATOM 10842 O O . GLN B 1 241 ? 5.547 37.031 7.59 1 93.12 241 GLN B O 1
ATOM 10847 N N . ARG B 1 242 ? 7.656 36.375 7.941 1 91.56 242 ARG B N 1
ATOM 10848 C CA . ARG B 1 242 ? 7.496 36.531 9.383 1 91.56 242 ARG B CA 1
ATOM 10849 C C . ARG B 1 242 ? 8.445 37.594 9.93 1 91.56 242 ARG B C 1
ATOM 10851 O O . ARG B 1 242 ? 9.539 37.781 9.398 1 91.56 242 ARG B O 1
ATOM 10858 N N . LEU B 1 243 ? 7.93 38.406 10.922 1 94.06 243 LEU B N 1
ATOM 10859 C CA . LEU B 1 243 ? 8.68 39.312 11.781 1 94.06 243 LEU B CA 1
ATOM 10860 C C . LEU B 1 243 ? 8.633 38.844 13.234 1 94.06 243 LEU B C 1
ATOM 10862 O O . LEU B 1 243 ? 7.621 38.312 13.688 1 94.06 243 LEU B O 1
ATOM 10866 N N . HIS B 1 244 ? 9.75 39.031 13.812 1 92.12 244 HIS B N 1
ATOM 10867 C CA . HIS B 1 244 ? 9.789 38.75 15.25 1 92.12 244 HIS B CA 1
ATOM 10868 C C . HIS B 1 244 ? 9.883 40.062 16.047 1 92.12 244 HIS B C 1
ATOM 10870 O O . HIS B 1 244 ? 10.734 40.906 15.781 1 92.12 244 HIS B O 1
ATOM 10876 N N . LEU B 1 245 ? 8.961 40.25 16.984 1 93.88 245 LEU B N 1
ATOM 10877 C CA . LEU B 1 245 ? 8.93 41.438 17.844 1 93.88 245 LEU B CA 1
ATOM 10878 C C . LEU B 1 245 ? 9.477 41.094 19.219 1 93.88 245 LEU B C 1
ATOM 10880 O O . LEU B 1 245 ? 9 40.188 19.891 1 93.88 245 LEU B O 1
ATOM 10884 N N . ASP B 1 246 ? 10.516 41.781 19.578 1 90.12 246 ASP B N 1
ATOM 10885 C CA . ASP B 1 246 ? 11.047 41.719 20.938 1 90.12 246 ASP B CA 1
ATOM 10886 C C . ASP B 1 246 ? 10.805 43.062 21.672 1 90.12 246 ASP B C 1
ATOM 10888 O O . ASP B 1 246 ? 10.945 44.125 21.078 1 90.12 246 ASP B O 1
ATOM 10892 N N . ILE B 1 247 ? 10.352 43 22.891 1 91.25 247 ILE B N 1
ATOM 10893 C CA . ILE B 1 247 ? 10.047 44.156 23.688 1 91.25 247 ILE B CA 1
ATOM 10894 C C . ILE B 1 247 ? 10.992 44.25 24.891 1 91.25 247 ILE B C 1
ATOM 10896 O O . ILE B 1 247 ? 11.109 43.281 25.656 1 91.25 247 ILE B O 1
ATOM 10900 N N . SER B 1 248 ? 11.773 45.281 24.953 1 86.38 248 SER B N 1
ATOM 10901 C CA . SER B 1 248 ? 12.664 45.5 26.078 1 86.38 248 SER B CA 1
ATOM 10902 C C . SER B 1 248 ? 12.25 46.75 26.875 1 86.38 248 SER B C 1
ATOM 10904 O O . SER B 1 248 ? 11.781 47.719 26.297 1 86.38 248 SER B O 1
ATOM 10906 N N . GLU B 1 249 ? 12.266 46.625 28.266 1 83.56 249 GLU B N 1
ATOM 10907 C CA . GLU B 1 249 ? 11.961 47.75 29.156 1 83.56 249 GLU B CA 1
ATOM 10908 C C . GLU B 1 249 ? 13.195 48.594 29.406 1 83.56 249 GLU B C 1
ATOM 10910 O O . GLU B 1 249 ? 14.219 48.094 29.875 1 83.56 249 GLU B O 1
ATOM 10915 N N . THR B 1 250 ? 13.367 49.688 28.766 1 74.69 250 THR B N 1
ATOM 10916 C CA . THR B 1 250 ? 14.445 50.625 29.016 1 74.69 250 THR B CA 1
ATOM 10917 C C . THR B 1 250 ? 13.977 51.75 29.938 1 74.69 250 THR B C 1
ATOM 10919 O O . THR B 1 250 ? 12.773 51.969 30.109 1 74.69 250 THR B O 1
ATOM 10922 N N . GLY B 1 251 ? 14.781 52.438 31 1 64.31 251 GLY B N 1
ATOM 10923 C CA . GLY B 1 251 ? 14.492 53.5 31.953 1 64.31 251 GLY B CA 1
ATOM 10924 C C . GLY B 1 251 ? 13.445 54.5 31.453 1 64.31 251 GLY B C 1
ATOM 10925 O O . GLY B 1 251 ? 12.711 55.062 32.25 1 64.31 251 GLY B O 1
ATOM 10926 N N . GLY B 1 252 ? 13.289 54.781 30.203 1 67.88 252 GLY B N 1
ATOM 10927 C CA . GLY B 1 252 ? 12.398 55.844 29.719 1 67.88 252 GLY B CA 1
ATOM 10928 C C . GLY B 1 252 ? 11.156 55.281 29.047 1 67.88 252 GLY B C 1
ATOM 10929 O O . GLY B 1 252 ? 10.312 56.062 28.578 1 67.88 252 GLY B O 1
ATOM 10930 N N . GLY B 1 253 ? 10.812 53.844 28.938 1 81 253 GLY B N 1
ATOM 10931 C CA . GLY B 1 253 ? 9.609 53.312 28.328 1 81 253 GLY B CA 1
ATOM 10932 C C . GLY B 1 253 ? 9.844 51.969 27.656 1 81 253 GLY B C 1
ATOM 10933 O O . GLY B 1 253 ? 10.828 51.281 27.953 1 81 253 GLY B O 1
ATOM 10934 N N . LEU B 1 254 ? 8.844 51.375 26.875 1 88.88 254 LEU B N 1
ATOM 10935 C CA . LEU B 1 254 ? 8.93 50.094 26.188 1 88.88 254 LEU B CA 1
ATOM 10936 C C . LEU B 1 254 ? 9.562 50.281 24.812 1 88.88 254 LEU B C 1
ATOM 10938 O O . LEU B 1 254 ? 9.242 51.219 24.094 1 88.88 254 LEU B O 1
ATOM 10942 N N . ASP B 1 255 ? 10.672 49.562 24.562 1 89.5 255 ASP B N 1
ATOM 10943 C CA . ASP B 1 255 ? 11.312 49.562 23.25 1 89.5 255 ASP B CA 1
ATOM 10944 C C . ASP B 1 255 ? 10.859 48.375 22.422 1 89.5 255 ASP B C 1
ATOM 10946 O O . ASP B 1 255 ? 10.953 47.219 22.875 1 89.5 255 ASP B O 1
ATOM 10950 N N . PHE B 1 256 ? 10.234 48.719 21.203 1 93.5 256 PHE B N 1
ATOM 10951 C CA . PHE B 1 256 ? 9.773 47.688 20.281 1 93.5 256 PHE B CA 1
ATOM 10952 C C . PHE B 1 256 ? 10.812 47.406 19.203 1 93.5 256 PHE B C 1
ATOM 10954 O O . PHE B 1 256 ? 11.094 48.25 18.359 1 93.5 256 PHE B O 1
ATOM 10961 N N . LYS B 1 257 ? 11.438 46.219 19.219 1 91.62 257 LYS B N 1
ATOM 10962 C CA . LYS B 1 257 ? 12.438 45.812 18.219 1 91.62 257 LYS B CA 1
ATOM 10963 C C . LYS B 1 257 ? 11.914 44.719 17.312 1 91.62 257 LYS B C 1
ATOM 10965 O O . LYS B 1 257 ? 11.453 43.656 17.797 1 91.62 257 LYS B O 1
ATOM 10970 N N . PHE B 1 258 ? 11.977 45 16.031 1 95.44 258 PHE B N 1
ATOM 10971 C CA . PHE B 1 258 ? 11.492 44.031 15.039 1 95.44 258 PHE B CA 1
ATOM 10972 C C . PHE B 1 258 ? 12.648 43.406 14.281 1 95.44 258 PHE B C 1
ATOM 10974 O O . PHE B 1 258 ? 13.609 44.094 13.914 1 95.44 258 PHE B O 1
ATOM 10981 N N . THR B 1 259 ? 12.609 42.062 14.102 1 93.88 259 THR B N 1
ATOM 10982 C CA . THR B 1 259 ? 13.586 41.344 13.297 1 93.88 259 THR B CA 1
ATOM 10983 C C . THR B 1 259 ? 12.898 40.531 12.211 1 93.88 259 THR B C 1
ATOM 10985 O O . THR B 1 259 ? 11.898 39.844 12.484 1 93.88 259 THR B O 1
ATOM 10988 N N . LEU B 1 260 ? 13.398 40.656 11.016 1 94.5 260 LEU B N 1
ATOM 10989 C CA . LEU B 1 260 ? 12.836 39.875 9.906 1 94.5 260 LEU B CA 1
ATOM 10990 C C . LEU B 1 260 ? 13.352 38.438 9.914 1 94.5 260 LEU B C 1
ATOM 10992 O O . LEU B 1 260 ? 14.484 38.188 10.352 1 94.5 260 LEU B O 1
ATOM 10996 N N . GLU B 1 261 ? 12.492 37.531 9.469 1 90 261 GLU B N 1
ATOM 10997 C CA . GLU B 1 261 ? 12.867 36.125 9.32 1 90 261 GLU B CA 1
ATOM 10998 C C . GLU B 1 261 ? 12.867 35.688 7.852 1 90 261 GLU B C 1
ATOM 11000 O O . GLU B 1 261 ? 12.297 36.406 7.004 1 90 261 GLU B O 1
ATOM 11005 N N . GLN B 1 262 ? 13.625 34.625 7.598 1 87.31 262 GLN B N 1
ATOM 11006 C CA . GLN B 1 262 ? 13.617 34.094 6.23 1 87.31 262 GLN B CA 1
ATOM 11007 C C . GLN B 1 262 ? 12.234 33.594 5.836 1 87.31 262 GLN B C 1
ATOM 11009 O O . GLN B 1 262 ? 11.594 32.875 6.598 1 87.31 262 GLN B O 1
ATOM 11014 N N . PRO B 1 263 ? 11.75 34.062 4.727 1 89.5 263 PRO B N 1
ATOM 11015 C CA . PRO B 1 263 ? 10.445 33.562 4.285 1 89.5 263 PRO B CA 1
ATOM 11016 C C . PRO B 1 263 ? 10.445 32.062 4.047 1 89.5 263 PRO B C 1
ATOM 11018 O O . PRO B 1 263 ? 11.484 31.484 3.703 1 89.5 263 PRO B O 1
ATOM 11021 N N . THR B 1 264 ? 9.32 31.438 4.25 1 83.06 264 THR B N 1
ATOM 11022 C CA . THR B 1 264 ? 9.195 30 4.086 1 83.06 264 THR B CA 1
ATOM 11023 C C . THR B 1 264 ? 7.914 29.656 3.332 1 83.06 264 THR B C 1
ATOM 11025 O O . THR B 1 264 ? 6.883 30.297 3.525 1 83.06 264 THR B O 1
ATOM 11028 N N . LYS B 1 265 ? 8.125 28.688 2.428 1 81.81 265 LYS B N 1
ATOM 11029 C CA . LYS B 1 265 ? 6.922 28.188 1.767 1 81.81 265 LYS B CA 1
ATOM 11030 C C . LYS B 1 265 ? 6.074 27.359 2.727 1 81.81 265 LYS B C 1
ATOM 11032 O O . LYS B 1 265 ? 6.594 26.5 3.443 1 81.81 265 LYS B O 1
ATOM 11037 N N . SER B 1 266 ? 4.883 27.703 2.941 1 74.81 266 SER B N 1
ATOM 11038 C CA . SER B 1 266 ? 4.016 27.078 3.928 1 74.81 266 SER B CA 1
ATOM 11039 C C . SER B 1 266 ? 2.59 26.938 3.404 1 74.81 266 SER B C 1
ATOM 11041 O O . SER B 1 266 ? 2.377 26.766 2.203 1 74.81 266 SER B O 1
ATOM 11043 N N . LYS B 1 267 ? 1.616 27.188 4.363 1 76.06 267 LYS B N 1
ATOM 11044 C CA . LYS B 1 267 ? 0.188 27.016 4.109 1 76.06 267 LYS B CA 1
ATOM 11045 C C . LYS B 1 267 ? -0.378 28.203 3.324 1 76.06 267 LYS B C 1
ATOM 11047 O O . LYS B 1 267 ? 0.136 29.312 3.41 1 76.06 267 LYS B O 1
ATOM 11052 N N . SER B 1 268 ? -1.283 27.844 2.451 1 86 268 SER B N 1
ATOM 11053 C CA . SER B 1 268 ? -1.998 28.875 1.71 1 86 268 SER B CA 1
ATOM 11054 C C . SER B 1 268 ? -3.396 29.094 2.279 1 86 268 SER B C 1
ATOM 11056 O O . SER B 1 268 ? -4.02 28.156 2.787 1 86 268 SER B O 1
ATOM 11058 N N . CYS B 1 269 ? -3.809 30.312 2.338 1 91.5 269 CYS B N 1
ATOM 11059 C CA . CYS B 1 269 ? -5.152 30.672 2.768 1 91.5 269 CYS B CA 1
ATOM 11060 C C . CYS B 1 269 ? -5.762 31.703 1.823 1 91.5 269 CYS B C 1
ATOM 11062 O O . CYS B 1 269 ? -5.07 32.25 0.965 1 91.5 269 CYS B O 1
ATOM 11064 N N . ARG B 1 270 ? -6.973 31.953 1.995 1 92.81 270 ARG B N 1
ATOM 11065 C CA . ARG B 1 270 ? -7.684 32.844 1.09 1 92.81 270 ARG B CA 1
ATOM 11066 C C . ARG B 1 270 ? -7.062 34.25 1.099 1 92.81 270 ARG B C 1
ATOM 11068 O O . ARG B 1 270 ? -6.902 34.875 0.047 1 92.81 270 ARG B O 1
ATOM 11075 N N . PHE B 1 271 ? -6.703 34.781 2.23 1 94.81 271 PHE B N 1
ATOM 11076 C CA . PHE B 1 271 ? -6.141 36.125 2.344 1 94.81 271 PHE B CA 1
ATOM 11077 C C . PHE B 1 271 ? -4.789 36.188 1.644 1 94.81 271 PHE B C 1
ATOM 11079 O O . PHE B 1 271 ? -4.504 37.156 0.941 1 94.81 271 PHE B O 1
ATOM 11086 N N . SER B 1 272 ? -3.986 35.156 1.83 1 92.94 272 SER B N 1
ATOM 11087 C CA . SER B 1 272 ? -2.676 35.188 1.189 1 92.94 272 SER B CA 1
ATOM 11088 C C . SER B 1 272 ? -2.799 35.062 -0.325 1 92.94 272 SER B C 1
ATOM 11090 O O . SER B 1 272 ? -1.985 35.594 -1.067 1 92.94 272 SER B O 1
ATOM 11092 N N . ARG B 1 273 ? -3.785 34.406 -0.76 1 92.19 273 ARG B N 1
ATOM 11093 C CA . ARG B 1 273 ? -3.998 34.25 -2.197 1 92.19 273 ARG B CA 1
ATOM 11094 C C . ARG B 1 273 ? -4.547 35.562 -2.793 1 92.19 273 ARG B C 1
ATOM 11096 O O . ARG B 1 273 ? -4.219 35.906 -3.928 1 92.19 273 ARG B O 1
ATOM 11103 N N . PHE B 1 274 ? -5.43 36.188 -2.008 1 92.62 274 PHE B N 1
ATOM 11104 C CA . PHE B 1 274 ? -6.039 37.406 -2.477 1 92.62 274 PHE B CA 1
ATOM 11105 C C . PHE B 1 274 ? -5.012 38.531 -2.533 1 92.62 274 PHE B C 1
ATOM 11107 O O . PHE B 1 274 ? -4.926 39.25 -3.531 1 92.62 274 PHE B O 1
ATOM 11114 N N . LEU B 1 275 ? -4.219 38.656 -1.488 1 92.38 275 LEU B N 1
ATOM 11115 C CA . LEU B 1 275 ? -3.273 39.781 -1.381 1 92.38 275 LEU B CA 1
ATOM 11116 C C . LEU B 1 275 ? -1.954 39.438 -2.062 1 92.38 275 LEU B C 1
ATOM 11118 O O . LEU B 1 275 ? -1.266 40.312 -2.576 1 92.38 275 LEU B O 1
ATOM 11122 N N . GLY B 1 276 ? -1.63 38.188 -2.082 1 91.31 276 GLY B N 1
ATOM 11123 C CA . GLY B 1 276 ? -0.278 37.75 -2.395 1 91.31 276 GLY B CA 1
ATOM 11124 C C . GLY B 1 276 ? 0.612 37.625 -1.171 1 91.31 276 GLY B C 1
ATOM 11125 O O . GLY B 1 276 ? 0.509 38.438 -0.246 1 91.31 276 GLY B O 1
ATOM 11126 N N . SER B 1 277 ? 1.484 36.75 -1.206 1 92.62 277 SER B N 1
ATOM 11127 C CA . SER B 1 277 ? 2.322 36.5 -0.037 1 92.62 277 SER B CA 1
ATOM 11128 C C . SER B 1 277 ? 3.158 37.719 0.313 1 92.62 277 SER B C 1
ATOM 11130 O O . SER B 1 277 ? 3.391 38 1.49 1 92.62 277 SER B O 1
ATOM 11132 N N . ARG B 1 278 ? 3.594 38.5 -0.665 1 93.44 278 ARG B N 1
ATOM 11133 C CA . ARG B 1 278 ? 4.43 39.688 -0.446 1 93.44 278 ARG B CA 1
ATOM 11134 C C . ARG B 1 278 ? 3.709 40.688 0.424 1 93.44 278 ARG B C 1
ATOM 11136 O O . ARG B 1 278 ? 4.344 41.406 1.214 1 93.44 278 ARG B O 1
ATOM 11143 N N . ARG B 1 279 ? 2.473 40.688 0.348 1 95.31 279 ARG B N 1
ATOM 11144 C CA . ARG B 1 279 ? 1.713 41.781 0.968 1 95.31 279 ARG B CA 1
ATOM 11145 C C . ARG B 1 279 ? 1.187 41.375 2.338 1 95.31 279 ARG B C 1
ATOM 11147 O O . ARG B 1 279 ? 0.497 42.125 3.004 1 95.31 279 ARG B O 1
ATOM 11154 N N . LEU B 1 280 ? 1.368 40.188 2.73 1 95.19 280 LEU B N 1
ATOM 11155 C CA . LEU B 1 280 ? 0.939 39.688 4.031 1 95.19 280 LEU B CA 1
ATOM 11156 C C . LEU B 1 280 ? 2.141 39.312 4.887 1 95.19 280 LEU B C 1
ATOM 11158 O O . LEU B 1 280 ? 2.936 38.438 4.488 1 95.19 280 LEU B O 1
ATOM 11162 N N . VAL B 1 281 ? 2.262 39.938 6.016 1 96.25 281 VAL B N 1
ATOM 11163 C CA . VAL B 1 281 ? 3.371 39.656 6.93 1 96.25 281 VAL B CA 1
ATOM 11164 C C . VAL B 1 281 ? 2.834 39.312 8.305 1 96.25 281 VAL B C 1
ATOM 11166 O O . VAL B 1 281 ? 1.849 39.875 8.773 1 96.25 281 VAL B O 1
ATOM 11169 N N . GLU B 1 282 ? 3.416 38.375 8.906 1 94.56 282 GLU B N 1
ATOM 11170 C CA . GLU B 1 282 ? 3.025 37.938 10.25 1 94.56 282 GLU B CA 1
ATOM 11171 C C . GLU B 1 282 ? 4.07 38.375 11.281 1 94.56 282 GLU B C 1
ATOM 11173 O O . GLU B 1 282 ? 5.262 38.094 11.109 1 94.56 282 GLU B O 1
ATOM 11178 N N . CYS B 1 283 ? 3.654 39.062 12.266 1 95.56 283 CYS B N 1
ATOM 11179 C CA . CYS B 1 283 ? 4.535 39.438 13.359 1 95.56 283 CYS B CA 1
ATOM 11180 C C . CYS B 1 283 ? 4.32 38.562 14.57 1 95.56 283 CYS B C 1
ATOM 11182 O O . CYS B 1 283 ? 3.23 38.531 15.141 1 95.56 283 CYS B O 1
ATOM 11184 N N . HIS B 1 284 ? 5.344 37.906 14.93 1 91.62 284 HIS B N 1
ATOM 11185 C CA . HIS B 1 284 ? 5.258 36.969 16.047 1 91.62 284 HIS B CA 1
ATOM 11186 C C . HIS B 1 284 ? 5.945 37.531 17.297 1 91.62 284 HIS B C 1
ATOM 11188 O O . HIS B 1 284 ? 6.922 38.281 17.188 1 91.62 284 HIS B O 1
ATOM 11194 N N . PHE B 1 285 ? 5.461 37.281 18.422 1 89.56 285 PHE B N 1
ATOM 11195 C CA . PHE B 1 285 ? 6.082 37.625 19.703 1 89.56 285 PHE B CA 1
ATOM 11196 C C . PHE B 1 285 ? 5.781 36.594 20.766 1 89.56 285 PHE B C 1
ATOM 11198 O O . PHE B 1 285 ? 4.883 35.75 20.578 1 89.56 285 PHE B O 1
ATOM 11205 N N . SER B 1 286 ? 6.547 36.5 21.797 1 82.88 286 SER B N 1
ATOM 11206 C CA . SER B 1 286 ? 6.422 35.469 22.812 1 82.88 286 SER B CA 1
ATOM 11207 C C . SER B 1 286 ? 5.102 35.594 23.578 1 82.88 286 SER B C 1
ATOM 11209 O O . SER B 1 286 ? 4.566 36.719 23.719 1 82.88 286 SER B O 1
ATOM 11211 N N . MET B 1 287 ? 4.672 34.562 24.031 1 80.19 287 MET B N 1
ATOM 11212 C CA . MET B 1 287 ? 3.436 34.562 24.812 1 80.19 287 MET B CA 1
ATOM 11213 C C . MET B 1 287 ? 3.604 35.375 26.109 1 80.19 287 MET B C 1
ATOM 11215 O O . MET B 1 287 ? 2.65 36 26.578 1 80.19 287 MET B O 1
ATOM 11219 N N . LYS B 1 288 ? 4.785 35.406 26.578 1 77.94 288 LYS B N 1
ATOM 11220 C CA . LYS B 1 288 ? 5.074 36.219 27.75 1 77.94 288 LYS B CA 1
ATOM 11221 C C . LYS B 1 288 ? 4.828 37.719 27.469 1 77.94 288 LYS B C 1
ATOM 11223 O O . LYS B 1 288 ? 4.172 38.406 28.25 1 77.94 288 LYS B O 1
ATOM 11228 N N . ASN B 1 289 ? 5.316 38.094 26.359 1 84.88 289 ASN B N 1
ATOM 11229 C CA . ASN B 1 289 ? 5.121 39.469 25.969 1 84.88 289 ASN B CA 1
ATOM 11230 C C . ASN B 1 289 ? 3.658 39.781 25.641 1 84.88 289 ASN B C 1
ATOM 11232 O O . ASN B 1 289 ? 3.152 40.844 25.953 1 84.88 289 ASN B O 1
ATOM 11236 N N . ALA B 1 290 ? 3.031 38.812 25.031 1 86 290 ALA B N 1
ATOM 11237 C CA . ALA B 1 290 ? 1.627 39 24.672 1 86 290 ALA B CA 1
ATOM 11238 C C . ALA B 1 290 ? 0.764 39.219 25.906 1 86 290 ALA B C 1
ATOM 11240 O O . ALA B 1 290 ? -0.197 39.969 25.875 1 86 290 ALA B O 1
ATOM 11241 N N . LYS B 1 291 ? 1.102 38.594 26.953 1 80 291 LYS B N 1
ATOM 11242 C CA . LYS B 1 291 ? 0.332 38.688 28.188 1 80 291 LYS B CA 1
ATOM 11243 C C . LYS B 1 291 ? 0.717 39.938 28.984 1 80 291 LYS B C 1
ATOM 11245 O O . LYS B 1 291 ? -0.152 40.688 29.438 1 80 291 LYS B O 1
ATOM 11250 N N . LYS B 1 292 ? 1.985 40.156 29.078 1 83.12 292 LYS B N 1
ATOM 11251 C CA . LYS B 1 292 ? 2.506 41.25 29.922 1 83.12 292 LYS B CA 1
ATOM 11252 C C . LYS B 1 292 ? 2.262 42.594 29.281 1 83.12 292 LYS B C 1
ATOM 11254 O O . LYS B 1 292 ? 1.953 43.562 29.969 1 83.12 292 LYS B O 1
ATOM 11259 N N . HIS B 1 293 ? 2.438 42.688 28.016 1 89.62 293 HIS B N 1
ATOM 11260 C CA . HIS B 1 293 ? 2.389 44 27.328 1 89.62 293 HIS B CA 1
ATOM 11261 C C . HIS B 1 293 ? 1.247 44.031 26.312 1 89.62 293 HIS B C 1
ATOM 11263 O O . HIS B 1 293 ? 1.384 44.625 25.234 1 89.62 293 HIS B O 1
ATOM 11269 N N . LYS B 1 294 ? 0.155 43.406 26.578 1 89.06 294 LYS B N 1
ATOM 11270 C CA . LYS B 1 294 ? -0.951 43.312 25.625 1 89.06 294 LYS B CA 1
ATOM 11271 C C . LYS B 1 294 ? -1.414 44.688 25.188 1 89.06 294 LYS B C 1
ATOM 11273 O O . LYS B 1 294 ? -1.478 44.969 23.984 1 89.06 294 LYS B O 1
ATOM 11278 N N . ALA B 1 295 ? -1.7 45.562 26.156 1 89.12 295 ALA B N 1
ATOM 11279 C CA . ALA B 1 295 ? -2.227 46.875 25.859 1 89.12 295 ALA B CA 1
ATOM 11280 C C . ALA B 1 295 ? -1.222 47.719 25.062 1 89.12 295 ALA B C 1
ATOM 11282 O O . ALA B 1 295 ? -1.6 48.438 24.141 1 89.12 295 ALA B O 1
ATOM 11283 N N . ALA B 1 296 ? 0.013 47.531 25.422 1 92.44 296 ALA B N 1
ATOM 11284 C CA . ALA B 1 296 ? 1.058 48.281 24.734 1 92.44 296 ALA B CA 1
ATOM 11285 C C . ALA B 1 296 ? 1.219 47.812 23.281 1 92.44 296 ALA B C 1
ATOM 11287 O O . ALA B 1 296 ? 1.449 48.625 22.391 1 92.44 296 ALA B O 1
ATOM 11288 N N . ILE B 1 297 ? 1.194 46.562 23.125 1 94.25 297 ILE B N 1
ATOM 11289 C CA . ILE B 1 297 ? 1.337 46 21.781 1 94.25 297 ILE B CA 1
ATOM 11290 C C . ILE B 1 297 ? 0.177 46.438 20.906 1 94.25 297 ILE B C 1
ATOM 11292 O O . ILE B 1 297 ? 0.384 46.844 19.75 1 94.25 297 ILE B O 1
ATOM 11296 N N . ILE B 1 298 ? -1.067 46.375 21.438 1 94.25 298 ILE B N 1
ATOM 11297 C CA . ILE B 1 298 ? -2.248 46.781 20.672 1 94.25 298 ILE B CA 1
ATOM 11298 C C . ILE B 1 298 ? -2.168 48.25 20.344 1 94.25 298 ILE B C 1
ATOM 11300 O O . ILE B 1 298 ? -2.414 48.656 19.203 1 94.25 298 ILE B O 1
ATOM 11304 N N . ASP B 1 299 ? -1.811 49.031 21.328 1 93.88 299 ASP B N 1
ATOM 11305 C CA . ASP B 1 299 ? -1.693 50.469 21.125 1 93.88 299 ASP B CA 1
ATOM 11306 C C . ASP B 1 299 ? -0.65 50.781 20.047 1 93.88 299 ASP B C 1
ATOM 11308 O O . ASP B 1 299 ? -0.856 51.656 19.219 1 93.88 299 ASP B O 1
ATOM 11312 N N . PHE B 1 300 ? 0.402 50.125 20.094 1 94.62 300 PHE B N 1
ATOM 11313 C CA . PHE B 1 300 ? 1.464 50.312 19.109 1 94.62 300 PHE B CA 1
ATOM 11314 C C . PHE B 1 300 ? 0.951 50.062 17.703 1 94.62 300 PHE B C 1
ATOM 11316 O O . PHE B 1 300 ? 1.141 50.875 16.812 1 94.62 300 PHE B O 1
ATOM 11323 N N . PHE B 1 301 ? 0.317 48.969 17.5 1 95.81 301 PHE B N 1
ATOM 11324 C CA . PHE B 1 301 ? -0.077 48.531 16.172 1 95.81 301 PHE B CA 1
ATOM 11325 C C . PHE B 1 301 ? -1.281 49.344 15.68 1 95.81 301 PHE B C 1
ATOM 11327 O O . PHE B 1 301 ? -1.53 49.406 14.469 1 95.81 301 PHE B O 1
ATOM 11334 N N . VAL B 1 302 ? -2.088 49.875 16.547 1 94.56 302 VAL B N 1
ATOM 11335 C CA . VAL B 1 302 ? -3.199 50.719 16.156 1 94.56 302 VAL B CA 1
ATOM 11336 C C . VAL B 1 302 ? -2.664 52.062 15.664 1 94.56 302 VAL B C 1
ATOM 11338 O O . VAL B 1 302 ? -3.182 52.625 14.695 1 94.56 302 VAL B O 1
ATOM 11341 N N . LYS B 1 303 ? -1.586 52.5 16.25 1 93.25 303 LYS B N 1
ATOM 11342 C CA . LYS B 1 303 ? -1.102 53.844 16 1 93.25 303 LYS B CA 1
ATOM 11343 C C . LYS B 1 303 ? -0.006 53.844 14.945 1 93.25 303 LYS B C 1
ATOM 11345 O O . LYS B 1 303 ? 0.234 54.875 14.297 1 93.25 303 LYS B O 1
ATOM 11350 N N . LYS B 1 304 ? 0.636 52.75 14.867 1 94.69 304 LYS B N 1
ATOM 11351 C CA . LYS B 1 304 ? 1.823 52.781 14.023 1 94.69 304 LYS B CA 1
ATOM 11352 C C . LYS B 1 304 ? 1.721 51.781 12.891 1 94.69 304 LYS B C 1
ATOM 11354 O O . LYS B 1 304 ? 1.168 50.688 13.07 1 94.69 304 LYS B O 1
ATOM 11359 N N . ARG B 1 305 ? 2.275 52.156 11.781 1 95.88 305 ARG B N 1
ATOM 11360 C CA . ARG B 1 305 ? 2.512 51.281 10.641 1 95.88 305 ARG B CA 1
ATOM 11361 C C . ARG B 1 305 ? 3.986 50.906 10.531 1 95.88 305 ARG B C 1
ATOM 11363 O O . ARG B 1 305 ? 4.859 51.688 10.883 1 95.88 305 ARG B O 1
ATOM 11370 N N . LEU B 1 306 ? 4.242 49.75 10.047 1 96.81 306 LEU B N 1
ATOM 11371 C CA . LEU B 1 306 ? 5.629 49.312 9.922 1 96.81 306 LEU B CA 1
ATOM 11372 C C . LEU B 1 306 ? 6.184 49.656 8.547 1 96.81 306 LEU B C 1
ATOM 11374 O O . LEU B 1 306 ? 5.5 49.469 7.535 1 96.81 306 LEU B O 1
ATOM 11378 N N . LEU B 1 307 ? 7.344 50.188 8.539 1 96.62 307 LEU B N 1
ATOM 11379 C CA . LEU B 1 307 ? 8.031 50.562 7.301 1 96.62 307 LEU B CA 1
ATOM 11380 C C . LEU B 1 307 ? 9.117 49.531 6.977 1 96.62 307 LEU B C 1
ATOM 11382 O O . LEU B 1 307 ? 10.078 49.375 7.73 1 96.62 307 LEU B O 1
ATOM 11386 N N . ILE B 1 308 ? 8.945 48.844 5.879 1 96.06 308 ILE B N 1
ATOM 11387 C CA . ILE B 1 308 ? 9.93 47.875 5.406 1 96.06 308 ILE B CA 1
ATOM 11388 C C . ILE B 1 308 ? 10.242 48.125 3.934 1 96.06 308 ILE B C 1
ATOM 11390 O O . ILE B 1 308 ? 9.375 48 3.072 1 96.06 308 ILE B O 1
ATOM 11394 N N . ASN B 1 309 ? 11.445 48.5 3.633 1 94.75 309 ASN B N 1
ATOM 11395 C CA . ASN B 1 309 ? 11.93 48.75 2.275 1 94.75 309 ASN B CA 1
ATOM 11396 C C . ASN B 1 309 ? 11.031 49.719 1.521 1 94.75 309 ASN B C 1
ATOM 11398 O O . ASN B 1 309 ? 10.648 49.469 0.377 1 94.75 309 ASN B O 1
ATOM 11402 N N . GLY B 1 310 ? 10.562 50.688 2.17 1 93.38 310 GLY B N 1
ATOM 11403 C CA . GLY B 1 310 ? 9.797 51.75 1.546 1 93.38 310 GLY B CA 1
ATOM 11404 C C . GLY B 1 310 ? 8.312 51.438 1.473 1 93.38 310 GLY B C 1
ATOM 11405 O O . GLY B 1 310 ? 7.527 52.25 0.971 1 93.38 310 GLY B O 1
ATOM 11406 N N . ARG B 1 311 ? 7.91 50.312 1.877 1 95.19 311 ARG B N 1
ATOM 11407 C CA . ARG B 1 311 ? 6.508 49.906 1.881 1 95.19 311 ARG B CA 1
ATOM 11408 C C . ARG B 1 311 ? 5.934 49.938 3.295 1 95.19 311 ARG B C 1
ATOM 11410 O O . ARG B 1 311 ? 6.645 49.656 4.262 1 95.19 311 ARG B O 1
ATOM 11417 N N . LEU B 1 312 ? 4.656 50.25 3.42 1 96.44 312 LEU B N 1
ATOM 11418 C CA . LEU B 1 312 ? 4.016 50.375 4.727 1 96.44 312 LEU B CA 1
ATOM 11419 C C . LEU B 1 312 ? 3.072 49.219 4.977 1 96.44 312 LEU B C 1
ATOM 11421 O O . LEU B 1 312 ? 2.287 48.844 4.102 1 96.44 312 LEU B O 1
ATOM 11425 N N . PHE B 1 313 ? 3.18 48.594 6.121 1 97.44 313 PHE B N 1
ATOM 11426 C CA . PHE B 1 313 ? 2.357 47.469 6.531 1 97.44 313 PHE B CA 1
ATOM 11427 C C . PHE B 1 313 ? 1.507 47.812 7.742 1 97.44 313 PHE B C 1
ATOM 11429 O O . PHE B 1 313 ? 2.021 48.344 8.742 1 97.44 313 PHE B O 1
ATOM 11436 N N . GLN B 1 314 ? 0.242 47.594 7.656 1 96.81 314 GLN B N 1
ATOM 11437 C CA . GLN B 1 314 ? -0.709 47.906 8.727 1 96.81 314 GLN B CA 1
ATOM 11438 C C . GLN B 1 314 ? -1.246 46.625 9.359 1 96.81 314 GLN B C 1
ATOM 11440 O O . GLN B 1 314 ? -1.565 45.656 8.656 1 96.81 314 GLN B O 1
ATOM 11445 N N . ALA B 1 315 ? -1.35 46.656 10.695 1 96.5 315 ALA B N 1
ATOM 11446 C CA . ALA B 1 315 ? -1.839 45.5 11.43 1 96.5 315 ALA B CA 1
ATOM 11447 C C . ALA B 1 315 ? -3.355 45.375 11.32 1 96.5 315 ALA B C 1
ATOM 11449 O O . ALA B 1 315 ? -4.066 46.375 11.289 1 96.5 315 ALA B O 1
ATOM 11450 N N . PHE B 1 316 ? -3.982 44.156 11.328 1 92.81 316 PHE B N 1
ATOM 11451 C CA . PHE B 1 316 ? -5.438 44.094 11.297 1 92.81 316 PHE B CA 1
ATOM 11452 C C . PHE B 1 316 ? -5.934 42.844 12.016 1 92.81 316 PHE B C 1
ATOM 11454 O O . PHE B 1 316 ? -7.121 42.719 12.328 1 92.81 316 PHE B O 1
ATOM 11461 N N . TYR B 1 317 ? -5.176 41.812 12.258 1 94.12 317 TYR B N 1
ATOM 11462 C CA . TYR B 1 317 ? -5.676 40.625 12.922 1 94.12 317 TYR B CA 1
ATOM 11463 C C . TYR B 1 317 ? -4.602 40 13.812 1 94.12 317 TYR B C 1
ATOM 11465 O O . TYR B 1 317 ? -3.486 39.75 13.359 1 94.12 317 TYR B O 1
ATOM 11473 N N . GLY B 1 318 ? -5.047 39.844 15.062 1 91.94 318 GLY B N 1
ATOM 11474 C CA . GLY B 1 318 ? -4.141 39.219 16.016 1 91.94 318 GLY B CA 1
ATOM 11475 C C . GLY B 1 318 ? -4.695 37.906 16.594 1 91.94 318 GLY B C 1
ATOM 11476 O O . GLY B 1 318 ? -5.898 37.812 16.844 1 91.94 318 GLY B O 1
ATOM 11477 N N . HIS B 1 319 ? -3.791 37 16.672 1 87.44 319 HIS B N 1
ATOM 11478 C CA . HIS B 1 319 ? -4.195 35.719 17.266 1 87.44 319 HIS B CA 1
ATOM 11479 C C . HIS B 1 319 ? -3.016 35.031 17.938 1 87.44 319 HIS B C 1
ATOM 11481 O O . HIS B 1 319 ? -2.012 34.719 17.281 1 87.44 319 HIS B O 1
ATOM 11487 N N . GLN B 1 320 ? -3.146 34.719 19.141 1 80.12 320 GLN B N 1
ATOM 11488 C CA . GLN B 1 320 ? -2.25 33.906 19.938 1 80.12 320 GLN B CA 1
ATOM 11489 C C . GLN B 1 320 ? -0.789 34.219 19.656 1 80.12 320 GLN B C 1
ATOM 11491 O O . GLN B 1 320 ? -0.021 33.375 19.219 1 80.12 320 GLN B O 1
ATOM 11496 N N . GLY B 1 321 ? -0.398 35.438 19.969 1 83.81 321 GLY B N 1
ATOM 11497 C CA . GLY B 1 321 ? 1 35.844 19.906 1 83.81 321 GLY B CA 1
ATOM 11498 C C . GLY B 1 321 ? 1.451 36.25 18.516 1 83.81 321 GLY B C 1
ATOM 11499 O O . GLY B 1 321 ? 2.65 36.281 18.234 1 83.81 321 GLY B O 1
ATOM 11500 N N . LYS B 1 322 ? 0.525 36.438 17.688 1 91.5 322 LYS B N 1
ATOM 11501 C CA . LYS B 1 322 ? 0.867 36.906 16.344 1 91.5 322 LYS B CA 1
ATOM 11502 C C . LYS B 1 322 ? -0.081 38 15.867 1 91.5 322 LYS B C 1
ATOM 11504 O O . LYS B 1 322 ? -1.248 38.031 16.266 1 91.5 322 LYS B O 1
ATOM 11509 N N . VAL B 1 323 ? 0.449 38.844 15.148 1 95.19 323 VAL B N 1
ATOM 11510 C CA . VAL B 1 323 ? -0.325 39.906 14.508 1 95.19 323 VAL B CA 1
ATOM 11511 C C . VAL B 1 323 ? -0.09 39.875 13 1 95.19 323 VAL B C 1
ATOM 11513 O O . VAL B 1 323 ? 1.055 39.812 12.539 1 95.19 323 VAL B O 1
ATOM 11516 N N . ASN B 1 324 ? -1.123 39.844 12.266 1 96.56 324 ASN B N 1
ATOM 11517 C CA . ASN B 1 324 ? -1.018 39.875 10.812 1 96.56 324 ASN B CA 1
ATOM 11518 C C . ASN B 1 324 ? -1.031 41.312 10.297 1 96.56 324 ASN B C 1
ATOM 11520 O O . ASN B 1 324 ? -1.776 42.156 10.805 1 96.56 324 ASN B O 1
ATOM 11524 N N . LEU B 1 325 ? -0.134 41.562 9.359 1 97.56 325 LEU B N 1
ATOM 11525 C CA . LEU B 1 325 ? -0.026 42.875 8.742 1 97.56 325 LEU B CA 1
ATOM 11526 C C . LEU B 1 325 ? -0.219 42.812 7.234 1 97.56 325 LEU B C 1
ATOM 11528 O O . LEU B 1 325 ? 0.175 41.812 6.609 1 97.56 325 LEU B O 1
ATOM 11532 N N . MET B 1 326 ? -0.83 43.812 6.672 1 96.88 326 MET B N 1
ATOM 11533 C CA . MET B 1 326 ? -0.989 43.844 5.223 1 96.88 326 MET B CA 1
ATOM 11534 C C . MET B 1 326 ? -0.365 45.125 4.652 1 96.88 326 MET B C 1
ATOM 11536 O O . MET B 1 326 ? -0.365 46.156 5.305 1 96.88 326 MET B O 1
ATOM 11540 N N . GLU B 1 327 ? 0.182 45 3.463 1 96.62 327 GLU B N 1
ATOM 11541 C CA . GLU B 1 327 ? 0.687 46.188 2.756 1 96.62 327 GLU B CA 1
ATOM 11542 C C . GLU B 1 327 ? -0.453 47.125 2.34 1 96.62 327 GLU B C 1
ATOM 11544 O O . GLU B 1 327 ? -1.458 46.656 1.788 1 96.62 327 GLU B O 1
ATOM 11549 N N . ILE B 1 328 ? -0.349 48.344 2.625 1 95.56 328 ILE B N 1
ATOM 11550 C CA . ILE B 1 328 ? -1.4 49.281 2.27 1 95.56 328 ILE B CA 1
ATOM 11551 C C . ILE B 1 328 ? -0.956 50.125 1.076 1 95.56 328 ILE B C 1
ATOM 11553 O O . ILE B 1 328 ? 0.195 50.062 0.64 1 95.56 328 ILE B O 1
ATOM 11557 N N . ASN B 1 329 ? -1.881 50.906 0.523 1 93.56 329 ASN B N 1
ATOM 11558 C CA . ASN B 1 329 ? -1.624 51.656 -0.705 1 93.56 329 ASN B CA 1
ATOM 11559 C C . ASN B 1 329 ? -1 53.031 -0.414 1 93.56 329 ASN B C 1
ATOM 11561 O O . ASN B 1 329 ? -1.456 54.031 -0.935 1 93.56 329 ASN B O 1
ATOM 11565 N N . GLN B 1 330 ? -0.019 53 0.457 1 91.69 330 GLN B N 1
ATOM 11566 C CA . GLN B 1 330 ? 0.782 54.188 0.792 1 91.69 330 GLN B CA 1
ATOM 11567 C C . GLN B 1 330 ? 2.273 53.875 0.694 1 91.69 330 GLN B C 1
ATOM 11569 O O . GLN B 1 330 ? 2.686 52.719 0.833 1 91.69 330 GLN B O 1
ATOM 11574 N N . ASP B 1 331 ? 3.012 54.875 0.342 1 87.94 331 ASP B N 1
ATOM 11575 C CA . ASP B 1 331 ? 4.457 54.719 0.208 1 87.94 331 ASP B CA 1
ATOM 11576 C C . ASP B 1 331 ? 5.203 55.719 1.071 1 87.94 331 ASP B C 1
ATOM 11578 O O . ASP B 1 331 ? 4.621 56.719 1.512 1 87.94 331 ASP B O 1
ATOM 11582 N N . PHE B 1 332 ? 6.379 55.406 1.407 1 91.31 332 PHE B N 1
ATOM 11583 C CA . PHE B 1 332 ? 7.289 56.281 2.109 1 91.31 332 PHE B CA 1
ATOM 11584 C C . PHE B 1 332 ? 8.602 56.438 1.353 1 91.31 332 PHE B C 1
ATOM 11586 O O . PHE B 1 332 ? 9.414 55.5 1.323 1 91.31 332 PHE B O 1
ATOM 11593 N N . HIS B 1 333 ? 8.914 57.562 0.759 1 88.19 333 HIS B N 1
ATOM 11594 C CA . HIS B 1 333 ? 10.117 57.875 -0.012 1 88.19 333 HIS B CA 1
ATOM 11595 C C . HIS B 1 333 ? 10.266 56.906 -1.19 1 88.19 333 HIS B C 1
ATOM 11597 O O . HIS B 1 333 ? 11.359 56.406 -1.458 1 88.19 333 HIS B O 1
ATOM 11603 N N . ARG B 1 334 ? 9.156 56.438 -1.711 1 89.5 334 ARG B N 1
ATOM 11604 C CA . ARG B 1 334 ? 9.109 55.531 -2.852 1 89.5 334 ARG B CA 1
ATOM 11605 C C . ARG B 1 334 ? 7.945 55.875 -3.773 1 89.5 334 ARG B C 1
ATOM 11607 O O . ARG B 1 334 ? 6.895 56.312 -3.312 1 89.5 334 ARG B O 1
ATOM 11614 N N . SER B 1 335 ? 8.211 55.781 -5.027 1 87.94 335 SER B N 1
ATOM 11615 C CA . SER B 1 335 ? 7.137 55.969 -6 1 87.94 335 SER B CA 1
ATOM 11616 C C . SER B 1 335 ? 6.562 54.656 -6.461 1 87.94 335 SER B C 1
ATOM 11618 O O . SER B 1 335 ? 7.305 53.688 -6.656 1 87.94 335 SER B O 1
ATOM 11620 N N . PRO B 1 336 ? 5.301 54.625 -6.473 1 91.19 336 PRO B N 1
ATOM 11621 C CA . PRO B 1 336 ? 4.68 53.406 -6.922 1 91.19 336 PRO B CA 1
ATOM 11622 C C . PRO B 1 336 ? 5.125 53 -8.328 1 91.19 336 PRO B C 1
ATOM 11624 O O . PRO B 1 336 ? 5.289 53.844 -9.195 1 91.19 336 PRO B O 1
ATOM 11627 N N . LEU B 1 337 ? 5.395 51.75 -8.492 1 91.19 337 LEU B N 1
ATOM 11628 C CA . LEU B 1 337 ? 5.77 51.156 -9.781 1 91.19 337 LEU B CA 1
ATOM 11629 C C . LEU B 1 337 ? 4.691 50.219 -10.289 1 91.19 337 LEU B C 1
ATOM 11631 O O . LEU B 1 337 ? 4.398 49.188 -9.656 1 91.19 337 LEU B O 1
ATOM 11635 N N . SER B 1 338 ? 4.23 50.469 -11.422 1 87.12 338 SER B N 1
ATOM 11636 C CA . SER B 1 338 ? 3.178 49.656 -12.016 1 87.12 338 SER B CA 1
ATOM 11637 C C . SER B 1 338 ? 3.688 48.25 -12.344 1 87.12 338 SER B C 1
ATOM 11639 O O . SER B 1 338 ? 2.938 47.281 -12.266 1 87.12 338 SER B O 1
ATOM 11641 N N . GLU B 1 339 ? 4.965 48.188 -12.648 1 86.12 339 GLU B N 1
ATOM 11642 C CA . GLU B 1 339 ? 5.57 46.906 -13.008 1 86.12 339 GLU B CA 1
ATOM 11643 C C . GLU B 1 339 ? 5.598 45.938 -11.82 1 86.12 339 GLU B C 1
ATOM 11645 O O . GLU B 1 339 ? 5.707 44.719 -12 1 86.12 339 GLU B O 1
ATOM 11650 N N . LEU B 1 340 ? 5.453 46.531 -10.68 1 89.38 340 LEU B N 1
ATOM 11651 C CA . LEU B 1 340 ? 5.473 45.719 -9.469 1 89.38 340 LEU B CA 1
ATOM 11652 C C . LEU B 1 340 ? 4.07 45.562 -8.898 1 89.38 340 LEU B C 1
ATOM 11654 O O . LEU B 1 340 ? 3.898 45 -7.805 1 89.38 340 LEU B O 1
ATOM 11658 N N . GLY B 1 341 ? 3.068 46.031 -9.586 1 90.06 341 GLY B N 1
ATOM 11659 C CA . GLY B 1 341 ? 1.692 45.906 -9.133 1 90.06 341 GLY B CA 1
ATOM 11660 C C . GLY B 1 341 ? 1.351 46.875 -8 1 90.06 341 GLY B C 1
ATOM 11661 O O . GLY B 1 341 ? 0.396 46.656 -7.258 1 90.06 341 GLY B O 1
ATOM 11662 N N . ASP B 1 342 ? 2.088 47.938 -7.766 1 91.38 342 ASP B N 1
ATOM 11663 C CA . ASP B 1 342 ? 1.874 48.875 -6.672 1 91.38 342 ASP B CA 1
ATOM 11664 C C . ASP B 1 342 ? 0.535 49.594 -6.816 1 91.38 342 ASP B C 1
ATOM 11666 O O . ASP B 1 342 ? -0.05 50.031 -5.828 1 91.38 342 ASP B O 1
ATOM 11670 N N . ASP B 1 343 ? -0.002 49.625 -8 1 89.69 343 ASP B N 1
ATOM 11671 C CA . ASP B 1 343 ? -1.281 50.281 -8.25 1 89.69 343 ASP B CA 1
ATOM 11672 C C . ASP B 1 343 ? -2.447 49.375 -7.828 1 89.69 343 ASP B C 1
ATOM 11674 O O . ASP B 1 343 ? -3.578 49.844 -7.699 1 89.69 343 ASP B O 1
ATOM 11678 N N . ASN B 1 344 ? -2.117 48.156 -7.629 1 90.62 344 ASN B N 1
ATOM 11679 C CA . ASN B 1 344 ? -3.156 47.219 -7.27 1 90.62 344 ASN B CA 1
ATOM 11680 C C . ASN B 1 344 ? -3.262 47.031 -5.754 1 90.62 344 ASN B C 1
ATOM 11682 O O . ASN B 1 344 ? -4.035 46.219 -5.27 1 90.62 344 ASN B O 1
ATOM 11686 N N . ARG B 1 345 ? -2.549 47.844 -5.023 1 92.62 345 ARG B N 1
ATOM 11687 C CA . ARG B 1 345 ? -2.648 47.812 -3.566 1 92.62 345 ARG B CA 1
ATOM 11688 C C . ARG B 1 345 ? -3.986 48.375 -3.1 1 92.62 345 ARG B C 1
ATOM 11690 O O . ARG B 1 345 ? -4.613 49.188 -3.807 1 92.62 345 ARG B O 1
ATOM 11697 N N . ILE B 1 346 ? -4.414 47.938 -1.92 1 92.81 346 ILE B N 1
ATOM 11698 C CA . ILE B 1 346 ? -5.684 48.406 -1.381 1 92.81 346 ILE B CA 1
ATOM 11699 C C . ILE B 1 346 ? -5.492 48.875 0.055 1 92.81 346 ILE B C 1
ATOM 11701 O O . ILE B 1 346 ? -4.52 48.5 0.716 1 92.81 346 ILE B O 1
ATOM 11705 N N . SER B 1 347 ? -6.398 49.719 0.502 1 94.19 347 SER B N 1
ATOM 11706 C CA . SER B 1 347 ? -6.379 50.188 1.89 1 94.19 347 SER B CA 1
ATOM 11707 C C . SER B 1 347 ? -6.941 49.125 2.826 1 94.19 347 SER B C 1
ATOM 11709 O O . SER B 1 347 ? -7.602 48.156 2.381 1 94.19 347 SER B O 1
ATOM 11711 N N . LEU B 1 348 ? -6.637 49.219 4.066 1 94.75 348 LEU B N 1
ATOM 11712 C CA . LEU B 1 348 ? -7.191 48.281 5.043 1 94.75 348 LEU B CA 1
ATOM 11713 C C . LEU B 1 348 ? -8.719 48.344 5.043 1 94.75 348 LEU B C 1
ATOM 11715 O O . LEU B 1 348 ? -9.383 47.312 5.18 1 94.75 348 LEU B O 1
ATOM 11719 N N . THR B 1 349 ? -9.297 49.5 4.91 1 92.94 349 THR B N 1
ATOM 11720 C CA . THR B 1 349 ? -10.742 49.688 4.887 1 92.94 349 THR B CA 1
ATOM 11721 C C . THR B 1 349 ? -11.359 48.938 3.705 1 92.94 349 THR B C 1
ATOM 11723 O O . THR B 1 349 ? -12.422 48.344 3.838 1 92.94 349 THR B O 1
ATOM 11726 N N . ASP B 1 350 ? -10.625 49.031 2.613 1 93.75 350 ASP B N 1
ATOM 11727 C CA . ASP B 1 350 ? -11.117 48.344 1.434 1 93.75 350 ASP B CA 1
ATOM 11728 C C . ASP B 1 350 ? -11.031 46.812 1.622 1 93.75 350 ASP B C 1
ATOM 11730 O O . ASP B 1 350 ? -11.875 46.094 1.13 1 93.75 350 ASP B O 1
ATOM 11734 N N . PHE B 1 351 ? -9.961 46.406 2.168 1 94.94 351 PHE B N 1
ATOM 11735 C CA . PHE B 1 351 ? -9.805 45 2.455 1 94.94 351 PHE B CA 1
ATOM 11736 C C . PHE B 1 351 ? -10.922 44.5 3.359 1 94.94 351 PHE B C 1
ATOM 11738 O O . PHE B 1 351 ? -11.484 43.406 3.131 1 94.94 351 PHE B O 1
ATOM 11745 N N . ILE B 1 352 ? -11.227 45.281 4.422 1 94.81 352 ILE B N 1
ATOM 11746 C CA . ILE B 1 352 ? -12.297 44.938 5.355 1 94.81 352 ILE B CA 1
ATOM 11747 C C . ILE B 1 352 ? -13.633 44.906 4.617 1 94.81 352 ILE B C 1
ATOM 11749 O O . ILE B 1 352 ? -14.438 44 4.832 1 94.81 352 ILE B O 1
ATOM 11753 N N . ALA B 1 353 ? -13.844 45.812 3.744 1 93.31 353 ALA B N 1
ATOM 11754 C CA . ALA B 1 353 ? -15.078 45.875 2.969 1 93.31 353 ALA B CA 1
ATOM 11755 C C . ALA B 1 353 ? -15.195 44.656 2.041 1 93.31 353 ALA B C 1
ATOM 11757 O O . ALA B 1 353 ? -16.297 44.156 1.801 1 93.31 353 ALA B O 1
ATOM 11758 N N . TRP B 1 354 ? -14.086 44.281 1.555 1 93.88 354 TRP B N 1
ATOM 11759 C CA . TRP B 1 354 ? -14.039 43.125 0.656 1 93.88 354 TRP B CA 1
ATOM 11760 C C . TRP B 1 354 ? -14.422 41.844 1.391 1 93.88 354 TRP B C 1
ATOM 11762 O O . TRP B 1 354 ? -15.188 41.031 0.874 1 93.88 354 TRP B O 1
ATOM 11772 N N . HIS B 1 355 ? -13.898 41.625 2.533 1 94.81 355 HIS B N 1
ATOM 11773 C CA . HIS B 1 355 ? -14.078 40.406 3.266 1 94.81 355 HIS B CA 1
ATOM 11774 C C . HIS B 1 355 ? -15.359 40.406 4.09 1 94.81 355 HIS B C 1
ATOM 11776 O O . HIS B 1 355 ? -16.156 39.5 4.031 1 94.81 355 HIS B O 1
ATOM 11782 N N . ASN B 1 356 ? -15.484 41.438 4.906 1 94.62 356 ASN B N 1
ATOM 11783 C CA . ASN B 1 356 ? -16.578 41.562 5.863 1 94.62 356 ASN B CA 1
ATOM 11784 C C . ASN B 1 356 ? -17.078 43 5.938 1 94.62 356 ASN B C 1
ATOM 11786 O O . ASN B 1 356 ? -16.844 43.688 6.922 1 94.62 356 ASN B O 1
ATOM 11790 N N . ASN B 1 357 ? -17.922 43.344 5.027 1 93.38 357 ASN B N 1
ATOM 11791 C CA . ASN B 1 357 ? -18.406 44.719 4.863 1 93.38 357 ASN B CA 1
ATOM 11792 C C . ASN B 1 357 ? -19.203 45.188 6.086 1 93.38 357 ASN B C 1
ATOM 11794 O O . ASN B 1 357 ? -20.125 44.5 6.527 1 93.38 357 ASN B O 1
ATOM 11798 N N . LEU B 1 358 ? -18.891 46.344 6.609 1 91.25 358 LEU B N 1
ATOM 11799 C CA . LEU B 1 358 ? -19.484 46.875 7.84 1 91.25 358 LEU B CA 1
ATOM 11800 C C . LEU B 1 358 ? -20.953 47.188 7.645 1 91.25 358 LEU B C 1
ATOM 11802 O O . LEU B 1 358 ? -21.75 47.062 8.578 1 91.25 358 LEU B O 1
ATOM 11806 N N . HIS B 1 359 ? -21.312 47.562 6.457 1 88.94 359 HIS B N 1
ATOM 11807 C CA . HIS B 1 359 ? -22.688 47.969 6.188 1 88.94 359 HIS B CA 1
ATOM 11808 C C . HIS B 1 359 ? -23.594 46.75 6.039 1 88.94 359 HIS B C 1
ATOM 11810 O O . HIS B 1 359 ? -24.703 46.719 6.566 1 88.94 359 HIS B O 1
ATOM 11816 N N . LEU B 1 360 ? -23.078 45.781 5.391 1 92.31 360 LEU B N 1
ATOM 11817 C CA . LEU B 1 360 ? -23.875 44.594 5.113 1 92.31 360 LEU B CA 1
ATOM 11818 C C . LEU B 1 360 ? -23.953 43.688 6.34 1 92.31 360 LEU B C 1
ATOM 11820 O O . LEU B 1 360 ? -24.875 42.875 6.457 1 92.31 360 LEU B O 1
ATOM 11824 N N . ASN B 1 361 ? -23.047 43.781 7.266 1 93.69 361 ASN B N 1
ATOM 11825 C CA . ASN B 1 361 ? -22.984 42.938 8.445 1 93.69 361 ASN B CA 1
ATOM 11826 C C . ASN B 1 361 ? -23.125 43.75 9.734 1 93.69 361 ASN B C 1
ATOM 11828 O O . ASN B 1 361 ? -22.531 43.406 10.758 1 93.69 361 ASN B O 1
ATOM 11832 N N . SER B 1 362 ? -23.797 44.75 9.758 1 89.38 362 SER B N 1
ATOM 11833 C CA . SER B 1 362 ? -23.906 45.719 10.852 1 89.38 362 SER B CA 1
ATOM 11834 C C . SER B 1 362 ? -24.641 45.125 12.047 1 89.38 362 SER B C 1
ATOM 11836 O O . SER B 1 362 ? -24.469 45.594 13.18 1 89.38 362 SER B O 1
ATOM 11838 N N . ASN B 1 363 ? -25.391 44.125 11.797 1 86.5 363 ASN B N 1
ATOM 11839 C CA . ASN B 1 363 ? -26.203 43.531 12.867 1 86.5 363 ASN B CA 1
ATOM 11840 C C . ASN B 1 363 ? -25.375 42.562 13.719 1 86.5 363 ASN B C 1
ATOM 11842 O O . ASN B 1 363 ? -25.844 42.094 14.766 1 86.5 363 ASN B O 1
ATOM 11846 N N . GLN B 1 364 ? -24.203 42.312 13.391 1 87.38 364 GLN B N 1
ATOM 11847 C CA . GLN B 1 364 ? -23.344 41.406 14.148 1 87.38 364 GLN B CA 1
ATOM 11848 C C . GLN B 1 364 ? -22.734 42.094 15.359 1 87.38 364 GLN B C 1
ATOM 11850 O O . GLN B 1 364 ? -22.5 43.312 15.328 1 87.38 364 GLN B O 1
ATOM 11855 N N . THR B 1 365 ? -22.547 41.312 16.312 1 87.75 365 THR B N 1
ATOM 11856 C CA . THR B 1 365 ? -21.734 41.812 17.422 1 87.75 365 THR B CA 1
ATOM 11857 C C . THR B 1 365 ? -20.281 41.969 17 1 87.75 365 THR B C 1
ATOM 11859 O O . THR B 1 365 ? -19.828 41.312 16.078 1 87.75 365 THR B O 1
ATOM 11862 N N . ILE B 1 366 ? -19.609 42.812 17.641 1 87 366 ILE B N 1
ATOM 11863 C CA . ILE B 1 366 ? -18.219 43.062 17.297 1 87 366 ILE B CA 1
ATOM 11864 C C . ILE B 1 366 ? -17.422 41.781 17.438 1 87 366 ILE B C 1
ATOM 11866 O O . ILE B 1 366 ? -16.5 41.5 16.656 1 87 366 ILE B O 1
ATOM 11870 N N . ASN B 1 367 ? -17.719 41 18.5 1 87.31 367 ASN B N 1
ATOM 11871 C CA . ASN B 1 367 ? -17.016 39.75 18.703 1 87.31 367 ASN B CA 1
ATOM 11872 C C . ASN B 1 367 ? -17.234 38.781 17.547 1 87.31 367 ASN B C 1
ATOM 11874 O O . ASN B 1 367 ? -16.297 38.125 17.078 1 87.31 367 ASN B O 1
ATOM 11878 N N . LYS B 1 368 ? -18.391 38.688 17.109 1 89.19 368 LYS B N 1
ATOM 11879 C CA . LYS B 1 368 ? -18.703 37.844 15.969 1 89.19 368 LYS B CA 1
ATOM 11880 C C . LYS B 1 368 ? -18.062 38.375 14.695 1 89.19 368 LYS B C 1
ATOM 11882 O O . LYS B 1 368 ? -17.562 37.594 13.875 1 89.19 368 LYS B O 1
ATOM 11887 N N . TRP B 1 369 ? -18.156 39.625 14.586 1 91.44 369 TRP B N 1
ATOM 11888 C CA . TRP B 1 369 ? -17.578 40.281 13.414 1 91.44 369 TRP B CA 1
ATOM 11889 C C . TRP B 1 369 ? -16.078 40 13.336 1 91.44 369 TRP B C 1
ATOM 11891 O O . TRP B 1 369 ? -15.555 39.656 12.273 1 91.44 369 TRP B O 1
ATOM 11901 N N . VAL B 1 370 ? -15.383 40.094 14.383 1 90 370 VAL B N 1
ATOM 11902 C CA . VAL B 1 370 ? -13.945 39.875 14.453 1 90 370 VAL B CA 1
ATOM 11903 C C . VAL B 1 370 ? -13.641 38.406 14.164 1 90 370 VAL B C 1
ATOM 11905 O O . VAL B 1 370 ? -12.672 38.094 13.461 1 90 370 VAL B O 1
ATOM 11908 N N . SER B 1 371 ? -14.414 37.531 14.695 1 89.75 371 SER B N 1
ATOM 11909 C CA . SER B 1 371 ? -14.188 36.094 14.531 1 89.75 371 SER B CA 1
ATOM 11910 C C . SER B 1 371 ? -14.281 35.688 13.062 1 89.75 371 SER B C 1
ATOM 11912 O O . SER B 1 371 ? -13.711 34.688 12.656 1 89.75 371 SER B O 1
ATOM 11914 N N . ARG B 1 372 ? -14.945 36.469 12.281 1 93.94 372 ARG B N 1
ATOM 11915 C CA . ARG B 1 372 ? -15.141 36.156 10.875 1 93.94 372 ARG B CA 1
ATOM 11916 C C . ARG B 1 372 ? -13.852 36.344 10.086 1 93.94 372 ARG B C 1
ATOM 11918 O O . ARG B 1 372 ? -13.703 35.781 8.984 1 93.94 372 ARG B O 1
ATOM 11925 N N . PHE B 1 373 ? -12.922 37 10.578 1 93.31 373 PHE B N 1
ATOM 11926 C CA . PHE B 1 373 ? -11.641 37.188 9.891 1 93.31 373 PHE B CA 1
ATOM 11927 C C . PHE B 1 373 ? -10.797 35.906 10 1 93.31 373 PHE B C 1
ATOM 11929 O O . PHE B 1 373 ? -9.953 35.656 9.141 1 93.31 373 PHE B O 1
ATOM 11936 N N . ALA B 1 374 ? -11.047 35.156 11 1 91 374 ALA B N 1
ATOM 11937 C CA . ALA B 1 374 ? -10.344 33.906 11.133 1 91 374 ALA B CA 1
ATOM 11938 C C . ALA B 1 374 ? -10.648 32.969 9.953 1 91 374 ALA B C 1
ATOM 11940 O O . ALA B 1 374 ? -9.812 32.156 9.57 1 91 374 ALA B O 1
ATOM 11941 N N . LEU B 1 375 ? -11.75 33.156 9.344 1 92.56 375 LEU B N 1
ATOM 11942 C CA . LEU B 1 375 ? -12.164 32.312 8.227 1 92.56 375 LEU B CA 1
ATOM 11943 C C . LEU B 1 375 ? -11.258 32.531 7.02 1 92.56 375 LEU B C 1
ATOM 11945 O O . LEU B 1 375 ? -11.023 31.594 6.246 1 92.56 375 LEU B O 1
ATOM 11949 N N . GLY B 1 376 ? -10.766 33.656 6.922 1 93.5 376 GLY B N 1
ATOM 11950 C CA . GLY B 1 376 ? -9.875 33.938 5.812 1 93.5 376 GLY B CA 1
ATOM 11951 C C . GLY B 1 376 ? -8.477 33.406 6.008 1 93.5 376 GLY B C 1
ATOM 11952 O O . GLY B 1 376 ? -7.734 33.219 5.043 1 93.5 376 GLY B O 1
ATOM 11953 N N . PHE B 1 377 ? -8.148 33.062 7.199 1 91.81 377 PHE B N 1
ATOM 11954 C CA . PHE B 1 377 ? -6.812 32.562 7.52 1 91.81 377 PHE B CA 1
ATOM 11955 C C . PHE B 1 377 ? -6.797 31.047 7.609 1 91.81 377 PHE B C 1
ATOM 11957 O O . PHE B 1 377 ? -5.754 30.453 7.879 1 91.81 377 PHE B O 1
ATOM 11964 N N . SER B 1 378 ? -7.895 30.422 7.363 1 89 378 SER B N 1
ATOM 11965 C CA . SER B 1 378 ? -7.934 28.953 7.383 1 89 378 SER B CA 1
ATOM 11966 C C . SER B 1 378 ? -7.047 28.375 6.293 1 89 378 SER B C 1
ATOM 11968 O O . SER B 1 378 ? -7.066 28.828 5.148 1 89 378 SER B O 1
ATOM 11970 N N . THR B 1 379 ? -6.238 27.406 6.672 1 86 379 THR B N 1
ATOM 11971 C CA . THR B 1 379 ? -5.445 26.688 5.672 1 86 379 THR B CA 1
ATOM 11972 C C . THR B 1 379 ? -6.344 25.906 4.719 1 86 379 THR B C 1
ATOM 11974 O O . THR B 1 379 ? -7.148 25.078 5.152 1 86 379 THR B O 1
ATOM 11977 N N . SER B 1 380 ? -6.281 26.25 3.453 1 88.44 380 SER B N 1
ATOM 11978 C CA . SER B 1 380 ? -7.191 25.641 2.488 1 88.44 380 SER B CA 1
ATOM 11979 C C . SER B 1 380 ? -6.535 25.516 1.117 1 88.44 380 SER B C 1
ATOM 11981 O O . SER B 1 380 ? -5.48 26.094 0.871 1 88.44 380 SER B O 1
ATOM 11983 N N . GLN B 1 381 ? -7.109 24.734 0.248 1 86.62 381 GLN B N 1
ATOM 11984 C CA . GLN B 1 381 ? -6.738 24.594 -1.157 1 86.62 381 GLN B CA 1
ATOM 11985 C C . GLN B 1 381 ? -7.93 24.859 -2.068 1 86.62 381 GLN B C 1
ATOM 11987 O O . GLN B 1 381 ? -9.039 24.391 -1.816 1 86.62 381 GLN B O 1
ATOM 11992 N N . PRO B 1 382 ? -7.629 25.688 -3.057 1 89.69 382 PRO B N 1
ATOM 11993 C CA . PRO B 1 382 ? -8.727 25.922 -3.996 1 89.69 382 PRO B CA 1
ATOM 11994 C C . PRO B 1 382 ? -9.164 24.641 -4.711 1 89.69 382 PRO B C 1
ATOM 11996 O O . PRO B 1 382 ? -8.336 23.938 -5.285 1 89.69 382 PRO B O 1
ATOM 11999 N N . GLY B 1 383 ? -10.43 24.344 -4.691 1 89.44 383 GLY B N 1
ATOM 12000 C CA . GLY B 1 383 ? -10.945 23.125 -5.293 1 89.44 383 GLY B CA 1
ATOM 12001 C C . GLY B 1 383 ? -11.609 23.359 -6.637 1 89.44 383 GLY B C 1
ATOM 12002 O O . GLY B 1 383 ? -11.281 22.703 -7.625 1 89.44 383 GLY B O 1
ATOM 12003 N N . ILE B 1 384 ? -12.625 24.281 -6.691 1 93.19 384 ILE B N 1
ATOM 12004 C CA . ILE B 1 384 ? -13.43 24.516 -7.883 1 93.19 384 ILE B CA 1
ATOM 12005 C C . ILE B 1 384 ? -13.977 25.938 -7.859 1 93.19 384 ILE B C 1
ATOM 12007 O O . ILE B 1 384 ? -14.164 26.516 -6.789 1 93.19 384 ILE B O 1
ATOM 12011 N N . ILE B 1 385 ? -14.094 26.516 -9.047 1 94 385 ILE B N 1
ATOM 12012 C CA . ILE B 1 385 ? -14.742 27.812 -9.203 1 94 385 ILE B CA 1
ATOM 12013 C C . ILE B 1 385 ? -16.172 27.625 -9.695 1 94 385 ILE B C 1
ATOM 12015 O O . ILE B 1 385 ? -16.406 26.969 -10.719 1 94 385 ILE B O 1
ATOM 12019 N N . PHE B 1 386 ? -17.109 28.141 -8.984 1 96.19 386 PHE B N 1
ATOM 12020 C CA . PHE B 1 386 ? -18.516 28 -9.359 1 96.19 386 PHE B CA 1
ATOM 12021 C C . PHE B 1 386 ? -18.984 29.219 -10.141 1 96.19 386 PHE B C 1
ATOM 12023 O O . PHE B 1 386 ? -18.547 30.344 -9.875 1 96.19 386 PHE B O 1
ATOM 12030 N N . ARG B 1 387 ? -19.938 29.031 -11.062 1 94.06 387 ARG B N 1
ATOM 12031 C CA . ARG B 1 387 ? -20.672 30.125 -11.664 1 94.06 387 ARG B CA 1
ATOM 12032 C C . ARG B 1 387 ? -21.719 30.688 -10.703 1 94.06 387 ARG B C 1
ATOM 12034 O O . ARG B 1 387 ? -22.312 29.938 -9.922 1 94.06 387 ARG B O 1
ATOM 12041 N N . PRO B 1 388 ? -21.891 31.938 -10.672 1 95.31 388 PRO B N 1
ATOM 12042 C CA . PRO B 1 388 ? -22.859 32.531 -9.758 1 95.31 388 PRO B CA 1
ATOM 12043 C C . PRO B 1 388 ? -24.234 31.859 -9.812 1 95.31 388 PRO B C 1
ATOM 12045 O O . PRO B 1 388 ? -24.891 31.719 -8.781 1 95.31 388 PRO B O 1
ATOM 12048 N N . GLU B 1 389 ? -24.625 31.344 -10.984 1 94.81 389 GLU B N 1
ATOM 12049 C CA . GLU B 1 389 ? -25.938 30.719 -11.156 1 94.81 389 GLU B CA 1
ATOM 12050 C C . GLU B 1 389 ? -26 29.359 -10.484 1 94.81 389 GLU B C 1
ATOM 12052 O O . GLU B 1 389 ? -27.078 28.859 -10.172 1 94.81 389 GLU B O 1
ATOM 12057 N N . ASN B 1 390 ? -24.859 28.766 -10.352 1 96.88 390 ASN B N 1
ATOM 12058 C CA . ASN B 1 390 ? -24.797 27.422 -9.797 1 96.88 390 ASN B CA 1
ATOM 12059 C C . ASN B 1 390 ? -24.625 27.453 -8.281 1 96.88 390 ASN B C 1
ATOM 12061 O O . ASN B 1 390 ? -24.391 26.406 -7.66 1 96.88 390 ASN B O 1
ATOM 12065 N N . ILE B 1 391 ? -24.688 28.641 -7.668 1 97.56 391 ILE B N 1
ATOM 12066 C CA . ILE B 1 391 ? -24.688 28.781 -6.215 1 97.56 391 ILE B CA 1
ATOM 12067 C C . ILE B 1 391 ? -26.109 28.984 -5.719 1 97.56 391 ILE B C 1
ATOM 12069 O O . ILE B 1 391 ? -26.75 30 -6.027 1 97.56 391 ILE B O 1
ATOM 12073 N N . HIS B 1 392 ? -26.594 27.969 -5.004 1 97.44 392 HIS B N 1
ATOM 12074 C CA . HIS B 1 392 ? -27.969 28 -4.539 1 97.44 392 HIS B CA 1
ATOM 12075 C C . HIS B 1 392 ? -28.047 28.156 -3.025 1 97.44 392 HIS B C 1
ATOM 12077 O O . HIS B 1 392 ? -27.172 27.656 -2.303 1 97.44 392 HIS B O 1
ATOM 12083 N N . PHE B 1 393 ? -29.016 28.906 -2.516 1 96.5 393 PHE B N 1
ATOM 12084 C CA . PHE B 1 393 ? -29.266 29.062 -1.089 1 96.5 393 PHE B CA 1
ATOM 12085 C C . PHE B 1 393 ? -30.531 28.328 -0.676 1 96.5 393 PHE B C 1
ATOM 12087 O O . PHE B 1 393 ? -31.562 28.422 -1.34 1 96.5 393 PHE B O 1
ATOM 12094 N N . ILE B 1 394 ? -30.375 27.484 0.364 1 96.12 394 ILE B N 1
ATOM 12095 C CA . ILE B 1 394 ? -31.516 26.719 0.85 1 96.12 394 ILE B CA 1
ATOM 12096 C C . ILE B 1 394 ? -31.672 26.906 2.357 1 96.12 394 ILE B C 1
ATOM 12098 O O . ILE B 1 394 ? -30.719 27.312 3.035 1 96.12 394 ILE B O 1
ATOM 12102 N N . ASP B 1 395 ? -32.812 26.656 2.9 1 94.88 395 ASP B N 1
ATOM 12103 C CA . ASP B 1 395 ? -33.062 26.797 4.332 1 94.88 395 ASP B CA 1
ATOM 12104 C C . ASP B 1 395 ? -32.625 25.562 5.09 1 94.88 395 ASP B C 1
ATOM 12106 O O . ASP B 1 395 ? -32.469 24.484 4.508 1 94.88 395 ASP B O 1
ATOM 12110 N N . ASP B 1 396 ? -32.469 25.703 6.352 1 96.69 396 ASP B N 1
ATOM 12111 C CA . ASP B 1 396 ? -32.156 24.562 7.215 1 96.69 396 ASP B CA 1
ATOM 12112 C C . ASP B 1 396 ? -33.406 23.75 7.523 1 96.69 396 ASP B C 1
ATOM 12114 O O . ASP B 1 396 ? -34.531 24.203 7.27 1 96.69 396 ASP B O 1
ATOM 12118 N N . ILE B 1 397 ? -33.188 22.5 7.91 1 95.88 397 ILE B N 1
ATOM 12119 C CA . ILE B 1 397 ? -34.25 21.672 8.469 1 95.88 397 ILE B CA 1
ATOM 12120 C C . ILE B 1 397 ? -34.312 21.891 9.984 1 95.88 397 ILE B C 1
ATOM 12122 O O . ILE B 1 397 ? -33.281 21.875 10.664 1 95.88 397 ILE B O 1
ATOM 12126 N N . TYR B 1 398 ? -35.531 22.156 10.469 1 95.75 398 TYR B N 1
ATOM 12127 C CA . TYR B 1 398 ? -35.688 22.469 11.883 1 95.75 398 TYR B CA 1
ATOM 12128 C C . TYR B 1 398 ? -36.438 21.359 12.602 1 95.75 398 TYR B C 1
ATOM 12130 O O . TYR B 1 398 ? -37.094 20.516 11.961 1 95.75 398 TYR B O 1
ATOM 12138 N N . ALA B 1 399 ? -36.25 21.344 13.906 1 94.31 399 ALA B N 1
ATOM 12139 C CA . ALA B 1 399 ? -36.906 20.344 14.734 1 94.31 399 ALA B CA 1
ATOM 12140 C C . ALA B 1 399 ? -38.406 20.375 14.539 1 94.31 399 ALA B C 1
ATOM 12142 O O . ALA B 1 399 ? -38.969 21.359 14.055 1 94.31 399 ALA B O 1
ATOM 12143 N N . THR B 1 400 ? -39.062 19.234 14.984 1 90.44 400 THR B N 1
ATOM 12144 C CA . THR B 1 400 ? -40.5 19.125 14.82 1 90.44 400 THR B CA 1
ATOM 12145 C C . THR B 1 400 ? -41.219 20.281 15.508 1 90.44 400 THR B C 1
ATOM 12147 O O . THR B 1 400 ? -41 20.531 16.688 1 90.44 400 THR B O 1
ATOM 12150 N N . GLY B 1 401 ? -42 20.984 14.781 1 87 401 GLY B N 1
ATOM 12151 C CA . GLY B 1 401 ? -42.812 22.047 15.336 1 87 401 GLY B CA 1
ATOM 12152 C C . GLY B 1 401 ? -42.094 23.391 15.391 1 87 401 GLY B C 1
ATOM 12153 O O . GLY B 1 401 ? -42.656 24.391 15.852 1 87 401 GLY B O 1
ATOM 12154 N N . LYS B 1 402 ? -40.844 23.422 14.977 1 90.62 402 LYS B N 1
ATOM 12155 C CA . LYS B 1 402 ? -40.094 24.672 15.031 1 90.62 402 LYS B CA 1
ATOM 12156 C C . LYS B 1 402 ? -39.875 25.25 13.641 1 90.62 402 LYS B C 1
ATOM 12158 O O . LYS B 1 402 ? -39.938 24.531 12.641 1 90.62 402 LYS B O 1
ATOM 12163 N N . THR B 1 403 ? -39.719 26.641 13.664 1 88 403 THR B N 1
ATOM 12164 C CA . THR B 1 403 ? -39.469 27.359 12.422 1 88 403 THR B CA 1
ATOM 12165 C C . THR B 1 403 ? -38.125 28.094 12.5 1 88 403 THR B C 1
ATOM 12167 O O . THR B 1 403 ? -37.5 28.141 13.555 1 88 403 THR B O 1
ATOM 12170 N N . LYS B 1 404 ? -37.75 28.688 11.398 1 86.94 404 LYS B N 1
ATOM 12171 C CA . LYS B 1 404 ? -36.5 29.438 11.297 1 86.94 404 LYS B CA 1
ATOM 12172 C C . LYS B 1 404 ? -36.469 30.562 12.328 1 86.94 404 LYS B C 1
ATOM 12174 O O . LYS B 1 404 ? -35.406 30.812 12.93 1 86.94 404 LYS B O 1
ATOM 12179 N N . ALA B 1 405 ? -37.531 31.156 12.586 1 86.12 405 ALA B N 1
ATOM 12180 C CA . ALA B 1 405 ? -37.594 32.312 13.477 1 86.12 405 ALA B CA 1
ATOM 12181 C C . ALA B 1 405 ? -37.562 31.875 14.938 1 86.12 405 ALA B C 1
ATOM 12183 O O . ALA B 1 405 ? -37.062 32.594 15.797 1 86.12 405 ALA B O 1
ATOM 12184 N N . SER B 1 406 ? -37.969 30.672 15.18 1 86.81 406 SER B N 1
ATOM 12185 C CA . SER B 1 406 ? -38.156 30.281 16.578 1 86.81 406 SER B CA 1
ATOM 12186 C C . SER B 1 406 ? -37.125 29.234 17 1 86.81 406 SER B C 1
ATOM 12188 O O . SER B 1 406 ? -36.969 28.984 18.203 1 86.81 406 SER B O 1
ATOM 12190 N N . ALA B 1 407 ? -36.438 28.719 16.156 1 88.94 407 ALA B N 1
ATOM 12191 C CA . ALA B 1 407 ? -35.562 27.578 16.469 1 88.94 407 ALA B CA 1
ATOM 12192 C C . ALA B 1 407 ? -34.281 28.031 17.172 1 88.94 407 ALA B C 1
ATOM 12194 O O . ALA B 1 407 ? -33.656 29.016 16.766 1 88.94 407 ALA B O 1
ATOM 12195 N N . ALA B 1 408 ? -34 27.344 18.266 1 88.62 408 ALA B N 1
ATOM 12196 C CA . ALA B 1 408 ? -32.688 27.5 18.906 1 88.62 408 ALA B CA 1
ATOM 12197 C C . ALA B 1 408 ? -31.609 26.766 18.109 1 88.62 408 ALA B C 1
ATOM 12199 O O . ALA B 1 408 ? -31.922 26 17.188 1 88.62 408 ALA B O 1
ATOM 12200 N N . SER B 1 409 ? -30.422 27.062 18.469 1 87.5 409 SER B N 1
ATOM 12201 C CA . SER B 1 409 ? -29.312 26.469 17.734 1 87.5 409 SER B CA 1
ATOM 12202 C C . SER B 1 409 ? -29.391 24.953 17.734 1 87.5 409 SER B C 1
ATOM 12204 O O . SER B 1 409 ? -29.109 24.312 16.719 1 87.5 409 SER B O 1
ATOM 12206 N N . HIS B 1 410 ? -29.797 24.359 18.891 1 91.44 410 HIS B N 1
ATOM 12207 C CA . HIS B 1 410 ? -29.828 22.906 19 1 91.44 410 HIS B CA 1
ATOM 12208 C C . HIS B 1 410 ? -31.031 22.312 18.281 1 91.44 410 HIS B C 1
ATOM 12210 O O . HIS B 1 410 ? -31.125 21.094 18.109 1 91.44 410 HIS B O 1
ATOM 12216 N N . GLU B 1 411 ? -31.953 23.234 17.797 1 93.94 411 GLU B N 1
ATOM 12217 C CA . GLU B 1 411 ? -33.156 22.797 17.125 1 93.94 411 GLU B CA 1
ATOM 12218 C C . GLU B 1 411 ? -33 22.891 15.602 1 93.94 411 GLU B C 1
ATOM 12220 O O . GLU B 1 411 ? -33.938 22.594 14.859 1 93.94 411 GLU B O 1
ATOM 12225 N N . ILE B 1 412 ? -31.844 23.281 15.188 1 96.12 412 ILE B N 1
ATOM 12226 C CA . ILE B 1 412 ? -31.516 23.25 13.766 1 96.12 412 ILE B CA 1
ATOM 12227 C C . ILE B 1 412 ? -30.891 21.891 13.422 1 96.12 412 ILE B C 1
ATOM 12229 O O . ILE B 1 412 ? -29.703 21.656 13.703 1 96.12 412 ILE B O 1
ATOM 12233 N N . MET B 1 413 ? -31.5 21.094 12.672 1 96.38 413 MET B N 1
ATOM 12234 C CA . MET B 1 413 ? -31.141 19.703 12.477 1 96.38 413 MET B CA 1
ATOM 12235 C C . MET B 1 413 ? -30.047 19.547 11.438 1 96.38 413 MET B C 1
ATOM 12237 O O . MET B 1 413 ? -29.391 18.516 11.352 1 96.38 413 MET B O 1
ATOM 12241 N N . THR B 1 414 ? -29.797 20.609 10.641 1 96.62 414 THR B N 1
ATOM 12242 C CA . THR B 1 414 ? -28.812 20.531 9.562 1 96.62 414 THR B CA 1
ATOM 12243 C C . THR B 1 414 ? -27.781 21.641 9.703 1 96.62 414 THR B C 1
ATOM 12245 O O . THR B 1 414 ? -27.188 22.062 8.703 1 96.62 414 THR B O 1
ATOM 12248 N N . ASP B 1 415 ? -27.531 22.078 10.836 1 94.62 415 ASP B N 1
ATOM 12249 C CA . ASP B 1 415 ? -26.656 23.203 11.102 1 94.62 415 ASP B CA 1
ATOM 12250 C C . ASP B 1 415 ? -25.25 22.953 10.57 1 94.62 415 ASP B C 1
ATOM 12252 O O . ASP B 1 415 ? -24.531 22.094 11.086 1 94.62 415 ASP B O 1
ATOM 12256 N N . GLY B 1 416 ? -24.922 23.703 9.516 1 96.12 416 GLY B N 1
ATOM 12257 C CA . GLY B 1 416 ? -23.547 23.688 9.055 1 96.12 416 GLY B CA 1
ATOM 12258 C C . GLY B 1 416 ? -23.312 22.734 7.902 1 96.12 416 GLY B C 1
ATOM 12259 O O . GLY B 1 416 ? -22.172 22.516 7.488 1 96.12 416 GLY B O 1
ATOM 12260 N N . CYS B 1 417 ? -24.328 22.125 7.355 1 97.69 417 CYS B N 1
ATOM 12261 C CA . CYS B 1 417 ? -24.109 21.141 6.312 1 97.69 417 CYS B CA 1
ATOM 12262 C C . CYS B 1 417 ? -24.969 21.422 5.09 1 97.69 417 CYS B C 1
ATOM 12264 O O . CYS B 1 417 ? -26.188 21.469 5.188 1 97.69 417 CYS B O 1
ATOM 12266 N N . GLY B 1 418 ? -24.312 21.703 3.982 1 97.88 418 GLY B N 1
ATOM 12267 C CA . GLY B 1 418 ? -24.969 21.906 2.705 1 97.88 418 GLY B CA 1
ATOM 12268 C C . GLY B 1 418 ? -24.703 20.797 1.71 1 97.88 418 GLY B C 1
ATOM 12269 O O . GLY B 1 418 ? -24.531 19.641 2.098 1 97.88 418 GLY B O 1
ATOM 12270 N N . PHE B 1 419 ? -24.875 21.141 0.346 1 97.94 419 PHE B N 1
ATOM 12271 C CA . PHE B 1 419 ? -24.75 20.062 -0.641 1 97.94 419 PHE B CA 1
ATOM 12272 C C . PHE B 1 419 ? -23.828 20.484 -1.785 1 97.94 419 PHE B C 1
ATOM 12274 O O . PHE B 1 419 ? -23.672 21.688 -2.053 1 97.94 419 PHE B O 1
ATOM 12281 N N . LEU B 1 420 ? -23.156 19.562 -2.344 1 97.38 420 LEU B N 1
ATOM 12282 C CA . LEU B 1 420 ? -22.516 19.609 -3.654 1 97.38 420 LEU B CA 1
ATOM 12283 C C . LEU B 1 420 ? -23.062 18.516 -4.566 1 97.38 420 LEU B C 1
ATOM 12285 O O . LEU B 1 420 ? -23.469 17.453 -4.09 1 97.38 420 LEU B O 1
ATOM 12289 N N . ASN B 1 421 ? -23.156 18.797 -5.805 1 95.06 421 ASN B N 1
ATOM 12290 C CA . ASN B 1 421 ? -23.562 17.719 -6.691 1 95.06 421 ASN B CA 1
ATOM 12291 C C . ASN B 1 421 ? -22.375 16.812 -7.031 1 95.06 421 ASN B C 1
ATOM 12293 O O . ASN B 1 421 ? -21.25 17.078 -6.621 1 95.06 421 ASN B O 1
ATOM 12297 N N . TYR B 1 422 ? -22.656 15.742 -7.637 1 88.31 422 TYR B N 1
ATOM 12298 C CA . TYR B 1 422 ? -21.656 14.727 -7.938 1 88.31 422 TYR B CA 1
ATOM 12299 C C . TYR B 1 422 ? -20.547 15.297 -8.812 1 88.31 422 TYR B C 1
ATOM 12301 O O . TYR B 1 422 ? -19.359 15.031 -8.594 1 88.31 422 TYR B O 1
ATOM 12309 N N . ALA B 1 423 ? -20.875 16.094 -9.789 1 89.88 423 ALA B N 1
ATOM 12310 C CA . ALA B 1 423 ? -19.906 16.672 -10.711 1 89.88 423 ALA B CA 1
ATOM 12311 C C . ALA B 1 423 ? -18.875 17.5 -9.969 1 89.88 423 ALA B C 1
ATOM 12313 O O . ALA B 1 423 ? -17.688 17.438 -10.273 1 89.88 423 ALA B O 1
ATOM 12314 N N . ALA B 1 424 ? -19.344 18.25 -9.023 1 95.38 424 ALA B N 1
ATOM 12315 C CA . ALA B 1 424 ? -18.453 19.109 -8.242 1 95.38 424 ALA B CA 1
ATOM 12316 C C . ALA B 1 424 ? -17.484 18.266 -7.41 1 95.38 424 ALA B C 1
ATOM 12318 O O . ALA B 1 424 ? -16.281 18.547 -7.371 1 95.38 424 ALA B O 1
ATOM 12319 N N . LEU B 1 425 ? -18 17.297 -6.695 1 92.06 425 LEU B N 1
ATOM 12320 C CA . LEU B 1 425 ? -17.188 16.453 -5.832 1 92.06 425 LEU B CA 1
ATOM 12321 C C . LEU B 1 425 ? -16.156 15.672 -6.648 1 92.06 425 LEU B C 1
ATOM 12323 O O . LEU B 1 425 ? -15.047 15.422 -6.176 1 92.06 425 LEU B O 1
ATOM 12327 N N . LYS B 1 426 ? -16.531 15.328 -7.824 1 85.38 426 LYS B N 1
ATOM 12328 C CA . LYS B 1 426 ? -15.602 14.609 -8.695 1 85.38 426 LYS B CA 1
ATOM 12329 C C . LYS B 1 426 ? -14.43 15.5 -9.109 1 85.38 426 LYS B C 1
ATOM 12331 O O . LYS B 1 426 ? -13.289 15.047 -9.156 1 85.38 426 LYS B O 1
ATOM 12336 N N . VAL B 1 427 ? -14.773 16.703 -9.445 1 88.38 427 VAL B N 1
ATOM 12337 C CA . VAL B 1 427 ? -13.734 17.672 -9.805 1 88.38 427 VAL B CA 1
ATOM 12338 C C . VAL B 1 427 ? -12.781 17.859 -8.633 1 88.38 427 VAL B C 1
ATOM 12340 O O . VAL B 1 427 ? -11.562 17.938 -8.812 1 88.38 427 VAL B O 1
ATOM 12343 N N . ILE B 1 428 ? -13.336 17.969 -7.473 1 90.31 428 ILE B N 1
ATOM 12344 C CA . ILE B 1 428 ? -12.539 18.188 -6.27 1 90.31 428 ILE B CA 1
ATOM 12345 C C . ILE B 1 428 ? -11.648 16.984 -6.016 1 90.31 428 ILE B C 1
ATOM 12347 O O . ILE B 1 428 ? -10.477 17.125 -5.66 1 90.31 428 ILE B O 1
ATOM 12351 N N . GLN B 1 429 ? -12.195 15.773 -6.145 1 82.88 429 GLN B N 1
ATOM 12352 C CA . GLN B 1 429 ? -11.422 14.547 -5.953 1 82.88 429 GLN B CA 1
ATOM 12353 C C . GLN B 1 429 ? -10.203 14.516 -6.871 1 82.88 429 GLN B C 1
ATOM 12355 O O . GLN B 1 429 ? -9.109 14.141 -6.445 1 82.88 429 GLN B O 1
ATOM 12360 N N . GLU B 1 430 ? -10.453 14.844 -8.078 1 74.12 430 GLU B N 1
ATOM 12361 C CA . GLU B 1 430 ? -9.383 14.836 -9.07 1 74.12 430 GLU B CA 1
ATOM 12362 C C . GLU B 1 430 ? -8.32 15.891 -8.75 1 74.12 430 GLU B C 1
ATOM 12364 O O . GLU B 1 430 ? -7.125 15.617 -8.836 1 74.12 430 GLU B O 1
ATOM 12369 N N . LYS B 1 431 ? -8.852 17.062 -8.375 1 77.19 431 LYS B N 1
ATOM 12370 C CA . LYS B 1 431 ? -7.945 18.172 -8.086 1 77.19 431 LYS B CA 1
ATOM 12371 C C . LYS B 1 431 ? -7.113 17.891 -6.84 1 77.19 431 LYS B C 1
ATOM 12373 O O . LYS B 1 431 ? -5.949 18.297 -6.758 1 77.19 431 LYS B O 1
ATOM 12378 N N . MET B 1 432 ? -7.738 17.281 -5.84 1 78.81 432 MET B N 1
ATOM 12379 C CA . MET B 1 432 ? -7.047 16.984 -4.59 1 78.81 432 MET B CA 1
ATOM 12380 C C . MET B 1 432 ? -6.281 15.672 -4.695 1 78.81 432 MET B C 1
ATOM 12382 O O . MET B 1 432 ? -5.504 15.328 -3.805 1 78.81 432 MET B O 1
ATOM 12386 N N . ALA B 1 433 ? -6.441 14.852 -5.766 1 70.06 433 ALA B N 1
ATOM 12387 C CA . ALA B 1 433 ? -5.801 13.555 -5.992 1 70.06 433 ALA B CA 1
ATOM 12388 C C . ALA B 1 433 ? -6.129 12.578 -4.871 1 70.06 433 ALA B C 1
ATOM 12390 O O . ALA B 1 433 ? -5.234 11.93 -4.324 1 70.06 433 ALA B O 1
ATOM 12391 N N . TRP B 1 434 ? -7.402 12.633 -4.484 1 73.19 434 TRP B N 1
ATOM 12392 C CA . TRP B 1 434 ? -7.855 11.68 -3.477 1 73.19 434 TRP B CA 1
ATOM 12393 C C . TRP B 1 434 ? -8.031 10.289 -4.082 1 73.19 434 TRP B C 1
ATOM 12395 O O . TRP B 1 434 ? -8.516 10.156 -5.211 1 73.19 434 TRP B O 1
ATOM 12405 N N . GLU B 1 435 ? -7.551 9.234 -3.336 1 60.28 435 GLU B N 1
ATOM 12406 C CA . GLU B 1 435 ? -7.648 7.859 -3.814 1 60.28 435 GLU B CA 1
ATOM 12407 C C . GLU B 1 435 ? -9.102 7.398 -3.875 1 60.28 435 GLU B C 1
ATOM 12409 O O . GLU B 1 435 ? -9.477 6.633 -4.766 1 60.28 435 GLU B O 1
ATOM 12414 N N . SER B 1 436 ? -9.852 7.859 -2.895 1 67.62 436 SER B N 1
ATOM 12415 C CA . SER B 1 436 ? -11.25 7.449 -2.803 1 67.62 436 SER B CA 1
ATOM 12416 C C . SER B 1 436 ? -12.188 8.648 -2.936 1 67.62 436 SER B C 1
ATOM 12418 O O . SER B 1 436 ? -11.797 9.781 -2.637 1 67.62 436 SER B O 1
ATOM 12420 N N . PHE B 1 437 ? -13.367 8.406 -3.49 1 78.25 437 PHE B N 1
ATOM 12421 C CA . PHE B 1 437 ? -14.398 9.43 -3.598 1 78.25 437 PHE B CA 1
ATOM 12422 C C . PHE B 1 437 ? -14.898 9.836 -2.219 1 78.25 437 PHE B C 1
ATOM 12424 O O . PHE B 1 437 ? -15.273 8.984 -1.409 1 78.25 437 PHE B O 1
ATOM 12431 N N . CYS B 1 438 ? -14.805 11.148 -1.962 1 85.38 438 CYS B N 1
ATOM 12432 C CA . CYS B 1 438 ? -15.312 11.68 -0.7 1 85.38 438 CYS B CA 1
ATOM 12433 C C . CYS B 1 438 ? -16.75 12.141 -0.842 1 85.38 438 CYS B C 1
ATOM 12435 O O . CYS B 1 438 ? -17.062 13 -1.673 1 85.38 438 CYS B O 1
ATOM 12437 N N . THR B 1 439 ? -17.594 11.586 -0.049 1 87.94 439 THR B N 1
ATOM 12438 C CA . THR B 1 439 ? -19.016 11.93 -0.092 1 87.94 439 THR B CA 1
ATOM 12439 C C . THR B 1 439 ? -19.25 13.305 0.518 1 87.94 439 THR B C 1
ATOM 12441 O O . THR B 1 439 ? -20.297 13.914 0.304 1 87.94 439 THR B O 1
ATOM 12444 N N . CYS B 1 440 ? -18.344 13.781 1.271 1 92.62 440 CYS B N 1
ATOM 12445 C CA . CYS B 1 440 ? -18.469 15.055 1.971 1 92.62 440 CYS B CA 1
ATOM 12446 C C . CYS B 1 440 ? -17.125 15.766 2.059 1 92.62 440 CYS B C 1
ATOM 12448 O O . CYS B 1 440 ? -16.078 15.117 2.164 1 92.62 440 CYS B O 1
ATOM 12450 N N . VAL B 1 441 ? -17.203 17.156 1.958 1 93.94 441 VAL B N 1
ATOM 12451 C CA . VAL B 1 441 ? -15.977 17.953 2.082 1 93.94 441 VAL B CA 1
ATOM 12452 C C . VAL B 1 441 ? -16.219 19.141 3.008 1 93.94 441 VAL B C 1
ATOM 12454 O O . VAL B 1 441 ? -17.297 19.734 2.998 1 93.94 441 VAL B O 1
ATOM 12457 N N . GLN B 1 442 ? -15.273 19.422 3.865 1 94.19 442 GLN B N 1
ATOM 12458 C CA . GLN B 1 442 ? -15.273 20.672 4.613 1 94.19 442 GLN B CA 1
ATOM 12459 C C . GLN B 1 442 ? -14.648 21.797 3.803 1 94.19 442 GLN B C 1
ATOM 12461 O O . GLN B 1 442 ? -13.531 21.656 3.295 1 94.19 442 GLN B O 1
ATOM 12466 N N . ALA B 1 443 ? -15.375 22.844 3.654 1 95.81 443 ALA B N 1
ATOM 12467 C CA . ALA B 1 443 ? -14.875 23.891 2.775 1 95.81 443 ALA B CA 1
ATOM 12468 C C . ALA B 1 443 ? -15.445 25.25 3.166 1 95.81 443 ALA B C 1
ATOM 12470 O O . ALA B 1 443 ? -16.219 25.359 4.117 1 95.81 443 ALA B O 1
ATOM 12471 N N . ARG B 1 444 ? -14.891 26.25 2.553 1 96.5 444 ARG B N 1
ATOM 12472 C CA . ARG B 1 444 ? -15.344 27.641 2.652 1 96.5 444 ARG B CA 1
ATOM 12473 C C . ARG B 1 444 ? -15.625 28.219 1.273 1 96.5 444 ARG B C 1
ATOM 12475 O O . ARG B 1 444 ? -14.922 27.906 0.308 1 96.5 444 ARG B O 1
ATOM 12482 N N . ILE B 1 445 ? -16.656 28.984 1.196 1 96.88 445 ILE B N 1
ATOM 12483 C CA . ILE B 1 445 ? -16.984 29.656 -0.056 1 96.88 445 ILE B CA 1
ATOM 12484 C C . ILE B 1 445 ? -17.688 30.984 0.239 1 96.88 445 ILE B C 1
ATOM 12486 O O . ILE B 1 445 ? -18.609 31.031 1.067 1 96.88 445 ILE B O 1
ATOM 12490 N N . GLY B 1 446 ? -17.234 32.031 -0.426 1 95.5 446 GLY B N 1
ATOM 12491 C CA . GLY B 1 446 ? -17.766 33.344 -0.102 1 95.5 446 GLY B CA 1
ATOM 12492 C C . GLY B 1 446 ? -17.688 33.656 1.375 1 95.5 446 GLY B C 1
ATOM 12493 O O . GLY B 1 446 ? -16.594 33.656 1.956 1 95.5 446 GLY B O 1
ATOM 12494 N N . GLY B 1 447 ? -18.75 33.875 1.975 1 95.75 447 GLY B N 1
ATOM 12495 C CA . GLY B 1 447 ? -18.812 34.125 3.406 1 95.75 447 GLY B CA 1
ATOM 12496 C C . GLY B 1 447 ? -19.359 32.938 4.191 1 95.75 447 GLY B C 1
ATOM 12497 O O . GLY B 1 447 ? -19.75 33.094 5.352 1 95.75 447 GLY B O 1
ATOM 12498 N N . SER B 1 448 ? -19.391 31.812 3.559 1 96.88 448 SER B N 1
ATOM 12499 C CA . SER B 1 448 ? -20 30.641 4.176 1 96.88 448 SER B CA 1
ATOM 12500 C C . SER B 1 448 ? -18.938 29.609 4.555 1 96.88 448 SER B C 1
ATOM 12502 O O . SER B 1 448 ? -17.844 29.594 3.992 1 96.88 448 SER B O 1
ATOM 12504 N N . LYS B 1 449 ? -19.281 28.781 5.574 1 96.62 449 LYS B N 1
ATOM 12505 C CA . LYS B 1 449 ? -18.391 27.703 6.012 1 96.62 449 LYS B CA 1
ATOM 12506 C C . LYS B 1 449 ? -19.203 26.453 6.371 1 96.62 449 LYS B C 1
ATOM 12508 O O . LYS B 1 449 ? -20.406 26.531 6.637 1 96.62 449 LYS B O 1
ATOM 12513 N N . GLY B 1 450 ? -18.531 25.344 6.281 1 96.69 450 GLY B N 1
ATOM 12514 C CA . GLY B 1 450 ? -19.141 24.109 6.781 1 96.69 450 GLY B CA 1
ATOM 12515 C C . GLY B 1 450 ? -18.812 22.891 5.945 1 96.69 450 GLY B C 1
ATOM 12516 O O . GLY B 1 450 ? -17.734 22.812 5.367 1 96.69 450 GLY B O 1
ATOM 12517 N N . LEU B 1 451 ? -19.766 21.906 6.051 1 97.31 451 LEU B N 1
ATOM 12518 C CA . LEU B 1 451 ? -19.625 20.672 5.285 1 97.31 451 LEU B CA 1
ATOM 12519 C C . LEU B 1 451 ? -20.547 20.688 4.07 1 97.31 451 LEU B C 1
ATOM 12521 O O . LEU B 1 451 ? -21.656 21.203 4.137 1 97.31 451 LEU B O 1
ATOM 12525 N N . PHE B 1 452 ? -20.047 20.156 3.047 1 97.75 452 PHE B N 1
ATOM 12526 C CA . PHE B 1 452 ? -20.859 19.984 1.837 1 97.75 452 PHE B CA 1
ATOM 12527 C C . PHE B 1 452 ? -20.906 18.531 1.414 1 97.75 452 PHE B C 1
ATOM 12529 O O . PHE B 1 452 ? -19.891 17.953 1 1 97.75 452 PHE B O 1
ATOM 12536 N N . MET B 1 453 ? -22.078 17.984 1.573 1 96.5 453 MET B N 1
ATOM 12537 C CA . MET B 1 453 ? -22.25 16.562 1.294 1 96.5 453 MET B CA 1
ATOM 12538 C C . MET B 1 453 ? -22.844 16.344 -0.093 1 96.5 453 MET B C 1
ATOM 12540 O O . MET B 1 453 ? -23.406 17.266 -0.682 1 96.5 453 MET B O 1
ATOM 12544 N N . LEU B 1 454 ? -22.719 15.125 -0.655 1 94.25 454 LEU B N 1
ATOM 12545 C CA . LEU B 1 454 ? -23.266 14.766 -1.957 1 94.25 454 LEU B CA 1
ATOM 12546 C C . LEU B 1 454 ? -24.781 14.93 -1.971 1 94.25 454 LEU B C 1
ATOM 12548 O O . LEU B 1 454 ? -25.469 14.391 -1.106 1 94.25 454 LEU B O 1
ATOM 12552 N N . HIS B 1 455 ? -25.25 15.672 -2.916 1 95.19 455 HIS B N 1
ATOM 12553 C CA . HIS B 1 455 ? -26.672 15.906 -3.064 1 95.19 455 HIS B CA 1
ATOM 12554 C C . HIS B 1 455 ? -27.422 14.602 -3.338 1 95.19 455 HIS B C 1
ATOM 12556 O O . HIS B 1 455 ? -26.938 13.75 -4.086 1 95.19 455 HIS B O 1
ATOM 12562 N N . PRO B 1 456 ? -28.547 14.398 -2.732 1 91.31 456 PRO B N 1
ATOM 12563 C CA . PRO B 1 456 ? -29.281 13.133 -2.902 1 91.31 456 PRO B CA 1
ATOM 12564 C C . PRO B 1 456 ? -29.812 12.953 -4.32 1 91.31 456 PRO B C 1
ATOM 12566 O O . PRO B 1 456 ? -29.922 11.82 -4.801 1 91.31 456 PRO B O 1
ATOM 12569 N N . GLU B 1 457 ? -30.109 14.008 -5.027 1 89 457 GLU B N 1
ATOM 12570 C CA . GLU B 1 457 ? -30.781 13.891 -6.32 1 89 457 GLU B CA 1
ATOM 12571 C C . GLU B 1 457 ? -29.828 14.211 -7.469 1 89 457 GLU B C 1
ATOM 12573 O O . GLU B 1 457 ? -29.953 13.641 -8.555 1 89 457 GLU B O 1
ATOM 12578 N N . HIS B 1 458 ? -28.969 15.18 -7.293 1 90.06 458 HIS B N 1
ATOM 12579 C CA . HIS B 1 458 ? -28.078 15.641 -8.359 1 90.06 458 HIS B CA 1
ATOM 12580 C C . HIS B 1 458 ? -26.812 14.805 -8.43 1 90.06 458 HIS B C 1
ATOM 12582 O O . HIS B 1 458 ? -25.734 15.273 -8.055 1 90.06 458 HIS B O 1
ATOM 12588 N N . ARG B 1 459 ? -26.922 13.703 -9.086 1 84.12 459 ARG B N 1
ATOM 12589 C CA . ARG B 1 459 ? -25.828 12.734 -9.039 1 84.12 459 ARG B CA 1
ATOM 12590 C C . ARG B 1 459 ? -25.328 12.414 -10.445 1 84.12 459 ARG B C 1
ATOM 12592 O O . ARG B 1 459 ? -24.469 11.547 -10.617 1 84.12 459 ARG B O 1
ATOM 12599 N N . ASP B 1 460 ? -25.781 13.141 -11.43 1 77.31 460 ASP B N 1
ATOM 12600 C CA . ASP B 1 460 ? -25.328 12.953 -12.805 1 77.31 460 ASP B CA 1
ATOM 12601 C C . ASP B 1 460 ? -23.969 13.617 -13.023 1 77.31 460 ASP B C 1
ATOM 12603 O O . ASP B 1 460 ? -23.812 14.82 -12.82 1 77.31 460 ASP B O 1
ATOM 12607 N N . PRO B 1 461 ? -22.969 12.844 -13.375 1 75.94 461 PRO B N 1
ATOM 12608 C CA . PRO B 1 461 ? -21.641 13.398 -13.586 1 75.94 461 PRO B CA 1
ATOM 12609 C C . PRO B 1 461 ? -21.594 14.43 -14.711 1 75.94 461 PRO B C 1
ATOM 12611 O O . PRO B 1 461 ? -20.656 15.234 -14.773 1 75.94 461 PRO B O 1
ATOM 12614 N N . SER B 1 462 ? -22.625 14.398 -15.633 1 79.12 462 SER B N 1
ATOM 12615 C CA . SER B 1 462 ? -22.641 15.297 -16.781 1 79.12 462 SER B CA 1
ATOM 12616 C C . SER B 1 462 ? -23.172 16.672 -16.406 1 79.12 462 SER B C 1
ATOM 12618 O O . SER B 1 462 ? -23.016 17.641 -17.156 1 79.12 462 SER B O 1
ATOM 12620 N N . GLU B 1 463 ? -23.641 16.797 -15.172 1 89.06 463 GLU B N 1
ATOM 12621 C CA . GLU B 1 463 ? -24.125 18.109 -14.711 1 89.06 463 GLU B CA 1
ATOM 12622 C C . GLU B 1 463 ? -22.953 19.062 -14.492 1 89.06 463 GLU B C 1
ATOM 12624 O O . GLU B 1 463 ? -21.812 18.641 -14.383 1 89.06 463 GLU B O 1
ATOM 12629 N N . GLU B 1 464 ? -23.344 20.328 -14.492 1 94.38 464 GLU B N 1
ATOM 12630 C CA . GLU B 1 464 ? -22.375 21.312 -14.078 1 94.38 464 GLU B CA 1
ATOM 12631 C C . GLU B 1 464 ? -22.188 21.312 -12.562 1 94.38 464 GLU B C 1
ATOM 12633 O O . GLU B 1 464 ? -23.125 21.016 -11.812 1 94.38 464 GLU B O 1
ATOM 12638 N N . PRO B 1 465 ? -21.016 21.656 -12.156 1 96 465 PRO B N 1
ATOM 12639 C CA . PRO B 1 465 ? -20.812 21.719 -10.711 1 96 465 PRO B CA 1
ATOM 12640 C C . PRO B 1 465 ? -21.734 22.734 -10.031 1 96 465 PRO B C 1
ATOM 12642 O O . PRO B 1 465 ? -21.844 23.875 -10.477 1 96 465 PRO B O 1
ATOM 12645 N N . GLN B 1 466 ? -22.422 22.297 -9.078 1 97.81 466 GLN B N 1
ATOM 12646 C CA . GLN B 1 466 ? -23.359 23.125 -8.328 1 97.81 466 GLN B CA 1
ATOM 12647 C C . GLN B 1 466 ? -23.141 22.984 -6.824 1 97.81 466 GLN B C 1
ATOM 12649 O O . GLN B 1 466 ? -22.672 21.938 -6.359 1 97.81 466 GLN B O 1
ATOM 12654 N N . ILE B 1 467 ? -23.531 24.047 -6.098 1 98.06 467 ILE B N 1
ATOM 12655 C CA . ILE B 1 467 ? -23.391 24.031 -4.645 1 98.06 467 ILE B CA 1
ATOM 12656 C C . ILE B 1 467 ? -24.656 24.609 -4.004 1 98.06 467 ILE B C 1
ATOM 12658 O O . ILE B 1 467 ? -25.266 25.531 -4.547 1 98.06 467 ILE B O 1
ATOM 12662 N N . TRP B 1 468 ? -25.172 24.031 -2.959 1 98.25 468 TRP B N 1
ATOM 12663 C CA . TRP B 1 468 ? -26.312 24.5 -2.17 1 98.25 468 TRP B CA 1
ATOM 12664 C C . TRP B 1 468 ? -25.875 24.891 -0.765 1 98.25 468 TRP B C 1
ATOM 12666 O O . TRP B 1 468 ? -25.359 24.062 -0.012 1 98.25 468 TRP B O 1
ATOM 12676 N N . LEU B 1 469 ? -26.062 26.141 -0.346 1 97.94 469 LEU B N 1
ATOM 12677 C CA . LEU B 1 469 ? -25.688 26.672 0.958 1 97.94 469 LEU B CA 1
ATOM 12678 C C . LEU B 1 469 ? -26.906 26.828 1.854 1 97.94 469 LEU B C 1
ATOM 12680 O O . LEU B 1 469 ? -27.906 27.453 1.454 1 97.94 469 LEU B O 1
ATOM 12684 N N . ARG B 1 470 ? -26.797 26.266 3.018 1 97.06 470 ARG B N 1
ATOM 12685 C CA . ARG B 1 470 ? -27.859 26.453 3.998 1 97.06 470 ARG B CA 1
ATOM 12686 C C . ARG B 1 470 ? -27.719 27.797 4.715 1 97.06 470 ARG B C 1
ATOM 12688 O O . ARG B 1 470 ? -26.625 28.359 4.781 1 97.06 470 ARG B O 1
ATOM 12695 N N . SER B 1 471 ? -28.797 28.234 5.301 1 94.75 471 SER B N 1
ATOM 12696 C CA . SER B 1 471 ? -28.812 29.516 5.984 1 94.75 471 SER B CA 1
ATOM 12697 C C . SER B 1 471 ? -27.828 29.547 7.145 1 94.75 471 SER B C 1
ATOM 12699 O O . SER B 1 471 ? -27.203 30.562 7.406 1 94.75 471 SER B O 1
ATOM 12701 N N . SER B 1 472 ? -27.688 28.469 7.84 1 94.88 472 SER B N 1
ATOM 12702 C CA . SER B 1 472 ? -26.812 28.391 9.008 1 94.88 472 SER B CA 1
ATOM 12703 C C . SER B 1 472 ? -25.344 28.453 8.602 1 94.88 472 SER B C 1
ATOM 12705 O O . SER B 1 472 ? -24.484 28.719 9.43 1 94.88 472 SER B O 1
ATOM 12707 N N . GLN B 1 473 ? -25.016 28.234 7.344 1 96.56 473 GLN B N 1
ATOM 12708 C CA . GLN B 1 473 ? -23.641 28.203 6.871 1 96.56 473 GLN B CA 1
ATOM 12709 C C . GLN B 1 473 ? -23.156 29.609 6.516 1 96.56 473 GLN B C 1
ATOM 12711 O O . GLN B 1 473 ? -21.938 29.844 6.445 1 96.56 473 GLN B O 1
ATOM 12716 N N . VAL B 1 474 ? -24.047 30.547 6.277 1 96.12 474 VAL B N 1
ATOM 12717 C CA . VAL B 1 474 ? -23.688 31.891 5.852 1 96.12 474 VAL B CA 1
ATOM 12718 C C . VAL B 1 474 ? -23.297 32.719 7.066 1 96.12 474 VAL B C 1
ATOM 12720 O O . VAL B 1 474 ? -24.156 33.062 7.887 1 96.12 474 VAL B O 1
ATOM 12723 N N . LYS B 1 475 ? -22.125 33.062 7.184 1 94.62 475 LYS B N 1
ATOM 12724 C CA . LYS B 1 475 ? -21.625 33.812 8.336 1 94.62 475 LYS B CA 1
ATOM 12725 C C . LYS B 1 475 ? -21.375 35.25 7.988 1 94.62 475 LYS B C 1
ATOM 12727 O O . LYS B 1 475 ? -21.484 36.156 8.844 1 94.62 475 LYS B O 1
ATOM 12732 N N . ILE B 1 476 ? -20.875 35.469 6.766 1 96.25 476 ILE B N 1
ATOM 12733 C CA . ILE B 1 476 ? -20.625 36.812 6.266 1 96.25 476 ILE B CA 1
ATOM 12734 C C . ILE B 1 476 ? -21.578 37.125 5.117 1 96.25 476 ILE B C 1
ATOM 12736 O O . ILE B 1 476 ? -21.625 36.406 4.133 1 96.25 476 ILE B O 1
ATOM 12740 N N . GLN B 1 477 ? -22.281 38.219 5.332 1 94.75 477 GLN B N 1
ATOM 12741 C CA . GLN B 1 477 ? -23.188 38.625 4.27 1 94.75 477 GLN B CA 1
ATOM 12742 C C . GLN B 1 477 ? -22.438 39.438 3.195 1 94.75 477 GLN B C 1
ATOM 12744 O O . GLN B 1 477 ? -21.828 40.469 3.482 1 94.75 477 GLN B O 1
ATOM 12749 N N . LEU B 1 478 ? -22.422 38.844 2.049 1 95.25 478 LEU B N 1
ATOM 12750 C CA . LEU B 1 478 ? -21.875 39.531 0.891 1 95.25 478 LEU B CA 1
ATOM 12751 C C . LEU B 1 478 ? -22.969 40.219 0.095 1 95.25 478 LEU B C 1
ATOM 12753 O O . LEU B 1 478 ? -24.141 40.188 0.49 1 95.25 478 LEU B O 1
ATOM 12757 N N . ASN B 1 479 ? -22.578 40.875 -0.993 1 93.31 479 ASN B N 1
ATOM 12758 C CA . ASN B 1 479 ? -23.562 41.562 -1.828 1 93.31 479 ASN B CA 1
ATOM 12759 C C . ASN B 1 479 ? -24.703 40.625 -2.232 1 93.31 479 ASN B C 1
ATOM 12761 O O . ASN B 1 479 ? -24.453 39.469 -2.621 1 93.31 479 ASN B O 1
ATOM 12765 N N . PRO B 1 480 ? -25.891 41.031 -2.029 1 91.62 480 PRO B N 1
ATOM 12766 C CA . PRO B 1 480 ? -27.016 40.188 -2.375 1 91.62 480 PRO B CA 1
ATOM 12767 C C . PRO B 1 480 ? -27 39.75 -3.838 1 91.62 480 PRO B C 1
ATOM 12769 O O . PRO B 1 480 ? -27.547 38.688 -4.176 1 91.62 480 PRO B O 1
ATOM 12772 N N . GLU B 1 481 ? -26.375 40.562 -4.645 1 93.31 481 GLU B N 1
ATOM 12773 C CA . GLU B 1 481 ? -26.188 40.188 -6.039 1 93.31 481 GLU B CA 1
ATOM 12774 C C . GLU B 1 481 ? -24.891 39.406 -6.223 1 93.31 481 GLU B C 1
ATOM 12776 O O . GLU B 1 481 ? -23.812 40 -6.309 1 93.31 481 GLU B O 1
ATOM 12781 N N . LYS B 1 482 ? -25.031 38.188 -6.477 1 93.12 482 LYS B N 1
ATOM 12782 C CA . LYS B 1 482 ? -23.906 37.25 -6.543 1 93.12 482 LYS B CA 1
ATOM 12783 C C . LYS B 1 482 ? -22.922 37.688 -7.633 1 93.12 482 LYS B C 1
ATOM 12785 O O . LYS B 1 482 ? -21.719 37.438 -7.52 1 93.12 482 LYS B O 1
ATOM 12790 N N . GLU B 1 483 ? -23.406 38.25 -8.672 1 92.12 483 GLU B N 1
ATOM 12791 C CA . GLU B 1 483 ? -22.578 38.625 -9.812 1 92.12 483 GLU B CA 1
ATOM 12792 C C . GLU B 1 483 ? -21.562 39.719 -9.43 1 92.12 483 GLU B C 1
ATOM 12794 O O . GLU B 1 483 ? -20.562 39.906 -10.117 1 92.12 483 GLU B O 1
ATOM 12799 N N . LYS B 1 484 ? -21.828 40.344 -8.352 1 92.5 484 LYS B N 1
ATOM 12800 C CA . LYS B 1 484 ? -20.969 41.438 -7.941 1 92.5 484 LYS B CA 1
ATOM 12801 C C . LYS B 1 484 ? -19.891 40.938 -6.969 1 92.5 484 LYS B C 1
ATOM 12803 O O . LYS B 1 484 ? -19.078 41.75 -6.504 1 92.5 484 LYS B O 1
ATOM 12808 N N . TRP B 1 485 ? -19.891 39.719 -6.672 1 93.44 485 TRP B N 1
ATOM 12809 C CA . TRP B 1 485 ? -18.859 39.188 -5.781 1 93.44 485 TRP B CA 1
ATOM 12810 C C . TRP B 1 485 ? -17.484 39.281 -6.434 1 93.44 485 TRP B C 1
ATOM 12812 O O . TRP B 1 485 ? -17.375 39.344 -7.66 1 93.44 485 TRP B O 1
ATOM 12822 N N . SER B 1 486 ? -16.469 39.312 -5.562 1 91.38 486 SER B N 1
ATOM 12823 C CA . SER B 1 486 ? -15.102 39.156 -6.062 1 91.38 486 SER B CA 1
ATOM 12824 C C . SER B 1 486 ? -14.875 37.75 -6.625 1 91.38 486 SER B C 1
ATOM 12826 O O . SER B 1 486 ? -15.445 36.781 -6.137 1 91.38 486 SER B O 1
ATOM 12828 N N . PRO B 1 487 ? -14.086 37.562 -7.641 1 89.5 487 PRO B N 1
ATOM 12829 C CA . PRO B 1 487 ? -13.828 36.25 -8.25 1 89.5 487 PRO B CA 1
ATOM 12830 C C . PRO B 1 487 ? -13.367 35.219 -7.238 1 89.5 487 PRO B C 1
ATOM 12832 O O . PRO B 1 487 ? -13.672 34.031 -7.391 1 89.5 487 PRO B O 1
ATOM 12835 N N . ILE B 1 488 ? -12.68 35.594 -6.227 1 92.19 488 ILE B N 1
ATOM 12836 C CA . ILE B 1 488 ? -12.156 34.688 -5.238 1 92.19 488 ILE B CA 1
ATOM 12837 C C . ILE B 1 488 ? -13.297 34.094 -4.406 1 92.19 488 ILE B C 1
ATOM 12839 O O . ILE B 1 488 ? -13.188 33 -3.867 1 92.19 488 ILE B O 1
ATOM 12843 N N . HIS B 1 489 ? -14.398 34.906 -4.355 1 94.5 489 HIS B N 1
ATOM 12844 C CA . HIS B 1 489 ? -15.531 34.469 -3.539 1 94.5 489 HIS B CA 1
ATOM 12845 C C . HIS B 1 489 ? -16.266 33.312 -4.172 1 94.5 489 HIS B C 1
ATOM 12847 O O . HIS B 1 489 ? -17.047 32.625 -3.504 1 94.5 489 HIS B O 1
ATOM 12853 N N . TYR B 1 490 ? -15.977 33.031 -5.5 1 95.25 490 TYR B N 1
ATOM 12854 C CA . TYR B 1 490 ? -16.641 31.938 -6.203 1 95.25 490 TYR B CA 1
ATOM 12855 C C . TYR B 1 490 ? -15.844 30.641 -6.051 1 95.25 490 TYR B C 1
ATOM 12857 O O . TYR B 1 490 ? -16.297 29.578 -6.469 1 95.25 490 TYR B O 1
ATOM 12865 N N . ILE B 1 491 ? -14.688 30.75 -5.449 1 94.81 491 ILE B N 1
ATOM 12866 C CA . ILE B 1 491 ? -13.812 29.578 -5.324 1 94.81 491 ILE B CA 1
ATOM 12867 C C . ILE B 1 491 ? -14.172 28.797 -4.059 1 94.81 491 ILE B C 1
ATOM 12869 O O . ILE B 1 491 ? -14.352 29.391 -2.99 1 94.81 491 ILE B O 1
ATOM 12873 N N . LEU B 1 492 ? -14.367 27.516 -4.164 1 96.12 492 LEU B N 1
ATOM 12874 C CA . LEU B 1 492 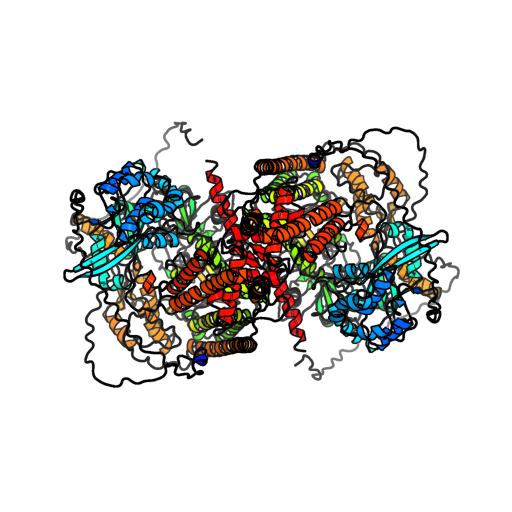? -14.516 26.641 -3.008 1 96.12 492 LEU B CA 1
ATOM 12875 C C . LEU B 1 492 ? -13.156 26.281 -2.412 1 96.12 492 LEU B C 1
ATOM 12877 O O . LEU B 1 492 ? -12.367 25.562 -3.031 1 96.12 492 LEU B O 1
ATOM 12881 N N . ASP B 1 493 ? -12.891 26.781 -1.231 1 93.62 493 ASP B N 1
ATOM 12882 C CA . ASP B 1 493 ? -11.656 26.484 -0.514 1 93.62 493 ASP B CA 1
ATOM 12883 C C . ASP B 1 493 ? -11.805 25.203 0.318 1 93.62 493 ASP B C 1
ATOM 12885 O O . ASP B 1 493 ? -12.438 25.219 1.376 1 93.62 493 ASP B O 1
ATOM 12889 N N . VAL B 1 494 ? -11.18 24.172 -0.125 1 92.38 494 VAL B N 1
ATOM 12890 C CA . VAL B 1 494 ? -11.336 22.859 0.5 1 92.38 494 VAL B CA 1
ATOM 12891 C C . VAL B 1 494 ? -10.383 22.734 1.686 1 92.38 494 VAL B C 1
ATOM 12893 O O . VAL B 1 494 ? -9.18 23 1.557 1 92.38 494 VAL B O 1
ATOM 12896 N N . LEU B 1 495 ? -10.93 22.391 2.816 1 89.94 495 LEU B N 1
ATOM 12897 C CA . LEU B 1 495 ? -10.125 22.188 4.016 1 89.94 495 LEU B CA 1
ATOM 12898 C C . LEU B 1 495 ? -9.805 20.703 4.211 1 89.94 495 LEU B C 1
ATOM 12900 O O . LEU B 1 495 ? -8.656 20.344 4.484 1 89.94 495 LEU B O 1
ATOM 12904 N N . SER B 1 496 ? -10.781 19.812 4.09 1 87.56 496 SER B N 1
ATOM 12905 C CA . SER B 1 496 ? -10.594 18.391 4.316 1 87.56 496 SER B CA 1
ATOM 12906 C C . SER B 1 496 ? -11.688 17.562 3.643 1 87.56 496 SER B C 1
ATOM 12908 O O . SER B 1 496 ? -12.766 18.094 3.342 1 87.56 496 SER B O 1
ATOM 12910 N N . GLY B 1 497 ? -11.344 16.312 3.402 1 87.94 497 GLY B N 1
ATOM 12911 C CA . GLY B 1 497 ? -12.328 15.375 2.891 1 87.94 497 GLY B CA 1
ATOM 12912 C C . GLY B 1 497 ? -12.875 14.445 3.957 1 87.94 497 GLY B C 1
ATOM 12913 O O . GLY B 1 497 ? -12.594 14.617 5.145 1 87.94 497 GLY B O 1
ATOM 12914 N N . SER B 1 498 ? -13.781 13.57 3.52 1 87.25 498 SER B N 1
ATOM 12915 C CA . SER B 1 498 ? -14.406 12.625 4.438 1 87.25 498 SER B CA 1
ATOM 12916 C C . SER B 1 498 ? -13.547 11.375 4.621 1 87.25 498 SER B C 1
ATOM 12918 O O . SER B 1 498 ? -13.828 10.328 4.035 1 87.25 498 SER B O 1
ATOM 12920 N N . PHE B 1 499 ? -12.547 11.383 5.52 1 82.44 499 PHE B N 1
ATOM 12921 C CA . PHE B 1 499 ? -11.688 10.242 5.82 1 82.44 499 PHE B CA 1
ATOM 12922 C C . PHE B 1 499 ? -12.023 9.656 7.184 1 82.44 499 PHE B C 1
ATOM 12924 O O . PHE B 1 499 ? -12.469 10.367 8.086 1 82.44 499 PHE B O 1
ATOM 12931 N N . ILE B 1 500 ? -11.961 8.367 7.25 1 86.12 500 ILE B N 1
ATOM 12932 C CA . ILE B 1 500 ? -12.289 7.715 8.516 1 86.12 500 ILE B CA 1
ATOM 12933 C C . ILE B 1 500 ? -11.023 7.156 9.156 1 86.12 500 ILE B C 1
ATOM 12935 O O . ILE B 1 500 ? -10.039 6.883 8.461 1 86.12 500 ILE B O 1
ATOM 12939 N N . GLN B 1 501 ? -11.047 7.074 10.445 1 81.25 501 GLN B N 1
ATOM 12940 C CA . GLN B 1 501 ? -10.008 6.418 11.234 1 81.25 501 GLN B CA 1
ATOM 12941 C C . GLN B 1 501 ? -10.586 5.254 12.039 1 81.25 501 GLN B C 1
ATOM 12943 O O . GLN B 1 501 ? -11.391 5.461 12.945 1 81.25 501 GLN B O 1
ATOM 12948 N N . GLU B 1 502 ? -10.078 4.125 11.625 1 82.81 502 GLU B N 1
ATOM 12949 C CA . GLU B 1 502 ? -10.531 2.949 12.367 1 82.81 502 GLU B CA 1
ATOM 12950 C C . GLU B 1 502 ? -9.734 2.781 13.664 1 82.81 502 GLU B C 1
ATOM 12952 O O . GLU B 1 502 ? -8.586 3.213 13.758 1 82.81 502 GLU B O 1
ATOM 12957 N N . SER B 1 503 ? -10.32 2.1 14.648 1 79.62 503 SER B N 1
ATOM 12958 C CA . SER B 1 503 ? -9.695 1.883 15.945 1 79.62 503 SER B CA 1
ATOM 12959 C C . SER B 1 503 ? -9.25 3.201 16.578 1 79.62 503 SER B C 1
ATOM 12961 O O . SER B 1 503 ? -8.062 3.412 16.812 1 79.62 503 SER B O 1
ATOM 12963 N N . SER B 1 504 ? -10.203 3.949 16.875 1 78.88 504 SER B N 1
ATOM 12964 C CA . SER B 1 504 ? -9.969 5.305 17.375 1 78.88 504 SER B CA 1
ATOM 12965 C C . SER B 1 504 ? -9.516 5.293 18.828 1 78.88 504 SER B C 1
ATOM 12967 O O . SER B 1 504 ? -9.961 4.457 19.609 1 78.88 504 SER B O 1
ATOM 12969 N N . SER B 1 505 ? -8.602 6.129 19.141 1 81.81 505 SER B N 1
ATOM 12970 C CA . SER B 1 505 ? -8.195 6.359 20.516 1 81.81 505 SER B CA 1
ATOM 12971 C C . SER B 1 505 ? -9.148 7.328 21.219 1 81.81 505 SER B C 1
ATOM 12973 O O . SER B 1 505 ? -9.641 8.273 20.594 1 81.81 505 SER B O 1
ATOM 12975 N N . ILE B 1 506 ? -9.453 7.031 22.391 1 86.5 506 ILE B N 1
ATOM 12976 C CA . ILE B 1 506 ? -10.375 7.895 23.125 1 86.5 506 ILE B CA 1
ATOM 12977 C C . ILE B 1 506 ? -9.602 8.742 24.125 1 86.5 506 ILE B C 1
ATOM 12979 O O . ILE B 1 506 ? -8.539 8.344 24.609 1 86.5 506 ILE B O 1
ATOM 12983 N N . THR B 1 507 ? -10.094 9.922 24.438 1 86.31 507 THR B N 1
ATOM 12984 C CA . THR B 1 507 ? -9.484 10.859 25.375 1 86.31 507 THR B CA 1
ATOM 12985 C C . THR B 1 507 ? -9.867 10.523 26.812 1 86.31 507 THR B C 1
ATOM 12987 O O . THR B 1 507 ? -10.773 9.727 27.047 1 86.31 507 THR B O 1
ATOM 12990 N N . TYR B 1 508 ? -9.211 11.102 27.812 1 89.06 508 TYR B N 1
ATOM 12991 C CA . TYR B 1 508 ? -9.516 10.82 29.219 1 89.06 508 TYR B CA 1
ATOM 12992 C C . TYR B 1 508 ? -10.914 11.297 29.578 1 89.06 508 TYR B C 1
ATOM 12994 O O . TYR B 1 508 ? -11.578 10.703 30.438 1 89.06 508 TYR B O 1
ATOM 13002 N N . GLU B 1 509 ? -11.391 12.367 28.844 1 91.75 509 GLU B N 1
ATOM 13003 C CA . GLU B 1 509 ? -12.75 12.844 29.094 1 91.75 509 GLU B CA 1
ATOM 13004 C C . GLU B 1 509 ? -13.781 11.773 28.734 1 91.75 509 GLU B C 1
ATOM 13006 O O . GLU B 1 509 ? -14.742 11.562 29.469 1 91.75 509 GLU B O 1
ATOM 13011 N N . MET B 1 510 ? -13.547 11.188 27.672 1 93 510 MET B N 1
ATOM 13012 C CA . MET B 1 510 ? -14.469 10.141 27.234 1 93 510 MET B CA 1
ATOM 13013 C C . MET B 1 510 ? -14.391 8.93 28.156 1 93 510 MET B C 1
ATOM 13015 O O . MET B 1 510 ? -15.391 8.258 28.391 1 93 510 MET B O 1
ATOM 13019 N N . ILE B 1 511 ? -13.18 8.625 28.625 1 93.5 511 ILE B N 1
ATOM 13020 C CA . ILE B 1 511 ? -13 7.52 29.562 1 93.5 511 ILE B CA 1
ATOM 13021 C C . ILE B 1 511 ? -13.844 7.758 30.812 1 93.5 511 ILE B C 1
ATOM 13023 O O . ILE B 1 511 ? -14.539 6.859 31.281 1 93.5 511 ILE B O 1
ATOM 13027 N N . MET B 1 512 ? -13.789 8.961 31.328 1 94.31 512 MET B N 1
ATOM 13028 C CA . MET B 1 512 ? -14.578 9.32 32.5 1 94.31 512 MET B CA 1
ATOM 13029 C C . MET B 1 512 ? -16.078 9.18 32.219 1 94.31 512 MET B C 1
ATOM 13031 O O . MET B 1 512 ? -16.812 8.656 33.062 1 94.31 512 MET B O 1
ATOM 13035 N N . SER B 1 513 ? -16.391 9.664 31.031 1 95.44 513 SER B N 1
ATOM 13036 C CA . SER B 1 513 ? -17.797 9.602 30.641 1 95.44 513 SER B CA 1
ATOM 13037 C C . SER B 1 513 ? -18.281 8.156 30.562 1 95.44 513 SER B C 1
ATOM 13039 O O . SER B 1 513 ? -19.375 7.836 31.047 1 95.44 513 SER B O 1
ATOM 13041 N N . LEU B 1 514 ? -17.531 7.258 30.031 1 96.06 514 LEU B N 1
ATOM 13042 C CA . LEU B 1 514 ? -17.906 5.855 29.891 1 96.06 514 LEU B CA 1
ATOM 13043 C C . LEU B 1 514 ? -18.031 5.184 31.25 1 96.06 514 LEU B C 1
ATOM 13045 O O . LEU B 1 514 ? -19 4.477 31.516 1 96.06 514 LEU B O 1
ATOM 13049 N N . SER B 1 515 ? -17.047 5.41 32.094 1 95.25 515 SER B N 1
ATOM 13050 C CA . SER B 1 515 ? -17.047 4.801 33.438 1 95.25 515 SER B CA 1
ATOM 13051 C C . SER B 1 515 ? -18.234 5.266 34.25 1 95.25 515 SER B C 1
ATOM 13053 O O . SER B 1 515 ? -18.891 4.457 34.906 1 95.25 515 SER B O 1
ATOM 13055 N N . GLU B 1 516 ? -18.484 6.543 34.25 1 95.31 516 GLU B N 1
ATOM 13056 C CA . GLU B 1 516 ? -19.531 7.105 35.062 1 95.31 516 GLU B CA 1
ATOM 13057 C C . GLU B 1 516 ? -20.922 6.758 34.531 1 95.31 516 GLU B C 1
ATOM 13059 O O . GLU B 1 516 ? -21.922 6.824 35.25 1 95.31 516 GLU B O 1
ATOM 13064 N N . ASN B 1 517 ? -20.984 6.469 33.219 1 96.44 517 ASN B N 1
ATOM 13065 C CA . ASN B 1 517 ? -22.219 5.969 32.625 1 96.44 517 ASN B CA 1
ATOM 13066 C C . ASN B 1 517 ? -22.281 4.445 32.688 1 96.44 517 ASN B C 1
ATOM 13068 O O . ASN B 1 517 ? -22.797 3.811 31.766 1 96.44 517 ASN B O 1
ATOM 13072 N N . LYS B 1 518 ? -21.594 3.842 33.531 1 95 518 LYS B N 1
ATOM 13073 C CA . LYS B 1 518 ? -21.797 2.482 34.031 1 95 518 LYS B CA 1
ATOM 13074 C C . LYS B 1 518 ? -20.938 1.48 33.25 1 95 518 LYS B C 1
ATOM 13076 O O . LYS B 1 518 ? -21.062 0.271 33.469 1 95 518 LYS B O 1
ATOM 13081 N N . VAL B 1 519 ? -20.094 1.823 32.344 1 96.31 519 VAL B N 1
ATOM 13082 C CA . VAL B 1 519 ? -19.141 0.894 31.766 1 96.31 519 VAL B CA 1
ATOM 13083 C C . VAL B 1 519 ? -18.156 0.417 32.812 1 96.31 519 VAL B C 1
ATOM 13085 O O . VAL B 1 519 ? -17.531 1.229 33.531 1 96.31 519 VAL B O 1
ATOM 13088 N N . PRO B 1 520 ? -18 -0.837 32.938 1 95.25 520 PRO B N 1
ATOM 13089 C CA . PRO B 1 520 ? -17.094 -1.335 34 1 95.25 520 PRO B CA 1
ATOM 13090 C C . PRO B 1 520 ? -15.641 -0.912 33.781 1 95.25 520 PRO B C 1
ATOM 13092 O O . PRO B 1 520 ? -15.148 -0.949 32.656 1 95.25 520 PRO B O 1
ATOM 13095 N N . ASP B 1 521 ? -14.961 -0.496 34.844 1 94.12 521 ASP B N 1
ATOM 13096 C CA . ASP B 1 521 ? -13.562 -0.08 34.781 1 94.12 521 ASP B CA 1
ATOM 13097 C C . ASP B 1 521 ? -12.68 -1.206 34.25 1 94.12 521 ASP B C 1
ATOM 13099 O O . ASP B 1 521 ? -11.664 -0.952 33.594 1 94.12 521 ASP B O 1
ATOM 13103 N N . ARG B 1 522 ? -13.055 -2.416 34.531 1 93.12 522 ARG B N 1
ATOM 13104 C CA . ARG B 1 522 ? -12.273 -3.578 34.094 1 93.12 522 ARG B CA 1
ATOM 13105 C C . ARG B 1 522 ? -12.219 -3.682 32.594 1 93.12 522 ARG B C 1
ATOM 13107 O O . ARG B 1 522 ? -11.227 -4.145 32.031 1 93.12 522 ARG B O 1
ATOM 13114 N N . ALA B 1 523 ? -13.312 -3.309 31.969 1 93.44 523 ALA B N 1
ATOM 13115 C CA . ALA B 1 523 ? -13.352 -3.357 30.516 1 93.44 523 ALA B CA 1
ATOM 13116 C C . ALA B 1 523 ? -12.367 -2.365 29.906 1 93.44 523 ALA B C 1
ATOM 13118 O O . ALA B 1 523 ? -11.672 -2.684 28.938 1 93.44 523 ALA B O 1
ATOM 13119 N N . LEU B 1 524 ? -12.328 -1.186 30.453 1 93 524 LEU B N 1
ATOM 13120 C CA . LEU B 1 524 ? -11.422 -0.154 29.969 1 93 524 LEU B CA 1
ATOM 13121 C C . LEU B 1 524 ? -9.977 -0.499 30.312 1 93 524 LEU B C 1
ATOM 13123 O O . LEU B 1 524 ? -9.07 -0.252 29.516 1 93 524 LEU B O 1
ATOM 13127 N N . ALA B 1 525 ? -9.805 -1.088 31.484 1 92.81 525 ALA B N 1
ATOM 13128 C CA . ALA B 1 525 ? -8.477 -1.527 31.891 1 92.81 525 ALA B CA 1
ATOM 13129 C C . ALA B 1 525 ? -7.949 -2.615 30.969 1 92.81 525 ALA B C 1
ATOM 13131 O O . ALA B 1 525 ? -6.762 -2.637 30.641 1 92.81 525 ALA B O 1
ATOM 13132 N N . LYS B 1 526 ? -8.789 -3.488 30.609 1 93 526 LYS B N 1
ATOM 13133 C CA . LYS B 1 526 ? -8.398 -4.559 29.703 1 93 526 LYS B CA 1
ATOM 13134 C C . LYS B 1 526 ? -7.98 -3.998 28.344 1 93 526 LYS B C 1
ATOM 13136 O O . LYS B 1 526 ? -6.988 -4.441 27.766 1 93 526 LYS B O 1
ATOM 13141 N N . LEU B 1 527 ? -8.75 -3.111 27.828 1 89.69 527 LEU B N 1
ATOM 13142 C CA . LEU B 1 527 ? -8.438 -2.488 26.562 1 89.69 527 LEU B CA 1
ATOM 13143 C C . LEU B 1 527 ? -7.086 -1.778 26.609 1 89.69 527 LEU B C 1
ATOM 13145 O O . LEU B 1 527 ? -6.316 -1.811 25.656 1 89.69 527 LEU B O 1
ATOM 13149 N N . LEU B 1 528 ? -6.836 -1.1 27.734 1 90 528 LEU B N 1
ATOM 13150 C CA . LEU B 1 528 ? -5.555 -0.425 27.922 1 90 528 LEU B CA 1
ATOM 13151 C C . LEU B 1 528 ? -4.41 -1.431 27.953 1 90 528 LEU B C 1
ATOM 13153 O O . LEU B 1 528 ? -3.369 -1.21 27.328 1 90 528 LEU B O 1
ATOM 13157 N N . ARG B 1 529 ? -4.562 -2.537 28.688 1 90.44 529 ARG B N 1
ATOM 13158 C CA . ARG B 1 529 ? -3.559 -3.594 28.75 1 90.44 529 ARG B CA 1
ATOM 13159 C C . ARG B 1 529 ? -3.262 -4.156 27.375 1 90.44 529 ARG B C 1
ATOM 13161 O O . ARG B 1 529 ? -2.102 -4.387 27.031 1 90.44 529 ARG B O 1
ATOM 13168 N N . ASP B 1 530 ? -4.293 -4.406 26.641 1 87.38 530 ASP B N 1
ATOM 13169 C CA . ASP B 1 530 ? -4.137 -4.949 25.297 1 87.38 530 ASP B CA 1
ATOM 13170 C C . ASP B 1 530 ? -3.365 -3.98 24.391 1 87.38 530 ASP B C 1
ATOM 13172 O O . ASP B 1 530 ? -2.553 -4.402 23.562 1 87.38 530 ASP B O 1
ATOM 13176 N N . THR B 1 531 ? -3.678 -2.713 24.5 1 85.62 531 THR B N 1
ATOM 13177 C CA . THR B 1 531 ? -3.012 -1.694 23.688 1 85.62 531 THR B CA 1
ATOM 13178 C C . THR B 1 531 ? -1.522 -1.635 24.016 1 85.62 531 THR B C 1
ATOM 13180 O O . THR B 1 531 ? -0.684 -1.581 23.109 1 85.62 531 THR B O 1
ATOM 13183 N N . ILE B 1 532 ? -1.188 -1.67 25.328 1 88.31 532 ILE B N 1
ATOM 13184 C CA . ILE B 1 532 ? 0.194 -1.588 25.781 1 88.31 532 ILE B CA 1
ATOM 13185 C C . ILE B 1 532 ? 0.96 -2.832 25.344 1 88.31 532 ILE B C 1
ATOM 13187 O O . ILE B 1 532 ? 2.113 -2.74 24.922 1 88.31 532 ILE B O 1
ATOM 13191 N N . GLU B 1 533 ? 0.353 -3.936 25.453 1 88.44 533 GLU B N 1
ATOM 13192 C CA . GLU B 1 533 ? 0.981 -5.188 25.031 1 88.44 533 GLU B CA 1
ATOM 13193 C C . GLU B 1 533 ? 1.307 -5.176 23.547 1 88.44 533 GLU B C 1
ATOM 13195 O O . GLU B 1 533 ? 2.395 -5.59 23.141 1 88.44 533 GLU B O 1
ATOM 13200 N N . ARG B 1 534 ? 0.395 -4.789 22.781 1 83.81 534 ARG B N 1
ATOM 13201 C CA . ARG B 1 534 ? 0.605 -4.715 21.344 1 83.81 534 ARG B CA 1
ATOM 13202 C C . ARG B 1 534 ? 1.77 -3.791 21 1 83.81 534 ARG B C 1
ATOM 13204 O O . ARG B 1 534 ? 2.602 -4.117 20.156 1 83.81 534 ARG B O 1
ATOM 13211 N N . ASP B 1 535 ? 1.837 -2.639 21.609 1 84.5 535 ASP B N 1
ATOM 13212 C CA . ASP B 1 535 ? 2.904 -1.674 21.359 1 84.5 535 ASP B CA 1
ATOM 13213 C C . ASP B 1 535 ? 4.258 -2.227 21.812 1 84.5 535 ASP B C 1
ATOM 13215 O O . ASP B 1 535 ? 5.27 -2.018 21.141 1 84.5 535 ASP B O 1
ATOM 13219 N N . ALA B 1 536 ? 4.262 -2.902 22.953 1 87.56 536 ALA B N 1
ATOM 13220 C CA . ALA B 1 536 ? 5.5 -3.467 23.484 1 87.56 536 ALA B CA 1
ATOM 13221 C C . ALA B 1 536 ? 6.035 -4.57 22.578 1 87.56 536 ALA B C 1
ATOM 13223 O O . ALA B 1 536 ? 7.238 -4.641 22.312 1 87.56 536 ALA B O 1
ATOM 13224 N N . GLN B 1 537 ? 5.191 -5.379 22.047 1 84.88 537 GLN B N 1
ATOM 13225 C CA . GLN B 1 537 ? 5.578 -6.5 21.203 1 84.88 537 GLN B CA 1
ATOM 13226 C C . GLN B 1 537 ? 6.121 -6.02 19.859 1 84.88 537 GLN B C 1
ATOM 13228 O O . GLN B 1 537 ? 6.953 -6.688 19.234 1 84.88 537 GLN B O 1
ATOM 13233 N N . SER B 1 538 ? 5.648 -4.953 19.453 1 85.69 538 SER B N 1
ATOM 13234 C CA . SER B 1 538 ? 6.074 -4.414 18.172 1 85.69 538 SER B CA 1
ATOM 13235 C C . SER B 1 538 ? 7.539 -3.99 18.203 1 85.69 538 SER B C 1
ATOM 13237 O O . SER B 1 538 ? 8.18 -3.869 17.156 1 85.69 538 SER B O 1
ATOM 13239 N N . MET B 1 539 ? 8.188 -3.803 19.406 1 88.56 539 MET B N 1
ATOM 13240 C CA . MET B 1 539 ? 9.555 -3.32 19.547 1 88.56 539 MET B CA 1
ATOM 13241 C C . MET B 1 539 ? 10.5 -4.461 19.906 1 88.56 539 MET B C 1
ATOM 13243 O O . MET B 1 539 ? 11.711 -4.262 20.016 1 88.56 539 MET B O 1
ATOM 13247 N N . GLU B 1 540 ? 10.023 -5.586 20.062 1 87.56 540 GLU B N 1
ATOM 13248 C CA . GLU B 1 540 ? 10.836 -6.711 20.516 1 87.56 540 GLU B CA 1
ATOM 13249 C C . GLU B 1 540 ? 11.516 -7.406 19.328 1 87.56 540 GLU B C 1
ATOM 13251 O O . GLU B 1 540 ? 10.844 -7.809 18.375 1 87.56 540 GLU B O 1
ATOM 13256 N N . PRO B 1 541 ? 12.875 -7.504 19.422 1 88.25 541 PRO B N 1
ATOM 13257 C CA . PRO B 1 541 ? 13.578 -8.242 18.359 1 88.25 541 PRO B CA 1
ATOM 13258 C C . PRO B 1 541 ? 13.227 -9.727 18.344 1 88.25 541 PRO B C 1
ATOM 13260 O O . PRO B 1 541 ? 13 -10.328 19.406 1 88.25 541 PRO B O 1
ATOM 13263 N N . SER B 1 542 ? 13.055 -10.328 17.172 1 82.06 542 SER B N 1
ATOM 13264 C CA . SER B 1 542 ? 12.766 -11.75 17 1 82.06 542 SER B CA 1
ATOM 13265 C C . SER B 1 542 ? 13.93 -12.477 16.328 1 82.06 542 SER B C 1
ATOM 13267 O O . SER B 1 542 ? 14.586 -11.922 15.453 1 82.06 542 SER B O 1
ATOM 13269 N N . SER B 1 543 ? 14.297 -13.562 16.828 1 75.62 543 SER B N 1
ATOM 13270 C CA . SER B 1 543 ? 15.352 -14.391 16.25 1 75.62 543 SER B CA 1
ATOM 13271 C C . SER B 1 543 ? 14.836 -15.203 15.062 1 75.62 543 SER B C 1
ATOM 13273 O O . SER B 1 543 ? 15.609 -15.898 14.398 1 75.62 543 SER B O 1
ATOM 13275 N N . LYS B 1 544 ? 13.633 -14.961 14.688 1 71.88 544 LYS B N 1
ATOM 13276 C CA . LYS B 1 544 ? 13.016 -15.695 13.578 1 71.88 544 LYS B CA 1
ATOM 13277 C C . LYS B 1 544 ? 13.555 -15.211 12.234 1 71.88 544 LYS B C 1
ATOM 13279 O O . LYS B 1 544 ? 14.156 -14.141 12.148 1 71.88 544 LYS B O 1
ATOM 13284 N N . PRO B 1 545 ? 13.352 -16.172 11.234 1 72.38 545 PRO B N 1
ATOM 13285 C CA . PRO B 1 545 ? 13.75 -15.711 9.906 1 72.38 545 PRO B CA 1
ATOM 13286 C C . PRO B 1 545 ? 13.031 -14.43 9.492 1 72.38 545 PRO B C 1
ATOM 13288 O O . PRO B 1 545 ? 11.852 -14.25 9.797 1 72.38 545 PRO B O 1
ATOM 13291 N N . HIS B 1 546 ? 13.625 -13.516 9.031 1 80.06 546 HIS B N 1
ATOM 13292 C CA . HIS B 1 546 ? 13.125 -12.234 8.562 1 80.06 546 HIS B CA 1
ATOM 13293 C C . HIS B 1 546 ? 12.75 -11.32 9.727 1 80.06 546 HIS B C 1
ATOM 13295 O O . HIS B 1 546 ? 12 -10.367 9.555 1 80.06 546 HIS B O 1
ATOM 13301 N N . GLY B 1 547 ? 13.234 -11.727 10.938 1 86.25 547 GLY B N 1
ATOM 13302 C CA . GLY B 1 547 ? 12.938 -10.953 12.125 1 86.25 547 GLY B CA 1
ATOM 13303 C C . GLY B 1 547 ? 13.297 -9.484 11.984 1 86.25 547 GLY B C 1
ATOM 13304 O O . GLY B 1 547 ? 12.547 -8.609 12.43 1 86.25 547 GLY B O 1
ATOM 13305 N N . SER B 1 548 ? 14.438 -9.219 11.336 1 91.06 548 SER B N 1
ATOM 13306 C CA . SER B 1 548 ? 14.883 -7.84 11.156 1 91.06 548 SER B CA 1
ATOM 13307 C C . SER B 1 548 ? 13.906 -7.059 10.273 1 91.06 548 SER B C 1
ATOM 13309 O O . SER B 1 548 ? 13.656 -5.875 10.508 1 91.06 548 SER B O 1
ATOM 13311 N N . LYS B 1 549 ? 13.383 -7.73 9.297 1 91.06 549 LYS B N 1
ATOM 13312 C CA . LYS B 1 549 ? 12.438 -7.078 8.391 1 91.06 549 LYS B CA 1
ATOM 13313 C C . LYS B 1 549 ? 11.109 -6.809 9.086 1 91.06 549 LYS B C 1
ATOM 13315 O O . LYS B 1 549 ? 10.484 -5.766 8.867 1 91.06 549 LYS B O 1
ATOM 13320 N N . VAL B 1 550 ? 10.703 -7.77 9.945 1 90.94 550 VAL B N 1
ATOM 13321 C CA . VAL B 1 550 ? 9.461 -7.605 10.695 1 90.94 550 VAL B CA 1
ATOM 13322 C C . VAL B 1 550 ? 9.609 -6.453 11.695 1 90.94 550 VAL B C 1
ATOM 13324 O O . VAL B 1 550 ? 8.695 -5.641 11.852 1 90.94 550 VAL B O 1
ATOM 13327 N N . LEU B 1 551 ? 10.766 -6.43 12.344 1 93.56 551 LEU B N 1
ATOM 13328 C CA . LEU B 1 551 ? 11.031 -5.344 13.281 1 93.56 551 LEU B CA 1
ATOM 13329 C C . LEU B 1 551 ? 11.055 -4 12.562 1 93.56 551 LEU B C 1
ATOM 13331 O O . LEU B 1 551 ? 10.531 -3.008 13.078 1 93.56 551 LEU B O 1
ATOM 13335 N N . TYR B 1 552 ? 11.672 -3.984 11.359 1 94.25 552 TYR B N 1
ATOM 13336 C CA . TYR B 1 552 ? 11.695 -2.785 10.531 1 94.25 552 TYR B CA 1
ATOM 13337 C C . TYR B 1 552 ? 10.281 -2.283 10.258 1 94.25 552 TYR B C 1
ATOM 13339 O O . TYR B 1 552 ? 9.992 -1.1 10.445 1 94.25 552 TYR B O 1
ATOM 13347 N N . ASP B 1 553 ? 9.406 -3.154 9.82 1 92.38 553 ASP B N 1
ATOM 13348 C CA . ASP B 1 553 ? 8.031 -2.807 9.469 1 92.38 553 ASP B CA 1
ATOM 13349 C C . ASP B 1 553 ? 7.262 -2.316 10.695 1 92.38 553 ASP B C 1
ATOM 13351 O O . ASP B 1 553 ? 6.453 -1.393 10.594 1 92.38 553 ASP B O 1
ATOM 13355 N N . SER B 1 554 ? 7.516 -2.914 11.844 1 91.25 554 SER B N 1
ATOM 13356 C CA . SER B 1 554 ? 6.836 -2.549 13.078 1 91.25 554 SER B CA 1
ATOM 13357 C C . SER B 1 554 ? 7.242 -1.153 13.547 1 91.25 554 SER B C 1
ATOM 13359 O O . SER B 1 554 ? 6.391 -0.343 13.914 1 91.25 554 SER B O 1
ATOM 13361 N N . VAL B 1 555 ? 8.508 -0.884 13.555 1 92.81 555 VAL B N 1
ATOM 13362 C CA . VAL B 1 555 ? 9.008 0.426 13.961 1 92.81 555 VAL B CA 1
ATOM 13363 C C . VAL B 1 555 ? 8.516 1.494 12.992 1 92.81 555 VAL B C 1
ATOM 13365 O O . VAL B 1 555 ? 8.109 2.582 13.406 1 92.81 555 VAL B O 1
ATOM 13368 N N . TYR B 1 556 ? 8.516 1.162 11.672 1 91.94 556 TYR B N 1
ATOM 13369 C CA . TYR B 1 556 ? 8.055 2.072 10.625 1 91.94 556 TYR B CA 1
ATOM 13370 C C . TYR B 1 556 ? 6.609 2.486 10.859 1 91.94 556 TYR B C 1
ATOM 13372 O O . TYR B 1 556 ? 6.27 3.666 10.75 1 91.94 556 TYR B O 1
ATOM 13380 N N . ALA B 1 557 ? 5.809 1.539 11.203 1 86.06 557 ALA B N 1
ATOM 13381 C CA . ALA B 1 557 ? 4.375 1.772 11.359 1 86.06 557 ALA B CA 1
ATOM 13382 C C . ALA B 1 557 ? 4.07 2.434 12.703 1 86.06 557 ALA B C 1
ATOM 13384 O O . ALA B 1 557 ? 3.32 3.408 12.766 1 86.06 557 ALA B O 1
ATOM 13385 N N . THR B 1 558 ? 4.676 1.958 13.836 1 85.44 558 THR B N 1
ATOM 13386 C CA . THR B 1 558 ? 4.355 2.381 15.195 1 85.44 558 THR B CA 1
ATOM 13387 C C . THR B 1 558 ? 4.816 3.814 15.438 1 85.44 558 THR B C 1
ATOM 13389 O O . THR B 1 558 ? 4.152 4.578 16.141 1 85.44 558 THR B O 1
ATOM 13392 N N . HIS B 1 559 ? 5.91 4.168 14.828 1 85.06 559 HIS B N 1
ATOM 13393 C CA . HIS B 1 559 ? 6.445 5.504 15.07 1 85.06 559 HIS B CA 1
ATOM 13394 C C . HIS B 1 559 ? 6.148 6.434 13.898 1 85.06 559 HIS B C 1
ATOM 13396 O O . HIS B 1 559 ? 6.793 7.477 13.75 1 85.06 559 HIS B O 1
ATOM 13402 N N . ARG B 1 560 ? 5.246 6.074 12.961 1 81.06 560 ARG B N 1
ATOM 13403 C CA . ARG B 1 560 ? 4.672 6.902 11.906 1 81.06 560 ARG B CA 1
ATOM 13404 C C . ARG B 1 560 ? 5.766 7.527 11.039 1 81.06 560 ARG B C 1
ATOM 13406 O O . ARG B 1 560 ? 5.785 8.742 10.844 1 81.06 560 ARG B O 1
ATOM 13413 N N . VAL B 1 561 ? 6.684 6.723 10.594 1 86.75 561 VAL B N 1
ATOM 13414 C CA . VAL B 1 561 ? 7.812 7.18 9.797 1 86.75 561 VAL B CA 1
ATOM 13415 C C . VAL B 1 561 ? 7.312 7.75 8.469 1 86.75 561 VAL B C 1
ATOM 13417 O O . VAL B 1 561 ? 7.836 8.75 7.98 1 86.75 561 VAL B O 1
ATOM 13420 N N . LEU B 1 562 ? 6.262 7.156 7.863 1 82.75 562 LEU B N 1
ATOM 13421 C CA . LEU B 1 562 ? 5.711 7.637 6.598 1 82.75 562 LEU B CA 1
ATOM 13422 C C . LEU B 1 562 ? 5.242 9.078 6.727 1 82.75 562 LEU B C 1
ATOM 13424 O O . LEU B 1 562 ? 5.52 9.906 5.852 1 82.75 562 LEU B O 1
ATOM 13428 N N . GLN B 1 563 ? 4.527 9.43 7.797 1 73.88 563 GLN B N 1
ATOM 13429 C CA . GLN B 1 563 ? 3.986 10.766 8.008 1 73.88 563 GLN B CA 1
ATOM 13430 C C . GLN B 1 563 ? 5.105 11.797 8.148 1 73.88 563 GLN B C 1
ATOM 13432 O O . GLN B 1 563 ? 5.012 12.898 7.605 1 73.88 563 GLN B O 1
ATOM 13437 N N . SER B 1 564 ? 6.102 11.32 8.852 1 75.69 564 SER B N 1
ATOM 13438 C CA . SER B 1 564 ? 7.246 12.203 9.031 1 75.69 564 SER B CA 1
ATOM 13439 C C . SER B 1 564 ? 7.941 12.484 7.699 1 75.69 564 SER B C 1
ATOM 13441 O O . SER B 1 564 ? 8.328 13.617 7.422 1 75.69 564 SER B O 1
ATOM 13443 N N . ARG B 1 565 ? 8.062 11.461 6.867 1 78.25 565 ARG B N 1
ATOM 13444 C CA . ARG B 1 565 ? 8.719 11.594 5.574 1 78.25 565 ARG B CA 1
ATOM 13445 C C . ARG B 1 565 ? 7.875 12.422 4.609 1 78.25 565 ARG B C 1
ATOM 13447 O O . ARG B 1 565 ? 8.406 13.219 3.838 1 78.25 565 ARG B O 1
ATOM 13454 N N . LEU B 1 566 ? 6.594 12.25 4.641 1 72.44 566 LEU B N 1
ATOM 13455 C CA . LEU B 1 566 ? 5.691 12.992 3.768 1 72.44 566 LEU B CA 1
ATOM 13456 C C . LEU B 1 566 ? 5.688 14.477 4.121 1 72.44 566 LEU B C 1
ATOM 13458 O O . LEU B 1 566 ? 5.531 15.328 3.242 1 72.44 566 LEU B O 1
ATOM 13462 N N . ARG B 1 567 ? 5.879 14.828 5.418 1 65.44 567 ARG B N 1
ATOM 13463 C CA . ARG B 1 567 ? 5.938 16.219 5.863 1 65.44 567 ARG B CA 1
ATOM 13464 C C . ARG B 1 567 ? 7.125 16.938 5.238 1 65.44 567 ARG B C 1
ATOM 13466 O O . ARG B 1 567 ? 7.086 18.156 5.051 1 65.44 567 ARG B O 1
ATOM 13473 N N . GLN B 1 568 ? 8.07 16.031 4.852 1 63.28 568 GLN B N 1
ATOM 13474 C CA . GLN B 1 568 ? 9.273 16.609 4.262 1 63.28 568 GLN B CA 1
ATOM 13475 C C . GLN B 1 568 ? 9.117 16.797 2.754 1 63.28 568 GLN B C 1
ATOM 13477 O O . GLN B 1 568 ? 9.852 17.562 2.135 1 63.28 568 GLN B O 1
ATOM 13482 N N . ILE B 1 569 ? 8.016 16.109 2.23 1 64 569 ILE B N 1
ATOM 13483 C CA . ILE B 1 569 ? 7.875 16.094 0.778 1 64 569 ILE B CA 1
ATOM 13484 C C . ILE B 1 569 ? 6.734 17.031 0.362 1 64 569 ILE B C 1
ATOM 13486 O O . ILE B 1 569 ? 6.824 17.703 -0.661 1 64 569 ILE B O 1
ATOM 13490 N N . ILE B 1 570 ? 5.531 17.078 1.159 1 62.12 570 ILE B N 1
ATOM 13491 C CA . ILE B 1 570 ? 4.34 17.812 0.729 1 62.12 570 ILE B CA 1
ATOM 13492 C C . ILE B 1 570 ? 4.105 19.016 1.644 1 62.12 570 ILE B C 1
ATOM 13494 O O . ILE B 1 570 ? 4.496 19 2.812 1 62.12 570 ILE B O 1
ATOM 13498 N N . SER B 1 571 ? 3.465 20.031 1.033 1 59.84 571 SER B N 1
ATOM 13499 C CA . SER B 1 571 ? 3.102 21.234 1.785 1 59.84 571 SER B CA 1
ATOM 13500 C C . SER B 1 571 ? 2.027 20.922 2.824 1 59.84 571 SER B C 1
ATOM 13502 O O . SER B 1 571 ? 1.286 19.953 2.691 1 59.84 571 SER B O 1
ATOM 13504 N N . LEU B 1 572 ? 2.031 21.578 3.889 1 54.5 572 LEU B N 1
ATOM 13505 C CA . LEU B 1 572 ? 1.124 21.359 5.012 1 54.5 572 LEU B CA 1
ATOM 13506 C C . LEU B 1 572 ? -0.329 21.391 4.547 1 54.5 572 LEU B C 1
ATOM 13508 O O . LEU B 1 572 ? -1.163 20.641 5.055 1 54.5 572 LEU B O 1
ATOM 13512 N N . ASP B 1 573 ? -0.604 22.312 3.645 1 55.91 573 ASP B N 1
ATOM 13513 C CA . ASP B 1 573 ? -1.972 22.391 3.141 1 55.91 573 ASP B CA 1
ATOM 13514 C C . ASP B 1 573 ? -2.373 21.094 2.451 1 55.91 573 ASP B C 1
ATOM 13516 O O . ASP B 1 573 ? -3.506 20.625 2.6 1 55.91 573 ASP B O 1
ATOM 13520 N N . ALA B 1 574 ? -1.431 20.5 1.8 1 60.62 574 ALA B N 1
ATOM 13521 C CA . ALA B 1 574 ? -1.69 19.234 1.114 1 60.62 574 ALA B CA 1
ATOM 13522 C C . ALA B 1 574 ? -1.854 18.094 2.111 1 60.62 574 ALA B C 1
ATOM 13524 O O . ALA B 1 574 ? -2.641 17.172 1.886 1 60.62 574 ALA B O 1
ATOM 13525 N N . HIS B 1 575 ? -1.226 18.25 3.273 1 62.56 575 HIS B N 1
ATOM 13526 C CA . HIS B 1 575 ? -1.334 17.234 4.316 1 62.56 575 HIS B CA 1
ATOM 13527 C C . HIS B 1 575 ? -2.754 17.172 4.867 1 62.56 575 HIS B C 1
ATOM 13529 O O . HIS B 1 575 ? -3.279 16.078 5.09 1 62.56 575 HIS B O 1
ATOM 13535 N N . ARG B 1 576 ? -3.24 18.344 5.039 1 59.28 576 ARG B N 1
ATOM 13536 C CA . ARG B 1 576 ? -4.598 18.406 5.574 1 59.28 576 ARG B CA 1
ATOM 13537 C C . ARG B 1 576 ? -5.605 17.875 4.559 1 59.28 576 ARG B C 1
ATOM 13539 O O . ARG B 1 576 ? -6.488 17.078 4.902 1 59.28 576 ARG B O 1
ATOM 13546 N N . ALA B 1 577 ? -5.309 18.266 3.371 1 59.78 577 ALA B N 1
ATOM 13547 C CA . ALA B 1 577 ? -6.234 17.891 2.309 1 59.78 577 ALA B CA 1
ATOM 13548 C C . ALA B 1 577 ? -6.219 16.375 2.084 1 59.78 577 ALA B C 1
ATOM 13550 O O . ALA B 1 577 ? -7.242 15.789 1.729 1 59.78 577 ALA B O 1
ATOM 13551 N N . GLN B 1 578 ? -5.027 15.812 2.355 1 59.81 578 GLN B N 1
ATOM 13552 C CA . GLN B 1 578 ? -4.875 14.391 2.08 1 59.81 578 GLN B CA 1
ATOM 13553 C C . GLN B 1 578 ? -5.074 13.555 3.344 1 59.81 578 GLN B C 1
ATOM 13555 O O . GLN B 1 578 ? -4.922 12.336 3.32 1 59.81 578 GLN B O 1
ATOM 13560 N N . ALA B 1 579 ? -5.598 14.211 4.348 1 54.91 579 ALA B N 1
ATOM 13561 C CA . ALA B 1 579 ? -5.859 13.562 5.629 1 54.91 579 ALA B CA 1
ATOM 13562 C C . ALA B 1 579 ? -4.625 12.828 6.141 1 54.91 579 ALA B C 1
ATOM 13564 O O . ALA B 1 579 ? -4.73 11.711 6.652 1 54.91 579 ALA B O 1
ATOM 13565 N N . LEU B 1 580 ? -3.533 13.312 5.664 1 55.59 580 LEU B N 1
ATOM 13566 C CA . LEU B 1 580 ? -2.311 12.664 6.125 1 55.59 580 LEU B CA 1
ATOM 13567 C C . LEU B 1 580 ? -2.004 13.047 7.57 1 55.59 580 LEU B C 1
ATOM 13569 O O . LEU B 1 580 ? -1.272 12.336 8.266 1 55.59 580 LEU B O 1
ATOM 13573 N N . ILE B 1 581 ? -2.455 14.234 8.102 1 47.09 581 ILE B N 1
ATOM 13574 C CA . ILE B 1 581 ? -2.248 14.695 9.469 1 47.09 581 ILE B CA 1
ATOM 13575 C C . ILE B 1 581 ? -3.584 14.719 10.211 1 47.09 581 ILE B C 1
ATOM 13577 O O . ILE B 1 581 ? -4.602 15.148 9.656 1 47.09 581 ILE B O 1
ATOM 13581 N N . GLU B 1 582 ? -3.639 13.852 11.242 1 46 582 GLU B N 1
ATOM 13582 C CA . GLU B 1 582 ? -4.816 14.008 12.086 1 46 582 GLU B CA 1
ATOM 13583 C C . GLU B 1 582 ? -4.977 15.445 12.562 1 46 582 GLU B C 1
ATOM 13585 O O . GLU B 1 582 ? -3.982 16.141 12.812 1 46 582 GLU B O 1
ATOM 13590 N N . LEU B 1 583 ? -6.07 16.094 12.328 1 42.22 583 LEU B N 1
ATOM 13591 C CA . LEU B 1 583 ? -6.434 17.453 12.727 1 42.22 583 LEU B CA 1
ATOM 13592 C C . LEU B 1 583 ? -5.836 17.797 14.086 1 42.22 583 LEU B C 1
ATOM 13594 O O . LEU B 1 583 ? -5.453 18.953 14.32 1 42.22 583 LEU B O 1
ATOM 13598 N N . GLU B 1 584 ? -5.891 16.875 14.953 1 40.53 584 GLU B N 1
ATOM 13599 C CA . GLU B 1 584 ? -5.52 17.203 16.328 1 40.53 584 GLU B CA 1
ATOM 13600 C C . GLU B 1 584 ? -4.043 17.562 16.422 1 40.53 584 GLU B C 1
ATOM 13602 O O . GLU B 1 584 ? -3.637 18.281 17.344 1 40.53 584 GLU B O 1
ATOM 13607 N N . ASP B 1 585 ? -3.287 17.078 15.477 1 39.5 585 ASP B N 1
ATOM 13608 C CA . ASP B 1 585 ? -1.841 17.25 15.578 1 39.5 585 ASP B CA 1
ATOM 13609 C C . ASP B 1 585 ? -1.399 18.578 14.969 1 39.5 585 ASP B C 1
ATOM 13611 O O . ASP B 1 585 ? -0.211 18.891 14.977 1 39.5 585 ASP B O 1
ATOM 13615 N N . GLU B 1 586 ? -2.262 19.266 14.383 1 38.28 586 GLU B N 1
ATOM 13616 C CA . GLU B 1 586 ? -1.916 20.5 13.695 1 38.28 586 GLU B CA 1
ATOM 13617 C C . GLU B 1 586 ? -1.287 21.516 14.648 1 38.28 586 GLU B C 1
ATOM 13619 O O . GLU B 1 586 ? -0.381 22.25 14.273 1 38.28 586 GLU B O 1
ATOM 13624 N N . ASP B 1 587 ? -1.934 21.719 15.844 1 38.03 587 ASP B N 1
ATOM 13625 C CA . ASP B 1 587 ? -1.461 22.781 16.734 1 38.03 587 ASP B CA 1
ATOM 13626 C C . ASP B 1 587 ? -0.018 22.531 17.172 1 38.03 587 ASP B C 1
ATOM 13628 O O . ASP B 1 587 ? 0.733 23.469 17.422 1 38.03 587 ASP B O 1
ATOM 13632 N N . GLU B 1 588 ? 0.236 21.344 17.406 1 36.59 588 GLU B N 1
ATOM 13633 C CA . GLU B 1 588 ? 1.591 21.078 17.891 1 36.59 588 GLU B CA 1
ATOM 13634 C C . GLU B 1 588 ? 2.631 21.438 16.828 1 36.59 588 GLU B C 1
ATOM 13636 O O . GLU B 1 588 ? 3.777 21.75 17.156 1 36.59 588 GLU B O 1
ATOM 13641 N N . TYR B 1 589 ? 2.227 21.5 15.672 1 36.66 589 TYR B N 1
ATOM 13642 C CA . TYR B 1 589 ? 3.201 21.594 14.586 1 36.66 589 TYR B CA 1
ATOM 13643 C C . TYR B 1 589 ? 3.438 23.047 14.188 1 36.66 589 TYR B C 1
ATOM 13645 O O . TYR B 1 589 ? 4.105 23.328 13.188 1 36.66 589 TYR B O 1
ATOM 13653 N N . GLU B 1 590 ? 2.66 23.953 14.68 1 36.91 590 GLU B N 1
ATOM 13654 C CA . GLU B 1 590 ? 2.912 25.344 14.289 1 36.91 590 GLU B CA 1
ATOM 13655 C C . GLU B 1 590 ? 4.355 25.75 14.586 1 36.91 590 GLU B C 1
ATOM 13657 O O . GLU B 1 590 ? 4.805 26.812 14.172 1 36.91 590 GLU B O 1
ATOM 13662 N N . GLY B 1 591 ? 4.914 25.219 15.656 1 35.97 591 GLY B N 1
ATOM 13663 C CA . GLY B 1 591 ? 6.277 25.719 15.766 1 35.97 591 GLY B CA 1
ATOM 13664 C C . GLY B 1 591 ? 7.141 25.359 14.57 1 35.97 591 GLY B C 1
ATOM 13665 O O . GLY B 1 591 ? 6.926 24.328 13.93 1 35.97 591 GLY B O 1
ATOM 13666 N N . LEU B 1 592 ? 7.434 26.422 13.812 1 33.91 592 LEU B N 1
ATOM 13667 C CA . LEU B 1 592 ? 8.492 26.25 12.82 1 33.91 592 LEU B CA 1
ATOM 13668 C C . LEU B 1 592 ? 9.43 25.109 13.219 1 33.91 592 LEU B C 1
ATOM 13670 O O . LEU B 1 592 ? 10.094 25.188 14.258 1 33.91 592 LEU B O 1
ATOM 13674 N N . THR B 1 593 ? 8.992 23.969 13.281 1 36.94 593 THR B N 1
ATOM 13675 C CA . THR B 1 593 ? 10.086 23.016 13.406 1 36.94 593 THR B CA 1
ATOM 13676 C C . THR B 1 593 ? 11.367 23.594 12.812 1 36.94 593 THR B C 1
ATOM 13678 O O . THR B 1 593 ? 11.352 24.188 11.727 1 36.94 593 THR B O 1
ATOM 13681 N N . SER B 1 594 ? 12.234 24.188 13.57 1 36.75 594 SER B N 1
ATOM 13682 C CA . SER B 1 594 ? 13.508 24.594 12.984 1 36.75 594 SER B CA 1
ATOM 13683 C C . SER B 1 594 ? 13.805 23.812 11.703 1 36.75 594 SER B C 1
ATOM 13685 O O . SER B 1 594 ? 13.789 22.578 11.703 1 36.75 594 SER B O 1
ATOM 13687 N N . ALA B 1 595 ? 13.367 24.25 10.625 1 36.56 595 ALA B N 1
ATOM 13688 C CA . ALA B 1 595 ? 13.516 23.797 9.25 1 36.56 595 ALA B CA 1
ATOM 13689 C C . ALA B 1 595 ? 14.648 22.781 9.117 1 36.56 595 ALA B C 1
ATOM 13691 O O . ALA B 1 595 ? 14.602 21.891 8.266 1 36.56 595 ALA B O 1
ATOM 13692 N N . LYS B 1 596 ? 15.836 23.25 9.711 1 36.62 596 LYS B N 1
ATOM 13693 C CA . LYS B 1 596 ? 17.031 22.469 9.445 1 36.62 596 LYS B CA 1
ATOM 13694 C C . LYS B 1 596 ? 16.859 21.016 9.875 1 36.62 596 LYS B C 1
ATOM 13696 O O . LYS B 1 596 ? 17.312 20.094 9.18 1 36.62 596 LYS B O 1
ATOM 13701 N N . TRP B 1 597 ? 16.406 20.797 11.211 1 40.69 597 TRP B N 1
ATOM 13702 C CA . TRP B 1 597 ? 16.578 19.562 11.969 1 40.69 597 TRP B CA 1
ATOM 13703 C C . TRP B 1 597 ? 15.539 18.516 11.57 1 40.69 597 TRP B C 1
ATOM 13705 O O . TRP B 1 597 ? 15.805 17.312 11.617 1 40.69 597 TRP B O 1
ATOM 13715 N N . GLU B 1 598 ? 14.367 18.938 11.461 1 48.59 598 GLU B N 1
ATOM 13716 C CA . GLU B 1 598 ? 13.359 17.953 11.094 1 48.59 598 GLU B CA 1
ATOM 13717 C C . GLU B 1 598 ? 13.453 17.594 9.617 1 48.59 598 GLU B C 1
ATOM 13719 O O . GLU B 1 598 ? 12.664 16.781 9.117 1 48.59 598 GLU B O 1
ATOM 13724 N N . ALA B 1 599 ? 14.633 18.234 9.258 1 56.09 599 ALA B N 1
ATOM 13725 C CA . ALA B 1 599 ? 14.906 18.125 7.832 1 56.09 599 ALA B CA 1
ATOM 13726 C C . ALA B 1 599 ? 15.836 16.953 7.539 1 56.09 599 ALA B C 1
ATOM 13728 O O . ALA B 1 599 ? 16.922 16.844 8.109 1 56.09 599 ALA B O 1
ATOM 13729 N N . GLY B 1 600 ? 15.664 15.984 7.062 1 70.12 600 GLY B N 1
ATOM 13730 C CA . GLY B 1 600 ? 16.281 14.891 6.336 1 70.12 600 GLY B CA 1
ATOM 13731 C C . GLY B 1 600 ? 17.578 14.414 6.973 1 70.12 600 GLY B C 1
ATOM 13732 O O . GLY B 1 600 ? 17.969 14.891 8.039 1 70.12 600 GLY B O 1
ATOM 13733 N N . PRO B 1 601 ? 18.328 13.57 6.703 1 83.62 601 PRO B N 1
ATOM 13734 C CA . PRO B 1 601 ? 19.594 13.039 7.203 1 83.62 601 PRO B CA 1
ATOM 13735 C C . PRO B 1 601 ? 20.734 14.055 7.102 1 83.62 601 PRO B C 1
ATOM 13737 O O . PRO B 1 601 ? 20.672 14.984 6.297 1 83.62 601 PRO B O 1
ATOM 13740 N N . ASP B 1 602 ? 21.719 13.977 8.094 1 87.38 602 ASP B N 1
ATOM 13741 C CA . ASP B 1 602 ? 22.922 14.781 7.988 1 87.38 602 ASP B CA 1
ATOM 13742 C C . ASP B 1 602 ? 23.562 14.656 6.605 1 87.38 602 ASP B C 1
ATOM 13744 O O . ASP B 1 602 ? 23.891 13.547 6.168 1 87.38 602 ASP B O 1
ATOM 13748 N N . PRO B 1 603 ? 23.688 15.688 5.887 1 83.44 603 PRO B N 1
ATOM 13749 C CA . PRO B 1 603 ? 24.188 15.617 4.512 1 83.44 603 PRO B CA 1
ATOM 13750 C C . PRO B 1 603 ? 25.641 15.164 4.441 1 83.44 603 PRO B C 1
ATOM 13752 O O . PRO B 1 603 ? 26.109 14.75 3.377 1 83.44 603 PRO B O 1
ATOM 13755 N N . PHE B 1 604 ? 26.359 15.164 5.582 1 88.5 604 PHE B N 1
ATOM 13756 C CA . PHE B 1 604 ? 27.781 14.844 5.555 1 88.5 604 PHE B CA 1
ATOM 13757 C C . PHE B 1 604 ? 28.016 13.422 6.062 1 88.5 604 PHE B C 1
ATOM 13759 O O . PHE B 1 604 ? 28.625 12.609 5.371 1 88.5 604 PHE B O 1
ATOM 13766 N N . SER B 1 605 ? 27.453 13.094 7.246 1 92.81 605 SER B N 1
ATOM 13767 C CA . SER B 1 605 ? 27.656 11.758 7.793 1 92.81 605 SER B CA 1
ATOM 13768 C C . SER B 1 605 ? 26.609 10.781 7.281 1 92.81 605 SER B C 1
ATOM 13770 O O . SER B 1 605 ? 26.844 9.57 7.266 1 92.81 605 SER B O 1
ATOM 13772 N N . GLY B 1 606 ? 25.375 11.352 6.934 1 91.88 606 GLY B N 1
ATOM 13773 C CA . GLY B 1 606 ? 24.281 10.508 6.488 1 91.88 606 GLY B CA 1
ATOM 13774 C C . GLY B 1 606 ? 23.406 10.023 7.625 1 91.88 606 GLY B C 1
ATOM 13775 O O . GLY B 1 606 ? 22.453 9.273 7.402 1 91.88 606 GLY B O 1
ATOM 13776 N N . GLN B 1 607 ? 23.641 10.414 8.836 1 92.75 607 GLN B N 1
ATOM 13777 C CA . GLN B 1 607 ? 22.875 9.93 9.977 1 92.75 607 GLN B CA 1
ATOM 13778 C C . GLN B 1 607 ? 21.438 10.469 9.945 1 92.75 607 GLN B C 1
ATOM 13780 O O . GLN B 1 607 ? 21.234 11.672 9.82 1 92.75 607 GLN B O 1
ATOM 13785 N N . PRO B 1 608 ? 20.516 9.609 10.07 1 89.94 608 PRO B N 1
ATOM 13786 C CA . PRO B 1 608 ? 19.141 10.086 10.141 1 89.94 608 PRO B CA 1
ATOM 13787 C C . PRO B 1 608 ? 18.875 10.961 11.359 1 89.94 608 PRO B C 1
ATOM 13789 O O . PRO B 1 608 ? 19.516 10.781 12.406 1 89.94 608 PRO B O 1
ATOM 13792 N N . ALA B 1 609 ? 17.938 11.812 11.273 1 81.62 609 ALA B N 1
ATOM 13793 C CA . ALA B 1 609 ? 17.656 12.789 12.328 1 81.62 609 ALA B CA 1
ATOM 13794 C C . ALA B 1 609 ? 16.906 12.141 13.484 1 81.62 609 ALA B C 1
ATOM 13796 O O . ALA B 1 609 ? 17.141 12.477 14.648 1 81.62 609 ALA B O 1
ATOM 13797 N N . SER B 1 610 ? 16.031 11.18 13.188 1 87.12 610 SER B N 1
ATOM 13798 C CA . SER B 1 610 ? 15.195 10.594 14.227 1 87.12 610 SER B CA 1
ATOM 13799 C C . SER B 1 610 ? 15.703 9.219 14.648 1 87.12 610 SER B C 1
ATOM 13801 O O . SER B 1 610 ? 16.344 8.523 13.852 1 87.12 610 SER B O 1
ATOM 13803 N N . SER B 1 611 ? 15.422 8.828 15.914 1 90.56 611 SER B N 1
ATOM 13804 C CA . SER B 1 611 ? 15.867 7.555 16.469 1 90.56 611 SER B CA 1
ATOM 13805 C C . SER B 1 611 ? 15.234 6.383 15.719 1 90.56 611 SER B C 1
ATOM 13807 O O . SER B 1 611 ? 15.883 5.352 15.516 1 90.56 611 SER B O 1
ATOM 13809 N N . GLN B 1 612 ? 14.008 6.551 15.367 1 92.56 612 GLN B N 1
ATOM 13810 C CA . GLN B 1 612 ? 13.336 5.461 14.664 1 92.56 612 GLN B CA 1
ATOM 13811 C C . GLN B 1 612 ? 13.984 5.199 13.305 1 92.56 612 GLN B C 1
ATOM 13813 O O . GLN B 1 612 ? 14.164 4.047 12.914 1 92.56 612 GLN B O 1
ATOM 13818 N N . GLU B 1 613 ? 14.352 6.238 12.602 1 92.31 613 GLU B N 1
ATOM 13819 C CA . GLU B 1 613 ? 14.984 6.074 11.297 1 92.31 613 GLU B CA 1
ATOM 13820 C C . GLU B 1 613 ? 16.406 5.523 11.438 1 92.31 613 GLU B C 1
ATOM 13822 O O . GLU B 1 613 ? 16.906 4.867 10.523 1 92.31 613 GLU B O 1
ATOM 13827 N N . GLN B 1 614 ? 17.062 5.863 12.539 1 94.88 614 GLN B N 1
ATOM 13828 C CA . GLN B 1 614 ? 18.359 5.27 12.789 1 94.88 614 GLN B CA 1
ATOM 13829 C C . GLN B 1 614 ? 18.266 3.752 12.938 1 94.88 614 GLN B C 1
ATOM 13831 O O . GLN B 1 614 ? 19.078 3.012 12.383 1 94.88 614 GLN B O 1
ATOM 13836 N N . VAL B 1 615 ? 17.25 3.334 13.68 1 96.12 615 VAL B N 1
ATOM 13837 C CA . VAL B 1 615 ? 17.047 1.899 13.844 1 96.12 615 VAL B CA 1
ATOM 13838 C C . VAL B 1 615 ? 16.797 1.253 12.484 1 96.12 615 VAL B C 1
ATOM 13840 O O . VAL B 1 615 ? 17.375 0.206 12.18 1 96.12 615 VAL B O 1
ATOM 13843 N N . LEU B 1 616 ? 15.969 1.875 11.648 1 95.69 616 LEU B N 1
ATOM 13844 C CA . LEU B 1 616 ? 15.695 1.353 10.312 1 95.69 616 LEU B CA 1
ATOM 13845 C C . LEU B 1 616 ? 16.984 1.266 9.5 1 95.69 616 LEU B C 1
ATOM 13847 O O . LEU B 1 616 ? 17.219 0.265 8.82 1 95.69 616 LEU B O 1
ATOM 13851 N N . GLY B 1 617 ? 17.781 2.365 9.609 1 95.88 617 GLY B N 1
ATOM 13852 C CA . GLY B 1 617 ? 19.031 2.412 8.867 1 95.88 617 GLY B CA 1
ATOM 13853 C C . GLY B 1 617 ? 19.984 1.302 9.242 1 95.88 617 GLY B C 1
ATOM 13854 O O . GLY B 1 617 ? 20.641 0.708 8.375 1 95.88 617 GLY B O 1
ATOM 13855 N N . TRP B 1 618 ? 20.062 1.005 10.516 1 96.88 618 TRP B N 1
ATOM 13856 C CA . TRP B 1 618 ? 20.953 -0.059 10.984 1 96.88 618 TRP B CA 1
ATOM 13857 C C . TRP B 1 618 ? 20.469 -1.421 10.492 1 96.88 618 TRP B C 1
ATOM 13859 O O . TRP B 1 618 ? 21.266 -2.223 10 1 96.88 618 TRP B O 1
ATOM 13869 N N . LEU B 1 619 ? 19.203 -1.646 10.609 1 95.44 619 LEU B N 1
ATOM 13870 C CA . LEU B 1 619 ? 18.656 -2.943 10.227 1 95.44 619 LEU B CA 1
ATOM 13871 C C . LEU B 1 619 ? 18.859 -3.201 8.734 1 95.44 619 LEU B C 1
ATOM 13873 O O . LEU B 1 619 ? 19.25 -4.305 8.344 1 95.44 619 LEU B O 1
ATOM 13877 N N . GLN B 1 620 ? 18.656 -2.229 7.957 1 94.75 620 GLN B N 1
ATOM 13878 C CA . GLN B 1 620 ? 18.781 -2.4 6.516 1 94.75 620 GLN B CA 1
ATOM 13879 C C . GLN B 1 620 ? 20.234 -2.609 6.105 1 94.75 620 GLN B C 1
ATOM 13881 O O . GLN B 1 620 ? 20.516 -3.262 5.098 1 94.75 620 GLN B O 1
ATOM 13886 N N . ALA B 1 621 ? 21.141 -1.968 6.859 1 95.81 621 ALA B N 1
ATOM 13887 C CA . ALA B 1 621 ? 22.562 -2.074 6.555 1 95.81 621 ALA B CA 1
ATOM 13888 C C . ALA B 1 621 ? 23.109 -3.439 6.969 1 95.81 621 ALA B C 1
ATOM 13890 O O . ALA B 1 621 ? 24.234 -3.807 6.59 1 95.81 621 ALA B O 1
ATOM 13891 N N . GLY B 1 622 ? 22.359 -4.215 7.773 1 93.38 622 GLY B N 1
ATOM 13892 C CA . GLY B 1 622 ? 22.766 -5.562 8.117 1 93.38 622 GLY B CA 1
ATOM 13893 C C . GLY B 1 622 ? 23.156 -5.719 9.578 1 93.38 622 GLY B C 1
ATOM 13894 O O . GLY B 1 622 ? 23.594 -6.785 10 1 93.38 622 GLY B O 1
ATOM 13895 N N . PHE B 1 623 ? 22.938 -4.648 10.391 1 95.06 623 PHE B N 1
ATOM 13896 C CA . PHE B 1 623 ? 23.188 -4.77 11.82 1 95.06 623 PHE B CA 1
ATOM 13897 C C . PHE B 1 623 ? 22.109 -5.617 12.492 1 95.06 623 PHE B C 1
ATOM 13899 O O . PHE B 1 623 ? 20.969 -5.676 12.023 1 95.06 623 PHE B O 1
ATOM 13906 N N . SER B 1 624 ? 22.438 -6.246 13.547 1 92 624 SER B N 1
ATOM 13907 C CA . SER B 1 624 ? 21.516 -7.074 14.305 1 92 624 SER B CA 1
ATOM 13908 C C . SER B 1 624 ? 20.656 -6.23 15.25 1 92 624 SER B C 1
ATOM 13910 O O . SER B 1 624 ? 21.156 -5.258 15.836 1 92 624 SER B O 1
ATOM 13912 N N . PRO B 1 625 ? 19.422 -6.621 15.422 1 92.06 625 PRO B N 1
ATOM 13913 C CA . PRO B 1 625 ? 18.594 -5.922 16.406 1 92.06 625 PRO B CA 1
ATOM 13914 C C . PRO B 1 625 ? 19.156 -5.992 17.812 1 92.06 625 PRO B C 1
ATOM 13916 O O . PRO B 1 625 ? 18.797 -5.18 18.672 1 92.06 625 PRO B O 1
ATOM 13919 N N . THR B 1 626 ? 20.109 -6.949 18.016 1 90.62 626 THR B N 1
ATOM 13920 C CA . THR B 1 626 ? 20.641 -7.145 19.359 1 90.62 626 THR B CA 1
ATOM 13921 C C . THR B 1 626 ? 21.969 -6.406 19.531 1 90.62 626 THR B C 1
ATOM 13923 O O . THR B 1 626 ? 22.594 -6.477 20.594 1 90.62 626 THR B O 1
ATOM 13926 N N . ASP B 1 627 ? 22.422 -5.75 18.406 1 92.12 627 ASP B N 1
ATOM 13927 C CA . ASP B 1 627 ? 23.594 -4.91 18.562 1 92.12 627 ASP B CA 1
ATOM 13928 C C . ASP B 1 627 ? 23.344 -3.809 19.594 1 92.12 627 ASP B C 1
ATOM 13930 O O . ASP B 1 627 ? 22.25 -3.271 19.688 1 92.12 627 ASP B O 1
ATOM 13934 N N . ARG B 1 628 ? 24.297 -3.467 20.297 1 90.62 628 ARG B N 1
ATOM 13935 C CA . ARG B 1 628 ? 24.203 -2.588 21.453 1 90.62 628 ARG B CA 1
ATOM 13936 C C . ARG B 1 628 ? 23.5 -1.277 21.078 1 90.62 628 ARG B C 1
ATOM 13938 O O . ARG B 1 628 ? 22.578 -0.848 21.766 1 90.62 628 ARG B O 1
ATOM 13945 N N . PHE B 1 629 ? 24.016 -0.613 20.047 1 92.69 629 PHE B N 1
ATOM 13946 C CA . PHE B 1 629 ? 23.469 0.693 19.688 1 92.69 629 PHE B CA 1
ATOM 13947 C C . PHE B 1 629 ? 22.047 0.566 19.188 1 92.69 629 PHE B C 1
ATOM 13949 O O . PHE B 1 629 ? 21.234 1.47 19.375 1 92.69 629 PHE B O 1
ATOM 13956 N N . VAL B 1 630 ? 21.672 -0.561 18.5 1 94.25 630 VAL B N 1
ATOM 13957 C CA . VAL B 1 630 ? 20.312 -0.781 18.047 1 94.25 630 VAL B CA 1
ATOM 13958 C C . VAL B 1 630 ? 19.391 -1.016 19.234 1 94.25 630 VAL B C 1
ATOM 13960 O O . VAL B 1 630 ? 18.312 -0.416 19.344 1 94.25 630 VAL B O 1
ATOM 13963 N N . MET B 1 631 ? 19.891 -1.803 20.203 1 91.88 631 MET B N 1
ATOM 13964 C CA . MET B 1 631 ? 19.109 -2.146 21.391 1 91.88 631 MET B CA 1
ATOM 13965 C C . MET B 1 631 ? 18.859 -0.911 22.25 1 91.88 631 MET B C 1
ATOM 13967 O O . MET B 1 631 ? 17.781 -0.759 22.812 1 91.88 631 MET B O 1
ATOM 13971 N N . GLU B 1 632 ? 19.812 -0.088 22.328 1 91.75 632 GLU B N 1
ATOM 13972 C CA . GLU B 1 632 ? 19.672 1.136 23.109 1 91.75 632 GLU B CA 1
ATOM 13973 C C . GLU B 1 632 ? 18.547 2.016 22.562 1 91.75 632 GLU B C 1
ATOM 13975 O O . GLU B 1 632 ? 17.75 2.566 23.312 1 91.75 632 GLU B O 1
ATOM 13980 N N . LYS B 1 633 ? 18.594 2.174 21.25 1 92.81 633 LYS B N 1
ATOM 13981 C CA . LYS B 1 633 ? 17.578 3.018 20.625 1 92.81 633 LYS B CA 1
ATOM 13982 C C . LYS B 1 633 ? 16.203 2.359 20.688 1 92.81 633 LYS B C 1
ATOM 13984 O O . LYS B 1 633 ? 15.188 3.043 20.812 1 92.81 633 LYS B O 1
ATOM 13989 N N . LEU B 1 634 ? 16.141 0.989 20.594 1 93.44 634 LEU B N 1
ATOM 13990 C CA . LEU B 1 634 ? 14.883 0.27 20.719 1 93.44 634 LEU B CA 1
ATOM 13991 C C . LEU B 1 634 ? 14.273 0.449 22.094 1 93.44 634 LEU B C 1
ATOM 13993 O O . LEU B 1 634 ? 13.062 0.638 22.234 1 93.44 634 LEU B O 1
ATOM 13997 N N . VAL B 1 635 ? 15.102 0.381 23.141 1 91.75 635 VAL B N 1
ATOM 13998 C CA . VAL B 1 635 ? 14.641 0.583 24.5 1 91.75 635 VAL B CA 1
ATOM 13999 C C . VAL B 1 635 ? 14.117 2.008 24.672 1 91.75 635 VAL B C 1
ATOM 14001 O O . VAL B 1 635 ? 13.086 2.225 25.312 1 91.75 635 VAL B O 1
ATOM 14004 N N . TYR B 1 636 ? 14.812 2.912 24.047 1 90.5 636 TYR B N 1
ATOM 14005 C CA . TYR B 1 636 ? 14.391 4.309 24.109 1 90.5 636 TYR B CA 1
ATOM 14006 C C . TYR B 1 636 ? 13.039 4.492 23.422 1 90.5 636 TYR B C 1
ATOM 14008 O O . TYR B 1 636 ? 12.156 5.16 23.969 1 90.5 636 TYR B O 1
ATOM 14016 N N . LEU B 1 637 ? 12.852 3.949 22.203 1 90.94 637 LEU B N 1
ATOM 14017 C CA . LEU B 1 637 ? 11.617 4.07 21.453 1 90.94 637 LEU B CA 1
ATOM 14018 C C . LEU B 1 637 ? 10.453 3.412 22.188 1 90.94 637 LEU B C 1
ATOM 14020 O O . LEU B 1 637 ? 9.328 3.916 22.156 1 90.94 637 LEU B O 1
ATOM 14024 N N . GLN B 1 638 ? 10.719 2.311 22.797 1 90.38 638 GLN B N 1
ATOM 14025 C CA . GLN B 1 638 ? 9.68 1.646 23.578 1 90.38 638 GLN B CA 1
ATOM 14026 C C . GLN B 1 638 ? 9.273 2.488 24.781 1 90.38 638 GLN B C 1
ATOM 14028 O O . GLN B 1 638 ? 8.086 2.586 25.109 1 90.38 638 GLN B O 1
ATOM 14033 N N . LYS B 1 639 ? 10.266 3.055 25.484 1 87 639 LYS B N 1
ATOM 14034 C CA . LYS B 1 639 ? 9.992 3.916 26.641 1 87 639 LYS B CA 1
ATOM 14035 C C . LYS B 1 639 ? 9.125 5.105 26.234 1 87 639 LYS B C 1
ATOM 14037 O O . LYS B 1 639 ? 8.227 5.504 26.984 1 87 639 LYS B O 1
ATOM 14042 N N . LYS B 1 640 ? 9.438 5.652 25.125 1 84.62 640 LYS B N 1
ATOM 14043 C CA . LYS B 1 640 ? 8.648 6.773 24.641 1 84.62 640 LYS B CA 1
ATOM 14044 C C . LYS B 1 640 ? 7.195 6.363 24.406 1 84.62 640 LYS B C 1
ATOM 14046 O O . LYS B 1 640 ? 6.273 7.094 24.781 1 84.62 640 LYS B O 1
ATOM 14051 N N . LEU B 1 641 ? 6.938 5.223 23.812 1 83.62 641 LEU B N 1
ATOM 14052 C CA . LEU B 1 641 ? 5.598 4.715 23.562 1 83.62 641 LEU B CA 1
ATOM 14053 C C . LEU B 1 641 ? 4.863 4.438 24.859 1 83.62 641 LEU B C 1
ATOM 14055 O O . LEU B 1 641 ? 3.678 4.754 25 1 83.62 641 LEU B O 1
ATOM 14059 N N . MET B 1 642 ? 5.602 3.9 25.844 1 84.69 642 MET B N 1
ATOM 14060 C CA . MET B 1 642 ? 5.02 3.533 27.141 1 84.69 642 MET B CA 1
ATOM 14061 C C . MET B 1 642 ? 4.66 4.773 27.938 1 84.69 642 MET B C 1
ATOM 14063 O O . MET B 1 642 ? 3.617 4.812 28.594 1 84.69 642 MET B O 1
ATOM 14067 N N . THR B 1 643 ? 5.492 5.738 27.812 1 80.56 643 THR B N 1
ATOM 14068 C CA . THR B 1 643 ? 5.227 6.988 28.516 1 80.56 643 THR B CA 1
ATOM 14069 C C . THR B 1 643 ? 3.982 7.672 27.969 1 80.56 643 THR B C 1
ATOM 14071 O O . THR B 1 643 ? 3.174 8.211 28.719 1 80.56 643 THR B O 1
ATOM 14074 N N . GLU B 1 644 ? 3.863 7.59 26.703 1 75.06 644 GLU B N 1
ATOM 14075 C CA . GLU B 1 644 ? 2.68 8.172 26.078 1 75.06 644 GLU B CA 1
ATOM 14076 C C . GLU B 1 644 ? 1.418 7.406 26.453 1 75.06 644 GLU B C 1
ATOM 14078 O O . GLU B 1 644 ? 0.349 7.996 26.625 1 75.06 644 GLU B O 1
ATOM 14083 N N . ALA B 1 645 ? 1.531 6.152 26.594 1 74.5 645 ALA B N 1
ATOM 14084 C CA . ALA B 1 645 ? 0.403 5.316 27 1 74.5 645 ALA B CA 1
ATOM 14085 C C . ALA B 1 645 ? -0.038 5.633 28.422 1 74.5 645 ALA B C 1
ATOM 14087 O O . ALA B 1 645 ? -1.232 5.613 28.734 1 74.5 645 ALA B O 1
ATOM 14088 N N . VAL B 1 646 ? 0.924 5.941 29.297 1 76.75 646 VAL B N 1
ATOM 14089 C CA . VAL B 1 646 ? 0.63 6.219 30.703 1 76.75 646 VAL B CA 1
ATOM 14090 C C . VAL B 1 646 ? 0.084 7.637 30.844 1 76.75 646 VAL B C 1
ATOM 14092 O O . VAL B 1 646 ? -0.906 7.859 31.547 1 76.75 646 VAL B O 1
ATOM 14095 N N . ASN B 1 647 ? 0.707 8.539 30.078 1 76 647 ASN B N 1
ATOM 14096 C CA . ASN B 1 647 ? 0.367 9.938 30.281 1 76 647 ASN B CA 1
ATOM 14097 C C . ASN B 1 647 ? -0.93 10.312 29.562 1 76 647 ASN B C 1
ATOM 14099 O O . ASN B 1 647 ? -1.691 11.148 30.047 1 76 647 ASN B O 1
ATOM 14103 N N . ARG B 1 648 ? -1.229 9.703 28.5 1 75.88 648 ARG B N 1
ATOM 14104 C CA . ARG B 1 648 ? -2.375 10.125 27.703 1 75.88 648 ARG B CA 1
ATOM 14105 C C . ARG B 1 648 ? -3.467 9.062 27.703 1 75.88 648 ARG B C 1
ATOM 14107 O O . ARG B 1 648 ? -4.574 9.297 27.219 1 75.88 648 ARG B O 1
ATOM 14114 N N . TYR B 1 649 ? -3.25 8.008 28.547 1 79.19 649 TYR B N 1
ATOM 14115 C CA . TYR B 1 649 ? -4.203 6.906 28.609 1 79.19 649 TYR B CA 1
ATOM 14116 C C . TYR B 1 649 ? -4.699 6.539 27.219 1 79.19 649 TYR B C 1
ATOM 14118 O O . TYR B 1 649 ? -5.906 6.41 26.984 1 79.19 649 TYR B O 1
ATOM 14126 N N . ARG B 1 650 ? -3.865 6.566 26.328 1 75.5 650 ARG B N 1
ATOM 14127 C CA . ARG B 1 650 ? -4.293 6.293 24.969 1 75.5 650 ARG B CA 1
ATOM 14128 C C . ARG B 1 650 ? -4.859 4.883 24.844 1 75.5 650 ARG B C 1
ATOM 14130 O O . ARG B 1 650 ? -4.113 3.904 24.844 1 75.5 650 ARG B O 1
ATOM 14137 N N . ILE B 1 651 ? -6.16 4.738 24.859 1 83.19 651 ILE B N 1
ATOM 14138 C CA . ILE B 1 651 ? -6.852 3.471 24.672 1 83.19 651 ILE B CA 1
ATOM 14139 C C . ILE B 1 651 ? -7.371 3.387 23.234 1 83.19 651 ILE B C 1
ATOM 14141 O O . ILE B 1 651 ? -8.164 4.227 22.812 1 83.19 651 ILE B O 1
ATOM 14145 N N . ALA B 1 652 ? -6.914 2.48 22.5 1 84.06 652 ALA B N 1
ATOM 14146 C CA . ALA B 1 652 ? -7.473 2.217 21.172 1 84.06 652 ALA B CA 1
ATOM 14147 C C . ALA B 1 652 ? -8.602 1.193 21.25 1 84.06 652 ALA B C 1
ATOM 14149 O O . ALA B 1 652 ? -8.43 0.109 21.812 1 84.06 652 ALA B O 1
ATOM 14150 N N . ILE B 1 653 ? -9.758 1.624 20.875 1 89.69 653 ILE B N 1
ATOM 14151 C CA . ILE B 1 653 ? -10.891 0.698 20.797 1 89.69 653 ILE B CA 1
ATOM 14152 C C . ILE B 1 653 ? -10.969 0.099 19.391 1 89.69 653 ILE B C 1
ATOM 14154 O O . ILE B 1 653 ? -11.352 0.783 18.438 1 89.69 653 ILE B O 1
ATOM 14158 N N . PRO B 1 654 ? -10.617 -1.146 19.219 1 84.94 654 PRO B N 1
ATOM 14159 C CA . PRO B 1 654 ? -10.586 -1.752 17.891 1 84.94 654 PRO B CA 1
ATOM 14160 C C . PRO B 1 654 ? -11.922 -1.647 17.156 1 84.94 654 PRO B C 1
ATOM 14162 O O . PRO B 1 654 ? -11.945 -1.358 15.961 1 84.94 654 PRO B O 1
ATOM 14165 N N . GLU B 1 655 ? -13.055 -1.809 17.891 1 91.12 655 GLU B N 1
ATOM 14166 C CA . GLU B 1 655 ? -14.375 -1.746 17.266 1 91.12 655 GLU B CA 1
ATOM 14167 C C . GLU B 1 655 ? -14.969 -0.347 17.375 1 91.12 655 GLU B C 1
ATOM 14169 O O . GLU B 1 655 ? -16.016 -0.161 17.984 1 91.12 655 GLU B O 1
ATOM 14174 N N . SER B 1 656 ? -14.344 0.568 16.75 1 92.81 656 SER B N 1
ATOM 14175 C CA . SER B 1 656 ? -14.758 1.966 16.734 1 92.81 656 SER B CA 1
ATOM 14176 C C . SER B 1 656 ? -14.281 2.67 15.461 1 92.81 656 SER B C 1
ATOM 14178 O O . SER B 1 656 ? -13.422 2.154 14.742 1 92.81 656 SER B O 1
ATOM 14180 N N . VAL B 1 657 ? -14.922 3.77 15.125 1 92.56 657 VAL B N 1
ATOM 14181 C CA . VAL B 1 657 ? -14.516 4.582 13.984 1 92.56 657 VAL B CA 1
ATOM 14182 C C . VAL B 1 657 ? -14.688 6.062 14.312 1 92.56 657 VAL B C 1
ATOM 14184 O O . VAL B 1 657 ? -15.57 6.434 15.094 1 92.56 657 VAL B O 1
ATOM 14187 N N . ARG B 1 658 ? -13.812 6.84 13.898 1 93 658 ARG B N 1
ATOM 14188 C CA . ARG B 1 658 ? -13.969 8.289 13.914 1 93 658 ARG B CA 1
ATOM 14189 C C . ARG B 1 658 ? -14.25 8.828 12.516 1 93 658 ARG B C 1
ATOM 14191 O O . ARG B 1 658 ? -13.523 8.531 11.57 1 93 658 ARG B O 1
ATOM 14198 N N . ALA B 1 659 ? -15.281 9.531 12.367 1 93.5 659 ALA B N 1
ATOM 14199 C CA . ALA B 1 659 ? -15.695 10.031 11.062 1 93.5 659 ALA B CA 1
ATOM 14200 C C . ALA B 1 659 ? -16.453 11.359 11.203 1 93.5 659 ALA B C 1
ATOM 14202 O O . ALA B 1 659 ? -16.875 11.719 12.297 1 93.5 659 ALA B O 1
ATOM 14203 N N . LEU B 1 660 ? -16.594 12.078 10.141 1 94.88 660 LEU B N 1
ATOM 14204 C CA . LEU B 1 660 ? -17.406 13.289 10.102 1 94.88 660 LEU B CA 1
ATOM 14205 C C . LEU B 1 660 ? -18.875 12.953 10.344 1 94.88 660 LEU B C 1
ATOM 14207 O O . LEU B 1 660 ? -19.375 11.922 9.891 1 94.88 660 LEU B O 1
ATOM 14211 N N . ILE B 1 661 ? -19.516 13.789 11.102 1 97.19 661 ILE B N 1
ATOM 14212 C CA . ILE B 1 661 ? -20.953 13.602 11.312 1 97.19 661 ILE B CA 1
ATOM 14213 C C . ILE B 1 661 ? -21.734 14.492 10.352 1 97.19 661 ILE B C 1
ATOM 14215 O O . ILE B 1 661 ? -21.391 15.656 10.141 1 97.19 661 ILE B O 1
ATOM 14219 N N . VAL B 1 662 ? -22.75 13.938 9.727 1 97.56 662 VAL B N 1
ATOM 14220 C CA . VAL B 1 662 ? -23.578 14.656 8.766 1 97.56 662 VAL B CA 1
ATOM 14221 C C . VAL B 1 662 ? -25.047 14.352 9.031 1 97.56 662 VAL B C 1
ATOM 14223 O O . VAL B 1 662 ? -25.391 13.32 9.609 1 97.56 662 VAL B O 1
ATOM 14226 N N . PRO B 1 663 ? -25.969 15.305 8.688 1 97.75 663 PRO B N 1
ATOM 14227 C CA . PRO B 1 663 ? -27.406 15.047 8.828 1 97.75 663 PRO B CA 1
ATOM 14228 C C . PRO B 1 663 ? -27.953 14.156 7.719 1 97.75 663 PRO B C 1
ATOM 14230 O O . PRO B 1 663 ? -27.438 14.164 6.602 1 97.75 663 PRO B O 1
ATOM 14233 N N . ASP B 1 664 ? -28.969 13.406 8.031 1 97.25 664 ASP B N 1
ATOM 14234 C CA . ASP B 1 664 ? -29.641 12.539 7.066 1 97.25 664 ASP B CA 1
ATOM 14235 C C . ASP B 1 664 ? -30.172 13.344 5.883 1 97.25 664 ASP B C 1
ATOM 14237 O O . ASP B 1 664 ? -31.125 14.109 6.031 1 97.25 664 ASP B O 1
ATOM 14241 N N . PRO B 1 665 ? -29.578 13.141 4.719 1 95.94 665 PRO B N 1
ATOM 14242 C CA . PRO B 1 665 ? -30 13.922 3.555 1 95.94 665 PRO B CA 1
ATOM 14243 C C . PRO B 1 665 ? -31.359 13.469 3.008 1 95.94 665 PRO B C 1
ATOM 14245 O O . PRO B 1 665 ? -31.984 14.188 2.225 1 95.94 665 PRO B O 1
ATOM 14248 N N . LEU B 1 666 ? -31.812 12.297 3.412 1 94.94 666 LEU B N 1
ATOM 14249 C CA . LEU B 1 666 ? -33 11.703 2.828 1 94.94 666 LEU B CA 1
ATOM 14250 C C . LEU B 1 666 ? -34.156 11.727 3.822 1 94.94 666 LEU B C 1
ATOM 14252 O O . LEU B 1 666 ? -35.312 11.539 3.438 1 94.94 666 LEU B O 1
ATOM 14256 N N . GLY B 1 667 ? -33.875 11.914 5.078 1 94.25 667 GLY B N 1
ATOM 14257 C CA . GLY B 1 667 ? -34.906 11.906 6.105 1 94.25 667 GLY B CA 1
ATOM 14258 C C . GLY B 1 667 ? -35.469 10.523 6.379 1 94.25 667 GLY B C 1
ATOM 14259 O O . GLY B 1 667 ? -36.656 10.367 6.664 1 94.25 667 GLY B O 1
ATOM 14260 N N . VAL B 1 668 ? -34.594 9.484 6.242 1 95.06 668 VAL B N 1
ATOM 14261 C CA . VAL B 1 668 ? -35.062 8.109 6.359 1 95.06 668 VAL B CA 1
ATOM 14262 C C . VAL B 1 668 ? -34.781 7.582 7.766 1 95.06 668 VAL B C 1
ATOM 14264 O O . VAL B 1 668 ? -35.375 6.59 8.195 1 95.06 668 VAL B O 1
ATOM 14267 N N . LEU B 1 669 ? -33.938 8.211 8.531 1 96.31 669 LEU B N 1
ATOM 14268 C CA . LEU B 1 669 ? -33.562 7.746 9.867 1 96.31 669 LEU B CA 1
ATOM 14269 C C . LEU B 1 669 ? -34.531 8.312 10.922 1 96.31 669 LEU B C 1
ATOM 14271 O O . LEU B 1 669 ? -34.875 9.492 10.867 1 96.31 669 LEU B O 1
ATOM 14275 N N . GLU B 1 670 ? -34.938 7.469 11.789 1 95.5 670 GLU B N 1
ATOM 14276 C CA . GLU B 1 670 ? -35.75 7.902 12.906 1 95.5 670 GLU B CA 1
ATOM 14277 C C . GLU B 1 670 ? -34.906 8.508 14.023 1 95.5 670 GLU B C 1
ATOM 14279 O O . GLU B 1 670 ? -33.688 8.367 14.023 1 95.5 670 GLU B O 1
ATOM 14284 N N . GLU B 1 671 ? -35.625 9.234 14.914 1 94.69 671 GLU B N 1
ATOM 14285 C CA . GLU B 1 671 ? -34.938 9.789 16.062 1 94.69 671 GLU B CA 1
ATOM 14286 C C . GLU B 1 671 ? -34.188 8.703 16.844 1 94.69 671 GLU B C 1
ATOM 14288 O O . GLU B 1 671 ? -34.781 7.648 17.125 1 94.69 671 GLU B O 1
ATOM 14293 N N . GLY B 1 672 ? -32.938 8.922 17.109 1 94.44 672 GLY B N 1
ATOM 14294 C CA . GLY B 1 672 ? -32.156 7.953 17.859 1 94.44 672 GLY B CA 1
ATOM 14295 C C . GLY B 1 672 ? -31.438 6.957 16.984 1 94.44 672 GLY B C 1
ATOM 14296 O O . GLY B 1 672 ? -30.656 6.137 17.484 1 94.44 672 GLY B O 1
ATOM 14297 N N . GLN B 1 673 ? -31.641 7.109 15.688 1 96.62 673 GLN B N 1
ATOM 14298 C CA . GLN B 1 673 ? -30.969 6.203 14.766 1 96.62 673 GLN B CA 1
ATOM 14299 C C . GLN B 1 673 ? -29.812 6.895 14.062 1 96.62 673 GLN B C 1
ATOM 14301 O O . GLN B 1 673 ? -29.828 8.109 13.867 1 96.62 673 GLN B O 1
ATOM 14306 N N . VAL B 1 674 ? -28.812 6.113 13.773 1 97.81 674 VAL B N 1
ATOM 14307 C CA . VAL B 1 674 ? -27.672 6.594 13 1 97.81 674 VAL B CA 1
ATOM 14308 C C . VAL B 1 674 ? -27.344 5.59 11.906 1 97.81 674 VAL B C 1
ATOM 14310 O O . VAL B 1 674 ? -27.781 4.438 11.953 1 97.81 674 VAL B O 1
ATOM 14313 N N . PHE B 1 675 ? -26.688 6.062 10.875 1 95.44 675 PHE B N 1
ATOM 14314 C CA . PHE B 1 675 ? -26.219 5.207 9.789 1 95.44 675 PHE B CA 1
ATOM 14315 C C . PHE B 1 675 ? -24.719 5.391 9.555 1 95.44 675 PHE B C 1
ATOM 14317 O O . PHE B 1 675 ? -24.234 6.52 9.531 1 95.44 675 PHE B O 1
ATOM 14324 N N . PHE B 1 676 ? -24.031 4.25 9.438 1 94.19 676 PHE B N 1
ATOM 14325 C CA . PHE B 1 676 ? -22.609 4.27 9.055 1 94.19 676 PHE B CA 1
ATOM 14326 C C . PHE B 1 676 ? -22.266 3.061 8.195 1 94.19 676 PHE B C 1
ATOM 14328 O O . PHE B 1 676 ? -22.5 1.919 8.594 1 94.19 676 PHE B O 1
ATOM 14335 N N . ALA B 1 677 ? -21.781 3.426 7.086 1 87.81 677 ALA B N 1
ATOM 14336 C CA . ALA B 1 677 ? -21.25 2.4 6.195 1 87.81 677 ALA B CA 1
ATOM 14337 C C . ALA B 1 677 ? -19.844 2.768 5.723 1 87.81 677 ALA B C 1
ATOM 14339 O O . ALA B 1 677 ? -19.562 3.934 5.43 1 87.81 677 ALA B O 1
ATOM 14340 N N . SER B 1 678 ? -18.953 1.792 5.836 1 84.25 678 SER B N 1
ATOM 14341 C CA . SER B 1 678 ? -17.578 2.012 5.402 1 84.25 678 SER B CA 1
ATOM 14342 C C . SER B 1 678 ? -17.391 1.578 3.953 1 84.25 678 SER B C 1
ATOM 14344 O O . SER B 1 678 ? -17.953 0.569 3.52 1 84.25 678 SER B O 1
ATOM 14346 N N . SER B 1 679 ? -16.594 2.4 3.266 1 74.94 679 SER B N 1
ATOM 14347 C CA . SER B 1 679 ? -16.266 2.039 1.893 1 74.94 679 SER B CA 1
ATOM 14348 C C . SER B 1 679 ? -15.414 0.772 1.847 1 74.94 679 SER B C 1
ATOM 14350 O O . SER B 1 679 ? -15.438 0.037 0.857 1 74.94 679 SER B O 1
ATOM 14352 N N . GLN B 1 680 ? -14.695 0.482 2.918 1 68.31 680 GLN B N 1
ATOM 14353 C CA . GLN B 1 680 ? -13.914 -0.741 3.076 1 68.31 680 GLN B CA 1
ATOM 14354 C C . GLN B 1 680 ? -14.516 -1.64 4.152 1 68.31 680 GLN B C 1
ATOM 14356 O O . GLN B 1 680 ? -15.07 -1.15 5.137 1 68.31 680 GLN B O 1
ATOM 14361 N N . PRO B 1 681 ? -14.414 -2.885 3.939 1 67.19 681 PRO B N 1
ATOM 14362 C CA . PRO B 1 681 ? -14.969 -3.785 4.949 1 67.19 681 PRO B CA 1
ATOM 14363 C C . PRO B 1 681 ? -14.305 -3.621 6.316 1 67.19 681 PRO B C 1
ATOM 14365 O O . PRO B 1 681 ? -13.094 -3.424 6.398 1 67.19 681 PRO B O 1
ATOM 14368 N N . ILE B 1 682 ? -15.109 -3.582 7.363 1 73.56 682 ILE B N 1
ATOM 14369 C CA . ILE B 1 682 ? -14.648 -3.457 8.742 1 73.56 682 ILE B CA 1
ATOM 14370 C C . ILE B 1 682 ? -14.898 -4.766 9.492 1 73.56 682 ILE B C 1
ATOM 14372 O O . ILE B 1 682 ? -15.938 -5.402 9.312 1 73.56 682 ILE B O 1
ATOM 14376 N N . GLN B 1 683 ? -13.883 -5.285 10.18 1 65.25 683 GLN B N 1
ATOM 14377 C CA . GLN B 1 683 ? -14.023 -6.484 11 1 65.25 683 GLN B CA 1
ATOM 14378 C C . GLN B 1 683 ? -14.75 -6.172 12.305 1 65.25 683 GLN B C 1
ATOM 14380 O O . GLN B 1 683 ? -14.375 -5.246 13.031 1 65.25 683 GLN B O 1
ATOM 14385 N N . THR B 1 684 ? -15.883 -6.785 12.578 1 73.75 684 THR B N 1
ATOM 14386 C CA . THR B 1 684 ? -16.625 -6.652 13.828 1 73.75 684 THR B CA 1
ATOM 14387 C C . THR B 1 684 ? -16.703 -7.992 14.555 1 73.75 684 THR B C 1
ATOM 14389 O O . THR B 1 684 ? -16.672 -9.047 13.922 1 73.75 684 THR B O 1
ATOM 14392 N N . ASN B 1 685 ? -16.594 -7.98 15.836 1 64.88 685 ASN B N 1
ATOM 14393 C CA . ASN B 1 685 ? -16.812 -9.188 16.625 1 64.88 685 ASN B CA 1
ATOM 14394 C C . ASN B 1 685 ? -18.25 -9.695 16.5 1 64.88 685 ASN B C 1
ATOM 14396 O O . ASN B 1 685 ? -18.5 -10.898 16.625 1 64.88 685 ASN B O 1
ATOM 14400 N N . ARG B 1 686 ? -19.172 -8.758 16.266 1 59.91 686 ARG B N 1
ATOM 14401 C CA . ARG B 1 686 ? -20.594 -9.07 16.203 1 59.91 686 ARG B CA 1
ATOM 14402 C C . ARG B 1 686 ? -20.938 -9.758 14.883 1 59.91 686 ARG B C 1
ATOM 14404 O O . ARG B 1 686 ? -21.703 -10.719 14.859 1 59.91 686 ARG B O 1
ATOM 14411 N N . SER B 1 687 ? -20.5 -9.195 13.781 1 59.94 687 SER B N 1
ATOM 14412 C CA . SER B 1 687 ? -21 -9.617 12.477 1 59.94 687 SER B CA 1
ATOM 14413 C C . SER B 1 687 ? -19.859 -10.016 11.555 1 59.94 687 SER B C 1
ATOM 14415 O O . SER B 1 687 ? -20.078 -10.375 10.398 1 59.94 687 SER B O 1
ATOM 14417 N N . GLY B 1 688 ? -18.672 -10.078 12.109 1 61.78 688 GLY B N 1
ATOM 14418 C CA . GLY B 1 688 ? -17.562 -10.359 11.211 1 61.78 688 GLY B CA 1
ATOM 14419 C C . GLY B 1 688 ? -17.219 -9.188 10.305 1 61.78 688 GLY B C 1
ATOM 14420 O O . GLY B 1 688 ? -17.266 -8.031 10.734 1 61.78 688 GLY B O 1
ATOM 14421 N N . LEU B 1 689 ? -16.781 -9.5 9.07 1 59.09 689 LEU B N 1
ATOM 14422 C CA . LEU B 1 689 ? -16.453 -8.461 8.109 1 59.09 689 LEU B CA 1
ATOM 14423 C C . LEU B 1 689 ? -17.703 -7.863 7.5 1 59.09 689 LEU B C 1
ATOM 14425 O O . LEU B 1 689 ? -18.547 -8.594 6.961 1 59.09 689 LEU B O 1
ATOM 14429 N N . THR B 1 690 ? -17.953 -6.605 7.773 1 70.31 690 THR B N 1
ATOM 14430 C CA . THR B 1 690 ? -19.141 -5.926 7.281 1 70.31 690 THR B CA 1
ATOM 14431 C C . THR B 1 690 ? -18.797 -4.523 6.789 1 70.31 690 THR B C 1
ATOM 14433 O O . THR B 1 690 ? -17.75 -3.982 7.121 1 70.31 690 THR B O 1
ATOM 14436 N N . HIS B 1 691 ? -19.719 -4 5.934 1 73.38 691 HIS B N 1
ATOM 14437 C CA . HIS B 1 691 ? -19.578 -2.615 5.5 1 73.38 691 HIS B CA 1
ATOM 14438 C C . HIS B 1 691 ? -20.469 -1.688 6.316 1 73.38 691 HIS B C 1
ATOM 14440 O O . HIS B 1 691 ? -20.25 -0.474 6.344 1 73.38 691 HIS B O 1
ATOM 14446 N N . CYS B 1 692 ? -21.516 -2.289 6.879 1 82.56 692 CYS B N 1
ATOM 14447 C CA . CYS B 1 692 ? -22.484 -1.478 7.605 1 82.56 692 CYS B CA 1
ATOM 14448 C C . CYS B 1 692 ? -22.578 -1.921 9.062 1 82.56 692 CYS B C 1
ATOM 14450 O O . CYS B 1 692 ? -22.766 -3.107 9.344 1 82.56 692 CYS B O 1
ATOM 14452 N N . ILE B 1 693 ? -22.438 -1.029 9.945 1 88.75 693 ILE B N 1
ATOM 14453 C CA . ILE B 1 693 ? -22.547 -1.321 11.375 1 88.75 693 ILE B CA 1
ATOM 14454 C C . ILE B 1 693 ? -24.016 -1.296 11.789 1 88.75 693 ILE B C 1
ATOM 14456 O O . ILE B 1 693 ? -24.766 -0.397 11.398 1 88.75 693 ILE B O 1
ATOM 14460 N N . THR B 1 694 ? -24.5 -2.273 12.492 1 88.75 694 THR B N 1
ATOM 14461 C CA . THR B 1 694 ? -25.875 -2.33 12.969 1 88.75 694 THR B CA 1
ATOM 14462 C C . THR B 1 694 ? -25.922 -2.605 14.469 1 88.75 694 THR B C 1
ATOM 14464 O O . THR B 1 694 ? -24.953 -3.111 15.039 1 88.75 694 THR B O 1
ATOM 14467 N N . GLY B 1 695 ? -27.016 -2.182 15.117 1 90.94 695 GLY B N 1
ATOM 14468 C CA . GLY B 1 695 ? -27.203 -2.436 16.531 1 90.94 695 GLY B CA 1
ATOM 14469 C C . GLY B 1 695 ? -26.844 -1.24 17.406 1 90.94 695 GLY B C 1
ATOM 14470 O O . GLY B 1 695 ? -26.719 -0.121 16.906 1 90.94 695 GLY B O 1
ATOM 14471 N N . PRO B 1 696 ? -26.797 -1.448 18.688 1 94.75 696 PRO B N 1
ATOM 14472 C CA . PRO B 1 696 ? -26.484 -0.349 19.594 1 94.75 696 PRO B CA 1
ATOM 14473 C C . PRO B 1 696 ? -25.047 0.144 19.438 1 94.75 696 PRO B C 1
ATOM 14475 O O . PRO B 1 696 ? -24.109 -0.665 19.344 1 94.75 696 PRO B O 1
ATOM 14478 N N . VAL B 1 697 ? -24.906 1.387 19.328 1 96.88 697 VAL B N 1
ATOM 14479 C CA . VAL B 1 697 ? -23.594 2.002 19.234 1 96.88 697 VAL B CA 1
ATOM 14480 C C . VAL B 1 697 ? -23.531 3.236 20.125 1 96.88 697 VAL B C 1
ATOM 14482 O O . VAL B 1 697 ? -24.562 3.785 20.516 1 96.88 697 VAL B O 1
ATOM 14485 N N . LEU B 1 698 ? -22.391 3.615 20.531 1 97.75 698 LEU B N 1
ATOM 14486 C CA . LEU B 1 698 ? -22.156 4.871 21.234 1 97.75 698 LEU B CA 1
ATOM 14487 C C . LEU B 1 698 ? -21.562 5.914 20.297 1 97.75 698 LEU B C 1
ATOM 14489 O O . LEU B 1 698 ? -20.719 5.594 19.453 1 97.75 698 LEU B O 1
ATOM 14493 N N . VAL B 1 699 ? -22.031 7.082 20.344 1 97.31 699 VAL B N 1
ATOM 14494 C CA . VAL B 1 699 ? -21.469 8.195 19.594 1 97.31 699 VAL B CA 1
ATOM 14495 C C . VAL B 1 699 ? -21.031 9.305 20.562 1 97.31 699 VAL B C 1
ATOM 14497 O O . VAL B 1 699 ? -21.734 9.594 21.531 1 97.31 699 VAL B O 1
ATOM 14500 N N . SER B 1 700 ? -19.859 9.844 20.312 1 96 700 SER B N 1
ATOM 14501 C CA . SER B 1 700 ? -19.328 10.914 21.156 1 96 700 SER B CA 1
ATOM 14502 C C . SER B 1 700 ? -18.406 11.836 20.375 1 96 700 SER B C 1
ATOM 14504 O O . SER B 1 700 ? -17.859 11.438 19.344 1 96 700 SER B O 1
ATOM 14506 N N . ARG B 1 701 ? -18.359 13.031 20.797 1 93.94 701 ARG B N 1
ATOM 14507 C CA . ARG B 1 701 ? -17.5 14.039 20.188 1 93.94 701 ARG B CA 1
ATOM 14508 C C . ARG B 1 701 ? -16.531 14.617 21.203 1 93.94 701 ARG B C 1
ATOM 14510 O O . ARG B 1 701 ? -16.828 14.688 22.406 1 93.94 701 ARG B O 1
ATOM 14517 N N . ASN B 1 702 ? -15.367 14.992 20.781 1 87.81 702 ASN B N 1
ATOM 14518 C CA . ASN B 1 702 ? -14.398 15.664 21.641 1 87.81 702 ASN B CA 1
ATOM 14519 C C . ASN B 1 702 ? -14.57 17.172 21.609 1 87.81 702 ASN B C 1
ATOM 14521 O O . ASN B 1 702 ? -14.789 17.75 20.531 1 87.81 702 ASN B O 1
ATOM 14525 N N . PRO B 1 703 ? -14.5 17.812 22.594 1 88.31 703 PRO B N 1
ATOM 14526 C CA . PRO B 1 703 ? -14.258 17.344 23.969 1 88.31 703 PRO B CA 1
ATOM 14527 C C . PRO B 1 703 ? -15.508 16.766 24.625 1 88.31 703 PRO B C 1
ATOM 14529 O O . PRO B 1 703 ? -16.609 17.266 24.391 1 88.31 703 PRO B O 1
ATOM 14532 N N . CYS B 1 704 ? -15.383 15.789 25.328 1 93.38 704 CYS B N 1
ATOM 14533 C CA . CYS B 1 704 ? -16.453 15.148 26.078 1 93.38 704 CYS B CA 1
ATOM 14534 C C . CYS B 1 704 ? -16.453 15.625 27.531 1 93.38 704 CYS B C 1
ATOM 14536 O O . CYS B 1 704 ? -15.719 15.094 28.359 1 93.38 704 CYS B O 1
ATOM 14538 N N . ILE B 1 705 ? -17.375 16.547 27.875 1 94.31 705 ILE B N 1
ATOM 14539 C CA . ILE B 1 705 ? -17.297 17.25 29.156 1 94.31 705 ILE B CA 1
ATOM 14540 C C . ILE B 1 705 ? -18.469 16.844 30.047 1 94.31 705 ILE B C 1
ATOM 14542 O O . ILE B 1 705 ? -18.266 16.359 31.172 1 94.31 705 ILE B O 1
ATOM 14546 N N . GLN B 1 706 ? -19.625 16.922 29.516 1 95.56 706 GLN B N 1
ATOM 14547 C CA . GLN B 1 706 ? -20.812 16.594 30.297 1 95.56 706 GLN B CA 1
ATOM 14548 C C . GLN B 1 706 ? -21.062 15.086 30.297 1 95.56 706 GLN B C 1
ATOM 14550 O O . GLN B 1 706 ? -20.641 14.375 29.391 1 95.56 706 GLN B O 1
ATOM 14555 N N . ILE B 1 707 ? -21.719 14.586 31.297 1 95.38 707 ILE B N 1
ATOM 14556 C CA . ILE B 1 707 ? -22.031 13.164 31.406 1 95.38 707 ILE B CA 1
ATOM 14557 C C . ILE B 1 707 ? -22.922 12.734 30.25 1 95.38 707 ILE B C 1
ATOM 14559 O O . ILE B 1 707 ? -22.938 11.562 29.875 1 95.38 707 ILE B O 1
ATOM 14563 N N . SER B 1 708 ? -23.609 13.711 29.672 1 95 708 SER B N 1
ATOM 14564 C CA . SER B 1 708 ? -24.547 13.414 28.594 1 95 708 SER B CA 1
ATOM 14565 C C . SER B 1 708 ? -23.844 13.477 27.234 1 95 708 SER B C 1
ATOM 14567 O O . SER B 1 708 ? -24.469 13.188 26.203 1 95 708 SER B O 1
ATOM 14569 N N . ASP B 1 709 ? -22.609 13.781 27.172 1 96 709 ASP B N 1
ATOM 14570 C CA . ASP B 1 709 ? -21.922 14.047 25.906 1 96 709 ASP B CA 1
ATOM 14571 C C . ASP B 1 709 ? -21.703 12.766 25.109 1 96 709 ASP B C 1
ATOM 14573 O O . ASP B 1 709 ? -21.312 12.812 23.938 1 96 709 ASP B O 1
ATOM 14577 N N . THR B 1 710 ? -21.891 11.625 25.719 1 96.69 710 THR B N 1
ATOM 14578 C CA . THR B 1 710 ? -21.891 10.336 25.031 1 96.69 710 THR B CA 1
ATOM 14579 C C . THR B 1 710 ? -23.297 9.742 25.031 1 96.69 710 THR B C 1
ATOM 14581 O O . THR B 1 710 ? -23.969 9.688 26.062 1 96.69 710 THR B O 1
ATOM 14584 N N . ARG B 1 711 ? -23.672 9.312 23.828 1 97.12 711 ARG B N 1
ATOM 14585 C CA . ARG B 1 711 ? -25.047 8.828 23.703 1 97.12 711 ARG B CA 1
ATOM 14586 C C . ARG B 1 711 ? -25.062 7.43 23.094 1 97.12 711 ARG B C 1
ATOM 14588 O O . ARG B 1 711 ? -24.312 7.133 22.172 1 97.12 711 ARG B O 1
ATOM 14595 N N . LYS B 1 712 ? -25.875 6.625 23.719 1 97.62 712 LYS B N 1
ATOM 14596 C CA . LYS B 1 712 ? -26.172 5.324 23.125 1 97.62 712 LYS B CA 1
ATOM 14597 C C . LYS B 1 712 ? -27.344 5.422 22.141 1 97.62 712 LYS B C 1
ATOM 14599 O O . LYS B 1 712 ? -28.422 5.883 22.5 1 97.62 712 LYS B O 1
ATOM 14604 N N . VAL B 1 713 ? -27.094 5.082 20.906 1 97.62 713 VAL B N 1
ATOM 14605 C CA . VAL B 1 713 ? -28.094 5.121 19.828 1 97.62 713 VAL B CA 1
ATOM 14606 C C . VAL B 1 713 ? -28.094 3.795 19.078 1 97.62 713 VAL B C 1
ATOM 14608 O O . VAL B 1 713 ? -27.359 2.867 19.438 1 97.62 713 VAL B O 1
ATOM 14611 N N . ILE B 1 714 ? -28.984 3.736 18.047 1 96.88 714 ILE B N 1
ATOM 14612 C CA . ILE B 1 714 ? -29.109 2.49 17.297 1 96.88 714 ILE B CA 1
ATOM 14613 C C . ILE B 1 714 ? -28.641 2.703 15.859 1 96.88 714 ILE B C 1
ATOM 14615 O O . ILE B 1 714 ? -29.188 3.537 15.141 1 96.88 714 ILE B O 1
ATOM 14619 N N . ALA B 1 715 ? -27.594 2.029 15.477 1 95.69 715 ALA B N 1
ATOM 14620 C CA . ALA B 1 715 ? -27.156 2.029 14.086 1 95.69 715 ALA B CA 1
ATOM 14621 C C . ALA B 1 715 ? -28.016 1.091 13.242 1 95.69 715 ALA B C 1
ATOM 14623 O O . ALA B 1 715 ? -28.297 -0.038 13.648 1 95.69 715 ALA B O 1
ATOM 14624 N N . VAL B 1 716 ? -28.469 1.568 12.102 1 93.25 716 VAL B N 1
ATOM 14625 C CA . VAL B 1 716 ? -29.359 0.785 11.258 1 93.25 716 VAL B CA 1
ATOM 14626 C C . VAL B 1 716 ? -28.75 0.632 9.859 1 93.25 716 VAL B C 1
ATOM 14628 O O . VAL B 1 716 ? -27.891 1.421 9.461 1 93.25 716 VAL B O 1
ATOM 14631 N N . ASN B 1 717 ? -29.094 -0.438 9.227 1 86.12 717 ASN B N 1
ATOM 14632 C CA . ASN B 1 717 ? -28.734 -0.631 7.828 1 86.12 717 ASN B CA 1
ATOM 14633 C C . ASN B 1 717 ? -29.812 -0.094 6.891 1 86.12 717 ASN B C 1
ATOM 14635 O O . ASN B 1 717 ? -30.859 -0.715 6.727 1 86.12 717 ASN B O 1
ATOM 14639 N N . SER B 1 718 ? -29.609 1.079 6.355 1 86.81 718 SER B N 1
ATOM 14640 C CA . SER B 1 718 ? -30.547 1.704 5.438 1 86.81 718 SER B CA 1
ATOM 14641 C C . SER B 1 718 ? -30.141 1.48 3.984 1 86.81 718 SER B C 1
ATOM 14643 O O . SER B 1 718 ? -29.109 1.975 3.545 1 86.81 718 SER B O 1
ATOM 14645 N N . HIS B 1 719 ? -31 0.857 3.234 1 77 719 HIS B N 1
ATOM 14646 C CA . HIS B 1 719 ? -30.734 0.595 1.824 1 77 719 HIS B CA 1
ATOM 14647 C C . HIS B 1 719 ? -30.656 1.893 1.027 1 77 719 HIS B C 1
ATOM 14649 O O . HIS B 1 719 ? -29.859 2.008 0.1 1 77 719 HIS B O 1
ATOM 14655 N N . GLU B 1 720 ? -31.484 2.768 1.38 1 82.88 720 GLU B N 1
ATOM 14656 C CA . GLU B 1 720 ? -31.531 4.023 0.642 1 82.88 720 GLU B CA 1
ATOM 14657 C C . GLU B 1 720 ? -30.219 4.793 0.76 1 82.88 720 GLU B C 1
ATOM 14659 O O . GLU B 1 720 ? -29.703 5.297 -0.236 1 82.88 720 GLU B O 1
ATOM 14664 N N . LEU B 1 721 ? -29.719 4.867 1.99 1 88.25 721 LEU B N 1
ATOM 14665 C CA . LEU B 1 721 ? -28.469 5.586 2.215 1 88.25 721 LEU B CA 1
ATOM 14666 C C . LEU B 1 721 ? -27.281 4.824 1.621 1 88.25 721 LEU B C 1
ATOM 14668 O O . LEU B 1 721 ? -26.375 5.426 1.044 1 88.25 721 LEU B O 1
ATOM 14672 N N . TRP B 1 722 ? -27.391 3.568 1.717 1 78 722 TRP B N 1
ATOM 14673 C CA . TRP B 1 722 ? -26.344 2.705 1.194 1 78 722 TRP B CA 1
ATOM 14674 C C . TRP B 1 722 ? -26.297 2.762 -0.329 1 78 722 TRP B C 1
ATOM 14676 O O . TRP B 1 722 ? -25.219 2.852 -0.92 1 78 722 TRP B O 1
ATOM 14686 N N . SER B 1 723 ? -27.453 2.648 -0.939 1 72.69 723 SER B N 1
ATOM 14687 C CA . SER B 1 723 ? -27.531 2.605 -2.395 1 72.69 723 SER B CA 1
ATOM 14688 C C . SER B 1 723 ? -27.078 3.922 -3.016 1 72.69 723 SER B C 1
ATOM 14690 O O . SER B 1 723 ? -26.688 3.959 -4.184 1 72.69 723 SER B O 1
ATOM 14692 N N . ARG B 1 724 ? -27.078 4.93 -2.191 1 77.94 724 ARG B N 1
ATOM 14693 C CA . ARG B 1 724 ? -26.656 6.238 -2.697 1 77.94 724 ARG B CA 1
ATOM 14694 C C . ARG B 1 724 ? -25.219 6.539 -2.309 1 77.94 724 ARG B C 1
ATOM 14696 O O . ARG B 1 724 ? -24.766 7.68 -2.43 1 77.94 724 ARG B O 1
ATOM 14703 N N . SER B 1 725 ? -24.453 5.645 -1.785 1 77.88 725 SER B N 1
ATOM 14704 C CA . SER B 1 725 ? -23 5.645 -1.568 1 77.88 725 SER B CA 1
ATOM 14705 C C . SER B 1 725 ? -22.609 6.637 -0.481 1 77.88 725 SER B C 1
ATOM 14707 O O . SER B 1 725 ? -21.609 7.348 -0.614 1 77.88 725 SER B O 1
ATOM 14709 N N . TYR B 1 726 ? -23.531 6.836 0.456 1 88.88 726 TYR B N 1
ATOM 14710 C CA . TYR B 1 726 ? -23.125 7.652 1.6 1 88.88 726 TYR B CA 1
ATOM 14711 C C . TYR B 1 726 ? -22.234 6.859 2.545 1 88.88 726 TYR B C 1
ATOM 14713 O O . TYR B 1 726 ? -22.672 6.406 3.602 1 88.88 726 TYR B O 1
ATOM 14721 N N . PHE B 1 727 ? -20.938 6.863 2.141 1 84.44 727 PHE B N 1
ATOM 14722 C CA . PHE B 1 727 ? -19.953 6.055 2.865 1 84.44 727 PHE B CA 1
ATOM 14723 C C . PHE B 1 727 ? -19.016 6.938 3.674 1 84.44 727 PHE B C 1
ATOM 14725 O O . PHE B 1 727 ? -18.828 8.109 3.354 1 84.44 727 PHE B O 1
ATOM 14732 N N . ASP B 1 728 ? -18.453 6.422 4.742 1 89.5 728 ASP B N 1
ATOM 14733 C CA . ASP B 1 728 ? -17.328 6.961 5.512 1 89.5 728 ASP B CA 1
ATOM 14734 C C . ASP B 1 728 ? -17.734 8.242 6.238 1 89.5 728 ASP B C 1
ATOM 14736 O O . ASP B 1 728 ? -16.906 9.148 6.41 1 89.5 728 ASP B O 1
ATOM 14740 N N . VAL B 1 729 ? -18.984 8.406 6.484 1 94.75 729 VAL B N 1
ATOM 14741 C CA . VAL B 1 729 ? -19.531 9.461 7.332 1 94.75 729 VAL B CA 1
ATOM 14742 C C . VAL B 1 729 ? -20.562 8.875 8.281 1 94.75 729 VAL B C 1
ATOM 14744 O O . VAL B 1 729 ? -21.203 7.863 7.969 1 94.75 729 VAL B O 1
ATOM 14747 N N . ILE B 1 730 ? -20.719 9.438 9.422 1 96.81 730 ILE B N 1
ATOM 14748 C CA . ILE B 1 730 ? -21.781 9.047 10.336 1 96.81 730 ILE B CA 1
ATOM 14749 C C . ILE B 1 730 ? -23.016 9.93 10.109 1 96.81 730 ILE B C 1
ATOM 14751 O O . ILE B 1 730 ? -22.953 11.148 10.32 1 96.81 730 ILE B O 1
ATOM 14755 N N . ILE B 1 731 ? -24.094 9.328 9.742 1 97.88 731 ILE B N 1
ATOM 14756 C CA . ILE B 1 731 ? -25.297 10.086 9.398 1 97.88 731 ILE B CA 1
ATOM 14757 C C . ILE B 1 731 ? -26.266 10.078 10.586 1 97.88 731 ILE B C 1
ATOM 14759 O O . ILE B 1 731 ? -26.641 9.016 11.078 1 97.88 731 ILE B O 1
ATOM 14763 N N . PHE B 1 732 ? -26.641 11.242 11.062 1 97.94 732 PHE B N 1
ATOM 14764 C CA . PHE B 1 732 ? -27.594 11.43 12.156 1 97.94 732 PHE B CA 1
ATOM 14765 C C . PHE B 1 732 ? -28.984 11.742 11.625 1 97.94 732 PHE B C 1
ATOM 14767 O O . PHE B 1 732 ? -29.125 12.336 10.555 1 97.94 732 PHE B O 1
ATOM 14774 N N . SER B 1 733 ? -29.969 11.398 12.367 1 97.06 733 SER B N 1
ATOM 14775 C CA . SER B 1 733 ? -31.359 11.641 12 1 97.06 733 SER B CA 1
ATOM 14776 C C . SER B 1 733 ? -31.672 13.133 12.008 1 97.06 733 SER B C 1
ATOM 14778 O O . SER B 1 733 ? -31.094 13.891 12.789 1 97.06 733 SER B O 1
ATOM 14780 N N . THR B 1 734 ? -32.531 13.562 11.109 1 96.56 734 THR B N 1
ATOM 14781 C CA . THR B 1 734 ? -33 14.938 11.102 1 96.56 734 THR B CA 1
ATOM 14782 C C . THR B 1 734 ? -34.406 15.023 11.711 1 96.56 734 THR B C 1
ATOM 14784 O O . THR B 1 734 ? -35.094 16.031 11.539 1 96.56 734 THR B O 1
ATOM 14787 N N . GLU B 1 735 ? -34.75 13.867 12.352 1 94.44 735 GLU B N 1
ATOM 14788 C CA . GLU B 1 735 ? -36.031 13.828 13.016 1 94.44 735 GLU B CA 1
ATOM 14789 C C . GLU B 1 735 ? -35.875 13.977 14.531 1 94.44 735 GLU B C 1
ATOM 14791 O O . GLU B 1 735 ? -34.844 13.672 15.086 1 94.44 735 GLU B O 1
ATOM 14796 N N . GLY B 1 736 ? -37 14.516 15.164 1 92.38 736 GLY B N 1
ATOM 14797 C CA . GLY B 1 736 ? -37 14.609 16.609 1 92.38 736 GLY B CA 1
ATOM 14798 C C . GLY B 1 736 ? -37.031 16.031 17.125 1 92.38 736 GLY B C 1
ATOM 14799 O O . GLY B 1 736 ? -37.312 16.969 16.359 1 92.38 736 GLY B O 1
ATOM 14800 N N . SER B 1 737 ? -36.75 16.188 18.422 1 91.5 737 SER B N 1
ATOM 14801 C CA . SER B 1 737 ? -36.875 17.484 19.078 1 91.5 737 SER B CA 1
ATOM 14802 C C . SER B 1 737 ? -35.594 18.281 19.031 1 91.5 737 SER B C 1
ATOM 14804 O O . SER B 1 737 ? -35.594 19.5 19.219 1 91.5 737 SER B O 1
ATOM 14806 N N . ARG B 1 738 ? -34.469 17.672 18.781 1 93.81 738 ARG B N 1
ATOM 14807 C CA . ARG B 1 738 ? -33.188 18.344 18.672 1 93.81 738 ARG B CA 1
ATOM 14808 C C . ARG B 1 738 ? -32.188 17.5 17.875 1 93.81 738 ARG B C 1
ATOM 14810 O O . ARG B 1 738 ? -32.375 16.297 17.688 1 93.81 738 ARG B O 1
ATOM 14817 N N . SER B 1 739 ? -31.219 18.125 17.422 1 95 739 SER B N 1
ATOM 14818 C CA . SER B 1 739 ? -30.203 17.391 16.688 1 95 739 SER B CA 1
ATOM 14819 C C . SER B 1 739 ? -29.359 16.531 17.609 1 95 739 SER B C 1
ATOM 14821 O O . SER B 1 739 ? -29.047 16.938 18.734 1 95 739 SER B O 1
ATOM 14823 N N . LEU B 1 740 ? -29.047 15.367 17.234 1 95.94 740 LEU B N 1
ATOM 14824 C CA . LEU B 1 740 ? -28.188 14.484 18.016 1 95.94 740 LEU B CA 1
ATOM 14825 C C . LEU B 1 740 ? -26.812 15.102 18.234 1 95.94 740 LEU B C 1
ATOM 14827 O O . LEU B 1 740 ? -26.203 14.906 19.297 1 95.94 740 LEU B O 1
ATOM 14831 N N . ALA B 1 741 ? -26.281 15.852 17.266 1 95.62 741 ALA B N 1
ATOM 14832 C CA . ALA B 1 741 ? -24.969 16.5 17.359 1 95.62 741 ALA B CA 1
ATOM 14833 C C . ALA B 1 741 ? -24.938 17.469 18.547 1 95.62 741 ALA B C 1
ATOM 14835 O O . ALA B 1 741 ? -23.906 17.594 19.203 1 95.62 741 ALA B O 1
ATOM 14836 N N . SER B 1 742 ? -26.047 18.125 18.844 1 94.38 742 SER B N 1
ATOM 14837 C CA . SER B 1 742 ? -26.109 19.094 19.922 1 94.38 742 SER B CA 1
ATOM 14838 C C . SER B 1 742 ? -25.984 18.422 21.281 1 94.38 742 SER B C 1
ATOM 14840 O O . SER B 1 742 ? -25.578 19.047 22.266 1 94.38 742 SER B O 1
ATOM 14842 N N . LEU B 1 743 ? -26.344 17.156 21.312 1 94.75 743 LEU B N 1
ATOM 14843 C CA . LEU B 1 743 ? -26.234 16.406 22.547 1 94.75 743 LEU B CA 1
ATOM 14844 C C . LEU B 1 743 ? -24.781 16 22.812 1 94.75 743 LEU B C 1
ATOM 14846 O O . LEU B 1 743 ? -24.438 15.625 23.938 1 94.75 743 LEU B O 1
ATOM 14850 N N . LEU B 1 744 ? -24.016 16.031 21.781 1 95.19 744 LEU B N 1
ATOM 14851 C CA . LEU B 1 744 ? -22.609 15.672 21.891 1 95.19 744 LEU B CA 1
ATOM 14852 C C . LEU B 1 744 ? -21.75 16.922 22.125 1 95.19 744 LEU B C 1
ATOM 14854 O O . LEU B 1 744 ? -21 17.328 21.25 1 95.19 744 LEU B O 1
ATOM 14858 N N . SER B 1 745 ? -21.766 17.406 23.281 1 91.56 745 SER B N 1
ATOM 14859 C CA . SER B 1 745 ? -21 18.562 23.719 1 91.56 745 SER B CA 1
ATOM 14860 C C . SER B 1 745 ? -21.297 19.781 22.859 1 91.56 745 SER B C 1
ATOM 14862 O O . SER B 1 745 ? -20.375 20.531 22.484 1 91.56 745 SER B O 1
ATOM 14864 N N . GLY B 1 746 ? -22.547 19.906 22.391 1 89.75 746 GLY B N 1
ATOM 14865 C CA . GLY B 1 746 ? -22.953 21.078 21.625 1 89.75 746 GLY B CA 1
ATOM 14866 C C . GLY B 1 746 ? -22.438 21.078 20.203 1 89.75 746 GLY B C 1
ATOM 14867 O O . GLY B 1 746 ? -22.297 22.141 19.594 1 89.75 746 GLY B O 1
ATOM 14868 N N . GLY B 1 747 ? -22.203 19.969 19.656 1 91.69 747 GLY B N 1
ATOM 14869 C CA . GLY B 1 747 ? -21.656 19.859 18.312 1 91.69 747 GLY B CA 1
ATOM 14870 C C . GLY B 1 747 ? -22.656 20.219 17.234 1 91.69 747 GLY B C 1
ATOM 14871 O O . GLY B 1 747 ? -23.828 20.5 17.516 1 91.69 747 GLY B O 1
ATOM 14872 N N . ASP B 1 748 ? -22.125 20.422 16.016 1 93.62 748 ASP B N 1
ATOM 14873 C CA . ASP B 1 748 ? -22.922 20.656 14.812 1 93.62 748 ASP B CA 1
ATOM 14874 C C . ASP B 1 748 ? -22.312 19.938 13.609 1 93.62 748 ASP B C 1
ATOM 14876 O O . ASP B 1 748 ? -21.562 18.969 13.773 1 93.62 748 ASP B O 1
ATOM 14880 N N . TYR B 1 749 ? -22.812 20.297 12.422 1 96.06 749 TYR B N 1
ATOM 14881 C CA . TYR B 1 749 ? -22.375 19.578 11.234 1 96.06 749 TYR B CA 1
ATOM 14882 C C . TYR B 1 749 ? -21.453 20.438 10.383 1 96.06 749 TYR B C 1
ATOM 14884 O O . TYR B 1 749 ? -21.562 20.453 9.156 1 96.06 749 TYR B O 1
ATOM 14892 N N . ASP B 1 750 ? -20.578 21.188 10.984 1 93.75 750 ASP B N 1
ATOM 14893 C CA . ASP B 1 750 ? -19.703 22.078 10.234 1 93.75 750 ASP B CA 1
ATOM 14894 C C . ASP B 1 750 ? -18.281 21.5 10.141 1 93.75 750 ASP B C 1
ATOM 14896 O O . ASP B 1 750 ? -17.328 22.234 9.914 1 93.75 750 ASP B O 1
ATOM 14900 N N . GLY B 1 751 ? -18.125 20.312 10.438 1 92.62 751 GLY B N 1
ATOM 14901 C CA . GLY B 1 751 ? -16.828 19.672 10.344 1 92.62 751 GLY B CA 1
ATOM 14902 C C . GLY B 1 751 ? -16.469 18.859 11.578 1 92.62 751 GLY B C 1
ATOM 14903 O O . GLY B 1 751 ? -15.344 18.359 11.695 1 92.62 751 GLY B O 1
ATOM 14904 N N . ASP B 1 752 ? -17.344 18.656 12.422 1 92.75 752 ASP B N 1
ATOM 14905 C CA . ASP B 1 752 ? -17.094 17.891 13.641 1 92.75 752 ASP B CA 1
ATOM 14906 C C . ASP B 1 752 ? -16.953 16.391 13.328 1 92.75 752 ASP B C 1
ATOM 14908 O O . ASP B 1 752 ? -17.656 15.875 12.453 1 92.75 752 ASP B O 1
ATOM 14912 N N . THR B 1 753 ? -16.078 15.797 14.016 1 93.19 753 THR B N 1
ATOM 14913 C CA . THR B 1 753 ? -15.938 14.352 13.938 1 93.19 753 THR B CA 1
ATOM 14914 C C . THR B 1 753 ? -16.422 13.688 15.227 1 93.19 753 THR B C 1
ATOM 14916 O O . THR B 1 753 ? -16.359 14.289 16.297 1 93.19 753 THR B O 1
ATOM 14919 N N . ALA B 1 754 ? -17 12.594 15.094 1 95.44 754 ALA B N 1
ATOM 14920 C CA . ALA B 1 754 ? -17.438 11.82 16.25 1 95.44 754 ALA B CA 1
ATOM 14921 C C . ALA B 1 754 ? -16.812 10.422 16.25 1 95.44 754 ALA B C 1
ATOM 14923 O O . ALA B 1 754 ? -16.438 9.898 15.195 1 95.44 754 ALA B O 1
ATOM 14924 N N . VAL B 1 755 ? -16.703 9.914 17.453 1 95 755 VAL B N 1
ATOM 14925 C CA . VAL B 1 755 ? -16.281 8.523 17.625 1 95 755 VAL B CA 1
ATOM 14926 C C . VAL B 1 755 ? -17.516 7.629 17.797 1 95 755 VAL B C 1
ATOM 14928 O O . VAL B 1 755 ? -18.391 7.914 18.594 1 95 755 VAL B O 1
ATOM 14931 N N . MET B 1 756 ? -17.578 6.668 16.984 1 96.06 756 MET B N 1
ATOM 14932 C CA . MET B 1 756 ? -18.641 5.672 17.078 1 96.06 756 MET B CA 1
ATOM 14933 C C . MET B 1 756 ? -18.094 4.332 17.547 1 96.06 756 MET B C 1
ATOM 14935 O O . MET B 1 756 ? -17.188 3.777 16.938 1 96.06 756 MET B O 1
ATOM 14939 N N . ILE B 1 757 ? -18.641 3.809 18.656 1 95.56 757 ILE B N 1
ATOM 14940 C CA . ILE B 1 757 ? -18.156 2.58 19.281 1 95.56 757 ILE B CA 1
ATOM 14941 C C . ILE B 1 757 ? -19.234 1.51 19.234 1 95.56 757 ILE B C 1
ATOM 14943 O O . ILE B 1 757 ? -20.375 1.754 19.625 1 95.56 757 ILE B O 1
ATOM 14947 N N . TRP B 1 758 ? -18.922 0.291 18.766 1 94.25 758 TRP B N 1
ATOM 14948 C CA . TRP B 1 758 ? -19.906 -0.79 18.766 1 94.25 758 TRP B CA 1
ATOM 14949 C C . TRP B 1 758 ? -19.359 -2.014 19.5 1 94.25 758 TRP B C 1
ATOM 14951 O O . TRP B 1 758 ? -19.922 -3.105 19.391 1 94.25 758 TRP B O 1
ATOM 14961 N N . ASP B 1 759 ? -18.281 -1.851 20.297 1 92 759 ASP B N 1
ATOM 14962 C CA . ASP B 1 759 ? -17.766 -2.904 21.172 1 92 759 ASP B CA 1
ATOM 14963 C C . ASP B 1 759 ? -18.797 -3.281 22.234 1 92 759 ASP B C 1
ATOM 14965 O O . ASP B 1 759 ? -19.125 -2.471 23.094 1 92 759 ASP B O 1
ATOM 14969 N N . GLU B 1 760 ? -19.156 -4.484 22.266 1 90.12 760 GLU B N 1
ATOM 14970 C CA . GLU B 1 760 ? -20.234 -4.938 23.125 1 90.12 760 GLU B CA 1
ATOM 14971 C C . GLU B 1 760 ? -19.844 -4.82 24.609 1 90.12 760 GLU B C 1
ATOM 14973 O O . GLU B 1 760 ? -20.703 -4.621 25.469 1 90.12 760 GLU B O 1
ATOM 14978 N N . SER B 1 761 ? -18.578 -4.938 24.922 1 91.06 761 SER B N 1
ATOM 14979 C CA . SER B 1 761 ? -18.109 -4.812 26.297 1 91.06 761 SER B CA 1
ATOM 14980 C C . SER B 1 761 ? -18.328 -3.402 26.828 1 91.06 761 SER B C 1
ATOM 14982 O O . SER B 1 761 ? -18.375 -3.195 28.047 1 91.06 761 SER B O 1
ATOM 14984 N N . ILE B 1 762 ? -18.516 -2.426 25.938 1 94.94 762 ILE B N 1
ATOM 14985 C CA . ILE B 1 762 ? -18.719 -1.033 26.312 1 94.94 762 ILE B CA 1
ATOM 14986 C C . ILE B 1 762 ? -20.188 -0.656 26.109 1 94.94 762 ILE B C 1
ATOM 14988 O O . ILE B 1 762 ? -20.812 -0.081 26.984 1 94.94 762 ILE B O 1
ATOM 14992 N N . THR B 1 763 ? -20.766 -1.047 25 1 94.88 763 THR B N 1
ATOM 14993 C CA . THR B 1 763 ? -22.094 -0.603 24.578 1 94.88 763 THR B CA 1
ATOM 14994 C C . THR B 1 763 ? -23.172 -1.266 25.438 1 94.88 763 THR B C 1
ATOM 14996 O O . THR B 1 763 ? -24.188 -0.64 25.766 1 94.88 763 THR B O 1
ATOM 14999 N N . SER B 1 764 ? -23 -2.496 25.797 1 94 764 SER B N 1
ATOM 15000 C CA . SER B 1 764 ? -24.031 -3.24 26.516 1 94 764 SER B CA 1
ATOM 15001 C C . SER B 1 764 ? -24.25 -2.666 27.906 1 94 764 SER B C 1
ATOM 15003 O O . SER B 1 764 ? -25.391 -2.404 28.297 1 94 764 SER B O 1
ATOM 15005 N N . PRO B 1 765 ? -23.234 -2.422 28.656 1 96.31 765 PRO B N 1
ATOM 15006 C CA . PRO B 1 765 ? -23.438 -1.91 30.016 1 96.31 765 PRO B CA 1
ATOM 15007 C C . PRO B 1 765 ? -23.75 -0.414 30.031 1 96.31 765 PRO B C 1
ATOM 15009 O O . PRO B 1 765 ? -24.312 0.086 31.016 1 96.31 765 PRO B O 1
ATOM 15012 N N . PHE B 1 766 ? -23.406 0.323 29.094 1 97.62 766 PHE B N 1
ATOM 15013 C CA . PHE B 1 766 ? -23.547 1.773 29.062 1 97.62 766 PHE B CA 1
ATOM 15014 C C . PHE B 1 766 ? -25 2.184 29.219 1 97.62 766 PHE B C 1
ATOM 15016 O O . PHE B 1 766 ? -25.891 1.561 28.641 1 97.62 766 PHE B O 1
ATOM 15023 N N . GLN B 1 767 ? -25.219 3.223 29.984 1 96.56 767 GLN B N 1
ATOM 15024 C CA . GLN B 1 767 ? -26.547 3.771 30.188 1 96.56 767 GLN B CA 1
ATOM 15025 C C . GLN B 1 767 ? -26.578 5.273 29.906 1 96.56 767 GLN B C 1
ATOM 15027 O O . GLN B 1 767 ? -25.781 6.023 30.469 1 96.56 767 GLN B O 1
ATOM 15032 N N . ASN B 1 768 ? -27.5 5.688 29.094 1 96 768 ASN B N 1
ATOM 15033 C CA . ASN B 1 768 ? -27.625 7.105 28.766 1 96 768 ASN B CA 1
ATOM 15034 C C . ASN B 1 768 ? -28 7.934 29.984 1 96 768 ASN B C 1
ATOM 15036 O O . ASN B 1 768 ? -28.922 7.582 30.734 1 96 768 ASN B O 1
ATOM 15040 N N . SER B 1 769 ? -27.266 8.945 30.234 1 94.5 769 SER B N 1
ATOM 15041 C CA . SER B 1 769 ? -27.641 9.906 31.266 1 94.5 769 SER B CA 1
ATOM 15042 C C . SER B 1 769 ? -28.781 10.805 30.797 1 94.5 769 SER B C 1
ATOM 15044 O O . SER B 1 769 ? -29.172 10.758 29.625 1 94.5 769 SER B O 1
ATOM 15046 N N . HIS B 1 770 ? -29.234 11.594 31.766 1 92.12 770 HIS B N 1
ATOM 15047 C CA . HIS B 1 770 ? -30.328 12.492 31.422 1 92.12 770 HIS B CA 1
ATOM 15048 C C . HIS B 1 770 ? -29.875 13.586 30.469 1 92.12 770 HIS B C 1
ATOM 15050 O O . HIS B 1 770 ? -28.766 14.125 30.609 1 92.12 770 HIS B O 1
ATOM 15056 N N . LYS B 1 771 ? -30.672 14.016 29.562 1 90.94 771 LYS B N 1
ATOM 15057 C CA . LYS B 1 771 ? -30.359 14.969 28.516 1 90.94 771 LYS B CA 1
ATOM 15058 C C . LYS B 1 771 ? -30.219 16.375 29.078 1 90.94 771 LYS B C 1
ATOM 15060 O O . LYS B 1 771 ? -29.672 17.266 28.422 1 90.94 771 LYS B O 1
ATOM 15065 N N . GLU B 1 772 ? -30.672 16.562 30.25 1 88.5 772 GLU B N 1
ATOM 15066 C CA . GLU B 1 772 ? -30.672 17.891 30.844 1 88.5 772 GLU B CA 1
ATOM 15067 C C . GLU B 1 772 ? -29.25 18.406 31.047 1 88.5 772 GLU B C 1
ATOM 15069 O O . GLU B 1 772 ? -29.031 19.609 31.109 1 88.5 772 GLU B O 1
ATOM 15074 N N . PHE B 1 773 ? -28.359 17.5 31.156 1 92.12 773 PHE B N 1
ATOM 15075 C CA . PHE B 1 773 ? -26.969 17.891 31.375 1 92.12 773 PHE B CA 1
ATOM 15076 C C . PHE B 1 773 ? -26.375 18.562 30.141 1 92.12 773 PHE B C 1
ATOM 15078 O O . PHE B 1 773 ? -25.359 19.25 30.234 1 92.12 773 PHE B O 1
ATOM 15085 N N . ALA B 1 774 ? -27 18.391 28.984 1 91.12 774 ALA B N 1
ATOM 15086 C CA . ALA B 1 774 ? -26.484 18.922 27.734 1 91.12 774 ALA B CA 1
ATOM 15087 C C . ALA B 1 774 ? -26.656 20.438 27.656 1 91.12 774 ALA B C 1
ATOM 15089 O O . ALA B 1 774 ? -25.875 21.125 27 1 91.12 774 ALA B O 1
ATOM 15090 N N . ASP B 1 775 ? -27.672 20.938 28.391 1 91.12 775 ASP B N 1
ATOM 15091 C CA . ASP B 1 775 ? -27.969 22.359 28.344 1 91.12 775 ASP B CA 1
ATOM 15092 C C . ASP B 1 775 ? -27.781 23.016 29.703 1 91.12 775 ASP B C 1
ATOM 15094 O O . ASP B 1 775 ? -28.172 22.438 30.734 1 91.12 775 ASP B O 1
ATOM 15098 N N . PRO B 1 776 ? -27.125 24.141 29.688 1 89.38 776 PRO B N 1
ATOM 15099 C CA . PRO B 1 776 ? -27.031 24.844 30.969 1 89.38 776 PRO B CA 1
ATOM 15100 C C . PRO B 1 776 ? -28.391 25.375 31.453 1 89.38 776 PRO B C 1
ATOM 15102 O O . PRO B 1 776 ? -29.344 25.422 30.688 1 89.38 776 PRO B O 1
ATOM 15105 N N . SER B 1 777 ? -28.406 25.719 32.688 1 87.19 777 SER B N 1
ATOM 15106 C CA . SER B 1 777 ? -29.641 26.281 33.25 1 87.19 777 SER B CA 1
ATOM 15107 C C . SER B 1 777 ? -30.016 27.578 32.562 1 87.19 777 SER B C 1
ATOM 15109 O O . SER B 1 777 ? -29.156 28.234 31.938 1 87.19 777 SER B O 1
ATOM 15111 N N . ILE B 1 778 ? -31.203 28 32.594 1 85.88 778 ILE B N 1
ATOM 15112 C CA . ILE B 1 778 ? -31.734 29.141 31.859 1 85.88 778 ILE B CA 1
ATOM 15113 C C . ILE B 1 778 ? -31.031 30.422 32.312 1 85.88 778 ILE B C 1
ATOM 15115 O O . ILE B 1 778 ? -30.766 31.312 31.5 1 85.88 778 ILE B O 1
ATOM 15119 N N . ASP B 1 779 ? -30.656 30.469 33.531 1 89.5 779 ASP B N 1
ATOM 15120 C CA . ASP B 1 779 ? -30.047 31.688 34.062 1 89.5 779 ASP B CA 1
ATOM 15121 C C . ASP B 1 779 ? -28.531 31.562 34.094 1 89.5 779 ASP B C 1
ATOM 15123 O O . ASP B 1 779 ? -27.844 32.438 34.656 1 89.5 779 ASP B O 1
ATOM 15127 N N . PHE B 1 780 ? -28.047 30.594 33.5 1 92.56 780 PHE B N 1
ATOM 15128 C CA . PHE B 1 780 ? -26.625 30.297 33.594 1 92.56 780 PHE B CA 1
ATOM 15129 C C . PHE B 1 780 ? -25.781 31.453 33.062 1 92.56 780 PHE B C 1
ATOM 15131 O O . PHE B 1 780 ? -24.859 31.938 33.719 1 92.56 780 PHE B O 1
ATOM 15138 N N . GLU B 1 781 ? -26.062 31.922 31.891 1 89.12 781 GLU B N 1
ATOM 15139 C CA . GLU B 1 781 ? -25.281 32.969 31.266 1 89.12 781 GLU B CA 1
ATOM 15140 C C . GLU B 1 781 ? -25.375 34.281 32.062 1 89.12 781 GLU B C 1
ATOM 15142 O O . GLU B 1 781 ? -24.375 34.969 32.219 1 89.12 781 GLU B O 1
ATOM 15147 N N . ARG B 1 782 ? -26.594 34.562 32.5 1 88.69 782 ARG B N 1
ATOM 15148 C CA . ARG B 1 782 ? -26.828 35.812 33.25 1 88.69 782 ARG B CA 1
ATOM 15149 C C . ARG B 1 782 ? -26.078 35.781 34.562 1 88.69 782 ARG B C 1
ATOM 15151 O O . ARG B 1 782 ? -25.547 36.812 35 1 88.69 782 ARG B O 1
ATOM 15158 N N . VAL B 1 783 ? -26.016 34.688 35.094 1 92.44 783 VAL B N 1
ATOM 15159 C CA . VAL B 1 783 ? -25.453 34.562 36.438 1 92.44 783 VAL B CA 1
ATOM 15160 C C . VAL B 1 783 ? -23.938 34.531 36.344 1 92.44 783 VAL B C 1
ATOM 15162 O O . VAL B 1 783 ? -23.234 35.062 37.219 1 92.44 783 VAL B O 1
ATOM 15165 N N . ASN B 1 784 ? -23.406 33.969 35.312 1 92.44 784 ASN B N 1
ATOM 15166 C CA . ASN B 1 784 ? -21.984 33.656 35.344 1 92.44 784 ASN B CA 1
ATOM 15167 C C . ASN B 1 784 ? -21.203 34.594 34.406 1 92.44 784 ASN B C 1
ATOM 15169 O O . ASN B 1 784 ? -19.984 34.75 34.562 1 92.44 784 ASN B O 1
ATOM 15173 N N . PHE B 1 785 ? -21.828 35.219 33.438 1 90.5 785 PHE B N 1
ATOM 15174 C CA . PHE B 1 785 ? -21.062 35.938 32.406 1 90.5 785 PHE B CA 1
ATOM 15175 C C . PHE B 1 785 ? -21.609 37.344 32.25 1 90.5 785 PHE B C 1
ATOM 15177 O O . PHE B 1 785 ? -22.766 37.625 32.562 1 90.5 785 PHE B O 1
ATOM 15184 N N . ASN B 1 786 ? -20.688 38.219 31.891 1 85.56 786 ASN B N 1
ATOM 15185 C CA . ASN B 1 786 ? -21.031 39.5 31.312 1 85.56 786 ASN B CA 1
ATOM 15186 C C . ASN B 1 786 ? -21 39.469 29.781 1 85.56 786 ASN B C 1
ATOM 15188 O O . ASN B 1 786 ? -20.078 38.906 29.188 1 85.56 786 ASN B O 1
ATOM 15192 N N . LYS B 1 787 ? -22.062 39.688 29.172 1 81.19 787 LYS B N 1
ATOM 15193 C CA . LYS B 1 787 ? -22.125 39.656 27.719 1 81.19 787 LYS B CA 1
ATOM 15194 C C . LYS B 1 787 ? -21.984 41.062 27.125 1 81.19 787 LYS B C 1
ATOM 15196 O O . LYS B 1 787 ? -22.672 42 27.562 1 81.19 787 LYS B O 1
ATOM 15201 N N . SER B 1 788 ? -20.953 41.156 26.297 1 75.75 788 SER B N 1
ATOM 15202 C CA . SER B 1 788 ? -20.828 42.438 25.562 1 75.75 788 SER B CA 1
ATOM 15203 C C . SER B 1 788 ? -21.953 42.594 24.547 1 75.75 788 SER B C 1
ATOM 15205 O O . SER B 1 788 ? -22.234 41.656 23.781 1 75.75 788 SER B O 1
ATOM 15207 N N . LYS B 1 789 ? -22.781 43.656 24.531 1 71.12 789 LYS B N 1
ATOM 15208 C CA . LYS B 1 789 ? -23.906 43.875 23.641 1 71.12 789 LYS B CA 1
ATOM 15209 C C . LYS B 1 789 ? -23.578 44.938 22.578 1 71.12 789 LYS B C 1
ATOM 15211 O O . LYS B 1 789 ? -24.484 45.438 21.906 1 71.12 789 LYS B O 1
ATOM 15216 N N . VAL B 1 790 ? -22.219 45.031 22.453 1 79.62 790 VAL B N 1
ATOM 15217 C CA . VAL B 1 790 ? -21.875 46.094 21.5 1 79.62 790 VAL B CA 1
ATOM 15218 C C . VAL B 1 790 ? -22.016 45.531 20.078 1 79.62 790 VAL B C 1
ATOM 15220 O O . VAL B 1 790 ? -21.438 44.5 19.734 1 79.62 790 VAL B O 1
ATOM 15223 N N . VAL B 1 791 ? -22.844 46.156 19.359 1 83.81 791 VAL B N 1
ATOM 15224 C CA . VAL B 1 791 ? -23.078 45.781 17.969 1 83.81 791 VAL B CA 1
ATOM 15225 C C . VAL B 1 791 ? -22.344 46.719 17.047 1 83.81 791 VAL B C 1
ATOM 15227 O O . VAL B 1 791 ? -22.094 47.875 17.391 1 83.81 791 VAL B O 1
ATOM 15230 N N . LEU B 1 792 ? -21.969 46.312 15.953 1 86.25 792 LEU B N 1
ATOM 15231 C CA . LEU B 1 792 ? -21.172 47.062 14.984 1 86.25 792 LEU B CA 1
ATOM 15232 C C . LEU B 1 792 ? -21.891 48.344 14.555 1 86.25 792 LEU B C 1
ATOM 15234 O O . LEU B 1 792 ? -21.25 49.375 14.336 1 86.25 792 LEU B O 1
ATOM 15238 N N . ARG B 1 793 ? -23.188 48.25 14.438 1 84.5 793 ARG B N 1
ATOM 15239 C CA . ARG B 1 793 ? -23.984 49.406 14.023 1 84.5 793 ARG B CA 1
ATOM 15240 C C . ARG B 1 793 ? -23.781 50.594 14.977 1 84.5 793 ARG B C 1
ATOM 15242 O O . ARG B 1 793 ? -23.703 51.75 14.547 1 84.5 793 ARG B O 1
ATOM 15249 N N . ASP B 1 794 ? -23.703 50.25 16.156 1 82.69 794 ASP B N 1
ATOM 15250 C CA . ASP B 1 794 ? -23.547 51.281 17.172 1 82.69 794 ASP B CA 1
ATOM 15251 C C . ASP B 1 794 ? -22.172 51.938 17.094 1 82.69 794 ASP B C 1
ATOM 15253 O O . ASP B 1 794 ? -22.047 53.156 17.25 1 82.69 794 ASP B O 1
ATOM 15257 N N . ILE B 1 795 ? -21.203 51.125 16.844 1 81.88 795 ILE B N 1
ATOM 15258 C CA . ILE B 1 795 ? -19.844 51.625 16.719 1 81.88 795 ILE B CA 1
ATOM 15259 C C . ILE B 1 795 ? -19.734 52.5 15.469 1 81.88 795 ILE B C 1
ATOM 15261 O O . ILE B 1 795 ? -19.094 53.562 15.5 1 81.88 795 ILE B O 1
ATOM 15265 N N . LYS B 1 796 ? -20.281 52.031 14.492 1 83.31 796 LYS B N 1
ATOM 15266 C CA . LYS B 1 796 ? -20.266 52.781 13.234 1 83.31 796 LYS B CA 1
ATOM 15267 C C . LYS B 1 796 ? -20.984 54.094 13.383 1 83.31 796 LYS B C 1
ATOM 15269 O O . LYS B 1 796 ? -20.5 55.125 12.922 1 83.31 796 LYS B O 1
ATOM 15274 N N . ALA B 1 797 ? -22.141 54.062 14.008 1 80.56 797 ALA B N 1
ATOM 15275 C CA . ALA B 1 797 ? -22.938 55.281 14.211 1 80.56 797 ALA B CA 1
ATOM 15276 C C . ALA B 1 797 ? -22.188 56.281 15.062 1 80.56 797 ALA B C 1
ATOM 15278 O O . ALA B 1 797 ? -22.219 57.5 14.797 1 80.56 797 ALA B O 1
ATOM 15279 N N . GLN B 1 798 ? -21.531 55.75 16.016 1 78.75 798 GLN B N 1
ATOM 15280 C CA . GLN B 1 798 ? -20.766 56.625 16.891 1 78.75 798 GLN B CA 1
ATOM 15281 C C . GLN B 1 798 ? -19.609 57.281 16.125 1 78.75 798 GLN B C 1
ATOM 15283 O O . GLN B 1 798 ? -19.297 58.469 16.328 1 78.75 798 GLN B O 1
ATOM 15288 N N . ALA B 1 799 ? -18.938 56.5 15.391 1 81.56 799 ALA B N 1
ATOM 15289 C CA . ALA B 1 799 ? -17.828 57.031 14.594 1 81.56 799 ALA B CA 1
ATOM 15290 C C . ALA B 1 799 ? -18.312 58.094 13.602 1 81.56 799 ALA B C 1
ATOM 15292 O O . ALA B 1 799 ? -17.656 59.094 13.375 1 81.56 799 ALA B O 1
ATOM 15293 N N . GLU B 1 800 ? -19.422 57.844 13.016 1 78.44 800 GLU B N 1
ATOM 15294 C CA . GLU B 1 800 ? -19.984 58.781 12.047 1 78.44 800 GLU B CA 1
ATOM 15295 C C . GLU B 1 800 ? -20.406 60.062 12.719 1 78.44 800 GLU B C 1
ATOM 15297 O O . GLU B 1 800 ? -20.203 61.156 12.172 1 78.44 800 GLU B O 1
ATOM 15302 N N . LEU B 1 801 ? -21.016 59.938 13.844 1 76.81 801 LEU B N 1
ATOM 15303 C CA . LEU B 1 801 ? -21.453 61.094 14.586 1 76.81 801 LEU B CA 1
ATOM 15304 C C . LEU B 1 801 ? -20.266 61.969 15.016 1 76.81 801 LEU B C 1
ATOM 15306 O O . LEU B 1 801 ? -20.344 63.188 15 1 76.81 801 LEU B O 1
ATOM 15310 N N . GLY B 1 802 ? -19.297 61.312 15.406 1 75.5 802 GLY B N 1
ATOM 15311 C CA . GLY B 1 802 ? -18.094 62.031 15.844 1 75.5 802 GLY B CA 1
ATOM 15312 C C . GLY B 1 802 ? -17.188 62.406 14.695 1 75.5 802 GLY B C 1
ATOM 15313 O O . GLY B 1 802 ? -16.188 63.125 14.906 1 75.5 802 GLY B O 1
ATOM 15314 N N . LYS B 1 803 ? -17.484 62.125 13.523 1 79.5 803 LYS B N 1
ATOM 15315 C CA . LYS B 1 803 ? -16.672 62.375 12.336 1 79.5 803 LYS B CA 1
ATOM 15316 C C . LYS B 1 803 ? -15.242 61.875 12.523 1 79.5 803 LYS B C 1
ATOM 15318 O O . LYS B 1 803 ? -14.281 62.625 12.266 1 79.5 803 LYS B O 1
ATOM 15323 N N . VAL B 1 804 ? -15.125 60.75 13.141 1 80.44 804 VAL B N 1
ATOM 15324 C CA . VAL B 1 804 ? -13.812 60.156 13.398 1 80.44 804 VAL B CA 1
ATOM 15325 C C . VAL B 1 804 ? -13.656 58.906 12.555 1 80.44 804 VAL B C 1
ATOM 15327 O O . VAL B 1 804 ? -14.641 58.281 12.172 1 80.44 804 VAL B O 1
ATOM 15330 N N . ASP B 1 805 ? -12.43 58.656 12.258 1 85.25 805 ASP B N 1
ATOM 15331 C CA . ASP B 1 805 ? -12.094 57.438 11.523 1 85.25 805 ASP B CA 1
ATOM 15332 C C . ASP B 1 805 ? -12.32 56.188 12.391 1 85.25 805 ASP B C 1
ATOM 15334 O O . ASP B 1 805 ? -11.828 56.125 13.516 1 85.25 805 ASP B O 1
ATOM 15338 N N . ILE B 1 806 ? -13.125 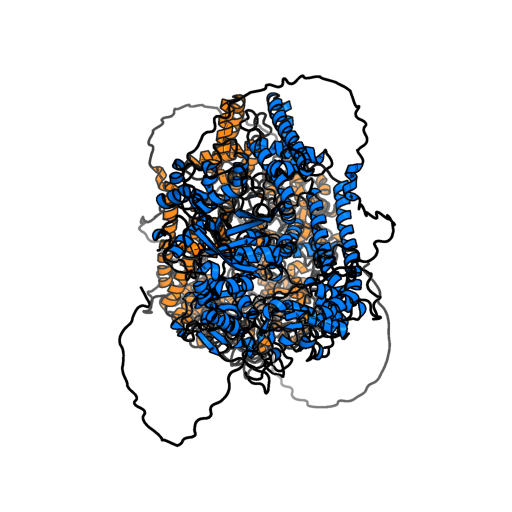55.219 11.906 1 88.31 806 ILE B N 1
ATOM 15339 C CA . ILE B 1 806 ? -13.523 54.031 12.656 1 88.31 806 ILE B CA 1
ATOM 15340 C C . ILE B 1 806 ? -12.398 53 12.617 1 88.31 806 ILE B C 1
ATOM 15342 O O . ILE B 1 806 ? -12.359 52.094 13.445 1 88.31 806 ILE B O 1
ATOM 15346 N N . THR B 1 807 ? -11.469 53.156 11.766 1 88.38 807 THR B N 1
ATOM 15347 C CA . THR B 1 807 ? -10.492 52.094 11.453 1 88.38 807 THR B CA 1
ATOM 15348 C C . THR B 1 807 ? -9.656 51.75 12.68 1 88.38 807 THR B C 1
ATOM 15350 O O . THR B 1 807 ? -9.445 50.594 12.984 1 88.38 807 THR B O 1
ATOM 15353 N N . PRO B 1 808 ? -9.164 52.719 13.422 1 89.06 808 PRO B N 1
ATOM 15354 C CA . PRO B 1 808 ? -8.367 52.375 14.602 1 89.06 808 PRO B CA 1
ATOM 15355 C C . PRO B 1 808 ? -9.141 51.531 15.617 1 89.06 808 PRO B C 1
ATOM 15357 O O . PRO B 1 808 ? -8.57 50.656 16.266 1 89.06 808 PRO B O 1
ATOM 15360 N N . ARG B 1 809 ? -10.375 51.812 15.695 1 88.5 809 ARG B N 1
ATOM 15361 C CA . ARG B 1 809 ? -11.203 51.062 16.625 1 88.5 809 ARG B CA 1
ATOM 15362 C C . ARG B 1 809 ? -11.398 49.625 16.172 1 88.5 809 ARG B C 1
ATOM 15364 O O . ARG B 1 809 ? -11.438 48.688 16.984 1 88.5 809 ARG B O 1
ATOM 15371 N N . LEU B 1 810 ? -11.586 49.531 14.914 1 91.44 810 LEU B N 1
ATOM 15372 C CA . LEU B 1 810 ? -11.727 48.188 14.367 1 91.44 810 LEU B CA 1
ATOM 15373 C C . LEU B 1 810 ? -10.445 47.375 14.57 1 91.44 810 LEU B C 1
ATOM 15375 O O . LEU B 1 810 ? -10.5 46.219 14.922 1 91.44 810 LEU B O 1
ATOM 15379 N N . VAL B 1 811 ? -9.32 47.969 14.336 1 93.44 811 VAL B N 1
ATOM 15380 C CA . VAL B 1 811 ? -8.031 47.312 14.492 1 93.44 811 VAL B CA 1
ATOM 15381 C C . VAL B 1 811 ? -7.836 46.906 15.945 1 93.44 811 VAL B C 1
ATOM 15383 O O . VAL B 1 811 ? -7.34 45.812 16.234 1 93.44 811 VAL B O 1
ATOM 15386 N N . GLU B 1 812 ? -8.164 47.75 16.781 1 91.06 812 GLU B N 1
ATOM 15387 C CA . GLU B 1 812 ? -8.055 47.438 18.203 1 91.06 812 GLU B CA 1
ATOM 15388 C C . GLU B 1 812 ? -8.883 46.219 18.562 1 91.06 812 GLU B C 1
ATOM 15390 O O . GLU B 1 812 ? -8.406 45.312 19.281 1 91.06 812 GLU B O 1
ATOM 15395 N N . ALA B 1 813 ? -10.078 46.188 18.047 1 87.44 813 ALA B N 1
ATOM 15396 C CA . ALA B 1 813 ? -10.953 45.062 18.312 1 87.44 813 ALA B CA 1
ATOM 15397 C C . ALA B 1 813 ? -10.359 43.781 17.75 1 87.44 813 ALA B C 1
ATOM 15399 O O . ALA B 1 813 ? -10.422 42.719 18.375 1 87.44 813 ALA B O 1
ATOM 15400 N N . MET B 1 814 ? -9.82 43.844 16.625 1 92.56 814 MET B N 1
ATOM 15401 C CA . MET B 1 814 ? -9.312 42.688 15.922 1 92.56 814 MET B CA 1
ATOM 15402 C C . MET B 1 814 ? -8.031 42.156 16.562 1 92.56 814 MET B C 1
ATOM 15404 O O . MET B 1 814 ? -7.645 41 16.375 1 92.56 814 MET B O 1
ATOM 15408 N N . LEU B 1 815 ? -7.344 42.906 17.328 1 93.5 815 LEU B N 1
ATOM 15409 C CA . LEU B 1 815 ? -6.062 42.531 17.922 1 93.5 815 LEU B CA 1
ATOM 15410 C C . LEU B 1 815 ? -6.25 42.031 19.344 1 93.5 815 LEU B C 1
ATOM 15412 O O . LEU B 1 815 ? -5.301 41.531 19.953 1 93.5 815 LEU B O 1
ATOM 15416 N N . GLN B 1 816 ? -7.426 42 19.797 1 84.12 816 GLN B N 1
ATOM 15417 C CA . GLN B 1 816 ? -7.688 41.656 21.188 1 84.12 816 GLN B CA 1
ATOM 15418 C C . GLN B 1 816 ? -7.324 40.219 21.484 1 84.12 816 GLN B C 1
ATOM 15420 O O . GLN B 1 816 ? -7.004 39.875 22.625 1 84.12 816 GLN B O 1
ATOM 15425 N N . GLN B 1 817 ? -7.289 39.438 20.5 1 83.06 817 GLN B N 1
ATOM 15426 C CA . GLN B 1 817 ? -7.125 38 20.703 1 83.06 817 GLN B CA 1
ATOM 15427 C C . GLN B 1 817 ? -5.652 37.625 20.688 1 83.06 817 GLN B C 1
ATOM 15429 O O . GLN B 1 817 ? -5.32 36.438 20.641 1 83.06 817 GLN B O 1
ATOM 15434 N N . ILE B 1 818 ? -4.703 38.5 20.828 1 87.12 818 ILE B N 1
ATOM 15435 C CA . ILE B 1 818 ? -3.277 38.188 20.781 1 87.12 818 ILE B CA 1
ATOM 15436 C C . ILE B 1 818 ? -2.883 37.406 22.047 1 87.12 818 ILE B C 1
ATOM 15438 O O . ILE B 1 818 ? -1.896 36.688 22.062 1 87.12 818 ILE B O 1
ATOM 15442 N N . SER B 1 819 ? -3.49 37.594 23.156 1 78.44 819 SER B N 1
ATOM 15443 C CA . SER B 1 819 ? -3.23 36.875 24.406 1 78.44 819 SER B CA 1
ATOM 15444 C C . SER B 1 819 ? -4.285 35.781 24.656 1 78.44 819 SER B C 1
ATOM 15446 O O . SER B 1 819 ? -5.453 35.969 24.297 1 78.44 819 SER B O 1
ATOM 15448 N N . PRO B 1 820 ? -3.691 34.5 25.203 1 64.25 820 PRO B N 1
ATOM 15449 C CA . PRO B 1 820 ? -4.648 33.438 25.453 1 64.25 820 PRO B CA 1
ATOM 15450 C C . PRO B 1 820 ? -5.648 33.75 26.562 1 64.25 820 PRO B C 1
ATOM 15452 O O . PRO B 1 820 ? -5.352 34.562 27.438 1 64.25 820 PRO B O 1
ATOM 15455 N N . ASN B 1 821 ? -6.922 33.281 26.297 1 62.53 821 ASN B N 1
ATOM 15456 C CA . ASN B 1 821 ? -7.988 33.469 27.281 1 62.53 821 ASN B CA 1
ATOM 15457 C C . ASN B 1 821 ? -7.793 32.562 28.484 1 62.53 821 ASN B C 1
ATOM 15459 O O . ASN B 1 821 ? -6.859 31.75 28.516 1 62.53 821 ASN B O 1
ATOM 15463 N N . GLN B 1 822 ? -8.539 32.719 29.547 1 59.81 822 GLN B N 1
ATOM 15464 C CA . GLN B 1 822 ? -8.594 32 30.812 1 59.81 822 GLN B CA 1
ATOM 15465 C C . GLN B 1 822 ? -9.016 30.547 30.578 1 59.81 822 GLN B C 1
ATOM 15467 O O . GLN B 1 822 ? -9.523 29.891 31.484 1 59.81 822 GLN B O 1
ATOM 15472 N N . LEU B 1 823 ? -8.891 29.984 29.359 1 65.44 823 LEU B N 1
ATOM 15473 C CA . LEU B 1 823 ? -9.383 28.656 28.984 1 65.44 823 LEU B CA 1
ATOM 15474 C C . LEU B 1 823 ? -8.711 27.578 29.828 1 65.44 823 LEU B C 1
ATOM 15476 O O . LEU B 1 823 ? -9.383 26.703 30.359 1 65.44 823 LEU B O 1
ATOM 15480 N N . GLY B 1 824 ? -7.578 27.656 30.172 1 74.69 824 GLY B N 1
ATOM 15481 C CA . GLY B 1 824 ? -6.84 26.594 30.859 1 74.69 824 GLY B CA 1
ATOM 15482 C C . GLY B 1 824 ? -7.211 26.469 32.312 1 74.69 824 GLY B C 1
ATOM 15483 O O . GLY B 1 824 ? -7.32 25.359 32.844 1 74.69 824 GLY B O 1
ATOM 15484 N N . VAL B 1 825 ? -7.727 27.5 32.938 1 81.12 825 VAL B N 1
ATOM 15485 C CA . VAL B 1 825 ? -7.996 27.5 34.375 1 81.12 825 VAL B CA 1
ATOM 15486 C C . VAL B 1 825 ? -9.328 26.812 34.656 1 81.12 825 VAL B C 1
ATOM 15488 O O . VAL B 1 825 ? -9.438 26.016 35.594 1 81.12 825 VAL B O 1
ATOM 15491 N N . TYR B 1 826 ? -10.328 27.094 33.844 1 88.69 826 TYR B N 1
ATOM 15492 C CA . TYR B 1 826 ? -11.633 26.484 34.062 1 88.69 826 TYR B CA 1
ATOM 15493 C C . TYR B 1 826 ? -11.609 25 33.75 1 88.69 826 TYR B C 1
ATOM 15495 O O . TYR B 1 826 ? -12.414 24.219 34.281 1 88.69 826 TYR B O 1
ATOM 15503 N N . ASN B 1 827 ? -10.758 24.625 32.875 1 89 827 ASN B N 1
ATOM 15504 C CA . ASN B 1 827 ? -10.594 23.188 32.656 1 89 827 ASN B CA 1
ATOM 15505 C C . ASN B 1 827 ? -10.062 22.5 33.906 1 89 827 ASN B C 1
ATOM 15507 O O . ASN B 1 827 ? -10.492 21.391 34.219 1 89 827 ASN B O 1
ATOM 15511 N N . MET B 1 828 ? -9.18 23.109 34.562 1 88.62 828 MET B N 1
ATOM 15512 C CA . MET B 1 828 ? -8.625 22.562 35.812 1 88.62 828 MET B CA 1
ATOM 15513 C C . MET B 1 828 ? -9.688 22.5 36.906 1 88.62 828 MET B C 1
ATOM 15515 O O . MET B 1 828 ? -9.789 21.516 37.625 1 88.62 828 MET B O 1
ATOM 15519 N N . PHE B 1 829 ? -10.484 23.656 37.031 1 92.25 829 PHE B N 1
ATOM 15520 C CA . PHE B 1 829 ? -11.562 23.656 38 1 92.25 829 PHE B CA 1
ATOM 15521 C C . PHE B 1 829 ? -12.523 22.5 37.75 1 92.25 829 PHE B C 1
ATOM 15523 O O . PHE B 1 829 ? -12.93 21.828 38.719 1 92.25 829 PHE B O 1
ATOM 15530 N N . TYR B 1 830 ? -12.844 22.344 36.531 1 93.75 830 TYR B N 1
ATOM 15531 C CA . TYR B 1 830 ? -13.758 21.281 36.125 1 93.75 830 TYR B CA 1
ATOM 15532 C C . TYR B 1 830 ? -13.188 19.906 36.469 1 93.75 830 TYR B C 1
ATOM 15534 O O . TYR B 1 830 ? -13.883 19.078 37.094 1 93.75 830 TYR B O 1
ATOM 15542 N N . ARG B 1 831 ? -11.984 19.641 36.188 1 92.88 831 ARG B N 1
ATOM 15543 C CA . ARG B 1 831 ? -11.344 18.359 36.438 1 92.88 831 ARG B CA 1
ATOM 15544 C C . ARG B 1 831 ? -11.266 18.062 37.938 1 92.88 831 ARG B C 1
ATOM 15546 O O . ARG B 1 831 ? -11.523 16.938 38.375 1 92.88 831 ARG B O 1
ATOM 15553 N N . ASN B 1 832 ? -10.891 19.062 38.688 1 93.25 832 ASN B N 1
ATOM 15554 C CA . ASN B 1 832 ? -10.805 18.906 40.125 1 93.25 832 ASN B CA 1
ATOM 15555 C C . ASN B 1 832 ? -12.164 18.578 40.719 1 93.25 832 ASN B C 1
ATOM 15557 O O . ASN B 1 832 ? -12.266 17.719 41.625 1 93.25 832 ASN B O 1
ATOM 15561 N N . CYS B 1 833 ? -13.102 19.281 40.25 1 95.44 833 CYS B N 1
ATOM 15562 C CA . CYS B 1 833 ? -14.445 19.047 40.75 1 95.44 833 CYS B CA 1
ATOM 15563 C C . CYS B 1 833 ? -14.938 17.656 40.344 1 95.44 833 CYS B C 1
ATOM 15565 O O . CYS B 1 833 ? -15.578 16.969 41.125 1 95.44 833 CYS B O 1
ATOM 15567 N N . ALA B 1 834 ? -14.695 17.281 39.125 1 95.25 834 ALA B N 1
ATOM 15568 C CA . ALA B 1 834 ? -15.094 15.961 38.625 1 95.25 834 ALA B CA 1
ATOM 15569 C C . ALA B 1 834 ? -14.438 14.852 39.438 1 95.25 834 ALA B C 1
ATOM 15571 O O . ALA B 1 834 ? -15.055 13.805 39.656 1 95.25 834 ALA B O 1
ATOM 15572 N N . TYR B 1 835 ? -13.203 15.023 39.812 1 94.56 835 TYR B N 1
ATOM 15573 C CA . TYR B 1 835 ? -12.484 14.062 40.625 1 94.56 835 TYR B CA 1
ATOM 15574 C C . TYR B 1 835 ? -13.141 13.914 42 1 94.56 835 TYR B C 1
ATOM 15576 O O . TYR B 1 835 ? -13.305 12.797 42.5 1 94.56 835 TYR B O 1
ATOM 15584 N N . VAL B 1 836 ? -13.578 15.023 42.594 1 95.12 836 VAL B N 1
ATOM 15585 C CA . VAL B 1 836 ? -14.086 15.047 43.938 1 95.12 836 VAL B CA 1
ATOM 15586 C C . VAL B 1 836 ? -15.547 14.586 43.969 1 95.12 836 VAL B C 1
ATOM 15588 O O . VAL B 1 836 ? -15.938 13.773 44.812 1 95.12 836 VAL B O 1
ATOM 15591 N N . HIS B 1 837 ? -16.375 15.109 43 1 95.12 837 HIS B N 1
ATOM 15592 C CA . HIS B 1 837 ? -17.812 14.953 43.094 1 95.12 837 HIS B CA 1
ATOM 15593 C C . HIS B 1 837 ? -18.375 14.039 42.031 1 95.12 837 HIS B C 1
ATOM 15595 O O . HIS B 1 837 ? -19.5 13.57 42.125 1 95.12 837 HIS B O 1
ATOM 15601 N N . GLY B 1 838 ? -17.594 13.789 40.969 1 93.81 838 GLY B N 1
ATOM 15602 C CA . GLY B 1 838 ? -18.094 13.016 39.844 1 93.81 838 GLY B CA 1
ATOM 15603 C C . GLY B 1 838 ? -18.719 13.867 38.75 1 93.81 838 GLY B C 1
ATOM 15604 O O . GLY B 1 838 ? -18.891 15.078 38.938 1 93.81 838 GLY B O 1
ATOM 15605 N N . LEU B 1 839 ? -19.188 13.289 37.656 1 94.81 839 LEU B N 1
ATOM 15606 C CA . LEU B 1 839 ? -19.672 14.031 36.5 1 94.81 839 LEU B CA 1
ATOM 15607 C C . LEU B 1 839 ? -21.141 14.406 36.656 1 94.81 839 LEU B C 1
ATOM 15609 O O . LEU B 1 839 ? -21.609 15.367 36.031 1 94.81 839 LEU B O 1
ATOM 15613 N N . ASP B 1 840 ? -21.859 13.656 37.469 1 91.75 840 ASP B N 1
ATOM 15614 C CA . ASP B 1 840 ? -23.297 13.875 37.594 1 91.75 840 ASP B CA 1
ATOM 15615 C C . ASP B 1 840 ? -23.609 14.906 38.688 1 91.75 840 ASP B C 1
ATOM 15617 O O . ASP B 1 840 ? -24.766 15.18 38.969 1 91.75 840 ASP B O 1
ATOM 15621 N N . HIS B 1 841 ? -22.656 15.453 39.281 1 94.38 841 HIS B N 1
ATOM 15622 C CA . HIS B 1 841 ? -22.859 16.469 40.312 1 94.38 841 HIS B CA 1
ATOM 15623 C C . HIS B 1 841 ? -23.156 17.828 39.688 1 94.38 841 HIS B C 1
ATOM 15625 O O . HIS B 1 841 ? -22.547 18.203 38.688 1 94.38 841 HIS B O 1
ATOM 15631 N N . PRO B 1 842 ? -24.047 18.578 40.188 1 93.38 842 PRO B N 1
ATOM 15632 C CA . PRO B 1 842 ? -24.438 19.859 39.594 1 93.38 842 PRO B CA 1
ATOM 15633 C C . PRO B 1 842 ? -23.281 20.844 39.5 1 93.38 842 PRO B C 1
ATOM 15635 O O . PRO B 1 842 ? -23.203 21.609 38.531 1 93.38 842 PRO B O 1
ATOM 15638 N N . GLN B 1 843 ? -22.438 20.828 40.438 1 94.19 843 GLN B N 1
ATOM 15639 C CA . GLN B 1 843 ? -21.297 21.734 40.375 1 94.19 843 GLN B CA 1
ATOM 15640 C C . GLN B 1 843 ? -20.359 21.375 39.25 1 94.19 843 GLN B C 1
ATOM 15642 O O . GLN B 1 843 ? -19.797 22.266 38.594 1 94.19 843 GLN B O 1
ATOM 15647 N N . THR B 1 844 ? -20.141 20.109 39.125 1 95.88 844 THR B N 1
ATOM 15648 C CA . THR B 1 844 ? -19.297 19.656 38 1 95.88 844 THR B CA 1
ATOM 15649 C C . THR B 1 844 ? -19.922 20.031 36.688 1 95.88 844 THR B C 1
ATOM 15651 O O . THR B 1 844 ? -19.219 20.5 35.781 1 95.88 844 THR B O 1
ATOM 15654 N N . ALA B 1 845 ? -21.188 19.797 36.562 1 95.62 845 ALA B N 1
ATOM 15655 C CA . ALA B 1 845 ? -21.906 20.156 35.344 1 95.62 845 ALA B CA 1
ATOM 15656 C C . ALA B 1 845 ? -21.781 21.656 35.062 1 95.62 845 ALA B C 1
ATOM 15658 O O . ALA B 1 845 ? -21.578 22.062 33.906 1 95.62 845 ALA B O 1
ATOM 15659 N N . ARG B 1 846 ? -21.953 22.438 36.125 1 95.19 846 ARG B N 1
ATOM 15660 C CA . ARG B 1 846 ? -21.844 23.875 35.969 1 95.19 846 ARG B CA 1
ATOM 15661 C C . ARG B 1 846 ? -20.469 24.281 35.5 1 95.19 846 ARG B C 1
ATOM 15663 O O . ARG B 1 846 ? -20.328 25.094 34.562 1 95.19 846 ARG B O 1
ATOM 15670 N N . LEU B 1 847 ? -19.469 23.781 36.125 1 95.06 847 LEU B N 1
ATOM 15671 C CA . LEU B 1 847 ? -18.094 24.109 35.75 1 95.06 847 LEU B CA 1
ATOM 15672 C C . LEU B 1 847 ? -17.797 23.625 34.344 1 95.06 847 LEU B C 1
ATOM 15674 O O . LEU B 1 847 ? -17.016 24.25 33.594 1 95.06 847 LEU B O 1
ATOM 15678 N N . GLY B 1 848 ? -18.406 22.484 34 1 94.31 848 GLY B N 1
ATOM 15679 C CA . GLY B 1 848 ? -18.281 22.016 32.625 1 94.31 848 GLY B CA 1
ATOM 15680 C C . GLY B 1 848 ? -18.844 23 31.609 1 94.31 848 GLY B C 1
ATOM 15681 O O . GLY B 1 848 ? -18.234 23.25 30.578 1 94.31 848 GLY B O 1
ATOM 15682 N N . HIS B 1 849 ? -19.969 23.531 31.906 1 93.75 849 HIS B N 1
ATOM 15683 C CA . HIS B 1 849 ? -20.562 24.531 31.047 1 93.75 849 HIS B CA 1
ATOM 15684 C C . HIS B 1 849 ? -19.719 25.812 31.016 1 93.75 849 HIS B C 1
ATOM 15686 O O . HIS B 1 849 ? -19.609 26.469 29.969 1 93.75 849 HIS B O 1
ATOM 15692 N N . MET B 1 850 ? -19.156 26.125 32.156 1 92.44 850 MET B N 1
ATOM 15693 C CA . MET B 1 850 ? -18.266 27.281 32.219 1 92.44 850 MET B CA 1
ATOM 15694 C C . MET B 1 850 ? -17.078 27.094 31.266 1 92.44 850 MET B C 1
ATOM 15696 O O . MET B 1 850 ? -16.75 28.016 30.516 1 92.44 850 MET B O 1
ATOM 15700 N N . PHE B 1 851 ? -16.5 25.969 31.312 1 90.06 851 PHE B N 1
ATOM 15701 C CA . PHE B 1 851 ? -15.359 25.641 30.484 1 90.06 851 PHE B CA 1
ATOM 15702 C C . PHE B 1 851 ? -15.727 25.734 29 1 90.06 851 PHE B C 1
ATOM 15704 O O . PHE B 1 851 ? -15 26.359 28.219 1 90.06 851 PHE B O 1
ATOM 15711 N N . THR B 1 852 ? -16.828 25.109 28.641 1 88.81 852 THR B N 1
ATOM 15712 C CA . THR B 1 852 ? -17.219 25.078 27.234 1 88.81 852 THR B CA 1
ATOM 15713 C C . THR B 1 852 ? -17.562 26.469 26.734 1 88.81 852 THR B C 1
ATOM 15715 O O . THR B 1 852 ? -17.297 26.812 25.578 1 88.81 852 THR B O 1
ATOM 15718 N N . GLN B 1 853 ? -18.203 27.266 27.531 1 86.12 853 GLN B N 1
ATOM 15719 C CA . GLN B 1 853 ? -18.516 28.625 27.141 1 86.12 853 GLN B CA 1
ATOM 15720 C C . GLN B 1 853 ? -17.266 29.484 27 1 86.12 853 GLN B C 1
ATOM 15722 O O . GLN B 1 853 ? -17.203 30.375 26.141 1 86.12 853 GLN B O 1
ATOM 15727 N N . CYS B 1 854 ? -16.297 29.203 27.812 1 83.06 854 CYS B N 1
ATOM 15728 C CA . CYS B 1 854 ? -15.031 29.922 27.719 1 83.06 854 CYS B CA 1
ATOM 15729 C C . CYS B 1 854 ? -14.305 29.578 26.422 1 83.06 854 CYS B C 1
ATOM 15731 O O . CYS B 1 854 ? -13.602 30.422 25.844 1 83.06 854 CYS B O 1
ATOM 15733 N N . LEU B 1 855 ? -14.477 28.406 26 1 79.56 855 LEU B N 1
ATOM 15734 C CA . LEU B 1 855 ? -13.891 27.984 24.734 1 79.56 855 LEU B CA 1
ATOM 15735 C C . LEU B 1 855 ? -14.469 28.797 23.578 1 79.56 855 LEU B C 1
ATOM 15737 O O . LEU B 1 855 ? -13.766 29.109 22.609 1 79.56 855 LEU B O 1
ATOM 15741 N N . ASP B 1 856 ? -15.672 29.203 23.719 1 76.75 856 ASP B N 1
ATOM 15742 C CA . ASP B 1 856 ? -16.359 29.938 22.656 1 76.75 856 ASP B CA 1
ATOM 15743 C C . ASP B 1 856 ? -16.438 31.422 22.984 1 76.75 856 ASP B C 1
ATOM 15745 O O . ASP B 1 856 ? -17.172 32.188 22.328 1 76.75 856 ASP B O 1
ATOM 15749 N N . ALA B 1 857 ? -15.82 31.844 23.969 1 73.75 857 ALA B N 1
ATOM 15750 C CA . ALA B 1 857 ? -15.969 33.188 24.5 1 73.75 857 ALA B CA 1
ATOM 15751 C C . ALA B 1 857 ? -15.57 34.25 23.469 1 73.75 857 ALA B C 1
ATOM 15753 O O . ALA B 1 857 ? -16.188 35.312 23.406 1 73.75 857 ALA B O 1
ATOM 15754 N N . VAL B 1 858 ? -14.57 33.875 22.672 1 71.69 858 VAL B N 1
ATOM 15755 C CA . VAL B 1 858 ? -14.102 34.812 21.672 1 71.69 858 VAL B CA 1
ATOM 15756 C C . VAL B 1 858 ? -15.227 35.156 20.703 1 71.69 858 VAL B C 1
ATOM 15758 O O . VAL B 1 858 ? -15.422 36.312 20.328 1 71.69 858 VAL B O 1
ATOM 15761 N N . LYS B 1 859 ? -16 34.281 20.422 1 77.75 859 LYS B N 1
ATOM 15762 C CA . LYS B 1 859 ? -17.078 34.469 19.438 1 77.75 859 LYS B CA 1
ATOM 15763 C C . LYS B 1 859 ? -18.328 35.031 20.094 1 77.75 859 LYS B C 1
ATOM 15765 O O . LYS B 1 859 ? -19.016 35.875 19.5 1 77.75 859 LYS B O 1
ATOM 15770 N N . SER B 1 860 ? -18.594 34.656 21.281 1 78.44 860 SER B N 1
ATOM 15771 C CA . SER B 1 860 ? -19.844 35.031 21.922 1 78.44 860 SER B CA 1
ATOM 15772 C C . SER B 1 860 ? -19.719 36.344 22.688 1 78.44 860 SER B C 1
ATOM 15774 O O . SER B 1 860 ? -20.719 36.969 23.031 1 78.44 860 SER B O 1
ATOM 15776 N N . GLY B 1 861 ? -18.547 36.719 22.969 1 76.5 861 GLY B N 1
ATOM 15777 C CA . GLY B 1 861 ? -18.344 37.938 23.719 1 76.5 861 GLY B CA 1
ATOM 15778 C C . GLY B 1 861 ? -18.625 37.781 25.203 1 76.5 861 GLY B C 1
ATOM 15779 O O . GLY B 1 861 ? -18.875 38.781 25.891 1 76.5 861 GLY B O 1
ATOM 15780 N N . LEU B 1 862 ? -18.609 36.531 25.625 1 81.62 862 LEU B N 1
ATOM 15781 C CA . LEU B 1 862 ? -18.891 36.281 27.047 1 81.62 862 LEU B CA 1
ATOM 15782 C C . LEU B 1 862 ? -17.625 36.375 27.875 1 81.62 862 LEU B C 1
ATOM 15784 O O . LEU B 1 862 ? -16.547 35.938 27.453 1 81.62 862 LEU B O 1
ATOM 15788 N N . GLU B 1 863 ? -17.75 37.094 28.953 1 82.5 863 GLU B N 1
ATOM 15789 C CA . GLU B 1 863 ? -16.672 37.188 29.922 1 82.5 863 GLU B CA 1
ATOM 15790 C C . GLU B 1 863 ? -17.141 36.75 31.312 1 82.5 863 GLU B C 1
ATOM 15792 O O . GLU B 1 863 ? -18.188 37.188 31.781 1 82.5 863 GLU B O 1
ATOM 15797 N N . VAL B 1 864 ? -16.375 36 31.922 1 88.62 864 VAL B N 1
ATOM 15798 C CA . VAL B 1 864 ? -16.75 35.5 33.25 1 88.62 864 VAL B CA 1
ATOM 15799 C C . VAL B 1 864 ? -16.797 36.656 34.219 1 88.62 864 VAL B C 1
ATOM 15801 O O . VAL B 1 864 ? -15.898 37.5 34.25 1 88.62 864 VAL B O 1
ATOM 15804 N N . LYS B 1 865 ? -17.859 36.719 35 1 89.88 865 LYS B N 1
ATOM 15805 C CA . LYS B 1 865 ? -17.953 37.719 36.062 1 89.88 865 LYS B CA 1
ATOM 15806 C C . LYS B 1 865 ? -16.812 37.594 37.062 1 89.88 865 LYS B C 1
ATOM 15808 O O . LYS B 1 865 ? -16.484 36.5 37.5 1 89.88 865 LYS B O 1
ATOM 15813 N N . PRO B 1 866 ? -16.203 38.688 37.406 1 87.81 866 PRO B N 1
ATOM 15814 C CA . PRO B 1 866 ? -15.078 38.625 38.344 1 87.81 866 PRO B CA 1
ATOM 15815 C C . PRO B 1 866 ? -15.453 38 39.688 1 87.81 866 PRO B C 1
ATOM 15817 O O . PRO B 1 866 ? -14.633 37.281 40.281 1 87.81 866 PRO B O 1
ATOM 15820 N N . GLU B 1 867 ? -16.641 38.281 40.125 1 92 867 GLU B N 1
ATOM 15821 C CA . GLU B 1 867 ? -17.078 37.688 41.375 1 92 867 GLU B CA 1
ATOM 15822 C C . GLU B 1 867 ? -17.188 36.188 41.281 1 92 867 GLU B C 1
ATOM 15824 O O . GLU B 1 867 ? -16.828 35.469 42.219 1 92 867 GLU B O 1
ATOM 15829 N N . VAL B 1 868 ? -17.703 35.781 40.188 1 93.25 868 VAL B N 1
ATOM 15830 C CA . VAL B 1 868 ? -17.859 34.344 39.969 1 93.25 868 VAL B CA 1
ATOM 15831 C C . VAL B 1 868 ? -16.484 33.688 39.844 1 93.25 868 VAL B C 1
ATOM 15833 O O . VAL B 1 868 ? -16.266 32.594 40.406 1 93.25 868 VAL B O 1
ATOM 15836 N N . PHE B 1 869 ? -15.602 34.281 39.188 1 90.5 869 PHE B N 1
ATOM 15837 C CA . PHE B 1 869 ? -14.25 33.75 39.031 1 90.5 869 PHE B CA 1
ATOM 15838 C C . PHE B 1 869 ? -13.547 33.625 40.375 1 90.5 869 PHE B C 1
ATOM 15840 O O . PHE B 1 869 ? -12.867 32.625 40.625 1 90.5 869 PHE B O 1
ATOM 15847 N N . ARG B 1 870 ? -13.734 34.688 41.188 1 90.5 870 ARG B N 1
ATOM 15848 C CA . ARG B 1 870 ? -13.117 34.656 42.5 1 90.5 870 ARG B CA 1
ATOM 15849 C C . ARG B 1 870 ? -13.656 33.531 43.344 1 90.5 870 ARG B C 1
ATOM 15851 O O . ARG B 1 870 ? -12.891 32.844 44.062 1 90.5 870 ARG B O 1
ATOM 15858 N N . LEU B 1 871 ? -14.891 33.375 43.312 1 93.25 871 LEU B N 1
ATOM 15859 C CA . LEU B 1 871 ? -15.516 32.312 44.094 1 93.25 871 LEU B CA 1
ATOM 15860 C C . LEU B 1 871 ? -15.062 30.938 43.594 1 93.25 871 LEU B C 1
ATOM 15862 O O . LEU B 1 871 ? -14.742 30.062 44.406 1 93.25 871 LEU B O 1
ATOM 15866 N N . ASP B 1 872 ? -15.047 30.703 42.312 1 93.31 872 ASP B N 1
ATOM 15867 C CA . ASP B 1 872 ? -14.625 29.438 41.719 1 93.31 872 ASP B CA 1
ATOM 15868 C C . ASP B 1 872 ? -13.148 29.172 42.031 1 93.31 872 ASP B C 1
ATOM 15870 O O . ASP B 1 872 ? -12.75 28.016 42.25 1 93.31 872 ASP B O 1
ATOM 15874 N N . ARG B 1 873 ? -12.422 30.156 41.906 1 89.31 873 ARG B N 1
ATOM 15875 C CA . ARG B 1 873 ? -10.984 30.031 42.188 1 89.31 873 ARG B CA 1
ATOM 15876 C C . ARG B 1 873 ? -10.727 29.641 43.625 1 89.31 873 ARG B C 1
ATOM 15878 O O . ARG B 1 873 ? -9.867 28.812 43.906 1 89.31 873 ARG B O 1
ATOM 15885 N N . LYS B 1 874 ? -11.367 30.281 44.5 1 89.56 874 LYS B N 1
ATOM 15886 C CA . LYS B 1 874 ? -11.219 29.984 45.906 1 89.56 874 LYS B CA 1
ATOM 15887 C C . LYS B 1 874 ? -11.539 28.516 46.219 1 89.56 874 LYS B C 1
ATOM 15889 O O . LYS B 1 874 ? -10.883 27.891 47.031 1 89.56 874 LYS B O 1
ATOM 15894 N N . THR B 1 875 ? -12.422 28.016 45.531 1 91.69 875 THR B N 1
ATOM 15895 C CA . THR B 1 875 ? -12.898 26.672 45.812 1 91.69 875 THR B CA 1
ATOM 15896 C C . THR B 1 875 ? -12.062 25.625 45.094 1 91.69 875 THR B C 1
ATOM 15898 O O . THR B 1 875 ? -11.766 24.562 45.625 1 91.69 875 THR B O 1
ATOM 15901 N N . TRP B 1 876 ? -11.656 25.906 43.844 1 91.81 876 TRP B N 1
ATOM 15902 C CA . TRP B 1 876 ? -11.211 24.781 43.031 1 91.81 876 TRP B CA 1
ATOM 15903 C C . TRP B 1 876 ? -9.781 24.984 42.531 1 91.81 876 TRP B C 1
ATOM 15905 O O . TRP B 1 876 ? -9.195 24.109 41.906 1 91.81 876 TRP B O 1
ATOM 15915 N N . ASP B 1 877 ? -9.219 26.172 42.75 1 88.5 877 ASP B N 1
ATOM 15916 C CA . ASP B 1 877 ? -7.812 26.359 42.406 1 88.5 877 ASP B CA 1
ATOM 15917 C C . ASP B 1 877 ? -6.902 25.578 43.375 1 88.5 877 ASP B C 1
ATOM 15919 O O . ASP B 1 877 ? -6.258 26.172 44.219 1 88.5 877 ASP B O 1
ATOM 15923 N N . ARG B 1 878 ? -6.922 24.328 43.156 1 88.56 878 ARG B N 1
ATOM 15924 C CA . ARG B 1 878 ? -6.191 23.375 44 1 88.56 878 ARG B CA 1
ATOM 15925 C C . ARG B 1 878 ? -5.277 22.5 43.156 1 88.56 878 ARG B C 1
ATOM 15927 O O . ARG B 1 878 ? -5.363 22.516 41.938 1 88.56 878 ARG B O 1
ATOM 15934 N N . GLU B 1 879 ? -4.402 21.828 43.844 1 86 879 GLU B N 1
ATOM 15935 C CA . GLU B 1 879 ? -3.48 20.953 43.125 1 86 879 GLU B CA 1
ATOM 15936 C C . GLU B 1 879 ? -4.223 19.797 42.469 1 86 879 GLU B C 1
ATOM 15938 O O . GLU B 1 879 ? -4.945 19.047 43.156 1 86 879 GLU B O 1
ATOM 15943 N N . PRO B 1 880 ? -4.02 19.703 41.156 1 87.25 880 PRO B N 1
ATOM 15944 C CA . PRO B 1 880 ? -4.699 18.594 40.469 1 87.25 880 PRO B CA 1
ATOM 15945 C C . PRO B 1 880 ? -4.172 17.219 40.906 1 87.25 880 PRO B C 1
ATOM 15947 O O . PRO B 1 880 ? -3.002 17.094 41.281 1 87.25 880 PRO B O 1
ATOM 15950 N N . PRO B 1 881 ? -5.012 16.234 40.812 1 87.38 881 PRO B N 1
ATOM 15951 C CA . PRO B 1 881 ? -4.547 14.875 41.125 1 87.38 881 PRO B CA 1
ATOM 15952 C C . PRO B 1 881 ? -3.494 14.383 40.125 1 87.38 881 PRO B C 1
ATOM 15954 O O . PRO B 1 881 ? -3.387 14.914 39.031 1 87.38 881 PRO B O 1
ATOM 15957 N N . SER B 1 882 ? -2.754 13.383 40.438 1 82.69 882 SER B N 1
ATOM 15958 C CA . SER B 1 882 ? -1.617 12.883 39.688 1 82.69 882 SER B CA 1
ATOM 15959 C C . SER B 1 882 ? -2.07 12.25 38.375 1 82.69 882 SER B C 1
ATOM 15961 O O . SER B 1 882 ? -1.281 12.117 37.438 1 82.69 882 SER B O 1
ATOM 15963 N N . CYS B 1 883 ? -3.316 11.844 38.344 1 86.88 883 CYS B N 1
ATOM 15964 C CA . CYS B 1 883 ? -3.809 11.18 37.156 1 86.88 883 CYS B CA 1
ATOM 15965 C C . CYS B 1 883 ? -3.969 12.164 36 1 86.88 883 CYS B C 1
ATOM 15967 O O . CYS B 1 883 ? -4.082 11.758 34.844 1 86.88 883 CYS B O 1
ATOM 15969 N N . PHE B 1 884 ? -4.008 13.375 36.25 1 84.31 884 PHE B N 1
ATOM 15970 C CA . PHE B 1 884 ? -4.086 14.383 35.219 1 84.31 884 PHE B CA 1
ATOM 15971 C C . PHE B 1 884 ? -2.709 14.961 34.906 1 84.31 884 PHE B C 1
ATOM 15973 O O . PHE B 1 884 ? -1.838 14.992 35.781 1 84.31 884 PHE B O 1
ATOM 15980 N N . PRO B 1 885 ? -2.334 15.078 33.531 1 65.44 885 PRO B N 1
ATOM 15981 C CA . PRO B 1 885 ? -1.024 15.648 33.219 1 65.44 885 PRO B CA 1
ATOM 15982 C C . PRO B 1 885 ? -0.777 17 33.906 1 65.44 885 PRO B C 1
ATOM 15984 O O . PRO B 1 885 ? -1.717 17.766 34.094 1 65.44 885 PRO B O 1
ATOM 15987 N N . SER B 1 886 ? 0.301 17.125 34.719 1 56.94 886 SER B N 1
ATOM 15988 C CA . SER B 1 886 ? 0.646 18.359 35.406 1 56.94 886 SER B CA 1
ATOM 15989 C C . SER B 1 886 ? 1.051 19.453 34.438 1 56.94 886 SER B C 1
ATOM 15991 O O . SER B 1 886 ? 1.565 20.5 34.875 1 56.94 886 SER B O 1
ATOM 15993 N N . LYS B 1 887 ? 0.76 19.422 33.312 1 51.25 887 LYS B N 1
ATOM 15994 C CA . LYS B 1 887 ? 1.521 20.469 32.625 1 51.25 887 LYS B CA 1
ATOM 15995 C C . LYS B 1 887 ? 1.417 21.797 33.375 1 51.25 887 LYS B C 1
ATOM 15997 O O . LYS B 1 887 ? 0.315 22.297 33.594 1 51.25 887 LYS B O 1
ATOM 16002 N N . ALA B 1 888 ? 2.334 22.156 34.219 1 45.16 888 ALA B N 1
ATOM 16003 C CA . ALA B 1 888 ? 2.631 23.5 34.719 1 45.16 888 ALA B CA 1
ATOM 16004 C C . ALA B 1 888 ? 2.043 24.578 33.812 1 45.16 888 ALA B C 1
ATOM 16006 O O . ALA B 1 888 ? 1.751 25.688 34.281 1 45.16 888 ALA B O 1
ATOM 16007 N N . GLU B 1 889 ? 2.197 24.375 32.5 1 45.34 889 GLU B N 1
ATOM 16008 C CA . GLU B 1 889 ? 1.979 25.422 31.5 1 45.34 889 GLU B CA 1
ATOM 16009 C C . GLU B 1 889 ? 0.527 25.891 31.5 1 45.34 889 GLU B C 1
ATOM 16011 O O . GLU B 1 889 ? 0.213 26.938 30.953 1 45.34 889 GLU B O 1
ATOM 16016 N N . GLU B 1 890 ? -0.457 25 31.922 1 45.72 890 GLU B N 1
ATOM 16017 C CA . GLU B 1 890 ? -1.821 25.453 31.688 1 45.72 890 GLU B CA 1
ATOM 16018 C C . GLU B 1 890 ? -2.18 26.641 32.594 1 45.72 890 GLU B C 1
ATOM 16020 O O . GLU B 1 890 ? -2.918 27.531 32.188 1 45.72 890 GLU B O 1
ATOM 16025 N N . ASP B 1 891 ? -1.884 26.641 33.969 1 47.22 891 ASP B N 1
ATOM 16026 C CA . ASP B 1 891 ? -2.5 27.656 34.812 1 47.22 891 ASP B CA 1
ATOM 16027 C C . ASP B 1 891 ? -1.521 28.797 35.094 1 47.22 891 ASP B C 1
ATOM 16029 O O . ASP B 1 891 ? -1.824 29.703 35.875 1 47.22 891 ASP B O 1
ATOM 16033 N N . ASN B 1 892 ? -0.504 29.031 34.312 1 48.16 892 ASN B N 1
ATOM 16034 C CA . ASN B 1 892 ? 0.36 30.188 34.562 1 48.16 892 ASN B CA 1
ATOM 16035 C C . ASN B 1 892 ? 0.601 30.391 36.062 1 48.16 892 ASN B C 1
ATOM 16037 O O . ASN B 1 892 ? 0.909 31.516 36.469 1 48.16 892 ASN B O 1
ATOM 16041 N N . SER B 1 893 ? 0.126 29.469 37 1 53.66 893 SER B N 1
ATOM 16042 C CA . SER B 1 893 ? 0.226 29.828 38.406 1 53.66 893 SER B CA 1
ATOM 16043 C C . SER B 1 893 ? 1.52 29.297 39.031 1 53.66 893 SER B C 1
ATOM 16045 O O . SER B 1 893 ? 1.887 28.141 38.812 1 53.66 893 SER B O 1
ATOM 16047 N N . ARG B 1 894 ? 2.588 30.016 39.312 1 50.28 894 ARG B N 1
ATOM 16048 C CA . ARG B 1 894 ? 3.914 29.734 39.844 1 50.28 894 ARG B CA 1
ATOM 16049 C C . ARG B 1 894 ? 3.832 29.328 41.312 1 50.28 894 ARG B C 1
ATOM 16051 O O . ARG B 1 894 ? 4.828 28.906 41.906 1 50.28 894 ARG B O 1
ATOM 16058 N N . GLY B 1 895 ? 2.596 29.375 42.062 1 57.12 895 GLY B N 1
ATOM 16059 C CA . GLY B 1 895 ? 2.693 29.203 43.5 1 57.12 895 GLY B CA 1
ATOM 16060 C C . GLY B 1 895 ? 2.166 27.875 43.969 1 57.12 895 GLY B C 1
ATOM 16061 O O . GLY B 1 895 ? 1.633 27.094 43.188 1 57.12 895 GLY B O 1
ATOM 16062 N N . ARG B 1 896 ? 2.631 27.391 45.312 1 63.91 896 ARG B N 1
ATOM 16063 C CA . ARG B 1 896 ? 2.17 26.172 45.969 1 63.91 896 ARG B CA 1
ATOM 16064 C C . ARG B 1 896 ? 0.65 26.172 46.094 1 63.91 896 ARG B C 1
ATOM 16066 O O . ARG B 1 896 ? 0.063 27.125 46.594 1 63.91 896 ARG B O 1
ATOM 16073 N N . LYS B 1 897 ? -0.122 25.25 45.5 1 77.56 897 LYS B N 1
ATOM 16074 C CA . LYS B 1 897 ? -1.577 25.156 45.562 1 77.56 897 LYS B CA 1
ATOM 16075 C C . LYS B 1 897 ? -2.012 24.25 46.719 1 77.56 897 LYS B C 1
ATOM 16077 O O . LYS B 1 897 ? -1.267 23.344 47.125 1 77.56 897 LYS B O 1
ATOM 16082 N N . LEU B 1 898 ? -3.166 24.547 47.375 1 82.88 898 LEU B N 1
ATOM 16083 C CA . LEU B 1 898 ? -3.748 23.719 48.438 1 82.88 898 LEU B CA 1
ATOM 16084 C C . LEU B 1 898 ? -4.145 22.344 47.875 1 82.88 898 LEU B C 1
ATOM 16086 O O . LEU B 1 898 ? -4.375 22.203 46.688 1 82.88 898 LEU B O 1
ATOM 16090 N N . SER B 1 899 ? -4.18 21.391 48.781 1 86.44 899 SER B N 1
ATOM 16091 C CA . SER B 1 899 ? -4.555 20.031 48.375 1 86.44 899 SER B CA 1
ATOM 16092 C C . SER B 1 899 ? -6.047 19.938 48.094 1 86.44 899 SER B C 1
ATOM 16094 O O . SER B 1 899 ? -6.852 20.656 48.688 1 86.44 899 SER B O 1
ATOM 16096 N N . LEU B 1 900 ? -6.457 19.141 47.219 1 89.94 900 LEU B N 1
ATOM 16097 C CA . LEU B 1 900 ? -7.848 18.906 46.875 1 89.94 900 LEU B CA 1
ATOM 16098 C C . LEU B 1 900 ? -8.578 18.141 47.969 1 89.94 900 LEU B C 1
ATOM 16100 O O . LEU B 1 900 ? -8 17.25 48.594 1 89.94 900 LEU B O 1
ATOM 16104 N N . PRO B 1 901 ? -9.82 18.453 48.281 1 89 901 PRO B N 1
ATOM 16105 C CA . PRO B 1 901 ? -10.602 17.641 49.219 1 89 901 PRO B CA 1
ATOM 16106 C C . PRO B 1 901 ? -10.734 16.188 48.781 1 89 901 PRO B C 1
ATOM 16108 O O . PRO B 1 901 ? -10.609 15.883 47.594 1 89 901 PRO B O 1
ATOM 16111 N N . PRO B 1 902 ? -10.953 15.305 49.75 1 89.5 902 PRO B N 1
ATOM 16112 C CA . PRO B 1 902 ? -11.102 13.891 49.375 1 89.5 902 PRO B CA 1
ATOM 16113 C C . PRO B 1 902 ? -12.336 13.625 48.531 1 89.5 902 PRO B C 1
ATOM 16115 O O . PRO B 1 902 ? -13.336 14.344 48.656 1 89.5 902 PRO B O 1
ATOM 16118 N N . ARG B 1 903 ? -12.242 12.727 47.688 1 91.94 903 ARG B N 1
ATOM 16119 C CA . ARG B 1 903 ? -13.328 12.32 46.812 1 91.94 903 ARG B CA 1
ATOM 16120 C C . ARG B 1 903 ? -14.57 11.945 47.625 1 91.94 903 ARG B C 1
ATOM 16122 O O . ARG B 1 903 ? -14.484 11.234 48.625 1 91.94 903 ARG B O 1
ATOM 16129 N N . LYS B 1 904 ? -15.672 12.328 47.219 1 91.94 904 LYS B N 1
ATOM 16130 C CA . LYS B 1 904 ? -16.922 12.141 47.969 1 91.94 904 LYS B CA 1
ATOM 16131 C C . LYS B 1 904 ? -17.703 10.938 47.438 1 91.94 904 LYS B C 1
ATOM 16133 O O . LYS B 1 904 ? -18.688 10.516 48.031 1 91.94 904 LYS B O 1
ATOM 16138 N N . ILE B 1 905 ? -17.234 10.375 46.375 1 89.25 905 ILE B N 1
ATOM 16139 C CA . ILE B 1 905 ? -17.859 9.195 45.781 1 89.25 905 ILE B CA 1
ATOM 16140 C C . ILE B 1 905 ? -17.094 7.941 46.188 1 89.25 905 ILE B C 1
ATOM 16142 O O . ILE B 1 905 ? -15.859 7.957 46.25 1 89.25 905 ILE B O 1
ATOM 16146 N N . SER B 1 906 ? -17.75 6.863 46.438 1 84.31 906 SER B N 1
ATOM 16147 C CA . SER B 1 906 ? -17.141 5.637 46.969 1 84.31 906 SER B CA 1
ATOM 16148 C C . SER B 1 906 ? -16.344 4.922 45.875 1 84.31 906 SER B C 1
ATOM 16150 O O . SER B 1 906 ? -15.352 4.25 46.156 1 84.31 906 SER B O 1
ATOM 16152 N N . GLU B 1 907 ? -16.797 5.086 44.656 1 88.06 907 GLU B N 1
ATOM 16153 C CA . GLU B 1 907 ? -16.109 4.402 43.562 1 88.06 907 GLU B CA 1
ATOM 16154 C C . GLU B 1 907 ? -14.75 5.055 43.281 1 88.06 907 GLU B C 1
ATOM 16156 O O . GLU B 1 907 ? -14.617 6.277 43.344 1 88.06 907 GLU B O 1
ATOM 16161 N N . ARG B 1 908 ? -13.797 4.324 43 1 89 908 ARG B N 1
ATOM 16162 C CA . ARG B 1 908 ? -12.477 4.836 42.625 1 89 908 ARG B CA 1
ATOM 16163 C C . ARG B 1 908 ? -12.547 5.605 41.312 1 89 908 ARG B C 1
ATOM 16165 O O . ARG B 1 908 ? -13.312 5.246 40.406 1 89 908 ARG B O 1
ATOM 16172 N N . PHE B 1 909 ? -11.773 6.535 41.25 1 93.62 909 PHE B N 1
ATOM 16173 C CA . PHE B 1 909 ? -11.719 7.312 40.031 1 93.62 909 PHE B CA 1
ATOM 16174 C C . PHE B 1 909 ? -11.062 6.504 38.906 1 93.62 909 PHE B C 1
ATOM 16176 O O . PHE B 1 909 ? -9.977 5.953 39.094 1 93.62 909 PHE B O 1
ATOM 16183 N N . ILE B 1 910 ? -11.633 6.422 37.781 1 93.88 910 ILE B N 1
ATOM 16184 C CA . ILE B 1 910 ? -11.242 5.52 36.719 1 93.88 910 ILE B CA 1
ATOM 16185 C C . ILE B 1 910 ? -9.812 5.832 36.25 1 93.88 910 ILE B C 1
ATOM 16187 O O . ILE B 1 910 ? -9.047 4.922 35.938 1 93.88 910 ILE B O 1
ATOM 16191 N N . LEU B 1 911 ? -9.422 7.102 36.156 1 92.56 911 LEU B N 1
ATOM 16192 C CA . LEU B 1 911 ? -8.094 7.449 35.656 1 92.56 911 LEU B CA 1
ATOM 16193 C C . LEU B 1 911 ? -7.016 7 36.625 1 92.56 911 LEU B C 1
ATOM 16195 O O . LEU B 1 911 ? -5.895 6.691 36.219 1 92.56 911 LEU B O 1
ATOM 16199 N N . ASP B 1 912 ? -7.344 6.98 37.938 1 91.88 912 ASP B N 1
ATOM 16200 C CA . ASP B 1 912 ? -6.418 6.426 38.906 1 91.88 912 ASP B CA 1
ATOM 16201 C C . ASP B 1 912 ? -6.207 4.93 38.688 1 91.88 912 ASP B C 1
ATOM 16203 O O . ASP B 1 912 ? -5.086 4.434 38.812 1 91.88 912 ASP B O 1
ATOM 16207 N N . VAL B 1 913 ? -7.312 4.309 38.438 1 92.06 913 VAL B N 1
ATOM 16208 C CA . VAL B 1 913 ? -7.258 2.875 38.156 1 92.06 913 VAL B CA 1
ATOM 16209 C C . VAL B 1 913 ? -6.402 2.602 36.938 1 92.06 913 VAL B C 1
ATOM 16211 O O . VAL B 1 913 ? -5.547 1.714 36.969 1 92.06 913 VAL B O 1
ATOM 16214 N N . LEU B 1 914 ? -6.68 3.352 35.906 1 91.56 914 LEU B N 1
ATOM 16215 C CA . LEU B 1 914 ? -5.973 3.137 34.656 1 91.56 914 LEU B CA 1
ATOM 16216 C C . LEU B 1 914 ? -4.5 3.508 34.812 1 91.56 914 LEU B C 1
ATOM 16218 O O . LEU B 1 914 ? -3.639 2.891 34.156 1 91.56 914 LEU B O 1
ATOM 16222 N N . GLN B 1 915 ? -4.246 4.539 35.531 1 89.81 915 GLN B N 1
ATOM 16223 C CA . GLN B 1 915 ? -2.859 4.934 35.75 1 89.81 915 GLN B CA 1
ATOM 16224 C C . GLN B 1 915 ? -2.064 3.811 36.406 1 89.81 915 GLN B C 1
ATOM 16226 O O . GLN B 1 915 ? -0.912 3.562 36.062 1 89.81 915 GLN B O 1
ATOM 16231 N N . VAL B 1 916 ? -2.627 3.17 37.375 1 89.62 916 VAL B N 1
ATOM 16232 C CA . VAL B 1 916 ? -1.982 2.061 38.094 1 89.62 916 VAL B CA 1
ATOM 16233 C C . VAL B 1 916 ? -1.747 0.91 37.094 1 89.62 916 VAL B C 1
ATOM 16235 O O . VAL B 1 916 ? -0.662 0.323 37.094 1 89.62 916 VAL B O 1
ATOM 16238 N N . VAL B 1 917 ? -2.752 0.61 36.375 1 89.88 917 VAL B N 1
ATOM 16239 C CA . VAL B 1 917 ? -2.654 -0.471 35.375 1 89.88 917 VAL B CA 1
ATOM 16240 C C . VAL B 1 917 ? -1.574 -0.144 34.375 1 89.88 917 VAL B C 1
ATOM 16242 O O . VAL B 1 917 ? -0.758 -1.002 34 1 89.88 917 VAL B O 1
ATOM 16245 N N . ALA B 1 918 ? -1.624 1.09 33.812 1 89.25 918 ALA B N 1
ATOM 16246 C CA . ALA B 1 918 ? -0.656 1.511 32.812 1 89.25 918 ALA B CA 1
ATOM 16247 C C . ALA B 1 918 ? 0.769 1.44 33.344 1 89.25 918 ALA B C 1
ATOM 16249 O O . ALA B 1 918 ? 1.681 0.976 32.656 1 89.25 918 ALA B O 1
ATOM 16250 N N . THR B 1 919 ? 0.962 1.919 34.594 1 88.12 919 THR B N 1
ATOM 16251 C CA . THR B 1 919 ? 2.285 1.929 35.219 1 88.12 919 THR B CA 1
ATOM 16252 C C . THR B 1 919 ? 2.789 0.506 35.438 1 88.12 919 THR B C 1
ATOM 16254 O O . THR B 1 919 ? 3.951 0.202 35.156 1 88.12 919 THR B O 1
ATOM 16257 N N . GLN B 1 920 ? 1.964 -0.326 35.844 1 89.56 920 GLN B N 1
ATOM 16258 C CA . GLN B 1 920 ? 2.34 -1.713 36.094 1 89.56 920 GLN B CA 1
ATOM 16259 C C . GLN B 1 920 ? 2.709 -2.428 34.812 1 89.56 920 GLN B C 1
ATOM 16261 O O . GLN B 1 920 ? 3.732 -3.111 34.75 1 89.56 920 GLN B O 1
ATOM 16266 N N . GLU B 1 921 ? 1.881 -2.277 33.844 1 88.19 921 GLU B N 1
ATOM 16267 C CA . GLU B 1 921 ? 2.111 -2.947 32.562 1 88.19 921 GLU B CA 1
ATOM 16268 C C . GLU B 1 921 ? 3.354 -2.395 31.875 1 88.19 921 GLU B C 1
ATOM 16270 O O . GLU B 1 921 ? 4.129 -3.15 31.281 1 88.19 921 GLU B O 1
ATOM 16275 N N . THR B 1 922 ? 3.484 -1.097 31.891 1 87.19 922 THR B N 1
ATOM 16276 C CA . THR B 1 922 ? 4.625 -0.469 31.234 1 87.19 922 THR B CA 1
ATOM 16277 C C . THR B 1 922 ? 5.93 -0.872 31.922 1 87.19 922 THR B C 1
ATOM 16279 O O . THR B 1 922 ? 6.941 -1.097 31.25 1 87.19 922 THR B O 1
ATOM 16282 N N . ASP B 1 923 ? 5.906 -0.914 33.219 1 87.56 923 ASP B N 1
ATOM 16283 C CA . ASP B 1 923 ? 7.098 -1.314 33.969 1 87.56 923 ASP B CA 1
ATOM 16284 C C . ASP B 1 923 ? 7.48 -2.758 33.656 1 87.56 923 ASP B C 1
ATOM 16286 O O . ASP B 1 923 ? 8.664 -3.084 33.562 1 87.56 923 ASP B O 1
ATOM 16290 N N . ARG B 1 924 ? 6.547 -3.52 33.469 1 88.12 924 ARG B N 1
ATOM 16291 C CA . ARG B 1 924 ? 6.785 -4.918 33.125 1 88.12 924 ARG B CA 1
ATOM 16292 C C . ARG B 1 924 ? 7.488 -5.051 31.797 1 88.12 924 ARG B C 1
ATOM 16294 O O . ARG B 1 924 ? 8.492 -5.754 31.672 1 88.12 924 ARG B O 1
ATOM 16301 N N . TYR B 1 925 ? 7.004 -4.41 30.844 1 87 925 TYR B N 1
ATOM 16302 C CA . TYR B 1 925 ? 7.551 -4.535 29.5 1 87 925 TYR B CA 1
ATOM 16303 C C . TYR B 1 925 ? 8.875 -3.785 29.375 1 87 925 TYR B C 1
ATOM 16305 O O . TYR B 1 925 ? 9.766 -4.207 28.641 1 87 925 TYR B O 1
ATOM 16313 N N . LYS B 1 926 ? 8.969 -2.598 30.062 1 83.81 926 LYS B N 1
ATOM 16314 C CA . LYS B 1 926 ? 10.242 -1.886 30.094 1 83.81 926 LYS B CA 1
ATOM 16315 C C . LYS B 1 926 ? 11.344 -2.756 30.688 1 83.81 926 LYS B C 1
ATOM 16317 O O . LYS B 1 926 ? 12.469 -2.783 30.172 1 83.81 926 LYS B O 1
ATOM 16322 N N . LEU B 1 927 ? 11.023 -3.471 31.688 1 83.81 927 LEU B N 1
ATOM 16323 C CA . LEU B 1 927 ? 11.984 -4.348 32.344 1 83.81 927 LEU B CA 1
ATOM 16324 C C . LEU B 1 927 ? 12.406 -5.484 31.422 1 83.81 927 LEU B C 1
ATOM 16326 O O . LEU B 1 927 ? 13.586 -5.84 31.375 1 83.81 927 LEU B O 1
ATOM 16330 N N . LYS B 1 928 ? 11.508 -6 30.734 1 87 928 LYS B N 1
ATOM 16331 C CA . LYS B 1 928 ? 11.797 -7.109 29.828 1 87 928 LYS B CA 1
ATOM 16332 C C . LYS B 1 928 ? 12.797 -6.699 28.75 1 87 928 LYS B C 1
ATOM 16334 O O . LYS B 1 928 ? 13.781 -7.398 28.516 1 87 928 LYS B O 1
ATOM 16339 N N . LEU B 1 929 ? 12.594 -5.625 28.109 1 87.25 929 LEU B N 1
ATOM 16340 C CA . LEU B 1 929 ? 13.477 -5.188 27.047 1 87.25 929 LEU B CA 1
ATOM 16341 C C . LEU B 1 929 ? 14.812 -4.699 27.594 1 87.25 929 LEU B C 1
ATOM 16343 O O . LEU B 1 929 ? 15.859 -4.895 26.969 1 87.25 929 LEU B O 1
ATOM 16347 N N . SER B 1 930 ? 14.719 -4.043 28.75 1 86.94 930 SER B N 1
ATOM 16348 C CA . SER B 1 930 ? 15.945 -3.588 29.391 1 86.94 930 SER B CA 1
ATOM 16349 C C . SER B 1 930 ? 16.828 -4.766 29.812 1 86.94 930 SER B C 1
ATOM 16351 O O . SER B 1 930 ? 18.047 -4.695 29.719 1 86.94 930 SER B O 1
ATOM 16353 N N . GLU B 1 931 ? 16.188 -5.738 30.203 1 88.44 931 GLU B N 1
ATOM 16354 C CA . GLU B 1 931 ? 16.938 -6.941 30.562 1 88.44 931 GLU B CA 1
ATOM 16355 C C . GLU B 1 931 ? 17.578 -7.57 29.328 1 88.44 931 GLU B C 1
ATOM 16357 O O . GLU B 1 931 ? 18.703 -8.055 29.391 1 88.44 931 GLU B O 1
ATOM 16362 N N . MET B 1 932 ? 16.891 -7.578 28.344 1 87.69 932 MET B N 1
ATOM 16363 C CA . MET B 1 932 ? 17.453 -8.078 27.094 1 87.69 932 MET B CA 1
ATOM 16364 C C . MET B 1 932 ? 18.656 -7.238 26.656 1 87.69 932 MET B C 1
ATOM 16366 O O . MET B 1 932 ? 19.656 -7.777 26.219 1 87.69 932 MET B O 1
ATOM 16370 N N . ARG B 1 933 ? 18.469 -5.938 26.766 1 87.81 933 ARG B N 1
ATOM 16371 C CA . ARG B 1 933 ? 19.562 -5.023 26.453 1 87.81 933 ARG B CA 1
ATOM 16372 C C . ARG B 1 933 ? 20.797 -5.312 27.297 1 87.81 933 ARG B C 1
ATOM 16374 O O . ARG B 1 933 ? 21.922 -5.359 26.781 1 87.81 933 ARG B O 1
ATOM 16381 N N . GLU B 1 934 ? 20.547 -5.508 28.578 1 89.19 934 GLU B N 1
ATOM 16382 C CA . GLU B 1 934 ? 21.656 -5.766 29.5 1 89.19 934 GLU B CA 1
ATOM 16383 C C . GLU B 1 934 ? 22.344 -7.094 29.172 1 89.19 934 GLU B C 1
ATOM 16385 O O . GLU B 1 934 ? 23.562 -7.211 29.266 1 89.19 934 GLU B O 1
ATOM 16390 N N . ARG B 1 935 ? 21.609 -8 28.766 1 86.94 935 ARG B N 1
ATOM 16391 C CA . ARG B 1 935 ? 22.172 -9.289 28.359 1 86.94 935 ARG B CA 1
ATOM 16392 C C . ARG B 1 935 ? 23.016 -9.148 27.109 1 86.94 935 ARG B C 1
ATOM 16394 O O . ARG B 1 935 ? 24.109 -9.711 27.031 1 86.94 935 ARG B O 1
ATOM 16401 N N . CYS B 1 936 ? 22.547 -8.391 26.188 1 85.25 936 CYS B N 1
ATOM 16402 C CA . CYS B 1 936 ? 23.266 -8.164 24.938 1 85.25 936 CYS B CA 1
ATOM 16403 C C . CYS B 1 936 ? 24.516 -7.336 25.172 1 85.25 936 CYS B C 1
ATOM 16405 O O . CYS B 1 936 ? 25.547 -7.57 24.547 1 85.25 936 CYS B O 1
ATOM 16407 N N . ASN B 1 937 ? 24.406 -6.344 26.078 1 84.31 937 ASN B N 1
ATOM 16408 C CA . ASN B 1 937 ? 25.547 -5.488 26.391 1 84.31 937 ASN B CA 1
ATOM 16409 C C . ASN B 1 937 ? 26.656 -6.258 27.109 1 84.31 937 ASN B C 1
ATOM 16411 O O . ASN B 1 937 ? 27.844 -5.98 26.906 1 84.31 937 ASN B O 1
ATOM 16415 N N . SER B 1 938 ? 26.234 -7.191 27.984 1 84.31 938 SER B N 1
ATOM 16416 C CA . SER B 1 938 ? 27.203 -7.984 28.719 1 84.31 938 SER B CA 1
ATOM 16417 C C . SER B 1 938 ? 27.969 -8.93 27.797 1 84.31 938 SER B C 1
ATOM 16419 O O . SER B 1 938 ? 29.141 -9.234 28.031 1 84.31 938 SER B O 1
ATOM 16421 N N . SER B 1 939 ? 27.359 -9.297 26.734 1 81.69 939 SER B N 1
ATOM 16422 C CA . SER B 1 939 ? 27.984 -10.234 25.797 1 81.69 939 SER B CA 1
ATOM 16423 C C . SER B 1 939 ? 28.562 -9.5 24.594 1 81.69 939 SER B C 1
ATOM 16425 O O . SER B 1 939 ? 28.781 -10.109 23.531 1 81.69 939 SER B O 1
ATOM 16427 N N . TYR B 1 940 ? 28.906 -8.203 24.781 1 84.62 940 TYR B N 1
ATOM 16428 C CA . TYR B 1 940 ? 29.328 -7.402 23.641 1 84.62 940 TYR B CA 1
ATOM 16429 C C . TYR B 1 940 ? 30.719 -7.812 23.188 1 84.62 940 TYR B C 1
ATOM 16431 O O . TYR B 1 940 ? 31.609 -8.039 24 1 84.62 940 TYR B O 1
ATOM 16439 N N . ASN B 1 941 ? 30.781 -8.023 21.859 1 85.75 941 ASN B N 1
ATOM 16440 C CA . ASN B 1 941 ? 32.062 -8.188 21.156 1 85.75 941 ASN B CA 1
ATOM 16441 C C . ASN B 1 941 ? 32.219 -7.176 20.031 1 85.75 941 ASN B C 1
ATOM 16443 O O . ASN B 1 941 ? 31.219 -6.758 19.422 1 85.75 941 ASN B O 1
ATOM 16447 N N . ILE B 1 942 ? 33.5 -6.703 19.922 1 91.38 942 ILE B N 1
ATOM 16448 C CA . ILE B 1 942 ? 33.781 -5.75 18.859 1 91.38 942 ILE B CA 1
ATOM 16449 C C . ILE B 1 942 ? 33.344 -6.324 17.516 1 91.38 942 ILE B C 1
ATOM 16451 O O . ILE B 1 942 ? 33.5 -7.516 17.266 1 91.38 942 ILE B O 1
ATOM 16455 N N . ASP B 1 943 ? 32.656 -5.566 16.766 1 93.38 943 ASP B N 1
ATOM 16456 C CA . ASP B 1 943 ? 32.219 -5.988 15.438 1 93.38 943 ASP B CA 1
ATOM 16457 C C . ASP B 1 943 ? 33.406 -6.094 14.484 1 93.38 943 ASP B C 1
ATOM 16459 O O . ASP B 1 943 ? 33.969 -5.078 14.078 1 93.38 943 ASP B O 1
ATOM 16463 N N . GLN B 1 944 ? 33.75 -7.172 14.078 1 93.5 944 GLN B N 1
ATOM 16464 C CA . GLN B 1 944 ? 34.938 -7.43 13.273 1 93.5 944 GLN B CA 1
ATOM 16465 C C . GLN B 1 944 ? 34.781 -6.852 11.867 1 93.5 944 GLN B C 1
ATOM 16467 O O . GLN B 1 944 ? 35.781 -6.504 11.227 1 93.5 944 GLN B O 1
ATOM 16472 N N . ASP B 1 945 ? 33.625 -6.723 11.453 1 94.44 945 ASP B N 1
ATOM 16473 C CA . ASP B 1 945 ? 33.406 -6.148 10.133 1 94.44 945 ASP B CA 1
ATOM 16474 C C . ASP B 1 945 ? 33.75 -4.664 10.109 1 94.44 945 ASP B C 1
ATOM 16476 O O . ASP B 1 945 ? 34.375 -4.18 9.164 1 94.44 945 ASP B O 1
ATOM 16480 N N . LEU B 1 946 ? 33.438 -3.971 11.141 1 96.06 946 LEU B N 1
ATOM 16481 C CA . LEU B 1 946 ? 33.594 -2.521 11.18 1 96.06 946 LEU B CA 1
ATOM 16482 C C . LEU B 1 946 ? 35.062 -2.152 11.359 1 96.06 946 LEU B C 1
ATOM 16484 O O . LEU B 1 946 ? 35.5 -1.084 10.922 1 96.06 946 LEU B O 1
ATOM 16488 N N . ILE B 1 947 ? 35.844 -3.033 11.992 1 95.94 947 ILE B N 1
ATOM 16489 C CA . ILE B 1 947 ? 37.219 -2.688 12.281 1 95.94 947 ILE B CA 1
ATOM 16490 C C . ILE B 1 947 ? 38.125 -3.193 11.164 1 95.94 947 ILE B C 1
ATOM 16492 O O . ILE B 1 947 ? 39.312 -2.828 11.094 1 95.94 947 ILE B O 1
ATOM 16496 N N . ARG B 1 948 ? 37.625 -3.879 10.234 1 94.56 948 ARG B N 1
ATOM 16497 C CA . ARG B 1 948 ? 38.406 -4.535 9.188 1 94.56 948 ARG B CA 1
ATOM 16498 C C . ARG B 1 948 ? 39.219 -3.521 8.391 1 94.56 948 ARG B C 1
ATOM 16500 O O . ARG B 1 948 ? 40.406 -3.723 8.148 1 94.56 948 ARG B O 1
ATOM 16507 N N . PRO B 1 949 ? 38.625 -2.369 7.941 1 95.31 949 PRO B N 1
ATOM 16508 C CA . PRO B 1 949 ? 39.438 -1.403 7.18 1 95.31 949 PRO B CA 1
ATOM 16509 C C . PRO B 1 949 ? 40.625 -0.877 7.969 1 95.31 949 PRO B C 1
ATOM 16511 O O . PRO B 1 949 ? 41.688 -0.63 7.391 1 95.31 949 PRO B O 1
ATOM 16514 N N . LEU B 1 950 ? 40.469 -0.72 9.266 1 96.25 950 LEU B N 1
ATOM 16515 C CA . LEU B 1 950 ? 41.562 -0.256 10.109 1 96.25 950 LEU B CA 1
ATOM 16516 C C . LEU B 1 950 ? 42.625 -1.331 10.258 1 96.25 950 LEU B C 1
ATOM 16518 O O . LEU B 1 950 ? 43.844 -1.037 10.188 1 96.25 950 LEU B O 1
ATOM 16522 N N . ASN B 1 951 ? 42.219 -2.562 10.469 1 95.25 951 ASN B N 1
ATOM 16523 C CA . ASN B 1 951 ? 43.156 -3.68 10.57 1 95.25 951 ASN B CA 1
ATOM 16524 C C . ASN B 1 951 ? 44 -3.83 9.297 1 95.25 951 ASN B C 1
ATOM 16526 O O . ASN B 1 951 ? 45.188 -4.102 9.359 1 95.25 951 ASN B O 1
ATOM 16530 N N . GLU B 1 952 ? 43.344 -3.627 8.227 1 94.12 952 GLU B N 1
ATOM 16531 C CA . GLU B 1 952 ? 44.062 -3.717 6.949 1 94.12 952 GLU B CA 1
ATOM 16532 C C . GLU B 1 952 ? 45.062 -2.584 6.789 1 94.12 952 GLU B C 1
ATOM 16534 O O . GLU B 1 952 ? 46.156 -2.797 6.281 1 94.12 952 GLU B O 1
ATOM 16539 N N . ALA B 1 953 ? 44.656 -1.423 7.113 1 95.5 953 ALA B N 1
ATOM 16540 C CA . ALA B 1 953 ? 45.562 -0.28 7.035 1 95.5 953 ALA B CA 1
ATOM 16541 C C . ALA B 1 953 ? 46.781 -0.485 7.934 1 95.5 953 ALA B C 1
ATOM 16543 O O . ALA B 1 953 ? 47.906 -0.171 7.543 1 95.5 953 ALA B O 1
ATOM 16544 N N . GLU B 1 954 ? 46.531 -1.017 9.125 1 95.31 954 GLU B N 1
ATOM 16545 C CA . GLU B 1 954 ? 47.625 -1.27 10.055 1 95.31 954 GLU B CA 1
ATOM 16546 C C . GLU B 1 954 ? 48.531 -2.385 9.555 1 95.31 954 GLU B C 1
ATOM 16548 O O . GLU B 1 954 ? 49.75 -2.334 9.742 1 95.31 954 GLU B O 1
ATOM 16553 N N . ALA B 1 955 ? 47.969 -3.355 8.945 1 94.5 955 ALA B N 1
ATOM 16554 C CA . ALA B 1 955 ? 48.75 -4.426 8.359 1 94.5 955 ALA B CA 1
ATOM 16555 C C . ALA B 1 955 ? 49.656 -3.889 7.238 1 94.5 955 ALA B C 1
ATOM 16557 O O . ALA B 1 955 ? 50.781 -4.352 7.059 1 94.5 955 ALA B O 1
ATOM 16558 N N . ARG B 1 956 ? 49.188 -2.92 6.523 1 93.25 956 ARG B N 1
ATOM 16559 C CA . ARG B 1 956 ? 49.938 -2.348 5.414 1 93.25 956 ARG B CA 1
ATOM 16560 C C . ARG B 1 956 ? 51.062 -1.452 5.926 1 93.25 956 ARG B C 1
ATOM 16562 O O . ARG B 1 956 ? 52.094 -1.323 5.273 1 93.25 956 ARG B O 1
ATOM 16569 N N . VAL B 1 957 ? 50.906 -0.829 7.059 1 94.44 957 VAL B N 1
ATOM 16570 C CA . VAL B 1 957 ? 51.969 -0.057 7.691 1 94.44 957 VAL B CA 1
ATOM 16571 C C . VAL B 1 957 ? 53.156 -0.97 8 1 94.44 957 VAL B C 1
ATOM 16573 O O . VAL B 1 957 ? 54.312 -0.565 7.855 1 94.44 957 VAL B O 1
ATOM 16576 N N . HIS B 1 958 ? 52.812 -2.176 8.391 1 93.19 958 HIS B N 1
ATOM 16577 C CA . HIS B 1 958 ? 53.875 -3.135 8.711 1 93.19 958 HIS B CA 1
ATOM 16578 C C . HIS B 1 958 ? 54.594 -3.584 7.453 1 93.19 958 HIS B C 1
ATOM 16580 O O . HIS B 1 958 ? 55.812 -3.861 7.5 1 93.19 958 HIS B O 1
ATOM 16586 N N . LYS B 1 959 ? 53.906 -3.58 6.348 1 92.06 959 LYS B N 1
ATOM 16587 C CA . LYS B 1 959 ? 54.5 -4 5.082 1 92.06 959 LYS B CA 1
ATOM 16588 C C . LYS B 1 959 ? 55.25 -2.852 4.422 1 92.06 959 LYS B C 1
ATOM 16590 O O . LYS B 1 959 ? 56.25 -3.072 3.725 1 92.06 959 LYS B O 1
ATOM 16595 N N . HIS B 1 960 ? 54.75 -1.671 4.605 1 93.5 960 HIS B N 1
ATOM 16596 C CA . HIS B 1 960 ? 55.312 -0.473 4.004 1 93.5 960 HIS B CA 1
ATOM 16597 C C . HIS B 1 960 ? 55.219 0.72 4.945 1 93.5 960 HIS B C 1
ATOM 16599 O O . HIS B 1 960 ? 54.219 1.437 4.945 1 93.5 960 HIS B O 1
ATOM 16605 N N . PRO B 1 961 ? 56.219 1.104 5.625 1 91.94 961 PRO B N 1
ATOM 16606 C CA . PRO B 1 961 ? 56.219 2.064 6.734 1 91.94 961 PRO B CA 1
ATOM 16607 C C . PRO B 1 961 ? 55.812 3.469 6.293 1 91.94 961 PRO B C 1
ATOM 16609 O O . PRO B 1 961 ? 55.469 4.301 7.129 1 91.94 961 PRO B O 1
ATOM 16612 N N . GLN B 1 962 ? 55.781 3.766 5.02 1 91.62 962 GLN B N 1
ATOM 16613 C CA . GLN B 1 962 ? 55.406 5.102 4.559 1 91.62 962 GLN B CA 1
ATOM 16614 C C . GLN B 1 962 ? 53.938 5.395 4.855 1 91.62 962 GLN B C 1
ATOM 16616 O O . GLN B 1 962 ? 53.531 6.555 4.875 1 91.62 962 GLN B O 1
ATOM 16621 N N . PHE B 1 963 ? 53.188 4.324 5.113 1 94.5 963 PHE B N 1
ATOM 16622 C CA . PHE B 1 963 ? 51.781 4.473 5.445 1 94.5 963 PHE B CA 1
ATOM 16623 C C . PHE B 1 963 ? 51.625 5.051 6.848 1 94.5 963 PHE B C 1
ATOM 16625 O O . PHE B 1 963 ? 50.562 5.578 7.184 1 94.5 963 PHE B O 1
ATOM 16632 N N . GLN B 1 964 ? 52.625 4.949 7.688 1 95.44 964 GLN B N 1
ATOM 16633 C CA . GLN B 1 964 ? 52.531 5.234 9.117 1 95.44 964 GLN B CA 1
ATOM 16634 C C . GLN B 1 964 ? 52.188 6.699 9.367 1 95.44 964 GLN B C 1
ATOM 16636 O O . GLN B 1 964 ? 51.312 7.012 10.172 1 95.44 964 GLN B O 1
ATOM 16641 N N . GLU B 1 965 ? 52.844 7.543 8.672 1 94.94 965 GLU B N 1
ATOM 16642 C CA . GLU B 1 965 ? 52.625 8.969 8.883 1 94.94 965 GLU B CA 1
ATOM 16643 C C . GLU B 1 965 ? 51.219 9.375 8.508 1 94.94 965 GLU B C 1
ATOM 16645 O O . GLU B 1 965 ? 50.562 10.125 9.242 1 94.94 965 GLU B O 1
ATOM 16650 N N . GLU B 1 966 ? 50.781 8.938 7.355 1 96.12 966 GLU B N 1
ATOM 16651 C CA . GLU B 1 966 ? 49.469 9.289 6.891 1 96.12 966 GLU B CA 1
ATOM 16652 C C . GLU B 1 966 ? 48.375 8.656 7.77 1 96.12 966 GLU B C 1
ATOM 16654 O O . GLU B 1 966 ? 47.344 9.266 8.047 1 96.12 966 GLU B O 1
ATOM 16659 N N . LEU B 1 967 ? 48.594 7.41 8.203 1 97.31 967 LEU B N 1
ATOM 16660 C CA . LEU B 1 967 ? 47.656 6.762 9.109 1 97.31 967 LEU B CA 1
ATOM 16661 C C . LEU B 1 967 ? 47.562 7.508 10.438 1 97.31 967 LEU B C 1
ATOM 16663 O O . LEU B 1 967 ? 46.5 7.637 11.016 1 97.31 967 LEU B O 1
ATOM 16667 N N . ALA B 1 968 ? 48.688 7.98 10.898 1 96.81 968 ALA B N 1
ATOM 16668 C CA . ALA B 1 968 ? 48.75 8.758 12.133 1 96.81 968 ALA B CA 1
ATOM 16669 C C . ALA B 1 968 ? 47.969 10.062 11.992 1 96.81 968 ALA B C 1
ATOM 16671 O O . ALA B 1 968 ? 47.312 10.516 12.938 1 96.81 968 ALA B O 1
ATOM 16672 N N . SER B 1 969 ? 48.031 10.609 10.797 1 96.69 969 SER B N 1
ATOM 16673 C CA . SER B 1 969 ? 47.312 11.836 10.531 1 96.69 969 SER B CA 1
ATOM 16674 C C . SER B 1 969 ? 45.781 11.586 10.562 1 96.69 969 SER B C 1
ATOM 16676 O O . SER B 1 969 ? 45.031 12.422 11.055 1 96.69 969 SER B O 1
ATOM 16678 N N . ILE B 1 970 ? 45.375 10.477 9.969 1 97.69 970 ILE B N 1
ATOM 16679 C CA . ILE B 1 970 ? 43.969 10.109 9.961 1 97.69 970 ILE B CA 1
ATOM 16680 C C . ILE B 1 970 ? 43.5 9.883 11.391 1 97.69 970 ILE B C 1
ATOM 16682 O O . ILE B 1 970 ? 42.438 10.367 11.781 1 97.69 970 ILE B O 1
ATOM 16686 N N . LYS B 1 971 ? 44.281 9.148 12.188 1 97.56 971 LYS B N 1
ATOM 16687 C CA . LYS B 1 971 ? 43.938 8.859 13.578 1 97.56 971 LYS B CA 1
ATOM 16688 C C . LYS B 1 971 ? 43.875 10.141 14.406 1 97.56 971 LYS B C 1
ATOM 16690 O O . LYS B 1 971 ? 43 10.289 15.266 1 97.56 971 LYS B O 1
ATOM 16695 N N . ALA B 1 972 ? 44.781 11.031 14.164 1 97.44 972 ALA B N 1
ATOM 16696 C CA . ALA B 1 972 ? 44.844 12.305 14.883 1 97.44 972 ALA B CA 1
ATOM 16697 C C . ALA B 1 972 ? 43.594 13.133 14.594 1 97.44 972 ALA B C 1
ATOM 16699 O O . ALA B 1 972 ? 43.062 13.797 15.484 1 97.44 972 ALA B O 1
ATOM 16700 N N . HIS B 1 973 ? 43.219 13.141 13.336 1 97.56 973 HIS B N 1
ATOM 16701 C CA . HIS B 1 973 ? 42 13.844 12.945 1 97.56 973 HIS B CA 1
ATOM 16702 C C . HIS B 1 973 ? 40.781 13.312 13.703 1 97.56 973 HIS B C 1
ATOM 16704 O O . HIS B 1 973 ? 40 14.086 14.234 1 97.56 973 HIS B O 1
ATOM 16710 N N . VAL B 1 974 ? 40.594 11.969 13.75 1 97.94 974 VAL B N 1
ATOM 16711 C CA . VAL B 1 974 ? 39.469 11.328 14.406 1 97.94 974 VAL B CA 1
ATOM 16712 C C . VAL B 1 974 ? 39.5 11.656 15.898 1 97.94 974 VAL B C 1
ATOM 16714 O O . VAL B 1 974 ? 38.469 11.992 16.484 1 97.94 974 VAL B O 1
ATOM 16717 N N . LYS B 1 975 ? 40.656 11.633 16.5 1 96.56 975 LYS B N 1
ATOM 16718 C CA . LYS B 1 975 ? 40.781 11.898 17.938 1 96.56 975 LYS B CA 1
ATOM 16719 C C . LYS B 1 975 ? 40.438 13.352 18.25 1 96.56 975 LYS B C 1
ATOM 16721 O O . LYS B 1 975 ? 39.75 13.633 19.25 1 96.56 975 LYS B O 1
ATOM 16726 N N . THR B 1 976 ? 40.875 14.219 17.406 1 96.56 976 THR B N 1
ATOM 16727 C CA . THR B 1 976 ? 40.594 15.641 17.594 1 96.56 976 THR B CA 1
ATOM 16728 C C . THR B 1 976 ? 39.094 15.914 17.562 1 96.56 976 THR B C 1
ATOM 16730 O O . THR B 1 976 ? 38.594 16.625 18.438 1 96.56 976 THR B O 1
ATOM 16733 N N . PHE B 1 977 ? 38.531 15.398 16.625 1 96.75 977 PHE B N 1
ATOM 16734 C CA . PHE B 1 977 ? 37.094 15.703 16.453 1 96.75 977 PHE B CA 1
ATOM 16735 C C . PHE B 1 977 ? 36.25 14.922 17.453 1 96.75 977 PHE B C 1
ATOM 16737 O O . PHE B 1 977 ? 35.125 15.305 17.734 1 96.75 977 PHE B O 1
ATOM 16744 N N . ARG B 1 978 ? 36.75 13.742 17.875 1 96.19 978 ARG B N 1
ATOM 16745 C CA . ARG B 1 978 ? 36.062 13.07 18.969 1 96.19 978 ARG B CA 1
ATOM 16746 C C . ARG B 1 978 ? 36.031 13.945 20.219 1 96.19 978 ARG B C 1
ATOM 16748 O O . ARG B 1 978 ? 35 14.008 20.922 1 96.19 978 ARG B O 1
ATOM 16755 N N . ASP B 1 979 ? 37.125 14.602 20.5 1 94.12 979 ASP B N 1
ATOM 16756 C CA . ASP B 1 979 ? 37.188 15.523 21.641 1 94.12 979 ASP B CA 1
ATOM 16757 C C . ASP B 1 979 ? 36.25 16.703 21.453 1 94.12 979 ASP B C 1
ATOM 16759 O O . ASP B 1 979 ? 35.562 17.109 22.391 1 94.12 979 ASP B O 1
ATOM 16763 N N . HIS B 1 980 ? 36.25 17.188 20.234 1 94.19 980 HIS B N 1
ATOM 16764 C CA . HIS B 1 980 ? 35.312 18.281 19.938 1 94.19 980 HIS B CA 1
ATOM 16765 C C . HIS B 1 980 ? 33.875 17.844 20.172 1 94.19 980 HIS B C 1
ATOM 16767 O O . HIS B 1 980 ? 33.062 18.641 20.641 1 94.19 980 HIS B O 1
ATOM 16773 N N . PHE B 1 981 ? 33.625 16.609 19.797 1 94.25 981 PHE B N 1
ATOM 16774 C CA . PHE B 1 981 ? 32.281 16.062 19.953 1 94.25 981 PHE B CA 1
ATOM 16775 C C . PHE B 1 981 ? 31.906 15.984 21.422 1 94.25 981 PHE B C 1
ATOM 16777 O O . PHE B 1 981 ? 30.781 16.344 21.797 1 94.25 981 PHE B O 1
ATOM 16784 N N . ILE B 1 982 ? 32.719 15.469 22.203 1 91.5 982 ILE B N 1
ATOM 16785 C CA . ILE B 1 982 ? 32.469 15.328 23.625 1 91.5 982 ILE B CA 1
ATOM 16786 C C . ILE B 1 982 ? 32.312 16.703 24.266 1 91.5 982 ILE B C 1
ATOM 16788 O O . ILE B 1 982 ? 31.422 16.906 25.094 1 91.5 982 ILE B O 1
ATOM 16792 N N . GLN B 1 983 ? 33.062 17.625 23.844 1 91.19 983 GLN B N 1
ATOM 16793 C CA . GLN B 1 983 ? 32.969 18.984 24.344 1 91.19 983 GLN B CA 1
ATOM 16794 C C . GLN B 1 983 ? 31.609 19.594 23.953 1 91.19 983 GLN B C 1
ATOM 16796 O O . GLN B 1 983 ? 30.953 20.234 24.781 1 91.19 983 GLN B O 1
ATOM 16801 N N . ALA B 1 984 ? 31.312 19.438 22.719 1 88.81 984 ALA B N 1
ATOM 16802 C CA . ALA B 1 984 ? 30.047 20 22.234 1 88.81 984 ALA B CA 1
ATOM 16803 C C . ALA B 1 984 ? 28.859 19.438 23.016 1 88.81 984 ALA B C 1
ATOM 16805 O O . ALA B 1 984 ? 27.906 20.156 23.312 1 88.81 984 ALA B O 1
ATOM 16806 N N . ARG B 1 985 ? 28.906 18.172 23.266 1 86.81 985 ARG B N 1
ATOM 16807 C CA . ARG B 1 985 ? 27.828 17.516 24 1 86.81 985 ARG B CA 1
ATOM 16808 C C . ARG B 1 985 ? 27.703 18.062 25.406 1 86.81 985 ARG B C 1
ATOM 16810 O O . ARG B 1 985 ? 26.625 18.062 26 1 86.81 985 ARG B O 1
ATOM 16817 N N . ASN B 1 986 ? 28.812 18.484 25.922 1 84.19 986 ASN B N 1
ATOM 16818 C CA . ASN B 1 986 ? 28.828 19.062 27.266 1 84.19 986 ASN B CA 1
ATOM 16819 C C . ASN B 1 986 ? 28.719 20.578 27.219 1 84.19 986 ASN B C 1
ATOM 16821 O O . ASN B 1 986 ? 29.047 21.266 28.188 1 84.19 986 ASN B O 1
ATOM 16825 N N . ASN B 1 987 ? 28.344 21.078 26.094 1 82.56 987 ASN B N 1
ATOM 16826 C CA . ASN B 1 987 ? 28.156 22.5 25.844 1 82.56 987 ASN B CA 1
ATOM 16827 C C . ASN B 1 987 ? 29.438 23.297 26.094 1 82.56 987 ASN B C 1
ATOM 16829 O O . ASN B 1 987 ? 29.406 24.359 26.703 1 82.56 987 ASN B O 1
ATOM 16833 N N . MET B 1 988 ? 30.531 22.656 25.703 1 83.94 988 MET B N 1
ATOM 16834 C CA . MET B 1 988 ? 31.844 23.281 25.781 1 83.94 988 MET B CA 1
ATOM 16835 C C . MET B 1 988 ? 32.531 23.266 24.422 1 83.94 988 MET B C 1
ATOM 16837 O O . MET B 1 988 ? 32.156 22.5 23.547 1 83.94 988 MET B O 1
ATOM 16841 N N . GLY B 1 989 ? 33.469 24.188 24.234 1 85 989 GLY B N 1
ATOM 16842 C CA . GLY B 1 989 ? 34.312 24.172 23.031 1 85 989 GLY B CA 1
ATOM 16843 C C . GLY B 1 989 ? 33.75 25.047 21.922 1 85 989 GLY B C 1
ATOM 16844 O O . GLY B 1 989 ? 32.719 25.703 22.094 1 85 989 GLY B O 1
ATOM 16845 N N . PRO B 1 990 ? 34.344 24.953 20.766 1 84.19 990 PRO B N 1
ATOM 16846 C CA . PRO B 1 990 ? 34 25.844 19.672 1 84.19 990 PRO B CA 1
ATOM 16847 C C . PRO B 1 990 ? 32.656 25.469 19 1 84.19 990 PRO B C 1
ATOM 16849 O O . PRO B 1 990 ? 32.062 26.312 18.344 1 84.19 990 PRO B O 1
ATOM 16852 N N . TYR B 1 991 ? 32.25 24.266 19.219 1 87.5 991 TYR B N 1
ATOM 16853 C CA . TYR B 1 991 ? 31.047 23.812 18.516 1 87.5 991 TYR B CA 1
ATOM 16854 C C . TYR B 1 991 ? 29.828 23.844 19.422 1 87.5 991 TYR B C 1
ATOM 16856 O O . TYR B 1 991 ? 28.75 23.406 19.047 1 87.5 991 TYR B O 1
ATOM 16864 N N . SER B 1 992 ? 29.984 24.359 20.578 1 81.38 992 SER B N 1
ATOM 16865 C CA . SER B 1 992 ? 28.891 24.422 21.547 1 81.38 992 SER B CA 1
ATOM 16866 C C . SER B 1 992 ? 27.844 25.453 21.125 1 81.38 992 SER B C 1
ATOM 16868 O O . SER B 1 992 ? 28.141 26.344 20.328 1 81.38 992 SER B O 1
ATOM 16870 N N . THR B 1 993 ? 26.609 25.203 21.609 1 75.31 993 THR B N 1
ATOM 16871 C CA . THR B 1 993 ? 25.531 26.156 21.344 1 75.31 993 THR B CA 1
ATOM 16872 C C . THR B 1 993 ? 25.922 27.562 21.797 1 75.31 993 THR B C 1
ATOM 16874 O O . THR B 1 993 ? 25.625 28.547 21.125 1 75.31 993 THR B O 1
ATOM 16877 N N . GLN B 1 994 ? 26.625 27.625 22.969 1 70.88 994 GLN B N 1
ATOM 16878 C CA . GLN B 1 994 ? 27.047 28.891 23.547 1 70.88 994 GLN B CA 1
ATOM 16879 C C . GLN B 1 994 ? 28.031 29.609 22.625 1 70.88 994 GLN B C 1
ATOM 16881 O O . GLN B 1 994 ? 27.938 30.828 22.406 1 70.88 994 GLN B O 1
ATOM 16886 N N . ALA B 1 995 ? 28.969 28.781 22.156 1 72.94 995 ALA B N 1
ATOM 16887 C CA . ALA B 1 995 ? 30 29.359 21.297 1 72.94 995 ALA B CA 1
ATOM 16888 C C . ALA B 1 995 ? 29.422 29.766 19.938 1 72.94 995 ALA B C 1
ATOM 16890 O O . ALA B 1 995 ? 29.828 30.781 19.375 1 72.94 995 ALA B O 1
ATOM 16891 N N . ARG B 1 996 ? 28.516 28.969 19.453 1 67.44 996 ARG B N 1
ATOM 16892 C CA . ARG B 1 996 ? 27.953 29.203 18.141 1 67.44 996 ARG B CA 1
ATOM 16893 C C . ARG B 1 996 ? 26.969 30.375 18.156 1 67.44 996 ARG B C 1
ATOM 16895 O O . ARG B 1 996 ? 26.938 31.172 17.219 1 67.44 996 ARG B O 1
ATOM 16902 N N . TYR B 1 997 ? 26.109 30.453 19.281 1 57.19 997 TYR B N 1
ATOM 16903 C CA . TYR B 1 997 ? 25.094 31.5 19.344 1 57.19 997 TYR B CA 1
ATOM 16904 C C . TYR B 1 997 ? 25.516 32.625 20.281 1 57.19 997 TYR B C 1
ATOM 16906 O O . TYR B 1 997 ? 24.812 33.625 20.391 1 57.19 997 TYR B O 1
ATOM 16914 N N . GLY B 1 998 ? 26.75 32.656 20.734 1 53.97 998 GLY B N 1
ATOM 16915 C CA . GLY B 1 998 ? 27.281 33.688 21.594 1 53.97 998 GLY B CA 1
ATOM 16916 C C . GLY B 1 998 ? 26.469 33.938 22.859 1 53.97 998 GLY B C 1
ATOM 16917 O O . GLY B 1 998 ? 26.328 35.062 23.328 1 53.97 998 GLY B O 1
ATOM 16918 N N . ARG B 1 999 ? 25.641 32.938 23.281 1 55.03 999 ARG B N 1
ATOM 16919 C CA . ARG B 1 999 ? 24.734 33.156 24.422 1 55.03 999 ARG B CA 1
ATOM 16920 C C . ARG B 1 999 ? 25.5 33.094 25.734 1 55.03 999 ARG B C 1
ATOM 16922 O O . ARG B 1 999 ? 26.422 32.281 25.906 1 55.03 999 ARG B O 1
ATOM 16929 N N . ARG B 1 1000 ? 25.453 34.156 26.516 1 50.5 1000 ARG B N 1
ATOM 16930 C CA . ARG B 1 1000 ? 26.078 34.312 27.828 1 50.5 1000 ARG B CA 1
ATOM 16931 C C . ARG B 1 1000 ? 25.453 33.344 28.844 1 50.5 1000 ARG B C 1
ATOM 16933 O O . ARG B 1 1000 ? 26.078 33 29.859 1 50.5 1000 ARG B O 1
ATOM 16940 N N . THR B 1 1001 ? 24.094 33.062 28.797 1 52.38 1001 THR B N 1
ATOM 16941 C CA . THR B 1 1001 ? 23.484 32.375 29.922 1 52.38 1001 THR B CA 1
ATOM 16942 C C . THR B 1 1001 ? 23.531 30.875 29.719 1 52.38 1001 THR B C 1
ATOM 16944 O O . THR B 1 1001 ? 23.359 30.391 28.609 1 52.38 1001 THR B O 1
ATOM 16947 N N . LYS B 1 1002 ? 24.141 30.25 30.75 1 54.69 1002 LYS B N 1
ATOM 16948 C CA . LYS B 1 1002 ? 24.359 28.812 30.875 1 54.69 1002 LYS B CA 1
ATOM 16949 C C . LYS B 1 1002 ? 23.031 28.047 30.812 1 54.69 1002 LYS B C 1
ATOM 16951 O O . LYS B 1 1002 ? 22.75 27.219 31.672 1 54.69 1002 LYS B O 1
ATOM 16956 N N . LYS B 1 1003 ? 22.016 28.375 29.938 1 61.22 1003 LYS B N 1
ATOM 16957 C CA . LYS B 1 1003 ? 20.797 27.562 29.891 1 61.22 1003 LYS B CA 1
ATOM 16958 C C . LYS B 1 1003 ? 21.031 26.266 29.125 1 61.22 1003 LYS B C 1
ATOM 16960 O O . LYS B 1 1003 ? 21.906 26.203 28.25 1 61.22 1003 LYS B O 1
ATOM 16965 N N . LYS B 1 1004 ? 20.516 25.141 29.656 1 68.62 1004 LYS B N 1
ATOM 16966 C CA . LYS B 1 1004 ? 20.531 23.828 29 1 68.62 1004 LYS B CA 1
ATOM 16967 C C . LYS B 1 1004 ? 20.047 23.938 27.562 1 68.62 1004 LYS B C 1
ATOM 16969 O O . LYS B 1 1004 ? 18.984 24.516 27.297 1 68.62 1004 LYS B O 1
ATOM 16974 N N . PRO B 1 1005 ? 20.938 23.547 26.609 1 74.69 1005 PRO B N 1
ATOM 16975 C CA . PRO B 1 1005 ? 20.531 23.641 25.203 1 74.69 1005 PRO B CA 1
ATOM 16976 C C . PRO B 1 1005 ? 19.297 22.797 24.891 1 74.69 1005 PRO B C 1
ATOM 16978 O O . PRO B 1 1005 ? 19.078 21.75 25.516 1 74.69 1005 PRO B O 1
ATOM 16981 N N . SER B 1 1006 ? 18.5 23.328 24.062 1 70.19 1006 SER B N 1
ATOM 16982 C CA . SER B 1 1006 ? 17.359 22.547 23.578 1 70.19 1006 SER B CA 1
ATOM 16983 C C . SER B 1 1006 ? 17.828 21.375 22.734 1 70.19 1006 SER B C 1
ATOM 16985 O O . SER B 1 1006 ? 18.984 21.312 22.328 1 70.19 1006 SER B O 1
ATOM 16987 N N . ILE B 1 1007 ? 17.016 20.391 22.469 1 71.94 1007 ILE B N 1
ATOM 16988 C CA . ILE B 1 1007 ? 17.312 19.203 21.672 1 71.94 1007 ILE B CA 1
ATOM 16989 C C . ILE B 1 1007 ? 17.734 19.609 20.266 1 71.94 1007 ILE B C 1
ATOM 16991 O O . ILE B 1 1007 ? 18.656 19.031 19.688 1 71.94 1007 ILE B O 1
ATOM 16995 N N . SER B 1 1008 ? 17.125 20.625 19.781 1 69.31 1008 SER B N 1
ATOM 16996 C CA . SER B 1 1008 ? 17.453 21.109 18.438 1 69.31 1008 SER B CA 1
ATOM 16997 C C . SER B 1 1008 ? 18.844 21.734 18.406 1 69.31 1008 SER B C 1
ATOM 16999 O O . SER B 1 1008 ? 19.594 21.531 17.453 1 69.31 1008 SER B O 1
ATOM 17001 N N . GLU B 1 1009 ? 19.156 22.484 19.5 1 73 1009 GLU B N 1
ATOM 17002 C CA . GLU B 1 1009 ? 20.469 23.109 19.578 1 73 1009 GLU B CA 1
ATOM 17003 C C . GLU B 1 1009 ? 21.578 22.078 19.734 1 73 1009 GLU B C 1
ATOM 17005 O O . GLU B 1 1009 ? 22.656 22.234 19.156 1 73 1009 GLU B O 1
ATOM 17010 N N . ASP B 1 1010 ? 21.219 21.109 20.484 1 78.06 1010 ASP B N 1
ATOM 17011 C CA . ASP B 1 1010 ? 22.172 20.016 20.656 1 78.06 1010 ASP B CA 1
ATOM 17012 C C . ASP B 1 1010 ? 22.438 19.297 19.328 1 78.06 1010 ASP B C 1
ATOM 17014 O O . ASP B 1 1010 ? 23.594 18.969 19.031 1 78.06 1010 ASP B O 1
ATOM 17018 N N . GLN B 1 1011 ? 21.469 19.078 18.578 1 78.94 1011 GLN B N 1
ATOM 17019 C CA . GLN B 1 1011 ? 21.609 18.406 17.297 1 78.94 1011 GLN B CA 1
ATOM 17020 C C . GLN B 1 1011 ? 22.391 19.281 16.312 1 78.94 1011 GLN B C 1
ATOM 17022 O O . GLN B 1 1011 ? 23.156 18.766 15.5 1 78.94 1011 GLN B O 1
ATOM 17027 N N . GLU B 1 1012 ? 22.219 20.516 16.484 1 75.94 1012 GLU B N 1
ATOM 17028 C CA . GLU B 1 1012 ? 22.969 21.438 15.617 1 75.94 1012 GLU B CA 1
ATOM 17029 C C . GLU B 1 1012 ? 24.453 21.406 15.945 1 75.94 1012 GLU B C 1
ATOM 17031 O O . GLU B 1 1012 ? 25.297 21.531 15.039 1 75.94 1012 GLU B O 1
ATOM 17036 N N . SER B 1 1013 ? 24.656 21.359 17.219 1 83.19 1013 SER B N 1
ATOM 17037 C CA . SER B 1 1013 ? 26.047 21.281 17.641 1 83.19 1013 SER B CA 1
ATOM 17038 C C . SER B 1 1013 ? 26.719 20.016 17.109 1 83.19 1013 SER B C 1
ATOM 17040 O O . SER B 1 1013 ? 27.859 20.078 16.609 1 83.19 1013 SER B O 1
ATOM 17042 N N . ILE B 1 1014 ? 26.062 18.953 17.125 1 87.88 1014 ILE B N 1
ATOM 17043 C CA . ILE B 1 1014 ? 26.578 17.688 16.656 1 87.88 1014 ILE B CA 1
ATOM 17044 C C . ILE B 1 1014 ? 26.766 17.734 15.141 1 87.88 1014 ILE B C 1
ATOM 17046 O O . ILE B 1 1014 ? 27.766 17.234 14.609 1 87.88 1014 ILE B O 1
ATOM 17050 N N . ARG B 1 1015 ? 25.938 18.344 14.43 1 86.31 1015 ARG B N 1
ATOM 17051 C CA . ARG B 1 1015 ? 26.016 18.438 12.977 1 86.31 1015 ARG B CA 1
ATOM 17052 C C . ARG B 1 1015 ? 27.156 19.359 12.555 1 86.31 1015 ARG B C 1
ATOM 17054 O O . ARG B 1 1015 ? 27.781 19.141 11.516 1 86.31 1015 ARG B O 1
ATOM 17061 N N . ALA B 1 1016 ? 27.359 20.328 13.422 1 85.19 1016 ALA B N 1
ATOM 17062 C CA . ALA B 1 1016 ? 28.484 21.219 13.133 1 85.19 1016 ALA B CA 1
ATOM 17063 C C . ALA B 1 1016 ? 29.797 20.469 13.234 1 85.19 1016 ALA B C 1
ATOM 17065 O O . ALA B 1 1016 ? 30.703 20.672 12.422 1 85.19 1016 ALA B O 1
ATOM 17066 N N . VAL B 1 1017 ? 29.859 19.641 14.219 1 92.44 1017 VAL B N 1
ATOM 17067 C CA . VAL B 1 1017 ? 31.047 18.812 14.359 1 92.44 1017 VAL B CA 1
ATOM 17068 C C . VAL B 1 1017 ? 31.172 17.875 13.156 1 92.44 1017 VAL B C 1
ATOM 17070 O O . VAL B 1 1017 ? 32.25 17.703 12.609 1 92.44 1017 VAL B O 1
ATOM 17073 N N . SER B 1 1018 ? 30.078 17.266 12.773 1 93 1018 SER B N 1
ATOM 17074 C CA . SER B 1 1018 ? 30.047 16.344 11.641 1 93 1018 SER B CA 1
ATOM 17075 C C . SER B 1 1018 ? 30.469 17.047 10.359 1 93 1018 SER B C 1
ATOM 17077 O O . SER B 1 1018 ? 31.219 16.484 9.555 1 93 1018 SER B O 1
ATOM 17079 N N . GLU B 1 1019 ? 30.031 18.203 10.156 1 89.19 1019 GLU B N 1
ATOM 17080 C CA . GLU B 1 1019 ? 30.375 18.969 8.961 1 89.19 1019 GLU B CA 1
ATOM 17081 C C . GLU B 1 1019 ? 31.875 19.266 8.898 1 89.19 1019 GLU B C 1
ATOM 17083 O O . GLU B 1 1019 ? 32.531 19 7.887 1 89.19 1019 GLU B O 1
ATOM 17088 N N . ASP B 1 1020 ? 32.406 19.75 10 1 92.06 1020 ASP B N 1
ATOM 17089 C CA . ASP B 1 1020 ? 33.812 20.094 10.031 1 92.06 1020 ASP B CA 1
ATOM 17090 C C . ASP B 1 1020 ? 34.688 18.828 9.969 1 92.06 1020 ASP B C 1
ATOM 17092 O O . ASP B 1 1020 ? 35.781 18.844 9.391 1 92.06 1020 ASP B O 1
ATOM 17096 N N . TYR B 1 1021 ? 34.219 17.844 10.648 1 96 1021 TYR B N 1
ATOM 17097 C CA . TYR B 1 1021 ? 34.906 16.547 10.555 1 96 1021 TYR B CA 1
ATOM 17098 C C . TYR B 1 1021 ? 35.094 16.141 9.102 1 96 1021 TYR B C 1
ATOM 17100 O O . TYR B 1 1021 ? 36.188 15.688 8.711 1 96 1021 TYR B O 1
ATOM 17108 N N . SER B 1 1022 ? 34.062 16.234 8.32 1 93.31 1022 SER B N 1
ATOM 17109 C CA . SER B 1 1022 ? 34.062 15.805 6.922 1 93.31 1022 SER B CA 1
ATOM 17110 C C . SER B 1 1022 ? 34.875 16.766 6.059 1 93.31 1022 SER B C 1
ATOM 17112 O O . SER B 1 1022 ? 35.625 16.344 5.184 1 93.31 1022 SER B O 1
ATOM 17114 N N . ARG B 1 1023 ? 34.781 18.047 6.324 1 90.06 1023 ARG B N 1
ATOM 17115 C CA . ARG B 1 1023 ? 35.438 19.062 5.508 1 90.06 1023 ARG B CA 1
ATOM 17116 C C . ARG B 1 1023 ? 36.938 19.062 5.75 1 90.06 1023 ARG B C 1
ATOM 17118 O O . ARG B 1 1023 ? 37.719 19.328 4.832 1 90.06 1023 ARG B O 1
ATOM 17125 N N . LYS B 1 1024 ? 37.312 18.812 6.98 1 93.56 1024 LYS B N 1
ATOM 17126 C CA . LYS B 1 1024 ? 38.719 18.906 7.34 1 93.56 1024 LYS B CA 1
ATOM 17127 C C . LYS B 1 1024 ? 39.406 17.531 7.289 1 93.56 1024 LYS B C 1
ATOM 17129 O O . LYS B 1 1024 ? 40.5 17.359 7.773 1 93.56 1024 LYS B O 1
ATOM 17134 N N . MET B 1 1025 ? 38.719 16.609 6.789 1 95.25 1025 MET B N 1
ATOM 17135 C CA . MET B 1 1025 ? 39.312 15.273 6.613 1 95.25 1025 MET B CA 1
ATOM 17136 C C . MET B 1 1025 ? 40.531 15.336 5.734 1 95.25 1025 MET B C 1
ATOM 17138 O O . MET B 1 1025 ? 40.562 16.047 4.727 1 95.25 1025 MET B O 1
ATOM 17142 N N . PRO B 1 1026 ? 41.562 14.688 6.211 1 94.19 1026 PRO B N 1
ATOM 17143 C CA . PRO B 1 1026 ? 42.75 14.664 5.352 1 94.19 1026 PRO B CA 1
ATOM 17144 C C . PRO B 1 1026 ? 42.438 14.195 3.93 1 94.19 1026 PRO B C 1
ATOM 17146 O O . PRO B 1 1026 ? 41.781 13.164 3.742 1 94.19 1026 PRO B O 1
ATOM 17149 N N . SER B 1 1027 ? 42.844 14.977 2.967 1 91.31 1027 SER B N 1
ATOM 17150 C CA . SER B 1 1027 ? 42.562 14.656 1.572 1 91.31 1027 SER B CA 1
ATOM 17151 C C . SER B 1 1027 ? 43.781 14.797 0.708 1 91.31 1027 SER B C 1
ATOM 17153 O O . SER B 1 1027 ? 44.781 15.391 1.133 1 91.31 1027 SER B O 1
ATOM 17155 N N . ASN B 1 1028 ? 43.75 14.18 -0.441 1 88.5 1028 ASN B N 1
ATOM 17156 C CA . ASN B 1 1028 ? 44.844 14.242 -1.433 1 88.5 1028 ASN B CA 1
ATOM 17157 C C . ASN B 1 1028 ? 46.156 13.727 -0.866 1 88.5 1028 ASN B C 1
ATOM 17159 O O . ASN B 1 1028 ? 47.188 14.352 -1.05 1 88.5 1028 ASN B O 1
ATOM 17163 N N . LEU B 1 1029 ? 46 12.672 -0.131 1 92.75 1029 LEU B N 1
ATOM 17164 C CA . LEU B 1 1029 ? 47.188 12 0.395 1 92.75 1029 LEU B CA 1
ATOM 17165 C C . LEU B 1 1029 ? 47.844 11.148 -0.682 1 92.75 1029 LEU B C 1
ATOM 17167 O O . LEU B 1 1029 ? 47.281 10.922 -1.747 1 92.75 1029 LEU B O 1
ATOM 17171 N N . VAL B 1 1030 ? 49.062 10.719 -0.374 1 92.44 1030 VAL B N 1
ATOM 17172 C CA . VAL B 1 1030 ? 49.812 9.969 -1.377 1 92.44 1030 VAL B CA 1
ATOM 17173 C C . VAL B 1 1030 ? 49.531 8.477 -1.233 1 92.44 1030 VAL B C 1
ATOM 17175 O O . VAL B 1 1030 ? 49.281 7.789 -2.225 1 92.44 1030 VAL B O 1
ATOM 17178 N N . MET B 1 1031 ? 49.5 8.016 0.035 1 93.94 1031 MET B N 1
ATOM 17179 C CA . MET B 1 1031 ? 49.438 6.574 0.254 1 93.94 1031 MET B CA 1
ATOM 17180 C C . MET B 1 1031 ? 47.969 6.113 0.295 1 93.94 1031 MET B C 1
ATOM 17182 O O . MET B 1 1031 ? 47.656 5.039 -0.21 1 93.94 1031 MET B O 1
ATOM 17186 N N . PHE B 1 1032 ? 47.125 6.887 0.949 1 94.81 1032 PHE B N 1
ATOM 17187 C CA . PHE B 1 1032 ? 45.719 6.52 1.073 1 94.81 1032 PHE B CA 1
ATOM 17188 C C . PHE B 1 1032 ? 44.875 7.328 0.106 1 94.81 1032 PHE B C 1
ATOM 17190 O O . PHE B 1 1032 ? 45.094 8.531 -0.064 1 94.81 1032 PHE B O 1
ATOM 17197 N N . SER B 1 1033 ? 43.938 6.664 -0.567 1 93.06 1033 SER B N 1
ATOM 17198 C CA . SER B 1 1033 ? 42.938 7.387 -1.363 1 93.06 1033 SER B CA 1
ATOM 17199 C C . SER B 1 1033 ? 41.906 8.078 -0.474 1 93.06 1033 SER B C 1
ATOM 17201 O O . SER B 1 1033 ? 41.781 7.738 0.702 1 93.06 1033 SER B O 1
ATOM 17203 N N . ASP B 1 1034 ? 41.156 9 -1.023 1 91.5 1034 ASP B N 1
ATOM 17204 C CA . ASP B 1 1034 ? 40.125 9.711 -0.261 1 91.5 1034 ASP B CA 1
ATOM 17205 C C . ASP B 1 1034 ? 39.062 8.75 0.244 1 91.5 1034 ASP B C 1
ATOM 17207 O O . ASP B 1 1034 ? 38.531 8.914 1.354 1 91.5 1034 ASP B O 1
ATOM 17211 N N . TYR B 1 1035 ? 38.75 7.781 -0.56 1 90.56 1035 TYR B N 1
ATOM 17212 C CA . TYR B 1 1035 ? 37.75 6.789 -0.174 1 90.56 1035 TYR B CA 1
ATOM 17213 C C . TYR B 1 1035 ? 38.25 5.953 1.002 1 90.56 1035 TYR B C 1
ATOM 17215 O O . TYR B 1 1035 ? 37.5 5.688 1.94 1 90.56 1035 TYR B O 1
ATOM 17223 N N . GLU B 1 1036 ? 39.406 5.617 0.912 1 93.94 1036 GLU B N 1
ATOM 17224 C CA . GLU B 1 1036 ? 40 4.793 1.968 1 93.94 1036 GLU B CA 1
ATOM 17225 C C . GLU B 1 1036 ? 40.125 5.578 3.271 1 93.94 1036 GLU B C 1
ATOM 17227 O O . GLU B 1 1036 ? 39.969 5.016 4.355 1 93.94 1036 GLU B O 1
ATOM 17232 N N . VAL B 1 1037 ? 40.5 6.836 3.104 1 95.69 1037 VAL B N 1
ATOM 17233 C CA . VAL B 1 1037 ? 40.625 7.68 4.289 1 95.69 1037 VAL B CA 1
ATOM 17234 C C . VAL B 1 1037 ? 39.281 7.699 5.055 1 95.69 1037 VAL B C 1
ATOM 17236 O O . VAL B 1 1037 ? 39.281 7.539 6.277 1 95.69 1037 VAL B O 1
ATOM 17239 N N . SER B 1 1038 ? 38.219 7.883 4.316 1 94.69 1038 SER B N 1
ATOM 17240 C CA . SER B 1 1038 ? 36.875 7.938 4.938 1 94.69 1038 SER B CA 1
ATOM 17241 C C . SER B 1 1038 ? 36.531 6.621 5.629 1 94.69 1038 SER B C 1
ATOM 17243 O O . SER B 1 1038 ? 35.969 6.617 6.727 1 94.69 1038 SER B O 1
ATOM 17245 N N . MET B 1 1039 ? 36.906 5.508 5.07 1 95.56 1039 MET B N 1
ATOM 17246 C CA . MET B 1 1039 ? 36.594 4.188 5.613 1 95.56 1039 MET B CA 1
ATOM 17247 C C . MET B 1 1039 ? 37.438 3.895 6.848 1 95.56 1039 MET B C 1
ATOM 17249 O O . MET B 1 1039 ? 36.938 3.402 7.855 1 95.56 1039 MET B O 1
ATOM 17253 N N . VAL B 1 1040 ? 38.688 4.18 6.723 1 97.25 1040 VAL B N 1
ATOM 17254 C CA . VAL B 1 1040 ? 39.625 3.928 7.828 1 97.25 1040 VAL B CA 1
ATOM 17255 C C . VAL B 1 1040 ? 39.281 4.836 9.008 1 97.25 1040 VAL B C 1
ATOM 17257 O O . VAL B 1 1040 ? 39.281 4.406 10.164 1 97.25 1040 VAL B O 1
ATOM 17260 N N . ALA B 1 1041 ? 38.969 6.086 8.672 1 98.19 1041 ALA B N 1
ATOM 17261 C CA . ALA B 1 1041 ? 38.562 7.02 9.711 1 98.19 1041 ALA B CA 1
ATOM 17262 C C . ALA B 1 1041 ? 37.312 6.535 10.422 1 98.19 1041 ALA B C 1
ATOM 17264 O O . ALA B 1 1041 ? 37.188 6.645 11.641 1 98.19 1041 ALA B O 1
ATOM 17265 N N . ALA B 1 1042 ? 36.312 6.039 9.672 1 97.88 1042 ALA B N 1
ATOM 17266 C CA . ALA B 1 1042 ? 35.062 5.523 10.234 1 97.88 1042 ALA B CA 1
ATOM 17267 C C . ALA B 1 1042 ? 35.344 4.332 11.148 1 97.88 1042 ALA B C 1
ATOM 17269 O O . ALA B 1 1042 ? 34.781 4.238 12.242 1 97.88 1042 ALA B O 1
ATOM 17270 N N . ALA B 1 1043 ? 36.219 3.42 10.68 1 97.81 1043 ALA B N 1
ATOM 17271 C CA . ALA B 1 1043 ? 36.562 2.234 11.453 1 97.81 1043 ALA B CA 1
ATOM 17272 C C . ALA B 1 1043 ? 37.25 2.615 12.75 1 97.81 1043 ALA B C 1
ATOM 17274 O O . ALA B 1 1043 ? 37 2.025 13.805 1 97.81 1043 ALA B O 1
ATOM 17275 N N . TYR B 1 1044 ? 38.156 3.578 12.641 1 97.94 1044 TYR B N 1
ATOM 17276 C CA . TYR B 1 1044 ? 38.875 4.016 13.82 1 97.94 1044 TYR B CA 1
ATOM 17277 C C . TYR B 1 1044 ? 37.938 4.727 14.797 1 97.94 1044 TYR B C 1
ATOM 17279 O O . TYR B 1 1044 ? 38.094 4.586 16.016 1 97.94 1044 TYR B O 1
ATOM 17287 N N . ALA B 1 1045 ? 37.031 5.551 14.234 1 97.81 1045 ALA B N 1
ATOM 17288 C CA . ALA B 1 1045 ? 36.062 6.199 15.094 1 97.81 1045 ALA B CA 1
ATOM 17289 C C . ALA B 1 1045 ? 35.25 5.168 15.875 1 97.81 1045 ALA B C 1
ATOM 17291 O O . ALA B 1 1045 ? 34.969 5.359 17.062 1 97.81 1045 ALA B O 1
ATOM 17292 N N . TYR B 1 1046 ? 34.844 4.082 15.258 1 96.94 1046 TYR B N 1
ATOM 17293 C CA . TYR B 1 1046 ? 34.125 2.994 15.898 1 96.94 1046 TYR B CA 1
ATOM 17294 C C . TYR B 1 1046 ? 34.969 2.35 17 1 96.94 1046 TYR B C 1
ATOM 17296 O O . TYR B 1 1046 ? 34.469 2.076 18.094 1 96.94 1046 TYR B O 1
ATOM 17304 N N . GLN B 1 1047 ? 36.219 2.098 16.656 1 95.75 1047 GLN B N 1
ATOM 17305 C CA . GLN B 1 1047 ? 37.125 1.488 17.641 1 95.75 1047 GLN B CA 1
ATOM 17306 C C . GLN B 1 1047 ? 37.281 2.371 18.875 1 95.75 1047 GLN B C 1
ATOM 17308 O O . GLN B 1 1047 ? 37.312 1.873 20 1 95.75 1047 GLN B O 1
ATOM 17313 N N . GLU B 1 1048 ? 37.406 3.633 18.656 1 95.12 1048 GLU B N 1
ATOM 17314 C CA . GLU B 1 1048 ? 37.531 4.574 19.766 1 95.12 1048 GLU B CA 1
ATOM 17315 C C . GLU B 1 1048 ? 36.312 4.539 20.672 1 95.12 1048 GLU B C 1
ATOM 17317 O O . GLU B 1 1048 ? 36.438 4.566 21.906 1 95.12 1048 GLU B O 1
ATOM 17322 N N . ASP B 1 1049 ? 35.188 4.547 20.062 1 93.75 1049 ASP B N 1
ATOM 17323 C CA . ASP B 1 1049 ? 33.938 4.488 20.844 1 93.75 1049 ASP B CA 1
ATOM 17324 C C . ASP B 1 1049 ? 33.812 3.148 21.547 1 93.75 1049 ASP B C 1
ATOM 17326 O O . ASP B 1 1049 ? 33.312 3.086 22.672 1 93.75 1049 ASP B O 1
ATOM 17330 N N . ALA B 1 1050 ? 34.219 2.074 20.844 1 91.88 1050 ALA B N 1
ATOM 17331 C CA . ALA B 1 1050 ? 34.125 0.735 21.422 1 91.88 1050 ALA B CA 1
ATOM 17332 C C . ALA B 1 1050 ? 35.062 0.601 22.625 1 91.88 1050 ALA B C 1
ATOM 17334 O O . ALA B 1 1050 ? 34.719 -0.079 23.609 1 91.88 1050 ALA B O 1
ATOM 17335 N N . SER B 1 1051 ? 36.156 1.199 22.562 1 88.06 1051 SER B N 1
ATOM 17336 C CA . SER B 1 1051 ? 37.188 1.071 23.609 1 88.06 1051 SER B CA 1
ATOM 17337 C C . SER B 1 1051 ? 36.875 1.986 24.797 1 88.06 1051 SER B C 1
ATOM 17339 O O . SER B 1 1051 ? 37.219 1.674 25.938 1 88.06 1051 SER B O 1
ATOM 17341 N N . ARG B 1 1052 ? 36.281 3.098 24.562 1 81.81 1052 ARG B N 1
ATOM 17342 C CA . ARG B 1 1052 ? 36.062 4.105 25.594 1 81.81 1052 ARG B CA 1
ATOM 17343 C C . ARG B 1 1052 ? 34.625 4.098 26.094 1 81.81 1052 ARG B C 1
ATOM 17345 O O . ARG B 1 1052 ? 33.906 5.094 25.953 1 81.81 1052 ARG B O 1
ATOM 17352 N N . GLY B 1 1053 ? 34.031 3.115 26.656 1 74.38 1053 GLY B N 1
ATOM 17353 C CA . GLY B 1 1053 ? 32.75 3.127 27.328 1 74.38 1053 GLY B CA 1
ATOM 17354 C C . GLY B 1 1053 ? 31.641 2.494 26.516 1 74.38 1053 GLY B C 1
ATOM 17355 O O . GLY B 1 1053 ? 30.5 2.365 26.984 1 74.38 1053 GLY B O 1
ATOM 17356 N N . ARG B 1 1054 ? 31.938 2.094 25.281 1 77.56 1054 ARG B N 1
ATOM 17357 C CA . ARG B 1 1054 ? 31 1.385 24.422 1 77.56 1054 ARG B CA 1
ATOM 17358 C C . ARG B 1 1054 ? 29.75 2.225 24.156 1 77.56 1054 ARG B C 1
ATOM 17360 O O . ARG B 1 1054 ? 28.625 1.721 24.25 1 77.56 1054 ARG B O 1
ATOM 17367 N N . ILE B 1 1055 ? 30 3.631 24.078 1 84.06 1055 ILE B N 1
ATOM 17368 C CA . ILE B 1 1055 ? 28.969 4.566 23.641 1 84.06 1055 ILE B CA 1
ATOM 17369 C C . ILE B 1 1055 ? 29.234 4.988 22.203 1 84.06 1055 ILE B C 1
ATOM 17371 O O . ILE B 1 1055 ? 30.188 5.715 21.938 1 84.06 1055 ILE B O 1
ATOM 17375 N N . PHE B 1 1056 ? 28.484 4.637 21.328 1 89.31 1056 PHE B N 1
ATOM 17376 C CA . PHE B 1 1056 ? 28.766 4.73 19.891 1 89.31 1056 PHE B CA 1
ATOM 17377 C C . PHE B 1 1056 ? 28.125 5.969 19.281 1 89.31 1056 PHE B C 1
ATOM 17379 O O . PHE B 1 1056 ? 27.75 5.965 18.109 1 89.31 1056 PHE B O 1
ATOM 17386 N N . ASN B 1 1057 ? 28 7.035 19.969 1 91.38 1057 ASN B N 1
ATOM 17387 C CA . ASN B 1 1057 ? 27.344 8.242 19.484 1 91.38 1057 ASN B CA 1
ATOM 17388 C C . ASN B 1 1057 ? 28.234 9.039 18.547 1 91.38 1057 ASN B C 1
ATOM 17390 O O . ASN B 1 1057 ? 27.766 9.602 17.547 1 91.38 1057 ASN B O 1
ATOM 17394 N N . PHE B 1 1058 ? 29.609 9.062 18.891 1 94.81 1058 PHE B N 1
ATOM 17395 C CA . PHE B 1 1058 ? 30.516 9.859 18.078 1 94.81 1058 PHE B CA 1
ATOM 17396 C C . PHE B 1 1058 ? 30.672 9.242 16.688 1 94.81 1058 PHE B C 1
ATOM 17398 O O . PHE B 1 1058 ? 30.516 9.93 15.672 1 94.81 1058 PHE B O 1
ATOM 17405 N N . CYS B 1 1059 ? 30.984 7.949 16.562 1 97 1059 CYS B N 1
ATOM 17406 C CA . CYS B 1 1059 ? 31.297 7.312 15.289 1 97 1059 CYS B CA 1
ATOM 17407 C C . CYS B 1 1059 ? 30.125 7.418 14.328 1 97 1059 CYS B C 1
ATOM 17409 O O . CYS B 1 1059 ? 30.312 7.715 13.148 1 97 1059 CYS B O 1
ATOM 17411 N N . PHE B 1 1060 ? 28.891 7.203 14.852 1 96.38 1060 PHE B N 1
ATOM 17412 C CA . PHE B 1 1060 ? 27.734 7.258 13.961 1 96.38 1060 PHE B CA 1
ATOM 17413 C C . PHE B 1 1060 ? 27.359 8.703 13.648 1 96.38 1060 PHE B C 1
ATOM 17415 O O . PHE B 1 1060 ? 26.828 8.992 12.57 1 96.38 1060 PHE B O 1
ATOM 17422 N N . ALA B 1 1061 ? 27.672 9.656 14.516 1 94.94 1061 ALA B N 1
ATOM 17423 C CA . ALA B 1 1061 ? 27.375 11.062 14.266 1 94.94 1061 ALA B CA 1
ATOM 17424 C C . ALA B 1 1061 ? 28.203 11.602 13.109 1 94.94 1061 ALA B C 1
ATOM 17426 O O . ALA B 1 1061 ? 27.734 12.445 12.336 1 94.94 1061 ALA B O 1
ATOM 17427 N N . VAL B 1 1062 ? 29.391 11.062 12.961 1 96.06 1062 VAL B N 1
ATOM 17428 C CA . VAL B 1 1062 ? 30.297 11.672 11.992 1 96.06 1062 VAL B CA 1
ATOM 17429 C C . VAL B 1 1062 ? 30.484 10.742 10.797 1 96.06 1062 VAL B C 1
ATOM 17431 O O . VAL B 1 1062 ? 30.891 11.18 9.719 1 96.06 1062 VAL B O 1
ATOM 17434 N N . SER B 1 1063 ? 30.156 9.453 10.914 1 97.12 1063 SER B N 1
ATOM 17435 C CA . SER B 1 1063 ? 30.484 8.516 9.844 1 97.12 1063 SER B CA 1
ATOM 17436 C C . SER B 1 1063 ? 29.375 7.473 9.672 1 97.12 1063 SER B C 1
ATOM 17438 O O . SER B 1 1063 ? 29.656 6.289 9.477 1 97.12 1063 SER B O 1
ATOM 17440 N N . TRP B 1 1064 ? 28.156 7.84 9.734 1 96.81 1064 TRP B N 1
ATOM 17441 C CA . TRP B 1 1064 ? 27.016 6.93 9.672 1 96.81 1064 TRP B CA 1
ATOM 17442 C C . TRP B 1 1064 ? 27 6.168 8.352 1 96.81 1064 TRP B C 1
ATOM 17444 O O . TRP B 1 1064 ? 26.984 4.934 8.336 1 96.81 1064 TRP B O 1
ATOM 17454 N N . ALA B 1 1065 ? 27.062 6.844 7.219 1 96.38 1065 ALA B N 1
ATOM 17455 C CA . ALA B 1 1065 ? 26.938 6.23 5.898 1 96.38 1065 ALA B CA 1
ATOM 17456 C C . ALA B 1 1065 ? 28.078 5.262 5.633 1 96.38 1065 ALA B C 1
ATOM 17458 O O . ALA B 1 1065 ? 27.875 4.184 5.074 1 96.38 1065 ALA B O 1
ATOM 17459 N N . GLU B 1 1066 ? 29.281 5.652 6.07 1 96.5 1066 GLU B N 1
ATOM 17460 C CA . GLU B 1 1066 ? 30.453 4.82 5.844 1 96.5 1066 GLU B CA 1
ATOM 17461 C C . GLU B 1 1066 ? 30.391 3.537 6.664 1 96.5 1066 GLU B C 1
ATOM 17463 O O . GLU B 1 1066 ? 30.734 2.461 6.176 1 96.5 1066 GLU B O 1
ATOM 17468 N N . LEU B 1 1067 ? 30 3.676 7.898 1 97.44 1067 LEU B N 1
ATOM 17469 C CA . LEU B 1 1067 ? 29.906 2.506 8.766 1 97.44 1067 LEU B CA 1
ATOM 17470 C C . LEU B 1 1067 ? 28.844 1.533 8.258 1 97.44 1067 LEU B C 1
ATOM 17472 O O . LEU B 1 1067 ? 29.047 0.317 8.281 1 97.44 1067 LEU B O 1
ATOM 17476 N N . CYS B 1 1068 ? 27.719 2.064 7.84 1 96.75 1068 CYS B N 1
ATOM 17477 C CA . CYS B 1 1068 ? 26.672 1.221 7.281 1 96.75 1068 CYS B CA 1
ATOM 17478 C C . CYS B 1 1068 ? 27.141 0.536 6.004 1 96.75 1068 CYS B C 1
ATOM 17480 O O . CYS B 1 1068 ? 26.812 -0.627 5.758 1 96.75 1068 CYS B O 1
ATOM 17482 N N . ALA B 1 1069 ? 27.891 1.262 5.234 1 95.88 1069 ALA B N 1
ATOM 17483 C CA . ALA B 1 1069 ? 28.422 0.693 3.996 1 95.88 1069 ALA B CA 1
ATOM 17484 C C . ALA B 1 1069 ? 29.375 -0.455 4.285 1 95.88 1069 ALA B C 1
ATOM 17486 O O . ALA B 1 1069 ? 29.344 -1.486 3.609 1 95.88 1069 ALA B O 1
ATOM 17487 N N . ILE B 1 1070 ? 30.25 -0.257 5.281 1 95.94 1070 ILE B N 1
ATOM 17488 C CA . ILE B 1 1070 ? 31.219 -1.288 5.656 1 95.94 1070 ILE B CA 1
ATOM 17489 C C . ILE B 1 1070 ? 30.469 -2.551 6.094 1 95.94 1070 ILE B C 1
ATOM 17491 O O . ILE B 1 1070 ? 30.812 -3.658 5.676 1 95.94 1070 ILE B O 1
ATOM 17495 N N . LYS B 1 1071 ? 29.422 -2.355 6.891 1 95.88 1071 LYS B N 1
ATOM 17496 C CA . LYS B 1 1071 ? 28.656 -3.486 7.406 1 95.88 1071 LYS B CA 1
ATOM 17497 C C . LYS B 1 1071 ? 27.922 -4.207 6.285 1 95.88 1071 LYS B C 1
ATOM 17499 O O . LYS B 1 1071 ? 27.922 -5.438 6.223 1 95.88 1071 LYS B O 1
ATOM 17504 N N . ALA B 1 1072 ? 27.281 -3.498 5.418 1 94.88 1072 ALA B N 1
ATOM 17505 C CA . ALA B 1 1072 ? 26.516 -4.082 4.324 1 94.88 1072 ALA B CA 1
ATOM 17506 C C . ALA B 1 1072 ? 27.422 -4.844 3.361 1 94.88 1072 ALA B C 1
ATOM 17508 O O . ALA B 1 1072 ? 27.047 -5.918 2.877 1 94.88 1072 ALA B O 1
ATOM 17509 N N . ARG B 1 1073 ? 28.594 -4.34 3.096 1 91.94 1073 ARG B N 1
ATOM 17510 C CA . ARG B 1 1073 ? 29.547 -4.953 2.176 1 91.94 1073 ARG B CA 1
ATOM 17511 C C . ARG B 1 1073 ? 30.062 -6.277 2.725 1 91.94 1073 ARG B C 1
ATOM 17513 O O . ARG B 1 1073 ? 30.359 -7.199 1.96 1 91.94 1073 ARG B O 1
ATOM 17520 N N . ALA B 1 1074 ? 30.109 -6.32 3.971 1 90.31 1074 ALA B N 1
ATOM 17521 C CA . ALA B 1 1074 ? 30.625 -7.52 4.617 1 90.31 1074 ALA B CA 1
ATOM 17522 C C . ALA B 1 1074 ? 29.672 -8.695 4.453 1 90.31 1074 ALA B C 1
ATOM 17524 O O . ALA B 1 1074 ? 30.078 -9.852 4.539 1 90.31 1074 ALA B O 1
ATOM 17525 N N . SER B 1 1075 ? 28.406 -8.398 4.23 1 82.62 1075 SER B N 1
ATOM 17526 C CA . SER B 1 1075 ? 27.391 -9.445 4.109 1 82.62 1075 SER B CA 1
ATOM 17527 C C . SER B 1 1075 ? 27.453 -10.109 2.736 1 82.62 1075 SER B C 1
ATOM 17529 O O . SER B 1 1075 ? 26.891 -11.195 2.541 1 82.62 1075 SER B O 1
ATOM 17531 N N . GLY B 1 1076 ? 28.156 -9.5 1.762 1 79.06 1076 GLY B N 1
ATOM 17532 C CA . GLY B 1 1076 ? 28.281 -10.125 0.453 1 79.06 1076 GLY B CA 1
ATOM 17533 C C . GLY B 1 1076 ? 28.375 -9.117 -0.679 1 79.06 1076 GLY B C 1
ATOM 17534 O O . GLY B 1 1076 ? 28.312 -7.906 -0.447 1 79.06 1076 GLY B O 1
ATOM 17535 N N . GLY B 1 1077 ? 28.594 -9.695 -1.767 1 77.94 1077 GLY B N 1
ATOM 17536 C CA . GLY B 1 1077 ? 28.844 -8.852 -2.928 1 77.94 1077 GLY B CA 1
ATOM 17537 C C . GLY B 1 1077 ? 27.578 -8.258 -3.52 1 77.94 1077 GLY B C 1
ATOM 17538 O O . GLY B 1 1077 ? 27.641 -7.387 -4.391 1 77.94 1077 GLY B O 1
ATOM 17539 N N . ALA B 1 1078 ? 26.422 -8.609 -2.992 1 85.88 1078 ALA B N 1
ATOM 17540 C CA . ALA B 1 1078 ? 25.172 -8.133 -3.604 1 85.88 1078 ALA B CA 1
ATOM 17541 C C . ALA B 1 1078 ? 24.562 -7.008 -2.783 1 85.88 1078 ALA B C 1
ATOM 17543 O O . ALA B 1 1078 ? 23.328 -6.918 -2.666 1 85.88 1078 ALA B O 1
ATOM 17544 N N . PHE B 1 1079 ? 25.422 -6.117 -2.207 1 92.81 1079 PHE B N 1
ATOM 17545 C CA . PHE B 1 1079 ? 24.906 -4.961 -1.482 1 92.81 1079 PHE B CA 1
ATOM 17546 C C . PHE B 1 1079 ? 24.359 -3.92 -2.447 1 92.81 1079 PHE B C 1
ATOM 17548 O O . PHE B 1 1079 ? 24.688 -3.924 -3.633 1 92.81 1079 PHE B O 1
ATOM 17555 N N . VAL B 1 1080 ? 23.438 -3.139 -2.035 1 94.38 1080 VAL B N 1
ATOM 17556 C CA . VAL B 1 1080 ? 22.797 -2.133 -2.873 1 94.38 1080 VAL B CA 1
ATOM 17557 C C . VAL B 1 1080 ? 22.984 -0.749 -2.254 1 94.38 1080 VAL B C 1
ATOM 17559 O O . VAL B 1 1080 ? 22.875 -0.589 -1.034 1 94.38 1080 VAL B O 1
ATOM 17562 N N . THR B 1 1081 ? 23.391 0.175 -3.045 1 95.56 1081 THR B N 1
ATOM 17563 C CA . THR B 1 1081 ? 23.594 1.54 -2.57 1 95.56 1081 THR B CA 1
ATOM 17564 C C . THR B 1 1081 ? 22.594 2.49 -3.225 1 95.56 1081 THR B C 1
ATOM 17566 O O . THR B 1 1081 ? 22.344 2.41 -4.43 1 95.56 1081 THR B O 1
ATOM 17569 N N . LEU B 1 1082 ? 21.969 3.318 -2.441 1 94.94 1082 LEU B N 1
ATOM 17570 C CA . LEU B 1 1082 ? 20.984 4.273 -2.916 1 94.94 1082 LEU B CA 1
ATOM 17571 C C . LEU B 1 1082 ? 21.453 5.707 -2.688 1 94.94 1082 LEU B C 1
ATOM 17573 O O . LEU B 1 1082 ? 22.203 5.977 -1.747 1 94.94 1082 LEU B O 1
ATOM 17577 N N . THR B 1 1083 ? 21 6.555 -3.584 1 91.75 1083 THR B N 1
ATOM 17578 C CA . THR B 1 1083 ? 21.25 7.98 -3.395 1 91.75 1083 THR B CA 1
ATOM 17579 C C . THR B 1 1083 ? 20.297 8.562 -2.352 1 91.75 1083 THR B C 1
ATOM 17581 O O . THR B 1 1083 ? 19.281 7.945 -2.02 1 91.75 1083 THR B O 1
ATOM 17584 N N . SER B 1 1084 ? 20.719 9.688 -1.929 1 83.38 1084 SER B N 1
ATOM 17585 C CA . SER B 1 1084 ? 19.859 10.367 -0.966 1 83.38 1084 SER B CA 1
ATOM 17586 C C . SER B 1 1084 ? 18.516 10.727 -1.581 1 83.38 1084 SER B C 1
ATOM 17588 O O . SER B 1 1084 ? 18.438 11.086 -2.758 1 83.38 1084 SER B O 1
ATOM 17590 N N . GLY B 1 1085 ? 17.453 10.555 -0.876 1 79.12 1085 GLY B N 1
ATOM 17591 C CA . GLY B 1 1085 ? 16.125 10.906 -1.348 1 79.12 1085 GLY B CA 1
ATOM 17592 C C . GLY B 1 1085 ? 15.297 9.703 -1.773 1 79.12 1085 GLY B C 1
ATOM 17593 O O . GLY B 1 1085 ? 14.062 9.75 -1.767 1 79.12 1085 GLY B O 1
ATOM 17594 N N . PHE B 1 1086 ? 16.031 8.695 -2.258 1 87.44 1086 PHE B N 1
ATOM 17595 C CA . PHE B 1 1086 ? 15.281 7.539 -2.754 1 87.44 1086 PHE B CA 1
ATOM 17596 C C . PHE B 1 1086 ? 14.789 6.676 -1.599 1 87.44 1086 PHE B C 1
ATOM 17598 O O . PHE B 1 1086 ? 13.641 6.227 -1.6 1 87.44 1086 PHE B O 1
ATOM 17605 N N . ILE B 1 1087 ? 15.648 6.422 -0.585 1 87.75 1087 ILE B N 1
ATOM 17606 C CA . ILE B 1 1087 ? 15.289 5.523 0.509 1 87.75 1087 ILE B CA 1
ATOM 17607 C C . ILE B 1 1087 ? 14.094 6.09 1.274 1 87.75 1087 ILE B C 1
ATOM 17609 O O . ILE B 1 1087 ? 13.273 5.332 1.797 1 87.75 1087 ILE B O 1
ATOM 17613 N N . GLU B 1 1088 ? 14 7.41 1.299 1 85.5 1088 GLU B N 1
ATOM 17614 C CA . GLU B 1 1088 ? 12.914 8.062 2.021 1 85.5 1088 GLU B CA 1
ATOM 17615 C C . GLU B 1 1088 ? 11.562 7.793 1.355 1 85.5 1088 GLU B C 1
ATOM 17617 O O . GLU B 1 1088 ? 10.516 7.961 1.977 1 85.5 1088 GLU B O 1
ATOM 17622 N N . SER B 1 1089 ? 11.594 7.316 0.115 1 88.75 1089 SER B N 1
ATOM 17623 C CA . SER B 1 1089 ? 10.352 7.051 -0.609 1 88.75 1089 SER B CA 1
ATOM 17624 C C . SER B 1 1089 ? 9.969 5.578 -0.529 1 88.75 1089 SER B C 1
ATOM 17626 O O . SER B 1 1089 ? 8.867 5.195 -0.929 1 88.75 1089 SER B O 1
ATOM 17628 N N . LEU B 1 1090 ? 10.906 4.789 0.038 1 90.88 1090 LEU B N 1
ATOM 17629 C CA . LEU B 1 1090 ? 10.719 3.342 -0.007 1 90.88 1090 LEU B CA 1
ATOM 17630 C C . LEU B 1 1090 ? 10.203 2.82 1.331 1 90.88 1090 LEU B C 1
ATOM 17632 O O . LEU B 1 1090 ? 10.477 3.41 2.379 1 90.88 1090 LEU B O 1
ATOM 17636 N N . ALA B 1 1091 ? 9.367 1.798 1.35 1 90.75 1091 ALA B N 1
ATOM 17637 C CA . ALA B 1 1091 ? 8.898 1.036 2.504 1 90.75 1091 ALA B CA 1
ATOM 17638 C C . ALA B 1 1091 ? 8.648 -0.424 2.135 1 90.75 1091 ALA B C 1
ATOM 17640 O O . ALA B 1 1091 ? 8.578 -0.768 0.953 1 90.75 1091 ALA B O 1
ATOM 17641 N N . ILE B 1 1092 ? 8.672 -1.272 3.129 1 90.62 1092 ILE B N 1
ATOM 17642 C CA . ILE B 1 1092 ? 8.352 -2.668 2.854 1 90.62 1092 ILE B CA 1
ATOM 17643 C C . ILE B 1 1092 ? 6.918 -2.779 2.334 1 90.62 1092 ILE B C 1
ATOM 17645 O O . ILE B 1 1092 ? 5.996 -2.191 2.906 1 90.62 1092 ILE B O 1
ATOM 17649 N N . HIS B 1 1093 ? 6.824 -3.4 1.2 1 85.12 1093 HIS B N 1
ATOM 17650 C CA . HIS B 1 1093 ? 5.5 -3.578 0.614 1 85.12 1093 HIS B CA 1
ATOM 17651 C C . HIS B 1 1093 ? 4.57 -4.32 1.566 1 85.12 1093 HIS B C 1
ATOM 17653 O O . HIS B 1 1093 ? 4.992 -5.262 2.244 1 85.12 1093 HIS B O 1
ATOM 17659 N N . ARG B 1 1094 ? 3.336 -3.949 1.659 1 79.12 1094 ARG B N 1
ATOM 17660 C CA . ARG B 1 1094 ? 2.363 -4.477 2.611 1 79.12 1094 ARG B CA 1
ATOM 17661 C C . ARG B 1 1094 ? 2.217 -5.988 2.463 1 79.12 1094 ARG B C 1
ATOM 17663 O O . ARG B 1 1094 ? 2.15 -6.711 3.459 1 79.12 1094 ARG B O 1
ATOM 17670 N N . LYS B 1 1095 ? 2.127 -6.52 1.242 1 73.81 1095 LYS B N 1
ATOM 17671 C CA . LYS B 1 1095 ? 1.977 -7.949 0.991 1 73.81 1095 LYS B CA 1
ATOM 17672 C C . LYS B 1 1095 ? 3.201 -8.727 1.471 1 73.81 1095 LYS B C 1
ATOM 17674 O O . LYS B 1 1095 ? 3.074 -9.828 2 1 73.81 1095 LYS B O 1
ATOM 17679 N N . VAL B 1 1096 ? 4.41 -8.125 1.273 1 80.56 1096 VAL B N 1
ATOM 17680 C CA . VAL B 1 1096 ? 5.652 -8.758 1.703 1 80.56 1096 VAL B CA 1
ATOM 17681 C C . VAL B 1 1096 ? 5.723 -8.781 3.229 1 80.56 1096 VAL B C 1
ATOM 17683 O O . VAL B 1 1096 ? 6.152 -9.773 3.822 1 80.56 1096 VAL B O 1
ATOM 17686 N N . ALA B 1 1097 ? 5.297 -7.648 3.859 1 83.25 1097 ALA B N 1
ATOM 17687 C CA . ALA B 1 1097 ? 5.285 -7.57 5.316 1 83.25 1097 ALA B CA 1
ATOM 17688 C C . ALA B 1 1097 ? 4.398 -8.656 5.918 1 83.25 1097 ALA B C 1
ATOM 17690 O O . ALA B 1 1097 ? 4.762 -9.281 6.922 1 83.25 1097 ALA B O 1
ATOM 17691 N N . LYS B 1 1098 ? 3.285 -8.891 5.352 1 74.5 1098 LYS B N 1
ATOM 17692 C CA . LYS B 1 1098 ? 2.361 -9.922 5.828 1 74.5 1098 LYS B CA 1
ATOM 17693 C C . LYS B 1 1098 ? 2.965 -11.312 5.684 1 74.5 1098 LYS B C 1
ATOM 17695 O O . LYS B 1 1098 ? 2.795 -12.164 6.559 1 74.5 1098 LYS B O 1
ATOM 17700 N N . VAL B 1 1099 ? 3.604 -11.523 4.566 1 71.25 1099 VAL B N 1
ATOM 17701 C CA . VAL B 1 1099 ? 4.25 -12.812 4.312 1 71.25 1099 VAL B CA 1
ATOM 17702 C C . VAL B 1 1099 ? 5.316 -13.07 5.375 1 71.25 1099 VAL B C 1
ATOM 17704 O O . VAL B 1 1099 ? 5.41 -14.18 5.91 1 71.25 1099 VAL B O 1
ATOM 17707 N N . PHE B 1 1100 ? 6.105 -12.062 5.707 1 78.19 1100 PHE B N 1
ATOM 17708 C CA . PHE B 1 1100 ? 7.168 -12.219 6.695 1 78.19 1100 PHE B CA 1
ATOM 17709 C C . PHE B 1 1100 ? 6.586 -12.508 8.078 1 78.19 1100 PHE B C 1
ATOM 17711 O O . PHE B 1 1100 ? 7.141 -13.297 8.836 1 78.19 1100 PHE B O 1
ATOM 17718 N N . ARG B 1 1101 ? 5.508 -11.867 8.391 1 75.81 1101 ARG B N 1
ATOM 17719 C CA . ARG B 1 1101 ? 4.879 -12.062 9.695 1 75.81 1101 ARG B CA 1
ATOM 17720 C C . ARG B 1 1101 ? 4.289 -13.461 9.812 1 75.81 1101 ARG B C 1
ATOM 17722 O O . ARG B 1 1101 ? 4.336 -14.07 10.883 1 75.81 1101 ARG B O 1
ATOM 17729 N N . ASN B 1 1102 ? 3.75 -13.922 8.688 1 63.97 1102 ASN B N 1
ATOM 17730 C CA . ASN B 1 1102 ? 3.152 -15.25 8.695 1 63.97 1102 ASN B CA 1
ATOM 17731 C C . ASN B 1 1102 ? 4.219 -16.344 8.742 1 63.97 1102 ASN B C 1
ATOM 17733 O O . ASN B 1 1102 ? 3.998 -17.406 9.328 1 63.97 1102 ASN B O 1
ATOM 17737 N N . MET B 1 1103 ? 5.23 -16.109 8.062 1 61.75 1103 MET B N 1
ATOM 17738 C CA . MET B 1 1103 ? 6.324 -17.078 8.078 1 61.75 1103 MET B CA 1
ATOM 17739 C C . MET B 1 1103 ? 6.934 -17.172 9.477 1 61.75 1103 MET B C 1
ATOM 17741 O O . MET B 1 1103 ? 7.41 -18.25 9.867 1 61.75 1103 MET B O 1
ATOM 17745 N N . GLY B 1 1104 ? 6.934 -16.047 10.188 1 54.38 1104 GLY B N 1
ATOM 17746 C CA . GLY B 1 1104 ? 7.453 -16.047 11.547 1 54.38 1104 GLY B CA 1
ATOM 17747 C C . GLY B 1 1104 ? 6.551 -16.75 12.531 1 54.38 1104 GLY B C 1
ATOM 17748 O O . GLY B 1 1104 ? 7.031 -17.328 13.516 1 54.38 1104 GLY B O 1
ATOM 17749 N N . ASN B 1 1105 ? 5.277 -16.641 12.367 1 47.91 1105 ASN B N 1
ATOM 17750 C CA . ASN B 1 1105 ? 4.336 -17.297 13.273 1 47.91 1105 ASN B CA 1
ATOM 17751 C C . ASN B 1 1105 ? 4.348 -18.812 13.094 1 47.91 1105 ASN B C 1
ATOM 17753 O O . ASN B 1 1105 ? 4.055 -19.547 14.031 1 47.91 1105 ASN B O 1
ATOM 17757 N N . GLU B 1 1106 ? 4.594 -19.297 11.984 1 44.34 1106 GLU B N 1
ATOM 17758 C CA . GLU B 1 1106 ? 4.645 -20.734 11.75 1 44.34 1106 GLU B CA 1
ATOM 17759 C C . GLU B 1 1106 ? 5.766 -21.391 12.555 1 44.34 1106 GLU B C 1
ATOM 17761 O O . GLU B 1 1106 ? 5.617 -22.516 13.039 1 44.34 1106 GLU B O 1
ATOM 17766 N N . GLU B 1 1107 ? 6.867 -20.734 12.836 1 40.34 1107 GLU B N 1
ATOM 17767 C CA . GLU B 1 1107 ? 7.977 -21.375 13.531 1 40.34 1107 GLU B CA 1
ATOM 17768 C C . GLU B 1 1107 ? 7.805 -21.297 15.047 1 40.34 1107 GLU B C 1
ATOM 17770 O O . GLU B 1 1107 ? 8.344 -22.125 15.781 1 40.34 1107 GLU B O 1
ATOM 17775 N N . SER B 1 1108 ? 7.188 -20.359 15.594 1 39.03 1108 SER B N 1
ATOM 17776 C CA . SER B 1 1108 ? 7.133 -20.219 17.047 1 39.03 1108 SER B CA 1
ATOM 17777 C C . SER B 1 1108 ? 6.262 -21.312 17.672 1 39.03 1108 SER B C 1
ATOM 17779 O O . SER B 1 1108 ? 6.449 -21.672 18.828 1 39.03 1108 SER B O 1
ATOM 17781 N N . GLU B 1 1109 ? 5.27 -21.766 17.141 1 34.16 1109 GLU B N 1
ATOM 17782 C CA . GLU B 1 1109 ? 4.496 -22.781 17.859 1 34.16 1109 GLU B CA 1
ATOM 17783 C C . GLU B 1 1109 ? 5.297 -24.062 18.047 1 34.16 1109 GLU B C 1
ATOM 17785 O O . GLU B 1 1109 ? 4.949 -24.906 18.891 1 34.16 1109 GLU B O 1
ATOM 17790 N N . ASP B 1 1110 ? 6.281 -24.328 17.438 1 30.03 1110 ASP B N 1
ATOM 17791 C CA . ASP B 1 1110 ? 7.016 -25.562 17.688 1 30.03 1110 ASP B CA 1
ATOM 17792 C C . ASP B 1 1110 ? 7.859 -25.453 18.953 1 30.03 1110 ASP B C 1
ATOM 17794 O O . ASP B 1 1110 ? 8.305 -26.469 19.5 1 30.03 1110 ASP B O 1
ATOM 17798 N N . GLU B 1 1111 ? 8.375 -24.297 19.344 1 29.92 1111 GLU B N 1
ATOM 17799 C CA . GLU B 1 1111 ? 9.195 -24.375 20.547 1 29.92 1111 GLU B CA 1
ATOM 17800 C C . GLU B 1 1111 ? 8.328 -24.594 21.781 1 29.92 1111 GLU B C 1
ATOM 17802 O O . GLU B 1 1111 ? 8.844 -24.891 22.859 1 29.92 1111 GLU B O 1
ATOM 17807 N N . GLU B 1 1112 ? 7.168 -24.172 21.812 1 26.8 1112 GLU B N 1
ATOM 17808 C CA . GLU B 1 1112 ? 6.508 -24.547 23.047 1 26.8 1112 GLU B CA 1
ATOM 17809 C C . GLU B 1 1112 ? 6.105 -26.016 23.047 1 26.8 1112 GLU B C 1
ATOM 17811 O O . GLU B 1 1112 ? 5.551 -26.516 24.031 1 26.8 1112 GLU B O 1
ATOM 17816 N N . VAL B 1 1113 ? 6.285 -26.797 22 1 24.56 1113 VAL B N 1
ATOM 17817 C CA . VAL B 1 1113 ? 6.184 -28.219 22.328 1 24.56 1113 VAL B CA 1
ATOM 17818 C C . VAL B 1 1113 ? 7.57 -28.781 22.625 1 24.56 1113 VAL B C 1
ATOM 17820 O O . VAL B 1 1113 ? 8.531 -28.5 21.891 1 24.56 1113 VAL B O 1
#

InterPro domains:
  IPR007855 RNA-dependent RNA polymerase [PTHR23079] (343-863)
  IPR057596 RDRP, core domain [PF05183] (256-880)

pLDDT: mean 79.43, std 23.42, range [13.49, 98.25]

Sequence (2226 aa):
MLLRTLKIMYETFDQRTQAYRRRSPSPVPDTNSDKDELPQLSINMPGQYPMTSYEPEPMYAGEAEYSDGMETDTDRLTEQLGGTQLGSDEYEDHMEYVEIQEATEDQGFGGARDSAYTIPPDVHEVAFSPKHTRAFDENGVSWAIQWEVARYVTSYPNFSWEHTPLHVVPQLCGPSADKAATLADVLLKGEPLFLDYYKRERAMRQPTLTSPWEELDSEETYIRDNNRGVSIENPGGKVQQRLHLDISETGGGLDFKFTLEQPTKSKSCRFSRFLGSRRLVECHFSMKNAKKHKAAIIDFFVKKRLLINGRLFQAFYGHQGKVNLMEINQDFHRSPLSELGDDNRISLTDFIAWHNNLHLNSNQTINKWVSRFALGFSTSQPGIIFRPENIHFIDDIYATGKTKASAASHEIMTDGCGFLNYAALKVIQEKMAWESFCTCVQARIGGSKGLFMLHPEHRDPSEEPQIWLRSSQVKIQLNPEKEKWSPIHYILDVLSGSFIQESSSITYEMIMSLSENKVPDRALAKLLRDTIERDAQSMEPSSKPHGSKVLYDSVYATHRVLQSRLRQIISLDAHRAQALIELEDEDEYEGLTSAKWEAGPDPFSGQPASSQEQVLGWLQAGFSPTDRFVMEKLVYLQKKLMTEAVNRYRIAIPESVRALIVPDPLGVLEEGQVFFASSQPIQTNRSGLTHCITGPVLVSRNPCIQISDTRKVIAVNSHELWSRSYFDVIIFSTEGSRSLASLLSGGDYDGDTAVMIWDESITSPFQNSHKEFADPSIDFERVNFNKSKVVLRDIKAQAELGKVDITPRLVEAMLQQISPNQLGVYNMFYRNCAYVHGLDHPQTARLGHMFTQCLDAVKSGLEVKPEVFRLDRKTWDREPPSCFPSKAEEDNSRGRKLSLPPRKISERFILDVLQVVATQETDRYKLKLSEMRERCNSSYNIDQDLIRPLNEAEARVHKHPQFQEELASIKAHVKTFRDHFIQARNNMGPYSTQARYGRRTKKKPSISEDQESIRAVSEDYSRKMPSNLVMFSDYEVSMVAAAYAYQEDASRGRIFNFCFAVSWAELCAIKARASGGAFVTLTSGFIESLAIHRKVAKVFRNMGNEESEDEEVMLLRTLKIMYETFDQRTQAYRRRSPSPVPDTNSDKDELPQLSINMPGQYPMTSYEPEPMYAGEAEYSDGMETDTDRLTEQLGGTQLGSDEYEDHMEYVEIQEATEDQGFGGARDSAYTIPPDVHEVAFSPKHTRAFDENGVSWAIQWEVARYVTSYPNFSWEHTPLHVVPQLCGPSADKAATLADVLLKGEPLFLDYYKRERAMRQPTLTSPWEELDSEETYIRDNNRGVSIENPGGKVQQRLHLDISETGGGLDFKFTLEQPTKSKSCRFSRFLGSRRLVECHFSMKNAKKHKAAIIDFFVKKRLLINGRLFQAFYGHQGKVNLMEINQDFHRSPLSELGDDNRISLTDFIAWHNNLHLNSNQTINKWVSRFALGFSTSQPGIIFRPENIHFIDDIYATGKTKASAASHEIMTDGCGFLNYAALKVIQEKMAWESFCTCVQARIGGSKGLFMLHPEHRDPSEEPQIWLRSSQVKIQLNPEKEKWSPIHYILDVLSGSFIQESSSITYEMIMSLSENKVPDRALAKLLRDTIERDAQSMEPSSKPHGSKVLYDSVYATHRVLQSRLRQIISLDAHRAQALIELEDEDEYEGLTSAKWEAGPDPFSGQPASSQEQVLGWLQAGFSPTDRFVMEKLVYLQKKLMTEAVNRYRIAIPESVRALIVPDPLGVLEEGQVFFASSQPIQTNRSGLTHCITGPVLVSRNPCIQISDTRKVIAVNSHELWSRSYFDVIIFSTEGSRSLASLLSGGDYDGDTAVMIWDESITSPFQNSHKEFADPSIDFERVNFNKSKVVLRDIKAQAELGKVDITPRLVEAMLQQISPNQLGVYNMFYRNCAYVHGLDHPQTARLGHMFTQCLDAVKSGLEVKPEVFRLDRKTWDREPPSCFPSKAEEDNSRGRKLSLPPRKISERFILDVLQVVATQETDRYKLKLSEMRERCNSSYNIDQDLIRPLNEAEARVHKHPQFQEELASIKAHVKTFRDHFIQARNNMGPYSTQARYGRRTKKKPSISEDQESIRAVSEDYSRKMPSNLVMFSDYEVSMVAAAYAYQEDASRGRIFNFCFAVSWAELCAIKARASGGAFVTLTSGFIESLAIHRKVAKVFRNMGNEESEDEEV

Nearest PDB structures (foldseek):
  7y7s-assembly1_A  TM=8.010E-01  e=3.795E-42  Neurospora crassa
  7y7q-assembly1_B  TM=7.577E-01  e=1.073E-42  Neurospora crassa
  7y7q-assembly1_A  TM=7.700E-01  e=3.977E-42  Neurospora crassa
  7y7t-assembly1_B  TM=7.495E-01  e=1.281E-41  Neurospora crassa
  7y7s-assembly1_B  TM=7.498E-01  e=7.949E-41  Neurospora crassa

Radius of gyration: 43.11 Å; Cα contacts (8 Å, |Δi|>4): 3723; chains: 2; bounding box: 116×136×118 Å

Solvent-accessible surface area (backbone atoms only — not comparable to full-atom values): 121637 Å² total; per-residue (Å²): 149,76,96,69,94,72,88,78,82,95,80,93,74,91,71,90,86,78,83,88,90,78,81,86,89,78,88,88,82,90,84,91,94,81,88,79,82,71,74,83,78,78,71,87,66,52,70,84,81,69,84,88,84,83,77,76,78,81,81,76,88,82,87,75,82,85,74,86,67,82,69,80,52,78,82,46,66,76,55,66,79,62,67,80,75,82,79,79,83,76,86,71,84,70,82,75,78,78,81,78,75,79,72,80,77,77,78,73,79,74,67,80,70,71,81,83,73,82,75,53,87,49,46,40,82,60,36,73,48,65,70,56,42,49,50,33,62,74,56,50,42,34,66,67,52,53,50,50,53,40,21,43,42,45,62,33,91,90,38,50,73,76,63,56,51,75,86,54,50,65,74,54,38,51,60,33,62,66,40,56,76,45,44,48,58,72,61,19,60,86,36,82,89,28,43,67,56,31,54,49,55,65,61,63,60,63,54,80,71,37,40,30,36,56,56,53,52,56,40,50,53,34,42,39,69,63,46,47,33,70,40,64,89,64,33,54,16,32,38,45,34,41,31,39,50,46,77,45,84,50,103,90,50,80,43,84,45,58,28,47,51,82,58,32,38,43,56,20,22,58,51,29,17,49,61,26,27,90,34,37,38,36,36,33,39,52,62,65,51,25,60,75,39,38,68,57,53,45,52,44,42,52,54,30,26,41,30,49,64,37,36,34,30,39,54,54,43,23,48,69,23,28,35,35,24,35,48,36,67,54,65,51,88,52,77,82,42,65,86,68,17,47,76,65,46,45,44,68,67,52,52,41,46,69,71,57,23,63,79,68,43,23,86,34,37,48,31,42,52,46,52,54,56,54,65,37,64,40,59,30,42,64,44,50,74,47,53,64,84,35,56,42,80,43,76,65,50,47,16,73,94,45,45,87,90,69,44,51,80,50,21,35,28,35,39,17,44,32,27,25,23,38,26,33,47,50,48,32,30,62,70,68,64,48,93,60,87,46,41,30,33,27,34,35,40,61,40,26,47,19,22,31,30,58,37,90,78,49,55,53,64,86,47,74,49,32,40,37,42,26,57,71,20,54,75,37,55,66,69,89,51,58,84,72,52,59,74,56,40,38,31,33,29,37,39,31,59,41,64,62,40,71,36,36,64,46,53,65,45,46,51,51,35,42,43,75,27,52,19,55,62,66,56,57,43,49,39,35,51,52,44,52,50,55,58,53,57,41,62,51,79,50,94,45,74,57,19,62,57,50,37,42,54,32,49,40,60,77,67,42,46,63,54,57,47,43,61,65,67,46,52,61,39,54,30,39,48,63,63,64,46,63,74,81,57,53,73,74,57,64,55,72,59,62,70,66,64,85,34,64,48,40,62,56,12,25,32,50,68,45,67,68,52,40,46,43,50,39,43,40,7,60,49,53,66,64,38,56,73,42,29,52,48,42,51,50,55,47,48,54,55,41,48,47,38,46,66,51,52,55,28,47,39,70,47,26,35,31,22,36,40,40,53,38,87,78,62,80,43,49,62,62,27,34,35,41,27,41,58,50,70,41,74,37,94,87,70,38,70,35,41,57,50,65,44,62,26,31,42,30,25,83,70,32,66,40,50,25,10,46,40,73,34,36,27,43,82,51,64,71,50,53,76,66,56,57,35,31,34,37,30,34,22,49,37,47,77,43,23,66,44,27,39,22,60,62,37,55,22,50,66,40,50,32,41,38,35,56,40,59,79,47,44,67,56,41,49,70,51,64,70,65,61,54,51,76,61,92,58,44,58,72,71,42,32,46,67,64,81,57,33,36,46,57,55,51,49,48,23,60,73,65,73,44,82,54,60,52,58,51,28,45,45,25,35,49,43,20,38,81,72,76,50,48,48,38,48,48,33,24,50,47,38,30,65,24,59,30,56,86,30,69,67,24,42,50,33,36,50,49,33,57,49,47,69,43,14,68,47,63,26,44,29,71,33,68,69,54,51,51,55,49,42,73,73,34,64,39,46,71,61,84,68,47,79,66,66,67,76,55,57,77,64,90,68,94,56,52,78,60,74,76,56,74,54,91,67,77,58,62,57,55,53,42,40,53,51,36,50,52,54,40,51,52,52,52,48,53,53,49,49,50,39,51,54,38,53,72,66,63,67,86,59,64,58,50,37,42,54,35,55,50,53,55,54,31,25,75,75,40,62,79,41,44,63,58,52,50,49,47,52,48,51,48,52,52,49,48,51,49,47,56,27,23,74,68,59,31,64,79,45,4,52,41,57,68,66,67,50,83,69,90,65,82,73,51,74,67,45,49,52,48,22,51,48,50,46,17,45,48,51,62,70,66,45,83,63,88,53,74,72,49,53,60,68,51,42,52,43,29,40,28,15,44,33,42,49,52,22,55,71,63,78,62,53,63,62,63,27,39,52,47,22,26,28,53,47,32,36,43,41,8,48,68,76,36,38,33,26,46,34,27,18,67,73,48,64,76,42,43,38,68,36,67,72,56,52,51,49,43,52,52,60,38,56,65,58,54,64,53,70,80,100,148,94,87,74,105,84,85,78,97,86,80,92,93,87,68,90,86,81,72,95,76,83,82,84,90,76,88,85,82,85,81,87,85,79,88,68,86,71,78,85,73,82,72,93,62,52,70,85,75,80,78,90,84,82,77,78,80,84,82,82,85,90,86,82,85,84,76,92,62,84,68,82,50,75,86,57,61,76,67,69,69,90,77,83,71,83,74,86,83,77,85,72,82,68,84,74,80,76,78,76,76,79,77,73,78,75,77,73,80,73,68,81,72,70,79,84,73,82,73,54,88,50,47,41,82,58,36,73,48,65,68,56,42,48,51,34,63,74,55,51,42,34,65,65,50,52,51,50,53,42,20,43,42,44,62,34,90,91,38,50,72,78,64,55,49,75,84,55,49,65,74,55,38,51,61,32,62,65,42,58,77,45,45,48,56,72,61,20,61,86,35,80,88,28,44,66,56,31,54,48,55,63,61,62,60,61,54,81,71,36,41,28,36,56,56,51,52,56,41,49,54,33,42,38,68,63,47,47,32,69,40,63,89,65,32,56,14,31,38,45,34,42,32,39,50,46,79,45,84,49,103,89,48,81,42,83,44,59,27,49,49,82,58,32,38,44,55,19,23,57,50,26,17,49,63,26,28,91,34,37,37,36,35,34,40,53,63,66,51,25,60,75,40,38,69,57,53,46,52,46,42,53,54,31,25,40,30,48,64,37,37,34,29,39,52,54,42,22,49,68,22,27,36,35,26,35,45,37,66,52,63,50,89,50,76,81,41,65,86,69,15,47,78,65,46,47,44,68,67,53,51,40,45,68,72,57,24,62,81,67,43,24,86,35,36,48,30,42,53,46,53,55,57,55,65,38,64,41,61,30,42,65,46,48,74,50,52,62,86,35,57,42,81,42,74,64,50,48,15,72,95,45,46,88,90,69,45,50,81,49,20,35,28,36,39,18,44,32,28,24,22,37,27,33,46,50,49,32,30,61,68,68,64,50,93,60,88,50,40,30,34,28,35,34,39,61,41,26,47,19,22,31,29,58,35,90,78,49,56,54,65,86,46,74,51,32,39,37,42,26,55,72,20,55,75,37,55,65,69,88,52,59,84,74,53,60,76,58,39,38,30,33,28,36,38,30,58,41,62,64,40,72,36,36,65,47,52,64,44,47,51,50,37,41,42,75,27,54,18,56,62,65,56,56,43,48,39,36,52,54,44,51,49,55,58,53,58,40,61,51,80,49,94,45,74,58,22,63,59,51,37,42,52,32,49,40,60,77,68,42,45,65,55,58,46,44,62,66,66,46,51,60,38,54,30,37,48,62,63,65,48,64,75,82,56,50,72,74,57,63,56,74,60,60,69,67,62,83,34,64,46,41,61,56,12,25,31,49,67,47,67,69,53,38,47,44,51,39,44,39,6,60,50,53,66,64,38,58,74,41,29,52,48,43,50,50,54,47,48,54,54,42,48,46,38,46,65,49,51,55,29,48,41,71,47,24,34,30,22,37,40,39,52,39,86,79,63,80,43,49,62,61,27,32,36,40,27,42,57,50,70,41,76,38,95,87,69,37,71,34,41,57,52,65,44,65,25,33,42,31,26,84,69,31,69,39,50,25,10,45,40,71,36,35,26,42,83,52,64,68,52,54,76,66,57,57,38,30,33,36,30,35,21,49,36,47,78,43,23,65,44,27,39,22,58,62,38,55,22,48,64,40,52,32,41,39,35,55,40,61,78,48,44,66,54,42,47,70,52,64,68,66,60,56,50,77,61,91,57,43,58,72,71,42,33,46,68,62,82,58,33,37,47,59,54,51,51,42,22,60,74,65,72,45,82,53,60,52,58,51,29,45,43,25,36,47,44,20,37,82,72,75,50,46,47,37,48,47,32,22,50,47,36,29,65,25,59,30,55,86,30,68,66,23,42,49,33,35,50,50,32,56,48,47,70,44,14,67,48,64,30,43,30,73,31,66,69,53,50,50,55,50,41,73,73,35,65,38,45,71,63,84,69,47,79,67,66,67,76,54,58,78,63,89,68,94,57,51,78,60,74,77,56,74,53,90,70,76,58,62,57,54,53,42,40,53,51,36,50,52,54,40,52,52,53,52,47,52,50,48,49,51,40,50,53,37,54,74,65,62,69,84,61,66,60,48,39,41,54,36,54,50,53,53,52,29,25,75,75,40,62,80,39,44,62,59,51,50,50,46,51,48,52,47,52,51,48,49,51,49,47,56,28,24,76,68,60,32,63,78,45,3,53,41,57,69,67,66,51,86,68,89,66,82,71,51,72,67,45,48,51,49,23,51,48,50,46,17,45,47,52,62,70,66,43,82,62,86,53,75,71,49,52,62,69,51,43,53,43,29,39,28,14,45,33,41,50,51,21,56,71,63,78,64,52,62,62,64,28,39,52,46,23,25,28,51,48,32,36,43,41,7,49,67,77,36,38,34,25,44,35,27,18,66,73,48,63,74,41,43,36,68,35,69,71,53,52,51,50,44,52,52,59,38,56,66,57,54,64,55,69,80,99

Organism: NCBI:txid1423351

Secondary structure (DSSP, 8-state):
--S------------------------------------------SS-------------------------SGGGGGGGGGG---------------------------------PPPPTTEEEEE--HHHHHHHHHHTB-HHHHHHHHHHHHH-TT--GGGS-GGGGGGG-B-HHHHHHHHHHHHTTT-GGGHHHHHHHHHTPPPGGG--HHHHHHHHHHHHHT--S--SSS----EEEEEEEEEEEETTEEEEEEEE---EE---BHHHHHH-GGGEEEEE--HHHHHHTHHHHHHHHHH-EEEETTEEEEEEEE-SSEEEEEEEEEESS----GGGTGGG---HHHHHHHHH-TTTTTTSBHHHHHHGGGGGGSB-EEEEEPPGGGEEEEPPPB-TT--TTT--GGGBTTTTEEEE-HHHHHHHHHHHT-SS--SEEEEEETTEEEEEEEPSS---TTSPP-EEEEGGGB-S---SSGGGS-GGGGEEEEEEE---EESPEEPHHHHHHHHHTT--HHHHHHHHHHHHHHHHHTT----STTHHHHHHHHHHHHTTHHHHHHHHHS-HHHHHHTT-S-GGGGGGGGS---TTTSSSS-TTT---SSHHHHHHHHHHHT--TTSHHHHHHHHHHHHHHHHHHHHH--EE-TTEEEEEEEE-SSS-SPTTEEEEEEEEEEEETTTEEEEE--EEEEEEESS--SGGGEEEEEE---HHHHHTT--SEEEEPS-SSS-HHHHTTT--SSS-EEEEE--HHHHTT-----GGGGS--TTHHHHHEEEP--BHHHHHHHHHHHT--SHHHHHHHHHGGGSPPTHHHHHHHHHHHHHHH-TTSHHHHHHHHHHHHHHTHHHHTEEE-HHHHHHHHHHH-BPPPTTS---TTSS---SPPBPPPPP-SSSPPHHHHHHHHHHHHHHHHHHHHHHHHHHHHHT----HHHHHHHHHHHHHHHH-THHHHHHHHHHHHHHHHHHHHHHHHTT-STTSHHHHHT--S-PPPPHHHHHHHHHHHHHHHHHTS--S-SSS-HHHHHHHHHHHHHHHHHHTTS-THHHHHHHHHHHHHHHHHHT-TT-EEE-TTTGGGEEE-HHHHHHHHHHHHHHHHHHT-/---------------------------------------------S---------------------------GGGGGGS------------------------------------PPPPTTEEEEE--HHHHHHHHHHTB-HHHHHHHHHHHHH-TT--GGGS-GGGGGGG-B-HHHHHHHHHHHHTTT-GGGHHHHHHHHHTPPPGGG--HHHHHHHHHHHHHT--S--SSS----EEEEEEEEEEEETTEEEEEEEE---EE---BHHHHHH-GGGEEEEE--HHHHHHTHHHHHHHHHH-EEEETTEEEEEEEE-SSEEEEEEEEEESS----GGGTGGG---HHHHHHHHH-TTTTTTSBHHHHHHGGGGGGSB-EEEEEPPGGGEEEEPPPB-TT--TTT--GGGBTTTTEEEE-HHHHHHHHHHHT-SS--SEEEEEETTEEEEEEEPSS---TTSPP-EEEEGGGB-S---SSGGGS-GGGGEEEEEEE---EESPEEPHHHHHHHHHTT--HHHHHHHHHHHHHHHHHTTS---STTHHHHHHHHHHHHTTHHHHHHHHHS-HHHHHHTT-S-GGGGGGGGS---TTTSSSS-TTT---SSHHHHHHHHHHHT--TTSHHHHHHHHHHHHHHHHHHHHH--EE-TTEEEEEEEE-SSS-SPTTEEEEEEEEEEEETTTEEEEE--EEEEEEESS--SGGGEEEEEE---HHHHHTT--SEEEEPS-SSS-HHHHTTT--SSS-EEEEE--HHHHTT--PPPGGGGS--TTHHHHHEEEP--BHHHHHHHHHHHT--SHHHHHHHHHGGGSPPTHHHHHHHHHHHHHHH-TTSHHHHHHHHHHHHHHTHHHHTEEE-HHHHHHHHHHH-BPPPTTS---TTSS---SPPBPPPPP-SSSPPHHHHHHHHHHHHHHHHHHHHHHHHHHHHHT----HHHHHHHHHHHHHHHH-TTHHHHHHHHHHHHHHHHHHHHHHHTT-STTSHHHHHT--S-PPPPHHHHHHHHHHHHHHHHHTS--S-SSS-HHHHHHHHHHHHHHHHHHTTS-THHHHHHHHHHHHHHHHHHT-TT-EEE-TTTGGGEEE-HHHHHHHHHHHHHHHTTTT-